Protein AF-0000000072967353 (afdb_homodimer)

Nearest PDB structures (foldseek):
  3w5k-assembly1_A  TM=1.724E-01  e=3.981E-04  Homo sapiens
  5lqw-assembly1_Q  TM=1.688E-01  e=2.355E-03  Saccharomyces cerevisiae
  8rch-assembly1_B  TM=1.423E-01  e=2.440E-03  Homo sapiens
  7ni6-assembly1_A  TM=1.022E-01  e=6.201E-02  Homo sapiens
  6hc2-assembly4_S  TM=1.732E-01  e=7.208E-01  Homo sapiens

Foldseek 3Di:
DPPVCVVVVVVVVVVVVLVCLVPVPCPVPVVVPPPPPPPPPVPVDPPPLVVVLVVQDDPADVSVVVSLVSCVVVVVLVVNLVQQLDLQVVRLVVSLVDLVNLLVVLVVVLVPVQCCLPPRQLSFFQSSSLSSLLSSLQNAQANVVVLVNCCQWFFDQSSVSSLLNHYPVSNLVCVVQDPDDDDLSSLLSNCVRPVVVSVVNCVVVLADPDQVNLLSCCVVPVVVSVVCCVPRLYAHAHDLVSLLVSCVVPVVVCLQVLQSCVRHHQLLSVVVNDDPVSVLSSVLNNADLDPVCNLVVLVVVCVRVPLCSLVSVQVSCCVRPVDGVLVPLVSDDPSNLLNDDQVVLVSSLVSVVVVPDDPVVSLLSHQLVRSVVVLVVVLVPDDDQVVNLVSLLSQLSSCLSPVPLPSVLVSLVVCLPPCLVPDLVSLLSNVVSNVVRDLCLPHDPSNVVSVVSSLVSSVVVPPNDPSSLVSLLSVQSSCVVVVNHDLVSLVVSCLVVLLPPPCPVPPPDLVVVVVNLVSCLVCLVVSDVDPVSSLQSLLVSVVVLLVNCVVPVPDHDDCVVRVVSVVSLVVLLVCQLVPVDDDPSLVSNLVVLLSLQLDLDDDPVNVVSVVSLLSGALVSADPNNLQSCCVRPVVVCLVSVVSSLNNPLADDPSSLVSQSVPVVSVSLVVSLVVLLVCVVVLRLRSLLSNLQRPQVVVSLVSCVVLQDPDLDQDPVDPVSVSSVVNNLSNLLSLLNHSDDCLVVLVSQCGHPNVVSNVSSNLSNSSSGRSNPCLVVLVVQCPDDLVSVLVSLQSCLPGHIPVSNLVVLVVCLVPPDDQVSLLSSLVSLVVSCLSRPDPSSVVSNLSSVVNHDPPCPVSLVVLLQLVSHIPVCSLVSLLSSLVVLVPDPVSLLSNLSSLQNDDLQSLQVYDPVSLLVLCLVAQLDLPRSNPCSSLVSLLSNLQRYPCNLVSLVSVLVSVLVLVVPQCPDPVSVVSSLVSVLSSLLVNLLVLLDPSHDLVSLVSSLVSCVVRDPCVRNVLSNLSSQLSNQLVVCVPPLLSSLVSLLVVQVVVCVPPNLVCLLVNLVSVLVNCCSNVVPVDADDPSLLVSLVSQVVVPVDPSSLVSSLNNDDLEQDPDPNSNVSVVVNLVSQCPPPDPVSVVSSVVSVVRRD/DPPVCVVVVVVVVVVVVLVCLVPVCCPVPVVVPPPPPPPPPVPPDPPPLVVVLVVQDDPADVSVVVSLVSCVVVVVLVVLLVQQLDLQVVRLVVSLVDLVNLLVVLVVVLVPVQCCLVPRQLSFFQSSNLSSLLSSLQNAAANVVVLVNCCQWFFDQSSVSSLLNHYPVSNLVCVVQDVDDDDLSSLQSNCVRPVPVSVVNCVVVLADPDQVNLLSCCVVPVVVSVVCCVPRLYAHAHDLVSLLVSCVVPVVVCLQVLQSCVRHHQLLSVVVNDDPVSVLSSVLNNADLDPVCNLVVLVVVCVRVPLCSLVSVQVSCCVRVVDGVLVPLVSDDPSNLLNDDQVVLVSSLVSVVVVPDDPVVSLLSHALVRSVVVLVVVLVPDDDQVVNLVSLLSQLSSCLSPVPLPSVLVSLVVCLPPCLVPDLVSLLSNVVSNVVRDLCLPHDPSNVVSVVSSLVSSVVVPPNDPSSLVSLLSVQSSCVVVVNHDLVSLVVSCLVVLLPPPCPVPPPDLVVVVVNLVSCLVCLCVSDVDPVSSLQSLLVSLVVLLVNCVVPVPDHDDCVVRVVSVVSLVVLLVCQLVPVDCDPSLVSNLVVLLSLQLDLDDDPVNVVSVVSLLSGALVSADPNNLQSCCVRPVVVCLVSVVSSLRNPLADDPSSLVSQSVPVVSVSLVVSLVVLLVCVVVLSLRSLLSNQQRPQVVVSLVSCVVLQDPDLDQDPVDPVSVSSVVNNLSNLLSLLNHSDDCLVVLVSQCGHPNVVSNVVSNLSNSSSGRSNPCLVVLVVQCPDDLVSVLVSLQSCLPGHIPVSNLVVLVVCLPPPDDQVSLLSSLVSLVVSCLSRPDPSSVVSNLSSVVSHDPVCPVSLVVLLQLVSHIPVCSLVSLLSSLVVLVPDPVSLLSNLSSLQNDDLQSLQVHDPVSLLVLCLVAQLDLPHSNPCSSLVSLLSNLQRYPCNLVSLVSVLVSVLVLCVPQCPDPVSVVSSLVSVLSSLLVNLLVLLDPSHDLVSLVSSLVSCVVRDPCVRNVLSNLSSQLSNQLVVCVPPLLSSLVSLVVVQVVVCVPPNLVCLLVNLVSVLVNCCSNVVPVDDDDPSLLVSLVSLVVVDVDPSSLVSSLSNDDLEQDPDPNSNVSVVVNLVSQCPPPDPVSVVSSVVSVVRRD

Radius of gyration: 48.06 Å; Cα contacts (8 Å, |Δi|>4): 2375; chains: 2; bounding box: 116×124×100 Å

Organism: Tribolium castaneum (NCBI:txid7070)

Sequence (2298 aa):
MPFFEEEQARLQRLVDVLDEIPSDPESIDEEEDDVDEDIEGTYSLPSDQSALITSITPKNHLEQLFKLEVLIRLQNIPHLIEVLKCEEELLPAKLLKNKWFCQKLASILDEDSSNFVNTILPFTSFVIRMRIIAKLALYGTKMDNVYDDIYKRYGFHIATKVLVGCSESKIRNVLQNGDVVLSPRDLKILYLKHPQVFQFYLKQNGSIDDDSVLSFVARRDKKTFLELMKIFNLRANIGKRLTRHLLNTYKDLIIAQAKTLSTCLRMKTVMKTLSQDDFKRYFFNCLPENFKRLRNVSYEMQQKIGEKYYKLLLEGMKEVYNKSLYDYPDYVSEDMTRFMDVEEREKWIELKKKSGTPEADLVKFMRPSLSIPWIKNKINVTSAVTSRDDLACLLLETCKINNDLDALAEVLEYFCNRHRNDNESVIRNFLFKLKNLYEVEKLEERHWKCINTLNNILDMKGHNSYFGYDYELKYVEFLFSSKKLTDKHVYKFLKLTKGVNYWENKLKSEPLKKIFLLKTIELMPELTDKKEEIHLLDLSTINWIFCWNKKHPNDQINFLNYPRLVESFHKAQNEALNKAKFNQRSTTLSHLYKTIICTKEKSQFREDTIKNYLLLDYHFYNETIDFWLLKHEPEIVHKNFDKWAAHIQRVDLQLINLLKKYSHFSFAERMVKRCVENVKNDRETLYTILAMLMPTQDFTQLIAPFYPPNNKIDEANDEERKKGYRALAICESLKYATGFVLPTIITYCKGDFLGRALESLYYQFYHTPENKLSVFINELSSRAVSVRKHAIFLTCQVATAEDTQNLIKKYLETERNISVQKHLFTAALKYFTKNPSEDFWECVTICMTNLDKNDNESFDLLIDVSKIPQKYKGRHVMLVWEMLKVSEDLAPKRTSLLSSIPSDVFKDFPMHFLTEIITNNFLQCNSKCKNSINDFVISTILHTSYTSDIINLIFDILTKVKTASFVTLGEEKNARQLVLRFVANFVSTMETDEGDYQILQLFSDRWHGLFGVGEAIQEHLKISFALFNLEAKKDLIKFSNAVAGLLNTLVPKYGIIVVNTFASELKNSLASFLRCYGDWNEDFYKFCLNLLENWKDLTIYLLVIKLLPSKEPSQDQTKALFKEIVDRLKQFPDESIQLLMNLYITNMEMPFFEEEQARLQRLVDVLDEIPSDPESIDEEEDDVDEDIEGTYSLPSDQSALITSITPKNHLEQLFKLEVLIRLQNIPHLIEVLKCEEELLPAKLLKNKWFCQKLASILDEDSSNFVNTILPFTSFVIRMRIIAKLALYGTKMDNVYDDIYKRYGFHIATKVLVGCSESKIRNVLQNGDVVLSPRDLKILYLKHPQVFQFYLKQNGSIDDDSVLSFVARRDKKTFLELMKIFNLRANIGKRLTRHLLNTYKDLIIAQAKTLSTCLRMKTVMKTLSQDDFKRYFFNCLPENFKRLRNVSYEMQQKIGEKYYKLLLEGMKEVYNKSLYDYPDYVSEDMTRFMDVEEREKWIELKKKSGTPEADLVKFMRPSLSIPWIKNKINVTSAVTSRDDLACLLLETCKINNDLDALAEVLEYFCNRHRNDNESVIRNFLFKLKNLYEVEKLEERHWKCINTLNNILDMKGHNSYFGYDYELKYVEFLFSSKKLTDKHVYKFLKLTKGVNYWENKLKSEPLKKIFLLKTIELMPELTDKKEEIHLLDLSTINWIFCWNKKHPNDQINFLNYPRLVESFHKAQNEALNKAKFNQRSTTLSHLYKTIICTKEKSQFREDTIKNYLLLDYHFYNETIDFWLLKHEPEIVHKNFDKWAAHIQRVDLQLINLLKKYSHFSFAERMVKRCVENVKNDRETLYTILAMLMPTQDFTQLIAPFYPPNNKIDEANDEERKKGYRALAICESLKYATGFVLPTIITYCKGDFLGRALESLYYQFYHTPENKLSVFINELSSRAVSVRKHAIFLTCQVATAEDTQNLIKKYLETERNISVQKHLFTAALKYFTKNPSEDFWECVTICMTNLDKNDNESFDLLIDVSKIPQKYKGRHVMLVWEMLKVSEDLAPKRTSLLSSIPSDVFKDFPMHFLTEIITNNFLQCNSKCKNSINDFVISTILHTSYTSDIINLIFDILTKVKTASFVTLGEEKNARQLVLRFVANFVSTMETDEGDYQILQLFSDRWHGLFGVGEAIQEHLKISFALFNLEAKKDLIKFSNAVAGLLNTLVPKYGIIVVNTFASELKNSLASFLRCYGDWNEDFYKFCLNLLENWKDLTIYLLVIKLLPSKEPSQDQTKALFKEIVDRLKQFPDESIQLLMNLYITNME

Secondary structure (DSSP, 8-state):
--HHHHHHHHHHHHHHHHHS-------TTTTTT-------------S-HHHHHHH----SHHHHHHHHHHHHHHT-HHHHHHHTT-SSTHHHHHHTT-HHHHHHHHHHHHH--HHIIIIIGGGSBHHHHHHHHHHHHHH-S-THHHHHHHHHHH-HHHHTTTGGGS-HHHHHHHHHHS-----HHHHHHHHHH-HHHHHHHHHHH-----HHHHHHHHHH-HHHHHHHHHHH-------HHHHHHHHHHSHHHHHHTHHHHTTTS-HHHHHHHS-HHHHHHHHHHHS-SSGGGHHHHHHHHHHHHGGGHHHHHHHHIIIII---GGG-GGG--HHHHTTS-HHHHHHHHHHHHHTT--HHHHGGGS-HHHHHHHHHHHHHT---HHHHHHHHHHHHHHHHHTT-HHHHHHHHHHHHHHTTTS-HHHHHHHHHHHHHHS-GGGS-HHHHHHHHHHHHHHHHTT---HHHHHHHHHHHHHHHHTT---HHHHHHHHHHTTT--TTTTT---HHHHHHHHHHHHHHHHHH-S-HHHHHHHHHHHHHHHHHHHHH-TTS---GGG-HHHHHHHHHHHHHHHH--S--HHHHHHHHHHHHHHS-SS--HHHHHHHHHHHHS-GGG--HHHHHHHHHH-HHHHHHTHHHHHTT--S--HHHHHHHHHTGGGTHHHHHHHHHHHHGGG--TTHHHHHHHHS-HHHHHHHHGGGS-SSSS--TT-HHHHHHHHHHHHHHHHGGG-SS--HHHHHHH-SGGGHHHHHHHHHHHHHHSBGGGHHHHHHHHHTS-HHHHHHHHHHHHHHS-HHHHHHHHHHHHHH---HHHHHHHHHHHHHHHHHS--HHHHHHHHHHHHT--TT-HHHHHHHH-GGGS-HHHHHHHHHHHHHHHTS-GGGHHHHHHHHHH--GGGGGG--HHHHHHHHHHHTT-TT-SSTTHHHHHHHHHHHHSS-HHHHHHHHHHHHHHHHHHHSSSHHHHHHHHHHHHHHHHHHHHHHTSTT--HHHHHHHHHHHHHHS-TTT-HHHHHHHHHHHHHHHHTT-HHHHHHHHHHHHHHHHHHH-TTHHHHHHHHHHHHHHHHTT-SSS--HHHHHHHHHHHHH--SHHHHHHHHHHS-SS--SSHHHHHHHHHHHHHHHH---HHHHHHHHHHHHT--/--HHHHHHHHHHHHHHHHH--------TTTTTT-------------S-HHHHHHH----SHHHHHHHHHHHHHHT-HHHHHHHTT-SSTHHHHHHTT-HHHHHHHHHHHHH--HHIIIIIGGGSBHHHHHHHHHHHHHH-S-THHHHHHHHHHH-HHHHTTTGGGS-HHHHHHHHHHS-----HHHHHHHHHH-HHHHHHHHHHH-----HHHHHHHHHH-HHHHHHHHHHH-------HHHHHHHHHHSHHHHHHTHHHHTTTS-HHHHHHHS-HHHHHHHHHHHS-SSGGGHHHHHHHHHHHHGGGHHHHHHHHIIIII---GGG-GGG--HHHHTTS-HHHHHHHHHHHHHTT--HHHHGGGS-HHHHHHHHHHHHHT---HHHHHHHHHHHHHHHHHTT-HHHHHHHHHHHHHHTTTS-HHHHHHHHHHHHHHS-GGGS-HHHHHHHHHHHHHHHHTT---HHHHHHHHHHHHHHHHTT---HHHHHHHHHHTTT--TTTTT---HHHHHHHHHHHHHHHHHH-S-HHHHHHHHHHHHHHHHHHHHH-TTS---GGG-HHHHHHHHHHHHHHHH--S--HHHHHHHHHHHHHHS-SS--HHHHHHHHHHHHS-GGG--HHHHHHHHHH-HHHHHHTHHHHHTT--S--HHHHHHHHHTGGGTHHHHHHHHHHHHGGG--TTHHHHHHHHS-HHHHHHHHGGGS-SSSS--TT-HHHHHHHHHHHHHHHHGGG-SS--HHHHHHH-SGGGHHHHHHHHHHHHHHSBGGGHHHHHHHHHTS-HHHHHHHHHHHHHHS-HHHHHHHHHHHHHH---HHHHHHHHHHHHHHHHHS--HHHHHHHHHHHHT--TT-HHHHHHHH-GGGS-HHHHHHHHHHHHHHHTS-GGGHHHHHHHHHH--GGGGGG--HHHHHHHHHHHTT-TT-TTTTHHHHHHHHHHHHSS-HHHHHHHHHHHHHHHHHHHSSSHHHHHHHHHHHHHHHHHHHHHHTSTT--HHHHHHHHHHHHHHS-TTT-HHHHHHHHHHHHHHHHTT-HHHHHHHHHHHHHHHHHHH-TTHHHHHHHHHHHHHHHHTT-SSS--HHHHHHHHHHHHH--SHHHHHHHHHHS-SS--SSHHHHHHHHHHHHHHHH---HHHHHHHHHHHHT--

pLDDT: mean 85.08, std 13.13, range [18.44, 96.81]

Solvent-accessible surface area (backbone atoms only — not comparable to full-atom values): 127166 Å² total; per-residue (Å²): 137,65,63,67,65,41,52,57,44,47,50,44,39,49,48,46,42,53,70,41,48,72,60,69,66,74,36,94,72,54,65,68,70,68,62,69,79,68,76,71,69,78,64,83,69,68,89,67,58,67,63,54,60,70,67,62,73,60,86,49,74,67,44,44,54,47,51,54,52,51,41,60,74,66,63,44,58,73,63,52,59,53,41,49,44,43,72,56,59,66,58,34,56,57,52,70,68,36,61,69,58,45,41,51,51,28,58,52,28,44,76,60,30,63,62,50,62,70,66,44,50,41,41,19,19,51,59,57,46,52,51,51,41,47,47,32,20,70,56,23,66,52,27,51,57,40,34,53,52,37,29,68,46,52,23,49,55,63,20,57,58,29,38,65,4,23,37,70,68,58,41,53,52,47,52,72,75,33,98,72,79,78,53,63,70,48,47,49,49,23,42,75,75,37,48,69,57,40,54,50,51,43,69,72,63,57,70,71,92,55,42,68,43,54,45,49,41,40,72,77,36,54,67,61,39,56,51,46,37,69,74,56,67,59,72,36,71,45,56,66,67,58,43,52,52,46,47,73,72,42,43,68,61,48,34,73,42,18,54,76,44,54,73,28,47,42,60,61,51,49,60,70,71,40,53,72,66,56,37,48,51,24,52,53,46,48,53,63,89,50,71,85,52,38,66,70,52,44,59,64,49,33,72,59,57,47,76,57,33,54,62,50,46,50,51,35,33,38,71,77,67,67,39,60,59,82,80,40,62,83,78,58,51,77,76,46,57,50,64,45,54,71,68,60,41,51,52,51,49,54,54,41,45,72,73,65,49,59,62,83,78,48,37,47,73,42,58,63,88,58,27,45,58,52,47,52,54,41,47,58,52,46,81,54,54,55,60,35,34,52,47,54,42,41,51,55,48,22,24,57,50,64,70,35,68,67,57,42,41,50,50,42,50,48,47,52,64,74,44,63,84,48,59,66,67,41,56,51,50,42,51,52,49,47,55,74,74,37,70,68,51,76,55,55,69,78,46,46,57,38,52,53,50,51,50,46,50,44,41,70,74,68,58,66,47,78,64,52,56,54,51,52,52,40,47,51,51,28,27,49,76,67,73,63,62,51,72,64,58,53,48,52,53,41,43,71,51,63,61,53,76,71,54,69,89,70,55,83,56,64,68,58,50,53,52,51,53,56,46,48,69,72,46,46,78,76,48,46,91,49,68,69,58,49,42,54,45,36,52,52,51,51,50,46,40,50,53,48,26,72,76,29,74,90,68,62,70,68,62,79,80,36,62,66,49,47,48,38,50,50,47,53,49,50,42,49,65,70,40,90,73,84,45,77,65,47,58,54,47,44,53,48,48,43,64,58,56,68,53,90,77,87,47,72,66,40,55,52,49,52,57,49,57,48,67,40,57,60,90,66,56,54,70,67,48,55,42,45,37,50,75,76,37,44,66,59,42,64,77,39,40,71,47,53,54,63,45,65,70,66,88,51,70,68,52,56,54,53,31,62,75,39,57,91,74,41,45,42,59,55,50,44,56,50,42,64,68,45,51,80,74,72,48,60,56,48,44,36,57,36,24,58,64,39,58,47,70,60,39,55,60,68,48,55,85,51,54,72,90,57,52,63,68,48,72,90,39,68,69,47,38,54,52,44,49,52,30,46,36,45,40,45,19,53,49,50,37,72,52,94,51,65,76,64,48,56,71,38,58,40,64,70,38,28,77,52,22,44,63,20,47,55,50,46,57,41,63,34,33,48,75,65,42,60,66,52,46,55,53,34,54,70,51,58,70,75,43,26,48,51,29,54,52,50,35,71,70,66,48,38,44,62,56,34,51,51,50,52,53,49,44,68,73,68,62,80,55,67,54,50,47,50,48,46,33,55,51,42,45,56,49,27,58,52,37,74,45,72,69,48,49,54,52,38,53,54,36,57,72,68,55,60,91,69,27,60,66,61,50,57,58,64,36,51,44,84,68,46,57,77,93,49,38,45,64,47,52,57,51,52,50,60,60,43,70,76,40,78,88,39,39,66,54,53,26,50,34,51,63,44,58,58,71,82,43,47,59,67,56,55,70,69,62,54,52,52,56,45,71,74,44,58,88,43,91,83,37,67,37,65,73,31,47,52,55,46,52,50,46,48,46,72,44,30,94,50,33,72,62,50,55,52,50,54,53,54,51,50,53,51,49,58,73,66,32,70,76,48,73,68,46,27,26,54,50,43,39,49,51,48,52,45,50,52,50,50,50,56,51,43,71,39,97,79,35,52,68,67,60,51,51,55,51,48,58,54,46,61,71,73,46,52,57,57,68,40,46,68,56,51,48,53,53,49,52,52,52,41,46,61,70,31,72,85,38,56,66,60,33,37,51,52,54,52,53,52,51,66,61,45,32,83,68,40,36,74,71,48,44,59,59,51,27,53,53,46,48,56,48,45,26,62,76,66,70,27,84,81,65,79,54,61,67,57,51,52,37,50,49,49,41,59,75,76,40,90,49,72,69,51,56,51,35,48,62,66,54,52,70,53,52,73,61,87,49,66,72,46,33,53,50,47,50,53,52,52,53,55,56,71,66,46,86,48,60,43,54,44,28,50,49,40,50,48,44,41,64,42,100,122,63,62,56,60,42,51,52,44,46,49,42,39,51,47,46,42,51,70,40,48,71,62,68,65,74,35,94,73,54,65,67,70,69,61,66,77,69,75,72,70,80,63,83,68,71,88,67,58,68,63,54,59,69,67,62,74,60,84,49,73,67,44,44,54,48,51,53,51,51,42,61,74,67,64,44,58,73,63,52,61,53,42,49,45,43,74,54,60,65,56,36,55,55,53,70,68,37,62,69,58,46,41,51,51,26,58,52,29,44,78,60,29,62,63,49,59,72,66,45,52,40,41,20,17,53,60,57,46,51,52,51,41,46,46,34,20,70,56,23,65,50,28,51,58,40,33,53,51,37,27,69,45,51,23,49,57,63,21,57,56,28,37,65,4,24,34,68,69,57,42,53,52,48,52,74,75,34,99,71,82,77,52,63,71,48,47,48,49,24,41,75,76,37,49,69,57,42,52,51,50,43,69,71,62,57,71,70,94,55,42,67,42,55,44,50,40,39,73,76,37,54,66,60,40,55,50,48,38,68,74,56,66,61,72,36,71,44,57,65,67,58,42,52,51,46,46,74,72,41,44,68,60,47,34,71,44,18,55,72,43,54,76,28,45,41,60,61,51,49,60,71,70,39,52,72,67,54,36,50,51,24,53,53,46,48,53,63,90,50,70,83,53,39,66,71,51,45,58,64,47,35,71,58,56,47,75,56,34,51,62,49,46,50,52,34,33,38,71,77,68,67,40,59,60,82,79,40,62,83,78,60,50,79,75,47,56,49,65,44,54,72,69,58,40,51,52,52,49,53,53,40,46,72,72,65,49,59,63,83,79,48,37,46,73,42,58,63,89,57,29,46,57,53,47,54,54,39,46,58,51,46,80,52,62,68,61,35,34,53,47,54,41,41,50,54,47,22,25,57,48,64,70,34,68,68,57,42,39,51,50,42,49,50,46,52,64,75,45,64,83,47,59,66,67,41,55,51,50,41,49,52,49,46,54,72,76,39,70,69,48,76,54,56,69,77,46,47,56,38,52,52,50,50,50,45,51,44,41,70,75,68,58,68,46,79,65,52,56,53,52,50,52,37,48,51,50,28,27,49,77,69,74,62,62,49,73,65,56,54,49,53,52,41,40,72,50,62,63,51,76,70,54,69,89,69,54,82,56,64,71,58,48,52,52,51,54,55,47,47,68,72,46,44,79,76,46,47,92,51,68,70,57,49,41,55,45,35,53,52,50,50,51,48,40,51,54,47,29,72,76,30,74,92,66,61,68,67,62,79,82,37,62,66,49,47,48,40,49,50,46,54,50,49,44,50,65,70,38,89,72,85,46,78,64,47,58,55,46,45,54,47,47,43,63,57,55,68,52,92,76,88,48,71,65,41,54,51,50,51,57,50,57,46,67,41,57,57,88,65,56,52,71,66,47,55,42,43,36,50,75,76,38,45,67,59,42,62,79,39,41,71,46,54,54,60,43,64,70,66,86,52,70,68,51,56,56,52,31,61,74,39,58,91,73,40,45,44,58,53,50,45,56,51,41,64,68,44,51,81,74,73,49,58,53,47,44,36,56,36,24,58,63,38,58,48,71,61,40,56,60,68,49,55,85,50,55,71,89,58,52,65,68,47,73,91,39,67,69,47,38,54,51,43,50,50,31,47,35,47,39,45,19,54,48,49,36,72,52,94,51,65,76,63,48,56,73,37,57,40,66,72,38,27,78,52,22,44,62,20,47,55,51,47,58,40,64,36,32,49,75,67,42,61,65,54,44,54,54,34,55,70,50,60,70,76,42,27,47,50,28,54,52,50,34,70,70,66,49,39,43,63,57,34,51,50,50,53,54,48,43,68,73,69,61,79,54,67,55,50,48,51,50,47,33,55,51,44,46,56,48,28,57,52,38,75,43,74,70,48,48,53,52,38,54,54,38,58,73,68,54,60,92,70,27,61,68,61,50,57,59,65,37,50,45,82,66,45,56,77,94,48,37,46,63,47,52,57,49,52,52,59,59,41,70,74,41,79,89,40,38,67,56,52,25,51,34,52,63,43,60,58,70,82,42,47,59,67,55,56,69,68,61,55,51,51,56,45,71,76,43,57,89,43,92,85,37,69,38,64,75,32,45,52,54,47,51,49,47,48,46,72,42,31,95,52,33,71,62,49,53,53,50,52,53,54,52,50,53,50,49,56,72,66,31,69,74,48,74,70,46,28,27,56,50,43,38,51,51,47,53,46,50,53,51,50,50,55,52,43,72,40,95,79,35,51,67,69,60,51,49,55,52,48,58,54,45,61,70,74,47,52,57,57,67,39,47,68,57,50,50,53,52,49,51,52,52,41,48,59,71,31,71,85,37,55,68,60,32,37,50,51,52,53,52,52,49,66,60,45,32,83,67,39,38,74,71,49,45,59,58,51,26,53,54,46,48,55,48,45,27,62,77,67,69,28,83,82,63,79,55,59,66,57,52,49,37,51,48,50,41,58,74,77,41,90,48,71,68,53,57,51,35,47,62,65,55,51,71,52,52,75,60,86,50,66,70,47,32,53,48,48,51,52,51,52,55,55,57,70,66,45,87,47,61,42,56,44,27,50,48,41,50,48,42,42,63,40,101

Structure (mmCIF, N/CA/C/O backbone):
data_AF-0000000072967353-model_v1
#
loop_
_entity.id
_entity.type
_entity.pdbx_description
1 polymer 'Uncharacterized protein'
#
loop_
_atom_site.group_PDB
_atom_site.id
_atom_site.type_symbol
_atom_site.label_atom_id
_atom_site.label_alt_id
_atom_site.label_comp_id
_atom_site.label_asym_id
_atom_site.label_entity_id
_atom_site.label_seq_id
_atom_site.pdbx_PDB_ins_code
_atom_site.Cartn_x
_atom_site.Cartn_y
_atom_site.Cartn_z
_atom_site.occupancy
_atom_site.B_iso_or_equiv
_atom_site.auth_seq_id
_atom_site.auth_comp_id
_atom_site.auth_asym_id
_atom_site.auth_atom_id
_atom_site.pdbx_PDB_model_num
ATOM 1 N N . MET A 1 1 ? 9.328 -17.266 3.512 1 18.89 1 MET A N 1
ATOM 2 C CA . MET A 1 1 ? 8.641 -18.469 3.967 1 18.89 1 MET A CA 1
ATOM 3 C C . MET A 1 1 ? 8.664 -19.547 2.891 1 18.89 1 MET A C 1
ATOM 5 O O . MET A 1 1 ? 7.957 -20.547 2.996 1 18.89 1 MET A O 1
ATOM 9 N N . PRO A 1 2 ? 9.375 -19.234 1.833 1 24.09 2 PRO A N 1
ATOM 10 C CA . PRO A 1 2 ? 9.383 -19.719 0.45 1 24.09 2 PRO A CA 1
ATOM 11 C C . PRO A 1 2 ? 10.133 -21.031 0.289 1 24.09 2 PRO A C 1
ATOM 13 O O . PRO A 1 2 ? 10.047 -21.672 -0.762 1 24.09 2 PRO A O 1
ATOM 16 N N . PHE A 1 3 ? 11.031 -21.391 1.341 1 23.91 3 PHE A N 1
ATOM 17 C CA . PHE A 1 3 ? 12.102 -22.266 0.867 1 23.91 3 PHE A CA 1
ATOM 18 C C . PHE A 1 3 ? 11.664 -23.719 0.883 1 23.91 3 PHE A C 1
ATOM 20 O O . PHE A 1 3 ? 12.234 -24.547 0.175 1 23.91 3 PHE A O 1
ATOM 27 N N . PHE A 1 4 ? 10.883 -24.094 1.943 1 28.72 4 PHE A N 1
ATOM 28 C CA . PHE A 1 4 ? 10.562 -25.516 2.059 1 28.72 4 PHE A CA 1
ATOM 29 C C . PHE A 1 4 ? 9.68 -25.969 0.901 1 28.72 4 PHE A C 1
ATOM 31 O O . PHE A 1 4 ? 9.719 -27.125 0.5 1 28.72 4 PHE A O 1
ATOM 38 N N . GLU A 1 5 ? 8.727 -25.156 0.507 1 31.55 5 GLU A N 1
ATOM 39 C CA . GLU A 1 5 ? 7.891 -25.391 -0.667 1 31.55 5 GLU A CA 1
ATOM 40 C C . GLU A 1 5 ? 8.734 -25.516 -1.931 1 31.55 5 GLU A C 1
ATOM 42 O O . GLU A 1 5 ? 8.344 -26.188 -2.883 1 31.55 5 GLU A O 1
ATOM 47 N N . GLU A 1 6 ? 9.992 -25.016 -1.782 1 31.45 6 GLU A N 1
ATOM 48 C CA . GLU A 1 6 ? 10.922 -25.047 -2.904 1 31.45 6 GLU A CA 1
ATOM 49 C C . GLU A 1 6 ? 11.578 -26.422 -3.023 1 31.45 6 GLU A C 1
ATOM 51 O O . GLU A 1 6 ? 11.758 -26.938 -4.129 1 31.45 6 GLU A O 1
ATOM 56 N N . GLU A 1 7 ? 11.859 -27.094 -1.844 1 33.06 7 GLU A N 1
ATOM 57 C CA . GLU A 1 7 ? 12.492 -28.406 -1.947 1 33.06 7 GLU A CA 1
ATOM 58 C C . GLU A 1 7 ? 11.492 -29.469 -2.428 1 33.06 7 GLU A C 1
ATOM 60 O O . GLU A 1 7 ? 11.812 -30.281 -3.291 1 33.06 7 GLU A O 1
ATOM 65 N N . GLN A 1 8 ? 10.312 -29.422 -1.855 1 37.72 8 GLN A N 1
ATOM 66 C CA . GLN A 1 8 ? 9.281 -30.328 -2.338 1 37.72 8 GLN A CA 1
ATOM 67 C C . GLN A 1 8 ? 8.836 -29.953 -3.748 1 37.72 8 GLN A C 1
ATOM 69 O O . GLN A 1 8 ? 8.594 -30.844 -4.578 1 37.72 8 GLN A O 1
ATOM 74 N N . ALA A 1 9 ? 8.898 -28.797 -4.09 1 40.75 9 ALA A N 1
ATOM 75 C CA . ALA A 1 9 ? 8.68 -28.281 -5.441 1 40.75 9 ALA A CA 1
ATOM 76 C C . ALA A 1 9 ? 9.867 -28.609 -6.344 1 40.75 9 ALA A C 1
ATOM 78 O O . ALA A 1 9 ? 9.688 -28.953 -7.516 1 40.75 9 ALA A O 1
ATOM 79 N N . ARG A 1 10 ? 11.016 -28.609 -5.777 1 40.5 10 ARG A N 1
ATOM 80 C CA . ARG A 1 10 ? 12.195 -29.078 -6.496 1 40.5 10 ARG A CA 1
ATOM 81 C C . ARG A 1 10 ? 12.133 -30.578 -6.758 1 40.5 10 ARG A C 1
ATOM 83 O O . ARG A 1 10 ? 12.406 -31.031 -7.867 1 40.5 10 ARG A O 1
ATOM 90 N N . LEU A 1 11 ? 11.75 -31.281 -5.723 1 42.78 11 LEU A N 1
ATOM 91 C CA . LEU A 1 11 ? 11.594 -32.719 -5.906 1 42.78 11 LEU A CA 1
ATOM 92 C C . LEU A 1 11 ? 10.391 -33.031 -6.785 1 42.78 11 LEU A C 1
ATOM 94 O O . LEU A 1 11 ? 10.461 -33.906 -7.648 1 42.78 11 LEU A O 1
ATOM 98 N N . GLN A 1 12 ? 9.336 -32.219 -6.582 1 42.34 12 GLN A N 1
ATOM 99 C CA . GLN A 1 12 ? 8.211 -32.375 -7.496 1 42.34 12 GLN A CA 1
ATOM 100 C C . GLN A 1 12 ? 8.586 -31.906 -8.906 1 42.34 12 GLN A C 1
ATOM 102 O O . GLN A 1 12 ? 8.172 -32.531 -9.891 1 42.34 12 GLN A O 1
ATOM 107 N N . ARG A 1 13 ? 9.43 -31.031 -8.992 1 41.25 13 ARG A N 1
ATOM 108 C CA . ARG A 1 13 ? 9.969 -30.641 -10.289 1 41.25 13 ARG A CA 1
ATOM 109 C C . ARG A 1 13 ? 10.891 -31.734 -10.844 1 41.25 13 ARG A C 1
ATOM 111 O O . ARG A 1 13 ? 10.938 -31.953 -12.055 1 41.25 13 ARG A O 1
ATOM 118 N N . LEU A 1 14 ? 11.516 -32.25 -9.898 1 36.34 14 LEU A N 1
ATOM 119 C CA . LEU A 1 14 ? 12.32 -33.375 -10.383 1 36.34 14 LEU A CA 1
ATOM 120 C C . LEU A 1 14 ? 11.43 -34.469 -10.922 1 36.34 14 LEU A C 1
ATOM 122 O O . LEU A 1 14 ? 11.734 -35.062 -11.961 1 36.34 14 LEU A O 1
ATOM 126 N N . VAL A 1 15 ? 10.391 -34.688 -10.102 1 38.28 15 VAL A N 1
ATOM 127 C CA . VAL A 1 15 ? 9.43 -35.688 -10.586 1 38.28 15 VAL A CA 1
ATOM 128 C C . VAL A 1 15 ? 8.672 -35.125 -11.789 1 38.28 15 VAL A C 1
ATOM 130 O O . VAL A 1 15 ? 8.453 -35.812 -12.773 1 38.28 15 VAL A O 1
ATOM 133 N N . ASP A 1 16 ? 8.281 -33.844 -11.648 1 37.56 16 ASP A N 1
ATOM 134 C CA . ASP A 1 16 ? 7.66 -33.25 -12.828 1 37.56 16 ASP A CA 1
ATOM 135 C C . ASP A 1 16 ? 8.641 -33.188 -14 1 37.56 16 ASP A C 1
ATOM 137 O O . ASP A 1 16 ? 8.234 -33.312 -15.156 1 37.56 16 ASP A O 1
ATOM 141 N N . VAL A 1 17 ? 9.859 -32.969 -13.703 1 32.31 17 VAL A N 1
ATOM 142 C CA . VAL A 1 17 ? 10.828 -33.125 -14.789 1 32.31 17 VAL A CA 1
ATOM 143 C C . VAL A 1 17 ? 10.766 -34.562 -15.32 1 32.31 17 VAL A C 1
ATOM 145 O O . VAL A 1 17 ? 10.945 -34.781 -16.516 1 32.31 17 VAL A O 1
ATOM 148 N N . LEU A 1 18 ? 10.578 -35.406 -14.391 1 31.73 18 LEU A N 1
ATOM 149 C CA . LEU A 1 18 ? 10.391 -36.75 -14.914 1 31.73 18 LEU A CA 1
ATOM 150 C C . LEU A 1 18 ? 9.094 -36.844 -15.719 1 31.73 18 LEU A C 1
ATOM 152 O O . LEU A 1 18 ? 8.953 -37.719 -16.578 1 31.73 18 LEU A O 1
ATOM 156 N N . ASP A 1 19 ? 8.133 -36.188 -15.141 1 34.06 19 ASP A N 1
ATOM 157 C CA . ASP A 1 19 ? 6.996 -36.156 -16.062 1 34.06 19 ASP A CA 1
ATOM 158 C C . ASP A 1 19 ? 7.379 -35.531 -17.391 1 34.06 19 ASP A C 1
ATOM 160 O O . ASP A 1 19 ? 6.629 -35.625 -18.375 1 34.06 19 ASP A O 1
ATOM 164 N N . GLU A 1 20 ? 8.281 -34.531 -17.297 1 30.39 20 GLU A N 1
ATOM 165 C CA . GLU A 1 20 ? 8.805 -34.125 -18.594 1 30.39 20 GLU A CA 1
ATOM 166 C C . GLU A 1 20 ? 9.805 -35.125 -19.141 1 30.39 20 GLU A C 1
ATOM 168 O O . GLU A 1 20 ? 11.008 -35.031 -18.891 1 30.39 20 GLU A O 1
ATOM 173 N N . ILE A 1 21 ? 9.812 -36.406 -18.719 1 28.98 21 ILE A N 1
ATOM 174 C CA . ILE A 1 21 ? 10.508 -37.156 -19.781 1 28.98 21 ILE A CA 1
ATOM 175 C C . ILE A 1 21 ? 10.539 -36.312 -21.047 1 28.98 21 ILE A C 1
ATOM 177 O O . ILE A 1 21 ? 9.484 -35.938 -21.578 1 28.98 21 ILE A O 1
ATOM 181 N N . PRO A 1 22 ? 11.648 -35.5 -21.094 1 29.22 22 PRO A N 1
ATOM 182 C CA . PRO A 1 22 ? 11.617 -34.719 -22.312 1 29.22 22 PRO A CA 1
ATOM 183 C C . PRO A 1 22 ? 10.758 -35.344 -23.406 1 29.22 22 PRO A C 1
ATOM 185 O O . PRO A 1 22 ? 10.992 -36.5 -23.797 1 29.22 22 PRO A O 1
ATOM 188 N N . SER A 1 23 ? 9.57 -35.281 -23.219 1 30.25 23 SER A N 1
ATOM 189 C CA . SER A 1 23 ? 8.953 -35.5 -24.516 1 30.25 23 SER A CA 1
ATOM 190 C C . SER A 1 23 ? 9.797 -34.906 -25.641 1 30.25 23 SER A C 1
ATOM 192 O O . SER A 1 23 ? 10.188 -33.75 -25.594 1 30.25 23 SER A O 1
ATOM 194 N N . ASP A 1 24 ? 10.906 -35.562 -26.062 1 27.38 24 ASP A N 1
ATOM 195 C CA . ASP A 1 24 ? 11.398 -35.125 -27.359 1 27.38 24 ASP A CA 1
ATOM 196 C C . ASP A 1 24 ? 10.359 -34.25 -28.062 1 27.38 24 ASP A C 1
ATOM 198 O O . ASP A 1 24 ? 9.25 -34.719 -28.359 1 27.38 24 ASP A O 1
ATOM 202 N N . PRO A 1 25 ? 10.219 -33.062 -27.703 1 31.7 25 PRO A N 1
ATOM 203 C CA . PRO A 1 25 ? 9.352 -32.219 -28.516 1 31.7 25 PRO A CA 1
ATOM 204 C C . PRO A 1 25 ? 9.281 -32.688 -29.969 1 31.7 25 PRO A C 1
ATOM 206 O O . PRO A 1 25 ? 8.938 -31.891 -30.859 1 31.7 25 PRO A O 1
ATOM 209 N N . GLU A 1 26 ? 10.023 -33.594 -30.484 1 32.47 26 GLU A N 1
ATOM 210 C CA . GLU A 1 26 ? 9.734 -33.812 -31.906 1 32.47 26 GLU A CA 1
ATOM 211 C C . GLU A 1 26 ? 8.227 -33.812 -32.156 1 32.47 26 GLU A C 1
ATOM 213 O O . GLU A 1 26 ? 7.527 -34.75 -31.781 1 32.47 26 GLU A O 1
ATOM 218 N N . SER A 1 27 ? 7.547 -32.719 -31.797 1 37.69 27 SER A N 1
ATOM 219 C CA . SER A 1 27 ? 6.188 -32.25 -32 1 37.69 27 SER A CA 1
ATOM 220 C C . SER A 1 27 ? 5.516 -32.969 -33.156 1 37.69 27 SER A C 1
ATOM 222 O O . SER A 1 27 ? 6.172 -33.344 -34.125 1 37.69 27 SER A O 1
ATOM 224 N N . ILE A 1 28 ? 4.293 -33.469 -32.906 1 42.78 28 ILE A N 1
ATOM 225 C CA . ILE A 1 28 ? 3.422 -33.906 -34 1 42.78 28 ILE A CA 1
ATOM 226 C C . ILE A 1 28 ? 3.646 -33.031 -35.219 1 42.78 28 ILE A C 1
ATOM 228 O O . ILE A 1 28 ? 3.441 -33.469 -36.375 1 42.78 28 ILE A O 1
ATOM 232 N N . ASP A 1 29 ? 4.102 -31.703 -35.094 1 38.16 29 ASP A N 1
ATOM 233 C CA . ASP A 1 29 ? 4.324 -30.781 -36.188 1 38.16 29 ASP A CA 1
ATOM 234 C C . ASP A 1 29 ? 5.648 -31.062 -36.906 1 38.16 29 ASP A C 1
ATOM 236 O O . ASP A 1 29 ? 5.75 -30.938 -38.125 1 38.16 29 ASP A O 1
ATOM 240 N N . GLU A 1 30 ? 6.918 -31.156 -36.25 1 37.12 30 GLU A N 1
ATOM 241 C CA . GLU A 1 30 ? 8.203 -31.234 -36.938 1 37.12 30 GLU A CA 1
ATOM 242 C C . GLU A 1 30 ? 8.43 -32.625 -37.531 1 37.12 30 GLU A C 1
ATOM 244 O O . GLU A 1 30 ? 9.469 -32.875 -38.125 1 37.12 30 GLU A O 1
ATOM 249 N N . GLU A 1 31 ? 7.871 -33.625 -37.125 1 34.56 31 GLU A N 1
ATOM 250 C CA . GLU A 1 31 ? 8.125 -34.875 -37.812 1 34.56 31 GLU A CA 1
ATOM 251 C C . GLU A 1 31 ? 7.973 -34.719 -39.344 1 34.56 31 GLU A C 1
ATOM 253 O O . GLU A 1 31 ? 8.32 -35.625 -40.094 1 34.56 31 GLU A O 1
ATOM 258 N N . GLU A 1 32 ? 7.262 -33.719 -39.781 1 31.95 32 GLU A N 1
ATOM 259 C CA . GLU A 1 32 ? 7.191 -33.719 -41.25 1 31.95 32 GLU A CA 1
ATOM 260 C C . GLU A 1 32 ? 8.547 -33.406 -41.875 1 31.95 32 GLU A C 1
ATOM 262 O O . GLU A 1 32 ? 8.898 -33.938 -42.906 1 31.95 32 GLU A O 1
ATOM 267 N N . ASP A 1 33 ? 9.25 -32.344 -41.406 1 32.56 33 ASP A N 1
ATOM 268 C CA . ASP A 1 33 ? 10.328 -31.844 -42.25 1 32.56 33 ASP A CA 1
ATOM 269 C C . ASP A 1 33 ? 11.609 -32.656 -42.031 1 32.56 33 ASP A C 1
ATOM 271 O O . ASP A 1 33 ? 12.586 -32.469 -42.781 1 32.56 33 ASP A O 1
ATOM 275 N N . ASP A 1 34 ? 11.977 -33.031 -40.938 1 32.16 34 ASP A N 1
ATOM 276 C CA . ASP A 1 34 ? 13.305 -33.625 -40.906 1 32.16 34 ASP A CA 1
ATOM 277 C C . ASP A 1 34 ? 13.32 -35 -41.594 1 32.16 34 ASP A C 1
ATOM 279 O O . ASP A 1 34 ? 13.008 -36 -40.969 1 32.16 34 ASP A O 1
ATOM 283 N N . VAL A 1 35 ? 12.945 -35 -42.812 1 29.52 35 VAL A N 1
ATOM 284 C CA . VAL A 1 35 ? 13.344 -36.062 -43.719 1 29.52 35 VAL A CA 1
ATOM 285 C C . VAL A 1 35 ? 14.797 -36.469 -43.438 1 29.52 35 VAL A C 1
ATOM 287 O O . VAL A 1 35 ? 15.711 -35.656 -43.625 1 29.52 35 VAL A O 1
ATOM 290 N N . ASP A 1 36 ? 15.094 -37.094 -42.438 1 30.3 36 ASP A N 1
ATOM 291 C CA . ASP A 1 36 ? 16.375 -37.781 -42.469 1 30.3 36 ASP A CA 1
ATOM 292 C C . ASP A 1 36 ? 16.828 -38.094 -43.906 1 30.3 36 ASP A C 1
ATOM 294 O O . ASP A 1 36 ? 16.047 -38.625 -44.688 1 30.3 36 ASP A O 1
ATOM 298 N N . GLU A 1 37 ? 17.641 -37.25 -44.469 1 28.89 37 GLU A N 1
ATOM 299 C CA . GLU A 1 37 ? 18.391 -37.656 -45.656 1 28.89 37 GLU A CA 1
ATOM 300 C C . GLU A 1 37 ? 18.781 -39.125 -45.562 1 28.89 37 GLU A C 1
ATOM 302 O O . GLU A 1 37 ? 19.594 -39.531 -44.719 1 28.89 37 GLU A O 1
ATOM 307 N N . ASP A 1 38 ? 17.875 -40 -45.719 1 30.14 38 ASP A N 1
ATOM 308 C CA . ASP A 1 38 ? 18.156 -41.406 -46.062 1 30.14 38 ASP A CA 1
ATOM 309 C C . ASP A 1 38 ? 19.375 -41.5 -46.969 1 30.14 38 ASP A C 1
ATOM 311 O O . ASP A 1 38 ? 19.375 -41.031 -48.094 1 30.14 38 ASP A O 1
ATOM 315 N N . ILE A 1 39 ? 20.531 -41.25 -46.5 1 30.84 39 ILE A N 1
ATOM 316 C CA . ILE A 1 39 ? 21.672 -41.719 -47.281 1 30.84 39 ILE A CA 1
ATOM 317 C C . ILE A 1 39 ? 21.391 -43.125 -47.844 1 30.84 39 ILE A C 1
ATOM 319 O O . ILE A 1 39 ? 21.344 -44.094 -47.062 1 30.84 39 ILE A O 1
ATOM 323 N N . GLU A 1 40 ? 20.547 -43.219 -48.844 1 30.45 40 GLU A N 1
ATOM 324 C CA . GLU A 1 40 ? 20.312 -44.406 -49.688 1 30.45 40 GLU A CA 1
ATOM 325 C C . GLU A 1 40 ? 21.641 -45.031 -50.156 1 30.45 40 GLU A C 1
ATOM 327 O O . GLU A 1 40 ? 22.062 -44.812 -51.281 1 30.45 40 GLU A O 1
ATOM 332 N N . GLY A 1 41 ? 22.797 -44.656 -49.594 1 31.2 41 GLY A N 1
ATOM 333 C CA . GLY A 1 41 ? 23.828 -45.438 -50.281 1 31.2 41 GLY A CA 1
ATOM 334 C C . GLY A 1 41 ? 23.578 -46.938 -50.188 1 31.2 41 GLY A C 1
ATOM 335 O O . GLY A 1 41 ? 23.219 -47.438 -49.156 1 31.2 41 GLY A O 1
ATOM 336 N N . THR A 1 42 ? 22.984 -47.469 -51.219 1 33.88 42 THR A N 1
ATOM 337 C CA . THR A 1 42 ? 22.781 -48.906 -51.531 1 33.88 42 THR A CA 1
ATOM 338 C C . THR A 1 42 ? 24.047 -49.688 -51.219 1 33.88 42 THR A C 1
ATOM 340 O O . THR A 1 42 ? 25.031 -49.656 -51.969 1 33.88 42 THR A O 1
ATOM 343 N N . TYR A 1 43 ? 24.562 -49.562 -50.094 1 36.97 43 TYR A N 1
ATOM 344 C CA . TYR A 1 43 ? 25.672 -50.469 -49.906 1 36.97 43 TYR A CA 1
ATOM 345 C C . TYR A 1 43 ? 25.188 -51.938 -49.969 1 36.97 43 TYR A C 1
ATOM 347 O O . TYR A 1 43 ? 24.078 -52.25 -49.5 1 36.97 43 TYR A O 1
ATOM 355 N N . SER A 1 44 ? 25.578 -52.594 -51 1 40.31 44 SER A N 1
ATOM 356 C CA . SER A 1 44 ? 25.359 -54.031 -51.156 1 40.31 44 SER A CA 1
ATOM 357 C C . SER A 1 44 ? 25.656 -54.75 -49.844 1 40.31 44 SER A C 1
ATOM 359 O O . SER A 1 44 ? 26.766 -54.688 -49.312 1 40.31 44 SER A O 1
ATOM 361 N N . LEU A 1 45 ? 24.703 -54.906 -49 1 48.97 45 LEU A N 1
ATOM 362 C CA . LEU A 1 45 ? 24.797 -55.625 -47.719 1 48.97 45 LEU A CA 1
ATOM 363 C C . LEU A 1 45 ? 25.234 -57.062 -47.969 1 48.97 45 LEU A C 1
ATOM 365 O O . LEU A 1 45 ? 24.828 -57.688 -48.938 1 48.97 45 LEU A O 1
ATOM 369 N N . PRO A 1 46 ? 26.312 -57.5 -47.531 1 51.75 46 PRO A N 1
ATOM 370 C CA . PRO A 1 46 ? 26.734 -58.875 -47.781 1 51.75 46 PRO A CA 1
ATOM 371 C C . PRO A 1 46 ? 25.641 -59.875 -47.406 1 51.75 46 PRO A C 1
ATOM 373 O O . PRO A 1 46 ? 24.75 -59.562 -46.625 1 51.75 46 PRO A O 1
ATOM 376 N N . SER A 1 47 ? 25.359 -60.906 -48.156 1 54.88 47 SER A N 1
ATOM 377 C CA . SER A 1 47 ? 24.391 -62 -48.125 1 54.88 47 SER A CA 1
ATOM 378 C C . SER A 1 47 ? 24.234 -62.562 -46.719 1 54.88 47 SER A C 1
ATOM 380 O O . SER A 1 47 ? 23.125 -62.906 -46.312 1 54.88 47 SER A O 1
ATOM 382 N N . ASP A 1 48 ? 25.234 -62.781 -45.875 1 62.12 48 ASP A N 1
ATOM 383 C CA . ASP A 1 48 ? 25.078 -63.438 -44.594 1 62.12 48 ASP A CA 1
ATOM 384 C C . ASP A 1 48 ? 24.922 -62.406 -43.469 1 62.12 48 ASP A C 1
ATOM 386 O O . ASP A 1 48 ? 25.922 -62 -42.844 1 62.12 48 ASP A O 1
ATOM 390 N N . GLN A 1 49 ? 23.797 -61.75 -43.188 1 69.38 49 GLN A N 1
ATOM 391 C CA . GLN A 1 49 ? 23.469 -60.656 -42.281 1 69.38 49 GLN A CA 1
ATOM 392 C C . GLN A 1 49 ? 23.703 -61.062 -40.812 1 69.38 49 GLN A C 1
ATOM 394 O O . GLN A 1 49 ? 24.188 -60.281 -40 1 69.38 49 GLN A O 1
ATOM 399 N N . SER A 1 50 ? 23.469 -62.219 -40.438 1 71.88 50 SER A N 1
ATOM 400 C CA . SER A 1 50 ? 23.594 -62.688 -39.094 1 71.88 50 SER A CA 1
ATOM 401 C C . SER A 1 50 ? 25.062 -62.75 -38.656 1 71.88 50 SER A C 1
ATOM 403 O O . SER A 1 50 ? 25.391 -62.375 -37.531 1 71.88 50 SER A O 1
ATOM 405 N N . ALA A 1 51 ? 25.859 -63.156 -39.531 1 71.88 51 ALA A N 1
ATOM 406 C CA . ALA A 1 51 ? 27.297 -63.219 -39.219 1 71.88 51 ALA A CA 1
ATOM 407 C C . ALA A 1 51 ? 27.875 -61.844 -39 1 71.88 51 ALA A C 1
ATOM 409 O O . ALA A 1 51 ? 28.734 -61.625 -38.125 1 71.88 51 ALA A O 1
ATOM 410 N N . LEU A 1 52 ? 27.344 -60.812 -39.656 1 75 52 LEU A N 1
ATOM 411 C CA . LEU A 1 52 ? 27.812 -59.438 -39.531 1 75 52 LEU A CA 1
ATOM 412 C C . LEU A 1 52 ? 27.453 -58.844 -38.156 1 75 52 LEU A C 1
ATOM 414 O O . LEU A 1 52 ? 28.281 -58.219 -37.531 1 75 52 LEU A O 1
ATOM 418 N N . ILE A 1 53 ? 26.297 -59.062 -37.781 1 78.75 53 ILE A N 1
ATOM 419 C CA . ILE A 1 53 ? 25.828 -58.5 -36.5 1 78.75 53 ILE A CA 1
ATOM 420 C C . ILE A 1 53 ? 26.609 -59.125 -35.344 1 78.75 53 ILE A C 1
ATOM 422 O O . ILE A 1 53 ? 26.984 -58.406 -34.406 1 78.75 53 ILE A O 1
ATOM 426 N N . THR A 1 54 ? 26.859 -60.406 -35.406 1 77.62 54 THR A N 1
ATOM 427 C CA . THR A 1 54 ? 27.562 -61.094 -34.344 1 77.62 54 THR A CA 1
ATOM 428 C C . THR A 1 54 ? 29.031 -60.688 -34.281 1 77.62 54 THR A C 1
ATOM 430 O O . THR A 1 54 ? 29.656 -60.719 -33.25 1 77.62 54 THR A O 1
ATOM 433 N N . SER A 1 55 ? 29.562 -60.25 -35.344 1 76.94 55 SER A N 1
ATOM 434 C CA . SER A 1 55 ? 30.969 -59.906 -35.438 1 76.94 55 SER A CA 1
ATOM 435 C C . SER A 1 55 ? 31.25 -58.531 -34.812 1 76.94 55 SER A C 1
ATOM 437 O O . SER A 1 55 ? 32.406 -58.219 -34.469 1 76.94 55 SER A O 1
ATOM 439 N N . ILE A 1 56 ? 30.156 -57.688 -34.688 1 79.69 56 ILE A N 1
ATOM 440 C CA . ILE A 1 56 ? 30.375 -56.344 -34.156 1 79.69 56 ILE A CA 1
ATOM 441 C C . ILE A 1 56 ? 30.297 -56.375 -32.656 1 79.69 56 ILE A C 1
ATOM 443 O O . ILE A 1 56 ? 29.203 -56.469 -32.062 1 79.69 56 ILE A O 1
ATOM 447 N N . THR A 1 57 ? 31.375 -56.438 -32 1 79.88 57 THR A N 1
ATOM 448 C CA . THR A 1 57 ? 31.422 -56.375 -30.547 1 79.88 57 THR A CA 1
ATOM 449 C C . THR A 1 57 ? 31.906 -55 -30.078 1 79.88 57 THR A C 1
ATOM 451 O O . THR A 1 57 ? 33.125 -54.75 -30.016 1 79.88 57 THR A O 1
ATOM 454 N N . PRO A 1 58 ? 30.891 -54.188 -29.672 1 77.25 58 PRO A N 1
ATOM 455 C CA . PRO A 1 58 ? 31.25 -52.812 -29.344 1 77.25 58 PRO A CA 1
ATOM 456 C C . PRO A 1 58 ? 32.125 -52.688 -28.094 1 77.25 58 PRO A C 1
ATOM 458 O O . PRO A 1 58 ? 31.828 -53.344 -27.078 1 77.25 58 PRO A O 1
ATOM 461 N N . LYS A 1 59 ? 33.156 -51.969 -28.078 1 66.75 59 LYS A N 1
ATOM 462 C CA . LYS A 1 59 ? 34.062 -51.781 -26.953 1 66.75 59 LYS A CA 1
ATOM 463 C C . LYS A 1 59 ? 33.875 -50.406 -26.328 1 66.75 59 LYS A C 1
ATOM 465 O O . LYS A 1 59 ? 34.281 -50.156 -25.188 1 66.75 59 LYS A O 1
ATOM 470 N N . ASN A 1 60 ? 33.438 -49.531 -27.172 1 70.62 60 ASN A N 1
ATOM 471 C CA . ASN A 1 60 ? 33.219 -48.156 -26.688 1 70.62 60 ASN A CA 1
ATOM 472 C C . ASN A 1 60 ? 31.859 -47.625 -27.078 1 70.62 60 ASN A C 1
ATOM 474 O O . ASN A 1 60 ? 31.094 -48.312 -27.75 1 70.62 60 ASN A O 1
ATOM 478 N N . HIS A 1 61 ? 31.562 -46.5 -26.656 1 72.19 61 HIS A N 1
ATOM 479 C CA . HIS A 1 61 ? 30.25 -45.875 -26.844 1 72.19 61 HIS A CA 1
ATOM 480 C C . HIS A 1 61 ? 29.938 -45.656 -28.328 1 72.19 61 HIS A C 1
ATOM 482 O O . HIS A 1 61 ? 28.828 -45.938 -28.766 1 72.19 61 HIS A O 1
ATOM 488 N N . LEU A 1 62 ? 30.828 -45.25 -29.125 1 75.06 62 LEU A N 1
ATOM 489 C CA . LEU A 1 62 ? 30.609 -44.969 -30.531 1 75.06 62 LEU A CA 1
ATOM 490 C C . LEU A 1 62 ? 30.344 -46.281 -31.312 1 75.06 62 LEU A C 1
ATOM 492 O O . LEU A 1 62 ? 29.531 -46.281 -32.219 1 75.06 62 LEU A O 1
ATOM 496 N N . GLU A 1 63 ? 31.047 -47.281 -30.891 1 76.94 63 GLU A N 1
ATOM 497 C CA . GLU A 1 63 ? 30.844 -48.562 -31.547 1 76.94 63 GLU A CA 1
ATOM 498 C C . GLU A 1 63 ? 29.453 -49.125 -31.234 1 76.94 63 GLU A C 1
ATOM 500 O O . GLU A 1 63 ? 28.844 -49.781 -32.094 1 76.94 63 GLU A O 1
ATOM 505 N N . GLN A 1 64 ? 29.031 -48.812 -30.109 1 80.5 64 GLN A N 1
ATOM 506 C CA . GLN A 1 64 ? 27.688 -49.25 -29.734 1 80.5 64 GLN A CA 1
ATOM 507 C C . GLN A 1 64 ? 26.641 -48.531 -30.594 1 80.5 64 GLN A C 1
ATOM 509 O O . GLN A 1 64 ? 25.672 -49.156 -31.047 1 80.5 64 GLN A O 1
ATOM 514 N N . LEU A 1 65 ? 26.766 -47.312 -30.781 1 82 65 LEU A N 1
ATOM 515 C CA . LEU A 1 65 ? 25.859 -46.531 -31.625 1 82 65 LEU A CA 1
ATOM 516 C C . LEU A 1 65 ? 25.906 -47.031 -33.062 1 82 65 LEU A C 1
ATOM 518 O O . LEU A 1 65 ? 24.859 -47.062 -33.75 1 82 65 LEU A O 1
ATOM 522 N N . PHE A 1 66 ? 27.141 -47.312 -33.406 1 82.88 66 PHE A N 1
ATOM 523 C CA . PHE A 1 66 ? 27.297 -47.844 -34.781 1 82.88 66 PHE A CA 1
ATOM 524 C C . PHE A 1 66 ? 26.562 -49.156 -34.938 1 82.88 66 PHE A C 1
ATOM 526 O O . PHE A 1 66 ? 25.875 -49.375 -35.938 1 82.88 66 PHE A O 1
ATOM 533 N N . LYS A 1 67 ? 26.656 -49.969 -34.062 1 85.31 67 LYS A N 1
ATOM 534 C CA . LYS A 1 67 ? 25.938 -51.25 -34.094 1 85.31 67 LYS A CA 1
ATOM 535 C C . LYS A 1 67 ? 24.438 -51.031 -34.188 1 85.31 67 LYS A C 1
ATOM 537 O O . LYS A 1 67 ? 23.75 -51.719 -34.938 1 85.31 67 LYS A O 1
ATOM 542 N N . LEU A 1 68 ? 23.875 -50.156 -33.406 1 89 68 LEU A N 1
ATOM 543 C CA . LEU A 1 68 ? 22.453 -49.844 -33.406 1 89 68 LEU A CA 1
ATOM 544 C C . LEU A 1 68 ? 22.016 -49.344 -34.781 1 89 68 LEU A C 1
ATOM 546 O O . LEU A 1 68 ? 20.984 -49.781 -35.312 1 89 68 LEU A O 1
ATOM 550 N N . GLU A 1 69 ? 22.844 -48.562 -35.406 1 87.5 69 GLU A N 1
ATOM 551 C CA . GLU A 1 69 ? 22.5 -48.031 -36.719 1 87.5 69 GLU A CA 1
ATOM 552 C C . GLU A 1 69 ? 22.469 -49.125 -37.781 1 87.5 69 GLU A C 1
ATOM 554 O O . GLU A 1 69 ? 21.625 -49.094 -38.688 1 87.5 69 GLU A O 1
ATOM 559 N N . VAL A 1 70 ? 23.359 -49.969 -37.625 1 85.69 70 VAL A N 1
ATOM 560 C CA . VAL A 1 70 ? 23.406 -51.094 -38.531 1 85.69 70 VAL A CA 1
ATOM 561 C C . VAL A 1 70 ? 22.156 -51.969 -38.375 1 85.69 70 VAL A C 1
ATOM 563 O O . VAL A 1 70 ? 21.547 -52.375 -39.344 1 85.69 70 VAL A O 1
ATOM 566 N N . LEU A 1 71 ? 21.719 -52.219 -37.188 1 90 71 LEU A N 1
ATOM 567 C CA . LEU A 1 71 ? 20.531 -53.031 -36.906 1 90 71 LEU A CA 1
ATOM 568 C C . LEU A 1 71 ? 19.281 -52.344 -37.5 1 90 71 LEU A C 1
ATOM 570 O O . LEU A 1 71 ? 18.406 -53.031 -38.031 1 90 71 LEU A O 1
ATOM 574 N N . ILE A 1 72 ? 19.141 -51.062 -37.406 1 90.19 72 ILE A N 1
ATOM 575 C CA . ILE A 1 72 ? 18 -50.312 -37.906 1 90.19 72 ILE A CA 1
ATOM 576 C C . ILE A 1 72 ? 17.953 -50.406 -39.406 1 90.19 72 ILE A C 1
ATOM 578 O O . ILE A 1 72 ? 16.906 -50.656 -40 1 90.19 72 ILE A O 1
ATOM 582 N N . ARG A 1 73 ? 19.109 -50.312 -40 1 83.44 73 ARG A N 1
ATOM 583 C CA . ARG A 1 73 ? 19.188 -50.312 -41.469 1 83.44 73 ARG A CA 1
ATOM 584 C C . ARG A 1 73 ? 18.859 -51.719 -42.031 1 83.44 73 ARG A C 1
ATOM 586 O O . ARG A 1 73 ? 18.281 -51.812 -43.094 1 83.44 73 ARG A O 1
ATOM 593 N N . LEU A 1 74 ? 19.266 -52.719 -41.25 1 87 74 LEU A N 1
ATOM 594 C CA . LEU A 1 74 ? 19 -54.094 -41.688 1 87 74 LEU A CA 1
ATOM 595 C C . LEU A 1 74 ? 17.578 -54.5 -41.312 1 87 74 LEU A C 1
ATOM 597 O O . LEU A 1 74 ? 17.094 -55.562 -41.75 1 87 74 LEU A O 1
ATOM 601 N N . GLN A 1 75 ? 16.844 -53.688 -40.594 1 89.19 75 GLN A N 1
ATOM 602 C CA . GLN A 1 75 ? 15.469 -53.906 -40.156 1 89.19 75 GLN A CA 1
ATOM 603 C C . GLN A 1 75 ? 15.312 -55.219 -39.438 1 89.19 75 GLN A C 1
ATOM 605 O O . GLN A 1 75 ? 14.391 -56 -39.719 1 89.19 75 GLN A O 1
ATOM 610 N N . ASN A 1 76 ? 16.328 -55.594 -38.656 1 89.25 76 ASN A N 1
ATOM 611 C CA . ASN A 1 76 ? 16.281 -56.812 -37.875 1 89.25 76 ASN A CA 1
ATOM 612 C C . ASN A 1 76 ? 15.461 -56.594 -36.594 1 89.25 76 ASN A C 1
ATOM 614 O O . ASN A 1 76 ? 16.016 -56.312 -35.531 1 89.25 76 ASN A O 1
ATOM 618 N N . ILE A 1 77 ? 14.266 -56.938 -36.594 1 89.62 77 ILE A N 1
ATOM 619 C CA . ILE A 1 77 ? 13.273 -56.562 -35.594 1 89.62 77 ILE A CA 1
ATOM 620 C C . ILE A 1 77 ? 13.57 -57.312 -34.281 1 89.62 77 ILE A C 1
ATOM 622 O O . ILE A 1 77 ? 13.594 -56.688 -33.219 1 89.62 77 ILE A O 1
ATOM 626 N N . PRO A 1 78 ? 13.867 -58.594 -34.281 1 88.19 78 PRO A N 1
ATOM 627 C CA . PRO A 1 78 ? 14.102 -59.312 -33 1 88.19 78 PRO A CA 1
ATOM 628 C C . PRO A 1 78 ? 15.266 -58.719 -32.219 1 88.19 78 PRO A C 1
ATOM 630 O O . PRO A 1 78 ? 15.172 -58.562 -31 1 88.19 78 PRO A O 1
ATOM 633 N N . HIS A 1 79 ? 16.297 -58.344 -32.969 1 89 79 HIS A N 1
ATOM 634 C CA . HIS A 1 79 ? 17.453 -57.781 -32.281 1 89 79 HIS A CA 1
ATOM 635 C C . HIS A 1 79 ? 17.172 -56.344 -31.797 1 89 79 HIS A C 1
ATOM 637 O O . HIS A 1 79 ? 17.703 -55.938 -30.781 1 89 79 HIS A O 1
ATOM 643 N N . LEU A 1 80 ? 16.344 -55.719 -32.562 1 93.38 80 LEU A N 1
ATOM 644 C CA . LEU A 1 80 ? 16 -54.375 -32.156 1 93.38 80 LEU A CA 1
ATOM 645 C C . LEU A 1 80 ? 15.133 -54.375 -30.891 1 93.38 80 LEU A C 1
ATOM 647 O O . LEU A 1 80 ? 15.273 -53.5 -30.047 1 93.38 80 LEU A O 1
ATOM 651 N N . ILE A 1 81 ? 14.258 -55.25 -30.766 1 93.25 81 ILE A N 1
ATOM 652 C CA . ILE A 1 81 ? 13.438 -55.406 -29.578 1 93.25 81 ILE A CA 1
ATOM 653 C C . ILE A 1 81 ? 14.328 -55.719 -28.375 1 93.25 81 ILE A C 1
ATOM 655 O O . ILE A 1 81 ? 14.078 -55.25 -27.266 1 93.25 81 ILE A O 1
ATOM 659 N N . GLU A 1 82 ? 15.453 -56.375 -28.594 1 90.25 82 GLU A N 1
ATOM 660 C CA . GLU A 1 82 ? 16.406 -56.719 -27.531 1 90.25 82 GLU A CA 1
ATOM 661 C C . GLU A 1 82 ? 17.141 -55.469 -27.062 1 90.25 82 GLU A C 1
ATOM 663 O O . GLU A 1 82 ? 17.5 -55.344 -25.891 1 90.25 82 GLU A O 1
ATOM 668 N N . VAL A 1 83 ? 17.281 -54.562 -27.969 1 92 83 VAL A N 1
ATOM 669 C CA . VAL A 1 83 ? 17.953 -53.281 -27.641 1 92 83 VAL A CA 1
ATOM 670 C C . VAL A 1 83 ? 17.109 -52.5 -26.625 1 92 83 VAL A C 1
ATOM 672 O O . VAL A 1 83 ? 17.656 -51.75 -25.812 1 92 83 VAL A O 1
ATOM 675 N N . LEU A 1 84 ? 15.875 -52.688 -26.594 1 92.75 84 LEU A N 1
ATOM 676 C CA . LEU A 1 84 ? 15 -52 -25.656 1 92.75 84 LEU A CA 1
ATOM 677 C C . LEU A 1 84 ? 15.266 -52.469 -24.219 1 92.75 84 LEU A C 1
ATOM 679 O O . LEU A 1 84 ? 14.961 -51.75 -23.281 1 92.75 84 LEU A O 1
ATOM 683 N N . LYS A 1 85 ? 15.859 -53.594 -24.031 1 90.06 85 LYS A N 1
ATOM 684 C CA . LYS A 1 85 ? 16.141 -54.156 -22.719 1 90.06 85 LYS A CA 1
ATOM 685 C C . LYS A 1 85 ? 17.5 -53.656 -22.203 1 90.06 85 LYS A C 1
ATOM 687 O O . LYS A 1 85 ? 17.875 -53.969 -21.062 1 90.06 85 LYS A O 1
ATOM 692 N N . CYS A 1 86 ? 18.172 -52.844 -22.969 1 85.69 86 CYS A N 1
ATOM 693 C CA . CYS A 1 86 ? 19.5 -52.375 -22.594 1 85.69 86 CYS A CA 1
ATOM 694 C C . CYS A 1 86 ? 19.453 -51.469 -21.375 1 85.69 86 CYS A C 1
ATOM 696 O O . CYS A 1 86 ? 18.547 -50.656 -21.25 1 85.69 86 CYS A O 1
ATOM 698 N N . GLU A 1 87 ? 20.406 -51.625 -20.562 1 78.88 87 GLU A N 1
ATOM 699 C CA . GLU A 1 87 ? 20.438 -50.875 -19.312 1 78.88 87 GLU A CA 1
ATOM 700 C C . GLU A 1 87 ? 20.922 -49.469 -19.547 1 78.88 87 GLU A C 1
ATOM 702 O O . GLU A 1 87 ? 20.672 -48.562 -18.734 1 78.88 87 GLU A O 1
ATOM 707 N N . GLU A 1 88 ? 21.734 -49.312 -20.594 1 76.5 88 GLU A N 1
ATOM 708 C CA . GLU A 1 88 ? 22.094 -47.938 -20.984 1 76.5 88 GLU A CA 1
ATOM 709 C C . GLU A 1 88 ? 20.969 -47.25 -21.734 1 76.5 88 GLU A C 1
ATOM 711 O O . GLU A 1 88 ? 20.812 -47.438 -22.938 1 76.5 88 GLU A O 1
ATOM 716 N N . GLU A 1 89 ? 20.328 -46.375 -21.141 1 81.75 89 GLU A N 1
ATOM 717 C CA . GLU A 1 89 ? 19.078 -45.781 -21.609 1 81.75 89 GLU A CA 1
ATOM 718 C C . GLU A 1 89 ? 19.281 -45 -22.906 1 81.75 89 GLU A C 1
ATOM 720 O O . GLU A 1 89 ? 18.328 -44.781 -23.656 1 81.75 89 GLU A O 1
ATOM 725 N N . LEU A 1 90 ? 20.438 -44.688 -23.188 1 78.31 90 LEU A N 1
ATOM 726 C CA . LEU A 1 90 ? 20.688 -43.875 -24.359 1 78.31 90 LEU A CA 1
ATOM 727 C C . LEU A 1 90 ? 20.359 -44.625 -25.641 1 78.31 90 LEU A C 1
ATOM 729 O O . LEU A 1 90 ? 19.859 -44.062 -26.609 1 78.31 90 LEU A O 1
ATOM 733 N N . LEU A 1 91 ? 20.609 -45.906 -25.656 1 86.56 91 LEU A N 1
ATOM 734 C CA . LEU A 1 91 ? 20.406 -46.719 -26.844 1 86.56 91 LEU A CA 1
ATOM 735 C C . LEU A 1 91 ? 18.922 -46.906 -27.125 1 86.56 91 LEU A C 1
ATOM 737 O O . LEU A 1 91 ? 18.453 -46.594 -28.219 1 86.56 91 LEU A O 1
ATOM 741 N N . PRO A 1 92 ? 18.172 -47.312 -26.125 1 91.12 92 PRO A N 1
ATOM 742 C CA . PRO A 1 92 ? 16.734 -47.375 -26.375 1 91.12 92 PRO A CA 1
ATOM 743 C C . PRO A 1 92 ? 16.125 -46.031 -26.75 1 91.12 92 PRO A C 1
ATOM 745 O O . PRO A 1 92 ? 15.227 -45.969 -27.594 1 91.12 92 PRO A O 1
ATOM 748 N N . ALA A 1 93 ? 16.594 -45.031 -26.125 1 87.88 93 ALA A N 1
ATOM 749 C CA . ALA A 1 93 ? 16.078 -43.688 -26.406 1 87.88 93 ALA A CA 1
ATOM 750 C C . ALA A 1 93 ? 16.312 -43.312 -27.859 1 87.88 93 ALA A C 1
ATOM 752 O O . ALA A 1 93 ? 15.445 -42.719 -28.5 1 87.88 93 ALA A O 1
ATOM 753 N N . LYS A 1 94 ? 17.453 -43.594 -28.344 1 86.19 94 LYS A N 1
ATOM 754 C CA . LYS A 1 94 ? 17.766 -43.312 -29.75 1 86.19 94 LYS A CA 1
ATOM 755 C C . LYS A 1 94 ? 16.938 -44.188 -30.688 1 86.19 94 LYS A C 1
ATOM 757 O O . LYS A 1 94 ? 16.469 -43.719 -31.734 1 86.19 94 LYS A O 1
ATOM 762 N N . LEU A 1 95 ? 16.766 -45.375 -30.328 1 92.25 95 LEU A N 1
ATOM 763 C CA . LEU A 1 95 ? 15.961 -46.281 -31.125 1 92.25 95 LEU A CA 1
ATOM 764 C C . LEU A 1 95 ? 14.516 -45.812 -31.234 1 92.25 95 LEU A C 1
ATOM 766 O O . LEU A 1 95 ? 13.914 -45.844 -32.312 1 92.25 95 LEU A O 1
ATOM 770 N N . LEU A 1 96 ? 13.953 -45.281 -30.25 1 92.69 96 LEU A N 1
ATOM 771 C CA . LEU A 1 96 ? 12.555 -44.875 -30.188 1 92.69 96 LEU A CA 1
ATOM 772 C C . LEU A 1 96 ? 12.344 -43.594 -30.969 1 92.69 96 LEU A C 1
ATOM 774 O O . LEU A 1 96 ? 11.203 -43.156 -31.188 1 92.69 96 LEU A O 1
ATOM 778 N N . LYS A 1 97 ? 13.375 -43.031 -31.359 1 87.56 97 LYS A N 1
ATOM 779 C CA . LYS A 1 97 ? 13.25 -41.844 -32.219 1 87.56 97 LYS A CA 1
ATOM 780 C C . LYS A 1 97 ? 13.047 -42.25 -33.688 1 87.56 97 LYS A C 1
ATOM 782 O O . LYS A 1 97 ? 12.625 -41.438 -34.5 1 87.56 97 LYS A O 1
ATOM 787 N N . ASN A 1 98 ? 13.281 -43.531 -33.938 1 88.38 98 ASN A N 1
ATOM 788 C CA . ASN A 1 98 ? 13.117 -44.062 -35.281 1 88.38 98 ASN A CA 1
ATOM 789 C C . ASN A 1 98 ? 11.656 -44.375 -35.594 1 88.38 98 ASN A C 1
ATOM 791 O O . ASN A 1 98 ? 11.086 -45.312 -35 1 88.38 98 ASN A O 1
ATOM 795 N N . LYS A 1 99 ? 11.062 -43.781 -36.562 1 89.25 99 LYS A N 1
ATOM 796 C CA . LYS A 1 99 ? 9.648 -43.906 -36.906 1 89.25 99 LYS A CA 1
ATOM 797 C C . LYS A 1 99 ? 9.305 -45.281 -37.438 1 89.25 99 LYS A C 1
ATOM 799 O O . LYS A 1 99 ? 8.281 -45.875 -37.062 1 89.25 99 LYS A O 1
ATOM 804 N N . TRP A 1 100 ? 10.156 -45.688 -38.344 1 91.31 100 TRP A N 1
ATOM 805 C CA . TRP A 1 100 ? 9.898 -47 -38.938 1 91.31 100 TRP A CA 1
ATOM 806 C C . TRP A 1 100 ? 9.773 -48.062 -37.875 1 91.31 100 TRP A C 1
ATOM 808 O O . TRP A 1 100 ? 8.836 -48.875 -37.875 1 91.31 100 TRP A O 1
ATOM 818 N N . PHE A 1 101 ? 10.625 -48.125 -37.031 1 93.94 101 PHE A N 1
ATOM 819 C CA . PHE A 1 101 ? 10.625 -49.156 -35.969 1 93.94 101 PHE A CA 1
ATOM 820 C C . PHE A 1 101 ? 9.367 -49.031 -35.125 1 93.94 101 PHE A C 1
ATOM 822 O O . PHE A 1 101 ? 8.734 -50.062 -34.812 1 93.94 101 PHE A O 1
ATOM 829 N N . CYS A 1 102 ? 9.031 -47.844 -34.719 1 94.12 102 CYS A N 1
ATOM 830 C CA . CYS A 1 102 ? 7.867 -47.625 -33.875 1 94.12 102 CYS A CA 1
ATOM 831 C C . CYS A 1 102 ? 6.59 -48.062 -34.562 1 94.12 102 CYS A C 1
ATOM 833 O O . CYS A 1 102 ? 5.715 -48.656 -33.938 1 94.12 102 CYS A O 1
ATOM 835 N N . GLN A 1 103 ? 6.449 -47.812 -35.844 1 92.56 103 GLN A N 1
ATOM 836 C CA . GLN A 1 103 ? 5.289 -48.25 -36.625 1 92.56 103 GLN A CA 1
ATOM 837 C C . GLN A 1 103 ? 5.211 -49.781 -36.719 1 92.56 103 GLN A C 1
ATOM 839 O O . GLN A 1 103 ? 4.133 -50.344 -36.594 1 92.56 103 GLN A O 1
ATOM 844 N N . LYS A 1 104 ? 6.371 -50.312 -37 1 92.31 104 LYS A N 1
ATOM 845 C CA . LYS A 1 104 ? 6.422 -51.75 -37.094 1 92.31 104 LYS A CA 1
ATOM 846 C C . LYS A 1 104 ? 6.109 -52.406 -35.75 1 92.31 104 LYS A C 1
ATOM 848 O O . LYS A 1 104 ? 5.418 -53.438 -35.719 1 92.31 104 LYS A O 1
ATOM 853 N N . LEU A 1 105 ? 6.668 -51.906 -34.719 1 93.62 105 LEU A N 1
ATOM 854 C CA . LEU A 1 105 ? 6.398 -52.406 -33.375 1 93.62 105 LEU A CA 1
ATOM 855 C C . LEU A 1 105 ? 4.91 -52.344 -33.062 1 93.62 105 LEU A C 1
ATOM 857 O O . LEU A 1 105 ? 4.34 -53.281 -32.531 1 93.62 105 LEU A O 1
ATOM 861 N N . ALA A 1 106 ? 4.289 -51.281 -33.344 1 94 106 ALA A N 1
ATOM 862 C CA . ALA A 1 106 ? 2.859 -51.094 -33.094 1 94 106 ALA A CA 1
ATOM 863 C C . ALA A 1 106 ? 2.043 -52.125 -33.844 1 94 106 ALA A C 1
ATOM 865 O O . ALA A 1 106 ? 1.077 -52.688 -33.312 1 94 106 ALA A O 1
ATOM 866 N N . SER A 1 107 ? 2.434 -52.375 -35.125 1 91.12 107 SER A N 1
ATOM 867 C CA . SER A 1 107 ? 1.727 -53.375 -35.938 1 91.12 107 SER A CA 1
ATOM 868 C C . SER A 1 107 ? 1.851 -54.781 -35.375 1 91.12 107 SER A C 1
ATOM 870 O O . SER A 1 107 ? 0.884 -55.531 -35.375 1 91.12 107 SER A O 1
ATOM 872 N N . ILE A 1 108 ? 2.977 -55.031 -34.906 1 92.12 108 ILE A N 1
ATOM 873 C CA . ILE A 1 108 ? 3.227 -56.344 -34.312 1 92.12 108 ILE A CA 1
ATOM 874 C C . ILE A 1 108 ? 2.41 -56.5 -33.062 1 92.12 108 ILE A C 1
ATOM 876 O O . ILE A 1 108 ? 1.833 -57.562 -32.812 1 92.12 108 ILE A O 1
ATOM 880 N N . LEU A 1 109 ? 2.32 -55.5 -32.281 1 92.88 109 LEU A N 1
ATOM 881 C CA . LEU A 1 109 ? 1.683 -55.562 -30.984 1 92.88 109 LEU A CA 1
ATOM 882 C C . LEU A 1 109 ? 0.165 -55.5 -31.109 1 92.88 109 LEU A C 1
ATOM 884 O O . LEU A 1 109 ? -0.558 -55.875 -30.203 1 92.88 109 LEU A O 1
ATOM 888 N N . ASP A 1 110 ? -0.284 -55 -32.188 1 87.25 110 ASP A N 1
ATOM 889 C CA . ASP A 1 110 ? -1.717 -55 -32.469 1 87.25 110 ASP A CA 1
ATOM 890 C C . ASP A 1 110 ? -2.26 -56.406 -32.531 1 87.25 110 ASP A C 1
ATOM 892 O O . ASP A 1 110 ? -3.41 -56.656 -32.156 1 87.25 110 ASP A O 1
ATOM 896 N N . GLU A 1 111 ? -1.402 -57.375 -33.062 1 85.69 111 GLU A N 1
ATOM 897 C CA . GLU A 1 111 ? -1.795 -58.781 -33.188 1 85.69 111 GLU A CA 1
ATOM 898 C C . GLU A 1 111 ? -1.679 -59.5 -31.844 1 85.69 111 GLU A C 1
ATOM 900 O O . GLU A 1 111 ? -2.607 -60.188 -31.422 1 85.69 111 GLU A O 1
ATOM 905 N N . ASP A 1 112 ? -0.528 -59.406 -31.234 1 87.31 112 ASP A N 1
ATOM 906 C CA . ASP A 1 112 ? -0.323 -60.031 -29.938 1 87.31 112 ASP A CA 1
ATOM 907 C C . ASP A 1 112 ? 0.619 -59.188 -29.062 1 87.31 112 ASP A C 1
ATOM 909 O O . ASP A 1 112 ? 1.808 -59.094 -29.359 1 87.31 112 ASP A O 1
ATOM 913 N N . SER A 1 113 ? 0.075 -58.625 -27.969 1 93.12 113 SER A N 1
ATOM 914 C CA . SER A 1 113 ? 0.86 -57.719 -27.141 1 93.12 113 SER A CA 1
ATOM 915 C C . SER A 1 113 ? 1.24 -58.375 -25.828 1 93.12 113 SER A C 1
ATOM 917 O O . SER A 1 113 ? 2.068 -57.844 -25.078 1 93.12 113 SER A O 1
ATOM 919 N N . SER A 1 114 ? 0.765 -59.469 -25.406 1 92.88 114 SER A N 1
ATOM 920 C CA . SER A 1 114 ? 0.902 -60.094 -24.094 1 92.88 114 SER A CA 1
ATOM 921 C C . SER A 1 114 ? 2.361 -60.406 -23.781 1 92.88 114 SER A C 1
ATOM 923 O O . SER A 1 114 ? 2.842 -60.125 -22.688 1 92.88 114 SER A O 1
ATOM 925 N N . ASN A 1 115 ? 2.988 -60.938 -24.812 1 91.81 115 ASN A N 1
ATOM 926 C CA . ASN A 1 115 ? 4.387 -61.312 -24.609 1 91.81 115 ASN A CA 1
ATOM 927 C C . ASN A 1 115 ? 5.266 -60.094 -24.422 1 91.81 115 ASN A C 1
ATOM 929 O O . ASN A 1 115 ? 6.176 -60.062 -23.594 1 91.81 115 ASN A O 1
ATOM 933 N N . PHE A 1 116 ? 5.004 -59.062 -25.172 1 94.56 116 PHE A N 1
ATOM 934 C CA . PHE A 1 116 ? 5.789 -57.844 -25.109 1 94.56 116 PHE A CA 1
ATOM 935 C C . PHE A 1 116 ? 5.609 -57.156 -23.75 1 94.56 116 PHE A C 1
ATOM 937 O O . PHE A 1 116 ? 6.59 -56.781 -23.109 1 94.56 116 PHE A O 1
ATOM 944 N N . VAL A 1 117 ? 4.43 -57.062 -23.266 1 95.94 117 VAL A N 1
ATOM 945 C CA . VAL A 1 117 ? 4.117 -56.375 -22.016 1 95.94 117 VAL A CA 1
ATOM 946 C C . VAL A 1 117 ? 4.641 -57.156 -20.828 1 95.94 117 VAL A C 1
ATOM 948 O O . VAL A 1 117 ? 5.141 -56.562 -19.859 1 95.94 117 VAL A O 1
ATOM 951 N N . ASN A 1 118 ? 4.66 -58.438 -20.844 1 93.38 118 ASN A N 1
ATOM 952 C CA . ASN A 1 118 ? 4.98 -59.25 -19.672 1 93.38 118 ASN A CA 1
ATOM 953 C C . ASN A 1 118 ? 6.434 -59.719 -19.688 1 93.38 118 ASN A C 1
ATOM 955 O O . ASN A 1 118 ? 6.984 -60.062 -18.656 1 93.38 118 ASN A O 1
ATOM 959 N N . THR A 1 119 ? 7.102 -59.625 -20.922 1 92.44 119 THR A N 1
ATOM 960 C CA . THR A 1 119 ? 8.445 -60.188 -20.969 1 92.44 119 THR A CA 1
ATOM 961 C C . THR A 1 119 ? 9.461 -59.125 -21.375 1 92.44 119 THR A C 1
ATOM 963 O O . THR A 1 119 ? 10.664 -59.281 -21.125 1 92.44 119 THR A O 1
ATOM 966 N N . ILE A 1 120 ? 9.062 -58.094 -22 1 94 120 ILE A N 1
ATOM 967 C CA . ILE A 1 120 ? 10.016 -57.125 -22.484 1 94 120 ILE A CA 1
ATOM 968 C C . ILE A 1 120 ? 9.961 -55.875 -21.609 1 94 120 ILE A C 1
ATOM 970 O O . ILE A 1 120 ? 10.984 -55.406 -21.094 1 94 120 ILE A O 1
ATOM 974 N N . LEU A 1 121 ? 8.812 -55.344 -21.312 1 94.38 121 LEU A N 1
ATOM 975 C CA . LEU A 1 121 ? 8.656 -54.062 -20.609 1 94.38 121 LEU A CA 1
ATOM 976 C C . LEU A 1 121 ? 9.266 -54.156 -19.219 1 94.38 121 LEU A C 1
ATOM 978 O O . LEU A 1 121 ? 9.812 -53.156 -18.719 1 94.38 121 LEU A O 1
ATOM 982 N N . PRO A 1 122 ? 9.172 -55.281 -18.547 1 94.38 122 PRO A N 1
ATOM 983 C CA . PRO A 1 122 ? 9.766 -55.375 -17.219 1 94.38 122 PRO A CA 1
ATOM 984 C C . PRO A 1 122 ? 11.273 -55.125 -17.219 1 94.38 122 PRO A C 1
ATOM 986 O O . PRO A 1 122 ? 11.867 -54.812 -16.188 1 94.38 122 PRO A O 1
ATOM 989 N N . PHE A 1 123 ? 11.906 -55.25 -18.391 1 94 123 PHE A N 1
ATOM 990 C CA . PHE A 1 123 ? 13.352 -55.062 -18.5 1 94 123 PHE A CA 1
ATOM 991 C C . PHE A 1 123 ? 13.688 -53.625 -18.891 1 94 123 PHE A C 1
ATOM 993 O O . PHE A 1 123 ? 14.844 -53.281 -19.156 1 94 123 PHE A O 1
ATOM 1000 N N . THR A 1 124 ? 12.695 -52.781 -18.875 1 93.44 124 THR A N 1
ATOM 1001 C CA . THR A 1 124 ? 12.914 -51.375 -19.172 1 93.44 124 THR A CA 1
ATOM 1002 C C . THR A 1 124 ? 12.711 -50.531 -17.938 1 93.44 124 THR A C 1
ATOM 1004 O O . THR A 1 124 ? 12.023 -50.938 -17 1 93.44 124 THR A O 1
ATOM 1007 N N . SER A 1 125 ? 13.359 -49.375 -17.875 1 92.06 125 SER A N 1
ATOM 1008 C CA . SER A 1 125 ? 13.133 -48.406 -16.797 1 92.06 125 SER A CA 1
ATOM 1009 C C . SER A 1 125 ? 11.789 -47.688 -16.953 1 92.06 125 SER A C 1
ATOM 1011 O O . SER A 1 125 ? 11.148 -47.812 -18.016 1 92.06 125 SER A O 1
ATOM 1013 N N . PHE A 1 126 ? 11.312 -47.062 -15.945 1 92 126 PHE A N 1
ATOM 1014 C CA . PHE A 1 126 ? 10.047 -46.344 -16 1 92 126 PHE A CA 1
ATOM 1015 C C . PHE A 1 126 ? 10.062 -45.281 -17.094 1 92 126 PHE A C 1
ATOM 1017 O O . PHE A 1 126 ? 9.086 -45.125 -17.828 1 92 126 PHE A O 1
ATOM 1024 N N . VAL A 1 127 ? 11.164 -44.562 -17.266 1 89.62 127 VAL A N 1
ATOM 1025 C CA . VAL A 1 127 ? 11.297 -43.469 -18.25 1 89.62 127 VAL A CA 1
ATOM 1026 C C . VAL A 1 127 ? 11.195 -44.062 -19.656 1 89.62 127 VAL A C 1
ATOM 1028 O O . VAL A 1 127 ? 10.461 -43.531 -20.5 1 89.62 127 VAL A O 1
ATOM 1031 N N . ILE A 1 128 ? 11.883 -45.125 -19.938 1 92.25 128 ILE A N 1
ATOM 1032 C CA . ILE A 1 128 ? 11.867 -45.719 -21.25 1 92.25 128 ILE A CA 1
ATOM 1033 C C . ILE A 1 128 ? 10.5 -46.344 -21.531 1 92.25 128 ILE A C 1
ATOM 1035 O O . ILE A 1 128 ? 9.984 -46.281 -22.641 1 92.25 128 ILE A O 1
ATOM 1039 N N . ARG A 1 129 ? 9.891 -46.938 -20.531 1 93.12 129 ARG A N 1
ATOM 1040 C CA . ARG A 1 129 ? 8.562 -47.531 -20.672 1 93.12 129 ARG A CA 1
ATOM 1041 C C . ARG A 1 129 ? 7.539 -46.469 -21.078 1 93.12 129 ARG A C 1
ATOM 1043 O O . ARG A 1 129 ? 6.746 -46.688 -22 1 93.12 129 ARG A O 1
ATOM 1050 N N . MET A 1 130 ? 7.617 -45.438 -20.453 1 92.19 130 MET A N 1
ATOM 1051 C CA . MET A 1 130 ? 6.68 -44.344 -20.766 1 92.19 130 MET A CA 1
ATOM 1052 C C . MET A 1 130 ? 6.906 -43.812 -22.172 1 92.19 130 MET A C 1
ATOM 1054 O O . MET A 1 130 ? 5.953 -43.469 -22.875 1 92.19 130 MET A O 1
ATOM 1058 N N . ARG A 1 131 ? 8.133 -43.781 -22.641 1 91.25 131 ARG A N 1
ATOM 1059 C CA . ARG A 1 131 ? 8.43 -43.375 -24.016 1 91.25 131 ARG A CA 1
ATOM 1060 C C . ARG A 1 131 ? 7.859 -44.344 -25.031 1 91.25 131 ARG A C 1
ATOM 1062 O O . ARG A 1 131 ? 7.328 -43.938 -26.062 1 91.25 131 ARG A O 1
ATOM 1069 N N . ILE A 1 132 ? 8 -45.594 -24.703 1 93.56 132 ILE A N 1
ATOM 1070 C CA . ILE A 1 132 ? 7.465 -46.625 -25.578 1 93.56 132 ILE A CA 1
ATOM 1071 C C . ILE A 1 132 ? 5.953 -46.5 -25.688 1 93.56 132 ILE A C 1
ATOM 1073 O O . ILE A 1 132 ? 5.406 -46.469 -26.797 1 93.56 132 ILE A O 1
ATOM 1077 N N . ILE A 1 133 ? 5.297 -46.344 -24.594 1 93.38 133 ILE A N 1
ATOM 1078 C CA . ILE A 1 133 ? 3.844 -46.25 -24.547 1 93.38 133 ILE A CA 1
ATOM 1079 C C . ILE A 1 133 ? 3.383 -45 -25.312 1 93.38 133 ILE A C 1
ATOM 1081 O O . ILE A 1 133 ? 2.412 -45.062 -26.062 1 93.38 133 ILE A O 1
ATOM 1085 N N . ALA A 1 134 ? 4.055 -43.969 -25.125 1 90.81 134 ALA A N 1
ATOM 1086 C CA . ALA A 1 134 ? 3.719 -42.75 -25.812 1 90.81 134 ALA A CA 1
ATOM 1087 C C . ALA A 1 134 ? 3.836 -42.906 -27.328 1 90.81 134 ALA A C 1
ATOM 1089 O O . ALA A 1 134 ? 3.002 -42.406 -28.078 1 90.81 134 ALA A O 1
ATOM 1090 N N . LYS A 1 135 ? 4.906 -43.594 -27.797 1 92.56 135 LYS A N 1
ATOM 1091 C CA . LYS A 1 135 ? 5.117 -43.812 -29.219 1 92.56 135 LYS A CA 1
ATOM 1092 C C . LYS A 1 135 ? 4.074 -44.781 -29.797 1 92.56 135 LYS A C 1
ATOM 1094 O O . LYS A 1 135 ? 3.643 -44.625 -30.938 1 92.56 135 LYS A O 1
ATOM 1099 N N . LEU A 1 136 ? 3.668 -45.688 -29.031 1 93.5 136 LEU A N 1
ATOM 1100 C CA . LEU A 1 136 ? 2.615 -46.594 -29.453 1 93.5 136 LEU A CA 1
ATOM 1101 C C . LEU A 1 136 ? 1.29 -45.844 -29.625 1 93.5 136 LEU A C 1
ATOM 1103 O O . LEU A 1 136 ? 0.525 -46.156 -30.547 1 93.5 136 LEU A O 1
ATOM 1107 N N . ALA A 1 137 ? 1.007 -44.969 -28.703 1 92.5 137 ALA A N 1
ATOM 1108 C CA . ALA A 1 137 ? -0.202 -44.156 -28.797 1 92.5 137 ALA A CA 1
ATOM 1109 C C . ALA A 1 137 ? -0.205 -43.312 -30.078 1 92.5 137 ALA A C 1
ATOM 1111 O O . ALA A 1 137 ? -1.25 -43.125 -30.703 1 92.5 137 ALA A O 1
ATOM 1112 N N . LEU A 1 138 ? 0.925 -42.875 -30.406 1 90.56 138 LEU A N 1
ATOM 1113 C CA . LEU A 1 138 ? 1.062 -42 -31.562 1 90.56 138 LEU A CA 1
ATOM 1114 C C . LEU A 1 138 ? 0.929 -42.781 -32.844 1 90.56 138 LEU A C 1
ATOM 1116 O O . LEU A 1 138 ? 0.239 -42.344 -33.781 1 90.56 138 LEU A O 1
ATOM 1120 N N . TYR A 1 139 ? 1.539 -44 -33 1 90.44 139 TYR A N 1
ATOM 1121 C CA . TYR A 1 139 ? 1.666 -44.688 -34.281 1 90.44 139 TYR A CA 1
ATOM 1122 C C . TYR A 1 139 ? 0.717 -45.875 -34.344 1 90.44 139 TYR A C 1
ATOM 1124 O O . TYR A 1 139 ? 0.475 -46.438 -35.438 1 90.44 139 TYR A O 1
ATOM 1132 N N . GLY A 1 140 ? 0.155 -46.281 -33.219 1 89 140 GLY A N 1
ATOM 1133 C CA . GLY A 1 140 ? -0.761 -47.406 -33.219 1 89 140 GLY A CA 1
ATOM 1134 C C . GLY A 1 140 ? -2.156 -47.031 -33.688 1 89 140 GLY A C 1
ATOM 1135 O O . GLY A 1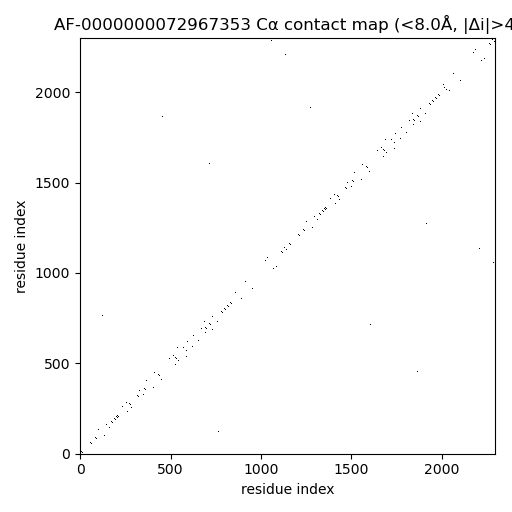 140 ? -2.568 -45.875 -33.594 1 89 140 GLY A O 1
ATOM 1136 N N . THR A 1 141 ? -2.936 -48 -34.344 1 84.19 141 THR A N 1
ATOM 1137 C CA . THR A 1 141 ? -4.285 -47.75 -34.844 1 84.19 141 THR A CA 1
ATOM 1138 C C . THR A 1 141 ? -5.305 -48.594 -34.062 1 84.19 141 THR A C 1
ATOM 1140 O O . THR A 1 141 ? -6.48 -48.25 -34 1 84.19 141 THR A O 1
ATOM 1143 N N . LYS A 1 142 ? -5.012 -49.812 -33.719 1 89.75 142 LYS A N 1
ATOM 1144 C CA . LYS A 1 142 ? -5.891 -50.719 -32.969 1 89.75 142 LYS A CA 1
ATOM 1145 C C . LYS A 1 142 ? -5.16 -51.344 -31.797 1 89.75 142 LYS A C 1
ATOM 1147 O O . LYS A 1 142 ? -5.027 -52.562 -31.719 1 89.75 142 LYS A O 1
ATOM 1152 N N . MET A 1 143 ? -4.895 -50.438 -30.844 1 94.69 143 MET A N 1
ATOM 1153 C CA . MET A 1 143 ? -4.059 -50.875 -29.719 1 94.69 143 MET A CA 1
ATOM 1154 C C . MET A 1 143 ? -4.914 -51.375 -28.562 1 94.69 143 MET A C 1
ATOM 1156 O O . MET A 1 143 ? -4.555 -51.188 -27.391 1 94.69 143 MET A O 1
ATOM 1160 N N . ASP A 1 144 ? -6.066 -51.906 -28.812 1 95.19 144 ASP A N 1
ATOM 1161 C CA . ASP A 1 144 ? -7.016 -52.344 -27.781 1 95.19 144 ASP A CA 1
ATOM 1162 C C . ASP A 1 144 ? -6.406 -53.406 -26.875 1 95.19 144 ASP A C 1
ATOM 1164 O O . ASP A 1 144 ? -6.531 -53.312 -25.656 1 95.19 144 ASP A O 1
ATOM 1168 N N . ASN A 1 145 ? -5.715 -54.375 -27.516 1 93.81 145 ASN A N 1
ATOM 1169 C CA . ASN A 1 145 ? -5.102 -55.438 -26.734 1 93.81 145 ASN A CA 1
ATOM 1170 C C . ASN A 1 145 ? -3.959 -54.906 -25.859 1 93.81 145 ASN A C 1
ATOM 1172 O O . ASN A 1 145 ? -3.783 -55.344 -24.734 1 93.81 145 ASN A O 1
ATOM 1176 N N . VAL A 1 146 ? -3.242 -54 -26.438 1 96 146 VAL A N 1
ATOM 1177 C CA . VAL A 1 146 ? -2.133 -53.406 -25.688 1 96 146 VAL A CA 1
ATOM 1178 C C . VAL A 1 146 ? -2.668 -52.656 -24.469 1 96 146 VAL A C 1
ATOM 1180 O O . VAL A 1 146 ? -2.1 -52.75 -23.375 1 96 146 VAL A O 1
ATOM 1183 N N . TYR A 1 147 ? -3.793 -51.875 -24.672 1 95.75 147 TYR A N 1
ATOM 1184 C CA . TYR A 1 147 ? -4.441 -51.188 -23.578 1 95.75 147 TYR A CA 1
ATOM 1185 C C . TYR A 1 147 ? -4.828 -52.156 -22.469 1 95.75 147 TYR A C 1
ATOM 1187 O O . TYR A 1 147 ? -4.535 -51.906 -21.297 1 95.75 147 TYR A O 1
ATOM 1195 N N . ASP A 1 148 ? -5.406 -53.188 -22.797 1 95.62 148 ASP A N 1
ATOM 1196 C CA . ASP A 1 148 ? -5.906 -54.156 -21.812 1 95.62 148 ASP A CA 1
ATOM 1197 C C . ASP A 1 148 ? -4.754 -54.812 -21.047 1 95.62 148 ASP A C 1
ATOM 1199 O O . ASP A 1 148 ? -4.844 -55.031 -19.844 1 95.62 148 ASP A O 1
ATOM 1203 N N . ASP A 1 149 ? -3.689 -55.156 -21.734 1 96 149 ASP A N 1
ATOM 1204 C CA . ASP A 1 149 ? -2.539 -55.781 -21.094 1 96 149 ASP A CA 1
ATOM 1205 C C . ASP A 1 149 ? -1.82 -54.812 -20.172 1 96 149 ASP A C 1
ATOM 1207 O O . ASP A 1 149 ? -1.38 -55.188 -19.078 1 96 149 ASP A O 1
ATOM 1211 N N . ILE A 1 150 ? -1.72 -53.594 -20.625 1 95.75 150 ILE A N 1
ATOM 1212 C CA . ILE A 1 150 ? -1.083 -52.562 -19.797 1 95.75 150 ILE A CA 1
ATOM 1213 C C . ILE A 1 150 ? -1.956 -52.281 -18.578 1 95.75 150 ILE A C 1
ATOM 1215 O O . ILE A 1 150 ? -1.446 -52.094 -17.469 1 95.75 150 ILE A O 1
ATOM 1219 N N . TYR A 1 151 ? -3.238 -52.125 -18.844 1 94.56 151 TYR A N 1
ATOM 1220 C CA . TYR A 1 151 ? -4.184 -51.938 -17.75 1 94.56 151 TYR A CA 1
ATOM 1221 C C . TYR A 1 151 ? -4.043 -53 -16.688 1 94.56 151 TYR A C 1
ATOM 1223 O O . TYR A 1 151 ? -4.008 -52.719 -15.492 1 94.56 151 TYR A O 1
ATOM 1231 N N . LYS A 1 152 ? -3.916 -54.188 -17.078 1 93.88 152 LYS A N 1
ATOM 1232 C CA . LYS A 1 152 ? -3.822 -55.344 -16.156 1 93.88 152 LYS A CA 1
ATOM 1233 C C . LYS A 1 152 ? -2.516 -55.281 -15.367 1 93.88 152 LYS A C 1
ATOM 1235 O O . LYS A 1 152 ? -2.504 -55.531 -14.164 1 93.88 152 LYS A O 1
ATOM 1240 N N . ARG A 1 153 ? -1.463 -54.906 -15.938 1 95.06 153 ARG A N 1
ATOM 1241 C CA . ARG A 1 153 ? -0.158 -54.969 -15.289 1 95.06 153 ARG A CA 1
ATOM 1242 C C . ARG A 1 153 ? 0.14 -53.719 -14.5 1 95.06 153 ARG A C 1
ATOM 1244 O O . ARG A 1 153 ? 0.639 -53.781 -13.375 1 95.06 153 ARG A O 1
ATOM 1251 N N . TYR A 1 154 ? -0.143 -52.562 -15.18 1 94.81 154 TYR A N 1
ATOM 1252 C CA . TYR A 1 154 ? 0.354 -51.312 -14.594 1 94.81 154 TYR A CA 1
ATOM 1253 C C . TYR A 1 154 ? -0.796 -50.438 -14.109 1 94.81 154 TYR A C 1
ATOM 1255 O O . TYR A 1 154 ? -0.573 -49.375 -13.492 1 94.81 154 TYR A O 1
ATOM 1263 N N . GLY A 1 155 ? -2.004 -50.719 -14.383 1 92.12 155 GLY A N 1
ATOM 1264 C CA . GLY A 1 155 ? -3.146 -49.969 -13.852 1 92.12 155 GLY A CA 1
ATOM 1265 C C . GLY A 1 155 ? -3.766 -49.031 -14.859 1 92.12 155 GLY A C 1
ATOM 1266 O O . GLY A 1 155 ? -3.281 -48.906 -15.984 1 92.12 155 GLY A O 1
ATOM 1267 N N . PHE A 1 156 ? -4.73 -48.312 -14.461 1 91.06 156 PHE A N 1
ATOM 1268 C CA . PHE A 1 156 ? -5.586 -47.469 -15.305 1 91.06 156 PHE A CA 1
ATOM 1269 C C . PHE A 1 156 ? -4.848 -46.219 -15.773 1 91.06 156 PHE A C 1
ATOM 1271 O O . PHE A 1 156 ? -4.895 -45.875 -16.953 1 91.06 156 PHE A O 1
ATOM 1278 N N . HIS A 1 157 ? -4.152 -45.625 -14.922 1 90.81 157 HIS A N 1
ATOM 1279 C CA . HIS A 1 157 ? -3.51 -44.344 -15.203 1 90.81 157 HIS A CA 1
ATOM 1280 C C . HIS A 1 157 ? -2.504 -44.469 -16.344 1 90.81 157 HIS A C 1
ATOM 1282 O O . HIS A 1 157 ? -2.506 -43.656 -17.266 1 90.81 157 HIS A O 1
ATOM 1288 N N . ILE A 1 158 ? -1.696 -45.438 -16.297 1 92.75 158 ILE A N 1
ATOM 1289 C CA . ILE A 1 158 ? -0.681 -45.656 -17.328 1 92.75 158 ILE A CA 1
ATOM 1290 C C . ILE A 1 158 ? -1.344 -46.125 -18.625 1 92.75 158 ILE A C 1
ATOM 1292 O O . ILE A 1 158 ? -0.934 -45.719 -19.719 1 92.75 158 ILE A O 1
ATOM 1296 N N . ALA A 1 159 ? -2.338 -46.938 -18.531 1 94 159 ALA A N 1
ATOM 1297 C CA . ALA A 1 159 ? -3.045 -47.438 -19.703 1 94 159 ALA A CA 1
ATOM 1298 C C . ALA A 1 159 ? -3.697 -46.312 -20.484 1 94 159 ALA A C 1
ATOM 1300 O O . ALA A 1 159 ? -3.787 -46.375 -21.719 1 94 159 ALA A O 1
ATOM 1301 N N . THR A 1 160 ? -4.172 -45.344 -19.797 1 91.62 160 THR A N 1
ATOM 1302 C CA . THR A 1 160 ? -4.848 -44.219 -20.453 1 91.62 160 THR A CA 1
ATOM 1303 C C . THR A 1 160 ? -3.891 -43.5 -21.391 1 91.62 160 THR A C 1
ATOM 1305 O O . THR A 1 160 ? -4.324 -42.812 -22.328 1 91.62 160 THR A O 1
ATOM 1308 N N . LYS A 1 161 ? -2.59 -43.688 -21.188 1 91.69 161 LYS A N 1
ATOM 1309 C CA . LYS A 1 161 ? -1.607 -43 -22.031 1 91.69 161 LYS A CA 1
ATOM 1310 C C . LYS A 1 161 ? -1.562 -43.625 -23.438 1 91.69 161 LYS A C 1
ATOM 1312 O O . LYS A 1 161 ? -1.088 -43 -24.375 1 91.69 161 LYS A O 1
ATOM 1317 N N . VAL A 1 162 ? -2.045 -44.875 -23.609 1 94.38 162 VAL A N 1
ATOM 1318 C CA . VAL A 1 162 ? -2.074 -45.5 -24.906 1 94.38 162 VAL A CA 1
ATOM 1319 C C . VAL A 1 162 ? -3.49 -45.469 -25.484 1 94.38 162 VAL A C 1
ATOM 1321 O O . VAL A 1 162 ? -3.713 -45.844 -26.641 1 94.38 162 VAL A O 1
ATOM 1324 N N . LEU A 1 163 ? -4.418 -44.906 -24.828 1 94.12 163 LEU A N 1
ATOM 1325 C CA . LEU A 1 163 ? -5.844 -44.938 -25.125 1 94.12 163 LEU A CA 1
ATOM 1326 C C . LEU A 1 163 ? -6.129 -44.344 -26.5 1 94.12 163 LEU A C 1
ATOM 1328 O O . LEU A 1 163 ? -6.918 -44.906 -27.281 1 94.12 163 LEU A O 1
ATOM 1332 N N . VAL A 1 164 ? -5.48 -43.281 -26.812 1 93.44 164 VAL A N 1
ATOM 1333 C CA . VAL A 1 164 ? -5.777 -42.531 -28.047 1 93.44 164 VAL A CA 1
ATOM 1334 C C . VAL A 1 164 ? -5.316 -43.344 -29.25 1 93.44 164 VAL A C 1
ATOM 1336 O O . VAL A 1 164 ? -5.711 -43.062 -30.391 1 93.44 164 VAL A O 1
ATOM 1339 N N . GLY A 1 165 ? -4.43 -44.375 -29.062 1 93.31 165 GLY A N 1
ATOM 1340 C CA . GLY A 1 165 ? -4.004 -45.281 -30.125 1 93.31 165 GLY A CA 1
ATOM 1341 C C . GLY A 1 165 ? -4.938 -46.469 -30.328 1 93.31 165 GLY A C 1
ATOM 1342 O O . GLY A 1 165 ? -4.742 -47.25 -31.234 1 93.31 165 GLY A O 1
ATOM 1343 N N . CYS A 1 166 ? -6.031 -46.562 -29.516 1 95.44 166 CYS A N 1
ATOM 1344 C CA . CYS A 1 166 ? -6.973 -47.656 -29.562 1 95.44 166 CYS A CA 1
ATOM 1345 C C . CYS A 1 166 ? -8.094 -47.375 -30.562 1 95.44 166 CYS A C 1
ATOM 1347 O O . CYS A 1 166 ? -8.109 -46.344 -31.219 1 95.44 166 CYS A O 1
ATOM 1349 N N . SER A 1 167 ? -9 -48.406 -30.688 1 93.44 167 SER A N 1
ATOM 1350 C CA . SER A 1 167 ? -10.148 -48.281 -31.562 1 93.44 167 SER A CA 1
ATOM 1351 C C . SER A 1 167 ? -11.156 -47.281 -31.016 1 93.44 167 SER A C 1
ATOM 1353 O O . SER A 1 167 ? -11.195 -47.031 -29.812 1 93.44 167 SER A O 1
ATOM 1355 N N . GLU A 1 168 ? -11.953 -46.75 -31.844 1 93.62 168 GLU A N 1
ATOM 1356 C CA . GLU A 1 168 ? -12.938 -45.75 -31.453 1 93.62 168 GLU A CA 1
ATOM 1357 C C . GLU A 1 168 ? -13.883 -46.281 -30.375 1 93.62 168 GLU A C 1
ATOM 1359 O O . GLU A 1 168 ? -14.219 -45.562 -29.438 1 93.62 168 GLU A O 1
ATOM 1364 N N . SER A 1 169 ? -14.281 -47.438 -30.562 1 92.5 169 SER A N 1
ATOM 1365 C CA . SER A 1 169 ? -15.227 -48.031 -29.641 1 92.5 169 SER A CA 1
ATOM 1366 C C . SER A 1 169 ? -14.625 -48.156 -28.25 1 92.5 169 SER A C 1
ATOM 1368 O O . SER A 1 169 ? -15.281 -47.875 -27.234 1 92.5 169 SER A O 1
ATOM 1370 N N . LYS A 1 170 ? -13.461 -48.531 -28.188 1 93.62 170 LYS A N 1
ATOM 1371 C CA . LYS A 1 170 ? -12.773 -48.688 -26.906 1 93.62 170 LYS A CA 1
ATOM 1372 C C . LYS A 1 170 ? -12.586 -47.344 -26.219 1 93.62 170 LYS A C 1
ATOM 1374 O O . LYS A 1 170 ? -12.789 -47.219 -25.016 1 93.62 170 LYS A O 1
ATOM 1379 N N . ILE A 1 171 ? -12.188 -46.344 -26.969 1 94.81 171 ILE A N 1
ATOM 1380 C CA . ILE A 1 171 ? -11.953 -45.031 -26.422 1 94.81 171 ILE A CA 1
ATOM 1381 C C . ILE A 1 171 ? -13.25 -44.469 -25.828 1 94.81 171 ILE A C 1
ATOM 1383 O O . ILE A 1 171 ? -13.258 -43.969 -24.703 1 94.81 171 ILE A O 1
ATOM 1387 N N . ARG A 1 172 ? -14.336 -44.531 -26.547 1 91.94 172 ARG A N 1
ATOM 1388 C CA . ARG A 1 172 ? -15.633 -44.031 -26.094 1 91.94 172 ARG A CA 1
ATOM 1389 C C . ARG A 1 172 ? -16.062 -44.75 -24.812 1 91.94 172 ARG A C 1
ATOM 1391 O O . ARG A 1 172 ? -16.594 -44.125 -23.891 1 91.94 172 ARG A O 1
ATOM 1398 N N . ASN A 1 173 ? -15.828 -45.969 -24.812 1 91.06 173 ASN A N 1
ATOM 1399 C CA . ASN A 1 173 ? -16.219 -46.781 -23.641 1 91.06 173 ASN A CA 1
ATOM 1400 C C . ASN A 1 173 ? -15.453 -46.344 -22.391 1 91.06 173 ASN A C 1
ATOM 1402 O O . ASN A 1 173 ? -16.047 -46.188 -21.312 1 91.06 173 ASN A O 1
ATOM 1406 N N . VAL A 1 174 ? -14.227 -46.125 -22.547 1 91.19 174 VAL A N 1
ATOM 1407 C CA . VAL A 1 174 ? -13.383 -45.75 -21.406 1 91.19 174 VAL A CA 1
ATOM 1408 C C . VAL A 1 174 ? -13.719 -44.344 -20.953 1 91.19 174 VAL A C 1
ATOM 1410 O O . VAL A 1 174 ? -13.75 -44.062 -19.75 1 91.19 174 VAL A O 1
ATOM 1413 N N . LEU A 1 175 ? -13.922 -43.469 -21.906 1 89.31 175 LEU A N 1
ATOM 1414 C CA . LEU A 1 175 ? -14.227 -42.094 -21.578 1 89.31 175 LEU A CA 1
ATOM 1415 C C . LEU A 1 175 ? -15.578 -42 -20.875 1 89.31 175 LEU A C 1
ATOM 1417 O O . LEU A 1 175 ? -15.75 -41.156 -19.984 1 89.31 175 LEU A O 1
ATOM 1421 N N . GLN A 1 176 ? -16.484 -42.719 -21.219 1 84.75 176 GLN A N 1
ATOM 1422 C CA . GLN A 1 176 ? -17.828 -42.688 -20.641 1 84.75 176 GLN A CA 1
ATOM 1423 C C . GLN A 1 176 ? -17.828 -43.25 -19.219 1 84.75 176 GLN A C 1
ATOM 1425 O O . GLN A 1 176 ? -18.531 -42.719 -18.359 1 84.75 176 GLN A O 1
ATOM 1430 N N . ASN A 1 177 ? -17.062 -44.25 -19.016 1 77.12 177 ASN A N 1
ATOM 1431 C CA . ASN A 1 177 ? -17.109 -44.938 -17.75 1 77.12 177 ASN A CA 1
ATOM 1432 C C . ASN A 1 177 ? -16.031 -44.469 -16.781 1 77.12 177 ASN A C 1
ATOM 1434 O O . ASN A 1 177 ? -16.109 -44.688 -15.578 1 77.12 177 ASN A O 1
ATOM 1438 N N . GLY A 1 178 ? -15.18 -43.844 -17.484 1 74.12 178 GLY A N 1
ATOM 1439 C CA . GLY A 1 178 ? -14.055 -43.438 -16.656 1 74.12 178 GLY A CA 1
ATOM 1440 C C . GLY A 1 178 ? -13.883 -41.938 -16.547 1 74.12 178 GLY A C 1
ATOM 1441 O O . GLY A 1 178 ? -14.352 -41.188 -17.406 1 74.12 178 GLY A O 1
ATOM 1442 N N . ASP A 1 179 ? -13.688 -41.344 -15.391 1 74.31 179 ASP A N 1
ATOM 1443 C CA . ASP A 1 179 ? -13.352 -39.938 -15.211 1 74.31 179 ASP A CA 1
ATOM 1444 C C . ASP A 1 179 ? -11.945 -39.625 -15.719 1 74.31 179 ASP A C 1
ATOM 1446 O O . ASP A 1 179 ? -11.023 -39.438 -14.922 1 74.31 179 ASP A O 1
ATOM 1450 N N . VAL A 1 180 ? -11.828 -39.656 -17.172 1 82.56 180 VAL A N 1
ATOM 1451 C CA . VAL A 1 180 ? -10.5 -39.531 -17.75 1 82.56 180 VAL A CA 1
ATOM 1452 C C . VAL A 1 180 ? -10.312 -38.094 -18.266 1 82.56 180 VAL A C 1
ATOM 1454 O O . VAL A 1 180 ? -11.172 -37.562 -18.969 1 82.56 180 VAL A O 1
ATOM 1457 N N . VAL A 1 181 ? -9.305 -37.531 -17.906 1 81.75 181 VAL A N 1
ATOM 1458 C CA . VAL A 1 181 ? -8.898 -36.25 -18.469 1 81.75 181 VAL A CA 1
ATOM 1459 C C . VAL A 1 181 ? -7.676 -36.438 -19.359 1 81.75 181 VAL A C 1
ATOM 1461 O O . VAL A 1 181 ? -6.613 -36.844 -18.891 1 81.75 181 VAL A O 1
ATOM 1464 N N . LEU A 1 182 ? -7.84 -36.125 -20.609 1 87.75 182 LEU A N 1
ATOM 1465 C CA . LEU A 1 182 ? -6.762 -36.344 -21.562 1 87.75 182 LEU A CA 1
ATOM 1466 C C . LEU A 1 182 ? -5.805 -35.156 -21.578 1 87.75 182 LEU A C 1
ATOM 1468 O O . LEU A 1 182 ? -6.223 -34 -21.359 1 87.75 182 LEU A O 1
ATOM 1472 N N . SER A 1 183 ? -4.535 -35.469 -21.703 1 86.44 183 SER A N 1
ATOM 1473 C CA . SER A 1 183 ? -3.537 -34.406 -21.828 1 86.44 183 SER A CA 1
ATOM 1474 C C . SER A 1 183 ? -3.666 -33.656 -23.172 1 86.44 183 SER A C 1
ATOM 1476 O O . SER A 1 183 ? -4.277 -34.188 -24.109 1 86.44 183 SER A O 1
ATOM 1478 N N . PRO A 1 184 ? -3.07 -32.5 -23.422 1 86.25 184 PRO A N 1
ATOM 1479 C CA . PRO A 1 184 ? -3.121 -31.766 -24.688 1 86.25 184 PRO A CA 1
ATOM 1480 C C . PRO A 1 184 ? -2.506 -32.562 -25.844 1 86.25 184 PRO A C 1
ATOM 1482 O O . PRO A 1 184 ? -3.014 -32.5 -26.969 1 86.25 184 PRO A O 1
ATOM 1485 N N . ARG A 1 185 ? -1.39 -33.281 -25.547 1 86.62 185 ARG A N 1
ATOM 1486 C CA . ARG A 1 185 ? -0.79 -34.125 -26.578 1 86.62 185 ARG A CA 1
ATOM 1487 C C . ARG A 1 185 ? -1.765 -35.219 -27.031 1 86.62 185 ARG A C 1
ATOM 1489 O O . ARG A 1 185 ? -1.923 -35.438 -28.234 1 86.62 185 ARG A O 1
ATOM 1496 N N . ASP A 1 186 ? -2.422 -35.719 -26.109 1 90 186 ASP A N 1
ATOM 1497 C CA . ASP A 1 186 ? -3.361 -36.781 -26.406 1 90 186 ASP A CA 1
ATOM 1498 C C . ASP A 1 186 ? -4.582 -36.25 -27.156 1 90 186 ASP A C 1
ATOM 1500 O O . ASP A 1 186 ? -5.117 -36.938 -28.047 1 90 186 ASP A O 1
ATOM 1504 N N . LEU A 1 187 ? -4.922 -35.156 -26.828 1 91 187 LEU A N 1
ATOM 1505 C CA . LEU A 1 187 ? -6.062 -34.531 -27.516 1 91 187 LEU A CA 1
ATOM 1506 C C . LEU A 1 187 ? -5.73 -34.25 -28.984 1 91 187 LEU A C 1
ATOM 1508 O O . LEU A 1 187 ? -6.578 -34.438 -29.859 1 91 187 LEU A O 1
ATOM 1512 N N . LYS A 1 188 ? -4.527 -33.781 -29.219 1 89.62 188 LYS A N 1
ATOM 1513 C CA . LYS A 1 188 ? -4.105 -33.531 -30.594 1 89.62 188 LYS A CA 1
ATOM 1514 C C . LYS A 1 188 ? -4.117 -34.812 -31.422 1 89.62 188 LYS A C 1
ATOM 1516 O O . LYS A 1 188 ? -4.578 -34.844 -32.562 1 89.62 188 LYS A O 1
ATOM 1521 N N . ILE A 1 189 ? -3.631 -35.875 -30.75 1 91.75 189 ILE A N 1
ATOM 1522 C CA . ILE A 1 189 ? -3.611 -37.188 -31.406 1 91.75 189 ILE A CA 1
ATOM 1523 C C . ILE A 1 189 ? -5.039 -37.656 -31.625 1 91.75 189 ILE A C 1
ATOM 1525 O O . ILE A 1 189 ? -5.363 -38.188 -32.688 1 91.75 189 ILE A O 1
ATOM 1529 N N . LEU A 1 190 ? -5.832 -37.5 -30.672 1 92.38 190 LEU A N 1
ATOM 1530 C CA . LEU A 1 190 ? -7.23 -37.906 -30.781 1 92.38 190 LEU A CA 1
ATOM 1531 C C . LEU A 1 190 ? -7.918 -37.188 -31.938 1 92.38 190 LEU A C 1
ATOM 1533 O O . LEU A 1 190 ? -8.688 -37.781 -32.688 1 92.38 190 LEU A O 1
ATOM 1537 N N . TYR A 1 191 ? -7.723 -35.969 -32.094 1 91.5 191 TYR A N 1
ATOM 1538 C CA . TYR A 1 191 ? -8.312 -35.219 -33.188 1 91.5 191 TYR A CA 1
ATOM 1539 C C . TYR A 1 191 ? -7.836 -35.719 -34.531 1 91.5 191 TYR A C 1
ATOM 1541 O O . TYR A 1 191 ? -8.617 -35.812 -35.5 1 91.5 191 TYR A O 1
ATOM 1549 N N . LEU A 1 192 ? -6.535 -36.031 -34.656 1 89.19 192 LEU A N 1
ATOM 1550 C CA . LEU A 1 192 ? -5.945 -36.469 -35.906 1 89.19 192 LEU A CA 1
ATOM 1551 C C . LEU A 1 192 ? -6.5 -37.844 -36.312 1 89.19 192 LEU A C 1
ATOM 1553 O O . LEU A 1 192 ? -6.812 -38.062 -37.5 1 89.19 192 LEU A O 1
ATOM 1557 N N . LYS A 1 193 ? -6.742 -38.688 -35.344 1 91 193 LYS A N 1
ATOM 1558 C CA . LYS A 1 193 ? -7.113 -40.062 -35.656 1 91 193 LYS A CA 1
ATOM 1559 C C . LYS A 1 193 ? -8.633 -40.25 -35.625 1 91 193 LYS A C 1
ATOM 1561 O O . LYS A 1 193 ? -9.188 -40.938 -36.469 1 91 193 LYS A O 1
ATOM 1566 N N . HIS A 1 194 ? -9.25 -39.625 -34.5 1 92.38 194 HIS A N 1
ATOM 1567 C CA . HIS A 1 194 ? -10.688 -39.812 -34.344 1 92.38 194 HIS A CA 1
ATOM 1568 C C . HIS A 1 194 ? -11.375 -38.5 -34.031 1 92.38 194 HIS A C 1
ATOM 1570 O O . HIS A 1 194 ? -11.812 -38.25 -32.906 1 92.38 194 HIS A O 1
ATOM 1576 N N . PRO A 1 195 ? -11.656 -37.75 -35 1 89.88 195 PRO A N 1
ATOM 1577 C CA . PRO A 1 195 ? -12.242 -36.438 -34.781 1 89.88 195 PRO A CA 1
ATOM 1578 C C . PRO A 1 195 ? -13.625 -36.5 -34.125 1 89.88 195 PRO A C 1
ATOM 1580 O O . PRO A 1 195 ? -14 -35.594 -33.375 1 89.88 195 PRO A O 1
ATOM 1583 N N . GLN A 1 196 ? -14.375 -37.5 -34.469 1 89 196 GLN A N 1
ATOM 1584 C CA . GLN A 1 196 ? -15.719 -37.594 -33.906 1 89 196 GLN A CA 1
ATOM 1585 C C . GLN A 1 196 ? -15.656 -37.844 -32.375 1 89 196 GLN A C 1
ATOM 1587 O O . GLN A 1 196 ? -16.5 -37.344 -31.641 1 89 196 GLN A O 1
ATOM 1592 N N . VAL A 1 197 ? -14.68 -38.625 -32.062 1 91.44 197 VAL A N 1
ATOM 1593 C CA . VAL A 1 197 ? -14.523 -38.906 -30.641 1 91.44 197 VAL A CA 1
ATOM 1594 C C . VAL A 1 197 ? -14.039 -37.656 -29.922 1 91.44 197 VAL A C 1
ATOM 1596 O O . VAL A 1 197 ? -14.375 -37.438 -28.75 1 91.44 197 VAL A O 1
ATOM 1599 N N . PHE A 1 198 ? -13.289 -36.906 -30.625 1 90.94 198 PHE A N 1
ATOM 1600 C CA . PHE A 1 198 ? -12.844 -35.625 -30.078 1 90.94 198 PHE A CA 1
ATOM 1601 C C . PHE A 1 198 ? -14.031 -34.75 -29.719 1 90.94 198 PHE A C 1
ATOM 1603 O O . PHE A 1 198 ? -14.055 -34.156 -28.641 1 90.94 198 PHE A O 1
ATOM 1610 N N . GLN A 1 199 ? -15 -34.656 -30.5 1 88.38 199 GLN A N 1
ATOM 1611 C CA . GLN A 1 199 ? -16.203 -33.875 -30.234 1 88.38 199 GLN A CA 1
ATOM 1612 C C . GLN A 1 199 ? -16.984 -34.469 -29.062 1 88.38 199 GLN A C 1
ATOM 1614 O O . GLN A 1 199 ? -17.562 -33.719 -28.25 1 88.38 199 GLN A O 1
ATOM 1619 N N . PHE A 1 200 ? -16.938 -35.781 -29.094 1 88.5 200 PHE A N 1
ATOM 1620 C CA . PHE A 1 200 ? -17.578 -36.469 -27.984 1 88.5 200 PHE A CA 1
ATOM 1621 C C . PHE A 1 200 ? -16.922 -36.094 -26.656 1 88.5 200 PHE A C 1
ATOM 1623 O O . PHE A 1 200 ? -17.609 -35.844 -25.656 1 88.5 200 PHE A O 1
ATOM 1630 N N . TYR A 1 201 ? -15.656 -36.125 -26.656 1 89.44 201 TYR A N 1
ATOM 1631 C CA . TYR A 1 201 ? -14.891 -35.75 -25.484 1 89.44 201 TYR A CA 1
ATOM 1632 C C . TYR A 1 201 ? -15.234 -34.344 -25.031 1 89.44 201 TYR A C 1
ATOM 1634 O O . TYR A 1 201 ? -15.375 -34.062 -23.828 1 89.44 201 TYR A O 1
ATOM 1642 N N . LEU A 1 202 ? -15.375 -33.406 -25.906 1 87.19 202 LEU A N 1
ATOM 1643 C CA . LEU A 1 202 ? -15.68 -32.031 -25.594 1 87.19 202 LEU A CA 1
ATOM 1644 C C . LEU A 1 202 ? -17.078 -31.891 -25 1 87.19 202 LEU A C 1
ATOM 1646 O O . LEU A 1 202 ? -17.312 -31.047 -24.141 1 87.19 202 LEU A O 1
ATOM 1650 N N . LYS A 1 203 ? -17.953 -32.625 -25.469 1 85.19 203 LYS A N 1
ATOM 1651 C CA . LYS A 1 203 ? -19.312 -32.594 -24.969 1 85.19 203 LYS A CA 1
ATOM 1652 C C . LYS A 1 203 ? -19.375 -33.062 -23.516 1 85.19 203 LYS A C 1
ATOM 1654 O O . LYS A 1 203 ? -20.172 -32.562 -22.719 1 85.19 203 LYS A O 1
ATOM 1659 N N . GLN A 1 204 ? -18.516 -34 -23.281 1 80.88 204 GLN A N 1
ATOM 1660 C CA . GLN A 1 204 ? -18.5 -34.594 -21.953 1 80.88 204 GLN A CA 1
ATOM 1661 C C . GLN A 1 204 ? -17.812 -33.688 -20.953 1 80.88 204 GLN A C 1
ATOM 1663 O O . GLN A 1 204 ? -18.266 -33.531 -19.812 1 80.88 204 GLN A O 1
ATOM 1668 N N . ASN A 1 205 ? -16.734 -33.188 -21.359 1 76.94 205 ASN A N 1
ATOM 1669 C CA . ASN A 1 205 ? -15.922 -32.406 -20.438 1 76.94 205 ASN A CA 1
ATOM 1670 C C . ASN A 1 205 ? -16.266 -30.938 -20.484 1 76.94 205 ASN A C 1
ATOM 1672 O O . ASN A 1 205 ? -15.969 -30.188 -19.562 1 76.94 205 ASN A O 1
ATOM 1676 N N . GLY A 1 206 ? -16.969 -30.438 -21.484 1 68.56 206 GLY A N 1
ATOM 1677 C CA . GLY A 1 206 ? -17.469 -29.078 -21.625 1 68.56 206 GLY A CA 1
ATOM 1678 C C . GLY A 1 206 ? -16.406 -28.094 -22.047 1 68.56 206 GLY A C 1
ATOM 1679 O O . GLY A 1 206 ? -16.719 -27.031 -22.578 1 68.56 206 GLY A O 1
ATOM 1680 N N . SER A 1 207 ? -15.078 -28.141 -21.453 1 71.38 207 SER A N 1
ATOM 1681 C CA . SER A 1 207 ? -14.102 -27.109 -21.781 1 71.38 207 SER A CA 1
ATOM 1682 C C . SER A 1 207 ? -12.719 -27.703 -22.016 1 71.38 207 SER A C 1
ATOM 1684 O O . SER A 1 207 ? -12.445 -28.844 -21.609 1 71.38 207 SER A O 1
ATOM 1686 N N . ILE A 1 208 ? -11.938 -27 -23.047 1 74.94 208 ILE A N 1
ATOM 1687 C CA . ILE A 1 208 ? -10.523 -27.297 -23.219 1 74.94 208 ILE A CA 1
ATOM 1688 C C . ILE A 1 208 ? -9.68 -26.141 -22.672 1 74.94 208 ILE A C 1
ATOM 1690 O O . ILE A 1 208 ? -9.805 -25 -23.125 1 74.94 208 ILE A O 1
ATOM 1694 N N . ASP A 1 209 ? -8.961 -26.312 -21.609 1 64.31 209 ASP A N 1
ATOM 1695 C CA . ASP A 1 209 ? -8.234 -25.234 -20.953 1 64.31 209 ASP A CA 1
ATOM 1696 C C . ASP A 1 209 ? -6.941 -24.906 -21.703 1 64.31 209 ASP A C 1
ATOM 1698 O O . ASP A 1 209 ? -6.301 -23.891 -21.453 1 64.31 209 ASP A O 1
ATOM 1702 N N . ASP A 1 210 ? -6.465 -25.734 -22.688 1 71.5 210 ASP A N 1
ATOM 1703 C CA . ASP A 1 210 ? -5.164 -25.516 -23.312 1 71.5 210 ASP A CA 1
ATOM 1704 C C . ASP A 1 210 ? -5.312 -24.938 -24.719 1 71.5 210 ASP A C 1
ATOM 1706 O O . ASP A 1 210 ? -5.844 -25.594 -25.609 1 71.5 210 ASP A O 1
ATOM 1710 N N . ASP A 1 211 ? -4.777 -23.828 -24.953 1 78.12 211 ASP A N 1
ATOM 1711 C CA . ASP A 1 211 ? -4.855 -23.062 -26.203 1 78.12 211 ASP A CA 1
ATOM 1712 C C . ASP A 1 211 ? -4.133 -23.781 -27.344 1 78.12 211 ASP A C 1
ATOM 1714 O O . ASP A 1 211 ? -4.469 -23.609 -28.516 1 78.12 211 ASP A O 1
ATOM 1718 N N . SER A 1 212 ? -3.148 -24.656 -27 1 83.75 212 SER A N 1
ATOM 1719 C CA . SER A 1 212 ? -2.348 -25.312 -28.031 1 83.75 212 SER A CA 1
ATOM 1720 C C . SER A 1 212 ? -3.182 -26.297 -28.828 1 83.75 212 SER A C 1
ATOM 1722 O O . SER A 1 212 ? -2.93 -26.516 -30.016 1 83.75 212 SER A O 1
ATOM 1724 N N . VAL A 1 213 ? -4.195 -26.859 -28.234 1 88.56 213 VAL A N 1
ATOM 1725 C CA . VAL A 1 213 ? -5.031 -27.844 -28.906 1 88.56 213 VAL A CA 1
ATOM 1726 C C . VAL A 1 213 ? -5.93 -27.141 -29.938 1 88.56 213 VAL A C 1
ATOM 1728 O O . VAL A 1 213 ? -6.016 -27.578 -31.078 1 88.56 213 VAL A O 1
ATOM 1731 N N . LEU A 1 214 ? -6.508 -26.062 -29.531 1 87.81 214 LEU A N 1
ATOM 1732 C CA . LEU A 1 214 ? -7.418 -25.359 -30.422 1 87.81 214 LEU A CA 1
ATOM 1733 C C . LEU A 1 214 ? -6.652 -24.688 -31.547 1 87.81 214 LEU A C 1
ATOM 1735 O O . LEU A 1 214 ? -7.141 -24.609 -32.688 1 87.81 214 LEU A O 1
ATOM 1739 N N . SER A 1 215 ? -5.516 -24.188 -31.266 1 86.44 215 SER A N 1
ATOM 1740 C CA . SER A 1 215 ? -4.672 -23.641 -32.312 1 86.44 215 SER A CA 1
ATOM 1741 C C . SER A 1 215 ? -4.293 -24.703 -33.344 1 86.44 215 SER A C 1
ATOM 1743 O O . SER A 1 215 ? -4.234 -24.422 -34.531 1 86.44 215 SER A O 1
ATOM 1745 N N . PHE A 1 216 ? -4.023 -25.906 -32.844 1 87.88 216 PHE A N 1
ATOM 1746 C CA . PHE A 1 216 ? -3.707 -27.031 -33.688 1 87.88 216 PHE A CA 1
ATOM 1747 C C . PHE A 1 216 ? -4.895 -27.375 -34.594 1 87.88 216 PHE A C 1
ATOM 1749 O O . PHE A 1 216 ? -4.738 -27.578 -35.781 1 87.88 216 PHE A O 1
ATOM 1756 N N . VAL A 1 217 ? -6 -27.391 -34.062 1 89.12 217 VAL A N 1
ATOM 1757 C CA . VAL A 1 217 ? -7.207 -27.688 -34.844 1 89.12 217 VAL A CA 1
ATOM 1758 C C . VAL A 1 217 ? -7.445 -26.578 -35.875 1 89.12 217 VAL A C 1
ATOM 1760 O O . VAL A 1 217 ? -7.785 -26.875 -37.031 1 89.12 217 VAL A O 1
ATOM 1763 N N . ALA A 1 218 ? -7.309 -25.422 -35.469 1 88.88 218 ALA A N 1
ATOM 1764 C CA . ALA A 1 218 ? -7.504 -24.281 -36.375 1 88.88 218 ALA A CA 1
ATOM 1765 C C . ALA A 1 218 ? -6.535 -24.344 -37.562 1 88.88 218 ALA A C 1
ATOM 1767 O O . ALA A 1 218 ? -6.879 -23.938 -38.656 1 88.88 218 ALA A O 1
ATOM 1768 N N . ARG A 1 219 ? -5.359 -24.812 -37.469 1 86.81 219 ARG A N 1
ATOM 1769 C CA . ARG A 1 219 ? -4.352 -24.906 -38.5 1 86.81 219 ARG A CA 1
ATOM 1770 C C . ARG A 1 219 ? -4.684 -26.016 -39.5 1 86.81 219 ARG A C 1
ATOM 1772 O O . ARG A 1 219 ? -4.453 -25.875 -40.688 1 86.81 219 ARG A O 1
ATOM 1779 N N . ARG A 1 220 ? -5.156 -27.016 -38.906 1 88.12 220 ARG A N 1
ATOM 1780 C CA . ARG A 1 220 ? -5.418 -28.203 -39.75 1 88.12 220 ARG A CA 1
ATOM 1781 C C . ARG A 1 220 ? -6.758 -28.078 -40.469 1 88.12 220 ARG A C 1
ATOM 1783 O O . ARG A 1 220 ? -6.867 -28.406 -41.625 1 88.12 220 ARG A O 1
ATOM 1790 N N . ASP A 1 221 ? -7.801 -27.625 -39.625 1 89.38 221 ASP A N 1
ATOM 1791 C CA . ASP A 1 221 ? -9.141 -27.516 -40.188 1 89.38 221 ASP A CA 1
ATOM 1792 C C . ASP A 1 221 ? -9.867 -26.281 -39.656 1 89.38 221 ASP A C 1
ATOM 1794 O O . ASP A 1 221 ? -10.516 -26.328 -38.594 1 89.38 221 ASP A O 1
ATOM 1798 N N . LYS A 1 222 ? -9.945 -25.328 -40.5 1 89.19 222 LYS A N 1
ATOM 1799 C CA . LYS A 1 222 ? -10.5 -24.047 -40.094 1 89.19 222 LYS A CA 1
ATOM 1800 C C . LYS A 1 222 ? -12.016 -24.109 -39.906 1 89.19 222 LYS A C 1
ATOM 1802 O O . LYS A 1 222 ? -12.578 -23.484 -39.031 1 89.19 222 LYS A O 1
ATOM 1807 N N . LYS A 1 223 ? -12.625 -24.859 -40.75 1 87.5 223 LYS A N 1
ATOM 1808 C CA . LYS A 1 223 ? -14.078 -24.969 -40.719 1 87.5 223 LYS A CA 1
ATOM 1809 C C . LYS A 1 223 ? -14.539 -25.625 -39.438 1 87.5 223 LYS A C 1
ATOM 1811 O O . LYS A 1 223 ? -15.461 -25.141 -38.781 1 87.5 223 LYS A O 1
ATOM 1816 N N . THR A 1 224 ? -13.867 -26.734 -39.094 1 87.94 224 THR A N 1
ATOM 1817 C CA . THR A 1 224 ? -14.227 -27.453 -37.875 1 87.94 224 THR A CA 1
ATOM 1818 C C . THR A 1 224 ? -13.969 -26.578 -36.656 1 87.94 224 THR A C 1
ATOM 1820 O O . THR A 1 224 ? -14.734 -26.609 -35.688 1 87.94 224 THR A O 1
ATOM 1823 N N . PHE A 1 225 ? -12.945 -25.844 -36.625 1 87.88 225 PHE A N 1
ATOM 1824 C CA . PHE A 1 225 ? -12.594 -24.938 -35.531 1 87.88 225 PHE A CA 1
ATOM 1825 C C . PHE A 1 225 ? -13.727 -23.953 -35.25 1 87.88 225 PHE A C 1
ATOM 1827 O O . PHE A 1 225 ? -14.125 -23.75 -34.094 1 87.88 225 PHE A O 1
ATOM 1834 N N . LEU A 1 226 ? -14.242 -23.297 -36.344 1 88.81 226 LEU A N 1
ATOM 1835 C CA . LEU A 1 226 ? -15.297 -22.297 -36.219 1 88.81 226 LEU A CA 1
ATOM 1836 C C . LEU A 1 226 ? -16.578 -22.938 -35.688 1 88.81 226 LEU A C 1
ATOM 1838 O O . LEU A 1 226 ? -17.312 -22.328 -34.906 1 88.81 226 LEU A O 1
ATOM 1842 N N . GLU A 1 227 ? -16.828 -24.094 -36.125 1 87.56 227 GLU A N 1
ATOM 1843 C CA . GLU A 1 227 ? -18.016 -24.812 -35.656 1 87.56 227 GLU A CA 1
ATOM 1844 C C . GLU A 1 227 ? -17.922 -25.156 -34.156 1 87.56 227 GLU A C 1
ATOM 1846 O O . GLU A 1 227 ? -18.906 -25.031 -33.438 1 87.56 227 GLU A O 1
ATOM 1851 N N . LEU A 1 228 ? -16.797 -25.625 -33.844 1 86.88 228 LEU A N 1
ATOM 1852 C CA . LEU A 1 228 ? -16.578 -25.969 -32.438 1 86.88 228 LEU A CA 1
ATOM 1853 C C . LEU A 1 228 ? -16.734 -24.734 -31.562 1 86.88 228 LEU A C 1
ATOM 1855 O O . LEU A 1 228 ? -17.297 -24.812 -30.469 1 86.88 228 LEU A O 1
ATOM 1859 N N . MET A 1 229 ? -16.188 -23.656 -32.031 1 85.81 229 MET A N 1
ATOM 1860 C CA . MET A 1 229 ? -16.281 -22.422 -31.266 1 85.81 229 MET A CA 1
ATOM 1861 C C . MET A 1 229 ? -17.75 -22 -31.078 1 85.81 229 MET A C 1
ATOM 1863 O O . MET A 1 229 ? -18.109 -21.5 -30.016 1 85.81 229 MET A O 1
ATOM 1867 N N . LYS A 1 230 ? -18.469 -22.172 -32.031 1 81.94 230 LYS A N 1
ATOM 1868 C CA . LYS A 1 230 ? -19.875 -21.812 -32 1 81.94 230 LYS A CA 1
ATOM 1869 C C . LYS A 1 230 ? -20.656 -22.703 -31.031 1 81.94 230 LYS A C 1
ATOM 1871 O O . LYS A 1 230 ? -21.484 -22.203 -30.25 1 81.94 230 LYS A O 1
ATOM 1876 N N . ILE A 1 231 ? -20.328 -23.969 -31.062 1 80.94 231 ILE A N 1
ATOM 1877 C CA . ILE A 1 231 ? -21.109 -24.953 -30.312 1 80.94 231 ILE A CA 1
ATOM 1878 C C . ILE A 1 231 ? -20.719 -24.891 -28.844 1 80.94 231 ILE A C 1
ATOM 1880 O O . ILE A 1 231 ? -21.578 -24.922 -27.953 1 80.94 231 ILE A O 1
ATOM 1884 N N . PHE A 1 232 ? -19.453 -24.812 -28.578 1 81.38 232 PHE A N 1
ATOM 1885 C CA . PHE A 1 232 ? -19.016 -25.016 -27.203 1 81.38 232 PHE A CA 1
ATOM 1886 C C . PHE A 1 232 ? -18.531 -23.703 -26.594 1 81.38 232 PHE A C 1
ATOM 1888 O O . PHE A 1 232 ? -18.188 -23.656 -25.406 1 81.38 232 PHE A O 1
ATOM 1895 N N . ASN A 1 233 ? -18.594 -22.562 -27.266 1 77.69 233 ASN A N 1
ATOM 1896 C CA . ASN A 1 233 ? -18.141 -21.266 -26.781 1 77.69 233 ASN A CA 1
ATOM 1897 C C . ASN A 1 233 ? -16.781 -21.344 -26.125 1 77.69 233 ASN A C 1
ATOM 1899 O O . ASN A 1 233 ? -16.609 -20.922 -24.969 1 77.69 233 ASN A O 1
ATOM 1903 N N . LEU A 1 234 ? -15.797 -21.875 -26.828 1 79.62 234 LEU A N 1
ATOM 1904 C CA . LEU A 1 234 ? -14.445 -22.109 -26.312 1 79.62 234 LEU A CA 1
ATOM 1905 C C . LEU A 1 234 ? -13.625 -20.828 -26.328 1 79.62 234 LEU A C 1
ATOM 1907 O O . LEU A 1 234 ? -13.984 -19.859 -26.984 1 79.62 234 LEU A O 1
ATOM 1911 N N . ARG A 1 235 ? -12.57 -20.812 -25.562 1 71.81 235 ARG A N 1
ATOM 1912 C CA . ARG A 1 235 ? -11.633 -19.703 -25.531 1 71.81 235 ARG A CA 1
ATOM 1913 C C . ARG A 1 235 ? -10.273 -20.109 -26.094 1 71.81 235 ARG A C 1
ATOM 1915 O O . ARG A 1 235 ? -9.68 -21.094 -25.641 1 71.81 235 ARG A O 1
ATOM 1922 N N . ALA A 1 236 ? -9.922 -19.391 -27.156 1 80.56 236 ALA A N 1
ATOM 1923 C CA . ALA A 1 236 ? -8.633 -19.719 -27.766 1 80.56 236 ALA A CA 1
ATOM 1924 C C . ALA A 1 236 ? -7.863 -18.453 -28.125 1 80.56 236 ALA A C 1
ATOM 1926 O O . ALA A 1 236 ? -8.461 -17.422 -28.422 1 80.56 236 ALA A O 1
ATOM 1927 N N . ASN A 1 237 ? -6.66 -18.5 -28.031 1 80.06 237 ASN A N 1
ATOM 1928 C CA . ASN A 1 237 ? -5.797 -17.422 -28.516 1 80.06 237 ASN A CA 1
ATOM 1929 C C . ASN A 1 237 ? -5.066 -17.812 -29.797 1 80.06 237 ASN A C 1
ATOM 1931 O O . ASN A 1 237 ? -4.039 -18.5 -29.734 1 80.06 237 ASN A O 1
ATOM 1935 N N . ILE A 1 238 ? -5.652 -17.312 -30.844 1 85.5 238 ILE A N 1
ATOM 1936 C CA . ILE A 1 238 ? -5.074 -17.672 -32.125 1 85.5 238 ILE A CA 1
ATOM 1937 C C . ILE A 1 238 ? -4.059 -16.609 -32.562 1 85.5 238 ILE A C 1
ATOM 1939 O O . ILE A 1 238 ? -4.242 -15.422 -32.281 1 85.5 238 ILE A O 1
ATOM 1943 N N . GLY A 1 239 ? -2.857 -16.953 -33.094 1 84.19 239 GLY A N 1
ATOM 1944 C CA . GLY A 1 239 ? -1.787 -16.062 -33.5 1 84.19 239 GLY A CA 1
ATOM 1945 C C . GLY A 1 239 ? -2.166 -15.172 -34.656 1 84.19 239 GLY A C 1
ATOM 1946 O O . GLY A 1 239 ? -3.26 -15.297 -35.219 1 84.19 239 GLY A O 1
ATOM 1947 N N . LYS A 1 240 ? -1.351 -14.18 -35.281 1 85.25 240 LYS A N 1
ATOM 1948 C CA . LYS A 1 240 ? -1.562 -13.188 -36.344 1 85.25 240 LYS A CA 1
ATOM 1949 C C . LYS A 1 240 ? -1.78 -13.859 -37.688 1 85.25 240 LYS A C 1
ATOM 1951 O O . LYS A 1 240 ? -2.686 -13.477 -38.438 1 85.25 240 LYS A O 1
ATOM 1956 N N . ARG A 1 241 ? -1.013 -14.992 -37.938 1 87.75 241 ARG A N 1
ATOM 1957 C CA . ARG A 1 241 ? -1.065 -15.641 -39.25 1 87.75 241 ARG A CA 1
ATOM 1958 C C . ARG A 1 241 ? -2.365 -16.422 -39.406 1 87.75 241 ARG A C 1
ATOM 1960 O O . ARG A 1 241 ? -3.008 -16.344 -40.469 1 87.75 241 ARG A O 1
ATOM 1967 N N . LEU A 1 242 ? -2.691 -17.062 -38.438 1 88.06 242 LEU A N 1
ATOM 1968 C CA . LEU A 1 242 ? -3.914 -17.859 -38.5 1 88.06 242 LEU A CA 1
ATOM 1969 C C . LEU A 1 242 ? -5.145 -16.953 -38.562 1 88.06 242 LEU A C 1
ATOM 1971 O O . LEU A 1 242 ? -6.113 -17.266 -39.25 1 88.06 242 LEU A O 1
ATOM 1975 N N . THR A 1 243 ? -5.137 -15.922 -37.844 1 91.25 243 THR A N 1
ATOM 1976 C CA . THR A 1 243 ? -6.23 -14.961 -37.906 1 91.25 243 THR A CA 1
ATOM 1977 C C . THR A 1 243 ? -6.41 -14.453 -39.344 1 91.25 243 THR A C 1
ATOM 1979 O O . THR A 1 243 ? -7.531 -14.383 -39.844 1 91.25 243 THR A O 1
ATOM 1982 N N . ARG A 1 244 ? -5.32 -14.086 -40.094 1 90.88 244 ARG A N 1
ATOM 1983 C CA . ARG A 1 244 ? -5.363 -13.586 -41.469 1 90.88 244 ARG A CA 1
ATOM 1984 C C . ARG A 1 244 ? -5.941 -14.633 -42.406 1 90.88 244 ARG A C 1
ATOM 1986 O O . ARG A 1 244 ? -6.773 -14.305 -43.25 1 90.88 244 ARG A O 1
ATOM 1993 N N . HIS A 1 245 ? -5.559 -15.859 -42.094 1 91 245 HIS A N 1
ATOM 1994 C CA . HIS A 1 245 ? -6.027 -16.938 -42.969 1 91 245 HIS A CA 1
ATOM 1995 C C . HIS A 1 245 ? -7.52 -17.188 -42.75 1 91 245 HIS A C 1
ATOM 1997 O O . HIS A 1 245 ? -8.242 -17.453 -43.719 1 91 245 HIS A O 1
ATOM 2003 N N . LEU A 1 246 ? -7.922 -17.156 -41.625 1 91.56 246 LEU A N 1
ATOM 2004 C CA . LEU A 1 246 ? -9.336 -17.375 -41.344 1 91.56 246 LEU A CA 1
ATOM 2005 C C . LEU A 1 246 ? -10.195 -16.266 -41.938 1 91.56 246 LEU A C 1
ATOM 2007 O O . LEU A 1 246 ? -11.266 -16.547 -42.469 1 91.56 246 LEU A O 1
ATOM 2011 N N . LEU A 1 247 ? -9.742 -15.094 -41.812 1 92.38 247 LEU A N 1
ATOM 2012 C CA . LEU A 1 247 ? -10.492 -13.953 -42.344 1 92.38 247 LEU A CA 1
ATOM 2013 C C . LEU A 1 247 ? -10.578 -14 -43.875 1 92.38 247 LEU A C 1
ATOM 2015 O O . LEU A 1 247 ? -11.594 -13.617 -44.438 1 92.38 247 LEU A O 1
ATOM 2019 N N . ASN A 1 248 ? -9.547 -14.406 -44.5 1 90.31 248 ASN A N 1
ATOM 2020 C CA . ASN A 1 248 ? -9.523 -14.477 -45.938 1 90.31 248 ASN A CA 1
ATOM 2021 C C . ASN A 1 248 ? -10.469 -15.562 -46.469 1 90.31 248 ASN A C 1
ATOM 2023 O O . ASN A 1 248 ? -11.086 -15.406 -47.5 1 90.31 248 ASN A O 1
ATOM 2027 N N . THR A 1 249 ? -10.656 -16.594 -45.688 1 90.62 249 THR A N 1
ATOM 2028 C CA . THR A 1 249 ? -11.438 -17.734 -46.156 1 90.62 249 THR A CA 1
ATOM 2029 C C . THR A 1 249 ? -12.883 -17.625 -45.688 1 90.62 249 THR A C 1
ATOM 2031 O O . THR A 1 249 ? -13.805 -18 -46.406 1 90.62 249 THR A O 1
ATOM 2034 N N . TYR A 1 250 ? -13.102 -17.203 -44.531 1 92.12 250 TYR A N 1
ATOM 2035 C CA . TYR A 1 250 ? -14.438 -17.203 -43.938 1 92.12 250 TYR A CA 1
ATOM 2036 C C . TYR A 1 250 ? -14.828 -15.82 -43.438 1 92.12 250 TYR A C 1
ATOM 2038 O O . TYR A 1 250 ? -15.312 -15.672 -42.312 1 92.12 250 TYR A O 1
ATOM 2046 N N . LYS A 1 251 ? -14.758 -14.844 -44.25 1 90.69 251 LYS A N 1
ATOM 2047 C CA . LYS A 1 251 ? -14.969 -13.445 -43.875 1 90.69 251 LYS A CA 1
ATOM 2048 C C . LYS A 1 251 ? -16.391 -13.211 -43.406 1 90.69 251 LYS A C 1
ATOM 2050 O O . LYS A 1 251 ? -16.609 -12.695 -42.312 1 90.69 251 LYS A O 1
ATOM 2055 N N . ASP A 1 252 ? -17.297 -13.609 -44.062 1 90.38 252 ASP A N 1
ATOM 2056 C CA . ASP A 1 252 ? -18.703 -13.289 -43.812 1 90.38 252 ASP A CA 1
ATOM 2057 C C . ASP A 1 252 ? -19.188 -13.977 -42.531 1 90.38 252 ASP A C 1
ATOM 2059 O O . ASP A 1 252 ? -19.953 -13.398 -41.75 1 90.38 252 ASP A O 1
ATOM 2063 N N . LEU A 1 253 ? -18.75 -15.148 -42.406 1 90.25 253 LEU A N 1
ATOM 2064 C CA . LEU A 1 253 ? -19.156 -15.891 -41.219 1 90.25 253 LEU A CA 1
ATOM 2065 C C . LEU A 1 253 ? -18.578 -15.258 -39.969 1 90.25 253 LEU A C 1
ATOM 2067 O O . LEU A 1 253 ? -19.266 -15.156 -38.938 1 90.25 253 LEU A O 1
ATOM 2071 N N . ILE A 1 254 ? -17.344 -14.867 -40.031 1 90.5 254 ILE A N 1
ATOM 2072 C CA . ILE A 1 254 ? -16.656 -14.281 -38.906 1 90.5 254 ILE A CA 1
ATOM 2073 C C . ILE A 1 254 ? -17.312 -12.945 -38.531 1 90.5 254 ILE A C 1
ATOM 2075 O O . ILE A 1 254 ? -17.469 -12.641 -37.344 1 90.5 254 ILE A O 1
ATOM 2079 N N . ILE A 1 255 ? -17.641 -12.203 -39.469 1 92.62 255 ILE A N 1
ATOM 2080 C CA . ILE A 1 255 ? -18.297 -10.914 -39.25 1 92.62 255 ILE A CA 1
ATOM 2081 C C . ILE A 1 255 ? -19.656 -11.133 -38.562 1 92.62 255 ILE A C 1
ATOM 2083 O O . ILE A 1 255 ? -20.031 -10.398 -37.656 1 92.62 255 ILE A O 1
ATOM 2087 N N . ALA A 1 256 ? -20.281 -12.133 -39.031 1 89.38 256 ALA A N 1
ATOM 2088 C CA . ALA A 1 256 ? -21.609 -12.43 -38.5 1 89.38 256 ALA A CA 1
ATOM 2089 C C . ALA A 1 256 ? -21.516 -12.898 -37.031 1 89.38 256 ALA A C 1
ATOM 2091 O O . ALA A 1 256 ? -22.438 -12.656 -36.25 1 89.38 256 ALA A O 1
ATOM 2092 N N . GLN A 1 257 ? -20.516 -13.578 -36.75 1 89.06 257 GLN A N 1
ATOM 2093 C CA . GLN A 1 257 ? -20.359 -14.117 -35.406 1 89.06 257 GLN A CA 1
ATOM 2094 C C . GLN A 1 257 ? -19.25 -13.391 -34.625 1 89.06 257 GLN A C 1
ATOM 2096 O O . GLN A 1 257 ? -18.453 -14.023 -33.938 1 89.06 257 GLN A O 1
ATOM 2101 N N . ALA A 1 258 ? -19.203 -12.219 -34.781 1 87.62 258 ALA A N 1
ATOM 2102 C CA . ALA A 1 258 ? -18.094 -11.414 -34.281 1 87.62 258 ALA A CA 1
ATOM 2103 C C . ALA A 1 258 ? -18.031 -11.445 -32.75 1 87.62 258 ALA A C 1
ATOM 2105 O O . ALA A 1 258 ? -16.953 -11.508 -32.156 1 87.62 258 ALA A O 1
ATOM 2106 N N . LYS A 1 259 ? -19.047 -11.477 -32.094 1 82.94 259 LYS A N 1
ATOM 2107 C CA . LYS A 1 259 ? -19.109 -11.43 -30.625 1 82.94 259 LYS A CA 1
ATOM 2108 C C . LYS A 1 259 ? -18.422 -12.641 -30 1 82.94 259 LYS A C 1
ATOM 2110 O O . LYS A 1 259 ? -17.656 -12.5 -29.047 1 82.94 259 LYS A O 1
ATOM 2115 N N . THR A 1 260 ? -18.641 -13.781 -30.5 1 82.56 260 THR A N 1
ATOM 2116 C CA . THR A 1 260 ? -18.094 -15.031 -29.984 1 82.56 260 THR A CA 1
ATOM 2117 C C . THR A 1 260 ? -16.609 -15.172 -30.344 1 82.56 260 THR A C 1
ATOM 2119 O O . THR A 1 260 ? -15.812 -15.656 -29.531 1 82.56 260 THR A O 1
ATOM 2122 N N . LEU A 1 261 ? -16.297 -14.609 -31.5 1 86.62 261 LEU A N 1
ATOM 2123 C CA . LEU A 1 261 ? -14.969 -14.883 -32.031 1 86.62 261 LEU A CA 1
ATOM 2124 C C . LEU A 1 261 ? -13.992 -13.773 -31.672 1 86.62 261 LEU A C 1
ATOM 2126 O O . LEU A 1 261 ? -12.781 -13.93 -31.828 1 86.62 261 LEU A O 1
ATOM 2130 N N . SER A 1 262 ? -14.586 -12.742 -31.141 1 82.62 262 SER A N 1
ATOM 2131 C CA . SER A 1 262 ? -13.742 -11.594 -30.797 1 82.62 262 SER A CA 1
ATOM 2132 C C . SER A 1 262 ? -12.734 -11.953 -29.719 1 82.62 262 SER A C 1
ATOM 2134 O O . SER A 1 262 ? -11.656 -11.352 -29.641 1 82.62 262 SER A O 1
ATOM 2136 N N . THR A 1 263 ? -13.016 -12.961 -28.938 1 75.75 263 THR A N 1
ATOM 2137 C CA . THR A 1 263 ? -12.156 -13.352 -27.828 1 75.75 263 THR A CA 1
ATOM 2138 C C . THR A 1 263 ? -10.984 -14.188 -28.312 1 75.75 263 THR A C 1
ATOM 2140 O O . THR A 1 263 ? -9.961 -14.312 -27.641 1 75.75 263 THR A O 1
ATOM 2143 N N . CYS A 1 264 ? -11.094 -14.719 -29.516 1 84.94 264 CYS A N 1
ATOM 2144 C CA . CYS A 1 264 ? -10.078 -15.633 -30.031 1 84.94 264 CYS A CA 1
ATOM 2145 C C . CYS A 1 264 ? -9.188 -14.938 -31.062 1 84.94 264 CYS A C 1
ATOM 2147 O O . CYS A 1 264 ? -8.031 -15.32 -31.25 1 84.94 264 CYS A O 1
ATOM 2149 N N . LEU A 1 265 ? -9.711 -13.875 -31.75 1 87.25 265 LEU A N 1
ATOM 2150 C CA . LEU A 1 265 ? -9 -13.266 -32.875 1 87.25 265 LEU A CA 1
ATOM 2151 C C . LEU A 1 265 ? -8.156 -12.086 -32.406 1 87.25 265 LEU A C 1
ATOM 2153 O O . LEU A 1 265 ? -8.484 -11.43 -31.406 1 87.25 265 LEU A O 1
ATOM 2157 N N . ARG A 1 266 ? -7.086 -11.961 -33.094 1 87.06 266 ARG A N 1
ATOM 2158 C CA . ARG A 1 266 ? -6.266 -10.789 -32.812 1 87.06 266 ARG A CA 1
ATOM 2159 C C . ARG A 1 266 ? -6.844 -9.547 -33.469 1 87.06 266 ARG A C 1
ATOM 2161 O O . ARG A 1 266 ? -6.695 -9.359 -34.688 1 87.06 266 ARG A O 1
ATOM 2168 N N . MET A 1 267 ? -7.129 -8.672 -32.719 1 85.75 267 MET A N 1
ATOM 2169 C CA . MET A 1 267 ? -7.898 -7.516 -33.156 1 85.75 267 MET A CA 1
ATOM 2170 C C . MET A 1 267 ? -7.086 -6.664 -34.125 1 85.75 267 MET A C 1
ATOM 2172 O O . MET A 1 267 ? -7.617 -6.172 -35.125 1 85.75 267 MET A O 1
ATOM 2176 N N . LYS A 1 268 ? -5.875 -6.418 -33.875 1 84.69 268 LYS A N 1
ATOM 2177 C CA . LYS A 1 268 ? -5.035 -5.605 -34.75 1 84.69 268 LYS A CA 1
ATOM 2178 C C . LYS A 1 268 ? -4.957 -6.215 -36.156 1 84.69 268 LYS A C 1
ATOM 2180 O O . LYS A 1 268 ? -4.957 -5.492 -37.156 1 84.69 268 LYS A O 1
ATOM 2185 N N . THR A 1 269 ? -4.91 -7.492 -36.219 1 88.19 269 THR A N 1
ATOM 2186 C CA . THR A 1 269 ? -4.875 -8.195 -37.5 1 88.19 269 THR A CA 1
ATOM 2187 C C . THR A 1 269 ? -6.234 -8.133 -38.188 1 88.19 269 THR A C 1
ATOM 2189 O O . THR A 1 269 ? -6.309 -8.016 -39.406 1 88.19 269 THR A O 1
ATOM 2192 N N . VAL A 1 270 ? -7.219 -8.188 -37.5 1 90.62 270 VAL A N 1
ATOM 2193 C CA . VAL A 1 270 ? -8.562 -8.078 -38.062 1 90.62 270 VAL A CA 1
ATOM 2194 C C . VAL A 1 270 ? -8.734 -6.707 -38.719 1 90.62 270 VAL A C 1
ATOM 2196 O O . VAL A 1 270 ? -9.211 -6.605 -39.844 1 90.62 270 VAL A O 1
ATOM 2199 N N . MET A 1 271 ? -8.344 -5.723 -38.125 1 88.06 271 MET A N 1
ATOM 2200 C CA . MET A 1 271 ? -8.469 -4.352 -38.594 1 88.06 271 MET A CA 1
ATOM 2201 C C . MET A 1 271 ? -7.66 -4.156 -39.875 1 88.06 271 MET A C 1
ATOM 2203 O O . MET A 1 271 ? -8.109 -3.469 -40.781 1 88.06 271 MET A O 1
ATOM 2207 N N . LYS A 1 272 ? -6.523 -4.672 -39.875 1 87.31 272 LYS A N 1
ATOM 2208 C CA . LYS A 1 272 ? -5.645 -4.508 -41.031 1 87.31 272 LYS A CA 1
ATOM 2209 C C . LYS A 1 272 ? -6.148 -5.316 -42.25 1 87.31 272 LYS A C 1
ATOM 2211 O O . LYS A 1 272 ? -5.996 -4.895 -43.375 1 87.31 272 LYS A O 1
ATOM 2216 N N . THR A 1 273 ? -6.746 -6.5 -42.062 1 90.69 273 THR A N 1
ATOM 2217 C CA . THR A 1 273 ? -7.102 -7.438 -43.125 1 90.69 273 THR A CA 1
ATOM 2218 C C . THR A 1 273 ? -8.477 -7.109 -43.688 1 90.69 273 THR A C 1
ATOM 2220 O O . THR A 1 273 ? -8.68 -7.195 -44.906 1 90.69 273 THR A O 1
ATOM 2223 N N . LEU A 1 274 ? -9.312 -6.727 -42.938 1 91.88 274 LEU A N 1
ATOM 2224 C CA . LEU A 1 274 ? -10.656 -6.438 -43.406 1 91.88 274 LEU A CA 1
ATOM 2225 C C . LEU A 1 274 ? -10.727 -5.051 -44.031 1 91.88 274 LEU A C 1
ATOM 2227 O O . LEU A 1 274 ? -9.961 -4.156 -43.688 1 91.88 274 LEU A O 1
ATOM 2231 N N . SER A 1 275 ? -11.68 -4.969 -45.031 1 88.81 275 SER A N 1
ATOM 2232 C CA . SER A 1 275 ? -11.953 -3.645 -45.594 1 88.81 275 SER A CA 1
ATOM 2233 C C . SER A 1 275 ? -12.609 -2.738 -44.531 1 88.81 275 SER A C 1
ATOM 2235 O O . SER A 1 275 ? -13.156 -3.219 -43.562 1 88.81 275 SER A O 1
ATOM 2237 N N . GLN A 1 276 ? -12.664 -1.543 -44.75 1 89.12 276 GLN A N 1
ATOM 2238 C CA . GLN A 1 276 ? -13.227 -0.579 -43.812 1 89.12 276 GLN A CA 1
ATOM 2239 C C . GLN A 1 276 ? -14.703 -0.868 -43.531 1 89.12 276 GLN A C 1
ATOM 2241 O O . GLN A 1 276 ? -15.156 -0.814 -42.406 1 89.12 276 GLN A O 1
ATOM 2246 N N . ASP A 1 277 ? -15.305 -1.218 -44.562 1 89.25 277 ASP A N 1
ATOM 2247 C CA . ASP A 1 277 ? -16.734 -1.477 -44.438 1 89.25 277 ASP A CA 1
ATOM 2248 C C . ASP A 1 277 ? -16.984 -2.787 -43.688 1 89.25 277 ASP A C 1
ATOM 2250 O O . ASP A 1 277 ? -17.906 -2.877 -42.875 1 89.25 277 ASP A O 1
ATOM 2254 N N . ASP A 1 278 ? -16.141 -3.729 -44.062 1 92 278 ASP A N 1
ATOM 2255 C CA . ASP A 1 278 ? -16.281 -5.027 -43.406 1 92 278 ASP A CA 1
ATOM 2256 C C . ASP A 1 278 ? -15.93 -4.934 -41.906 1 92 278 ASP A C 1
ATOM 2258 O O . ASP A 1 278 ? -16.562 -5.586 -41.094 1 92 278 ASP A O 1
ATOM 2262 N N . PHE A 1 279 ? -14.984 -4.168 -41.719 1 92.06 279 PHE A N 1
ATOM 2263 C CA . PHE A 1 279 ? -14.562 -4.02 -40.312 1 92.06 279 PHE A CA 1
ATOM 2264 C C . PHE A 1 279 ? -15.625 -3.287 -39.5 1 92.06 279 PHE A C 1
ATOM 2266 O O . PHE A 1 279 ? -15.859 -3.611 -38.344 1 92.06 279 PHE A O 1
ATOM 2273 N N . LYS A 1 280 ? -16.156 -2.287 -40.125 1 90.56 280 LYS A N 1
ATOM 2274 C CA . LYS A 1 280 ? -17.25 -1.572 -39.469 1 90.56 280 LYS A CA 1
ATOM 2275 C C . LYS A 1 280 ? -18.359 -2.531 -39.062 1 90.56 280 LYS A C 1
ATOM 2277 O O . LYS A 1 280 ? -18.859 -2.461 -37.938 1 90.56 280 LYS A O 1
ATOM 2282 N N . ARG A 1 281 ? -18.766 -3.336 -39.938 1 90.44 281 ARG A N 1
ATOM 2283 C CA . ARG A 1 281 ? -19.812 -4.32 -39.656 1 90.44 281 ARG A CA 1
ATOM 2284 C C . ARG A 1 281 ? -19.391 -5.27 -38.531 1 90.44 281 ARG A C 1
ATOM 2286 O O . ARG A 1 281 ? -20.188 -5.609 -37.656 1 90.44 281 ARG A O 1
ATOM 2293 N N . TYR A 1 282 ? -18.109 -5.672 -38.688 1 91.25 282 TYR A N 1
ATOM 2294 C CA . TYR A 1 282 ? -17.547 -6.539 -37.656 1 91.25 282 TYR A CA 1
ATOM 2295 C C . TYR A 1 282 ? -17.625 -5.875 -36.281 1 91.25 282 TYR A C 1
ATOM 2297 O O . TYR A 1 282 ? -18.078 -6.488 -35.312 1 91.25 282 TYR A O 1
ATOM 2305 N N . PHE A 1 283 ? -17.219 -4.645 -36.25 1 90.5 283 PHE A N 1
ATOM 2306 C CA . PHE A 1 283 ? -17.203 -3.883 -35 1 90.5 283 PHE A CA 1
ATOM 2307 C C . PHE A 1 283 ? -18.609 -3.744 -34.438 1 90.5 283 PHE A C 1
ATOM 2309 O O . PHE A 1 283 ? -18.828 -3.902 -33.25 1 90.5 283 PHE A O 1
ATOM 2316 N N . PHE A 1 284 ? -19.5 -3.451 -35.219 1 90.81 284 PHE A N 1
ATOM 2317 C CA . PHE A 1 284 ? -20.891 -3.256 -34.781 1 90.81 284 PHE A CA 1
ATOM 2318 C C . PHE A 1 284 ? -21.453 -4.535 -34.188 1 90.81 284 PHE A C 1
ATOM 2320 O O . PHE A 1 284 ? -22.203 -4.488 -33.219 1 90.81 284 PHE A O 1
ATOM 2327 N N . ASN A 1 285 ? -21.047 -5.617 -34.719 1 88.94 285 ASN A N 1
ATOM 2328 C CA . ASN A 1 285 ? -21.547 -6.902 -34.25 1 88.94 285 ASN A CA 1
ATOM 2329 C C . ASN A 1 285 ? -20.891 -7.316 -32.938 1 88.94 285 ASN A C 1
ATOM 2331 O O . ASN A 1 285 ? -21.406 -8.172 -32.219 1 88.94 285 ASN A O 1
ATOM 2335 N N . CYS A 1 286 ? -19.797 -6.719 -32.594 1 87.81 286 CYS A N 1
ATOM 2336 C CA . CYS A 1 286 ? -19.094 -7.008 -31.344 1 87.81 286 CYS A CA 1
ATOM 2337 C C . CYS A 1 286 ? -19.703 -6.246 -30.172 1 87.81 286 CYS A C 1
ATOM 2339 O O . CYS A 1 286 ? -19.484 -6.598 -29.016 1 87.81 286 CYS A O 1
ATOM 2341 N N . LEU A 1 287 ? -20.422 -5.168 -30.453 1 87.75 287 LEU A N 1
ATOM 2342 C CA . LEU A 1 287 ? -20.984 -4.32 -29.406 1 87.75 287 LEU A CA 1
ATOM 2343 C C . LEU A 1 287 ? -22.047 -5.066 -28.609 1 87.75 287 LEU A C 1
ATOM 2345 O O . LEU A 1 287 ? -22.797 -5.875 -29.172 1 87.75 287 LEU A O 1
ATOM 2349 N N . PRO A 1 288 ? -22.078 -4.781 -27.281 1 83.38 288 PRO A N 1
ATOM 2350 C CA . PRO A 1 288 ? -23.078 -5.469 -26.453 1 83.38 288 PRO A CA 1
ATOM 2351 C C . PRO A 1 288 ? -24.516 -5.078 -26.812 1 83.38 288 PRO A C 1
ATOM 2353 O O . PRO A 1 288 ? -24.75 -3.994 -27.344 1 83.38 288 PRO A O 1
ATOM 2356 N N . GLU A 1 289 ? -25.297 -5.91 -26.438 1 77.75 289 GLU A N 1
ATOM 2357 C CA . GLU A 1 289 ? -26.719 -5.641 -26.688 1 77.75 289 GLU A CA 1
ATOM 2358 C C . GLU A 1 289 ? -27.25 -4.59 -25.719 1 77.75 289 GLU A C 1
ATOM 2360 O O . GLU A 1 289 ? -28.094 -3.768 -26.094 1 77.75 289 GLU A O 1
ATOM 2365 N N . ASN A 1 290 ? -26.703 -4.605 -24.516 1 73.06 290 ASN A N 1
ATOM 2366 C CA . ASN A 1 290 ? -27.094 -3.633 -23.5 1 73.06 290 ASN A CA 1
ATOM 2367 C C . ASN A 1 290 ? -26.156 -2.428 -23.484 1 73.06 290 ASN A C 1
ATOM 2369 O O . ASN A 1 290 ? -24.953 -2.574 -23.281 1 73.06 290 ASN A O 1
ATOM 2373 N N . PHE A 1 291 ? -26.766 -1.266 -23.703 1 79.06 291 PHE A N 1
ATOM 2374 C CA . PHE A 1 291 ? -26.016 -0.022 -23.828 1 79.06 291 PHE A CA 1
ATOM 2375 C C . PHE A 1 291 ? -25.203 0.235 -22.562 1 79.06 291 PHE A C 1
ATOM 2377 O O . PHE A 1 291 ? -24.078 0.755 -22.641 1 79.06 291 PHE A O 1
ATOM 2384 N N . LYS A 1 292 ? -25.688 -0.056 -21.328 1 69.5 292 LYS A N 1
ATOM 2385 C CA . LYS A 1 292 ? -25 0.224 -20.062 1 69.5 292 LYS A CA 1
ATOM 2386 C C . LYS A 1 292 ? -23.672 -0.534 -19.984 1 69.5 292 LYS A C 1
ATOM 2388 O O . LYS A 1 292 ? -22.766 -0.141 -19.25 1 69.5 292 LYS A O 1
ATOM 2393 N N . ARG A 1 293 ? -23.625 -1.692 -20.797 1 75.06 293 ARG A N 1
ATOM 2394 C CA . ARG A 1 293 ? -22.422 -2.518 -20.734 1 75.06 293 ARG A CA 1
ATOM 2395 C C . ARG A 1 293 ? -21.344 -1.976 -21.672 1 75.06 293 ARG A C 1
ATOM 2397 O O . ARG A 1 293 ? -20.203 -2.445 -21.641 1 75.06 293 ARG A O 1
ATOM 2404 N N . LEU A 1 294 ? -21.797 -1.021 -22.469 1 81.31 294 LEU A N 1
ATOM 2405 C CA . LEU A 1 294 ? -20.859 -0.461 -23.438 1 81.31 294 LEU A CA 1
ATOM 2406 C C . LEU A 1 294 ? -19.672 0.179 -22.734 1 81.31 294 LEU A C 1
ATOM 2408 O O . LEU A 1 294 ? -18.547 0.1 -23.219 1 81.31 294 LEU A O 1
ATOM 2412 N N . ARG A 1 295 ? -19.875 0.708 -21.609 1 71.75 295 ARG A N 1
ATOM 2413 C CA . ARG A 1 295 ? -18.812 1.419 -20.891 1 71.75 295 ARG A CA 1
ATOM 2414 C C . ARG A 1 295 ? -17.703 0.469 -20.484 1 71.75 295 ARG A C 1
ATOM 2416 O O . ARG A 1 295 ? -16.516 0.83 -20.531 1 71.75 295 ARG A O 1
ATOM 2423 N N . ASN A 1 296 ? -18.109 -0.725 -20.109 1 64.56 296 ASN A N 1
ATOM 2424 C CA . ASN A 1 296 ? -17.125 -1.705 -19.656 1 64.56 296 ASN A CA 1
ATOM 2425 C C . ASN A 1 296 ? -16.281 -2.24 -20.812 1 64.56 296 ASN A C 1
ATOM 2427 O O . ASN A 1 296 ? -15.086 -2.482 -20.641 1 64.56 296 ASN A O 1
ATOM 2431 N N . VAL A 1 297 ? -16.859 -2.371 -21.922 1 69.06 297 VAL A N 1
ATOM 2432 C CA . VAL A 1 297 ? -16.203 -2.971 -23.078 1 69.06 297 VAL A CA 1
ATOM 2433 C C . VAL A 1 297 ? -15.422 -1.906 -23.844 1 69.06 297 VAL A C 1
ATOM 2435 O O . VAL A 1 297 ? -14.445 -2.219 -24.531 1 69.06 297 VAL A O 1
ATOM 2438 N N . SER A 1 298 ? -15.828 -0.745 -23.641 1 70.38 298 SER A N 1
ATOM 2439 C CA . SER A 1 298 ? -15.305 0.371 -24.422 1 70.38 298 SER A CA 1
ATOM 2440 C C . SER A 1 298 ? -13.812 0.569 -24.188 1 70.38 298 SER A C 1
ATOM 2442 O O . SER A 1 298 ? -13.047 0.806 -25.125 1 70.38 298 SER A O 1
ATOM 2444 N N . TYR A 1 299 ? -13.438 0.335 -22.969 1 67.38 299 TYR A N 1
ATOM 2445 C CA . TYR A 1 299 ? -12.039 0.621 -22.672 1 67.38 299 TYR A CA 1
ATOM 2446 C C . TYR A 1 299 ? -11.109 -0.358 -23.391 1 67.38 299 TYR A C 1
ATOM 2448 O O . TYR A 1 299 ? -10.133 0.05 -24.016 1 67.38 299 TYR A O 1
ATOM 2456 N N . GLU A 1 300 ? -11.383 -1.687 -23.375 1 69.06 300 GLU A N 1
ATOM 2457 C CA . GLU A 1 300 ? -10.562 -2.709 -24.016 1 69.06 300 GLU A CA 1
ATOM 2458 C C . GLU A 1 300 ? -10.547 -2.535 -25.531 1 69.06 300 GLU A C 1
ATOM 2460 O O . GLU A 1 300 ? -9.5 -2.67 -26.172 1 69.06 300 GLU A O 1
ATOM 2465 N N . MET A 1 301 ? -11.594 -2.145 -26.109 1 79.56 301 MET A N 1
ATOM 2466 C CA . MET A 1 301 ? -11.703 -1.98 -27.547 1 79.56 301 MET A CA 1
ATOM 2467 C C . MET A 1 301 ? -10.922 -0.759 -28.016 1 79.56 301 MET A C 1
ATOM 2469 O O . MET A 1 301 ? -10.297 -0.79 -29.078 1 79.56 301 MET A O 1
ATOM 2473 N N . GLN A 1 302 ? -10.969 0.165 -27.234 1 77.75 302 GLN A N 1
ATOM 2474 C CA . GLN A 1 302 ? -10.258 1.392 -27.578 1 77.75 302 GLN A CA 1
ATOM 2475 C C . GLN A 1 302 ? -8.75 1.15 -27.656 1 77.75 302 GLN A C 1
ATOM 2477 O O . GLN A 1 302 ? -8.086 1.644 -28.562 1 77.75 302 GLN A O 1
ATOM 2482 N N . GLN A 1 303 ? -8.273 0.503 -26.719 1 74.75 303 GLN A N 1
ATOM 2483 C CA . GLN A 1 303 ? -6.84 0.222 -26.688 1 74.75 303 GLN A CA 1
ATOM 2484 C C . GLN A 1 303 ? -6.418 -0.596 -27.906 1 74.75 303 GLN A C 1
ATOM 2486 O O . GLN A 1 303 ? -5.336 -0.387 -28.453 1 74.75 303 GLN A O 1
ATOM 2491 N N . LYS A 1 304 ? -7.273 -1.43 -28.359 1 74.5 304 LYS A N 1
ATOM 2492 C CA . LYS A 1 304 ? -6.949 -2.352 -29.453 1 74.5 304 LYS A CA 1
ATOM 2493 C C . LYS A 1 304 ? -7.105 -1.678 -30.812 1 74.5 304 LYS A C 1
ATOM 2495 O O . LYS A 1 304 ? -6.301 -1.905 -31.719 1 74.5 304 LYS A O 1
ATOM 2500 N N . ILE A 1 305 ? -8.117 -0.826 -30.938 1 80 305 ILE A N 1
ATOM 2501 C CA . ILE A 1 305 ? -8.469 -0.242 -32.219 1 80 305 ILE A CA 1
ATOM 2502 C C . ILE A 1 305 ? -7.738 1.088 -32.406 1 80 305 ILE A C 1
ATOM 2504 O O . ILE A 1 305 ? -7.379 1.46 -33.531 1 80 305 ILE A O 1
ATOM 2508 N N . GLY A 1 306 ? -7.414 1.794 -31.25 1 75.44 306 GLY A N 1
ATOM 2509 C CA . GLY A 1 306 ? -6.637 3.02 -31.312 1 75.44 306 GLY A CA 1
ATOM 2510 C C . GLY A 1 306 ? -7.43 4.211 -31.812 1 75.44 306 GLY A C 1
ATOM 2511 O O . GLY A 1 306 ? -8.523 4.484 -31.312 1 75.44 306 GLY A O 1
ATOM 2512 N N . GLU A 1 307 ? -6.977 4.93 -32.969 1 78.44 307 GLU A N 1
ATOM 2513 C CA . GLU A 1 307 ? -7.469 6.219 -33.438 1 78.44 307 GLU A CA 1
ATOM 2514 C C . GLU A 1 307 ? -8.836 6.082 -34.125 1 78.44 307 GLU A C 1
ATOM 2516 O O . GLU A 1 307 ? -9.617 7.035 -34.156 1 78.44 307 GLU A O 1
ATOM 2521 N N . LYS A 1 308 ? -9.156 4.93 -34.594 1 81.5 308 LYS A N 1
ATOM 2522 C CA . LYS A 1 308 ? -10.383 4.762 -35.375 1 81.5 308 LYS A CA 1
ATOM 2523 C C . LYS A 1 308 ? -11.578 4.473 -34.469 1 81.5 308 LYS A C 1
ATOM 2525 O O . LYS A 1 308 ? -12.727 4.512 -34.906 1 81.5 308 LYS A O 1
ATOM 2530 N N . TYR A 1 309 ? -11.203 4.23 -33.344 1 86.81 309 TYR A N 1
ATOM 2531 C CA . TYR A 1 309 ? -12.242 3.77 -32.406 1 86.81 309 TYR A CA 1
ATOM 2532 C C . TYR A 1 309 ? -13.328 4.824 -32.25 1 86.81 309 TYR A C 1
ATOM 2534 O O . TYR A 1 309 ? -14.516 4.504 -32.25 1 86.81 309 TYR A O 1
ATOM 2542 N N . TYR A 1 310 ? -12.938 6.156 -32.125 1 87.06 310 TYR A N 1
ATOM 2543 C CA . TYR A 1 310 ? -13.914 7.215 -31.875 1 87.06 310 TYR A CA 1
ATOM 2544 C C . TYR A 1 310 ? -14.961 7.262 -33 1 87.06 310 TYR A C 1
ATOM 2546 O O . TYR A 1 310 ? -16.156 7.262 -32.719 1 87.06 310 TYR A O 1
ATOM 2554 N N . LYS A 1 311 ? -14.523 7.273 -34.156 1 86.38 311 LYS A N 1
ATOM 2555 C CA . LYS A 1 311 ? -15.445 7.352 -35.281 1 86.38 311 LYS A CA 1
ATOM 2556 C C . LYS A 1 311 ? -16.344 6.121 -35.344 1 86.38 311 LYS A C 1
ATOM 2558 O O . LYS A 1 311 ? -17.516 6.223 -35.656 1 86.38 311 LYS A O 1
ATOM 2563 N N . LEU A 1 312 ? -15.773 4.98 -35.031 1 89 312 LEU A N 1
ATOM 2564 C CA . LEU A 1 312 ? -16.531 3.734 -35.062 1 89 312 LEU A CA 1
ATOM 2565 C C . LEU A 1 312 ? -17.578 3.723 -33.938 1 89 312 LEU A C 1
ATOM 2567 O O . LEU A 1 312 ? -18.703 3.256 -34.156 1 89 312 LEU A O 1
ATOM 2571 N N . LEU A 1 313 ? -17.203 4.246 -32.906 1 88.62 313 LEU A N 1
ATOM 2572 C CA . LEU A 1 313 ? -18.141 4.305 -31.797 1 88.62 313 LEU A CA 1
ATOM 2573 C C . LEU A 1 313 ? -19.297 5.258 -32.094 1 88.62 313 LEU A C 1
ATOM 2575 O O . LEU A 1 313 ? -20.453 4.961 -31.781 1 88.62 313 LEU A O 1
ATOM 2579 N N . LEU A 1 314 ? -18.969 6.449 -32.594 1 88.5 314 LEU A N 1
ATOM 2580 C CA . LEU A 1 314 ? -19.984 7.426 -32.969 1 88.5 314 LEU A CA 1
ATOM 2581 C C . LEU A 1 314 ? -21.016 6.812 -33.906 1 88.5 314 LEU A C 1
ATOM 2583 O O . LEU A 1 314 ? -22.219 6.91 -33.688 1 88.5 314 LEU A O 1
ATOM 2587 N N . GLU A 1 315 ? -20.516 6.141 -34.844 1 89.19 315 GLU A N 1
ATOM 2588 C CA . GLU A 1 315 ? -21.391 5.516 -35.844 1 89.19 315 GLU A CA 1
ATOM 2589 C C . GLU A 1 315 ? -22.125 4.316 -35.25 1 89.19 315 GLU A C 1
ATOM 2591 O O . GLU A 1 315 ? -23.297 4.102 -35.531 1 89.19 315 GLU A O 1
ATOM 2596 N N . GLY A 1 316 ? -21.406 3.525 -34.469 1 89.38 316 GLY A N 1
ATOM 2597 C CA . GLY A 1 316 ? -21.984 2.344 -33.844 1 89.38 316 GLY A CA 1
ATOM 2598 C C . GLY A 1 316 ? -23.109 2.668 -32.875 1 89.38 316 GLY A C 1
ATOM 2599 O O . GLY A 1 316 ? -24.125 1.977 -32.844 1 89.38 316 GLY A O 1
ATOM 2600 N N . MET A 1 317 ? -22.953 3.715 -32.188 1 89.06 317 MET A N 1
ATOM 2601 C CA . MET A 1 317 ? -24 4.117 -31.25 1 89.06 317 MET A CA 1
ATOM 2602 C C . MET A 1 317 ? -25.25 4.543 -31.984 1 89.06 317 MET A C 1
ATOM 2604 O O . MET A 1 317 ? -26.375 4.238 -31.547 1 89.06 317 MET A O 1
ATOM 2608 N N . LYS A 1 318 ? -25.062 5.238 -32.969 1 89.06 318 LYS A N 1
ATOM 2609 C CA . LYS A 1 318 ? -26.203 5.684 -33.75 1 89.06 318 LYS A CA 1
ATOM 2610 C C . LYS A 1 318 ? -26.891 4.504 -34.438 1 89.06 318 LYS A C 1
ATOM 2612 O O . LYS A 1 318 ? -28.125 4.387 -34.375 1 89.06 318 LYS A O 1
ATOM 2617 N N . GLU A 1 319 ? -26.047 3.617 -35 1 90.06 319 GLU A N 1
ATOM 2618 C CA . GLU A 1 319 ? -26.578 2.533 -35.812 1 90.06 319 GLU A CA 1
ATOM 2619 C C . GLU A 1 319 ? -27.156 1.417 -34.969 1 90.06 319 GLU A C 1
ATOM 2621 O O . GLU A 1 319 ? -28.219 0.861 -35.25 1 90.06 319 GLU A O 1
ATOM 2626 N N . VAL A 1 320 ? -26.5 1.016 -33.938 1 88.75 320 VAL A N 1
ATOM 2627 C CA . VAL A 1 320 ? -26.875 -0.153 -33.156 1 88.75 320 VAL A CA 1
ATOM 2628 C C . VAL A 1 320 ? -27.859 0.257 -32.062 1 88.75 320 VAL A C 1
ATOM 2630 O O . VAL A 1 320 ? -28.828 -0.461 -31.781 1 88.75 320 VAL A O 1
ATOM 2633 N N . TYR A 1 321 ? -27.609 1.474 -31.484 1 86.94 321 TYR A N 1
ATOM 2634 C CA . TYR A 1 321 ? -28.422 1.84 -30.328 1 86.94 321 TYR A CA 1
ATOM 2635 C C . TYR A 1 321 ? -29.344 3.01 -30.641 1 86.94 321 TYR A C 1
ATOM 2637 O O . TYR A 1 321 ? -30.234 3.332 -29.859 1 86.94 321 TYR A O 1
ATOM 2645 N N . ASN A 1 322 ? -29.203 3.695 -31.672 1 84.12 322 ASN A N 1
ATOM 2646 C CA . ASN A 1 322 ? -29.938 4.902 -32.031 1 84.12 322 ASN A CA 1
ATOM 2647 C C . ASN A 1 322 ? -29.75 6.012 -31 1 84.12 322 ASN A C 1
ATOM 2649 O O . ASN A 1 322 ? -30.719 6.625 -30.562 1 84.12 322 ASN A O 1
ATOM 2653 N N . LYS A 1 323 ? -28.672 6.113 -30.5 1 86 323 LYS A N 1
ATOM 2654 C CA . LYS A 1 323 ? -28.312 7.137 -29.531 1 86 323 LYS A CA 1
ATOM 2655 C C . LYS A 1 323 ? -27.125 7.977 -30.016 1 86 323 LYS A C 1
ATOM 2657 O O . LYS A 1 323 ? -26.359 7.531 -30.859 1 86 323 LYS A O 1
ATOM 2662 N N . SER A 1 324 ? -27.156 9.188 -29.469 1 86.31 324 SER A N 1
ATOM 2663 C CA . SER A 1 324 ? -26.031 10.07 -29.797 1 86.31 324 SER A CA 1
ATOM 2664 C C . SER A 1 324 ? -24.969 10.062 -28.703 1 86.31 324 SER A C 1
ATOM 2666 O O . SER A 1 324 ? -25.312 10.047 -27.516 1 86.31 324 SER A O 1
ATOM 2668 N N . LEU A 1 325 ? -23.812 9.984 -29.172 1 84.56 325 LEU A N 1
ATOM 2669 C CA . LEU A 1 325 ? -22.703 10.008 -28.219 1 84.56 325 LEU A CA 1
ATOM 2670 C C . LEU A 1 325 ? -22.719 11.289 -27.391 1 84.56 325 LEU A C 1
ATOM 2672 O O . LEU A 1 325 ? -22.266 11.297 -26.234 1 84.56 325 LEU A O 1
ATOM 2676 N N . TYR A 1 326 ? -23.344 12.383 -27.875 1 82.75 326 TYR A N 1
ATOM 2677 C CA . TYR A 1 326 ? -23.344 13.688 -27.25 1 82.75 326 TYR A CA 1
ATOM 2678 C C . TYR A 1 326 ? -24.328 13.734 -26.078 1 82.75 326 TYR A C 1
ATOM 2680 O O . TYR A 1 326 ? -24.234 14.602 -25.203 1 82.75 326 TYR A O 1
ATOM 2688 N N . ASP A 1 327 ? -25.125 12.734 -26.078 1 82.5 327 ASP A N 1
ATOM 2689 C CA . ASP A 1 327 ? -26.062 12.633 -24.953 1 82.5 327 ASP A CA 1
ATOM 2690 C C . ASP A 1 327 ? -25.391 11.961 -23.75 1 82.5 327 ASP A C 1
ATOM 2692 O O . ASP A 1 327 ? -25.906 12.039 -22.641 1 82.5 327 ASP A O 1
ATOM 2696 N N . TYR A 1 328 ? -24.328 11.43 -24.125 1 84.75 328 TYR A N 1
ATOM 2697 C CA . TYR A 1 328 ? -23.609 10.711 -23.078 1 84.75 328 TYR A CA 1
ATOM 2698 C C . TYR A 1 328 ? -22.141 11.117 -23.047 1 84.75 328 TYR A C 1
ATOM 2700 O O . TYR A 1 328 ? -21.25 10.297 -23.297 1 84.75 328 TYR A O 1
ATOM 2708 N N . PRO A 1 329 ? -21.859 12.266 -22.562 1 83.25 329 PRO A N 1
ATOM 2709 C CA . PRO A 1 329 ? -20.5 12.797 -22.656 1 83.25 329 PRO A CA 1
ATOM 2710 C C . PRO A 1 329 ? -19.5 12 -21.828 1 83.25 329 PRO A C 1
ATOM 2712 O O . PRO A 1 329 ? -18.297 12.008 -22.125 1 83.25 329 PRO A O 1
ATOM 2715 N N . ASP A 1 330 ? -19.906 11.289 -20.906 1 81.19 330 ASP A N 1
ATOM 2716 C CA . ASP A 1 330 ? -19.016 10.555 -20 1 81.19 330 ASP A CA 1
ATOM 2717 C C . ASP A 1 330 ? -18.453 9.312 -20.703 1 81.19 330 ASP A C 1
ATOM 2719 O O . ASP A 1 330 ? -17.484 8.719 -20.219 1 81.19 330 ASP A O 1
ATOM 2723 N N . TYR A 1 331 ? -19.031 8.93 -21.828 1 81.81 331 TYR A N 1
ATOM 2724 C CA . TYR A 1 331 ? -18.547 7.773 -22.578 1 81.81 331 TYR A CA 1
ATOM 2725 C C . TYR A 1 331 ? -17.297 8.125 -23.391 1 81.81 331 TYR A C 1
ATOM 2727 O O . TYR A 1 331 ? -16.625 7.234 -23.906 1 81.81 331 TYR A O 1
ATOM 2735 N N . VAL A 1 332 ? -17.016 9.43 -23.438 1 83.69 332 VAL A N 1
ATOM 2736 C CA . VAL A 1 332 ? -15.828 9.875 -24.156 1 83.69 332 VAL A CA 1
ATOM 2737 C C . VAL A 1 332 ? -14.641 9.938 -23.188 1 83.69 332 VAL A C 1
ATOM 2739 O O . VAL A 1 332 ? -14.648 10.711 -22.234 1 83.69 332 VAL A O 1
ATOM 2742 N N . SER A 1 333 ? -13.742 9.055 -23.5 1 77.44 333 SER A N 1
ATOM 2743 C CA . SER A 1 333 ? -12.539 9.078 -22.672 1 77.44 333 SER A CA 1
ATOM 2744 C C . SER A 1 333 ? -11.617 10.227 -23.078 1 77.44 333 SER A C 1
ATOM 2746 O O . SER A 1 333 ? -11.727 10.758 -24.188 1 77.44 333 SER A O 1
ATOM 2748 N N . GLU A 1 334 ? -10.578 10.586 -22.312 1 77.94 334 GLU A N 1
ATOM 2749 C CA . GLU A 1 334 ? -9.609 11.641 -22.594 1 77.94 334 GLU A CA 1
ATOM 2750 C C . GLU A 1 334 ? -8.781 11.312 -23.844 1 77.94 334 GLU A C 1
ATOM 2752 O O . GLU A 1 334 ? -8.484 12.195 -24.641 1 77.94 334 GLU A O 1
ATOM 2757 N N . ASP A 1 335 ? -8.539 10.047 -23.984 1 77.62 335 ASP A N 1
ATOM 2758 C CA . ASP A 1 335 ? -7.738 9.633 -25.141 1 77.62 335 ASP A CA 1
ATOM 2759 C C . ASP A 1 335 ? -8.516 9.797 -26.438 1 77.62 335 ASP A C 1
ATOM 2761 O O . ASP A 1 335 ? -7.941 10.125 -27.484 1 77.62 335 ASP A O 1
ATOM 2765 N N . MET A 1 336 ? -9.805 9.664 -26.391 1 83.75 336 MET A N 1
ATOM 2766 C CA . MET A 1 336 ? -10.648 9.773 -27.578 1 83.75 336 MET A CA 1
ATOM 2767 C C . MET A 1 336 ? -10.727 11.219 -28.062 1 83.75 336 MET A C 1
ATOM 2769 O O . MET A 1 336 ? -10.914 11.477 -29.25 1 83.75 336 MET A O 1
ATOM 2773 N N . THR A 1 337 ? -10.531 12.094 -27.156 1 83.69 337 THR A N 1
ATOM 2774 C CA . THR A 1 337 ? -10.664 13.508 -27.5 1 83.69 337 THR A CA 1
ATOM 2775 C C . THR A 1 337 ? -9.562 13.945 -28.453 1 83.69 337 THR A C 1
ATOM 2777 O O . THR A 1 337 ? -9.742 14.891 -29.234 1 83.69 337 THR A O 1
ATOM 2780 N N . ARG A 1 338 ? -8.539 13.289 -28.531 1 77.94 338 ARG A N 1
ATOM 2781 C CA . ARG A 1 338 ? -7.414 13.586 -29.406 1 77.94 338 ARG A CA 1
ATOM 2782 C C . ARG A 1 338 ? -7.789 13.344 -30.875 1 77.94 338 ARG A C 1
ATOM 2784 O O . ARG A 1 338 ? -7.195 13.93 -31.781 1 77.94 338 ARG A O 1
ATOM 2791 N N . PHE A 1 339 ? -8.742 12.453 -31.016 1 82 339 PHE A N 1
ATOM 2792 C CA . PHE A 1 339 ? -9.078 12.055 -32.375 1 82 339 PHE A CA 1
ATOM 2793 C C . PHE A 1 339 ? -10.352 12.742 -32.844 1 82 339 PHE A C 1
ATOM 2795 O O . PHE A 1 339 ? -10.773 12.57 -34 1 82 339 PHE A O 1
ATOM 2802 N N . MET A 1 340 ? -10.836 13.57 -31.984 1 84.94 340 MET A N 1
ATOM 2803 C CA . MET A 1 340 ? -12.016 14.352 -32.344 1 84.94 340 MET A CA 1
ATOM 2804 C C . MET A 1 340 ? -11.625 15.594 -33.156 1 84.94 340 MET A C 1
ATOM 2806 O O . MET A 1 340 ? -10.547 16.156 -32.938 1 84.94 340 MET A O 1
ATOM 2810 N N . ASP A 1 341 ? -12.57 15.945 -34.094 1 82.69 341 ASP A N 1
ATOM 2811 C CA . ASP A 1 341 ? -12.367 17.234 -34.75 1 82.69 341 ASP A CA 1
ATOM 2812 C C . ASP A 1 341 ? -12.57 18.391 -33.781 1 82.69 341 ASP A C 1
ATOM 2814 O O . ASP A 1 341 ? -13.273 18.234 -32.781 1 82.69 341 ASP A O 1
ATOM 2818 N N . VAL A 1 342 ? -11.969 19.516 -34.062 1 84.88 342 VAL A N 1
ATOM 2819 C CA . VAL A 1 342 ? -11.938 20.656 -33.156 1 84.88 342 VAL A CA 1
ATOM 2820 C C . VAL A 1 342 ? -13.367 21.094 -32.844 1 84.88 342 VAL A C 1
ATOM 2822 O O . VAL A 1 342 ? -13.688 21.406 -31.688 1 84.88 342 VAL A O 1
ATOM 2825 N N . GLU A 1 343 ? -14.234 21.047 -33.812 1 84.19 343 GLU A N 1
ATOM 2826 C CA . GLU A 1 343 ? -15.609 21.5 -33.625 1 84.19 343 GLU A CA 1
ATOM 2827 C C . GLU A 1 343 ? -16.391 20.547 -32.75 1 84.19 343 GLU A C 1
ATOM 2829 O O . GLU A 1 343 ? -17.172 20.969 -31.891 1 84.19 343 GLU A O 1
ATOM 2834 N N . GLU A 1 344 ? -16.203 19.281 -33 1 86.62 344 GLU A N 1
ATOM 2835 C CA . GLU A 1 344 ? -16.859 18.266 -32.188 1 86.62 344 GLU A CA 1
ATOM 2836 C C . GLU A 1 344 ? -16.391 18.312 -30.75 1 86.62 344 GLU A C 1
ATOM 2838 O O . GLU A 1 344 ? -17.188 18.125 -29.828 1 86.62 344 GLU A O 1
ATOM 2843 N N . ARG A 1 345 ? -15.172 18.531 -30.594 1 89.06 345 ARG A N 1
ATOM 2844 C CA . ARG A 1 345 ? -14.594 18.609 -29.25 1 89.06 345 ARG A CA 1
ATOM 2845 C C . ARG A 1 345 ? -15.156 19.812 -28.484 1 89.06 345 ARG A C 1
ATOM 2847 O O . ARG A 1 345 ? -15.414 19.719 -27.281 1 89.06 345 ARG A O 1
ATOM 2854 N N . GLU A 1 346 ? -15.305 20.922 -29.141 1 88.62 346 GLU A N 1
ATOM 2855 C CA . GLU A 1 346 ? -15.852 22.109 -28.5 1 88.62 346 GLU A CA 1
ATOM 2856 C C . GLU A 1 346 ? -17.281 21.875 -28.031 1 88.62 346 GLU A C 1
ATOM 2858 O O . GLU A 1 346 ? -17.672 22.344 -26.969 1 88.62 346 GLU A O 1
ATOM 2863 N N . LYS A 1 347 ? -18 21.141 -28.859 1 87.25 347 LYS A N 1
ATOM 2864 C CA . LYS A 1 347 ? -19.359 20.766 -28.453 1 87.25 347 LYS A CA 1
ATOM 2865 C C . LYS A 1 347 ? -19.344 19.891 -27.203 1 87.25 347 LYS A C 1
ATOM 2867 O O . LYS A 1 347 ? -20.156 20.062 -26.297 1 87.25 347 LYS A O 1
ATOM 2872 N N . TRP A 1 348 ? -18.484 19.016 -27.297 1 88.81 348 TRP A N 1
ATOM 2873 C CA . TRP A 1 348 ? -18.312 18.109 -26.156 1 88.81 348 TRP A CA 1
ATOM 2874 C C . TRP A 1 348 ? -17.938 18.891 -24.906 1 88.81 348 TRP A C 1
ATOM 2876 O O . TRP A 1 348 ? -18.453 18.625 -23.828 1 88.81 348 TRP A O 1
ATOM 2886 N N . ILE A 1 349 ? -17.109 19.891 -24.953 1 89.88 349 ILE A N 1
ATOM 2887 C CA . ILE A 1 349 ? -16.672 20.719 -23.844 1 89.88 349 ILE A CA 1
ATOM 2888 C C . ILE A 1 349 ? -17.859 21.484 -23.266 1 89.88 349 ILE A C 1
ATOM 2890 O O . ILE A 1 349 ? -18.016 21.578 -22.047 1 89.88 349 ILE A O 1
ATOM 2894 N N . GLU A 1 350 ? -18.641 21.969 -24.078 1 88 350 GLU A N 1
ATOM 2895 C CA . GLU A 1 350 ? -19.812 22.719 -23.641 1 88 350 GLU A CA 1
ATOM 2896 C C . GLU A 1 350 ? -20.766 21.828 -22.844 1 88 350 GLU A C 1
ATOM 2898 O O . GLU A 1 350 ? -21.328 22.266 -21.828 1 88 350 GLU A O 1
ATOM 2903 N N . LEU A 1 351 ? -20.906 20.672 -23.312 1 87.19 351 LEU A N 1
ATOM 2904 C CA . LEU A 1 351 ? -21.781 19.734 -22.625 1 87.19 351 LEU A CA 1
ATOM 2905 C C . LEU A 1 351 ? -21.219 19.359 -21.25 1 87.19 351 LEU A C 1
ATOM 2907 O O . LEU A 1 351 ? -21.969 19.25 -20.281 1 87.19 351 LEU A O 1
ATOM 2911 N N . LYS A 1 352 ? -20 19.172 -21.203 1 86.5 352 LYS A N 1
ATOM 2912 C CA . LYS A 1 352 ? -19.344 18.828 -19.953 1 86.5 352 LYS A CA 1
ATOM 2913 C C . LYS A 1 352 ? -19.422 19.984 -18.953 1 86.5 352 LYS A C 1
ATOM 2915 O O . LYS A 1 352 ? -19.562 19.766 -17.75 1 86.5 352 LYS A O 1
ATOM 2920 N N . LYS A 1 353 ? -19.234 21.172 -19.438 1 81.44 353 LYS A N 1
ATOM 2921 C CA . LYS A 1 353 ? -19.375 22.359 -18.578 1 81.44 353 LYS A CA 1
ATOM 2922 C C . LYS A 1 353 ? -20.766 22.438 -17.969 1 81.44 353 LYS A C 1
ATOM 2924 O O . LYS A 1 353 ? -20.906 22.734 -16.781 1 81.44 353 LYS A O 1
ATOM 2929 N N . LYS A 1 354 ? -21.641 22.047 -18.719 1 77.31 354 LYS A N 1
ATOM 2930 C CA . LYS A 1 354 ? -23.031 22.078 -18.266 1 77.31 354 LYS A CA 1
ATOM 2931 C C . LYS A 1 354 ? -23.297 21 -17.203 1 77.31 354 LYS A C 1
ATOM 2933 O O . LYS A 1 354 ? -24.141 21.188 -16.328 1 77.31 354 LYS A O 1
ATOM 2938 N N . SER A 1 355 ? -22.5 19.953 -17.406 1 75.06 355 SER A N 1
ATOM 2939 C CA . SER A 1 355 ? -22.656 18.859 -16.453 1 75.06 355 SER A CA 1
ATOM 2940 C C . SER A 1 355 ? -21.875 19.141 -15.164 1 75.06 355 SER A C 1
ATOM 2942 O O . SER A 1 355 ? -21.938 18.344 -14.211 1 75.06 355 SER A O 1
ATOM 2944 N N . GLY A 1 356 ? -21.141 20.281 -15.062 1 72.38 356 GLY A N 1
ATOM 2945 C CA . GLY A 1 356 ? -20.547 20.672 -13.797 1 72.38 356 GLY A CA 1
ATOM 2946 C C . GLY A 1 356 ? -19.031 20.484 -13.766 1 72.38 356 GLY A C 1
ATOM 2947 O O . GLY A 1 356 ? -18.406 20.672 -12.719 1 72.38 356 GLY A O 1
ATOM 2948 N N . THR A 1 357 ? -18.484 20.047 -14.914 1 77.81 357 THR A N 1
ATOM 2949 C CA . THR A 1 357 ? -17.031 19.891 -14.922 1 77.81 357 THR A CA 1
ATOM 2950 C C . THR A 1 357 ? -16.344 21.25 -14.953 1 77.81 357 THR A C 1
ATOM 2952 O O . THR A 1 357 ? -16.672 22.109 -15.773 1 77.81 357 THR A O 1
ATOM 2955 N N . PRO A 1 358 ? -15.461 21.5 -14.031 1 77.19 358 PRO A N 1
ATOM 2956 C CA . PRO A 1 358 ? -14.766 22.797 -14.008 1 77.19 358 PRO A CA 1
ATOM 2957 C C . PRO A 1 358 ? -13.992 23.062 -15.297 1 77.19 358 PRO A C 1
ATOM 2959 O O . PRO A 1 358 ? -13.422 22.141 -15.883 1 77.19 358 PRO A O 1
ATOM 2962 N N . GLU A 1 359 ? -13.953 24.25 -15.68 1 78.5 359 GLU A N 1
ATOM 2963 C CA . GLU A 1 359 ? -13.273 24.688 -16.891 1 78.5 359 GLU A CA 1
ATOM 2964 C C . GLU A 1 359 ? -11.789 24.328 -16.844 1 78.5 359 GLU A C 1
ATOM 2966 O O . GLU A 1 359 ? -11.188 24 -17.875 1 78.5 359 GLU A O 1
ATOM 2971 N N . ALA A 1 360 ? -11.234 24.359 -15.742 1 78.38 360 ALA A N 1
ATOM 2972 C CA . ALA A 1 360 ? -9.805 24.125 -15.555 1 78.38 360 ALA A CA 1
ATOM 2973 C C . ALA A 1 360 ? -9.422 22.719 -15.992 1 78.38 360 ALA A C 1
ATOM 2975 O O . ALA A 1 360 ? -8.305 22.484 -16.469 1 78.38 360 ALA A O 1
ATOM 2976 N N . ASP A 1 361 ? -10.406 21.844 -15.914 1 81.44 361 ASP A N 1
ATOM 2977 C CA . ASP A 1 361 ? -10.133 20.453 -16.266 1 81.44 361 ASP A CA 1
ATOM 2978 C C . ASP A 1 361 ? -10.312 20.234 -17.766 1 81.44 361 ASP A C 1
ATOM 2980 O O . ASP A 1 361 ? -9.836 19.219 -18.312 1 81.44 361 ASP A O 1
ATOM 2984 N N . LEU A 1 362 ? -10.984 21.188 -18.422 1 89.06 362 LEU A N 1
ATOM 2985 C CA . LEU A 1 362 ? -11.352 21 -19.828 1 89.06 362 LEU A CA 1
ATOM 2986 C C . LEU A 1 362 ? -10.484 21.859 -20.734 1 89.06 362 LEU A C 1
ATOM 2988 O O . LEU A 1 362 ? -10.516 21.703 -21.953 1 89.06 362 LEU A O 1
ATOM 2992 N N . VAL A 1 363 ? -9.648 22.703 -20.188 1 90.69 363 VAL A N 1
ATOM 2993 C CA . VAL A 1 363 ? -8.906 23.734 -20.906 1 90.69 363 VAL A CA 1
ATOM 2994 C C . VAL A 1 363 ? -7.949 23.078 -21.906 1 90.69 363 VAL A C 1
ATOM 2996 O O . VAL A 1 363 ? -7.766 23.578 -23.016 1 90.69 363 VAL A O 1
ATOM 2999 N N . LYS A 1 364 ? -7.371 21.984 -21.562 1 90.06 364 LYS A N 1
ATOM 3000 C CA . LYS A 1 364 ? -6.375 21.344 -22.422 1 90.06 364 LYS A CA 1
ATOM 3001 C C . LYS A 1 364 ? -7.012 20.859 -23.719 1 90.06 364 LYS A C 1
ATOM 3003 O O . LYS A 1 364 ? -6.32 20.672 -24.734 1 90.06 364 LYS A O 1
ATOM 3008 N N . PHE A 1 365 ? -8.328 20.672 -23.719 1 90.5 365 PHE A N 1
ATOM 3009 C CA . PHE A 1 365 ? -9.016 20.125 -24.875 1 90.5 365 PHE A CA 1
ATOM 3010 C C . PHE A 1 365 ? -9.508 21.234 -25.781 1 90.5 365 PHE A C 1
ATOM 3012 O O . PHE A 1 365 ? -9.938 20.969 -26.922 1 90.5 365 PHE A O 1
ATOM 3019 N N . MET A 1 366 ? -9.422 22.469 -25.359 1 90.19 366 MET A N 1
ATOM 3020 C CA . MET A 1 366 ? -9.867 23.625 -26.156 1 90.19 366 MET A CA 1
ATOM 3021 C C . MET A 1 366 ? -8.867 23.938 -27.266 1 90.19 366 MET A C 1
ATOM 3023 O O . MET A 1 366 ? -7.766 23.391 -27.281 1 90.19 366 MET A O 1
ATOM 3027 N N . ARG A 1 367 ? -9.32 24.859 -28.188 1 88.38 367 ARG A N 1
ATOM 3028 C CA . ARG A 1 367 ? -8.422 25.297 -29.25 1 88.38 367 ARG A CA 1
ATOM 3029 C C . ARG A 1 367 ? -7.254 26.094 -28.688 1 88.38 367 ARG A C 1
ATOM 3031 O O . ARG A 1 367 ? -7.426 26.875 -27.734 1 88.38 367 ARG A O 1
ATOM 3038 N N . PRO A 1 368 ? -5.992 25.906 -29.266 1 92.56 368 PRO A N 1
ATOM 3039 C CA . PRO A 1 368 ? -4.801 26.578 -28.719 1 92.56 368 PRO A CA 1
ATOM 3040 C C . PRO A 1 368 ? -4.965 28.094 -28.609 1 92.56 368 PRO A C 1
ATOM 3042 O O . PRO A 1 368 ? -4.457 28.703 -27.672 1 92.56 368 PRO A O 1
ATOM 3045 N N . SER A 1 369 ? -5.742 28.688 -29.547 1 92 369 SER A N 1
ATOM 3046 C CA . SER A 1 369 ? -5.914 30.141 -29.562 1 92 369 SER A CA 1
ATOM 3047 C C . SER A 1 369 ? -6.652 30.625 -28.312 1 92 369 SER A C 1
ATOM 3049 O O . SER A 1 369 ? -6.523 31.781 -27.906 1 92 369 SER A O 1
ATOM 3051 N N . LEU A 1 370 ? -7.414 29.719 -27.703 1 91.88 370 LEU A N 1
ATOM 3052 C CA . LEU A 1 370 ? -8.172 30.078 -26.516 1 91.88 370 LEU A CA 1
ATOM 3053 C C . LEU A 1 370 ? -7.492 29.531 -25.266 1 91.88 370 LEU A C 1
ATOM 3055 O O . LEU A 1 370 ? -7.387 30.234 -24.25 1 91.88 370 LEU A O 1
ATOM 3059 N N . SER A 1 371 ? -7.027 28.281 -25.344 1 92.69 371 SER A N 1
ATOM 3060 C CA . SER A 1 371 ? -6.492 27.562 -24.203 1 92.69 371 SER A CA 1
ATOM 3061 C C . SER A 1 371 ? -5.164 28.172 -23.75 1 92.69 371 SER A C 1
ATOM 3063 O O . SER A 1 371 ? -4.965 28.406 -22.547 1 92.69 371 SER A O 1
ATOM 3065 N N . ILE A 1 372 ? -4.234 28.5 -24.625 1 95.38 372 ILE A N 1
ATOM 3066 C CA . ILE A 1 372 ? -2.873 28.906 -24.297 1 95.38 372 ILE A CA 1
ATOM 3067 C C . ILE A 1 372 ? -2.898 30.25 -23.578 1 95.38 372 ILE A C 1
ATOM 3069 O O . ILE A 1 372 ? -2.283 30.422 -22.531 1 95.38 372 ILE A O 1
ATOM 3073 N N . PRO A 1 373 ? -3.676 31.219 -24.125 1 93.38 373 PRO A N 1
ATOM 3074 C CA . PRO A 1 373 ? -3.736 32.5 -23.406 1 93.38 373 PRO A CA 1
ATOM 3075 C C . PRO A 1 373 ? -4.336 32.344 -22 1 93.38 373 PRO A C 1
ATOM 3077 O O . PRO A 1 373 ? -3.887 33 -21.062 1 93.38 373 PRO A O 1
ATOM 3080 N N . TRP A 1 374 ? -5.301 31.531 -21.922 1 90.75 374 TRP A N 1
ATOM 3081 C CA . TRP A 1 374 ? -5.922 31.297 -20.625 1 90.75 374 TRP A CA 1
ATOM 3082 C C . TRP A 1 374 ? -4.91 30.734 -19.625 1 90.75 374 TRP A C 1
ATOM 3084 O O . TRP A 1 374 ? -4.828 31.188 -18.484 1 90.75 374 TRP A O 1
ATOM 3094 N N . ILE A 1 375 ? -4.156 29.781 -20.078 1 93.06 375 ILE A N 1
ATOM 3095 C CA . ILE A 1 375 ? -3.178 29.125 -19.219 1 93.06 375 ILE A CA 1
ATOM 3096 C C . ILE A 1 375 ? -2.074 30.109 -18.844 1 93.06 375 ILE A C 1
ATOM 3098 O O . ILE A 1 375 ? -1.649 30.172 -17.688 1 93.06 375 ILE A O 1
ATOM 3102 N N . LYS A 1 376 ? -1.612 30.875 -19.812 1 92.38 376 LYS A N 1
ATOM 3103 C CA . LYS A 1 376 ? -0.58 31.875 -19.562 1 92.38 376 LYS A CA 1
ATOM 3104 C C . LYS A 1 376 ? -1.035 32.875 -18.5 1 92.38 376 LYS A C 1
ATOM 3106 O O . LYS A 1 376 ? -0.258 33.281 -17.625 1 92.38 376 LYS A O 1
ATOM 3111 N N . ASN A 1 377 ? -2.281 33.219 -18.578 1 88.94 377 ASN A N 1
ATOM 3112 C CA . ASN A 1 377 ? -2.828 34.156 -17.609 1 88.94 377 ASN A CA 1
ATOM 3113 C C . ASN A 1 377 ? -2.863 33.562 -16.203 1 88.94 377 ASN A C 1
ATOM 3115 O O . ASN A 1 377 ? -2.578 34.25 -15.219 1 88.94 377 ASN A O 1
ATOM 3119 N N . LYS A 1 378 ? -3.178 32.375 -16.141 1 89 378 LYS A N 1
ATOM 3120 C CA . LYS A 1 378 ? -3.201 31.703 -14.844 1 89 378 LYS A CA 1
ATOM 3121 C C . LYS A 1 378 ? -1.794 31.578 -14.266 1 89 378 LYS A C 1
ATOM 3123 O O . LYS A 1 378 ? -1.602 31.688 -13.055 1 89 378 LYS A O 1
ATOM 3128 N N . ILE A 1 379 ? -0.804 31.297 -15.133 1 90.69 379 ILE A N 1
ATOM 3129 C CA . ILE A 1 379 ? 0.584 31.172 -14.703 1 90.69 379 ILE A CA 1
ATOM 3130 C C . ILE A 1 379 ? 1.06 32.5 -14.094 1 90.69 379 ILE A C 1
ATOM 3132 O O . ILE A 1 379 ? 1.778 32.5 -13.094 1 90.69 379 ILE A O 1
ATOM 3136 N N . ASN A 1 380 ? 0.613 33.562 -14.602 1 87.19 380 ASN A N 1
ATOM 3137 C CA . ASN A 1 380 ? 1.062 34.875 -14.195 1 87.19 380 ASN A CA 1
ATOM 3138 C C . ASN A 1 380 ? 0.623 35.188 -12.766 1 87.19 380 ASN A C 1
ATOM 3140 O O . ASN A 1 380 ? 1.246 36.031 -12.094 1 87.19 380 ASN A O 1
ATOM 3144 N N . VAL A 1 381 ? -0.44 34.562 -12.352 1 88.06 381 VAL A N 1
ATOM 3145 C CA . VAL A 1 381 ? -0.966 34.906 -11.031 1 88.06 381 VAL A CA 1
ATOM 3146 C C . VAL A 1 381 ? -0.7 33.75 -10.062 1 88.06 381 VAL A C 1
ATOM 3148 O O . VAL A 1 381 ? -1.172 33.781 -8.922 1 88.06 381 VAL A O 1
ATOM 3151 N N . THR A 1 382 ? 0.025 32.75 -10.531 1 87.88 382 THR A N 1
ATOM 3152 C CA . THR A 1 382 ? 0.31 31.594 -9.688 1 87.88 382 THR A CA 1
ATOM 3153 C C . THR A 1 382 ? 1.693 31.719 -9.047 1 87.88 382 THR A C 1
ATOM 3155 O O . THR A 1 382 ? 2.695 31.844 -9.758 1 87.88 382 THR A O 1
ATOM 3158 N N . SER A 1 383 ? 1.702 31.688 -7.754 1 84.44 383 SER A N 1
ATOM 3159 C CA . SER A 1 383 ? 2.975 31.812 -7.055 1 84.44 383 SER A CA 1
ATOM 3160 C C . SER A 1 383 ? 3.539 30.453 -6.676 1 84.44 383 SER A C 1
ATOM 3162 O O . SER A 1 383 ? 4.758 30.266 -6.621 1 84.44 383 SER A O 1
ATOM 3164 N N . ALA A 1 384 ? 2.639 29.484 -6.445 1 83.56 384 ALA A N 1
ATOM 3165 C CA . ALA A 1 384 ? 3.072 28.141 -6.043 1 83.56 384 ALA A CA 1
ATOM 3166 C C . ALA A 1 384 ? 3.82 27.438 -7.176 1 83.56 384 ALA A C 1
ATOM 3168 O O . ALA A 1 384 ? 3.344 27.406 -8.312 1 83.56 384 ALA A O 1
ATOM 3169 N N . VAL A 1 385 ? 4.938 26.859 -6.926 1 87 385 VAL A N 1
ATOM 3170 C CA . VAL A 1 385 ? 5.816 26.25 -7.918 1 87 385 VAL A CA 1
ATOM 3171 C C . VAL A 1 385 ? 5.133 25.047 -8.539 1 87 385 VAL A C 1
ATOM 3173 O O . VAL A 1 385 ? 5.164 24.859 -9.758 1 87 385 VAL A O 1
ATOM 3176 N N . THR A 1 386 ? 4.477 24.203 -7.711 1 85.25 386 THR A N 1
ATOM 3177 C CA . THR A 1 386 ? 3.848 22.984 -8.188 1 85.25 386 THR A CA 1
ATOM 3178 C C . THR A 1 386 ? 2.699 23.297 -9.141 1 85.25 386 THR A C 1
ATOM 3180 O O . THR A 1 386 ? 2.533 22.625 -10.164 1 85.25 386 THR A O 1
ATOM 3183 N N . SER A 1 387 ? 1.968 24.297 -8.727 1 87.94 387 SER A N 1
ATOM 3184 C CA . SER A 1 387 ? 0.851 24.688 -9.578 1 87.94 387 SER A CA 1
ATOM 3185 C C . SER A 1 387 ? 1.343 25.25 -10.906 1 87.94 387 SER A C 1
ATOM 3187 O O . SER A 1 387 ? 0.733 25.016 -11.953 1 87.94 387 SER A O 1
ATOM 3189 N N . ARG A 1 388 ? 2.393 26 -10.844 1 89.5 388 ARG A N 1
ATOM 3190 C CA . ARG A 1 388 ? 2.971 26.531 -12.07 1 89.5 388 ARG A CA 1
ATOM 3191 C C . ARG A 1 388 ? 3.504 25.422 -12.961 1 89.5 388 ARG A C 1
ATOM 3193 O O . ARG A 1 388 ? 3.371 25.484 -14.188 1 89.5 388 ARG A O 1
ATOM 3200 N N . ASP A 1 389 ? 4.105 24.453 -12.297 1 92.31 389 ASP A N 1
ATOM 3201 C CA . ASP A 1 389 ? 4.594 23.281 -13.016 1 92.31 389 ASP A CA 1
ATOM 3202 C C . ASP A 1 389 ? 3.461 22.578 -13.758 1 92.31 389 ASP A C 1
ATOM 3204 O O . ASP A 1 389 ? 3.59 22.25 -14.938 1 92.31 389 ASP A O 1
ATOM 3208 N N . ASP A 1 390 ? 2.373 22.422 -13.086 1 91.88 390 ASP A N 1
ATOM 3209 C CA . ASP A 1 390 ? 1.215 21.766 -13.68 1 91.88 390 ASP A CA 1
ATOM 3210 C C . ASP A 1 390 ? 0.664 22.562 -14.852 1 91.88 390 ASP A C 1
ATOM 3212 O O . ASP A 1 390 ? 0.29 22 -15.883 1 91.88 390 ASP A O 1
ATOM 3216 N N . LEU A 1 391 ? 0.636 23.828 -14.695 1 94.06 391 LEU A N 1
ATOM 3217 C CA . LEU A 1 391 ? 0.106 24.719 -15.727 1 94.06 391 LEU A CA 1
ATOM 3218 C C . LEU A 1 391 ? 1.029 24.75 -16.938 1 94.06 391 LEU A C 1
ATOM 3220 O O . LEU A 1 391 ? 0.562 24.75 -18.078 1 94.06 391 LEU A O 1
ATOM 3224 N N . ALA A 1 392 ? 2.328 24.812 -16.656 1 95 392 ALA A N 1
ATOM 3225 C CA . ALA A 1 392 ? 3.289 24.766 -17.766 1 95 392 ALA A CA 1
ATOM 3226 C C . ALA A 1 392 ? 3.156 23.484 -18.562 1 95 392 ALA A C 1
ATOM 3228 O O . ALA A 1 392 ? 3.191 23.516 -19.797 1 95 392 ALA A O 1
ATOM 3229 N N . CYS A 1 393 ? 3.033 22.453 -17.891 1 93.44 393 CYS A N 1
ATOM 3230 C CA . CYS A 1 393 ? 2.871 21.172 -18.562 1 93.44 393 CYS A CA 1
ATOM 3231 C C . CYS A 1 393 ? 1.555 21.109 -19.328 1 93.44 393 CYS A C 1
ATOM 3233 O O . CYS A 1 393 ? 1.469 20.469 -20.375 1 93.44 393 CYS A O 1
ATOM 3235 N N . LEU A 1 394 ? 0.59 21.75 -18.781 1 94.38 394 LEU A N 1
ATOM 3236 C CA . LEU A 1 394 ? -0.71 21.828 -19.438 1 94.38 394 LEU A CA 1
ATOM 3237 C C . LEU A 1 394 ? -0.594 22.5 -20.797 1 94.38 394 LEU A C 1
ATOM 3239 O O . LEU A 1 394 ? -1.326 22.172 -21.734 1 94.38 394 LEU A O 1
ATOM 3243 N N . LEU A 1 395 ? 0.27 23.438 -20.984 1 96.31 395 LEU A N 1
ATOM 3244 C CA . LEU A 1 395 ? 0.528 24.094 -22.266 1 96.31 395 LEU A CA 1
ATOM 3245 C C . LEU A 1 395 ? 0.981 23.078 -23.312 1 96.31 395 LEU A C 1
ATOM 3247 O O . LEU A 1 395 ? 0.493 23.094 -24.453 1 96.31 395 LEU A O 1
ATOM 3251 N N . LEU A 1 396 ? 1.909 22.266 -22.875 1 95.5 396 LEU A N 1
ATOM 3252 C CA . LEU A 1 396 ? 2.422 21.234 -23.781 1 95.5 396 LEU A CA 1
ATOM 3253 C C . LEU A 1 396 ? 1.321 20.25 -24.172 1 95.5 396 LEU A C 1
ATOM 3255 O O . LEU A 1 396 ? 1.207 19.875 -25.344 1 95.5 396 LEU A O 1
ATOM 3259 N N . GLU A 1 397 ? 0.583 19.875 -23.266 1 92.06 397 GLU A N 1
ATOM 3260 C CA . GLU A 1 397 ? -0.506 18.938 -23.5 1 92.06 397 GLU A CA 1
ATOM 3261 C C . GLU A 1 397 ? -1.521 19.516 -24.484 1 92.06 397 GLU A C 1
ATOM 3263 O O . GLU A 1 397 ? -2.035 18.797 -25.344 1 92.06 397 GLU A O 1
ATOM 3268 N N . THR A 1 398 ? -1.808 20.734 -24.312 1 93.94 398 THR A N 1
ATOM 3269 C CA . THR A 1 398 ? -2.721 21.406 -25.219 1 93.94 398 THR A CA 1
ATOM 3270 C C . THR A 1 398 ? -2.217 21.328 -26.656 1 93.94 398 THR A C 1
ATOM 3272 O O . THR A 1 398 ? -2.99 21.062 -27.578 1 93.94 398 THR A O 1
ATOM 3275 N N . CYS A 1 399 ? -0.962 21.578 -26.797 1 94.5 399 CYS A N 1
ATOM 3276 C CA . CYS A 1 399 ? -0.38 21.531 -28.125 1 94.5 399 CYS A CA 1
ATOM 3277 C C . CYS A 1 399 ? -0.439 20.125 -28.703 1 94.5 399 CYS A C 1
ATOM 3279 O O . CYS A 1 399 ? -0.724 19.938 -29.891 1 94.5 399 CYS A O 1
ATOM 3281 N N . LYS A 1 400 ? -0.192 19.156 -27.938 1 91.5 400 LYS A N 1
ATOM 3282 C CA . LYS A 1 400 ? -0.162 17.766 -28.391 1 91.5 400 LYS A CA 1
ATOM 3283 C C . LYS A 1 400 ? -1.557 17.281 -28.781 1 91.5 400 LYS A C 1
ATOM 3285 O O . LYS A 1 400 ? -1.733 16.672 -29.828 1 91.5 400 LYS A O 1
ATOM 3290 N N . ILE A 1 401 ? -2.529 17.547 -27.891 1 88.5 401 ILE A N 1
ATOM 3291 C CA . ILE A 1 401 ? -3.904 17.125 -28.125 1 88.5 401 ILE A CA 1
ATOM 3292 C C . ILE A 1 401 ? -4.406 17.719 -29.438 1 88.5 401 ILE A C 1
ATOM 3294 O O . ILE A 1 401 ? -5.137 17.062 -30.188 1 88.5 401 ILE A O 1
ATOM 3298 N N . ASN A 1 402 ? -3.965 18.938 -29.781 1 89.62 402 ASN A N 1
ATOM 3299 C CA . ASN A 1 402 ? -4.391 19.609 -31 1 89.62 402 ASN A CA 1
ATOM 3300 C C . ASN A 1 402 ? -3.416 19.375 -32.156 1 89.62 402 ASN A C 1
ATOM 3302 O O . ASN A 1 402 ? -3.619 19.875 -33.25 1 89.62 402 ASN A O 1
ATOM 3306 N N . ASN A 1 403 ? -2.311 18.641 -32 1 88.19 403 ASN A N 1
ATOM 3307 C CA . ASN A 1 403 ? -1.266 18.344 -32.969 1 88.19 403 ASN A CA 1
ATOM 3308 C C . ASN A 1 403 ? -0.799 19.609 -33.688 1 88.19 403 ASN A C 1
ATOM 3310 O O . ASN A 1 403 ? -0.765 19.656 -34.938 1 88.19 403 ASN A O 1
ATOM 3314 N N . ASP A 1 404 ? -0.566 20.641 -32.969 1 91.88 404 ASP A N 1
ATOM 3315 C CA . ASP A 1 404 ? -0.165 21.938 -33.5 1 91.88 404 ASP A CA 1
ATOM 3316 C C . ASP A 1 404 ? 1.3 22.234 -33.156 1 91.88 404 ASP A C 1
ATOM 3318 O O . ASP A 1 404 ? 1.619 22.719 -32.094 1 91.88 404 ASP A O 1
ATOM 3322 N N . LEU A 1 405 ? 2.205 22.109 -34.156 1 93.44 405 LEU A N 1
ATOM 3323 C CA . LEU A 1 405 ? 3.641 22.281 -33.938 1 93.44 405 LEU A CA 1
ATOM 3324 C C . LEU A 1 405 ? 4.02 23.75 -33.875 1 93.44 405 LEU A C 1
ATOM 3326 O O . LEU A 1 405 ? 5.031 24.125 -33.281 1 93.44 405 LEU A O 1
ATOM 3330 N N . ASP A 1 406 ? 3.227 24.547 -34.562 1 94.38 406 ASP A N 1
ATOM 3331 C CA . ASP A 1 406 ? 3.482 25.969 -34.5 1 94.38 406 ASP A CA 1
ATOM 3332 C C . ASP A 1 406 ? 3.188 26.547 -33.125 1 94.38 406 ASP A C 1
ATOM 3334 O O . ASP A 1 406 ? 3.939 27.375 -32.594 1 94.38 406 ASP A O 1
ATOM 3338 N N . ALA A 1 407 ? 2.09 26.047 -32.594 1 95.62 407 ALA A N 1
ATOM 3339 C CA . ALA A 1 407 ? 1.763 26.453 -31.219 1 95.62 407 ALA A CA 1
ATOM 3340 C C . ALA A 1 407 ? 2.822 25.984 -30.234 1 95.62 407 ALA A C 1
ATOM 3342 O O . ALA A 1 407 ? 3.145 26.672 -29.281 1 95.62 407 ALA A O 1
ATOM 3343 N N . LEU A 1 408 ? 3.357 24.812 -30.5 1 96.25 408 LEU A N 1
ATOM 3344 C CA . LEU A 1 408 ? 4.414 24.266 -29.656 1 96.25 408 LEU A CA 1
ATOM 3345 C C . LEU A 1 408 ? 5.637 25.188 -29.672 1 96.25 408 LEU A C 1
ATOM 3347 O O . LEU A 1 408 ? 6.246 25.438 -28.625 1 96.25 408 LEU A O 1
ATOM 3351 N N . ALA A 1 409 ? 6 25.672 -30.859 1 96.62 409 ALA A N 1
ATOM 3352 C CA . ALA A 1 409 ? 7.148 26.562 -31 1 96.62 409 ALA A CA 1
ATOM 3353 C C . ALA A 1 409 ? 6.938 27.844 -30.188 1 96.62 409 ALA A C 1
ATOM 3355 O O . ALA A 1 409 ? 7.863 28.328 -29.531 1 96.62 409 ALA A O 1
ATOM 3356 N N . GLU A 1 410 ? 5.727 28.297 -30.266 1 96.12 410 GLU A N 1
ATOM 3357 C CA . GLU A 1 410 ? 5.406 29.516 -29.531 1 96.12 410 GLU A CA 1
ATOM 3358 C C . GLU A 1 410 ? 5.453 29.281 -28.016 1 96.12 410 GLU A C 1
ATOM 3360 O O . GLU A 1 410 ? 5.934 30.141 -27.266 1 96.12 410 GLU A O 1
ATOM 3365 N N . VAL A 1 411 ? 4.906 28.188 -27.594 1 96.75 411 VAL A N 1
ATOM 3366 C CA . VAL A 1 411 ? 4.887 27.828 -26.172 1 96.75 411 VAL A CA 1
ATOM 3367 C C . VAL A 1 411 ? 6.32 27.672 -25.672 1 96.75 411 VAL A C 1
ATOM 3369 O O . VAL A 1 411 ? 6.648 28.109 -24.562 1 96.75 411 VAL A O 1
ATOM 3372 N N . LEU A 1 412 ? 7.168 27.031 -26.484 1 96.69 412 LEU A N 1
ATOM 3373 C CA . LEU A 1 412 ? 8.562 26.859 -26.109 1 96.69 412 LEU A CA 1
ATOM 3374 C C . LEU A 1 412 ? 9.266 28.203 -25.969 1 96.69 412 LEU A C 1
ATOM 3376 O O . LEU A 1 412 ? 10.039 28.422 -25.031 1 96.69 412 LEU A O 1
ATOM 3380 N N . GLU A 1 413 ? 9.055 29.047 -26.875 1 95.81 413 GLU A N 1
ATOM 3381 C CA . GLU A 1 413 ? 9.625 30.391 -26.812 1 95.81 413 GLU A CA 1
ATOM 3382 C C . GLU A 1 413 ? 9.156 31.141 -25.578 1 95.81 413 GLU A C 1
ATOM 3384 O O . GLU A 1 413 ? 9.961 31.766 -24.891 1 95.81 413 GLU A O 1
ATOM 3389 N N . TYR A 1 414 ? 7.879 31.094 -25.406 1 94.5 414 TYR A N 1
ATOM 3390 C CA . TYR A 1 414 ? 7.316 31.703 -24.219 1 94.5 414 TYR A CA 1
ATOM 3391 C C . TYR A 1 414 ? 7.988 31.172 -22.953 1 94.5 414 TYR A C 1
ATOM 3393 O O . TYR A 1 414 ? 8.398 31.938 -22.094 1 94.5 414 TYR A O 1
ATOM 3401 N N . PHE A 1 415 ? 8.039 29.828 -22.812 1 95.5 415 PHE A N 1
ATOM 3402 C CA . PHE A 1 415 ? 8.578 29.188 -21.625 1 95.5 415 PHE A CA 1
ATOM 3403 C C . PHE A 1 415 ? 10.039 29.562 -21.422 1 95.5 415 PHE A C 1
ATOM 3405 O O . PHE A 1 415 ? 10.461 29.828 -20.297 1 95.5 415 PHE A O 1
ATOM 3412 N N . CYS A 1 416 ? 10.812 29.625 -22.438 1 93.12 416 CYS A N 1
ATOM 3413 C CA . CYS A 1 416 ? 12.234 29.969 -22.375 1 93.12 416 CYS A CA 1
ATOM 3414 C C . CYS A 1 416 ? 12.43 31.375 -21.828 1 93.12 416 CYS A C 1
ATOM 3416 O O . CYS A 1 416 ? 13.391 31.641 -21.109 1 93.12 416 CYS A O 1
ATOM 3418 N N . ASN A 1 417 ? 11.531 32.188 -22.141 1 89.31 417 ASN A N 1
ATOM 3419 C CA . ASN A 1 417 ? 11.688 33.562 -21.734 1 89.31 417 ASN A CA 1
ATOM 3420 C C . ASN A 1 417 ? 11.109 33.812 -20.344 1 89.31 417 ASN A C 1
ATOM 3422 O O . ASN A 1 417 ? 11.773 34.406 -19.484 1 89.31 417 ASN A O 1
ATOM 3426 N N . ARG A 1 418 ? 9.961 33.344 -20.156 1 90.12 418 ARG A N 1
ATOM 3427 C CA . ARG A 1 418 ? 9.242 33.625 -18.922 1 90.12 418 ARG A CA 1
ATOM 3428 C C . ARG A 1 418 ? 9.773 32.812 -17.75 1 90.12 418 ARG A C 1
ATOM 3430 O O . ARG A 1 418 ? 9.797 33.281 -16.609 1 90.12 418 ARG A O 1
ATOM 3437 N N . HIS A 1 419 ? 10.242 31.656 -17.969 1 90.19 419 HIS A N 1
ATOM 3438 C CA . HIS A 1 419 ? 10.562 30.734 -16.891 1 90.19 419 HIS A CA 1
ATOM 3439 C C . HIS A 1 419 ? 12.062 30.469 -16.828 1 90.19 419 HIS A C 1
ATOM 3441 O O . HIS A 1 419 ? 12.5 29.5 -16.203 1 90.19 419 HIS A O 1
ATOM 3447 N N . ARG A 1 420 ? 12.828 31.266 -17.453 1 87.06 420 ARG A N 1
ATOM 3448 C CA . ARG A 1 420 ? 14.281 31.141 -17.484 1 87.06 420 ARG A CA 1
ATOM 3449 C C . ARG A 1 420 ? 14.859 31.062 -16.078 1 87.06 420 ARG A C 1
ATOM 3451 O O . ARG A 1 420 ? 15.758 30.266 -15.812 1 87.06 420 ARG A O 1
ATOM 3458 N N . ASN A 1 421 ? 14.32 31.859 -15.18 1 84.62 421 ASN A N 1
ATOM 3459 C CA . ASN A 1 421 ? 14.836 31.953 -13.82 1 84.62 421 ASN A CA 1
ATOM 3460 C C . ASN A 1 421 ? 13.891 31.297 -12.812 1 84.62 421 ASN A C 1
ATOM 3462 O O . ASN A 1 421 ? 13.922 31.625 -11.625 1 84.62 421 ASN A O 1
ATOM 3466 N N . ASP A 1 422 ? 13.016 30.484 -13.367 1 87.62 422 ASP A N 1
ATOM 3467 C CA . ASP A 1 422 ? 12.094 29.75 -12.5 1 87.62 422 ASP A CA 1
ATOM 3468 C C . ASP A 1 422 ? 12.812 28.609 -11.766 1 87.62 422 ASP A C 1
ATOM 3470 O O . ASP A 1 422 ? 14.008 28.391 -11.969 1 87.62 422 ASP A O 1
ATOM 3474 N N . ASN A 1 423 ? 12.094 28.031 -10.969 1 85.25 423 ASN A N 1
ATOM 3475 C CA . ASN A 1 423 ? 12.633 26.891 -10.227 1 85.25 423 ASN A CA 1
ATOM 3476 C C . ASN A 1 423 ? 13.086 25.766 -11.164 1 85.25 423 ASN A C 1
ATOM 3478 O O . ASN A 1 423 ? 12.422 25.5 -12.172 1 85.25 423 ASN A O 1
ATOM 3482 N N . GLU A 1 424 ? 14.141 25.141 -10.828 1 83.88 424 GLU A N 1
ATOM 3483 C CA . GLU A 1 424 ? 14.734 24.109 -11.672 1 83.88 424 GLU A CA 1
ATOM 3484 C C . GLU A 1 424 ? 13.758 22.953 -11.914 1 83.88 424 GLU A C 1
ATOM 3486 O O . GLU A 1 424 ? 13.742 22.375 -12.992 1 83.88 424 GLU A O 1
ATOM 3491 N N . SER A 1 425 ? 12.953 22.719 -10.945 1 85 425 SER A N 1
ATOM 3492 C CA . SER A 1 425 ? 12.016 21.609 -11.055 1 85 425 SER A CA 1
ATOM 3493 C C . SER A 1 425 ? 10.969 21.859 -12.133 1 85 425 SER A C 1
ATOM 3495 O O . SER A 1 425 ? 10.539 20.938 -12.828 1 85 425 SER A O 1
ATOM 3497 N N . VAL A 1 426 ? 10.609 23.109 -12.336 1 91.75 426 VAL A N 1
ATOM 3498 C CA . VAL A 1 426 ? 9.609 23.469 -13.336 1 91.75 426 VAL A CA 1
ATOM 3499 C C . VAL A 1 426 ? 10.18 23.25 -14.734 1 91.75 426 VAL A C 1
ATOM 3501 O O . VAL A 1 426 ? 9.508 22.688 -15.609 1 91.75 426 VAL A O 1
ATOM 3504 N N . ILE A 1 427 ? 11.414 23.641 -14.914 1 90.69 427 ILE A N 1
ATOM 3505 C CA . ILE A 1 427 ? 12.07 23.5 -16.203 1 90.69 427 ILE A CA 1
ATOM 3506 C C . ILE A 1 427 ? 12.289 22.016 -16.516 1 90.69 427 ILE A C 1
ATOM 3508 O O . ILE A 1 427 ? 12.016 21.562 -17.625 1 90.69 427 ILE A O 1
ATOM 3512 N N . ARG A 1 428 ? 12.758 21.344 -15.547 1 88.12 428 ARG A N 1
ATOM 3513 C CA . ARG A 1 428 ? 13.023 19.906 -15.711 1 88.12 428 ARG A CA 1
ATOM 3514 C C . ARG A 1 428 ? 11.742 19.156 -16.047 1 88.12 428 ARG A C 1
ATOM 3516 O O . ARG A 1 428 ? 11.719 18.328 -16.953 1 88.12 428 ARG A O 1
ATOM 3523 N N . ASN A 1 429 ? 10.68 19.422 -15.328 1 89.69 429 ASN A N 1
ATOM 3524 C CA . ASN A 1 429 ? 9.414 18.734 -15.555 1 89.69 429 ASN A CA 1
ATOM 3525 C C . ASN A 1 429 ? 8.82 19.094 -16.906 1 89.69 429 ASN A C 1
ATOM 3527 O O . ASN A 1 429 ? 8.188 18.266 -17.562 1 89.69 429 ASN A O 1
ATOM 3531 N N . PHE A 1 430 ? 8.984 20.312 -17.312 1 93.25 430 PHE A N 1
ATOM 3532 C CA . PHE A 1 430 ? 8.531 20.766 -18.625 1 93.25 430 PHE A CA 1
ATOM 3533 C C . PHE A 1 430 ? 9.219 20 -19.75 1 93.25 430 PHE A C 1
ATOM 3535 O O . PHE A 1 430 ? 8.562 19.516 -20.672 1 93.25 430 PHE A O 1
ATOM 3542 N N . LEU A 1 431 ? 10.523 19.781 -19.562 1 91.88 431 LEU A N 1
ATOM 3543 C CA . LEU A 1 431 ? 11.289 19.062 -20.578 1 91.88 431 LEU A CA 1
ATOM 3544 C C . LEU A 1 431 ? 10.961 17.562 -20.547 1 91.88 431 LEU A C 1
ATOM 3546 O O . LEU A 1 431 ? 10.898 16.922 -21.594 1 91.88 431 LEU A O 1
ATOM 3550 N N . PHE A 1 432 ? 10.836 17.125 -19.406 1 90.81 432 PHE A N 1
ATOM 3551 C CA . PHE A 1 432 ? 10.453 15.734 -19.25 1 90.81 432 PHE A CA 1
ATOM 3552 C C . PHE A 1 432 ? 9.102 15.469 -19.906 1 90.81 432 PHE A C 1
ATOM 3554 O O . PHE A 1 432 ? 8.945 14.484 -20.641 1 90.81 432 PHE A O 1
ATOM 3561 N N . LYS A 1 433 ? 8.141 16.328 -19.719 1 93.44 433 LYS A N 1
ATOM 3562 C CA . LYS A 1 433 ? 6.824 16.203 -20.328 1 93.44 433 LYS A CA 1
ATOM 3563 C C . LYS A 1 433 ? 6.914 16.312 -21.844 1 93.44 433 LYS A C 1
ATOM 3565 O O . LYS A 1 433 ? 6.219 15.594 -22.562 1 93.44 433 LYS A O 1
ATOM 3570 N N . LEU A 1 434 ? 7.695 17.156 -22.281 1 94.75 434 LEU A N 1
ATOM 3571 C CA . LEU A 1 434 ? 7.895 17.328 -23.719 1 94.75 434 LEU A CA 1
ATOM 3572 C C . LEU A 1 434 ? 8.383 16.031 -24.359 1 94.75 434 LEU A C 1
ATOM 3574 O O . LEU A 1 434 ? 7.855 15.609 -25.375 1 94.75 434 LEU A O 1
ATOM 3578 N N . LYS A 1 435 ? 9.312 15.43 -23.766 1 90.88 435 LYS A N 1
ATOM 3579 C CA . LYS A 1 435 ? 9.898 14.195 -24.281 1 90.88 435 LYS A CA 1
ATOM 3580 C C . LYS A 1 435 ? 8.875 13.062 -24.297 1 90.88 435 LYS A C 1
ATOM 3582 O O . LYS A 1 435 ? 8.875 12.219 -25.188 1 90.88 435 LYS A O 1
ATOM 3587 N N . ASN A 1 436 ? 8.062 13.094 -23.344 1 89.06 436 ASN A N 1
ATOM 3588 C CA . ASN A 1 436 ? 7.059 12.047 -23.234 1 89.06 436 ASN A CA 1
ATOM 3589 C C . ASN A 1 436 ? 5.938 12.219 -24.25 1 89.06 436 ASN A C 1
ATOM 3591 O O . ASN A 1 436 ? 5.328 11.242 -24.688 1 89.06 436 ASN A O 1
ATOM 3595 N N . LEU A 1 437 ? 5.699 13.406 -24.562 1 90.94 437 LEU A N 1
ATOM 3596 C CA . LEU A 1 437 ? 4.578 13.695 -25.438 1 90.94 437 LEU A CA 1
ATOM 3597 C C . LEU A 1 437 ? 5.008 13.641 -26.906 1 90.94 437 LEU A C 1
ATOM 3599 O O . LEU A 1 437 ? 4.195 13.344 -27.781 1 90.94 437 LEU A O 1
ATOM 3603 N N . TYR A 1 438 ? 6.27 14.039 -27.125 1 92.06 438 TYR A N 1
ATOM 3604 C CA . TYR A 1 438 ? 6.723 14.18 -28.5 1 92.06 438 TYR A CA 1
ATOM 3605 C C . TYR A 1 438 ? 7.977 13.352 -28.75 1 92.06 438 TYR A C 1
ATOM 3607 O O . TYR A 1 438 ? 8.773 13.133 -27.828 1 92.06 438 TYR A O 1
ATOM 3615 N N . GLU A 1 439 ? 8.109 12.859 -29.953 1 90.88 439 GLU A N 1
ATOM 3616 C CA . GLU A 1 439 ? 9.422 12.43 -30.422 1 90.88 439 GLU A CA 1
ATOM 3617 C C . GLU A 1 439 ? 10.289 13.625 -30.797 1 90.88 439 GLU A C 1
ATOM 3619 O O . GLU A 1 439 ? 10.281 14.07 -31.953 1 90.88 439 GLU A O 1
ATOM 3624 N N . VAL A 1 440 ? 11.047 14.039 -30.047 1 90.94 440 VAL A N 1
ATOM 3625 C CA . VAL A 1 440 ? 11.719 15.336 -30.094 1 90.94 440 VAL A CA 1
ATOM 3626 C C . VAL A 1 440 ? 12.695 15.367 -31.281 1 90.94 440 VAL A C 1
ATOM 3628 O O . VAL A 1 440 ? 13.039 16.438 -31.781 1 90.94 440 VAL A O 1
ATOM 3631 N N . GLU A 1 441 ? 13.172 14.188 -31.734 1 88.31 441 GLU A N 1
ATOM 3632 C CA . GLU A 1 441 ? 14.109 14.133 -32.844 1 88.31 441 GLU A CA 1
ATOM 3633 C C . GLU A 1 441 ? 13.422 14.539 -34.156 1 88.31 441 GLU A C 1
ATOM 3635 O O . GLU A 1 441 ? 14.094 14.906 -35.125 1 88.31 441 GLU A O 1
ATOM 3640 N N . LYS A 1 442 ? 12.109 14.484 -34.125 1 89.94 442 LYS A N 1
ATOM 3641 C CA . LYS A 1 442 ? 11.359 14.797 -35.344 1 89.94 442 LYS A CA 1
ATOM 3642 C C . LYS A 1 442 ? 10.906 16.25 -35.375 1 89.94 442 LYS A C 1
ATOM 3644 O O . LYS A 1 442 ? 10.305 16.719 -36.344 1 89.94 442 LYS A O 1
ATOM 3649 N N . LEU A 1 443 ? 11.273 16.969 -34.406 1 93.88 443 LEU A N 1
ATOM 3650 C CA . LEU A 1 443 ? 10.906 18.391 -34.344 1 93.88 443 LEU A CA 1
ATOM 3651 C C . LEU A 1 443 ? 11.789 19.234 -35.25 1 93.88 443 LEU A C 1
ATOM 3653 O O . LEU A 1 443 ? 12.719 18.719 -35.875 1 93.88 443 LEU A O 1
ATOM 3657 N N . GLU A 1 444 ? 11.406 20.469 -35.375 1 93 444 GLU A N 1
ATOM 3658 C CA . GLU A 1 444 ? 12.102 21.375 -36.281 1 93 444 GLU A CA 1
ATOM 3659 C C . GLU A 1 444 ? 13.172 22.188 -35.562 1 93 444 GLU A C 1
ATOM 3661 O O . GLU A 1 444 ? 13.273 22.141 -34.344 1 93 444 GLU A O 1
ATOM 3666 N N . GLU A 1 445 ? 13.984 22.906 -36.312 1 93.5 445 GLU A N 1
ATOM 3667 C CA . GLU A 1 445 ? 15.102 23.688 -35.812 1 93.5 445 GLU A CA 1
ATOM 3668 C C . GLU A 1 445 ? 14.617 24.766 -34.844 1 93.5 445 GLU A C 1
ATOM 3670 O O . GLU A 1 445 ? 15.305 25.109 -33.875 1 93.5 445 GLU A O 1
ATOM 3675 N N . ARG A 1 446 ? 13.531 25.406 -35.219 1 92.12 446 ARG A N 1
ATOM 3676 C CA . ARG A 1 446 ? 12.961 26.453 -34.375 1 92.12 446 ARG A CA 1
ATOM 3677 C C . ARG A 1 446 ? 12.656 25.938 -33 1 92.12 446 ARG A C 1
ATOM 3679 O O . ARG A 1 446 ? 12.828 26.656 -32 1 92.12 446 ARG A O 1
ATOM 3686 N N . HIS A 1 447 ? 12.211 24.641 -32.812 1 96.06 447 HIS A N 1
ATOM 3687 C CA . HIS A 1 447 ? 11.938 24 -31.547 1 96.06 447 HIS A CA 1
ATOM 3688 C C . HIS A 1 447 ? 13.227 23.719 -30.781 1 96.06 447 HIS A C 1
ATOM 3690 O O . HIS A 1 447 ? 13.312 24 -29.578 1 96.06 447 HIS A O 1
ATOM 3696 N N . TRP A 1 448 ? 14.234 23.266 -31.422 1 94.06 448 TRP A N 1
ATOM 3697 C CA . TRP A 1 448 ? 15.477 22.844 -30.797 1 94.06 448 TRP A CA 1
ATOM 3698 C C . TRP A 1 448 ? 16.266 24.031 -30.266 1 94.06 448 TRP A C 1
ATOM 3700 O O . TRP A 1 448 ? 16.969 23.922 -29.266 1 94.06 448 TRP A O 1
ATOM 3710 N N . LYS A 1 449 ? 16.156 25.125 -30.875 1 92.88 449 LYS A N 1
ATOM 3711 C CA . LYS A 1 449 ? 16.797 26.328 -30.344 1 92.88 449 LYS A CA 1
ATOM 3712 C C . LYS A 1 449 ? 16.375 26.594 -28.906 1 92.88 449 LYS A C 1
ATOM 3714 O O . LYS A 1 449 ? 17.203 26.844 -28.031 1 92.88 449 LYS A O 1
ATOM 3719 N N . CYS A 1 450 ? 15.125 26.5 -28.672 1 94.5 450 CYS A N 1
ATOM 3720 C CA . CYS A 1 450 ? 14.578 26.734 -27.344 1 94.5 450 CYS A CA 1
ATOM 3721 C C . CYS A 1 450 ? 14.938 25.594 -26.406 1 94.5 450 CYS A C 1
ATOM 3723 O O . CYS A 1 450 ? 15.297 25.812 -25.25 1 94.5 450 CYS A O 1
ATOM 3725 N N . ILE A 1 451 ? 14.844 24.375 -26.844 1 93.5 451 ILE A N 1
ATOM 3726 C CA . ILE A 1 451 ? 15.141 23.203 -26.031 1 93.5 451 ILE A CA 1
ATOM 3727 C C . ILE A 1 451 ? 16.594 23.234 -25.562 1 93.5 451 ILE A C 1
ATOM 3729 O O . ILE A 1 451 ? 16.875 22.984 -24.391 1 93.5 451 ILE A O 1
ATOM 3733 N N . ASN A 1 452 ? 17.469 23.562 -26.438 1 90.69 452 ASN A N 1
ATOM 3734 C CA . ASN A 1 452 ? 18.875 23.656 -26.094 1 90.69 452 ASN A CA 1
ATOM 3735 C C . ASN A 1 452 ? 19.125 24.75 -25.047 1 90.69 452 ASN A C 1
ATOM 3737 O O . ASN A 1 452 ? 19.969 24.578 -24.156 1 90.69 452 ASN A O 1
ATOM 3741 N N . THR A 1 453 ? 18.453 25.828 -25.234 1 89.75 453 THR A N 1
ATOM 3742 C CA . THR A 1 453 ? 18.562 26.906 -24.266 1 89.75 453 THR A CA 1
ATOM 3743 C C . THR A 1 453 ? 18.156 26.422 -22.875 1 89.75 453 THR A C 1
ATOM 3745 O O . THR A 1 453 ? 18.859 26.672 -21.891 1 89.75 453 THR A O 1
ATOM 3748 N N . LEU A 1 454 ? 17.078 25.812 -22.797 1 90.25 454 LEU A N 1
ATOM 3749 C CA . LEU A 1 454 ? 16.562 25.328 -21.531 1 90.25 454 LEU A CA 1
ATOM 3750 C C . LEU A 1 454 ? 17.516 24.297 -20.922 1 90.25 454 LEU A C 1
ATOM 3752 O O . LEU A 1 454 ? 17.734 24.281 -19.703 1 90.25 454 LEU A O 1
ATOM 3756 N N . ASN A 1 455 ? 18 23.484 -21.719 1 88.19 455 ASN A N 1
ATOM 3757 C CA . ASN A 1 455 ? 18.969 22.484 -21.25 1 88.19 455 ASN A CA 1
ATOM 3758 C C . ASN A 1 455 ? 20.219 23.141 -20.672 1 88.19 455 ASN A C 1
ATOM 3760 O O . ASN A 1 455 ? 20.766 22.672 -19.672 1 88.19 455 ASN A O 1
ATOM 3764 N N . ASN A 1 456 ? 20.656 24.062 -21.281 1 83.69 456 ASN A N 1
ATOM 3765 C CA . ASN A 1 456 ? 21.828 24.797 -20.812 1 83.69 456 ASN A CA 1
ATOM 3766 C C . ASN A 1 456 ? 21.562 25.484 -19.469 1 83.69 456 ASN A C 1
ATOM 3768 O O . ASN A 1 456 ? 22.438 25.562 -18.625 1 83.69 456 ASN A O 1
ATOM 3772 N N . ILE A 1 457 ? 20.406 26.016 -19.438 1 84.31 457 ILE A N 1
ATOM 3773 C CA . ILE A 1 457 ? 20.031 26.688 -18.188 1 84.31 457 ILE A CA 1
ATOM 3774 C C . ILE A 1 457 ? 20.031 25.672 -17.047 1 84.31 457 ILE A C 1
ATOM 3776 O O . ILE A 1 457 ? 20.484 25.984 -15.938 1 84.31 457 ILE A O 1
ATOM 3780 N N . LEU A 1 458 ? 19.516 24.562 -17.281 1 81.31 458 LEU A N 1
ATOM 3781 C CA . LEU A 1 458 ? 19.5 23.5 -16.266 1 81.31 458 LEU A CA 1
ATOM 3782 C C . LEU A 1 458 ? 20.906 23.125 -15.852 1 81.31 458 LEU A C 1
ATOM 3784 O O . LEU A 1 458 ? 21.156 22.859 -14.672 1 81.31 458 LEU A O 1
ATOM 3788 N N . ASP A 1 459 ? 21.781 23.078 -16.703 1 76.69 459 ASP A N 1
ATOM 3789 C CA . ASP A 1 459 ? 23.172 22.75 -16.422 1 76.69 459 ASP A CA 1
ATOM 3790 C C . ASP A 1 459 ? 23.812 23.828 -15.547 1 76.69 459 ASP A C 1
ATOM 3792 O O . ASP A 1 459 ? 24.594 23.516 -14.648 1 76.69 459 ASP A O 1
ATOM 3796 N N . MET A 1 460 ? 23.469 25.016 -15.812 1 73.75 460 MET A N 1
ATOM 3797 C CA . MET A 1 460 ? 24 26.156 -15.055 1 73.75 460 MET A CA 1
ATOM 3798 C C . MET A 1 460 ? 23.547 26.109 -13.609 1 73.75 460 MET A C 1
ATOM 3800 O O . MET A 1 460 ? 24.234 26.594 -12.711 1 73.75 460 MET A O 1
ATOM 3804 N N . LYS A 1 461 ? 22.422 25.688 -13.414 1 72.81 461 LYS A N 1
ATOM 3805 C CA . LYS A 1 461 ? 21.859 25.656 -12.07 1 72.81 461 LYS A CA 1
ATOM 3806 C C . LYS A 1 461 ? 22.359 24.422 -11.305 1 72.81 461 LYS A C 1
ATOM 3808 O O . LYS A 1 461 ? 22.016 24.234 -10.141 1 72.81 461 LYS A O 1
ATOM 3813 N N . GLY A 1 462 ? 23.453 23.656 -11.797 1 61.69 462 GLY A N 1
ATOM 3814 C CA . GLY A 1 462 ? 24.203 22.594 -11.141 1 61.69 462 GLY A CA 1
ATOM 3815 C C . GLY A 1 462 ? 23.531 21.25 -11.227 1 61.69 462 GLY A C 1
ATOM 3816 O O . GLY A 1 462 ? 23.891 20.312 -10.508 1 61.69 462 GLY A O 1
ATOM 3817 N N . HIS A 1 463 ? 22.516 21.062 -11.812 1 55.5 463 HIS A N 1
ATOM 3818 C CA . HIS A 1 463 ? 21.812 19.797 -11.758 1 55.5 463 HIS A CA 1
ATOM 3819 C C . HIS A 1 463 ? 21.859 19.078 -13.102 1 55.5 463 HIS A C 1
ATOM 3821 O O . HIS A 1 463 ? 20.844 18.578 -13.586 1 55.5 463 HIS A O 1
ATOM 3827 N N . ASN A 1 464 ? 23.078 19.172 -13.734 1 56.06 464 ASN A N 1
ATOM 3828 C CA . ASN A 1 464 ? 23.062 18.453 -15 1 56.06 464 ASN A CA 1
ATOM 3829 C C . ASN A 1 464 ? 22.922 16.953 -14.789 1 56.06 464 ASN A C 1
ATOM 3831 O O . ASN A 1 464 ? 23.859 16.297 -14.352 1 56.06 464 ASN A O 1
ATOM 3835 N N . SER A 1 465 ? 21.703 16.453 -14.453 1 59.53 465 SER A N 1
ATOM 3836 C CA . SER A 1 465 ? 21.266 15.102 -14.18 1 59.53 465 SER A CA 1
ATOM 3837 C C . SER A 1 465 ? 21.188 14.266 -15.453 1 59.53 465 SER A C 1
ATOM 3839 O O . SER A 1 465 ? 21.484 14.766 -16.547 1 59.53 465 SER A O 1
ATOM 3841 N N . TYR A 1 466 ? 20.984 13.094 -15.391 1 60.66 466 TYR A N 1
ATOM 3842 C CA . TYR A 1 466 ? 20.703 12.07 -16.391 1 60.66 466 TYR A CA 1
ATOM 3843 C C . TYR A 1 466 ? 19.766 12.602 -17.469 1 60.66 466 TYR A C 1
ATOM 3845 O O . TYR A 1 466 ? 19.906 12.258 -18.641 1 60.66 466 TYR A O 1
ATOM 3853 N N . PHE A 1 467 ? 19.141 13.695 -17.234 1 68.06 467 PHE A N 1
ATOM 3854 C CA . PHE A 1 467 ? 18.156 14.258 -18.141 1 68.06 467 PHE A CA 1
ATOM 3855 C C . PHE A 1 467 ? 18.828 15.109 -19.219 1 68.06 467 PHE A C 1
ATOM 3857 O O . PHE A 1 467 ? 18.422 15.086 -20.375 1 68.06 467 PHE A O 1
ATOM 3864 N N . GLY A 1 468 ? 19.922 15.688 -18.906 1 75.75 468 GLY A N 1
ATOM 3865 C CA . GLY A 1 468 ? 20.656 16.516 -19.844 1 75.75 468 GLY A CA 1
ATOM 3866 C C . GLY A 1 468 ? 21.359 15.703 -20.922 1 75.75 468 GLY A C 1
ATOM 3867 O O . GLY A 1 468 ? 21.359 16.078 -22.094 1 75.75 468 GLY A O 1
ATOM 3868 N N . TYR A 1 469 ? 21.656 14.484 -20.609 1 76.88 469 TYR A N 1
ATOM 3869 C CA . TYR A 1 469 ? 22.344 13.609 -21.547 1 76.88 469 TYR A CA 1
ATOM 3870 C C . TYR A 1 469 ? 21.375 13.102 -22.625 1 76.88 469 TYR A C 1
ATOM 3872 O O . TYR A 1 469 ? 21.75 12.992 -23.797 1 76.88 469 TYR A O 1
ATOM 3880 N N . ASP A 1 470 ? 20.266 12.859 -22.203 1 82 470 ASP A N 1
ATOM 3881 C CA . ASP A 1 470 ? 19.281 12.328 -23.125 1 82 470 ASP A CA 1
ATOM 3882 C C . ASP A 1 470 ? 18.922 13.352 -24.188 1 82 470 ASP A C 1
ATOM 3884 O O . ASP A 1 470 ? 18.781 13.008 -25.359 1 82 470 ASP A O 1
ATOM 3888 N N . TYR A 1 471 ? 18.797 14.555 -23.844 1 88.56 471 TYR A N 1
ATOM 3889 C CA . TYR A 1 471 ? 18.438 15.594 -24.797 1 88.56 471 TYR A CA 1
ATOM 3890 C C . TYR A 1 471 ? 19.609 15.883 -25.734 1 88.56 471 TYR A C 1
ATOM 3892 O O . TYR A 1 471 ? 19.391 16.188 -26.922 1 88.56 471 TYR A O 1
ATOM 3900 N N . GLU A 1 472 ? 20.719 15.82 -25.203 1 87.25 472 GLU A N 1
ATOM 3901 C CA . GLU A 1 472 ? 21.875 16.016 -26.078 1 87.25 472 GLU A CA 1
ATOM 3902 C C . GLU A 1 472 ? 21.938 14.922 -27.156 1 87.25 472 GLU A C 1
ATOM 3904 O O . GLU A 1 472 ? 22.25 15.203 -28.312 1 87.25 472 GLU A O 1
ATOM 3909 N N . LEU A 1 473 ? 21.734 13.758 -26.734 1 88.12 473 LEU A N 1
ATOM 3910 C CA . LEU A 1 473 ? 21.719 12.648 -27.688 1 88.12 473 LEU A CA 1
ATOM 3911 C C . LEU A 1 473 ? 20.641 12.852 -28.75 1 88.12 473 LEU A C 1
ATOM 3913 O O . LEU A 1 473 ? 20.891 12.664 -29.938 1 88.12 473 LEU A O 1
ATOM 3917 N N . LYS A 1 474 ? 19.469 13.211 -28.344 1 90.31 474 LYS A N 1
ATOM 3918 C CA . LYS A 1 474 ? 18.359 13.422 -29.266 1 90.31 474 LYS A CA 1
ATOM 3919 C C . LYS A 1 474 ? 18.656 14.594 -30.203 1 90.31 474 LYS A C 1
ATOM 3921 O O . LYS A 1 474 ? 18.234 14.586 -31.359 1 90.31 474 LYS A O 1
ATOM 3926 N N . TYR A 1 475 ? 19.328 15.508 -29.766 1 91.62 475 TYR A N 1
ATOM 3927 C CA . TYR A 1 475 ? 19.719 16.625 -30.625 1 91.62 475 TYR A CA 1
ATOM 3928 C C . TYR A 1 475 ? 20.688 16.172 -31.719 1 91.62 475 TYR A C 1
ATOM 3930 O O . TYR A 1 475 ? 20.562 16.594 -32.875 1 91.62 475 TYR A O 1
ATOM 3938 N N . VAL A 1 476 ? 21.594 15.375 -31.328 1 90.81 476 VAL A N 1
ATOM 3939 C CA . VAL A 1 476 ? 22.516 14.828 -32.312 1 90.81 476 VAL A CA 1
ATOM 3940 C C . VAL A 1 476 ? 21.734 14.039 -33.375 1 90.81 476 VAL A C 1
ATOM 3942 O O . VAL A 1 476 ? 22.047 14.117 -34.562 1 90.81 476 VAL A O 1
ATOM 3945 N N . GLU A 1 477 ? 20.812 13.32 -32.969 1 90.38 477 GLU A N 1
ATOM 3946 C CA . GLU A 1 477 ? 19.969 12.578 -33.875 1 90.38 477 GLU A CA 1
ATOM 3947 C C . GLU A 1 477 ? 19.234 13.516 -34.844 1 90.38 477 GLU A C 1
ATOM 3949 O O . GLU A 1 477 ? 19.109 13.227 -36.031 1 90.38 477 GLU A O 1
ATOM 3954 N N . PHE A 1 478 ? 18.734 14.555 -34.312 1 92.88 478 PHE A N 1
ATOM 3955 C CA . PHE A 1 478 ? 18.078 15.578 -35.125 1 92.88 478 PHE A CA 1
ATOM 3956 C C . PHE A 1 478 ? 19.031 16.156 -36.156 1 92.88 478 PHE A C 1
ATOM 3958 O O . PHE A 1 478 ? 18.672 16.266 -37.344 1 92.88 478 PHE A O 1
ATOM 3965 N N . LEU A 1 479 ? 20.188 16.453 -35.719 1 94 479 LEU A N 1
ATOM 3966 C CA . LEU A 1 479 ? 21.156 17.031 -36.625 1 94 479 LEU A CA 1
ATOM 3967 C C . LEU A 1 479 ? 21.547 16.031 -37.719 1 94 479 LEU A C 1
ATOM 3969 O O . LEU A 1 479 ? 21.766 16.406 -38.875 1 94 479 LEU A O 1
ATOM 3973 N N . PHE A 1 480 ? 21.641 14.82 -37.406 1 92.56 480 PHE A N 1
ATOM 3974 C CA . PHE A 1 480 ? 21.969 13.766 -38.344 1 92.56 480 PHE A CA 1
ATOM 3975 C C . PHE A 1 480 ? 20.875 13.625 -39.406 1 92.56 480 PHE A C 1
ATOM 3977 O O . PHE A 1 480 ? 21.156 13.562 -40.594 1 92.56 480 PHE A O 1
ATOM 3984 N N . SER A 1 481 ? 19.641 13.547 -38.906 1 89.88 481 SER A N 1
ATOM 3985 C CA . SER A 1 481 ? 18.516 13.414 -39.812 1 89.88 481 SER A CA 1
ATOM 3986 C C . SER A 1 481 ? 18.391 14.625 -40.75 1 89.88 481 SER A C 1
ATOM 3988 O O . SER A 1 481 ? 17.938 14.5 -41.875 1 89.88 481 SER A O 1
ATOM 3990 N N . SER A 1 482 ? 18.812 15.781 -40.25 1 92.31 482 SER A N 1
ATOM 3991 C CA . SER A 1 482 ? 18.734 17.016 -41.031 1 92.31 482 SER A CA 1
ATOM 3992 C C . SER A 1 482 ? 20.031 17.25 -41.812 1 92.31 482 SER A C 1
ATOM 3994 O O . SER A 1 482 ? 20.203 18.297 -42.438 1 92.31 482 SER A O 1
ATOM 3996 N N . LYS A 1 483 ? 21.062 16.359 -41.781 1 89.19 483 LYS A N 1
ATOM 3997 C CA . LYS A 1 483 ? 22.328 16.391 -42.5 1 89.19 483 LYS A CA 1
ATOM 3998 C C . LYS A 1 483 ? 23.172 17.594 -42.062 1 89.19 483 LYS A C 1
ATOM 4000 O O . LYS A 1 483 ? 23.828 18.219 -42.875 1 89.19 483 LYS A O 1
ATOM 4005 N N . LYS A 1 484 ? 23.109 17.938 -40.844 1 92.06 484 LYS A N 1
ATOM 4006 C CA . LYS A 1 484 ? 23.859 19.078 -40.312 1 92.06 484 LYS A CA 1
ATOM 4007 C C . LYS A 1 484 ? 24.828 18.641 -39.219 1 92.06 484 LYS A C 1
ATOM 4009 O O . LYS A 1 484 ? 25.406 19.484 -38.531 1 92.06 484 LYS A O 1
ATOM 4014 N N . LEU A 1 485 ? 24.906 17.375 -39.031 1 92.38 485 LEU A N 1
ATOM 4015 C CA . LEU A 1 485 ? 25.75 16.859 -37.969 1 92.38 485 LEU A CA 1
ATOM 4016 C C . LEU A 1 485 ? 27.234 17.156 -38.25 1 92.38 485 LEU A C 1
ATOM 4018 O O . LEU A 1 485 ? 27.703 16.891 -39.344 1 92.38 485 LEU A O 1
ATOM 4022 N N . THR A 1 486 ? 27.922 17.797 -37.25 1 90.25 486 THR A N 1
ATOM 4023 C CA . THR A 1 486 ? 29.344 18.062 -37.375 1 90.25 486 THR A CA 1
ATOM 4024 C C . THR A 1 486 ? 30.141 17.297 -36.344 1 90.25 486 THR A C 1
ATOM 4026 O O . THR A 1 486 ? 29.562 16.781 -35.375 1 90.25 486 THR A O 1
ATOM 4029 N N . ASP A 1 487 ? 31.484 17.234 -36.469 1 86.88 487 ASP A N 1
ATOM 4030 C CA . ASP A 1 487 ? 32.375 16.516 -35.531 1 86.88 487 ASP A CA 1
ATOM 4031 C C . ASP A 1 487 ? 32.375 17.172 -34.156 1 86.88 487 ASP A C 1
ATOM 4033 O O . ASP A 1 487 ? 32.531 16.484 -33.156 1 86.88 487 ASP A O 1
ATOM 4037 N N . LYS A 1 488 ? 32.031 18.375 -34.25 1 86.19 488 LYS A N 1
ATOM 4038 C CA . LYS A 1 488 ? 32.031 19.109 -33 1 86.19 488 LYS A CA 1
ATOM 4039 C C . LYS A 1 488 ? 30.891 18.656 -32.094 1 86.19 488 LYS A C 1
ATOM 4041 O O . LYS A 1 488 ? 31.047 18.578 -30.875 1 86.19 488 LYS A O 1
ATOM 4046 N N . HIS A 1 489 ? 29.828 18.422 -32.75 1 88.56 489 HIS A N 1
ATOM 4047 C CA . HIS A 1 489 ? 28.641 17.984 -32 1 88.56 489 HIS A CA 1
ATOM 4048 C C . HIS A 1 489 ? 28.859 16.594 -31.391 1 88.56 489 HIS A C 1
ATOM 4050 O O . HIS A 1 489 ? 28.469 16.344 -30.25 1 88.56 489 HIS A O 1
ATOM 4056 N N . VAL A 1 490 ? 29.438 15.836 -32.125 1 87 490 VAL A N 1
ATOM 4057 C CA . VAL A 1 490 ? 29.703 14.477 -31.672 1 87 490 VAL A CA 1
ATOM 4058 C C . VAL A 1 490 ? 30.688 14.508 -30.5 1 87 490 VAL A C 1
ATOM 4060 O O . VAL A 1 490 ? 30.516 13.797 -29.516 1 87 490 VAL A O 1
ATOM 4063 N N . TYR A 1 491 ? 31.625 15.32 -30.625 1 86.06 491 TYR A N 1
ATOM 4064 C CA . TYR A 1 491 ? 32.625 15.461 -29.578 1 86.06 491 TYR A CA 1
ATOM 4065 C C . TYR A 1 491 ? 32 15.945 -28.281 1 86.06 491 TYR A C 1
ATOM 4067 O O . TYR A 1 491 ? 32.312 15.422 -27.203 1 86.06 491 TYR A O 1
ATOM 4075 N N . LYS A 1 492 ? 31.188 16.891 -28.453 1 81.81 492 LYS A N 1
ATOM 4076 C CA . LYS A 1 492 ? 30.547 17.453 -27.266 1 81.81 492 LYS A CA 1
ATOM 4077 C C . LYS A 1 492 ? 29.75 16.391 -26.531 1 81.81 492 LYS A C 1
ATOM 4079 O O . LYS A 1 492 ? 29.797 16.297 -25.297 1 81.81 492 LYS A O 1
ATOM 4084 N N . PHE A 1 493 ? 29 15.609 -27.125 1 82.5 493 PHE A N 1
ATOM 4085 C CA . PHE A 1 493 ? 28.188 14.57 -26.516 1 82.5 493 PHE A CA 1
ATOM 4086 C C . PHE A 1 493 ? 29.047 13.523 -25.828 1 82.5 493 PHE A C 1
ATOM 4088 O O . PHE A 1 493 ? 28.766 13.102 -24.703 1 82.5 493 PHE A O 1
ATOM 4095 N N . LEU A 1 494 ? 30.078 13.102 -26.5 1 81.12 494 LEU A N 1
ATOM 4096 C CA . LEU A 1 494 ? 30.938 12.055 -25.969 1 81.12 494 LEU A CA 1
ATOM 4097 C C . LEU A 1 494 ? 31.672 12.539 -24.719 1 81.12 494 LEU A C 1
ATOM 4099 O O . LEU A 1 494 ? 31.891 11.766 -23.781 1 81.12 494 LEU A O 1
ATOM 4103 N N . LYS A 1 495 ? 32 13.75 -24.719 1 77.88 495 LYS A N 1
ATOM 4104 C CA . LYS A 1 495 ? 32.688 14.328 -23.562 1 77.88 495 LYS A CA 1
ATOM 4105 C C . LYS A 1 495 ? 31.734 14.383 -22.359 1 77.88 495 LYS A C 1
ATOM 4107 O O . LYS A 1 495 ? 32.156 14.164 -21.219 1 77.88 495 LYS A O 1
ATOM 4112 N N . LEU A 1 496 ? 30.547 14.734 -22.672 1 76.25 496 LEU A N 1
ATOM 4113 C CA . LEU A 1 496 ? 29.547 14.828 -21.625 1 76.25 496 LEU A CA 1
ATOM 4114 C C . LEU A 1 496 ? 29.312 13.469 -20.969 1 76.25 496 LEU A C 1
ATOM 4116 O O . LEU A 1 496 ? 29.109 13.391 -19.75 1 76.25 496 LEU A O 1
ATOM 4120 N N . THR A 1 497 ? 29.203 12.391 -21.688 1 71 497 THR A N 1
ATOM 4121 C CA . THR A 1 497 ? 28.891 11.055 -21.172 1 71 497 THR A CA 1
ATOM 4122 C C . THR A 1 497 ? 30.156 10.359 -20.688 1 71 497 THR A C 1
ATOM 4124 O O . THR A 1 497 ? 30.094 9.258 -20.141 1 71 497 THR A O 1
ATOM 4127 N N . LYS A 1 498 ? 31.203 11.07 -20.578 1 62.91 498 LYS A N 1
ATOM 4128 C CA . LYS A 1 498 ? 32.5 10.555 -20.188 1 62.91 498 LYS A CA 1
ATOM 4129 C C . LYS A 1 498 ? 32.812 9.234 -20.891 1 62.91 498 LYS A C 1
ATOM 4131 O O . LYS A 1 498 ? 33.312 8.297 -20.281 1 62.91 498 LYS A O 1
ATOM 4136 N N . GLY A 1 499 ? 32.312 9.031 -22.141 1 57.91 499 GLY A N 1
ATOM 4137 C CA . GLY A 1 499 ? 32.625 7.879 -22.984 1 57.91 499 GLY A CA 1
ATOM 4138 C C . GLY A 1 499 ? 31.766 6.676 -22.688 1 57.91 499 GLY A C 1
ATOM 4139 O O . GLY A 1 499 ? 31.906 5.633 -23.328 1 57.91 499 GLY A O 1
ATOM 4140 N N . VAL A 1 500 ? 30.969 6.82 -21.516 1 55.53 500 VAL A N 1
ATOM 4141 C CA . VAL A 1 500 ? 30.141 5.668 -21.219 1 55.53 500 VAL A CA 1
ATOM 4142 C C . VAL A 1 500 ? 29.062 5.5 -22.297 1 55.53 500 VAL A C 1
ATOM 4144 O O . VAL A 1 500 ? 28.438 6.477 -22.703 1 55.53 500 VAL A O 1
ATOM 4147 N N . ASN A 1 501 ? 29.141 4.395 -22.891 1 60.34 501 ASN A N 1
ATOM 4148 C CA . ASN A 1 501 ? 28.312 4.094 -24.062 1 60.34 501 ASN A CA 1
ATOM 4149 C C . ASN A 1 501 ? 26.828 4.121 -23.719 1 60.34 501 ASN A C 1
ATOM 4151 O O . ASN A 1 501 ? 26.141 3.107 -23.859 1 60.34 501 ASN A O 1
ATOM 4155 N N . TYR A 1 502 ? 26.359 5.23 -23.328 1 63.16 502 TYR A N 1
ATOM 4156 C CA . TYR A 1 502 ? 24.969 5.523 -23 1 63.16 502 TYR A CA 1
ATOM 4157 C C . TYR A 1 502 ? 24.078 5.461 -24.234 1 63.16 502 TYR A C 1
ATOM 4159 O O . TYR A 1 502 ? 22.891 5.156 -24.141 1 63.16 502 TYR A O 1
ATOM 4167 N N . TRP A 1 503 ? 24.594 5.477 -25.469 1 67.12 503 TRP A N 1
ATOM 4168 C CA . TRP A 1 503 ? 23.828 5.715 -26.688 1 67.12 503 TRP A CA 1
ATOM 4169 C C . TRP A 1 503 ? 23.438 4.402 -27.359 1 67.12 503 TRP A C 1
ATOM 4171 O O . TRP A 1 503 ? 22.516 4.367 -28.172 1 67.12 503 TRP A O 1
ATOM 4181 N N . GLU A 1 504 ? 23.953 3.303 -26.969 1 65.19 504 GLU A N 1
ATOM 4182 C CA . GLU A 1 504 ? 23.766 2.057 -27.719 1 65.19 504 GLU A CA 1
ATOM 4183 C C . GLU A 1 504 ? 22.312 1.593 -27.656 1 65.19 504 GLU A C 1
ATOM 4185 O O . GLU A 1 504 ? 21.75 1.21 -28.688 1 65.19 504 GLU A O 1
ATOM 4190 N N . ASN A 1 505 ? 21.766 1.669 -26.422 1 65.25 505 ASN A N 1
ATOM 4191 C CA . ASN A 1 505 ? 20.422 1.138 -26.266 1 65.25 505 ASN A CA 1
ATOM 4192 C C . ASN A 1 505 ? 19.359 2.193 -26.594 1 65.25 505 ASN A C 1
ATOM 4194 O O . ASN A 1 505 ? 18.188 1.865 -26.781 1 65.25 505 ASN A O 1
ATOM 4198 N N . LYS A 1 506 ? 19.844 3.432 -26.953 1 73.81 506 LYS A N 1
ATOM 4199 C CA . LYS A 1 506 ? 18.844 4.5 -27.062 1 73.81 506 LYS A CA 1
ATOM 4200 C C . LYS A 1 506 ? 18.75 5.023 -28.484 1 73.81 506 LYS A C 1
ATOM 4202 O O . LYS A 1 506 ? 17.703 5.504 -28.922 1 73.81 506 LYS A O 1
ATOM 4207 N N . LEU A 1 507 ? 19.922 4.773 -29.141 1 81.69 507 LEU A N 1
ATOM 4208 C CA . LEU A 1 507 ? 19.922 5.277 -30.516 1 81.69 507 LEU A CA 1
ATOM 4209 C C . LEU A 1 507 ? 19.25 4.289 -31.453 1 81.69 507 LEU A C 1
ATOM 4211 O O . LEU A 1 507 ? 19.547 3.094 -31.438 1 81.69 507 LEU A O 1
ATOM 4215 N N . LYS A 1 508 ? 18.297 4.699 -32.281 1 72.75 508 LYS A N 1
ATOM 4216 C CA . LYS A 1 508 ? 17.594 3.846 -33.219 1 72.75 508 LYS A CA 1
ATOM 4217 C C . LYS A 1 508 ? 18.312 3.793 -34.562 1 72.75 508 LYS A C 1
ATOM 4219 O O . LYS A 1 508 ? 18.266 2.775 -35.25 1 72.75 508 LYS A O 1
ATOM 4224 N N . SER A 1 509 ? 19.016 4.949 -34.938 1 84.06 509 SER A N 1
ATOM 4225 C CA . SER A 1 509 ? 19.656 5.035 -36.25 1 84.06 509 SER A CA 1
ATOM 4226 C C . SER A 1 509 ? 20.969 4.266 -36.312 1 84.06 509 SER A C 1
ATOM 4228 O O . SER A 1 509 ? 21.906 4.609 -35.594 1 84.06 509 SER A O 1
ATOM 4230 N N . GLU A 1 510 ? 21.094 3.266 -37.219 1 86.62 510 GLU A N 1
ATOM 4231 C CA . GLU A 1 510 ? 22.266 2.408 -37.281 1 86.62 510 GLU A CA 1
ATOM 4232 C C . GLU A 1 510 ? 23.469 3.174 -37.844 1 86.62 510 GLU A C 1
ATOM 4234 O O . GLU A 1 510 ? 24.578 3.061 -37.344 1 86.62 510 GLU A O 1
ATOM 4239 N N . PRO A 1 511 ? 23.203 4.051 -38.844 1 87.06 511 PRO A N 1
ATOM 4240 C CA . PRO A 1 511 ? 24.359 4.797 -39.344 1 87.06 511 PRO A CA 1
ATOM 4241 C C . PRO A 1 511 ? 24.969 5.715 -38.312 1 87.06 511 PRO A C 1
ATOM 4243 O O . PRO A 1 511 ? 26.188 5.859 -38.25 1 87.06 511 PRO A O 1
ATOM 4246 N N . LEU A 1 512 ? 24.125 6.25 -37.594 1 88.38 512 LEU A N 1
ATOM 4247 C CA . LEU A 1 512 ? 24.625 7.145 -36.562 1 88.38 512 LEU A CA 1
ATOM 4248 C C . LEU A 1 512 ? 25.391 6.367 -35.5 1 88.38 512 LEU A C 1
ATOM 4250 O O . LEU A 1 512 ? 26.391 6.855 -34.969 1 88.38 512 LEU A O 1
ATOM 4254 N N . LYS A 1 513 ? 25 5.23 -35.156 1 88.12 513 LYS A N 1
ATOM 4255 C CA . LYS A 1 513 ? 25.734 4.383 -34.188 1 88.12 513 LYS A CA 1
ATOM 4256 C C . LYS A 1 513 ? 27.156 4.117 -34.688 1 88.12 513 LYS A C 1
ATOM 4258 O O . LYS A 1 513 ? 28.094 4.133 -33.875 1 88.12 513 LYS A O 1
ATOM 4263 N N . LYS A 1 514 ? 27.25 3.785 -35.938 1 88.81 514 LYS A N 1
ATOM 4264 C CA . LYS A 1 514 ? 28.578 3.523 -36.5 1 88.81 514 LYS A CA 1
ATOM 4265 C C . LYS A 1 514 ? 29.484 4.746 -36.344 1 88.81 514 LYS A C 1
ATOM 4267 O O . LYS A 1 514 ? 30.656 4.617 -36 1 88.81 514 LYS A O 1
ATOM 4272 N N . ILE A 1 515 ? 28.938 5.922 -36.656 1 88.06 515 ILE A N 1
ATOM 4273 C CA . ILE A 1 515 ? 29.703 7.16 -36.531 1 88.06 515 ILE A CA 1
ATOM 4274 C C . ILE A 1 515 ? 30.188 7.344 -35.094 1 88.06 515 ILE A C 1
ATOM 4276 O O . ILE A 1 515 ? 31.344 7.699 -34.875 1 88.06 515 ILE A O 1
ATOM 4280 N N . PHE A 1 516 ? 29.312 7.098 -34.125 1 88.38 516 PHE A N 1
ATOM 4281 C CA . PHE A 1 516 ? 29.672 7.25 -32.719 1 88.38 516 PHE A CA 1
ATOM 4282 C C . PHE A 1 516 ? 30.781 6.273 -32.344 1 88.38 516 PHE A C 1
ATOM 4284 O O . PHE A 1 516 ? 31.703 6.629 -31.609 1 88.38 516 PHE A O 1
ATOM 4291 N N . LEU A 1 517 ? 30.656 5.125 -32.781 1 87.75 517 LEU A N 1
ATOM 4292 C CA . LEU A 1 517 ? 31.656 4.109 -32.469 1 87.75 517 LEU A CA 1
ATOM 4293 C C . LEU A 1 517 ? 33.031 4.516 -33 1 87.75 517 LEU A C 1
ATOM 4295 O O . LEU A 1 517 ? 34.031 4.492 -32.281 1 87.75 517 LEU A O 1
ATOM 4299 N N . LEU A 1 518 ? 33.094 4.898 -34.281 1 89.25 518 LEU A N 1
ATOM 4300 C CA . LEU A 1 518 ? 34.344 5.273 -34.938 1 89.25 518 LEU A CA 1
ATOM 4301 C C . LEU A 1 518 ? 34.906 6.535 -34.281 1 89.25 518 LEU A C 1
ATOM 4303 O O . LEU A 1 518 ? 36.125 6.629 -34.062 1 89.25 518 LEU A O 1
ATOM 4307 N N . LYS A 1 519 ? 34.094 7.445 -33.969 1 87.69 519 LYS A N 1
ATOM 4308 C CA . LYS A 1 519 ? 34.562 8.695 -33.375 1 87.69 519 LYS A CA 1
ATOM 4309 C C . LYS A 1 519 ? 35.031 8.492 -31.938 1 87.69 519 LYS A C 1
ATOM 4311 O O . LYS A 1 519 ? 35.938 9.18 -31.469 1 87.69 519 LYS A O 1
ATOM 4316 N N . THR A 1 520 ? 34.375 7.621 -31.219 1 86.31 520 THR A N 1
ATOM 4317 C CA . THR A 1 520 ? 34.844 7.289 -29.875 1 86.31 520 THR A CA 1
ATOM 4318 C C . THR A 1 520 ? 36.281 6.773 -29.906 1 86.31 520 THR A C 1
ATOM 4320 O O . THR A 1 520 ? 37.094 7.109 -29.047 1 86.31 520 THR A O 1
ATOM 4323 N N . ILE A 1 521 ? 36.562 5.93 -30.875 1 87.19 521 ILE A N 1
ATOM 4324 C CA . ILE A 1 521 ? 37.906 5.383 -31.016 1 87.19 521 ILE A CA 1
ATOM 4325 C C . ILE A 1 521 ? 38.875 6.516 -31.266 1 87.19 521 ILE A C 1
ATOM 4327 O O . ILE A 1 521 ? 39.938 6.566 -30.641 1 87.19 521 ILE A O 1
ATOM 4331 N N . GLU A 1 522 ? 38.5 7.422 -32.062 1 86.56 522 GLU A N 1
ATOM 4332 C CA . GLU A 1 522 ? 39.375 8.508 -32.5 1 86.56 522 GLU A CA 1
ATOM 4333 C C . GLU A 1 522 ? 39.594 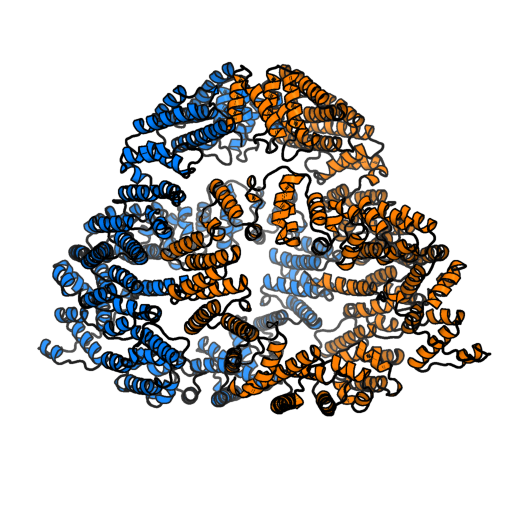9.516 -31.375 1 86.56 522 GLU A C 1
ATOM 4335 O O . GLU A 1 522 ? 40.719 9.969 -31.156 1 86.56 522 GLU A O 1
ATOM 4340 N N . LEU A 1 523 ? 38.625 9.898 -30.578 1 83.5 523 LEU A N 1
ATOM 4341 C CA . LEU A 1 523 ? 38.656 11.047 -29.688 1 83.5 523 LEU A CA 1
ATOM 4342 C C . LEU A 1 523 ? 38.906 10.602 -28.25 1 83.5 523 LEU A C 1
ATOM 4344 O O . LEU A 1 523 ? 39.031 11.438 -27.344 1 83.5 523 LEU A O 1
ATOM 4348 N N . MET A 1 524 ? 39.031 9.359 -27.828 1 79.75 524 MET A N 1
ATOM 4349 C CA . MET A 1 524 ? 39.062 8.828 -26.484 1 79.75 524 MET A CA 1
ATOM 4350 C C . MET A 1 524 ? 40.156 9.508 -25.656 1 79.75 524 MET A C 1
ATOM 4352 O O . MET A 1 524 ? 39.906 9.906 -24.516 1 79.75 524 MET A O 1
ATOM 4356 N N . PRO A 1 525 ? 41.344 9.758 -26.172 1 74.88 525 PRO A N 1
ATOM 4357 C CA . PRO A 1 525 ? 42.375 10.367 -25.359 1 74.88 525 PRO A CA 1
ATOM 4358 C C . PRO A 1 525 ? 42.031 11.789 -24.906 1 74.88 525 PRO A C 1
ATOM 4360 O O . PRO A 1 525 ? 42.594 12.281 -23.922 1 74.88 525 PRO A O 1
ATOM 4363 N N . GLU A 1 526 ? 41.062 12.367 -25.625 1 77 526 GLU A N 1
ATOM 4364 C CA . GLU A 1 526 ? 40.688 13.742 -25.312 1 77 526 GLU A CA 1
ATOM 4365 C C . GLU A 1 526 ? 39.531 13.781 -24.344 1 77 526 GLU A C 1
ATOM 4367 O O . GLU A 1 526 ? 39.281 14.805 -23.688 1 77 526 GLU A O 1
ATOM 4372 N N . LEU A 1 527 ? 38.812 12.711 -24.234 1 76.06 527 LEU A N 1
ATOM 4373 C CA . LEU A 1 527 ? 37.562 12.688 -23.453 1 76.06 527 LEU A CA 1
ATOM 4374 C C . LEU A 1 527 ? 37.875 12.602 -21.953 1 76.06 527 LEU A C 1
ATOM 4376 O O . LEU A 1 527 ? 37.094 13.078 -21.125 1 76.06 527 LEU A O 1
ATOM 4380 N N . THR A 1 528 ? 38.875 11.891 -21.578 1 69.44 528 THR A N 1
ATOM 4381 C CA . THR A 1 528 ? 39.25 11.805 -20.172 1 69.44 528 THR A CA 1
ATOM 4382 C C . THR A 1 528 ? 40.75 11.867 -20 1 69.44 528 THR A C 1
ATOM 4384 O O . THR A 1 528 ? 41.5 11.406 -20.875 1 69.44 528 THR A O 1
ATOM 4387 N N . ASP A 1 529 ? 41.094 12.586 -18.906 1 64.69 529 ASP A N 1
ATOM 4388 C CA . ASP A 1 529 ? 42.5 12.727 -18.641 1 64.69 529 ASP A CA 1
ATOM 4389 C C . ASP A 1 529 ? 43.031 11.57 -17.781 1 64.69 529 ASP A C 1
ATOM 4391 O O . ASP A 1 529 ? 44.25 11.43 -17.578 1 64.69 529 ASP A O 1
ATOM 4395 N N . LYS A 1 530 ? 42.156 10.719 -17.344 1 60.91 530 LYS A N 1
ATOM 4396 C CA . LYS A 1 530 ? 42.562 9.617 -16.469 1 60.91 530 LYS A CA 1
ATOM 4397 C C . LYS A 1 530 ? 42.906 8.375 -17.281 1 60.91 530 LYS A C 1
ATOM 4399 O O . LYS A 1 530 ? 42.031 7.801 -17.938 1 60.91 530 LYS A O 1
ATOM 4404 N N . LYS A 1 531 ? 44.031 7.875 -17.219 1 65.75 531 LYS A N 1
ATOM 4405 C CA . LYS A 1 531 ? 44.562 6.758 -18 1 65.75 531 LYS A CA 1
ATOM 4406 C C . LYS A 1 531 ? 43.781 5.477 -17.719 1 65.75 531 LYS A C 1
ATOM 4408 O O . LYS A 1 531 ? 43.469 4.707 -18.625 1 65.75 531 LYS A O 1
ATOM 4413 N N . GLU A 1 532 ? 43.438 5.246 -16.562 1 66 532 GLU A N 1
ATOM 4414 C CA . GLU A 1 532 ? 42.75 4.016 -16.188 1 66 532 GLU A CA 1
ATOM 4415 C C . GLU A 1 532 ? 41.312 3.979 -16.75 1 66 532 GLU A C 1
ATOM 4417 O O . GLU A 1 532 ? 40.844 2.922 -17.172 1 66 532 GLU A O 1
ATOM 4422 N N . GLU A 1 533 ? 40.75 5.098 -16.844 1 74.19 533 GLU A N 1
ATOM 4423 C CA . GLU A 1 533 ? 39.406 5.176 -17.391 1 74.19 533 GLU A CA 1
ATOM 4424 C C . GLU A 1 533 ? 39.406 4.941 -18.906 1 74.19 533 GLU A C 1
ATOM 4426 O O . GLU A 1 533 ? 38.5 4.344 -19.438 1 74.19 533 GLU A O 1
ATOM 4431 N N . ILE A 1 534 ? 40.5 5.281 -19.453 1 78.88 534 ILE A N 1
ATOM 4432 C CA . ILE A 1 534 ? 40.625 5.098 -20.891 1 78.88 534 ILE A CA 1
ATOM 4433 C C . ILE A 1 534 ? 40.656 3.609 -21.234 1 78.88 534 ILE A C 1
ATOM 4435 O O . ILE A 1 534 ? 40 3.168 -22.172 1 78.88 534 ILE A O 1
ATOM 4439 N N . HIS A 1 535 ? 41.344 2.875 -20.406 1 79.38 535 HIS A N 1
ATOM 4440 C CA . HIS A 1 535 ? 41.469 1.443 -20.656 1 79.38 535 HIS A CA 1
ATOM 4441 C C . HIS A 1 535 ? 40.125 0.748 -20.531 1 79.38 535 HIS A C 1
ATOM 4443 O O . HIS A 1 535 ? 39.781 -0.13 -21.328 1 79.38 535 HIS A O 1
ATOM 4449 N N . LEU A 1 536 ? 39.5 1.113 -19.562 1 80.25 536 LEU A N 1
ATOM 4450 C CA . LEU A 1 536 ? 38.188 0.514 -19.344 1 80.25 536 LEU A CA 1
ATOM 4451 C C . LEU A 1 536 ? 37.25 0.865 -20.484 1 80.25 536 LEU A C 1
ATOM 4453 O O . LEU A 1 536 ? 36.469 0.016 -20.953 1 80.25 536 LEU A O 1
ATOM 4457 N N . LEU A 1 537 ? 37.281 2.072 -20.938 1 82.62 537 LEU A N 1
ATOM 4458 C CA . LEU A 1 537 ? 36.438 2.521 -22.031 1 82.62 537 LEU A CA 1
ATOM 4459 C C . LEU A 1 537 ? 36.812 1.837 -23.328 1 82.62 537 LEU A C 1
ATOM 4461 O O . LEU A 1 537 ? 35.969 1.522 -24.156 1 82.62 537 LEU A O 1
ATOM 4465 N N . ASP A 1 538 ? 38.031 1.567 -23.5 1 86.69 538 ASP A N 1
ATOM 4466 C CA . ASP A 1 538 ? 38.5 0.87 -24.688 1 86.69 538 ASP A CA 1
ATOM 4467 C C . ASP A 1 538 ? 37.938 -0.556 -24.734 1 86.69 538 ASP A C 1
ATOM 4469 O O . ASP A 1 538 ? 37.531 -1.021 -25.797 1 86.69 538 ASP A O 1
ATOM 4473 N N . LEU A 1 539 ? 37.969 -1.192 -23.656 1 86.81 539 LEU A N 1
ATOM 4474 C CA . LEU A 1 539 ? 37.469 -2.555 -23.609 1 86.81 539 LEU A CA 1
ATOM 4475 C C . LEU A 1 539 ? 35.969 -2.58 -23.922 1 86.81 539 LEU A C 1
ATOM 4477 O O . LEU A 1 539 ? 35.5 -3.459 -24.641 1 86.81 539 LEU A O 1
ATOM 4481 N N . SER A 1 540 ? 35.312 -1.625 -23.406 1 85.19 540 SER A N 1
ATOM 4482 C CA . SER A 1 540 ? 33.875 -1.514 -23.688 1 85.19 540 SER A CA 1
ATOM 4483 C C . SER A 1 540 ? 33.625 -1.223 -25.172 1 85.19 540 SER A C 1
ATOM 4485 O O . SER A 1 540 ? 32.688 -1.741 -25.75 1 85.19 540 SER A O 1
ATOM 4487 N N . THR A 1 541 ? 34.438 -0.391 -25.719 1 87.19 541 THR A N 1
ATOM 4488 C CA . THR A 1 541 ? 34.312 -0.054 -27.141 1 87.19 541 THR A CA 1
ATOM 4489 C C . THR A 1 541 ? 34.531 -1.291 -28 1 87.19 541 THR A C 1
ATOM 4491 O O . THR A 1 541 ? 33.844 -1.488 -28.984 1 87.19 541 THR A O 1
ATOM 4494 N N . ILE A 1 542 ? 35.469 -2.129 -27.609 1 89.12 542 ILE A N 1
ATOM 4495 C CA . ILE A 1 542 ? 35.688 -3.367 -28.344 1 89.12 542 ILE A CA 1
ATOM 4496 C C . ILE A 1 542 ? 34.438 -4.23 -28.312 1 89.12 542 ILE A C 1
ATOM 4498 O O . ILE A 1 542 ? 34.031 -4.801 -29.328 1 89.12 542 ILE A O 1
ATOM 4502 N N . ASN A 1 543 ? 33.938 -4.332 -27.203 1 87.25 543 ASN A N 1
ATOM 4503 C CA . ASN A 1 543 ? 32.688 -5.094 -27.062 1 87.25 543 ASN A CA 1
ATOM 4504 C C . ASN A 1 543 ? 31.594 -4.543 -27.969 1 87.25 543 ASN A C 1
ATOM 4506 O O . ASN A 1 543 ? 30.859 -5.309 -28.594 1 87.25 543 ASN A O 1
ATOM 4510 N N . TRP A 1 544 ? 31.531 -3.369 -28.109 1 86.31 544 TRP A N 1
ATOM 4511 C CA . TRP A 1 544 ? 30.5 -2.752 -28.953 1 86.31 544 TRP A CA 1
ATOM 4512 C C . TRP A 1 544 ? 30.812 -2.977 -30.422 1 86.31 544 TRP A C 1
ATOM 4514 O O . TRP A 1 544 ? 29.906 -3.113 -31.25 1 86.31 544 TRP A O 1
ATOM 4524 N N . ILE A 1 545 ? 31.969 -2.965 -30.734 1 88.88 545 ILE A N 1
ATOM 4525 C CA . ILE A 1 545 ? 32.344 -3.283 -32.094 1 88.88 545 ILE A CA 1
ATOM 4526 C C . ILE A 1 545 ? 31.875 -4.684 -32.469 1 88.88 545 ILE A C 1
ATOM 4528 O O . ILE A 1 545 ? 31.297 -4.891 -33.531 1 88.88 545 ILE A O 1
ATOM 4532 N N . PHE A 1 546 ? 32.031 -5.551 -31.562 1 88.31 546 PHE A N 1
ATOM 4533 C CA . PHE A 1 546 ? 31.578 -6.914 -31.812 1 88.31 546 PHE A CA 1
ATOM 4534 C C . PHE A 1 546 ? 30.062 -6.973 -31.953 1 88.31 546 PHE A C 1
ATOM 4536 O O . PHE A 1 546 ? 29.531 -7.695 -32.812 1 88.31 546 PHE A O 1
ATOM 4543 N N . CYS A 1 547 ? 29.438 -6.281 -31.188 1 85.38 547 CYS A N 1
ATOM 4544 C CA . CYS A 1 547 ? 27.984 -6.227 -31.297 1 85.38 547 CYS A CA 1
ATOM 4545 C C . CYS A 1 547 ? 27.562 -5.645 -32.625 1 85.38 547 CYS A C 1
ATOM 4547 O O . CYS A 1 547 ? 26.625 -6.145 -33.281 1 85.38 547 CYS A O 1
ATOM 4549 N N . TRP A 1 548 ? 28.219 -4.605 -33.062 1 88.19 548 TRP A N 1
ATOM 4550 C CA . TRP A 1 548 ? 27.969 -3.992 -34.344 1 88.19 548 TRP A CA 1
ATOM 4551 C C . TRP A 1 548 ? 28.203 -4.988 -35.469 1 88.19 548 TRP A C 1
ATOM 4553 O O . TRP A 1 548 ? 27.391 -5.125 -36.375 1 88.19 548 TRP A O 1
ATOM 4563 N N . ASN A 1 549 ? 29.234 -5.703 -35.312 1 87.94 549 ASN A N 1
ATOM 4564 C CA . ASN A 1 549 ? 29.625 -6.641 -36.375 1 87.94 549 ASN A CA 1
ATOM 4565 C C . ASN A 1 549 ? 28.625 -7.793 -36.5 1 87.94 549 ASN A C 1
ATOM 4567 O O . ASN A 1 549 ? 28.359 -8.289 -37.594 1 87.94 549 ASN A O 1
ATOM 4571 N N . LYS A 1 550 ? 28.125 -8.211 -35.406 1 85.44 550 LYS A N 1
ATOM 4572 C CA . LYS A 1 550 ? 27.125 -9.281 -35.406 1 85.44 550 LYS A CA 1
ATOM 4573 C C . LYS A 1 550 ? 25.844 -8.836 -36.094 1 85.44 550 LYS A C 1
ATOM 4575 O O . LYS A 1 550 ? 25.219 -9.602 -36.844 1 85.44 550 LYS A O 1
ATOM 4580 N N . LYS A 1 551 ? 25.531 -7.621 -35.969 1 84.62 551 LYS A N 1
ATOM 4581 C CA . LYS A 1 551 ? 24.297 -7.074 -36.531 1 84.62 551 LYS A CA 1
ATOM 4582 C C . LYS A 1 551 ? 24.484 -6.66 -38 1 84.62 551 LYS A C 1
ATOM 4584 O O . LYS A 1 551 ? 23.531 -6.68 -38.781 1 84.62 551 LYS A O 1
ATOM 4589 N N . HIS A 1 552 ? 25.781 -6.242 -38.344 1 90.88 552 HIS A N 1
ATOM 4590 C CA . HIS A 1 552 ? 26.094 -5.738 -39.656 1 90.88 552 HIS A CA 1
ATOM 4591 C C . HIS A 1 552 ? 27.219 -6.543 -40.312 1 90.88 552 HIS A C 1
ATOM 4593 O O . HIS A 1 552 ? 28.312 -6.031 -40.5 1 90.88 552 HIS A O 1
ATOM 4599 N N . PRO A 1 553 ? 26.938 -7.715 -40.812 1 87.81 553 PRO A N 1
ATOM 4600 C CA . PRO A 1 553 ? 27.984 -8.586 -41.344 1 87.81 553 PRO A CA 1
ATOM 4601 C C . PRO A 1 553 ? 28.641 -8.008 -42.594 1 87.81 553 PRO A C 1
ATOM 4603 O O . PRO A 1 553 ? 29.797 -8.32 -42.875 1 87.81 553 PRO A O 1
ATOM 4606 N N . ASN A 1 554 ? 27.891 -7.199 -43.344 1 87.75 554 ASN A N 1
ATOM 4607 C CA . ASN A 1 554 ? 28.438 -6.664 -44.594 1 87.75 554 ASN A CA 1
ATOM 4608 C C . ASN A 1 554 ? 29.25 -5.395 -44.344 1 87.75 554 ASN A C 1
ATOM 4610 O O . ASN A 1 554 ? 29.938 -4.906 -45.25 1 87.75 554 ASN A O 1
ATOM 4614 N N . ASP A 1 555 ? 29.172 -4.766 -43.188 1 89.94 555 ASP A N 1
ATOM 4615 C CA . ASP A 1 555 ? 29.891 -3.545 -42.812 1 89.94 555 ASP A CA 1
ATOM 4616 C C . ASP A 1 555 ? 30.609 -3.701 -41.5 1 89.94 555 ASP A C 1
ATOM 4618 O O . ASP A 1 555 ? 30.297 -3.018 -40.531 1 89.94 555 ASP A O 1
ATOM 4622 N N . GLN A 1 556 ? 31.625 -4.566 -41.5 1 90.81 556 GLN A N 1
ATOM 4623 C CA . GLN A 1 556 ? 32.281 -4.93 -40.25 1 90.81 556 GLN A CA 1
ATOM 4624 C C . GLN A 1 556 ? 33.406 -3.957 -39.938 1 90.81 556 GLN A C 1
ATOM 4626 O O . GLN A 1 556 ? 34.031 -3.398 -40.812 1 90.81 556 GLN A O 1
ATOM 4631 N N . ILE A 1 557 ? 33.594 -3.684 -38.688 1 91.44 557 ILE A N 1
ATOM 4632 C CA . ILE A 1 557 ? 34.719 -2.914 -38.156 1 91.44 557 ILE A CA 1
ATOM 4633 C C . ILE A 1 557 ? 35.719 -3.85 -37.469 1 91.44 557 ILE A C 1
ATOM 4635 O O . ILE A 1 557 ? 35.344 -4.57 -36.531 1 91.44 557 ILE A O 1
ATOM 4639 N N . ASN A 1 558 ? 36.938 -3.939 -37.969 1 89.88 558 ASN A N 1
ATOM 4640 C CA . ASN A 1 558 ? 37.969 -4.773 -37.344 1 89.88 558 ASN A CA 1
ATOM 4641 C C . ASN A 1 558 ? 38.75 -4.004 -36.281 1 89.88 558 ASN A C 1
ATOM 4643 O O . ASN A 1 558 ? 39.531 -3.109 -36.625 1 89.88 558 ASN A O 1
ATOM 4647 N N . PHE A 1 559 ? 38.625 -4.328 -35.156 1 91.44 559 PHE A N 1
ATOM 4648 C CA . PHE A 1 559 ? 39.219 -3.551 -34.062 1 91.44 559 PHE A CA 1
ATOM 4649 C C . PHE A 1 559 ? 40.75 -3.695 -34.094 1 91.44 559 PHE A C 1
ATOM 4651 O O . PHE A 1 559 ? 41.438 -2.871 -33.5 1 91.44 559 PHE A O 1
ATOM 4658 N N . LEU A 1 560 ? 41.312 -4.73 -34.719 1 89.88 560 LEU A N 1
ATOM 4659 C CA . LEU A 1 560 ? 42.75 -4.949 -34.812 1 89.88 560 LEU A CA 1
ATOM 4660 C C . LEU A 1 560 ? 43.438 -3.812 -35.562 1 89.88 560 LEU A C 1
ATOM 4662 O O . LEU A 1 560 ? 44.625 -3.609 -35.438 1 89.88 560 LEU A O 1
ATOM 4666 N N . ASN A 1 561 ? 42.656 -3.076 -36.406 1 90.62 561 ASN A N 1
ATOM 4667 C CA . ASN A 1 561 ? 43.188 -1.966 -37.156 1 90.62 561 ASN A CA 1
ATOM 4668 C C . ASN A 1 561 ? 43.438 -0.746 -36.281 1 90.62 561 ASN A C 1
ATOM 4670 O O . ASN A 1 561 ? 44.031 0.237 -36.75 1 90.62 561 ASN A O 1
ATOM 4674 N N . TYR A 1 562 ? 43.062 -0.843 -35.062 1 92.75 562 TYR A N 1
ATOM 4675 C CA . TYR A 1 562 ? 43.25 0.269 -34.156 1 92.75 562 TYR A CA 1
ATOM 4676 C C . TYR A 1 562 ? 44.188 -0.109 -33.031 1 92.75 562 TYR A C 1
ATOM 4678 O O . TYR A 1 562 ? 43.781 -0.701 -32.031 1 92.75 562 TYR A O 1
ATOM 4686 N N . PRO A 1 563 ? 45.375 0.236 -33.031 1 90.81 563 PRO A N 1
ATOM 4687 C CA . PRO A 1 563 ? 46.438 -0.219 -32.125 1 90.81 563 PRO A CA 1
ATOM 4688 C C . PRO A 1 563 ? 46.125 0.073 -30.672 1 90.81 563 PRO A C 1
ATOM 4690 O O . PRO A 1 563 ? 46.438 -0.732 -29.781 1 90.81 563 PRO A O 1
ATOM 4693 N N . ARG A 1 564 ? 45.469 1.163 -30.5 1 90.19 564 ARG A N 1
ATOM 4694 C CA . ARG A 1 564 ? 45.156 1.499 -29.109 1 90.19 564 ARG A CA 1
ATOM 4695 C C . ARG A 1 564 ? 44.219 0.462 -28.5 1 90.19 564 ARG A C 1
ATOM 4697 O O . ARG A 1 564 ? 44.406 0.076 -27.344 1 90.19 564 ARG A O 1
ATOM 4704 N N . LEU A 1 565 ? 43.219 0.139 -29.094 1 91.56 565 LEU A N 1
ATOM 4705 C CA . LEU A 1 565 ? 42.281 -0.86 -28.609 1 91.56 565 LEU A CA 1
ATOM 4706 C C . LEU A 1 565 ? 42.969 -2.193 -28.359 1 91.56 565 LEU A C 1
ATOM 4708 O O . LEU A 1 565 ? 42.719 -2.859 -27.359 1 91.56 565 LEU A O 1
ATOM 4712 N N . VAL A 1 566 ? 43.906 -2.559 -29.25 1 92 566 VAL A N 1
ATOM 4713 C CA . VAL A 1 566 ? 44.656 -3.811 -29.125 1 92 566 VAL A CA 1
ATOM 4714 C C . VAL A 1 566 ? 45.562 -3.756 -27.891 1 92 566 VAL A C 1
ATOM 4716 O O . VAL A 1 566 ? 45.656 -4.73 -27.141 1 92 566 VAL A O 1
ATOM 4719 N N . GLU A 1 567 ? 46.094 -2.621 -27.734 1 90.38 567 GLU A N 1
ATOM 4720 C CA . GLU A 1 567 ? 46.969 -2.447 -26.578 1 90.38 567 GLU A CA 1
ATOM 4721 C C . GLU A 1 567 ? 46.188 -2.562 -25.266 1 90.38 567 GLU A C 1
ATOM 4723 O O . GLU A 1 567 ? 46.625 -3.195 -24.312 1 90.38 567 GLU A O 1
ATOM 4728 N N . SER A 1 568 ? 45.094 -1.857 -25.266 1 89.06 568 SER A N 1
ATOM 4729 C CA . SER A 1 568 ? 44.25 -1.931 -24.062 1 89.06 568 SER A CA 1
ATOM 4730 C C . SER A 1 568 ? 43.812 -3.363 -23.781 1 89.06 568 SER A C 1
ATOM 4732 O O . SER A 1 568 ? 43.719 -3.773 -22.625 1 89.06 568 SER A O 1
ATOM 4734 N N . PHE A 1 569 ? 43.5 -4.105 -24.812 1 91.25 569 PHE A N 1
ATOM 4735 C CA . PHE A 1 569 ? 43.125 -5.504 -24.672 1 91.25 569 PHE A CA 1
ATOM 4736 C C . PHE A 1 569 ? 44.25 -6.332 -24.094 1 91.25 569 PHE A C 1
ATOM 4738 O O . PHE A 1 569 ? 44.062 -7.105 -23.156 1 91.25 569 PHE A O 1
ATOM 4745 N N . HIS A 1 570 ? 45.438 -6.109 -24.578 1 89.06 570 HIS A N 1
ATOM 4746 C CA . HIS A 1 570 ? 46.594 -6.852 -24.109 1 89.06 570 HIS A CA 1
ATOM 4747 C C . HIS A 1 570 ? 46.938 -6.48 -22.672 1 89.06 570 HIS A C 1
ATOM 4749 O O . HIS A 1 570 ? 47.344 -7.34 -21.875 1 89.06 570 HIS A O 1
ATOM 4755 N N . LYS A 1 571 ? 46.688 -5.312 -22.438 1 86.94 571 LYS A N 1
ATOM 4756 C CA . LYS A 1 571 ? 46.969 -4.883 -21.062 1 86.94 571 LYS A CA 1
ATOM 4757 C C . LYS A 1 571 ? 46 -5.551 -20.094 1 86.94 571 LYS A C 1
ATOM 4759 O O . LYS A 1 571 ? 46.406 -5.98 -19.016 1 86.94 571 LYS A O 1
ATOM 4764 N N . ALA A 1 572 ? 44.781 -5.484 -20.422 1 86.12 572 ALA A N 1
ATOM 4765 C CA . ALA A 1 572 ? 43.812 -6.16 -19.578 1 86.12 572 ALA A CA 1
ATOM 4766 C C . ALA A 1 572 ? 44.156 -7.637 -19.422 1 86.12 572 ALA A C 1
ATOM 4768 O O . ALA A 1 572 ? 43.969 -8.203 -18.344 1 86.12 572 ALA A O 1
ATOM 4769 N N . GLN A 1 573 ? 44.594 -8.25 -20.453 1 86.56 573 GLN A N 1
ATOM 4770 C CA . GLN A 1 573 ? 45 -9.648 -20.422 1 86.56 573 GLN A CA 1
ATOM 4771 C C . GLN A 1 573 ? 46.156 -9.867 -19.469 1 86.56 573 GLN A C 1
ATOM 4773 O O . GLN A 1 573 ? 46.156 -10.797 -18.656 1 86.56 573 GLN A O 1
ATOM 4778 N N . ASN A 1 574 ? 47.062 -9.023 -19.578 1 83.94 574 ASN A N 1
ATOM 4779 C CA . ASN A 1 574 ? 48.25 -9.141 -18.734 1 83.94 574 ASN A CA 1
ATOM 4780 C C . ASN A 1 574 ? 47.906 -8.914 -17.266 1 83.94 574 ASN A C 1
ATOM 4782 O O . ASN A 1 574 ? 48.469 -9.578 -16.391 1 83.94 574 ASN A O 1
ATOM 4786 N N . GLU A 1 575 ? 47.094 -8 -17.188 1 79.44 575 GLU A N 1
ATOM 4787 C CA . GLU A 1 575 ? 46.656 -7.758 -15.812 1 79.44 575 GLU A CA 1
ATOM 4788 C C . GLU A 1 575 ? 45.938 -8.977 -15.234 1 79.44 575 GLU A C 1
ATOM 4790 O O . GLU A 1 575 ? 46.125 -9.312 -14.062 1 79.44 575 GLU A O 1
ATOM 4795 N N . ALA A 1 576 ? 45.125 -9.539 -16.016 1 78.56 576 ALA A N 1
ATOM 4796 C CA . ALA A 1 576 ? 44.375 -10.727 -15.594 1 78.56 576 ALA A CA 1
ATOM 4797 C C . ALA A 1 576 ? 45.344 -11.883 -15.289 1 78.56 576 ALA A C 1
ATOM 4799 O O . ALA A 1 576 ? 45.125 -12.664 -14.367 1 78.56 576 ALA A O 1
ATOM 4800 N N . LEU A 1 577 ? 46.344 -11.969 -16.047 1 79.62 577 LEU A N 1
ATOM 4801 C CA . LEU A 1 577 ? 47.344 -13.031 -15.859 1 79.62 577 LEU A CA 1
ATOM 4802 C C . LEU A 1 577 ? 48.156 -12.805 -14.586 1 79.62 577 LEU A C 1
ATOM 4804 O O . LEU A 1 577 ? 48.531 -13.758 -13.906 1 79.62 577 LEU A O 1
ATOM 4808 N N . ASN A 1 578 ? 48.344 -11.562 -14.359 1 66.75 578 ASN A N 1
ATOM 4809 C CA . ASN A 1 578 ? 49.188 -11.258 -13.203 1 66.75 578 ASN A CA 1
ATOM 4810 C C . ASN A 1 578 ? 48.344 -11.078 -11.938 1 66.75 578 ASN A C 1
ATOM 4812 O O . ASN A 1 578 ? 48.875 -11.195 -10.828 1 66.75 578 ASN A O 1
ATOM 4816 N N . LYS A 1 579 ? 47.219 -10.461 -12.219 1 57.75 579 LYS A N 1
ATOM 4817 C CA . LYS A 1 579 ? 46.438 -10.062 -11.047 1 57.75 579 LYS A CA 1
ATOM 4818 C C . LYS A 1 579 ? 45.312 -11.07 -10.758 1 57.75 579 LYS A C 1
ATOM 4820 O O . LYS A 1 579 ? 44.656 -11.555 -11.68 1 57.75 579 LYS A O 1
ATOM 4825 N N . ALA A 1 580 ? 45.312 -11.664 -9.672 1 50.62 580 ALA A N 1
ATOM 4826 C CA . ALA A 1 580 ? 44.344 -12.656 -9.203 1 50.62 580 ALA A CA 1
ATOM 4827 C C . ALA A 1 580 ? 42.938 -12.055 -9.109 1 50.62 580 ALA A C 1
ATOM 4829 O O . ALA A 1 580 ? 42 -12.719 -8.656 1 50.62 580 ALA A O 1
ATOM 4830 N N . LYS A 1 581 ? 42.656 -10.531 -8.914 1 48.69 581 LYS A N 1
ATOM 4831 C CA . LYS A 1 581 ? 41.344 -10.148 -8.383 1 48.69 581 LYS A CA 1
ATOM 4832 C C . LYS A 1 581 ? 40.375 -9.781 -9.508 1 48.69 581 LYS A C 1
ATOM 4834 O O . LYS A 1 581 ? 40.781 -9.125 -10.469 1 48.69 581 LYS A O 1
ATOM 4839 N N . PHE A 1 582 ? 39.219 -10.25 -9.477 1 50.94 582 PHE A N 1
ATOM 4840 C CA . PHE A 1 582 ? 38.094 -9.984 -10.344 1 50.94 582 PHE A CA 1
ATOM 4841 C C . PHE A 1 582 ? 37.625 -8.531 -10.195 1 50.94 582 PHE A C 1
ATOM 4843 O O . PHE A 1 582 ? 37.375 -8.062 -9.086 1 50.94 582 PHE A O 1
ATOM 4850 N N . ASN A 1 583 ? 38.125 -7.566 -10.945 1 57.94 583 ASN A N 1
ATOM 4851 C CA . ASN A 1 583 ? 37.625 -6.195 -11.008 1 57.94 583 ASN A CA 1
ATOM 4852 C C . ASN A 1 583 ? 36.688 -5.992 -12.203 1 57.94 583 ASN A C 1
ATOM 4854 O O . ASN A 1 583 ? 36.438 -6.922 -12.977 1 57.94 583 ASN A O 1
ATOM 4858 N N . GLN A 1 584 ? 36.062 -4.906 -12.328 1 61.53 584 GLN A N 1
ATOM 4859 C CA . GLN A 1 584 ? 35.156 -4.586 -13.43 1 61.53 584 GLN A CA 1
ATOM 4860 C C . GLN A 1 584 ? 35.781 -4.887 -14.781 1 61.53 584 GLN A C 1
ATOM 4862 O O . GLN A 1 584 ? 35.125 -5.359 -15.703 1 61.53 584 GLN A O 1
ATOM 4867 N N . ARG A 1 585 ? 37.062 -4.875 -14.906 1 62.19 585 ARG A N 1
ATOM 4868 C CA . ARG A 1 585 ? 37.781 -5.125 -16.141 1 62.19 585 ARG A CA 1
ATOM 4869 C C . ARG A 1 585 ? 37.844 -6.613 -16.453 1 62.19 585 ARG A C 1
ATOM 4871 O O . ARG A 1 585 ? 37.75 -7.012 -17.625 1 62.19 585 ARG A O 1
ATOM 4878 N N . SER A 1 586 ? 37.812 -7.234 -15.352 1 67.25 586 SER A N 1
ATOM 4879 C CA . SER A 1 586 ? 37.875 -8.688 -15.523 1 67.25 586 SER A CA 1
ATOM 4880 C C . SER A 1 586 ? 36.562 -9.242 -16.062 1 67.25 586 SER A C 1
ATOM 4882 O O . SER A 1 586 ? 36.562 -10.156 -16.891 1 67.25 586 SER A O 1
ATOM 4884 N N . THR A 1 587 ? 35.562 -8.633 -15.648 1 71.19 587 THR A N 1
ATOM 4885 C CA . THR A 1 587 ? 34.25 -9.078 -16.141 1 71.19 587 THR A CA 1
ATOM 4886 C C . THR A 1 587 ? 34.094 -8.766 -17.625 1 71.19 587 THR A C 1
ATOM 4888 O O . THR A 1 587 ? 33.625 -9.602 -18.391 1 71.19 587 THR A O 1
ATOM 4891 N N . THR A 1 588 ? 34.531 -7.582 -18.031 1 78.75 588 THR A N 1
ATOM 4892 C CA . THR A 1 588 ? 34.438 -7.195 -19.438 1 78.75 588 THR A CA 1
ATOM 4893 C C . THR A 1 588 ? 35.344 -8.055 -20.297 1 78.75 588 THR A C 1
ATOM 4895 O O . THR A 1 588 ? 35 -8.445 -21.406 1 78.75 588 THR A O 1
ATOM 4898 N N . LEU A 1 589 ? 36.406 -8.383 -19.766 1 81.81 589 LEU A N 1
ATOM 4899 C CA . LEU A 1 589 ? 37.375 -9.195 -20.484 1 81.81 589 LEU A CA 1
ATOM 4900 C C . LEU A 1 589 ? 36.812 -10.602 -20.734 1 81.81 589 LEU A C 1
ATOM 4902 O O . LEU A 1 589 ? 37.031 -11.172 -21.812 1 81.81 589 LEU A O 1
ATOM 4906 N N . SER A 1 590 ? 36.156 -11.141 -19.828 1 80.81 590 SER A N 1
ATOM 4907 C CA . SER A 1 590 ? 35.594 -12.469 -19.969 1 80.81 590 SER A CA 1
ATOM 4908 C C . SER A 1 590 ? 34.594 -12.523 -21.109 1 80.81 590 SER A C 1
ATOM 4910 O O . SER A 1 590 ? 34.562 -13.492 -21.875 1 80.81 590 SER A O 1
ATOM 4912 N N . HIS A 1 591 ? 33.875 -11.508 -21.234 1 83.19 591 HIS A N 1
ATOM 4913 C CA . HIS A 1 591 ? 32.906 -11.445 -22.344 1 83.19 591 HIS A CA 1
ATOM 4914 C C . HIS A 1 591 ? 33.625 -11.336 -23.688 1 83.19 591 HIS A C 1
ATOM 4916 O O . HIS A 1 591 ? 33.188 -11.922 -24.672 1 83.19 591 HIS A O 1
ATOM 4922 N N . LEU A 1 592 ? 34.625 -10.555 -23.703 1 87.62 592 LEU A N 1
ATOM 4923 C CA . LEU A 1 592 ? 35.375 -10.391 -24.938 1 87.62 592 LEU A CA 1
ATOM 4924 C C . LEU A 1 592 ? 36.031 -11.711 -25.344 1 87.62 592 LEU A C 1
ATOM 4926 O O . LEU A 1 592 ? 36.062 -12.062 -26.531 1 87.62 592 LEU A O 1
ATOM 4930 N N . TYR A 1 593 ? 36.469 -12.445 -24.375 1 88.25 593 TYR A N 1
ATOM 4931 C CA . TYR A 1 593 ? 37.031 -13.75 -24.672 1 88.25 593 TYR A CA 1
ATOM 4932 C C . TYR A 1 593 ? 36.031 -14.656 -25.344 1 88.25 593 TYR A C 1
ATOM 4934 O O . TYR A 1 593 ? 36.344 -15.328 -26.328 1 88.25 593 TYR A O 1
ATOM 4942 N N . LYS A 1 594 ? 34.875 -14.703 -24.828 1 87.56 594 LYS A N 1
ATOM 4943 C CA . LYS A 1 594 ? 33.812 -15.539 -25.375 1 87.56 594 LYS A CA 1
ATOM 4944 C C . LYS A 1 594 ? 33.562 -15.195 -26.844 1 87.56 594 LYS A C 1
ATOM 4946 O O . LYS A 1 594 ? 33.469 -16.078 -27.688 1 87.56 594 LYS A O 1
ATOM 4951 N N . THR A 1 595 ? 33.5 -13.945 -27.125 1 87 595 THR A N 1
ATOM 4952 C CA . THR A 1 595 ? 33.156 -13.492 -28.469 1 87 595 THR A CA 1
ATOM 4953 C C . THR A 1 595 ? 34.312 -13.789 -29.438 1 87 595 THR A C 1
ATOM 4955 O O . THR A 1 595 ? 34.062 -14.18 -30.578 1 87 595 THR A O 1
ATOM 4958 N N . ILE A 1 596 ? 35.5 -13.648 -29.016 1 90 596 ILE A N 1
ATOM 4959 C CA . ILE A 1 596 ? 36.688 -13.805 -29.875 1 90 596 ILE A CA 1
ATOM 4960 C C . ILE A 1 596 ? 36.969 -15.289 -30.078 1 90 596 ILE A C 1
ATOM 4962 O O . ILE A 1 596 ? 37.281 -15.711 -31.203 1 90 596 ILE A O 1
ATOM 4966 N N . ILE A 1 597 ? 36.719 -16.094 -29.109 1 90.25 597 ILE A N 1
ATOM 4967 C CA . ILE A 1 597 ? 37.125 -17.5 -29.156 1 90.25 597 ILE A CA 1
ATOM 4968 C C . ILE A 1 597 ? 36.031 -18.328 -29.812 1 90.25 597 ILE A C 1
ATOM 4970 O O . ILE A 1 597 ? 36.312 -19.172 -30.672 1 90.25 597 ILE A O 1
ATOM 4974 N N . CYS A 1 598 ? 34.781 -18.109 -29.516 1 88.94 598 CYS A N 1
ATOM 4975 C CA . CYS A 1 598 ? 33.688 -18.953 -29.984 1 88.94 598 CYS A CA 1
ATOM 4976 C C . CYS A 1 598 ? 33.25 -18.562 -31.391 1 88.94 598 CYS A C 1
ATOM 4978 O O . CYS A 1 598 ? 32.094 -18.141 -31.594 1 88.94 598 CYS A O 1
ATOM 4980 N N . THR A 1 599 ? 34.156 -18.531 -32.25 1 85.44 599 THR A N 1
ATOM 4981 C CA . THR A 1 599 ? 33.906 -18.281 -33.688 1 85.44 599 THR A CA 1
ATOM 4982 C C . THR A 1 599 ? 34.594 -19.344 -34.531 1 85.44 599 THR A C 1
ATOM 4984 O O . THR A 1 599 ? 35.562 -19.969 -34.094 1 85.44 599 THR A O 1
ATOM 4987 N N . LYS A 1 600 ? 34.156 -19.781 -35.781 1 80.44 600 LYS A N 1
ATOM 4988 C CA . LYS A 1 600 ? 34.719 -20.797 -36.656 1 80.44 600 LYS A CA 1
ATOM 4989 C C . LYS A 1 600 ? 35.844 -20.234 -37.5 1 80.44 600 LYS A C 1
ATOM 4991 O O . LYS A 1 600 ? 36.656 -21 -38.062 1 80.44 600 LYS A O 1
ATOM 4996 N N . GLU A 1 601 ? 35.906 -18.906 -37.562 1 80.12 601 GLU A N 1
ATOM 4997 C CA . GLU A 1 601 ? 36.969 -18.266 -38.375 1 80.12 601 GLU A CA 1
ATOM 4998 C C . GLU A 1 601 ? 38.312 -18.312 -37.656 1 80.12 601 GLU A C 1
ATOM 5000 O O . GLU A 1 601 ? 38.406 -17.922 -36.5 1 80.12 601 GLU A O 1
ATOM 5005 N N . LYS A 1 602 ? 39.312 -19 -38.312 1 82.75 602 LYS A N 1
ATOM 5006 C CA . LYS A 1 602 ? 40.656 -19.141 -37.719 1 82.75 602 LYS A CA 1
ATOM 5007 C C . LYS A 1 602 ? 41.5 -17.906 -38 1 82.75 602 LYS A C 1
ATOM 5009 O O . LYS A 1 602 ? 41.5 -17.375 -39.125 1 82.75 602 LYS A O 1
ATOM 5014 N N . SER A 1 603 ? 42.062 -17.219 -36.938 1 87.62 603 SER A N 1
ATOM 5015 C CA . SER A 1 603 ? 43.031 -16.109 -37.031 1 87.62 603 SER A CA 1
ATOM 5016 C C . SER A 1 603 ? 44.125 -16.234 -36 1 87.62 603 SER A C 1
ATOM 5018 O O . SER A 1 603 ? 43.969 -16.922 -35 1 87.62 603 SER A O 1
ATOM 5020 N N . GLN A 1 604 ? 45.25 -15.656 -36.312 1 89.31 604 GLN A N 1
ATOM 5021 C CA . GLN A 1 604 ? 46.375 -15.688 -35.406 1 89.31 604 GLN A CA 1
ATOM 5022 C C . GLN A 1 604 ? 46 -15.023 -34.062 1 89.31 604 GLN A C 1
ATOM 5024 O O . GLN A 1 604 ? 46.438 -15.484 -33 1 89.31 604 GLN A O 1
ATOM 5029 N N . PHE A 1 605 ? 45.25 -14.055 -34.25 1 90.56 605 PHE A N 1
ATOM 5030 C CA . PHE A 1 605 ? 44.844 -13.336 -33.062 1 90.56 605 PHE A CA 1
ATOM 5031 C C . PHE A 1 605 ? 44 -14.227 -32.156 1 90.56 605 PHE A C 1
ATOM 5033 O O . PHE A 1 605 ? 44.156 -14.219 -30.938 1 90.56 605 PHE A O 1
ATOM 5040 N N . ARG A 1 606 ? 43.062 -14.906 -32.688 1 91.56 606 ARG A N 1
ATOM 5041 C CA . ARG A 1 606 ? 42.219 -15.836 -31.938 1 91.56 606 ARG A CA 1
ATOM 5042 C C . ARG A 1 606 ? 43.031 -16.906 -31.25 1 91.56 606 ARG A C 1
ATOM 5044 O O . ARG A 1 606 ? 42.812 -17.219 -30.078 1 91.56 606 ARG A O 1
ATOM 5051 N N . GLU A 1 607 ? 44.094 -17.453 -31.953 1 91.19 607 GLU A N 1
ATOM 5052 C CA . GLU A 1 607 ? 44.938 -18.516 -31.406 1 91.19 607 GLU A CA 1
ATOM 5053 C C . GLU A 1 607 ? 45.75 -18.016 -30.203 1 91.19 607 GLU A C 1
ATOM 5055 O O . GLU A 1 607 ? 45.875 -18.719 -29.203 1 91.19 607 GLU A O 1
ATOM 5060 N N . ASP A 1 608 ? 46.125 -16.766 -30.375 1 90.69 608 ASP A N 1
ATOM 5061 C CA . ASP A 1 608 ? 46.875 -16.188 -29.266 1 90.69 608 ASP A CA 1
ATOM 5062 C C . ASP A 1 608 ? 45.969 -15.945 -28.062 1 90.69 608 ASP A C 1
ATOM 5064 O O . ASP A 1 608 ? 46.375 -16.109 -26.906 1 90.69 608 ASP A O 1
ATOM 5068 N N . THR A 1 609 ? 44.844 -15.492 -28.391 1 90.5 609 THR A N 1
ATOM 5069 C CA . THR A 1 609 ? 43.875 -15.234 -27.328 1 90.5 609 THR A CA 1
ATOM 5070 C C . THR A 1 609 ? 43.531 -16.531 -26.609 1 90.5 609 THR A C 1
ATOM 5072 O O . THR A 1 609 ? 43.344 -16.547 -25.391 1 90.5 609 THR A O 1
ATOM 5075 N N . ILE A 1 610 ? 43.344 -17.656 -27.312 1 90.5 610 ILE A N 1
ATOM 5076 C CA . ILE A 1 610 ? 43.031 -18.953 -26.719 1 90.5 610 ILE A CA 1
ATOM 5077 C C . ILE A 1 610 ? 44.188 -19.391 -25.797 1 90.5 610 ILE A C 1
ATOM 5079 O O . ILE A 1 610 ? 43.938 -19.859 -24.688 1 90.5 610 ILE A O 1
ATOM 5083 N N . LYS A 1 611 ? 45.438 -19.156 -26.234 1 88.31 611 LYS A N 1
ATOM 5084 C CA . LYS A 1 611 ? 46.594 -19.516 -25.422 1 88.31 611 LYS A CA 1
ATOM 5085 C C . LYS A 1 611 ? 46.594 -18.75 -24.094 1 88.31 611 LYS A C 1
ATOM 5087 O O . LYS A 1 611 ? 46.875 -19.344 -23.047 1 88.31 611 LYS A O 1
ATOM 5092 N N . ASN A 1 612 ? 46.219 -17.578 -24.281 1 87.88 612 ASN A N 1
ATOM 5093 C CA . ASN A 1 612 ? 46.188 -16.766 -23.078 1 87.88 612 ASN A CA 1
ATOM 5094 C C . ASN A 1 612 ? 45.062 -17.156 -22.141 1 87.88 612 ASN A C 1
ATOM 5096 O O . ASN A 1 612 ? 45.188 -17.141 -20.922 1 87.88 612 ASN A O 1
ATOM 5100 N N . TYR A 1 613 ? 43.906 -17.391 -22.703 1 88.69 613 TYR A N 1
ATOM 5101 C CA . TYR A 1 613 ? 42.75 -17.812 -21.922 1 88.69 613 TYR A CA 1
ATOM 5102 C C . TYR A 1 613 ? 43.094 -19.062 -21.109 1 88.69 613 TYR A C 1
ATOM 5104 O O . TYR A 1 613 ? 42.719 -19.156 -19.938 1 88.69 613 TYR A O 1
ATOM 5112 N N . LEU A 1 614 ? 43.781 -19.969 -21.641 1 88.06 614 LEU A N 1
ATOM 5113 C CA . LEU A 1 614 ? 44.094 -21.234 -21 1 88.06 614 LEU A CA 1
ATOM 5114 C C . LEU A 1 614 ? 45.094 -21.047 -19.859 1 88.06 614 LEU A C 1
ATOM 5116 O O . LEU A 1 614 ? 45.219 -21.906 -18.984 1 88.06 614 LEU A O 1
ATOM 5120 N N . LEU A 1 615 ? 45.719 -19.828 -19.766 1 84.88 615 LEU A N 1
ATOM 5121 C CA . LEU A 1 615 ? 46.719 -19.547 -18.719 1 84.88 615 LEU A CA 1
ATOM 5122 C C . LEU A 1 615 ? 46.062 -18.828 -17.547 1 84.88 615 LEU A C 1
ATOM 5124 O O . LEU A 1 615 ? 46.656 -18.688 -16.484 1 84.88 615 LEU A O 1
ATOM 5128 N N . LEU A 1 616 ? 44.906 -18.422 -17.812 1 81.12 616 LEU A N 1
ATOM 5129 C CA . LEU A 1 616 ? 44.25 -17.641 -16.781 1 81.12 616 LEU A CA 1
ATOM 5130 C C . LEU A 1 616 ? 43.812 -18.531 -15.617 1 81.12 616 LEU A C 1
ATOM 5132 O O . LEU A 1 616 ? 43.594 -19.719 -15.797 1 81.12 616 LEU A O 1
ATOM 5136 N N . ASP A 1 617 ? 43.656 -17.828 -14.477 1 67.38 617 ASP A N 1
ATOM 5137 C CA . ASP A 1 617 ? 43.219 -18.531 -13.273 1 67.38 617 ASP A CA 1
ATOM 5138 C C . ASP A 1 617 ? 41.719 -18.844 -13.336 1 67.38 617 ASP A C 1
ATOM 5140 O O . ASP A 1 617 ? 41 -18.281 -14.172 1 67.38 617 ASP A O 1
ATOM 5144 N N . TYR A 1 618 ? 41.375 -19.656 -12.484 1 62.47 618 TYR A N 1
ATOM 5145 C CA . TYR A 1 618 ? 40.031 -20.266 -12.516 1 62.47 618 TYR A CA 1
ATOM 5146 C C . TYR A 1 618 ? 38.938 -19.203 -12.391 1 62.47 618 TYR A C 1
ATOM 5148 O O . TYR A 1 618 ? 37.812 -19.406 -12.844 1 62.47 618 TYR A O 1
ATOM 5156 N N . HIS A 1 619 ? 39.25 -17.984 -11.883 1 62.25 619 HIS A N 1
ATOM 5157 C CA . HIS A 1 619 ? 38.219 -16.969 -11.625 1 62.25 619 HIS A CA 1
ATOM 5158 C C . HIS A 1 619 ? 37.688 -16.375 -12.93 1 62.25 619 HIS A C 1
ATOM 5160 O O . HIS A 1 619 ? 36.562 -15.859 -12.961 1 62.25 619 HIS A O 1
ATOM 5166 N N . PHE A 1 620 ? 38.438 -16.594 -14.008 1 65 620 PHE A N 1
ATOM 5167 C CA . PHE A 1 620 ? 38.062 -15.992 -15.281 1 65 620 PHE A CA 1
ATOM 5168 C C . PHE A 1 620 ? 37.469 -17.031 -16.219 1 65 620 PHE A C 1
ATOM 5170 O O . PHE A 1 620 ? 37.188 -16.734 -17.391 1 65 620 PHE A O 1
ATOM 5177 N N . TYR A 1 621 ? 37.188 -18.094 -15.633 1 68.56 621 TYR A N 1
ATOM 5178 C CA . TYR A 1 621 ? 36.75 -19.219 -16.453 1 68.56 621 TYR A CA 1
ATOM 5179 C C . TYR A 1 621 ? 35.281 -19.062 -16.875 1 68.56 621 TYR A C 1
ATOM 5181 O O . TYR A 1 621 ? 34.469 -18.547 -16.109 1 68.56 621 TYR A O 1
ATOM 5189 N N . ASN A 1 622 ? 35.062 -19.375 -18.219 1 77.06 622 ASN A N 1
ATOM 5190 C CA . ASN A 1 622 ? 33.719 -19.328 -18.812 1 77.06 622 ASN A CA 1
ATOM 5191 C C . ASN A 1 622 ? 33.344 -20.688 -19.406 1 77.06 622 ASN A C 1
ATOM 5193 O O . ASN A 1 622 ? 33.969 -21.156 -20.344 1 77.06 622 ASN A O 1
ATOM 5197 N N . GLU A 1 623 ? 32.406 -21.328 -19 1 80.5 623 GLU A N 1
ATOM 5198 C CA . GLU A 1 623 ? 31.953 -22.672 -19.375 1 80.5 623 GLU A CA 1
ATOM 5199 C C . GLU A 1 623 ? 31.625 -22.719 -20.875 1 80.5 623 GLU A C 1
ATOM 5201 O O . GLU A 1 623 ? 31.875 -23.734 -21.531 1 80.5 623 GLU A O 1
ATOM 5206 N N . THR A 1 624 ? 31.125 -21.656 -21.406 1 84.56 624 THR A N 1
ATOM 5207 C CA . THR A 1 624 ? 30.75 -21.625 -22.812 1 84.56 624 THR A CA 1
ATOM 5208 C C . THR A 1 624 ? 32 -21.734 -23.703 1 84.56 624 THR A C 1
ATOM 5210 O O . THR A 1 624 ? 31.969 -22.406 -24.734 1 84.56 624 THR A O 1
ATOM 5213 N N . ILE A 1 625 ? 33.031 -21.109 -23.281 1 86.88 625 ILE A N 1
ATOM 5214 C CA . ILE A 1 625 ? 34.25 -21.141 -24.062 1 86.88 625 ILE A CA 1
ATOM 5215 C C . ILE A 1 625 ? 34.844 -22.547 -24.031 1 86.88 625 ILE A C 1
ATOM 5217 O O . ILE A 1 625 ? 35.219 -23.094 -25.078 1 86.88 625 ILE A O 1
ATOM 5221 N N . ASP A 1 626 ? 34.75 -23.141 -22.938 1 86.75 626 ASP A N 1
ATOM 5222 C CA . ASP A 1 626 ? 35.312 -24.469 -22.797 1 86.75 626 ASP A CA 1
ATOM 5223 C C . ASP A 1 626 ? 34.5 -25.5 -23.578 1 86.75 626 ASP A C 1
ATOM 5225 O O . ASP A 1 626 ? 35.062 -26.391 -24.219 1 86.75 626 ASP A O 1
ATOM 5229 N N . PHE A 1 627 ? 33.281 -25.391 -23.484 1 87.88 627 PHE A N 1
ATOM 5230 C CA . PHE A 1 627 ? 32.406 -26.266 -24.266 1 87.88 627 PHE A CA 1
ATOM 5231 C C . PHE A 1 627 ? 32.656 -26.094 -25.75 1 87.88 627 PHE A C 1
ATOM 5233 O O . PHE A 1 627 ? 32.781 -27.078 -26.484 1 87.88 627 PHE A O 1
ATOM 5240 N N . TRP A 1 628 ? 32.75 -24.844 -26.188 1 88.5 628 TRP A N 1
ATOM 5241 C CA . TRP A 1 628 ? 32.969 -24.531 -27.609 1 88.5 628 TRP A CA 1
ATOM 5242 C C . TRP A 1 628 ? 34.312 -25.094 -28.078 1 88.5 628 TRP A C 1
ATOM 5244 O O . TRP A 1 628 ? 34.406 -25.672 -29.156 1 88.5 628 TRP A O 1
ATOM 5254 N N . LEU A 1 629 ? 35.281 -24.984 -27.328 1 89 629 LEU A N 1
ATOM 5255 C CA . LEU A 1 629 ? 36.594 -25.469 -27.688 1 89 629 LEU A CA 1
ATOM 5256 C C . LEU A 1 629 ? 36.594 -26.984 -27.797 1 89 629 LEU A C 1
ATOM 5258 O O . LEU A 1 629 ? 37.188 -27.547 -28.734 1 89 629 LEU A O 1
ATOM 5262 N N . LEU A 1 630 ? 35.938 -27.688 -27.031 1 89.31 630 LEU A N 1
ATOM 5263 C CA . LEU A 1 630 ? 35.875 -29.141 -27.047 1 89.31 630 LEU A CA 1
ATOM 5264 C C . LEU A 1 630 ? 35.094 -29.641 -28.25 1 89.31 630 LEU A C 1
ATOM 5266 O O . LEU A 1 630 ? 35.469 -30.625 -28.891 1 89.31 630 LEU A O 1
ATOM 5270 N N . LYS A 1 631 ? 34.062 -28.984 -28.469 1 87.62 631 LYS A N 1
ATOM 5271 C CA . LYS A 1 631 ? 33.156 -29.422 -29.547 1 87.62 631 LYS A CA 1
ATOM 5272 C C . LYS A 1 631 ? 33.781 -29.141 -30.922 1 87.62 631 LYS A C 1
ATOM 5274 O O . LYS A 1 631 ? 33.688 -29.984 -31.812 1 87.62 631 LYS A O 1
ATOM 5279 N N . HIS A 1 632 ? 34.438 -27.922 -31.109 1 88.25 632 HIS A N 1
ATOM 5280 C CA . HIS A 1 632 ? 34.844 -27.469 -32.438 1 88.25 632 HIS A CA 1
ATOM 5281 C C . HIS A 1 632 ? 36.344 -27.578 -32.656 1 88.25 632 HIS A C 1
ATOM 5283 O O . HIS A 1 632 ? 36.812 -27.656 -33.781 1 88.25 632 HIS A O 1
ATOM 5289 N N . GLU A 1 633 ? 37.062 -27.531 -31.5 1 89.56 633 GLU A N 1
ATOM 5290 C CA . GLU A 1 633 ? 38.531 -27.594 -31.625 1 89.56 633 GLU A CA 1
ATOM 5291 C C . GLU A 1 633 ? 39.125 -28.562 -30.594 1 89.56 633 GLU A C 1
ATOM 5293 O O . GLU A 1 633 ? 39.938 -28.172 -29.766 1 89.56 633 GLU A O 1
ATOM 5298 N N . PRO A 1 634 ? 38.75 -29.844 -30.688 1 89.56 634 PRO A N 1
ATOM 5299 C CA . PRO A 1 634 ? 39.188 -30.812 -29.703 1 89.56 634 PRO A CA 1
ATOM 5300 C C . PRO A 1 634 ? 40.719 -31.016 -29.703 1 89.56 634 PRO A C 1
ATOM 5302 O O . PRO A 1 634 ? 41.281 -31.375 -28.688 1 89.56 634 PRO A O 1
ATOM 5305 N N . GLU A 1 635 ? 41.375 -30.672 -30.875 1 88.69 635 GLU A N 1
ATOM 5306 C CA . GLU A 1 635 ? 42.844 -30.828 -30.969 1 88.69 635 GLU A CA 1
ATOM 5307 C C . GLU A 1 635 ? 43.562 -29.844 -30.047 1 88.69 635 GLU A C 1
ATOM 5309 O O . GLU A 1 635 ? 44.562 -30.203 -29.422 1 88.69 635 GLU A O 1
ATOM 5314 N N . ILE A 1 636 ? 42.969 -28.688 -30 1 89.5 636 ILE A N 1
ATOM 5315 C CA . ILE A 1 636 ? 43.562 -27.688 -29.125 1 89.5 636 ILE A CA 1
ATOM 5316 C C . ILE A 1 636 ? 43.406 -28.125 -27.672 1 89.5 636 ILE A C 1
ATOM 5318 O O . ILE A 1 636 ? 44.344 -27.969 -26.875 1 89.5 636 ILE A O 1
ATOM 5322 N N . VAL A 1 637 ? 42.312 -28.609 -27.344 1 91.06 637 VAL A N 1
ATOM 5323 C CA . VAL A 1 637 ? 42.062 -29.078 -25.984 1 91.06 637 VAL A CA 1
ATOM 5324 C C . VAL A 1 637 ? 43 -30.25 -25.656 1 91.06 637 VAL A C 1
ATOM 5326 O O . VAL A 1 637 ? 43.531 -30.344 -24.547 1 91.06 637 VAL A O 1
ATOM 5329 N N . HIS A 1 638 ? 43.219 -31.078 -26.656 1 91.62 638 HIS A N 1
ATOM 5330 C CA . HIS A 1 638 ? 44.094 -32.25 -26.469 1 91.62 638 HIS A CA 1
ATOM 5331 C C . HIS A 1 638 ? 45.531 -31.812 -26.109 1 91.62 638 HIS A C 1
ATOM 5333 O O . HIS A 1 638 ? 46.125 -32.344 -25.172 1 91.62 638 HIS A O 1
ATOM 5339 N N . LYS A 1 639 ? 46.031 -30.781 -26.828 1 89.62 639 LYS A N 1
ATOM 5340 C CA . LYS A 1 639 ? 47.406 -30.312 -26.609 1 89.62 639 LYS A CA 1
ATOM 5341 C C . LYS A 1 639 ? 47.531 -29.594 -25.266 1 89.62 639 LYS A C 1
ATOM 5343 O O . LYS A 1 639 ? 48.594 -29.594 -24.656 1 89.62 639 LYS A O 1
ATOM 5348 N N . ASN A 1 640 ? 46.438 -29.047 -24.844 1 90.81 640 ASN A N 1
ATOM 5349 C CA . ASN A 1 640 ? 46.469 -28.266 -23.609 1 90.81 640 ASN A CA 1
ATOM 5350 C C . ASN A 1 640 ? 45.469 -28.797 -22.578 1 90.81 640 ASN A C 1
ATOM 5352 O O . ASN A 1 640 ? 44.812 -28.031 -21.891 1 90.81 640 ASN A O 1
ATOM 5356 N N . PHE A 1 641 ? 45.375 -30 -22.438 1 90.69 641 PHE A N 1
ATOM 5357 C CA . PHE A 1 641 ? 44.312 -30.625 -21.656 1 90.69 641 PHE A CA 1
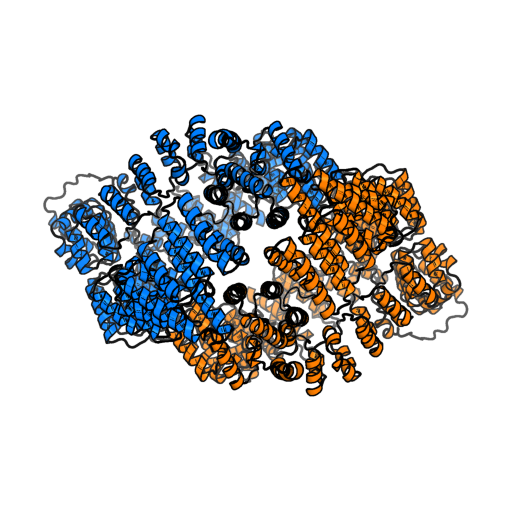ATOM 5358 C C . PHE A 1 641 ? 44.406 -30.25 -20.188 1 90.69 641 PHE A C 1
ATOM 5360 O O . PHE A 1 641 ? 43.406 -29.922 -19.547 1 90.69 641 PHE A O 1
ATOM 5367 N N . ASP A 1 642 ? 45.562 -30.188 -19.625 1 87.12 642 ASP A N 1
ATOM 5368 C CA . ASP A 1 642 ? 45.75 -29.938 -18.203 1 87.12 642 ASP A CA 1
ATOM 5369 C C . ASP A 1 642 ? 45.312 -28.516 -17.828 1 87.12 642 ASP A C 1
ATOM 5371 O O . ASP A 1 642 ? 44.688 -28.312 -16.797 1 87.12 642 ASP A O 1
ATOM 5375 N N . LYS A 1 643 ? 45.625 -27.688 -18.703 1 86.75 643 LYS A N 1
ATOM 5376 C CA . LYS A 1 643 ? 45.25 -26.297 -18.469 1 86.75 643 LYS A CA 1
ATOM 5377 C C . LYS A 1 643 ? 43.75 -26.109 -18.609 1 86.75 643 LYS A C 1
ATOM 5379 O O . LYS A 1 643 ? 43.125 -25.391 -17.828 1 86.75 643 LYS A O 1
ATOM 5384 N N . TRP A 1 644 ? 43.312 -26.75 -19.594 1 88.94 644 TRP A N 1
ATOM 5385 C CA . TRP A 1 644 ? 41.875 -26.672 -19.859 1 88.94 644 TRP A CA 1
ATOM 5386 C C . TRP A 1 644 ? 41.094 -27.328 -18.734 1 88.94 644 TRP A C 1
ATOM 5388 O O . TRP A 1 644 ? 40.062 -26.781 -18.281 1 88.94 644 TRP A O 1
ATOM 5398 N N . ALA A 1 645 ? 41.5 -28.391 -18.172 1 86.06 645 ALA A N 1
ATOM 5399 C CA . ALA A 1 645 ? 40.812 -29.156 -17.141 1 86.06 645 ALA A CA 1
ATOM 5400 C C . ALA A 1 645 ? 40.844 -28.422 -15.805 1 86.06 645 ALA A C 1
ATOM 5402 O O . ALA A 1 645 ? 39.969 -28.609 -14.969 1 86.06 645 ALA A O 1
ATOM 5403 N N . ALA A 1 646 ? 41.75 -27.609 -15.688 1 80.62 646 ALA A N 1
ATOM 5404 C CA . ALA A 1 646 ? 41.906 -26.859 -14.438 1 80.62 646 ALA A CA 1
ATOM 5405 C C . ALA A 1 646 ? 40.781 -25.844 -14.289 1 80.62 646 ALA A C 1
ATOM 5407 O O . ALA A 1 646 ? 40.469 -25.406 -13.18 1 80.62 646 ALA A O 1
ATOM 5408 N N . HIS A 1 647 ? 40.156 -25.594 -15.43 1 76.69 647 HIS A N 1
ATOM 5409 C CA . HIS A 1 647 ? 39.062 -24.625 -15.445 1 76.69 647 HIS A CA 1
ATOM 5410 C C . HIS A 1 647 ? 37.781 -25.234 -14.891 1 76.69 647 HIS A C 1
ATOM 5412 O O . HIS A 1 647 ? 36.875 -24.5 -14.445 1 76.69 647 HIS A O 1
ATOM 5418 N N . ILE A 1 648 ? 37.688 -26.531 -14.922 1 74.94 648 ILE A N 1
ATOM 5419 C CA . ILE A 1 648 ? 36.438 -27.188 -14.625 1 74.94 648 ILE A CA 1
ATOM 5420 C C . ILE A 1 648 ? 36.25 -27.328 -13.117 1 74.94 648 ILE A C 1
ATOM 5422 O O . ILE A 1 648 ? 36.844 -28.25 -12.508 1 74.94 648 ILE A O 1
ATOM 5426 N N . GLN A 1 649 ? 35.719 -26.234 -12.492 1 62.47 649 GLN A N 1
ATOM 5427 C CA . GLN A 1 649 ? 35.469 -26.281 -11.055 1 62.47 649 GLN A CA 1
ATOM 5428 C C . GLN A 1 649 ? 34 -26.672 -10.781 1 62.47 649 GLN A C 1
ATOM 5430 O O . GLN A 1 649 ? 33.688 -27.094 -9.672 1 62.47 649 GLN A O 1
ATOM 5435 N N . ARG A 1 650 ? 33.094 -26.297 -11.805 1 60.78 650 ARG A N 1
ATOM 5436 C CA . ARG A 1 650 ? 31.672 -26.609 -11.664 1 60.78 650 ARG A CA 1
ATOM 5437 C C . ARG A 1 650 ? 31.219 -27.625 -12.719 1 60.78 650 ARG A C 1
ATOM 5439 O O . ARG A 1 650 ? 31.719 -27.594 -13.852 1 60.78 650 ARG A O 1
ATOM 5446 N N . VAL A 1 651 ? 30.422 -28.516 -12.312 1 66.38 651 VAL A N 1
ATOM 5447 C CA . VAL A 1 651 ? 29.969 -29.625 -13.148 1 66.38 651 VAL A CA 1
ATOM 5448 C C . VAL A 1 651 ? 28.984 -29.109 -14.195 1 66.38 651 VAL A C 1
ATOM 5450 O O . VAL A 1 651 ? 27.938 -28.562 -13.852 1 66.38 651 VAL A O 1
ATOM 5453 N N . ASP A 1 652 ? 29.453 -28.891 -15.406 1 70.62 652 ASP A N 1
ATOM 5454 C CA . ASP A 1 652 ? 28.531 -28.734 -16.531 1 70.62 652 ASP A CA 1
ATOM 5455 C C . ASP A 1 652 ? 28.266 -30.062 -17.219 1 70.62 652 ASP A C 1
ATOM 5457 O O . ASP A 1 652 ? 29.172 -30.641 -17.828 1 70.62 652 ASP A O 1
ATOM 5461 N N . LEU A 1 653 ? 27.109 -30.594 -17.172 1 76.38 653 LEU A N 1
ATOM 5462 C CA . LEU A 1 653 ? 26.734 -31.922 -17.656 1 76.38 653 LEU A CA 1
ATOM 5463 C C . LEU A 1 653 ? 26.984 -32.062 -19.156 1 76.38 653 LEU A C 1
ATOM 5465 O O . LEU A 1 653 ? 27.422 -33.125 -19.625 1 76.38 653 LEU A O 1
ATOM 5469 N N . GLN A 1 654 ? 26.797 -31.047 -19.922 1 77.62 654 GLN A N 1
ATOM 5470 C CA . GLN A 1 654 ? 26.984 -31.109 -21.375 1 77.62 654 GLN A CA 1
ATOM 5471 C C . GLN A 1 654 ? 28.469 -31.266 -21.734 1 77.62 654 GLN A C 1
ATOM 5473 O O . GLN A 1 654 ? 28.812 -32 -22.641 1 77.62 654 GLN A O 1
ATOM 5478 N N . LEU A 1 655 ? 29.172 -30.609 -20.969 1 82.44 655 LEU A N 1
ATOM 5479 C CA . LEU A 1 655 ? 30.609 -30.656 -21.219 1 82.44 655 LEU A CA 1
ATOM 5480 C C . LEU A 1 655 ? 31.172 -32.062 -20.922 1 82.44 655 LEU A C 1
ATOM 5482 O O . LEU A 1 655 ? 31.953 -32.594 -21.703 1 82.44 655 LEU A O 1
ATOM 5486 N N . ILE A 1 656 ? 30.672 -32.656 -19.938 1 81.06 656 ILE A N 1
ATOM 5487 C CA . ILE A 1 656 ? 31.172 -33.969 -19.531 1 81.06 656 ILE A CA 1
ATOM 5488 C C . ILE A 1 656 ? 30.688 -35.031 -20.531 1 81.06 656 ILE A C 1
ATOM 5490 O O . ILE A 1 656 ? 31.453 -35.938 -20.875 1 81.06 656 ILE A O 1
ATOM 5494 N N . ASN A 1 657 ? 29.562 -34.875 -20.969 1 78 657 ASN A N 1
ATOM 5495 C CA . ASN A 1 657 ? 29.062 -35.812 -21.969 1 78 657 ASN A CA 1
ATOM 5496 C C . ASN A 1 657 ? 29.844 -35.75 -23.281 1 78 657 ASN A C 1
ATOM 5498 O O . ASN A 1 657 ? 30.047 -36.75 -23.938 1 78 657 ASN A O 1
ATOM 5502 N N . LEU A 1 658 ? 30.266 -34.562 -23.641 1 81.88 658 LEU A N 1
ATOM 5503 C CA . LEU A 1 658 ? 31.062 -34.375 -24.859 1 81.88 658 LEU A CA 1
ATOM 5504 C C . LEU A 1 658 ? 32.438 -35.031 -24.703 1 81.88 658 LEU A C 1
ATOM 5506 O O . LEU A 1 658 ? 33.031 -35.469 -25.688 1 81.88 658 LEU A O 1
ATOM 5510 N N . LEU A 1 659 ? 32.875 -35.094 -23.547 1 85.06 659 LEU A N 1
ATOM 5511 C CA . LEU A 1 659 ? 34.156 -35.719 -23.297 1 85.06 659 LEU A CA 1
ATOM 5512 C C . LEU A 1 659 ? 34.125 -37.219 -23.641 1 85.06 659 LEU A C 1
ATOM 5514 O O . LEU A 1 659 ? 35.094 -37.781 -24.125 1 85.06 659 LEU A O 1
ATOM 5518 N N . LYS A 1 660 ? 33 -37.875 -23.562 1 78.19 660 LYS A N 1
ATOM 5519 C CA . LYS A 1 660 ? 32.812 -39.281 -23.844 1 78.19 660 LYS A CA 1
ATOM 5520 C C . LYS A 1 660 ? 32.844 -39.562 -25.344 1 78.19 660 LYS A C 1
ATOM 5522 O O . LYS A 1 660 ? 33.219 -40.625 -25.781 1 78.19 660 LYS A O 1
ATOM 5527 N N . LYS A 1 661 ? 32.406 -38.594 -26.078 1 76.94 661 LYS A N 1
ATOM 5528 C CA . LYS A 1 661 ? 32.312 -38.75 -27.531 1 76.94 661 LYS A CA 1
ATOM 5529 C C . LYS A 1 661 ? 33.719 -38.781 -28.156 1 76.94 661 LYS A C 1
ATOM 5531 O O . LYS A 1 661 ? 33.906 -39.344 -29.234 1 76.94 661 LYS A O 1
ATOM 5536 N N . TYR A 1 662 ? 34.656 -38.219 -27.438 1 80.44 662 TYR A N 1
ATOM 5537 C CA . TYR A 1 662 ? 36 -38.125 -28 1 80.44 662 TYR A CA 1
ATOM 5538 C C . TYR A 1 662 ? 36.938 -39.125 -27.344 1 80.44 662 TYR A C 1
ATOM 5540 O O . TYR A 1 662 ? 38 -38.75 -26.844 1 80.44 662 TYR A O 1
ATOM 5548 N N . SER A 1 663 ? 36.594 -40.438 -27.453 1 75.62 663 SER A N 1
ATOM 5549 C CA . SER A 1 663 ? 37.344 -41.5 -26.812 1 75.62 663 SER A CA 1
ATOM 5550 C C . SER A 1 663 ? 38.719 -41.688 -27.438 1 75.62 663 SER A C 1
ATOM 5552 O O . SER A 1 663 ? 39.656 -42.125 -26.781 1 75.62 663 SER A O 1
ATOM 5554 N N . HIS A 1 664 ? 38.844 -41.219 -28.75 1 78.31 664 HIS A N 1
ATOM 5555 C CA . HIS A 1 664 ? 40.125 -41.375 -29.453 1 78.31 664 HIS A CA 1
ATOM 5556 C C . HIS A 1 664 ? 41.188 -40.469 -28.859 1 78.31 664 HIS A C 1
ATOM 5558 O O . HIS A 1 664 ? 42.375 -40.75 -28.969 1 78.31 664 HIS A O 1
ATOM 5564 N N . PHE A 1 665 ? 40.844 -39.375 -28.203 1 85.81 665 PHE A N 1
ATOM 5565 C CA . PHE A 1 665 ? 41.781 -38.469 -27.547 1 85.81 665 PHE A CA 1
ATOM 5566 C C . PHE A 1 665 ? 41.938 -38.812 -26.078 1 85.81 665 PHE A C 1
ATOM 5568 O O . PHE A 1 665 ? 42.719 -38.156 -25.359 1 85.81 665 PHE A O 1
ATOM 5575 N N . SER A 1 666 ? 41.25 -39.844 -25.609 1 84.88 666 SER A N 1
ATOM 5576 C CA . SER A 1 666 ? 41.281 -40.312 -24.219 1 84.88 666 SER A CA 1
ATOM 5577 C C . SER A 1 666 ? 40.969 -39.188 -23.234 1 84.88 666 SER A C 1
ATOM 5579 O O . SER A 1 666 ? 41.625 -39.094 -22.188 1 84.88 666 SER A O 1
ATOM 5581 N N . PHE A 1 667 ? 40.156 -38.25 -23.688 1 88.75 667 PHE A N 1
ATOM 5582 C CA . PHE A 1 667 ? 39.812 -37.125 -22.828 1 88.75 667 PHE A CA 1
ATOM 5583 C C . PHE A 1 667 ? 39.188 -37.594 -21.516 1 88.75 667 PHE A C 1
ATOM 5585 O O . PHE A 1 667 ? 39.531 -37.094 -20.438 1 88.75 667 PHE A O 1
ATOM 5592 N N . ALA A 1 668 ? 38.219 -38.469 -21.578 1 87.31 668 ALA A N 1
ATOM 5593 C CA . ALA A 1 668 ? 37.5 -38.969 -20.391 1 87.31 668 ALA A CA 1
ATOM 5594 C C . ALA A 1 668 ? 38.469 -39.625 -19.406 1 87.31 668 ALA A C 1
ATOM 5596 O O . ALA A 1 668 ? 38.406 -39.375 -18.203 1 87.31 668 ALA A O 1
ATOM 5597 N N . GLU A 1 669 ? 39.406 -40.344 -19.875 1 88.19 669 GLU A N 1
ATOM 5598 C CA . GLU A 1 669 ? 40.375 -41.031 -19.031 1 88.19 669 GLU A CA 1
ATOM 5599 C C . GLU A 1 669 ? 41.312 -40.062 -18.359 1 88.19 669 GLU A C 1
ATOM 5601 O O . GLU A 1 669 ? 41.625 -40.219 -17.188 1 88.19 669 GLU A O 1
ATOM 5606 N N . ARG A 1 670 ? 41.812 -39.125 -19.031 1 89.5 670 ARG A N 1
ATOM 5607 C CA . ARG A 1 670 ? 42.719 -38.094 -18.484 1 89.5 670 ARG A CA 1
ATOM 5608 C C . ARG A 1 670 ? 42.031 -37.281 -17.391 1 89.5 670 ARG A C 1
ATOM 5610 O O . ARG A 1 670 ? 42.625 -36.938 -16.375 1 89.5 670 ARG A O 1
ATOM 5617 N N . MET A 1 671 ? 40.781 -36.969 -17.719 1 89.75 671 MET A N 1
ATOM 5618 C CA . MET A 1 671 ? 40.031 -36.219 -16.734 1 89.75 671 MET A CA 1
ATOM 5619 C C . MET A 1 671 ? 39.812 -37.031 -15.469 1 89.75 671 MET A C 1
ATOM 5621 O O . MET A 1 671 ? 39.906 -36.5 -14.359 1 89.75 671 MET A O 1
ATOM 5625 N N . VAL A 1 672 ? 39.438 -38.281 -15.586 1 90.56 672 VAL A N 1
ATOM 5626 C CA . VAL A 1 672 ? 39.25 -39.156 -14.438 1 90.56 672 VAL A CA 1
ATOM 5627 C C . VAL A 1 672 ? 40.531 -39.219 -13.617 1 90.56 672 VAL A C 1
ATOM 5629 O O . VAL A 1 672 ? 40.5 -39.094 -12.391 1 90.56 672 VAL A O 1
ATOM 5632 N N . LYS A 1 673 ? 41.688 -39.344 -14.289 1 88.75 673 LYS A N 1
ATOM 5633 C CA . LYS A 1 673 ? 42.969 -39.375 -13.594 1 88.75 673 LYS A CA 1
ATOM 5634 C C . LYS A 1 673 ? 43.219 -38.094 -12.805 1 88.75 673 LYS A C 1
ATOM 5636 O O . LYS A 1 673 ? 43.656 -38.156 -11.648 1 88.75 673 LYS A O 1
ATOM 5641 N N . ARG A 1 674 ? 42.875 -37.062 -13.344 1 87.5 674 ARG A N 1
ATOM 5642 C CA . ARG A 1 674 ? 43.031 -35.781 -12.68 1 87.5 674 ARG A CA 1
ATOM 5643 C C . ARG A 1 674 ? 42.125 -35.656 -11.461 1 87.5 674 ARG A C 1
ATOM 5645 O O . ARG A 1 674 ? 42.562 -35.188 -10.398 1 87.5 674 ARG A O 1
ATOM 5652 N N . CYS A 1 675 ? 40.906 -36 -11.648 1 88.75 675 CYS A N 1
ATOM 5653 C CA . CYS A 1 675 ? 39.938 -35.875 -10.562 1 88.75 675 CYS A CA 1
ATOM 5654 C C . CYS A 1 675 ? 40.312 -36.781 -9.391 1 88.75 675 CYS A C 1
ATOM 5656 O O . CYS A 1 675 ? 40.188 -36.375 -8.234 1 88.75 675 CYS A O 1
ATOM 5658 N N . VAL A 1 676 ? 40.781 -37.938 -9.641 1 88.12 676 VAL A N 1
ATOM 5659 C CA . VAL A 1 676 ? 41.188 -38.875 -8.594 1 88.12 676 VAL A CA 1
ATOM 5660 C C . VAL A 1 676 ? 42.344 -38.312 -7.797 1 88.12 676 VAL A C 1
ATOM 5662 O O . VAL A 1 676 ? 42.406 -38.438 -6.57 1 88.12 676 VAL A O 1
ATOM 5665 N N . GLU A 1 677 ? 43.25 -37.594 -8.375 1 82.44 677 GLU A N 1
ATOM 5666 C CA . GLU A 1 677 ? 44.406 -37 -7.719 1 82.44 677 GLU A CA 1
ATOM 5667 C C . GLU A 1 677 ? 43.969 -35.844 -6.812 1 82.44 677 GLU A C 1
ATOM 5669 O O . GLU A 1 677 ? 44.531 -35.656 -5.734 1 82.44 677 GLU A O 1
ATOM 5674 N N . ASN A 1 678 ? 42.938 -35.219 -7.219 1 78.69 678 ASN A N 1
ATOM 5675 C CA . ASN A 1 678 ? 42.562 -34 -6.508 1 78.69 678 ASN A CA 1
ATOM 5676 C C . ASN A 1 678 ? 41.5 -34.281 -5.441 1 78.69 678 ASN A C 1
ATOM 5678 O O . ASN A 1 678 ? 41.281 -33.438 -4.555 1 78.69 678 ASN A O 1
ATOM 5682 N N . VAL A 1 679 ? 40.656 -35.25 -5.473 1 76.5 679 VAL A N 1
ATOM 5683 C CA . VAL A 1 679 ? 39.625 -35.562 -4.5 1 76.5 679 VAL A CA 1
ATOM 5684 C C . VAL A 1 679 ? 40.25 -35.719 -3.111 1 76.5 679 VAL A C 1
ATOM 5686 O O . VAL A 1 679 ? 39.594 -35.406 -2.104 1 76.5 679 VAL A O 1
ATOM 5689 N N . LYS A 1 680 ? 41.469 -35.875 -2.984 1 63.62 680 LYS A N 1
ATOM 5690 C CA . LYS A 1 680 ? 42.125 -35.938 -1.691 1 63.62 680 LYS A CA 1
ATOM 5691 C C . LYS A 1 680 ? 42.188 -34.562 -1.04 1 63.62 680 LYS A C 1
ATOM 5693 O O . LYS A 1 680 ? 42.281 -34.438 0.185 1 63.62 680 LYS A O 1
ATOM 5698 N N . ASN A 1 681 ? 42 -33.469 -1.883 1 59.97 681 ASN A N 1
ATOM 5699 C CA . ASN A 1 681 ? 42.094 -32.125 -1.365 1 59.97 681 ASN A CA 1
ATOM 5700 C C . ASN A 1 681 ? 40.719 -31.516 -1.105 1 59.97 681 ASN A C 1
ATOM 5702 O O . ASN A 1 681 ? 40.531 -30.297 -1.184 1 59.97 681 ASN A O 1
ATOM 5706 N N . ASP A 1 682 ? 39.625 -32.344 -0.944 1 60 682 ASP A N 1
ATOM 5707 C CA . ASP A 1 682 ? 38.312 -32.062 -0.382 1 60 682 ASP A CA 1
ATOM 5708 C C . ASP A 1 682 ? 37.469 -31.219 -1.34 1 60 682 ASP A C 1
ATOM 5710 O O . ASP A 1 682 ? 36.75 -30.312 -0.912 1 60 682 ASP A O 1
ATOM 5714 N N . ARG A 1 683 ? 37.656 -31.297 -2.586 1 62.06 683 ARG A N 1
ATOM 5715 C CA . ARG A 1 683 ? 36.75 -30.594 -3.496 1 62.06 683 ARG A CA 1
ATOM 5716 C C . ARG A 1 683 ? 35.531 -31.453 -3.857 1 62.06 683 ARG A C 1
ATOM 5718 O O . ARG A 1 683 ? 35.625 -32.25 -4.797 1 62.06 683 ARG A O 1
ATOM 5725 N N . GLU A 1 684 ? 34.469 -31.266 -3.42 1 67.75 684 GLU A N 1
ATOM 5726 C CA . GLU A 1 684 ? 33.219 -32.062 -3.418 1 67.75 684 GLU A CA 1
ATOM 5727 C C . GLU A 1 684 ? 32.594 -32.094 -4.805 1 67.75 684 GLU A C 1
ATOM 5729 O O . GLU A 1 684 ? 31.953 -33.094 -5.164 1 67.75 684 GLU A O 1
ATOM 5734 N N . THR A 1 685 ? 32.969 -31.219 -5.629 1 72.81 685 THR A N 1
ATOM 5735 C CA . THR A 1 685 ? 32.344 -31.109 -6.945 1 72.81 685 THR A CA 1
ATOM 5736 C C . THR A 1 685 ? 32.938 -32.156 -7.902 1 72.81 685 THR A C 1
ATOM 5738 O O . THR A 1 685 ? 32.312 -32.5 -8.898 1 72.81 685 THR A O 1
ATOM 5741 N N . LEU A 1 686 ? 34.031 -32.719 -7.551 1 83.12 686 LEU A N 1
ATOM 5742 C CA . LEU A 1 686 ? 34.75 -33.625 -8.453 1 83.12 686 LEU A CA 1
ATOM 5743 C C . LEU A 1 686 ? 34.156 -35 -8.453 1 83.12 686 LEU A C 1
ATOM 5745 O O . LEU A 1 686 ? 34.375 -35.781 -9.398 1 83.12 686 LEU A O 1
ATOM 5749 N N . TYR A 1 687 ? 33.375 -35.312 -7.453 1 88.19 687 TYR A N 1
ATOM 5750 C CA . TYR A 1 687 ? 32.75 -36.656 -7.391 1 88.19 687 TYR A CA 1
ATOM 5751 C C . TYR A 1 687 ? 31.688 -36.812 -8.469 1 88.19 687 TYR A C 1
ATOM 5753 O O . TYR A 1 687 ? 31.469 -37.906 -8.992 1 88.19 687 TYR A O 1
ATOM 5761 N N . THR A 1 688 ? 31.078 -35.781 -8.82 1 88.19 688 THR A N 1
ATOM 5762 C CA . THR A 1 688 ? 30.078 -35.812 -9.875 1 88.19 688 THR A CA 1
ATOM 5763 C C . THR A 1 688 ? 30.703 -36.156 -11.219 1 88.19 688 THR A C 1
ATOM 5765 O O . THR A 1 688 ? 30.156 -36.969 -11.977 1 88.19 688 THR A O 1
ATOM 5768 N N . ILE A 1 689 ? 31.844 -35.562 -11.484 1 87.19 689 ILE A N 1
ATOM 5769 C CA . ILE A 1 689 ? 32.562 -35.844 -12.734 1 87.19 689 ILE A CA 1
ATOM 5770 C C . ILE A 1 689 ? 33 -37.281 -12.781 1 87.19 689 ILE A C 1
ATOM 5772 O O . ILE A 1 689 ? 32.844 -37.969 -13.805 1 87.19 689 ILE A O 1
ATOM 5776 N N . LEU A 1 690 ? 33.438 -37.75 -11.695 1 89.81 690 LEU A N 1
ATOM 5777 C CA . LEU A 1 690 ? 33.906 -39.125 -11.609 1 89.81 690 LEU A CA 1
ATOM 5778 C C . LEU A 1 690 ? 32.75 -40.094 -11.797 1 89.81 690 LEU A C 1
ATOM 5780 O O . LEU A 1 690 ? 32.875 -41.125 -12.484 1 89.81 690 LEU A O 1
ATOM 5784 N N . ALA A 1 691 ? 31.641 -39.781 -11.266 1 90.81 691 ALA A N 1
ATOM 5785 C CA . ALA A 1 691 ? 30.453 -40.625 -11.391 1 90.81 691 ALA A CA 1
ATOM 5786 C C . ALA A 1 691 ? 30 -40.75 -12.844 1 90.81 691 ALA A C 1
ATOM 5788 O O . ALA A 1 691 ? 29.531 -41.812 -13.273 1 90.81 691 ALA A O 1
ATOM 5789 N N . MET A 1 692 ? 30.203 -39.781 -13.586 1 87.25 692 MET A N 1
ATOM 5790 C CA . MET A 1 692 ? 29.734 -39.719 -14.969 1 87.25 692 MET A CA 1
ATOM 5791 C C . MET A 1 692 ? 30.719 -40.406 -15.906 1 87.25 692 MET A C 1
ATOM 5793 O O . MET A 1 692 ? 30.328 -41.062 -16.875 1 87.25 692 MET A O 1
ATOM 5797 N N . LEU A 1 693 ? 32 -40.281 -15.562 1 86.62 693 LEU A N 1
ATOM 5798 C CA . LEU A 1 693 ? 33 -40.656 -16.547 1 86.62 693 LEU A CA 1
ATOM 5799 C C . LEU A 1 693 ? 33.594 -42.031 -16.203 1 86.62 693 LEU A C 1
ATOM 5801 O O . LEU A 1 693 ? 34.031 -42.781 -17.094 1 86.62 693 LEU A O 1
ATOM 5805 N N . MET A 1 694 ? 33.688 -42.312 -14.953 1 88.31 694 MET A N 1
ATOM 5806 C CA . MET A 1 694 ? 34.25 -43.594 -14.531 1 88.31 694 MET A CA 1
ATOM 5807 C C . MET A 1 694 ? 33.25 -44.719 -14.68 1 88.31 694 MET A C 1
ATOM 5809 O O . MET A 1 694 ? 32.062 -44.531 -14.453 1 88.31 694 MET A O 1
ATOM 5813 N N . PRO A 1 695 ? 33.75 -45.906 -15.203 1 84.94 695 PRO A N 1
ATOM 5814 C CA . PRO A 1 695 ? 32.844 -47.031 -15.148 1 84.94 695 PRO A CA 1
ATOM 5815 C C . PRO A 1 695 ? 32.25 -47.219 -13.758 1 84.94 695 PRO A C 1
ATOM 5817 O O . PRO A 1 695 ? 32.938 -47.062 -12.758 1 84.94 695 PRO A O 1
ATOM 5820 N N . THR A 1 696 ? 31.016 -47.469 -13.664 1 88.69 696 THR A N 1
ATOM 5821 C CA . THR A 1 696 ? 30.25 -47.5 -12.414 1 88.69 696 THR A CA 1
ATOM 5822 C C . THR A 1 696 ? 30.922 -48.406 -11.398 1 88.69 696 THR A C 1
ATOM 5824 O O . THR A 1 696 ? 30.969 -48.094 -10.211 1 88.69 696 THR A O 1
ATOM 5827 N N . GLN A 1 697 ? 31.453 -49.562 -11.836 1 88.31 697 GLN A N 1
ATOM 5828 C CA . GLN A 1 697 ? 32.094 -50.5 -10.93 1 88.31 697 GLN A CA 1
ATOM 5829 C C . GLN A 1 697 ? 33.344 -49.875 -10.297 1 88.31 697 GLN A C 1
ATOM 5831 O O . GLN A 1 697 ? 33.562 -50.031 -9.086 1 88.31 697 GLN A O 1
ATOM 5836 N N . ASP A 1 698 ? 34.188 -49.125 -11.102 1 89.62 698 ASP A N 1
ATOM 5837 C CA . ASP A 1 698 ? 35.375 -48.5 -10.594 1 89.62 698 ASP A CA 1
ATOM 5838 C C . ASP A 1 698 ? 35.062 -47.344 -9.656 1 89.62 698 ASP A C 1
ATOM 5840 O O . ASP A 1 698 ? 35.719 -47.125 -8.648 1 89.62 698 ASP A O 1
ATOM 5844 N N . PHE A 1 699 ? 34 -46.594 -10.055 1 91.5 699 PHE A N 1
ATOM 5845 C CA . PHE A 1 699 ? 33.594 -45.469 -9.242 1 91.5 699 PHE A CA 1
ATOM 5846 C C . PHE A 1 699 ? 33.094 -45.938 -7.871 1 91.5 699 PHE A C 1
ATOM 5848 O O . PHE A 1 699 ? 33.469 -45.344 -6.848 1 91.5 699 PHE A O 1
ATOM 5855 N N . THR A 1 700 ? 32.219 -47.062 -7.797 1 92.69 700 THR A N 1
ATOM 5856 C CA . THR A 1 700 ? 31.688 -47.562 -6.539 1 92.69 700 THR A CA 1
ATOM 5857 C C . THR A 1 700 ? 32.812 -48.125 -5.664 1 92.69 700 THR A C 1
ATOM 5859 O O . THR A 1 700 ? 32.781 -48 -4.438 1 92.69 700 THR A O 1
ATOM 5862 N N . GLN A 1 701 ? 33.906 -48.656 -6.301 1 91.94 701 GLN A N 1
ATOM 5863 C CA . GLN A 1 701 ? 35.062 -49.156 -5.551 1 91.94 701 GLN A CA 1
ATOM 5864 C C . GLN A 1 701 ? 35.875 -47.969 -4.984 1 91.94 701 GLN A C 1
ATOM 5866 O O . GLN A 1 701 ? 36.375 -48.062 -3.857 1 91.94 701 GLN A O 1
ATOM 5871 N N . LEU A 1 702 ? 35.938 -46.938 -5.691 1 91.25 702 LEU A N 1
ATOM 5872 C CA . LEU A 1 702 ? 36.719 -45.781 -5.266 1 91.25 702 LEU A CA 1
ATOM 5873 C C . LEU A 1 702 ? 36.062 -45.125 -4.043 1 91.25 702 LEU A C 1
ATOM 5875 O O . LEU A 1 702 ? 36.781 -44.656 -3.145 1 91.25 702 LEU A O 1
ATOM 5879 N N . ILE A 1 703 ? 34.75 -45.094 -4 1 92.38 703 ILE A N 1
ATOM 5880 C CA . ILE A 1 703 ? 34.094 -44.344 -2.959 1 92.38 703 ILE A CA 1
ATOM 5881 C C . ILE A 1 703 ? 33.781 -45.25 -1.767 1 92.38 703 ILE A C 1
ATOM 5883 O O . ILE A 1 703 ? 33.375 -44.75 -0.704 1 92.38 703 ILE A O 1
ATOM 5887 N N . ALA A 1 704 ? 33.938 -46.5 -1.77 1 91.19 704 ALA A N 1
ATOM 5888 C CA . ALA A 1 704 ? 33.594 -47.469 -0.75 1 91.19 704 ALA A CA 1
ATOM 5889 C C . ALA A 1 704 ? 34.188 -47.125 0.602 1 91.19 704 ALA A C 1
ATOM 5891 O O . ALA A 1 704 ? 33.5 -47.188 1.632 1 91.19 704 ALA A O 1
ATOM 5892 N N . PRO A 1 705 ? 35.438 -46.562 0.701 1 88.12 705 PRO A N 1
ATOM 5893 C CA . PRO A 1 705 ? 36.031 -46.219 1.995 1 88.12 705 PRO A CA 1
ATOM 5894 C C . PRO A 1 705 ? 35.375 -45 2.637 1 88.12 705 PRO A C 1
ATOM 5896 O O . PRO A 1 705 ? 35.531 -44.75 3.832 1 88.12 705 PRO A O 1
ATOM 5899 N N . PHE A 1 706 ? 34.656 -44.312 1.856 1 88.06 706 PHE A N 1
ATOM 5900 C CA . PHE A 1 706 ? 34.094 -43.062 2.359 1 88.06 706 PHE A CA 1
ATOM 5901 C C . PHE A 1 706 ? 32.625 -43.25 2.748 1 88.06 706 PHE A C 1
ATOM 5903 O O . PHE A 1 706 ? 31.922 -42.25 2.977 1 88.06 706 PHE A O 1
ATOM 5910 N N . TYR A 1 707 ? 32.125 -44.469 2.836 1 89.56 707 TYR A N 1
ATOM 5911 C CA . TYR A 1 707 ? 30.766 -44.719 3.293 1 89.56 707 TYR A CA 1
ATOM 5912 C C . TYR A 1 707 ? 30.578 -44.25 4.723 1 89.56 707 TYR A C 1
ATOM 5914 O O . TYR A 1 707 ? 31.484 -44.312 5.543 1 89.56 707 TYR A O 1
ATOM 5922 N N . PRO A 1 708 ? 29.406 -43.625 4.918 1 86.44 708 PRO A N 1
ATOM 5923 C CA . PRO A 1 708 ? 29.188 -43.125 6.281 1 86.44 708 PRO A CA 1
ATOM 5924 C C . PRO A 1 708 ? 29.234 -44.25 7.324 1 86.44 708 PRO A C 1
ATOM 5926 O O . PRO A 1 708 ? 28.516 -45.219 7.219 1 86.44 708 PRO A O 1
ATOM 5929 N N . PRO A 1 709 ? 30.156 -44.125 8.352 1 77.19 709 PRO A N 1
ATOM 5930 C CA . PRO A 1 709 ? 30.234 -45.156 9.375 1 77.19 709 PRO A CA 1
ATOM 5931 C C . PRO A 1 709 ? 29.031 -45.156 10.32 1 77.19 709 PRO A C 1
ATOM 5933 O O . PRO A 1 709 ? 28.594 -46.219 10.773 1 77.19 709 PRO A O 1
ATOM 5936 N N . ASN A 1 710 ? 28.562 -43.938 10.672 1 83.5 710 ASN A N 1
ATOM 5937 C CA . ASN A 1 710 ? 27.453 -43.781 11.602 1 83.5 710 ASN A CA 1
ATOM 5938 C C . ASN A 1 710 ? 26.281 -43.062 10.969 1 83.5 710 ASN A C 1
ATOM 5940 O O . ASN A 1 710 ? 26.422 -42.438 9.906 1 83.5 710 ASN A O 1
ATOM 5944 N N . ASN A 1 711 ? 25.141 -43.25 11.695 1 86.69 711 ASN A N 1
ATOM 5945 C CA . ASN A 1 711 ? 23.922 -42.594 11.211 1 86.69 711 ASN A CA 1
ATOM 5946 C C . ASN A 1 711 ? 23.969 -41.094 11.43 1 86.69 711 ASN A C 1
ATOM 5948 O O . ASN A 1 711 ? 23.203 -40.344 10.797 1 86.69 711 ASN A O 1
ATOM 5952 N N . LYS A 1 712 ? 24.766 -40.688 12.516 1 87.19 712 LYS A N 1
ATOM 5953 C CA . LYS A 1 712 ? 24.828 -39.281 12.875 1 87.19 712 LYS A CA 1
ATOM 5954 C C . LYS A 1 712 ? 26.234 -38.719 12.672 1 87.19 712 LYS A C 1
ATOM 5956 O O . LYS A 1 712 ? 27.219 -39.406 12.953 1 87.19 712 LYS A O 1
ATOM 5961 N N . ILE A 1 713 ? 26.234 -37.531 12.18 1 86.5 713 ILE A N 1
ATOM 5962 C CA . ILE A 1 713 ? 27.5 -36.812 12.086 1 86.5 713 ILE A CA 1
ATOM 5963 C C . ILE A 1 713 ? 27.797 -36.094 13.414 1 86.5 713 ILE A C 1
ATOM 5965 O O . ILE A 1 713 ? 26.938 -35.406 13.961 1 86.5 713 ILE A O 1
ATOM 5969 N N . ASP A 1 714 ? 28.844 -36.406 13.961 1 83.25 714 ASP A N 1
ATOM 5970 C CA . ASP A 1 714 ? 29.25 -35.75 15.195 1 83.25 714 ASP A CA 1
ATOM 5971 C C . ASP A 1 714 ? 29.703 -34.312 14.922 1 83.25 714 ASP A C 1
ATOM 5973 O O . ASP A 1 714 ? 30.844 -34.062 14.523 1 83.25 714 ASP A O 1
ATOM 5977 N N . GLU A 1 715 ? 28.875 -33.375 15.188 1 76.38 715 GLU A N 1
ATOM 5978 C CA . GLU A 1 715 ? 29.062 -31.984 14.828 1 76.38 715 GLU A CA 1
ATOM 5979 C C . GLU A 1 715 ? 30.109 -31.328 15.719 1 76.38 715 GLU A C 1
ATOM 5981 O O . GLU A 1 715 ? 30.703 -30.312 15.352 1 76.38 715 GLU A O 1
ATOM 5986 N N . ALA A 1 716 ? 30.391 -31.859 16.844 1 72.38 716 ALA A N 1
ATOM 5987 C CA . ALA A 1 716 ? 31.312 -31.25 17.797 1 72.38 716 ALA A CA 1
ATOM 5988 C C . ALA A 1 716 ? 32.75 -31.516 17.422 1 72.38 716 ALA A C 1
ATOM 5990 O O . ALA A 1 716 ? 33.656 -30.75 17.766 1 72.38 716 ALA A O 1
ATOM 5991 N N . ASN A 1 717 ? 32.906 -32.688 16.609 1 78.56 717 ASN A N 1
ATOM 5992 C CA . ASN A 1 717 ? 34.219 -33.094 16.172 1 78.56 717 ASN A CA 1
ATOM 5993 C C . ASN A 1 717 ? 34.531 -32.625 14.75 1 78.56 717 ASN A C 1
ATOM 5995 O O . ASN A 1 717 ? 33.875 -33.094 13.805 1 78.56 717 ASN A O 1
ATOM 5999 N N . ASP A 1 718 ? 35.562 -31.891 14.555 1 76.88 718 ASP A N 1
ATOM 6000 C CA . ASP A 1 718 ? 35.875 -31.281 13.266 1 76.88 718 ASP A CA 1
ATOM 6001 C C . ASP A 1 718 ? 36.188 -32.344 12.219 1 76.88 718 ASP A C 1
ATOM 6003 O O . ASP A 1 718 ? 35.781 -32.25 11.062 1 76.88 718 ASP A O 1
ATOM 6007 N N . GLU A 1 719 ? 36.938 -33.25 12.648 1 79.56 719 GLU A N 1
ATOM 6008 C CA . GLU A 1 719 ? 37.344 -34.312 11.719 1 79.56 719 GLU A CA 1
ATOM 6009 C C . GLU A 1 719 ? 36.125 -35.125 11.258 1 79.56 719 GLU A C 1
ATOM 6011 O O . GLU A 1 719 ? 36 -35.438 10.078 1 79.56 719 GLU A O 1
ATOM 6016 N N . GLU A 1 720 ? 35.312 -35.406 12.141 1 82.81 720 GLU A N 1
ATOM 6017 C CA . GLU A 1 720 ? 34.094 -36.188 11.805 1 82.81 720 GLU A CA 1
ATOM 6018 C C . GLU A 1 720 ? 33.156 -35.344 10.93 1 82.81 720 GLU A C 1
ATOM 6020 O O . GLU A 1 720 ? 32.469 -35.875 10.055 1 82.81 720 GLU A O 1
ATOM 6025 N N . ARG A 1 721 ? 33.219 -34.125 11.078 1 80.06 721 ARG A N 1
ATOM 6026 C CA . ARG A 1 721 ? 32.406 -33.219 10.273 1 80.06 721 ARG A CA 1
ATOM 6027 C C . ARG A 1 721 ? 32.875 -33.219 8.82 1 80.06 721 ARG A C 1
ATOM 6029 O O . ARG A 1 721 ? 32.062 -33.25 7.902 1 80.06 721 ARG A O 1
ATOM 6036 N N . LYS A 1 722 ? 34.125 -33.156 8.664 1 80.12 722 LYS A N 1
ATOM 6037 C CA . LYS A 1 722 ? 34.688 -33.156 7.312 1 80.12 722 LYS A CA 1
ATOM 6038 C C . LYS A 1 722 ? 34.344 -34.469 6.59 1 80.12 722 LYS A C 1
ATOM 6040 O O . LYS A 1 722 ? 33.969 -34.469 5.414 1 80.12 722 LYS A O 1
ATOM 6045 N N . LYS A 1 723 ? 34.438 -35.562 7.309 1 83.38 723 LYS A N 1
ATOM 6046 C CA . LYS A 1 723 ? 34.094 -36.844 6.746 1 83.38 723 LYS A CA 1
ATOM 6047 C C . LYS A 1 723 ? 32.594 -36.906 6.371 1 83.38 723 LYS A C 1
ATOM 6049 O O . LYS A 1 723 ? 32.25 -37.438 5.328 1 83.38 723 LYS A O 1
ATOM 6054 N N . GLY A 1 724 ? 31.906 -36.344 7.227 1 83.56 724 GLY A N 1
ATOM 6055 C CA . GLY A 1 724 ? 30.469 -36.25 6.969 1 83.56 724 GLY A CA 1
ATOM 6056 C C . GLY A 1 724 ? 30.125 -35.469 5.719 1 83.56 724 GLY A C 1
ATOM 6057 O O . GLY A 1 724 ? 29.312 -35.906 4.906 1 83.56 724 GLY A O 1
ATOM 6058 N N . TYR A 1 725 ? 30.844 -34.469 5.445 1 81.75 725 TYR A N 1
ATOM 6059 C CA . TYR A 1 725 ? 30.609 -33.656 4.273 1 81.75 725 TYR A CA 1
ATOM 6060 C C . TYR A 1 725 ? 31 -34.375 2.996 1 81.75 725 TYR A C 1
ATOM 6062 O O . TYR A 1 725 ? 30.328 -34.25 1.972 1 81.75 725 TYR A O 1
ATOM 6070 N N . ARG A 1 726 ? 32 -35 3.127 1 85.19 726 ARG A N 1
ATOM 6071 C CA . ARG A 1 726 ? 32.438 -35.781 1.989 1 85.19 726 ARG A CA 1
ATOM 6072 C C . ARG A 1 726 ? 31.438 -36.875 1.635 1 85.19 726 ARG A C 1
ATOM 6074 O O . ARG A 1 726 ? 31.109 -37.062 0.461 1 85.19 726 ARG A O 1
ATOM 6081 N N . ALA A 1 727 ? 31 -37.438 2.609 1 88.06 727 ALA A N 1
ATOM 6082 C CA . ALA A 1 727 ? 30 -38.5 2.391 1 88.06 727 ALA A CA 1
ATOM 6083 C C . ALA A 1 727 ? 28.734 -37.906 1.774 1 88.06 727 ALA A C 1
ATOM 6085 O O . ALA A 1 727 ? 28.125 -38.531 0.89 1 88.06 727 ALA A O 1
ATOM 6086 N N . LEU A 1 728 ? 28.422 -36.812 2.205 1 87.62 728 LEU A N 1
ATOM 6087 C CA . LEU A 1 728 ? 27.219 -36.156 1.678 1 87.62 728 LEU A CA 1
ATOM 6088 C C . LEU A 1 728 ? 27.422 -35.781 0.21 1 87.62 728 LEU A C 1
ATOM 6090 O O . LEU A 1 728 ? 26.5 -35.969 -0.602 1 87.62 728 LEU A O 1
ATOM 6094 N N . ALA A 1 729 ? 28.547 -35.281 -0.192 1 86.19 729 ALA A N 1
ATOM 6095 C CA . ALA A 1 729 ? 28.844 -34.938 -1.575 1 86.19 729 ALA A CA 1
ATOM 6096 C C . ALA A 1 729 ? 28.812 -36.156 -2.482 1 86.19 729 ALA A C 1
ATOM 6098 O O . ALA A 1 729 ? 28.312 -36.094 -3.611 1 86.19 729 ALA A O 1
ATOM 6099 N N . ILE A 1 730 ? 29.266 -37.219 -2.037 1 90.88 730 ILE A N 1
ATOM 6100 C CA . ILE A 1 730 ? 29.281 -38.469 -2.787 1 90.88 730 ILE A CA 1
ATOM 6101 C C . ILE A 1 730 ? 27.844 -38.969 -3.016 1 90.88 730 ILE A C 1
ATOM 6103 O O . ILE A 1 730 ? 27.484 -39.344 -4.133 1 90.88 730 ILE A O 1
ATOM 6107 N N . CYS A 1 731 ? 27.172 -38.938 -2.023 1 91.38 731 CYS A N 1
ATOM 6108 C CA . CYS A 1 731 ? 25.781 -39.375 -2.096 1 91.38 731 CYS A CA 1
ATOM 6109 C C . CYS A 1 731 ? 25.016 -38.594 -3.156 1 91.38 731 CYS A C 1
ATOM 6111 O O . CYS A 1 731 ? 24.266 -39.188 -3.934 1 91.38 731 CYS A O 1
ATOM 6113 N N . GLU A 1 732 ? 25.234 -37.438 -3.297 1 88.44 732 GLU A N 1
ATOM 6114 C CA . GLU A 1 732 ? 24.547 -36.594 -4.273 1 88.44 732 GLU A CA 1
ATOM 6115 C C . GLU A 1 732 ? 25.031 -36.875 -5.691 1 88.44 732 GLU A C 1
ATOM 6117 O O . GLU A 1 732 ? 24.266 -36.75 -6.648 1 88.44 732 GLU A O 1
ATOM 6122 N N . SER A 1 733 ? 26.266 -37.219 -5.832 1 90.38 733 SER A N 1
ATOM 6123 C CA . SER A 1 733 ? 26.875 -37.438 -7.141 1 90.38 733 SER A CA 1
ATOM 6124 C C . SER A 1 733 ? 26.391 -38.75 -7.762 1 90.38 733 SER A C 1
ATOM 6126 O O . SER A 1 733 ? 26.484 -38.938 -8.977 1 90.38 733 SER A O 1
ATOM 6128 N N . LEU A 1 734 ? 25.75 -39.562 -6.992 1 92.56 734 LEU A N 1
ATOM 6129 C CA . LEU A 1 734 ? 25.344 -40.875 -7.461 1 92.56 734 LEU A CA 1
ATOM 6130 C C . LEU A 1 734 ? 24.172 -40.781 -8.43 1 92.56 734 LEU A C 1
ATOM 6132 O O . LEU A 1 734 ? 23.906 -41.719 -9.195 1 92.56 734 LEU A O 1
ATOM 6136 N N . LYS A 1 735 ? 23.547 -39.719 -8.398 1 89.75 735 LYS A N 1
ATOM 6137 C CA . LYS A 1 735 ? 22.469 -39.469 -9.344 1 89.75 735 LYS A CA 1
ATOM 6138 C C . LYS A 1 735 ? 22.984 -39.5 -10.781 1 89.75 735 LYS A C 1
ATOM 6140 O O . LYS A 1 735 ? 22.25 -39.875 -11.703 1 89.75 735 LYS A O 1
ATOM 6145 N N . TYR A 1 736 ? 24.234 -39.25 -10.977 1 86.81 736 TYR A N 1
ATOM 6146 C CA . TYR A 1 736 ? 24.812 -39.062 -12.305 1 86.81 736 TYR A CA 1
ATOM 6147 C C . TYR A 1 736 ? 25.516 -40.312 -12.781 1 86.81 736 TYR A C 1
ATOM 6149 O O . TYR A 1 736 ? 26.031 -40.375 -13.898 1 86.81 736 TYR A O 1
ATOM 6157 N N . ALA A 1 737 ? 25.469 -41.312 -11.977 1 87.81 737 ALA A N 1
ATOM 6158 C CA . ALA A 1 737 ? 26.094 -42.562 -12.367 1 87.81 737 ALA A CA 1
ATOM 6159 C C . ALA A 1 737 ? 25.297 -43.25 -13.477 1 87.81 737 ALA A C 1
ATOM 6161 O O . ALA A 1 737 ? 24.062 -43.219 -13.469 1 87.81 737 ALA A O 1
ATOM 6162 N N . THR A 1 738 ? 25.922 -43.781 -14.508 1 76.94 738 THR A N 1
ATOM 6163 C CA . THR A 1 738 ? 25.281 -44.344 -15.688 1 76.94 738 THR A CA 1
ATOM 6164 C C . THR A 1 738 ? 24.906 -45.812 -15.445 1 76.94 738 THR A C 1
ATOM 6166 O O . THR A 1 738 ? 24.047 -46.344 -16.125 1 76.94 738 THR A O 1
ATOM 6169 N N . GLY A 1 739 ? 25.547 -46.469 -14.523 1 80.06 739 GLY A N 1
ATOM 6170 C CA . GLY A 1 739 ? 25.266 -47.875 -14.266 1 80.06 739 GLY A CA 1
ATOM 6171 C C . GLY A 1 739 ? 24.406 -48.094 -13.031 1 80.06 739 GLY A C 1
ATOM 6172 O O . GLY A 1 739 ? 23.766 -47.188 -12.547 1 80.06 739 GLY A O 1
ATOM 6173 N N . PHE A 1 740 ? 24.25 -49.344 -12.719 1 88.62 740 PHE A N 1
ATOM 6174 C CA . PHE A 1 740 ? 23.406 -49.75 -11.594 1 88.62 740 PHE A CA 1
ATOM 6175 C C . PHE A 1 740 ? 24.094 -49.438 -10.266 1 88.62 740 PHE A C 1
ATOM 6177 O O . PHE A 1 740 ? 25.125 -50 -9.938 1 88.62 740 PHE A O 1
ATOM 6184 N N . VAL A 1 741 ? 23.578 -48.375 -9.516 1 92.81 741 VAL A N 1
ATOM 6185 C CA . VAL A 1 741 ? 24.25 -47.938 -8.297 1 92.81 741 VAL A CA 1
ATOM 6186 C C . VAL A 1 741 ? 23.25 -47.938 -7.137 1 92.81 741 VAL A C 1
ATOM 6188 O O . VAL A 1 741 ? 23.531 -47.344 -6.078 1 92.81 741 VAL A O 1
ATOM 6191 N N . LEU A 1 742 ? 22.094 -48.5 -7.266 1 93.38 742 LEU A N 1
ATOM 6192 C CA . LEU A 1 742 ? 21.047 -48.438 -6.258 1 93.38 742 LEU A CA 1
ATOM 6193 C C . LEU A 1 742 ? 21.516 -49.031 -4.945 1 93.38 742 LEU A C 1
ATOM 6195 O O . LEU A 1 742 ? 21.25 -48.5 -3.869 1 93.38 742 LEU A O 1
ATOM 6199 N N . PRO A 1 743 ? 22.328 -50.188 -4.941 1 92.62 743 PRO A N 1
ATOM 6200 C CA . PRO A 1 743 ? 22.828 -50.75 -3.674 1 92.62 743 PRO A CA 1
ATOM 6201 C C . PRO A 1 743 ? 23.703 -49.75 -2.91 1 92.62 743 PRO A C 1
ATOM 6203 O O . PRO A 1 743 ? 23.625 -49.656 -1.683 1 92.62 743 PRO A O 1
ATOM 6206 N N . THR A 1 744 ? 24.5 -48.969 -3.627 1 93.81 744 THR A N 1
ATOM 6207 C CA . THR A 1 744 ? 25.375 -47.969 -3.012 1 93.81 744 THR A CA 1
ATOM 6208 C C . THR A 1 744 ? 24.547 -46.844 -2.395 1 93.81 744 THR A C 1
ATOM 6210 O O . THR A 1 744 ? 24.844 -46.406 -1.281 1 93.81 744 THR A O 1
ATOM 6213 N N . ILE A 1 745 ? 23.547 -46.375 -3.113 1 94.62 745 ILE A N 1
ATOM 6214 C CA . ILE A 1 745 ? 22.719 -45.281 -2.645 1 94.62 745 ILE A CA 1
ATOM 6215 C C . ILE A 1 745 ? 21.984 -45.656 -1.364 1 94.62 745 ILE A C 1
ATOM 6217 O O . ILE A 1 745 ? 21.844 -44.875 -0.445 1 94.62 745 ILE A O 1
ATOM 6221 N N . ILE A 1 746 ? 21.516 -46.906 -1.283 1 93.88 746 ILE A N 1
ATOM 6222 C CA . ILE A 1 746 ? 20.734 -47.375 -0.151 1 93.88 746 ILE A CA 1
ATOM 6223 C C . ILE A 1 746 ? 21.594 -47.344 1.114 1 93.88 746 ILE A C 1
ATOM 6225 O O . ILE A 1 746 ? 21.078 -47.125 2.213 1 93.88 746 ILE A O 1
ATOM 6229 N N . THR A 1 747 ? 22.953 -47.406 1.026 1 92.12 747 THR A N 1
ATOM 6230 C CA . THR A 1 747 ? 23.844 -47.344 2.176 1 92.12 747 THR A CA 1
ATOM 6231 C C . THR A 1 747 ? 23.812 -45.969 2.809 1 92.12 747 THR A C 1
ATOM 6233 O O . THR A 1 747 ? 24.094 -45.812 3.998 1 92.12 747 THR A O 1
ATOM 6236 N N . TYR A 1 748 ? 23.438 -45.031 1.982 1 93.31 748 TYR A N 1
ATOM 6237 C CA . TYR A 1 748 ? 23.406 -43.656 2.459 1 93.31 748 TYR A CA 1
ATOM 6238 C C . TYR A 1 748 ? 22.016 -43.281 2.973 1 93.31 748 TYR A C 1
ATOM 6240 O O . TYR A 1 748 ? 21.828 -42.188 3.541 1 93.31 748 TYR A O 1
ATOM 6248 N N . CYS A 1 749 ? 21.047 -44.156 2.727 1 93.31 749 CYS A N 1
ATOM 6249 C CA . CYS A 1 749 ? 19.672 -43.844 3.113 1 93.31 749 CYS A CA 1
ATOM 6250 C C . CYS A 1 749 ? 19.453 -44.094 4.602 1 93.31 749 CYS A C 1
ATOM 6252 O O . CYS A 1 749 ? 18.656 -44.938 4.988 1 93.31 749 CYS A O 1
ATOM 6254 N N . LYS A 1 750 ? 20.203 -43.281 5.457 1 90.62 750 LYS A N 1
ATOM 6255 C CA . LYS A 1 750 ? 20.109 -43.406 6.91 1 90.62 750 LYS A CA 1
ATOM 6256 C C . LYS A 1 750 ? 20.484 -42.094 7.602 1 90.62 750 LYS A C 1
ATOM 6258 O O . LYS A 1 750 ? 21.375 -41.375 7.133 1 90.62 750 LYS A O 1
ATOM 6263 N N . GLY A 1 751 ? 19.797 -41.812 8.625 1 87.19 751 GLY A N 1
ATOM 6264 C CA . GLY A 1 751 ? 20.125 -40.719 9.547 1 87.19 751 GLY A CA 1
ATOM 6265 C C . GLY A 1 751 ? 20.297 -39.375 8.852 1 87.19 751 GLY A C 1
ATOM 6266 O O . GLY A 1 751 ? 19.422 -38.969 8.086 1 87.19 751 GLY A O 1
ATOM 6267 N N . ASP A 1 752 ? 21.438 -38.75 9.062 1 87.56 752 ASP A N 1
ATOM 6268 C CA . ASP A 1 752 ? 21.703 -37.375 8.602 1 87.56 752 ASP A CA 1
ATOM 6269 C C . ASP A 1 752 ? 21.969 -37.344 7.098 1 87.56 752 ASP A C 1
ATOM 6271 O O . ASP A 1 752 ? 21.953 -36.281 6.48 1 87.56 752 ASP A O 1
ATOM 6275 N N . PHE A 1 753 ? 22.109 -38.5 6.52 1 89.81 753 PHE A N 1
ATOM 6276 C CA . PHE A 1 753 ? 22.5 -38.562 5.117 1 89.81 753 PHE A CA 1
ATOM 6277 C C . PHE A 1 753 ? 21.281 -38.719 4.223 1 89.81 753 PHE A C 1
ATOM 6279 O O . PHE A 1 753 ? 21.359 -38.531 3.006 1 89.81 753 PHE A O 1
ATOM 6286 N N . LEU A 1 754 ? 20.188 -39.094 4.777 1 89.12 754 LEU A N 1
ATOM 6287 C CA . LEU A 1 754 ? 19 -39.406 4.008 1 89.12 754 LEU A CA 1
ATOM 6288 C C . LEU A 1 754 ? 18.547 -38.219 3.156 1 89.12 754 LEU A C 1
ATOM 6290 O O . LEU A 1 754 ? 18.234 -38.406 1.975 1 89.12 754 LEU A O 1
ATOM 6294 N N . GLY A 1 755 ? 18.562 -37.062 3.756 1 85.19 755 GLY A N 1
ATOM 6295 C CA . GLY A 1 755 ? 18.094 -35.875 3.055 1 85.19 755 GLY A CA 1
ATOM 6296 C C . GLY A 1 755 ? 18.797 -35.656 1.729 1 85.19 755 GLY A C 1
ATOM 6297 O O . GLY A 1 755 ? 18.156 -35.312 0.728 1 85.19 755 GLY A O 1
ATOM 6298 N N . ARG A 1 756 ? 20.031 -35.875 1.643 1 85.44 756 ARG A N 1
ATOM 6299 C CA . ARG A 1 756 ? 20.828 -35.625 0.439 1 85.44 756 ARG A CA 1
ATOM 6300 C C . ARG A 1 756 ? 20.797 -36.844 -0.472 1 85.44 756 ARG A C 1
ATOM 6302 O O . ARG A 1 756 ? 21.047 -36.75 -1.676 1 85.44 756 ARG A O 1
ATOM 6309 N N . ALA A 1 757 ? 20.5 -37.938 0.083 1 91.31 757 ALA A N 1
ATOM 6310 C CA . ALA A 1 757 ? 20.484 -39.188 -0.673 1 91.31 757 ALA A CA 1
ATOM 6311 C C . ALA A 1 757 ? 19.188 -39.344 -1.471 1 91.31 757 ALA A C 1
ATOM 6313 O O . ALA A 1 757 ? 19.125 -40.094 -2.443 1 91.31 757 ALA A O 1
ATOM 6314 N N . LEU A 1 758 ? 18.219 -38.656 -1.1 1 90.88 758 LEU A N 1
ATOM 6315 C CA . LEU A 1 758 ? 16.891 -38.844 -1.668 1 90.88 758 LEU A CA 1
ATOM 6316 C C . LEU A 1 758 ? 16.875 -38.469 -3.148 1 90.88 758 LEU A C 1
ATOM 6318 O O . LEU A 1 758 ? 16.25 -39.188 -3.957 1 90.88 758 LEU A O 1
ATOM 6322 N N . GLU A 1 759 ? 17.562 -37.469 -3.498 1 87.94 759 GLU A N 1
ATOM 6323 C CA . GLU A 1 759 ? 17.578 -37.062 -4.906 1 87.94 759 GLU A CA 1
ATOM 6324 C C . GLU A 1 759 ? 18.172 -38.188 -5.777 1 87.94 759 GLU A C 1
ATOM 6326 O O . GLU A 1 759 ? 17.625 -38.5 -6.836 1 87.94 759 GLU A O 1
ATOM 6331 N N . SER A 1 760 ? 19.266 -38.625 -5.316 1 92.75 760 SER A N 1
ATOM 6332 C CA . SER A 1 760 ? 19.922 -39.719 -6.031 1 92.75 760 SER A CA 1
ATOM 6333 C C . SER A 1 760 ? 19.047 -40.969 -6.035 1 92.75 760 SER A C 1
ATOM 6335 O O . SER A 1 760 ? 18.953 -41.656 -7.051 1 92.75 760 SER A O 1
ATOM 6337 N N . LEU A 1 761 ? 18.391 -41.219 -4.973 1 93.75 761 LEU A N 1
ATOM 6338 C CA . LEU A 1 761 ? 17.531 -42.375 -4.844 1 93.75 761 LEU A CA 1
ATOM 6339 C C . LEU A 1 761 ? 16.359 -42.312 -5.82 1 93.75 761 LEU A C 1
ATOM 6341 O O . LEU A 1 761 ? 16.125 -43.25 -6.582 1 93.75 761 LEU A O 1
ATOM 6345 N N . TYR A 1 762 ? 15.664 -41.281 -5.828 1 92.19 762 TYR A N 1
ATOM 6346 C CA . TYR A 1 762 ? 14.5 -41.125 -6.699 1 92.19 762 TYR A CA 1
ATOM 6347 C C . TYR A 1 762 ? 14.906 -41.188 -8.164 1 92.19 762 TYR A C 1
ATOM 6349 O O . TYR A 1 762 ? 14.281 -41.906 -8.945 1 92.19 762 TYR A O 1
ATOM 6357 N N . TYR A 1 763 ? 15.984 -40.469 -8.484 1 91.38 763 TYR A N 1
ATOM 6358 C CA . TYR A 1 763 ? 16.438 -40.5 -9.867 1 91.38 763 TYR A CA 1
ATOM 6359 C C . TYR A 1 763 ? 16.766 -41.906 -10.328 1 91.38 763 TYR A C 1
ATOM 6361 O O . TYR A 1 763 ? 16.297 -42.344 -11.383 1 91.38 763 TYR A O 1
ATOM 6369 N N . GLN A 1 764 ? 17.453 -42.562 -9.586 1 91.69 764 GLN A N 1
ATOM 6370 C CA . GLN A 1 764 ? 17.906 -43.906 -9.977 1 91.69 764 GLN A CA 1
ATOM 6371 C C . GLN A 1 764 ? 16.75 -44.906 -9.969 1 91.69 764 GLN A C 1
ATOM 6373 O O . GLN A 1 764 ? 16.734 -45.844 -10.742 1 91.69 764 GLN A O 1
ATOM 6378 N N . PHE A 1 765 ? 15.758 -44.719 -9.258 1 92.38 765 PHE A N 1
ATOM 6379 C CA . PHE A 1 765 ? 14.578 -45.594 -9.266 1 92.38 765 PHE A CA 1
ATOM 6380 C C . PHE A 1 765 ? 13.812 -45.438 -10.578 1 92.38 765 PHE A C 1
ATOM 6382 O O . PHE A 1 765 ? 13.305 -46.406 -11.125 1 92.38 765 PHE A O 1
ATOM 6389 N N . TYR A 1 766 ? 13.781 -44.281 -11.094 1 91.56 766 TYR A N 1
ATOM 6390 C CA . TYR A 1 766 ? 13.07 -44.031 -12.344 1 91.56 766 TYR A CA 1
ATOM 6391 C C . TYR A 1 766 ? 13.867 -44.531 -13.539 1 91.56 766 TYR A C 1
ATOM 6393 O O . TYR A 1 766 ? 13.305 -44.75 -14.609 1 91.56 766 TYR A O 1
ATOM 6401 N N . HIS A 1 767 ? 15.18 -44.688 -13.352 1 90.94 767 HIS A N 1
ATOM 6402 C CA . HIS A 1 767 ? 16.047 -45 -14.477 1 90.94 767 HIS A CA 1
ATOM 6403 C C . HIS A 1 767 ? 16.578 -46.438 -14.383 1 90.94 767 HIS A C 1
ATOM 6405 O O . HIS A 1 767 ? 17.438 -46.844 -15.172 1 90.94 767 HIS A O 1
ATOM 6411 N N . THR A 1 768 ? 16.062 -47.188 -13.398 1 91.69 768 THR A N 1
ATOM 6412 C CA . THR A 1 768 ? 16.406 -48.594 -13.242 1 91.69 768 THR A CA 1
ATOM 6413 C C . THR A 1 768 ? 15.281 -49.5 -13.734 1 91.69 768 THR A C 1
ATOM 6415 O O . THR A 1 768 ? 14.102 -49.188 -13.539 1 91.69 768 THR A O 1
ATOM 6418 N N . PRO A 1 769 ? 15.672 -50.594 -14.477 1 93 769 PRO A N 1
ATOM 6419 C CA . PRO A 1 769 ? 14.633 -51.469 -14.984 1 93 769 PRO A CA 1
ATOM 6420 C C . PRO A 1 769 ? 13.734 -52.031 -13.875 1 93 769 PRO A C 1
ATOM 6422 O O . PRO A 1 769 ? 14.195 -52.25 -12.758 1 93 769 PRO A O 1
ATOM 6425 N N . GLU A 1 770 ? 12.477 -52.281 -14.172 1 93.19 770 GLU A N 1
ATOM 6426 C CA . GLU A 1 770 ? 11.445 -52.688 -13.227 1 93.19 770 GLU A CA 1
ATOM 6427 C C . GLU A 1 770 ? 11.82 -54 -12.555 1 93.19 770 GLU A C 1
ATOM 6429 O O . GLU A 1 770 ? 11.625 -54.188 -11.344 1 93.19 770 GLU A O 1
ATOM 6434 N N . ASN A 1 771 ? 12.43 -54.969 -13.297 1 90.44 771 ASN A N 1
ATOM 6435 C CA . ASN A 1 771 ? 12.711 -56.312 -12.805 1 90.44 771 ASN A CA 1
ATOM 6436 C C . ASN A 1 771 ? 13.766 -56.281 -11.703 1 90.44 771 ASN A C 1
ATOM 6438 O O . ASN A 1 771 ? 13.898 -57.25 -10.945 1 90.44 771 ASN A O 1
ATOM 6442 N N . LYS A 1 772 ? 14.508 -55.188 -11.5 1 91.25 772 LYS A N 1
ATOM 6443 C CA . LYS A 1 772 ? 15.562 -55.125 -10.492 1 91.25 772 LYS A CA 1
ATOM 6444 C C . LYS A 1 772 ? 15.102 -54.312 -9.273 1 91.25 772 LYS A C 1
ATOM 6446 O O . LYS A 1 772 ? 15.789 -54.281 -8.258 1 91.25 772 LYS A O 1
ATOM 6451 N N . LEU A 1 773 ? 13.977 -53.719 -9.367 1 93.44 773 LEU A N 1
ATOM 6452 C CA . LEU A 1 773 ? 13.586 -52.75 -8.367 1 93.44 773 LEU A CA 1
ATOM 6453 C C . LEU A 1 773 ? 12.961 -53.406 -7.152 1 93.44 773 LEU A C 1
ATOM 6455 O O . LEU A 1 773 ? 13.023 -52.875 -6.039 1 93.44 773 LEU A O 1
ATOM 6459 N N . SER A 1 774 ? 12.359 -54.594 -7.312 1 89.69 774 SER A N 1
ATOM 6460 C CA . SER A 1 774 ? 11.586 -55.219 -6.25 1 89.69 774 SER A CA 1
ATOM 6461 C C . SER A 1 774 ? 12.453 -55.5 -5.023 1 89.69 774 SER A C 1
ATOM 6463 O O . SER A 1 774 ? 12.008 -55.281 -3.889 1 89.69 774 SER A O 1
ATOM 6465 N N . VAL A 1 775 ? 13.695 -55.875 -5.215 1 91.44 775 VAL A N 1
ATOM 6466 C CA . VAL A 1 775 ? 14.602 -56.188 -4.121 1 91.44 775 VAL A CA 1
ATOM 6467 C C . VAL A 1 775 ? 14.898 -54.938 -3.305 1 91.44 775 VAL A C 1
ATOM 6469 O O . VAL A 1 775 ? 14.945 -55 -2.072 1 91.44 775 VAL A O 1
ATOM 6472 N N . PHE A 1 776 ? 15.016 -53.906 -3.963 1 93.75 776 PHE A N 1
ATOM 6473 C CA . PHE A 1 776 ? 15.398 -52.656 -3.293 1 93.75 776 PHE A CA 1
ATOM 6474 C C . PHE A 1 776 ? 14.203 -52.031 -2.605 1 93.75 776 PHE A C 1
ATOM 6476 O O . PHE A 1 776 ? 14.352 -51.375 -1.576 1 93.75 776 PHE A O 1
ATOM 6483 N N . ILE A 1 777 ? 13.016 -52.156 -3.182 1 93.19 777 ILE A N 1
ATOM 6484 C CA . ILE A 1 777 ? 11.797 -51.688 -2.529 1 93.19 777 ILE A CA 1
ATOM 6485 C C . ILE A 1 777 ? 11.617 -52.406 -1.193 1 93.19 777 ILE A C 1
ATOM 6487 O O . ILE A 1 777 ? 11.32 -51.781 -0.178 1 93.19 777 ILE A O 1
ATOM 6491 N N . ASN A 1 778 ? 11.898 -53.688 -1.19 1 91.44 778 ASN A N 1
ATOM 6492 C CA . ASN A 1 778 ? 11.789 -54.469 0.035 1 91.44 778 ASN A CA 1
ATOM 6493 C C . ASN A 1 778 ? 12.828 -54.031 1.069 1 91.44 778 ASN A C 1
ATOM 6495 O O . ASN A 1 778 ? 12.523 -53.969 2.262 1 91.44 778 ASN A O 1
ATOM 6499 N N . GLU A 1 779 ? 13.977 -53.75 0.652 1 93.88 779 GLU A N 1
ATOM 6500 C CA . GLU A 1 779 ? 15.031 -53.312 1.557 1 93.88 779 GLU A CA 1
ATOM 6501 C C . GLU A 1 779 ? 14.688 -51.969 2.189 1 93.88 779 GLU A C 1
ATOM 6503 O O . GLU A 1 779 ? 14.836 -51.781 3.4 1 93.88 779 GLU A O 1
ATOM 6508 N N . LEU A 1 780 ? 14.242 -51.062 1.375 1 94.06 780 LEU A N 1
ATOM 6509 C CA . LEU A 1 780 ? 13.875 -49.75 1.874 1 94.06 780 LEU A CA 1
ATOM 6510 C C . LEU A 1 780 ? 12.703 -49.844 2.848 1 94.06 780 LEU A C 1
ATOM 6512 O O . LEU A 1 780 ? 12.641 -49.094 3.822 1 94.06 780 LEU A O 1
ATOM 6516 N N . SER A 1 781 ? 11.773 -50.75 2.648 1 92.69 781 SER A N 1
ATOM 6517 C CA . SER A 1 781 ? 10.562 -50.906 3.451 1 92.69 781 SER A CA 1
ATOM 6518 C C . SER A 1 781 ? 10.891 -51.469 4.84 1 92.69 781 SER A C 1
ATOM 6520 O O . SER A 1 781 ? 10.07 -51.375 5.758 1 92.69 781 SER A O 1
ATOM 6522 N N . SER A 1 782 ? 12.125 -52 5.066 1 90.94 782 SER A N 1
ATOM 6523 C CA . SER A 1 782 ? 12.492 -52.594 6.344 1 90.94 782 SER A CA 1
ATOM 6524 C C . SER A 1 782 ? 13.391 -51.656 7.152 1 90.94 782 SER A C 1
ATOM 6526 O O . SER A 1 782 ? 13.836 -52.031 8.25 1 90.94 782 SER A O 1
ATOM 6528 N N . ARG A 1 783 ? 13.586 -50.531 6.684 1 92 783 ARG A N 1
ATOM 6529 C CA . ARG A 1 783 ? 14.516 -49.625 7.324 1 92 783 ARG A CA 1
ATOM 6530 C C . ARG A 1 783 ? 13.781 -48.656 8.25 1 92 783 ARG A C 1
ATOM 6532 O O . ARG A 1 783 ? 12.688 -48.969 8.734 1 92 783 ARG A O 1
ATOM 6539 N N . ALA A 1 784 ? 14.492 -47.531 8.609 1 89.94 784 ALA A N 1
ATOM 6540 C CA . ALA A 1 784 ? 13.953 -46.531 9.555 1 89.94 784 ALA A CA 1
ATOM 6541 C C . ALA A 1 784 ? 12.68 -45.906 9.016 1 89.94 784 ALA A C 1
ATOM 6543 O O . ALA A 1 784 ? 12.391 -46 7.82 1 89.94 784 ALA A O 1
ATOM 6544 N N . VAL A 1 785 ? 11.922 -45.25 9.805 1 88.19 785 VAL A N 1
ATOM 6545 C CA . VAL A 1 785 ? 10.594 -44.719 9.539 1 88.19 785 VAL A CA 1
ATOM 6546 C C . VAL A 1 785 ? 10.648 -43.75 8.344 1 88.19 785 VAL A C 1
ATOM 6548 O O . VAL A 1 785 ? 9.844 -43.875 7.414 1 88.19 785 VAL A O 1
ATOM 6551 N N . SER A 1 786 ? 11.578 -42.844 8.258 1 88.25 786 SER A N 1
ATOM 6552 C CA . SER A 1 786 ? 11.688 -41.875 7.18 1 88.25 786 SER A CA 1
ATOM 6553 C C . SER A 1 786 ? 11.945 -42.562 5.836 1 88.25 786 SER A C 1
ATOM 6555 O O . SER A 1 786 ? 11.406 -42.156 4.809 1 88.25 786 SER A O 1
ATOM 6557 N N . VAL A 1 787 ? 12.672 -43.562 5.844 1 93 787 VAL A N 1
ATOM 6558 C CA . VAL A 1 787 ? 13.016 -44.281 4.629 1 93 787 VAL A CA 1
ATOM 6559 C C . VAL A 1 787 ? 11.805 -45.094 4.152 1 93 787 VAL A C 1
ATOM 6561 O O . VAL A 1 787 ? 11.547 -45.188 2.949 1 93 787 VAL A O 1
ATOM 6564 N N . ARG A 1 788 ? 11.039 -45.656 5.086 1 92.75 788 ARG A N 1
ATOM 6565 C CA . ARG A 1 788 ? 9.852 -46.406 4.746 1 92.75 788 ARG A CA 1
ATOM 6566 C C . ARG A 1 788 ? 8.836 -45.562 3.998 1 92.75 788 ARG A C 1
ATOM 6568 O O . ARG A 1 788 ? 8.188 -46.031 3.066 1 92.75 788 ARG A O 1
ATOM 6575 N N . LYS A 1 789 ? 8.727 -44.344 4.383 1 90.75 789 LYS A N 1
ATOM 6576 C CA . LYS A 1 789 ? 7.809 -43.438 3.713 1 90.75 789 LYS A CA 1
ATOM 6577 C C . LYS A 1 789 ? 8.188 -43.25 2.244 1 90.75 789 LYS A C 1
ATOM 6579 O O . LYS A 1 789 ? 7.316 -43.219 1.373 1 90.75 789 LYS A O 1
ATOM 6584 N N . HIS A 1 790 ? 9.445 -43.156 1.987 1 91.5 790 HIS A N 1
ATOM 6585 C CA . HIS A 1 790 ? 9.914 -43 0.614 1 91.5 790 HIS A CA 1
ATOM 6586 C C . HIS A 1 790 ? 9.75 -44.312 -0.168 1 91.5 790 HIS A C 1
ATOM 6588 O O . HIS A 1 790 ? 9.5 -44.281 -1.376 1 91.5 790 HIS A O 1
ATOM 6594 N N . ALA A 1 791 ? 9.883 -45.375 0.513 1 93.88 791 ALA A N 1
ATOM 6595 C CA . ALA A 1 791 ? 9.625 -46.688 -0.116 1 93.88 791 ALA A CA 1
ATOM 6596 C C . ALA A 1 791 ? 8.188 -46.781 -0.622 1 93.88 791 ALA A C 1
ATOM 6598 O O . ALA A 1 791 ? 7.945 -47.219 -1.743 1 93.88 791 ALA A O 1
ATOM 6599 N N . ILE A 1 792 ? 7.301 -46.312 0.165 1 93.38 792 ILE A N 1
ATOM 6600 C CA . ILE A 1 792 ? 5.887 -46.344 -0.199 1 93.38 792 ILE A CA 1
ATOM 6601 C C . ILE A 1 792 ? 5.664 -45.469 -1.43 1 93.38 792 ILE A C 1
ATOM 6603 O O . ILE A 1 792 ? 5.035 -45.906 -2.4 1 93.38 792 ILE A O 1
ATOM 6607 N N . PHE A 1 793 ? 6.207 -44.281 -1.349 1 91.5 793 PHE A N 1
ATOM 6608 C CA . PHE A 1 793 ? 6.051 -43.344 -2.439 1 91.5 793 PHE A CA 1
ATOM 6609 C C . PHE A 1 793 ? 6.617 -43.906 -3.738 1 91.5 793 PHE A C 1
ATOM 6611 O O . PHE A 1 793 ? 5.957 -43.875 -4.777 1 91.5 793 PHE A O 1
ATOM 6618 N N . LEU A 1 794 ? 7.801 -44.406 -3.684 1 93.19 794 LEU A N 1
ATOM 6619 C CA . LEU A 1 794 ? 8.492 -44.906 -4.863 1 93.19 794 LEU A CA 1
ATOM 6620 C C . LEU A 1 794 ? 7.766 -46.125 -5.449 1 93.19 794 LEU A C 1
ATOM 6622 O O . LEU A 1 794 ? 7.66 -46.25 -6.668 1 93.19 794 LEU A O 1
ATOM 6626 N N . THR A 1 795 ? 7.242 -46.938 -4.641 1 93.69 795 THR A N 1
ATOM 6627 C CA . THR A 1 795 ? 6.484 -48.094 -5.105 1 93.69 795 THR A CA 1
ATOM 6628 C C . THR A 1 795 ? 5.242 -47.656 -5.871 1 93.69 795 THR A C 1
ATOM 6630 O O . THR A 1 795 ? 4.953 -48.188 -6.949 1 93.69 795 THR A O 1
ATOM 6633 N N . CYS A 1 796 ? 4.566 -46.688 -5.398 1 92.25 796 CYS A N 1
ATOM 6634 C CA . CYS A 1 796 ? 3.336 -46.219 -6.016 1 92.25 796 CYS A CA 1
ATOM 6635 C C . CYS A 1 796 ? 3.627 -45.531 -7.352 1 92.25 796 CYS A C 1
ATOM 6637 O O . CYS A 1 796 ? 2.729 -45.406 -8.188 1 92.25 796 CYS A O 1
ATOM 6639 N N . GLN A 1 797 ? 4.883 -45.25 -7.562 1 88.38 797 GLN A N 1
ATOM 6640 C CA . GLN A 1 797 ? 5.223 -44.5 -8.781 1 88.38 797 GLN A CA 1
ATOM 6641 C C . GLN A 1 797 ? 5.703 -45.469 -9.875 1 88.38 797 GLN A C 1
ATOM 6643 O O . GLN A 1 797 ? 5.324 -45.312 -11.039 1 88.38 797 GLN A O 1
ATOM 6648 N N . VAL A 1 798 ? 6.52 -46.469 -9.484 1 91.31 798 VAL A N 1
ATOM 6649 C CA . VAL A 1 798 ? 7.266 -47.156 -10.523 1 91.31 798 VAL A CA 1
ATOM 6650 C C . VAL A 1 798 ? 6.832 -48.625 -10.57 1 91.31 798 VAL A C 1
ATOM 6652 O O . VAL A 1 798 ? 7.012 -49.281 -11.586 1 91.31 798 VAL A O 1
ATOM 6655 N N . ALA A 1 799 ? 6.188 -49.188 -9.531 1 92 799 ALA A N 1
ATOM 6656 C CA . ALA A 1 799 ? 5.91 -50.594 -9.43 1 92 799 ALA A CA 1
ATOM 6657 C C . ALA A 1 799 ? 4.633 -50.969 -10.172 1 92 799 ALA A C 1
ATOM 6659 O O . ALA A 1 799 ? 3.938 -50.094 -10.695 1 92 799 ALA A O 1
ATOM 6660 N N . THR A 1 800 ? 4.426 -52.281 -10.398 1 94 800 THR A N 1
ATOM 6661 C CA . THR A 1 800 ? 3.199 -52.781 -11 1 94 800 THR A CA 1
ATOM 6662 C C . THR A 1 800 ? 2.012 -52.594 -10.062 1 94 800 THR A C 1
ATOM 6664 O O . THR A 1 800 ? 2.191 -52.344 -8.867 1 94 800 THR A O 1
ATOM 6667 N N . ALA A 1 801 ? 0.809 -52.625 -10.617 1 93.88 801 ALA A N 1
ATOM 6668 C CA . ALA A 1 801 ? -0.396 -52.469 -9.805 1 93.88 801 ALA A CA 1
ATOM 6669 C C . ALA A 1 801 ? -0.471 -53.562 -8.727 1 93.88 801 ALA A C 1
ATOM 6671 O O . ALA A 1 801 ? -0.851 -53.281 -7.59 1 93.88 801 ALA A O 1
ATOM 6672 N N . GLU A 1 802 ? -0.031 -54.75 -9.109 1 91.06 802 GLU A N 1
ATOM 6673 C CA . GLU A 1 802 ? -0.057 -55.875 -8.172 1 91.06 802 GLU A CA 1
ATOM 6674 C C . GLU A 1 802 ? 0.941 -55.656 -7.039 1 91.06 802 GLU A C 1
ATOM 6676 O O . GLU A 1 802 ? 0.609 -55.875 -5.867 1 91.06 802 GLU A O 1
ATOM 6681 N N . ASP A 1 803 ? 2.156 -55.25 -7.391 1 91.56 803 ASP A N 1
ATOM 6682 C CA . ASP A 1 803 ? 3.186 -55 -6.383 1 91.56 803 ASP A CA 1
ATOM 6683 C C . ASP A 1 803 ? 2.777 -53.875 -5.441 1 91.56 803 ASP A C 1
ATOM 6685 O O . ASP A 1 803 ? 3.066 -53.906 -4.242 1 91.56 803 ASP A O 1
ATOM 6689 N N . THR A 1 804 ? 2.176 -52.875 -5.984 1 94.25 804 THR A N 1
ATOM 6690 C CA . THR A 1 804 ? 1.716 -51.75 -5.176 1 94.25 804 THR A CA 1
ATOM 6691 C C . THR A 1 804 ? 0.64 -52.188 -4.188 1 94.25 804 THR A C 1
ATOM 6693 O O . THR A 1 804 ? 0.692 -51.844 -3.008 1 94.25 804 THR A O 1
ATOM 6696 N N . GLN A 1 805 ? -0.308 -52.938 -4.672 1 93.12 805 GLN A N 1
ATOM 6697 C CA . GLN A 1 805 ? -1.37 -53.469 -3.814 1 93.12 805 GLN A CA 1
ATOM 6698 C C . GLN A 1 805 ? -0.801 -54.344 -2.695 1 93.12 805 GLN A C 1
ATOM 6700 O O . GLN A 1 805 ? -1.21 -54.219 -1.539 1 93.12 805 GLN A O 1
ATOM 6705 N N . ASN A 1 806 ? 0.148 -55.156 -3.072 1 91.56 806 ASN A N 1
ATOM 6706 C CA . ASN A 1 806 ? 0.77 -56.031 -2.09 1 91.56 806 ASN A CA 1
ATOM 6707 C C . ASN A 1 806 ? 1.525 -55.25 -1.025 1 91.56 806 ASN A C 1
ATOM 6709 O O . ASN A 1 806 ? 1.475 -55.594 0.158 1 91.56 806 ASN A O 1
ATOM 6713 N N . LEU A 1 807 ? 2.201 -54.25 -1.426 1 93.12 807 LEU A N 1
ATOM 6714 C CA . LEU A 1 807 ? 2.951 -53.438 -0.477 1 93.12 807 LEU A CA 1
ATOM 6715 C C . LEU A 1 807 ? 2.008 -52.719 0.479 1 93.12 807 LEU A C 1
ATOM 6717 O O . LEU A 1 807 ? 2.262 -52.656 1.685 1 93.12 807 LEU A O 1
ATOM 6721 N N . ILE A 1 808 ? 0.993 -52.125 -0.077 1 94.12 808 ILE A N 1
ATOM 6722 C CA . ILE A 1 808 ? 0.037 -51.406 0.75 1 94.12 808 ILE A CA 1
ATOM 6723 C C . ILE A 1 808 ? -0.595 -52.344 1.767 1 94.12 808 ILE A C 1
ATOM 6725 O O . ILE A 1 808 ? -0.685 -52.031 2.953 1 94.12 808 ILE A O 1
ATOM 6729 N N . LYS A 1 809 ? -0.974 -53.531 1.311 1 93.25 809 LYS A N 1
ATOM 6730 C CA . LYS A 1 809 ? -1.562 -54.531 2.203 1 93.25 809 LYS A CA 1
ATOM 6731 C C . LYS A 1 809 ? -0.578 -54.938 3.297 1 93.25 809 LYS A C 1
ATOM 6733 O O . LYS A 1 809 ? -0.957 -55.062 4.461 1 93.25 809 LYS A O 1
ATOM 6738 N N . LYS A 1 810 ? 0.637 -55.094 2.916 1 92.12 810 LYS A N 1
ATOM 6739 C CA . LYS A 1 810 ? 1.68 -55.438 3.875 1 92.12 810 LYS A CA 1
ATOM 6740 C C . LYS A 1 810 ? 1.81 -54.375 4.961 1 92.12 810 LYS A C 1
ATOM 6742 O O . LYS A 1 810 ? 1.868 -54.688 6.148 1 92.12 810 LYS A O 1
ATOM 6747 N N . TYR A 1 811 ? 1.886 -53.156 4.566 1 94 811 TYR A N 1
ATOM 6748 C CA . TYR A 1 811 ? 2.033 -52.062 5.512 1 94 811 TYR A CA 1
ATOM 6749 C C . TYR A 1 811 ? 0.804 -51.938 6.406 1 94 811 TYR A C 1
ATOM 6751 O O . TYR A 1 811 ? 0.914 -51.594 7.578 1 94 811 TYR A O 1
ATOM 6759 N N . LEU A 1 812 ? -0.329 -52.219 5.879 1 93.62 812 LEU A N 1
ATOM 6760 C CA . LEU A 1 812 ? -1.562 -52.156 6.656 1 93.62 812 LEU A CA 1
ATOM 6761 C C . LEU A 1 812 ? -1.547 -53.188 7.785 1 93.62 812 LEU A C 1
ATOM 6763 O O . LEU A 1 812 ? -2.031 -52.906 8.883 1 93.62 812 LEU A O 1
ATOM 6767 N N . GLU A 1 813 ? -0.924 -54.25 7.531 1 90.44 813 GLU A N 1
ATOM 6768 C CA . GLU A 1 813 ? -0.881 -55.344 8.508 1 90.44 813 GLU A CA 1
ATOM 6769 C C . GLU A 1 813 ? 0.236 -55.125 9.523 1 90.44 813 GLU A C 1
ATOM 6771 O O . GLU A 1 813 ? 0.071 -55.406 10.711 1 90.44 813 GLU A O 1
ATOM 6776 N N . THR A 1 814 ? 1.336 -54.5 9.117 1 90.5 814 THR A N 1
ATOM 6777 C CA . THR A 1 814 ? 2.535 -54.562 9.945 1 90.5 814 THR A CA 1
ATOM 6778 C C . THR A 1 814 ? 2.838 -53.188 10.547 1 90.5 814 THR A C 1
ATOM 6780 O O . THR A 1 814 ? 3.436 -53.125 11.625 1 90.5 814 THR A O 1
ATOM 6783 N N . GLU A 1 815 ? 2.494 -52.125 9.914 1 91.12 815 GLU A N 1
ATOM 6784 C CA . GLU A 1 815 ? 2.967 -50.812 10.305 1 91.12 815 GLU A CA 1
ATOM 6785 C C . GLU A 1 815 ? 2.115 -50.219 11.438 1 91.12 815 GLU A C 1
ATOM 6787 O O . GLU A 1 815 ? 0.887 -50.188 11.344 1 91.12 815 GLU A O 1
ATOM 6792 N N . ARG A 1 816 ? 2.867 -49.719 12.555 1 87.69 816 ARG A N 1
ATOM 6793 C CA . ARG A 1 816 ? 2.168 -49.188 13.711 1 87.69 816 ARG A CA 1
ATOM 6794 C C . ARG A 1 816 ? 2.539 -47.719 13.945 1 87.69 816 ARG A C 1
ATOM 6796 O O . ARG A 1 816 ? 1.896 -47.031 14.742 1 87.69 816 ARG A O 1
ATOM 6803 N N . ASN A 1 817 ? 3.537 -47.344 13.25 1 89.31 817 ASN A N 1
ATOM 6804 C CA . ASN A 1 817 ? 3.971 -45.969 13.43 1 89.31 817 ASN A CA 1
ATOM 6805 C C . ASN A 1 817 ? 2.971 -45 12.836 1 89.31 817 ASN A C 1
ATOM 6807 O O . ASN A 1 817 ? 2.605 -45.094 11.664 1 89.31 817 ASN A O 1
ATOM 6811 N N . ILE A 1 818 ? 2.584 -43.906 13.516 1 87.62 818 ILE A N 1
ATOM 6812 C CA . ILE A 1 818 ? 1.505 -43 13.164 1 87.62 818 ILE A CA 1
ATOM 6813 C C . ILE A 1 818 ? 1.902 -42.188 11.938 1 87.62 818 ILE A C 1
ATOM 6815 O O . ILE A 1 818 ? 1.084 -41.969 11.047 1 87.62 818 ILE A O 1
ATOM 6819 N N . SER A 1 819 ? 3.092 -41.781 11.859 1 87.25 819 SER A N 1
ATOM 6820 C CA . SER A 1 819 ? 3.553 -40.938 10.75 1 87.25 819 SER A CA 1
ATOM 6821 C C . SER A 1 819 ? 3.594 -41.719 9.445 1 87.25 819 SER A C 1
ATOM 6823 O O . SER A 1 819 ? 3.26 -41.188 8.383 1 87.25 819 SER A O 1
ATOM 6825 N N . VAL A 1 820 ? 3.932 -42.938 9.508 1 90.81 820 VAL A N 1
ATOM 6826 C CA . VAL A 1 820 ? 3.98 -43.781 8.32 1 90.81 820 VAL A CA 1
ATOM 6827 C C . VAL A 1 820 ? 2.561 -44.125 7.867 1 90.81 820 VAL A C 1
ATOM 6829 O O . VAL A 1 820 ? 2.279 -44.156 6.664 1 90.81 820 VAL A O 1
ATOM 6832 N N . GLN A 1 821 ? 1.739 -44.281 8.828 1 91.44 821 GLN A N 1
ATOM 6833 C CA . GLN A 1 821 ? 0.344 -44.562 8.508 1 91.44 821 GLN A CA 1
ATOM 6834 C C . GLN A 1 821 ? -0.295 -43.406 7.754 1 91.44 821 GLN A C 1
ATOM 6836 O O . GLN A 1 821 ? -1.044 -43.625 6.797 1 91.44 821 GLN A O 1
ATOM 6841 N N . LYS A 1 822 ? 0.014 -42.281 8.18 1 91.56 822 LYS A N 1
ATOM 6842 C CA . LYS A 1 822 ? -0.477 -41.094 7.484 1 91.56 822 LYS A CA 1
ATOM 6843 C C . LYS A 1 822 ? 0.034 -41.031 6.047 1 91.56 822 LYS A C 1
ATOM 6845 O O . LYS A 1 822 ? -0.729 -40.781 5.117 1 91.56 822 LYS A O 1
ATOM 6850 N N . HIS A 1 823 ? 1.312 -41.312 5.922 1 91.62 823 HIS A N 1
ATOM 6851 C CA . HIS A 1 823 ? 1.897 -41.281 4.586 1 91.62 823 HIS A CA 1
ATOM 6852 C C . HIS A 1 823 ? 1.305 -42.406 3.721 1 91.62 823 HIS A C 1
ATOM 6854 O O . HIS A 1 823 ? 1.083 -42.219 2.523 1 91.62 823 HIS A O 1
ATOM 6860 N N . LEU A 1 824 ? 1.122 -43.5 4.328 1 94.12 824 LEU A N 1
ATOM 6861 C CA . LEU A 1 824 ? 0.499 -44.625 3.633 1 94.12 824 LEU A CA 1
ATOM 6862 C C . LEU A 1 824 ? -0.896 -44.25 3.141 1 94.12 824 LEU A C 1
ATOM 6864 O O . LEU A 1 824 ? -1.247 -44.531 1.991 1 94.12 824 LEU A O 1
ATOM 6868 N N . PHE A 1 825 ? -1.625 -43.656 3.977 1 93.38 825 PHE A N 1
ATOM 6869 C CA . PHE A 1 825 ? -2.965 -43.219 3.607 1 93.38 825 PHE A CA 1
ATOM 6870 C C . PHE A 1 825 ? -2.914 -42.281 2.412 1 93.38 825 PHE A C 1
ATOM 6872 O O . PHE A 1 825 ? -3.623 -42.469 1.424 1 93.38 825 PHE A O 1
ATOM 6879 N N . THR A 1 826 ? -2.109 -41.188 2.529 1 91.5 826 THR A N 1
ATOM 6880 C CA . THR A 1 826 ? -2.014 -40.188 1.473 1 91.5 826 THR A CA 1
ATOM 6881 C C . THR A 1 826 ? -1.606 -40.844 0.152 1 91.5 826 THR A C 1
ATOM 6883 O O . THR A 1 826 ? -2.176 -40.531 -0.897 1 91.5 826 THR A O 1
ATOM 6886 N N . ALA A 1 827 ? -0.61 -41.75 0.242 1 93.06 827 ALA A N 1
ATOM 6887 C CA . ALA A 1 827 ? -0.134 -42.438 -0.955 1 93.06 827 ALA A CA 1
ATOM 6888 C C . ALA A 1 827 ? -1.213 -43.344 -1.526 1 93.06 827 ALA A C 1
ATOM 6890 O O . ALA A 1 827 ? -1.433 -43.375 -2.74 1 93.06 827 ALA A O 1
ATOM 6891 N N . ALA A 1 828 ? -1.856 -44.031 -0.682 1 94.12 828 ALA A N 1
ATOM 6892 C CA . ALA A 1 828 ? -2.91 -44.938 -1.101 1 94.12 828 ALA A CA 1
ATOM 6893 C C . ALA A 1 828 ? -4.078 -44.188 -1.729 1 94.12 828 ALA A C 1
ATOM 6895 O O . ALA A 1 828 ? -4.605 -44.594 -2.766 1 94.12 828 ALA A O 1
ATOM 6896 N N . LEU A 1 829 ? -4.457 -43.188 -1.088 1 93.69 829 LEU A N 1
ATOM 6897 C CA . LEU A 1 829 ? -5.555 -42.375 -1.617 1 93.69 829 LEU A CA 1
ATOM 6898 C C . LEU A 1 829 ? -5.207 -41.812 -2.992 1 93.69 829 LEU A C 1
ATOM 6900 O O . LEU A 1 829 ? -6.012 -41.906 -3.924 1 93.69 829 LEU A O 1
ATOM 6904 N N . LYS A 1 830 ? -4.02 -41.219 -3.129 1 90.56 830 LYS A N 1
ATOM 6905 C CA . LYS A 1 830 ? -3.588 -40.688 -4.41 1 90.56 830 LYS A CA 1
ATOM 6906 C C . LYS A 1 830 ? -3.535 -41.75 -5.484 1 90.56 830 LYS A C 1
ATOM 6908 O O . LYS A 1 830 ? -3.938 -41.531 -6.625 1 90.56 830 LYS A O 1
ATOM 6913 N N . TYR A 1 831 ? -3.02 -42.906 -5.109 1 93.81 831 TYR A N 1
ATOM 6914 C CA . TYR A 1 831 ? -2.953 -44.031 -6.047 1 93.81 831 TYR A CA 1
ATOM 6915 C C . TYR A 1 831 ? -4.352 -44.469 -6.453 1 93.81 831 TYR A C 1
ATOM 6917 O O . TYR A 1 831 ? -4.609 -44.75 -7.633 1 93.81 831 TYR A O 1
ATOM 6925 N N . PHE A 1 832 ? -5.27 -44.531 -5.535 1 92.94 832 PHE A N 1
ATOM 6926 C CA . PHE A 1 832 ? -6.648 -44.938 -5.777 1 92.94 832 PHE A CA 1
ATOM 6927 C C . PHE A 1 832 ? -7.34 -43.969 -6.727 1 92.94 832 PHE A C 1
ATOM 6929 O O . PHE A 1 832 ? -8.062 -44.375 -7.633 1 92.94 832 PHE A O 1
ATOM 6936 N N . THR A 1 833 ? -7.141 -42.75 -6.492 1 90.94 833 THR A N 1
ATOM 6937 C CA . THR A 1 833 ? -7.773 -41.75 -7.336 1 90.94 833 THR A CA 1
ATOM 6938 C C . THR A 1 833 ? -7.316 -41.875 -8.789 1 90.94 833 THR A C 1
ATOM 6940 O O . THR A 1 833 ? -8.094 -41.656 -9.711 1 90.94 833 THR A O 1
ATOM 6943 N N . LYS A 1 834 ? -6.066 -42.375 -8.961 1 88.56 834 LYS A N 1
ATOM 6944 C CA . LYS A 1 834 ? -5.523 -42.562 -10.305 1 88.56 834 LYS A CA 1
ATOM 6945 C C . LYS A 1 834 ? -5.91 -43.938 -10.852 1 88.56 834 LYS A C 1
ATOM 6947 O O . LYS A 1 834 ? -6.098 -44.094 -12.055 1 88.56 834 LYS A O 1
ATOM 6952 N N . ASN A 1 835 ? -5.961 -44.938 -9.945 1 92.12 835 ASN A N 1
ATOM 6953 C CA . ASN A 1 835 ? -6.266 -46.344 -10.289 1 92.12 835 ASN A CA 1
ATOM 6954 C C . ASN A 1 835 ? -7.426 -46.875 -9.469 1 92.12 835 ASN A C 1
ATOM 6956 O O . ASN A 1 835 ? -7.242 -47.781 -8.648 1 92.12 835 ASN A O 1
ATOM 6960 N N . PRO A 1 836 ? -8.633 -46.375 -9.82 1 91.69 836 PRO A N 1
ATOM 6961 C CA . PRO A 1 836 ? -9.773 -46.781 -8.984 1 91.69 836 PRO A CA 1
ATOM 6962 C C . PRO A 1 836 ? -10.133 -48.25 -9.156 1 91.69 836 PRO A C 1
ATOM 6964 O O . PRO A 1 836 ? -10.219 -48.75 -10.289 1 91.69 836 PRO A O 1
ATOM 6967 N N . SER A 1 837 ? -10.219 -49.062 -8.195 1 90.19 837 SER A N 1
ATOM 6968 C CA . SER A 1 837 ? -10.664 -50.469 -8.156 1 90.19 837 SER A CA 1
ATOM 6969 C C . SER A 1 837 ? -11.242 -50.812 -6.785 1 90.19 837 SER A C 1
ATOM 6971 O O . SER A 1 837 ? -10.984 -50.125 -5.801 1 90.19 837 SER A O 1
ATOM 6973 N N . GLU A 1 838 ? -12.055 -51.812 -6.738 1 92.75 838 GLU A N 1
ATOM 6974 C CA . GLU A 1 838 ? -12.695 -52.188 -5.484 1 92.75 838 GLU A CA 1
ATOM 6975 C C . GLU A 1 838 ? -11.656 -52.625 -4.453 1 92.75 838 GLU A C 1
ATOM 6977 O O . GLU A 1 838 ? -11.789 -52.344 -3.264 1 92.75 838 GLU A O 1
ATOM 6982 N N . ASP A 1 839 ? -10.609 -53.281 -4.957 1 91.31 839 ASP A N 1
ATOM 6983 C CA . ASP A 1 839 ? -9.555 -53.75 -4.062 1 91.31 839 ASP A CA 1
ATOM 6984 C C . ASP A 1 839 ? -8.82 -52.562 -3.424 1 91.31 839 ASP A C 1
ATOM 6986 O O . ASP A 1 839 ? -8.562 -52.562 -2.219 1 91.31 839 ASP A O 1
ATOM 6990 N N . PHE A 1 840 ? -8.516 -51.625 -4.223 1 93.69 840 PHE A N 1
ATOM 6991 C CA . PHE A 1 840 ? -7.789 -50.469 -3.707 1 93.69 840 PHE A CA 1
ATOM 6992 C C . PHE A 1 840 ? -8.688 -49.625 -2.803 1 93.69 840 PHE A C 1
ATOM 6994 O O . PHE A 1 840 ? -8.211 -49.031 -1.834 1 93.69 840 PHE A O 1
ATOM 7001 N N . TRP A 1 841 ? -9.953 -49.594 -3.119 1 94.94 841 TRP A N 1
ATOM 7002 C CA . TRP A 1 841 ? -10.891 -48.906 -2.252 1 94.94 841 TRP A CA 1
ATOM 7003 C C . TRP A 1 841 ? -10.906 -49.5 -0.854 1 94.94 841 TRP A C 1
ATOM 7005 O O . TRP A 1 841 ? -10.891 -48.781 0.146 1 94.94 841 TRP A O 1
ATOM 7015 N N . GLU A 1 842 ? -10.898 -50.781 -0.792 1 94.56 842 GLU A N 1
ATOM 7016 C CA . GLU A 1 842 ? -10.867 -51.469 0.5 1 94.56 842 GLU A CA 1
ATOM 7017 C C . GLU A 1 842 ? -9.609 -51.094 1.283 1 94.56 842 GLU A C 1
ATOM 7019 O O . GLU A 1 842 ? -9.672 -50.875 2.492 1 94.56 842 GLU A O 1
ATOM 7024 N N . CYS A 1 843 ? -8.508 -51.031 0.578 1 94.62 843 CYS A N 1
ATOM 7025 C CA . CYS A 1 843 ? -7.258 -50.625 1.219 1 94.62 843 CYS A CA 1
ATOM 7026 C C . CYS A 1 843 ? -7.352 -49.219 1.771 1 94.62 843 CYS A C 1
ATOM 7028 O O . CYS A 1 843 ? -6.945 -48.969 2.906 1 94.62 843 CYS A O 1
ATOM 7030 N N . VAL A 1 844 ? -7.887 -48.312 0.999 1 95.31 844 VAL A N 1
ATOM 7031 C CA . VAL A 1 844 ? -8.016 -46.906 1.397 1 95.31 844 VAL A CA 1
ATOM 7032 C C . VAL A 1 844 ? -8.914 -46.781 2.625 1 95.31 844 VAL A C 1
ATOM 7034 O O . VAL A 1 844 ? -8.617 -46.062 3.561 1 95.31 844 VAL A O 1
ATOM 7037 N N . THR A 1 845 ? -10 -47.562 2.639 1 95.06 845 THR A N 1
ATOM 7038 C CA . THR A 1 845 ? -10.938 -47.531 3.754 1 95.06 845 THR A CA 1
ATOM 7039 C C . THR A 1 845 ? -10.25 -47.938 5.047 1 95.06 845 THR A C 1
ATOM 7041 O O . THR A 1 845 ? -10.461 -47.344 6.098 1 95.06 845 THR A O 1
ATOM 7044 N N . ILE A 1 846 ? -9.406 -48.938 4.949 1 94.12 846 ILE A N 1
ATOM 7045 C CA . ILE A 1 846 ? -8.672 -49.406 6.125 1 94.12 846 ILE A CA 1
ATOM 7046 C C . ILE A 1 846 ? -7.699 -48.344 6.586 1 94.12 846 ILE A C 1
ATOM 7048 O O . ILE A 1 846 ? -7.562 -48.094 7.785 1 94.12 846 ILE A O 1
ATOM 7052 N N . CYS A 1 847 ? -7.035 -47.719 5.637 1 94.31 847 CYS A N 1
ATOM 7053 C CA . CYS A 1 847 ? -6.117 -46.625 5.957 1 94.31 847 CYS A CA 1
ATOM 7054 C C . CYS A 1 847 ? -6.848 -45.5 6.664 1 94.31 847 CYS A C 1
ATOM 7056 O O . CYS A 1 847 ? -6.316 -44.906 7.605 1 94.31 847 CYS A O 1
ATOM 7058 N N . MET A 1 848 ? -7.984 -45.219 6.227 1 92.94 848 MET A N 1
ATOM 7059 C CA . MET A 1 848 ? -8.789 -44.156 6.785 1 92.94 848 MET A CA 1
ATOM 7060 C C . MET A 1 848 ? -9.133 -44.438 8.242 1 92.94 848 MET A C 1
ATOM 7062 O O . MET A 1 848 ? -9.07 -43.531 9.086 1 92.94 848 MET A O 1
ATOM 7066 N N . THR A 1 849 ? -9.453 -45.594 8.547 1 89.5 849 THR A N 1
ATOM 7067 C CA . THR A 1 849 ? -9.859 -45.969 9.898 1 89.5 849 THR A CA 1
ATOM 7068 C C . THR A 1 849 ? -8.672 -45.875 10.859 1 89.5 849 THR A C 1
ATOM 7070 O O . THR A 1 849 ? -8.859 -45.688 12.062 1 89.5 849 THR A O 1
ATOM 7073 N N . ASN A 1 850 ? -7.48 -45.938 10.305 1 88.88 850 ASN A N 1
ATOM 7074 C CA . ASN A 1 850 ? -6.277 -45.938 11.125 1 88.88 850 ASN A CA 1
ATOM 7075 C C . ASN A 1 850 ? -5.734 -44.5 11.305 1 88.88 850 ASN A C 1
ATOM 7077 O O . ASN A 1 850 ? -4.711 -44.312 11.953 1 88.88 850 ASN A O 1
ATOM 7081 N N . LEU A 1 851 ? -6.375 -43.562 10.797 1 89.44 851 LEU A N 1
ATOM 7082 C CA . LEU A 1 851 ? -5.902 -42.188 10.875 1 89.44 851 LEU A CA 1
ATOM 7083 C C . LEU A 1 851 ? -6.035 -41.656 12.297 1 89.44 851 LEU A C 1
ATOM 7085 O O . LEU A 1 851 ? -7.004 -41.969 12.992 1 89.44 851 LEU A O 1
ATOM 7089 N N . ASP A 1 852 ? -5.051 -40.906 12.664 1 87.69 852 ASP A N 1
ATOM 7090 C CA . ASP A 1 852 ? -5.066 -40.281 13.984 1 87.69 852 ASP A CA 1
ATOM 7091 C C . ASP A 1 852 ? -6.066 -39.125 14.031 1 87.69 852 ASP A C 1
ATOM 7093 O O . ASP A 1 852 ? -6.18 -38.344 13.078 1 87.69 852 ASP A O 1
ATOM 7097 N N . LYS A 1 853 ? -6.66 -38.938 15.148 1 81.69 853 LYS A N 1
ATOM 7098 C CA . LYS A 1 853 ? -7.703 -37.938 15.336 1 81.69 853 LYS A CA 1
ATOM 7099 C C . LYS A 1 853 ? -7.133 -36.531 15.242 1 81.69 853 LYS A C 1
ATOM 7101 O O . LYS A 1 853 ? -7.852 -35.594 14.922 1 81.69 853 LYS A O 1
ATOM 7106 N N . ASN A 1 854 ? -5.895 -36.438 15.477 1 81.12 854 ASN A N 1
ATOM 7107 C CA . ASN A 1 854 ? -5.281 -35.125 15.5 1 81.12 854 ASN A CA 1
ATOM 7108 C C . ASN A 1 854 ? -4.715 -34.75 14.141 1 81.12 854 ASN A C 1
ATOM 7110 O O . ASN A 1 854 ? -4.156 -33.656 13.977 1 81.12 854 ASN A O 1
ATOM 7114 N N . ASP A 1 855 ? -4.934 -35.625 13.133 1 88.19 855 ASP A N 1
ATOM 7115 C CA . ASP A 1 855 ? -4.383 -35.375 11.805 1 88.19 855 ASP A CA 1
ATOM 7116 C C . ASP A 1 855 ? -5.32 -34.5 10.969 1 88.19 855 ASP A C 1
ATOM 7118 O O . ASP A 1 855 ? -5.957 -35 10.031 1 88.19 855 ASP A O 1
ATOM 7122 N N . ASN A 1 856 ? -5.246 -33.25 11.164 1 83.19 856 ASN A N 1
ATOM 7123 C CA . ASN A 1 856 ? -6.133 -32.312 10.484 1 83.19 856 ASN A CA 1
ATOM 7124 C C . ASN A 1 856 ? -5.855 -32.281 8.984 1 83.19 856 ASN A C 1
ATOM 7126 O O . ASN A 1 856 ? -6.777 -32.094 8.188 1 83.19 856 ASN A O 1
ATOM 7130 N N . GLU A 1 857 ? -4.582 -32.469 8.594 1 87.56 857 GLU A N 1
ATOM 7131 C CA . GLU A 1 857 ? -4.203 -32.438 7.188 1 87.56 857 GLU A CA 1
ATOM 7132 C C . GLU A 1 857 ? -4.898 -33.531 6.391 1 87.56 857 GLU A C 1
ATOM 7134 O O . GLU A 1 857 ? -5.414 -33.281 5.301 1 87.56 857 GLU A O 1
ATOM 7139 N N . SER A 1 858 ? -4.887 -34.719 6.898 1 90.88 858 SER A N 1
ATOM 7140 C CA . SER A 1 858 ? -5.52 -35.844 6.227 1 90.88 858 SER A CA 1
ATOM 7141 C C . SER A 1 858 ? -7.031 -35.688 6.148 1 90.88 858 SER A C 1
ATOM 7143 O O . SER A 1 858 ? -7.648 -36 5.129 1 90.88 858 SER A O 1
ATOM 7145 N N . PHE A 1 859 ? -7.59 -35.156 7.141 1 90.31 859 PHE A N 1
ATOM 7146 C CA . PHE A 1 859 ? -9.031 -34.969 7.141 1 90.31 859 PHE A CA 1
ATOM 7147 C C . PHE A 1 859 ? -9.43 -33.875 6.133 1 90.31 859 PHE A C 1
ATOM 7149 O O . PHE A 1 859 ? -10.492 -33.969 5.516 1 90.31 859 PHE A O 1
ATOM 7156 N N . ASP A 1 860 ? -8.625 -32.938 6.031 1 88.56 860 ASP A N 1
ATOM 7157 C CA . ASP A 1 860 ? -8.891 -31.906 5.02 1 88.56 860 ASP A CA 1
ATOM 7158 C C . ASP A 1 860 ? -8.914 -32.531 3.619 1 88.56 860 ASP A C 1
ATOM 7160 O O . ASP A 1 860 ? -9.695 -32.094 2.766 1 88.56 860 ASP A O 1
ATOM 7164 N N . LEU A 1 861 ? -8 -33.531 3.369 1 89.81 861 LEU A N 1
ATOM 7165 C CA . LEU A 1 861 ? -7.988 -34.219 2.09 1 89.81 861 LEU A CA 1
ATOM 7166 C C . LEU A 1 861 ? -9.273 -35.031 1.899 1 89.81 861 LEU A C 1
ATOM 7168 O O . LEU A 1 861 ? -9.812 -35.094 0.793 1 89.81 861 LEU A O 1
ATOM 7172 N N . LEU A 1 862 ? -9.766 -35.531 2.947 1 92.31 862 LEU A N 1
ATOM 7173 C CA . LEU A 1 862 ? -10.93 -36.406 2.904 1 92.31 862 LEU A CA 1
ATOM 7174 C C . LEU A 1 862 ? -12.203 -35.594 2.662 1 92.31 862 LEU A C 1
ATOM 7176 O O . LEU A 1 862 ? -13.164 -36.125 2.076 1 92.31 862 LEU A O 1
ATOM 7180 N N . ILE A 1 863 ? -12.234 -34.406 3.057 1 91.19 863 ILE A N 1
ATOM 7181 C CA . ILE A 1 863 ? -13.422 -33.562 2.959 1 91.19 863 ILE A CA 1
ATOM 7182 C C . ILE A 1 863 ? -13.648 -33.156 1.503 1 91.19 863 ILE A C 1
ATOM 7184 O O . ILE A 1 863 ? -14.781 -32.938 1.081 1 91.19 863 ILE A O 1
ATOM 7188 N N . ASP A 1 864 ? -12.633 -33.125 0.703 1 89.5 864 ASP A N 1
ATOM 7189 C CA . ASP A 1 864 ? -12.75 -32.75 -0.708 1 89.5 864 ASP A CA 1
ATOM 7190 C C . ASP A 1 864 ? -13.281 -33.938 -1.524 1 89.5 864 ASP A C 1
ATOM 7192 O O . ASP A 1 864 ? -12.5 -34.719 -2.096 1 89.5 864 ASP A O 1
ATOM 7196 N N . VAL A 1 865 ? -14.555 -33.938 -1.757 1 91.69 865 VAL A N 1
ATOM 7197 C CA . VAL A 1 865 ? -15.234 -35.062 -2.398 1 91.69 865 VAL A CA 1
ATOM 7198 C C . VAL A 1 865 ? -15.031 -35 -3.91 1 91.69 865 VAL A C 1
ATOM 7200 O O . VAL A 1 865 ? -15.172 -36 -4.609 1 91.69 865 VAL A O 1
ATOM 7203 N N . SER A 1 866 ? -14.656 -33.906 -4.457 1 86.56 866 SER A N 1
ATOM 7204 C CA . SER A 1 866 ? -14.508 -33.719 -5.895 1 86.56 866 SER A CA 1
ATOM 7205 C C . SER A 1 866 ? -13.375 -34.562 -6.461 1 86.56 866 SER A C 1
ATOM 7207 O O . SER A 1 866 ? -13.391 -34.906 -7.641 1 86.56 866 SER A O 1
ATOM 7209 N N . LYS A 1 867 ? -12.445 -35.031 -5.637 1 86.75 867 LYS A N 1
ATOM 7210 C CA . LYS A 1 867 ? -11.273 -35.75 -6.102 1 86.75 867 LYS A CA 1
ATOM 7211 C C . LYS A 1 867 ? -11.523 -37.25 -6.102 1 86.75 867 LYS A C 1
ATOM 7213 O O . LYS A 1 867 ? -10.75 -38.031 -6.676 1 86.75 867 LYS A O 1
ATOM 7218 N N . ILE A 1 868 ? -12.656 -37.625 -5.492 1 91.5 868 ILE A N 1
ATOM 7219 C CA . ILE A 1 868 ? -12.992 -39.031 -5.391 1 91.5 868 ILE A CA 1
ATOM 7220 C C . ILE A 1 868 ? -13.742 -39.469 -6.641 1 91.5 868 ILE A C 1
ATOM 7222 O O . ILE A 1 868 ? -14.609 -38.75 -7.145 1 91.5 868 ILE A O 1
ATOM 7226 N N . PRO A 1 869 ? -13.328 -40.688 -7.234 1 88.94 869 PRO A N 1
ATOM 7227 C CA . PRO A 1 869 ? -14.062 -41.219 -8.391 1 88.94 869 PRO A CA 1
ATOM 7228 C C . PRO A 1 869 ? -15.562 -41.312 -8.141 1 88.94 869 PRO A C 1
ATOM 7230 O O . PRO A 1 869 ? -15.977 -41.688 -7.035 1 88.94 869 PRO A O 1
ATOM 7233 N N . GLN A 1 870 ? -16.422 -41.156 -9.078 1 87 870 GLN A N 1
ATOM 7234 C CA . GLN A 1 870 ? -17.875 -41 -8.992 1 87 870 GLN A CA 1
ATOM 7235 C C . GLN A 1 870 ? -18.516 -42.219 -8.344 1 87 870 GLN A C 1
ATOM 7237 O O . GLN A 1 870 ? -19.375 -42.094 -7.477 1 87 870 GLN A O 1
ATOM 7242 N N . LYS A 1 871 ? -18 -43.406 -8.727 1 87.44 871 LYS A N 1
ATOM 7243 C CA . LYS A 1 871 ? -18.594 -44.656 -8.266 1 87.44 871 LYS A CA 1
ATOM 7244 C C . LYS A 1 871 ? -18.453 -44.781 -6.75 1 87.44 871 LYS A C 1
ATOM 7246 O O . LYS A 1 871 ? -19.234 -45.5 -6.113 1 87.44 871 LYS A O 1
ATOM 7251 N N . TYR A 1 872 ? -17.516 -44.094 -6.148 1 92.19 872 TYR A N 1
ATOM 7252 C CA . TYR A 1 872 ? -17.188 -44.344 -4.75 1 92.19 872 TYR A CA 1
ATOM 7253 C C . TYR A 1 872 ? -17.531 -43.156 -3.889 1 92.19 872 TYR A C 1
ATOM 7255 O O . TYR A 1 872 ? -17.297 -43.156 -2.678 1 92.19 872 TYR A O 1
ATOM 7263 N N . LYS A 1 873 ? -18.125 -42.062 -4.367 1 92.44 873 LYS A N 1
ATOM 7264 C CA . LYS A 1 873 ? -18.375 -40.812 -3.643 1 92.44 873 LYS A CA 1
ATOM 7265 C C . LYS A 1 873 ? -19.359 -41.031 -2.496 1 92.44 873 LYS A C 1
ATOM 7267 O O . LYS A 1 873 ? -19.125 -40.594 -1.373 1 92.44 873 LYS A O 1
ATOM 7272 N N . GLY A 1 874 ? -20.484 -41.688 -2.84 1 93.44 874 GLY A N 1
ATOM 7273 C CA . GLY A 1 874 ? -21.484 -41.938 -1.815 1 93.44 874 GLY A CA 1
ATOM 7274 C C . GLY A 1 874 ? -20.922 -42.688 -0.612 1 93.44 874 GLY A C 1
ATOM 7275 O O . GLY A 1 874 ? -21.109 -42.25 0.528 1 93.44 874 GLY A O 1
ATOM 7276 N N . ARG A 1 875 ? -20.172 -43.812 -0.766 1 93.38 875 ARG A N 1
ATOM 7277 C CA . ARG A 1 875 ? -19.578 -44.625 0.301 1 93.38 875 ARG A CA 1
ATOM 7278 C C . ARG A 1 875 ? -18.531 -43.812 1.067 1 93.38 875 ARG A C 1
ATOM 7280 O O . ARG A 1 875 ? -18.422 -43.938 2.291 1 93.38 875 ARG A O 1
ATOM 7287 N N . HIS A 1 876 ? -17.797 -43.094 0.234 1 94.69 876 HIS A N 1
ATOM 7288 C CA . HIS A 1 876 ? -16.766 -42.25 0.831 1 94.69 876 HIS A CA 1
ATOM 7289 C C . HIS A 1 876 ? -17.359 -41.25 1.813 1 94.69 876 HIS A C 1
ATOM 7291 O O . HIS A 1 876 ? -16.891 -41.156 2.953 1 94.69 876 HIS A O 1
ATOM 7297 N N . VAL A 1 877 ? -18.422 -40.562 1.437 1 95.12 877 VAL A N 1
ATOM 7298 C CA . VAL A 1 877 ? -19.062 -39.531 2.271 1 95.12 877 VAL A CA 1
ATOM 7299 C C . VAL A 1 877 ? -19.578 -40.156 3.562 1 95.12 877 VAL A C 1
ATOM 7301 O O . VAL A 1 877 ? -19.375 -39.625 4.652 1 95.12 877 VAL A O 1
ATOM 7304 N N . MET A 1 878 ? -20.203 -41.281 3.465 1 94.75 878 MET A N 1
ATOM 7305 C CA . MET A 1 878 ? -20.766 -41.969 4.625 1 94.75 878 MET A CA 1
ATOM 7306 C C . MET A 1 878 ? -19.672 -42.375 5.605 1 94.75 878 MET A C 1
ATOM 7308 O O . MET A 1 878 ? -19.812 -42.188 6.816 1 94.75 878 MET A O 1
ATOM 7312 N N . LEU A 1 879 ? -18.594 -42.844 5.07 1 93.75 879 LEU A N 1
ATOM 7313 C CA . LEU A 1 879 ? -17.469 -43.25 5.918 1 93.75 879 LEU A CA 1
ATOM 7314 C C . LEU A 1 879 ? -16.844 -42.062 6.609 1 93.75 879 LEU A C 1
ATOM 7316 O O . LEU A 1 879 ? -16.562 -42.094 7.812 1 93.75 879 LEU A O 1
ATOM 7320 N N . VAL A 1 880 ? -16.562 -41 5.836 1 93.94 880 VAL A N 1
ATOM 7321 C CA . VAL A 1 880 ? -15.93 -39.781 6.379 1 93.94 880 VAL A CA 1
ATOM 7322 C C . VAL A 1 880 ? -16.812 -39.188 7.469 1 93.94 880 VAL A C 1
ATOM 7324 O O . VAL A 1 880 ? -16.312 -38.75 8.508 1 93.94 880 VAL A O 1
ATOM 7327 N N . TRP A 1 881 ? -18.109 -39.188 7.23 1 92.94 881 TRP A N 1
ATOM 7328 C CA . TRP A 1 881 ? -19.047 -38.656 8.227 1 92.94 881 TRP A CA 1
ATOM 7329 C C . TRP A 1 881 ? -18.938 -39.438 9.539 1 92.94 881 TRP A C 1
ATOM 7331 O O . TRP A 1 881 ? -18.875 -38.844 10.609 1 92.94 881 TRP A O 1
ATOM 7341 N N . GLU A 1 882 ? -18.844 -40.719 9.477 1 91.38 882 GLU A N 1
ATOM 7342 C CA . GLU A 1 882 ? -18.719 -41.531 10.672 1 91.38 882 GLU A CA 1
ATOM 7343 C C . GLU A 1 882 ? -17.422 -41.25 11.422 1 91.38 882 GLU A C 1
ATOM 7345 O O . GLU A 1 882 ? -17.406 -41.219 12.656 1 91.38 882 GLU A O 1
ATOM 7350 N N . MET A 1 883 ? -16.438 -41 10.719 1 90.69 883 MET A N 1
ATOM 7351 C CA . MET A 1 883 ? -15.141 -40.688 11.32 1 90.69 883 MET A CA 1
ATOM 7352 C C . MET A 1 883 ? -15.18 -39.344 12.039 1 90.69 883 MET A C 1
ATOM 7354 O O . MET A 1 883 ? -14.578 -39.188 13.102 1 90.69 883 MET A O 1
ATOM 7358 N N . LEU A 1 884 ? -15.812 -38.375 11.453 1 89.44 884 LEU A N 1
ATOM 7359 C CA . LEU A 1 884 ? -15.836 -37.031 11.984 1 89.44 884 LEU A CA 1
ATOM 7360 C C . LEU A 1 884 ? -16.734 -36.938 13.227 1 89.44 884 LEU A C 1
ATOM 7362 O O . LEU A 1 884 ? -16.594 -36.031 14.031 1 89.44 884 LEU A O 1
ATOM 7366 N N . LYS A 1 885 ? -17.625 -37.844 13.492 1 85.62 885 LYS A N 1
ATOM 7367 C CA . LYS A 1 885 ? -18.547 -37.875 14.625 1 85.62 885 LYS A CA 1
ATOM 7368 C C . LYS A 1 885 ? -17.797 -38.188 15.93 1 85.62 885 LYS A C 1
ATOM 7370 O O . LYS A 1 885 ? -18.266 -37.812 17.016 1 85.62 885 LYS A O 1
ATOM 7375 N N . VAL A 1 886 ? -16.656 -38.719 15.844 1 77.62 886 VAL A N 1
ATOM 7376 C CA . VAL A 1 886 ? -15.953 -39.281 17 1 77.62 886 VAL A CA 1
ATOM 7377 C C . VAL A 1 886 ? -15.375 -38.156 17.844 1 77.62 886 VAL A C 1
ATOM 7379 O O . VAL A 1 886 ? -15.367 -38.219 19.078 1 77.62 886 VAL A O 1
ATOM 7382 N N . SER A 1 887 ? -14.867 -37.094 17.219 1 74.12 887 SER A N 1
ATOM 7383 C CA . SER A 1 887 ? -14.203 -36.062 18.016 1 74.12 887 SER A CA 1
ATOM 7384 C C . SER A 1 887 ? -14.852 -34.719 17.812 1 74.12 887 SER A C 1
ATOM 7386 O O . SER A 1 887 ? -15.188 -34.344 16.688 1 74.12 887 SER A O 1
ATOM 7388 N N . GLU A 1 888 ? -14.992 -34.031 18.953 1 71.75 888 GLU A N 1
ATOM 7389 C CA . GLU A 1 888 ? -15.57 -32.688 18.922 1 71.75 888 GLU A CA 1
ATOM 7390 C C . GLU A 1 888 ? -14.633 -31.703 18.234 1 71.75 888 GLU A C 1
ATOM 7392 O O . GLU A 1 888 ? -15.086 -30.703 17.656 1 71.75 888 GLU A O 1
ATOM 7397 N N . ASP A 1 889 ? -13.367 -32 18.188 1 71.12 889 ASP A N 1
ATOM 7398 C CA . ASP A 1 889 ? -12.383 -31.125 17.578 1 71.12 889 ASP A CA 1
ATOM 7399 C C . ASP A 1 889 ? -12.531 -31.078 16.062 1 71.12 889 ASP A C 1
ATOM 7401 O O . ASP A 1 889 ? -12.078 -30.125 15.422 1 71.12 889 ASP A O 1
ATOM 7405 N N . LEU A 1 890 ? -13.258 -32 15.523 1 79.12 890 LEU A N 1
ATOM 7406 C CA . LEU A 1 890 ? -13.398 -32.125 14.078 1 79.12 890 LEU A CA 1
ATOM 7407 C C . LEU A 1 890 ? -14.742 -31.578 13.609 1 79.12 890 LEU A C 1
ATOM 7409 O O . LEU A 1 890 ? -15.094 -31.703 12.438 1 79.12 890 LEU A O 1
ATOM 7413 N N . ALA A 1 891 ? -15.383 -30.875 14.516 1 76.88 891 ALA A N 1
ATOM 7414 C CA . ALA A 1 891 ? -16.75 -30.406 14.25 1 76.88 891 ALA A CA 1
ATOM 7415 C C . ALA A 1 891 ? -16.781 -29.438 13.086 1 76.88 891 ALA A C 1
ATOM 7417 O O . ALA A 1 891 ? -17.641 -29.531 12.203 1 76.88 891 ALA A O 1
ATOM 7418 N N . PRO A 1 892 ? -15.844 -28.562 13.055 1 77.19 892 PRO A N 1
ATOM 7419 C CA . PRO A 1 892 ? -15.891 -27.625 11.93 1 77.19 892 PRO A CA 1
ATOM 7420 C C . PRO A 1 892 ? -15.75 -28.328 10.578 1 77.19 892 PRO A C 1
ATOM 7422 O O . PRO A 1 892 ? -16.234 -27.812 9.562 1 77.19 892 PRO A O 1
ATOM 7425 N N . LYS A 1 893 ? -15.156 -29.484 10.516 1 87 893 LYS A N 1
ATOM 7426 C CA . LYS A 1 893 ? -14.938 -30.219 9.273 1 87 893 LYS A CA 1
ATOM 7427 C C . LYS A 1 893 ? -16.219 -30.891 8.805 1 87 893 LYS A C 1
ATOM 7429 O O . LYS A 1 893 ? -16.344 -31.25 7.625 1 87 893 LYS A O 1
ATOM 7434 N N . ARG A 1 894 ? -17.219 -31.016 9.688 1 88.44 894 ARG A N 1
ATOM 7435 C CA . ARG A 1 894 ? -18.516 -31.578 9.32 1 88.44 894 ARG A CA 1
ATOM 7436 C C . ARG A 1 894 ? -19.281 -30.641 8.391 1 88.44 894 ARG A C 1
ATOM 7438 O O . ARG A 1 894 ? -19.875 -31.078 7.406 1 88.44 894 ARG A O 1
ATOM 7445 N N . THR A 1 895 ? -19.125 -29.391 8.758 1 88.5 895 THR A N 1
ATOM 7446 C CA . THR A 1 895 ? -19.766 -28.375 7.93 1 88.5 895 THR A CA 1
ATOM 7447 C C . THR A 1 895 ? -19.172 -28.359 6.527 1 88.5 895 THR A C 1
ATOM 7449 O O . THR A 1 895 ? -19.906 -28.328 5.535 1 88.5 895 THR A O 1
ATOM 7452 N N . SER A 1 896 ? -17.891 -28.531 6.488 1 89.12 896 SER A N 1
ATOM 7453 C CA . SER A 1 896 ? -17.203 -28.516 5.203 1 89.12 896 SER A CA 1
ATOM 7454 C C . SER A 1 896 ? -17.547 -29.734 4.371 1 89.12 896 SER A C 1
ATOM 7456 O O . SER A 1 896 ? -17.672 -29.656 3.148 1 89.12 896 SER A O 1
ATOM 7458 N N . LEU A 1 897 ? -17.688 -30.859 4.965 1 92.31 897 LEU A N 1
ATOM 7459 C CA . LEU A 1 897 ? -18.047 -32.094 4.258 1 92.31 897 LEU A CA 1
ATOM 7460 C C . LEU A 1 897 ? -19.422 -31.984 3.627 1 92.31 897 LEU A C 1
ATOM 7462 O O . LEU A 1 897 ? -19.594 -32.281 2.441 1 92.31 897 LEU A O 1
ATOM 7466 N N . LEU A 1 898 ? -20.375 -31.406 4.367 1 91.44 898 LEU A N 1
ATOM 7467 C CA . LEU A 1 898 ? -21.75 -31.312 3.889 1 91.44 898 LEU A CA 1
ATOM 7468 C C . LEU A 1 898 ? -21.844 -30.359 2.697 1 91.44 898 LEU A C 1
ATOM 7470 O O . LEU A 1 898 ? -22.609 -30.609 1.76 1 91.44 898 LEU A O 1
ATOM 7474 N N . SER A 1 899 ? -21.078 -29.406 2.766 1 88.88 899 SER A N 1
ATOM 7475 C CA . SER A 1 899 ? -21.094 -28.406 1.699 1 88.88 899 SER A CA 1
ATOM 7476 C C . SER A 1 899 ? -20.406 -28.938 0.446 1 88.88 899 SER A C 1
ATOM 7478 O O . SER A 1 899 ? -20.641 -28.438 -0.657 1 88.88 899 SER A O 1
ATOM 7480 N N . SER A 1 900 ? -19.531 -29.938 0.609 1 90.62 900 SER A N 1
ATOM 7481 C CA . SER A 1 900 ? -18.719 -30.422 -0.501 1 90.62 900 SER A CA 1
ATOM 7482 C C . SER A 1 900 ? -19.453 -31.531 -1.267 1 90.62 900 SER A C 1
ATOM 7484 O O . SER A 1 900 ? -18.984 -31.953 -2.328 1 90.62 900 SER A O 1
ATOM 7486 N N . ILE A 1 901 ? -20.656 -31.953 -0.859 1 92.81 901 ILE A N 1
ATOM 7487 C CA . ILE A 1 901 ? -21.359 -33.062 -1.478 1 92.81 901 ILE A CA 1
ATOM 7488 C C . ILE A 1 901 ? -22.078 -32.594 -2.742 1 92.81 901 ILE A C 1
ATOM 7490 O O . ILE A 1 901 ? -22.938 -31.734 -2.682 1 92.81 901 ILE A O 1
ATOM 7494 N N . PRO A 1 902 ? -21.75 -33.156 -3.885 1 89.44 902 PRO A N 1
ATOM 7495 C CA . PRO A 1 902 ? -22.469 -32.812 -5.109 1 89.44 902 PRO A CA 1
ATOM 7496 C C . PRO A 1 902 ? -23.906 -33.344 -5.125 1 89.44 902 PRO A C 1
ATOM 7498 O O . PRO A 1 902 ? -24.188 -34.375 -4.484 1 89.44 902 PRO A O 1
ATOM 7501 N N . SER A 1 903 ? -24.797 -32.812 -5.863 1 88.44 903 SER A N 1
ATOM 7502 C CA . SER A 1 903 ? -26.219 -33.125 -5.902 1 88.44 903 SER A CA 1
ATOM 7503 C C . SER A 1 903 ? -26.453 -34.531 -6.418 1 88.44 903 SER A C 1
ATOM 7505 O O . SER A 1 903 ? -27.375 -35.219 -5.969 1 88.44 903 SER A O 1
ATOM 7507 N N . ASP A 1 904 ? -25.578 -35.031 -7.293 1 87.56 904 ASP A N 1
ATOM 7508 C CA . ASP A 1 904 ? -25.766 -36.312 -7.941 1 87.56 904 ASP A CA 1
ATOM 7509 C C . ASP A 1 904 ? -25.469 -37.469 -6.984 1 87.56 904 ASP A C 1
ATOM 7511 O O . ASP A 1 904 ? -25.859 -38.625 -7.227 1 87.56 904 ASP A O 1
ATOM 7515 N N . VAL A 1 905 ? -24.875 -37.219 -5.863 1 92.94 905 VAL A N 1
ATOM 7516 C CA . VAL A 1 905 ? -24.453 -38.25 -4.926 1 92.94 905 VAL A CA 1
ATOM 7517 C C . VAL A 1 905 ? -25.578 -38.562 -3.955 1 92.94 905 VAL A C 1
ATOM 7519 O O . VAL A 1 905 ? -25.578 -39.625 -3.32 1 92.94 905 VAL A O 1
ATOM 7522 N N . PHE A 1 906 ? -26.547 -37.656 -3.811 1 93.88 906 PHE A N 1
ATOM 7523 C CA . PHE A 1 906 ? -27.609 -37.812 -2.818 1 93.88 906 PHE A CA 1
ATOM 7524 C C . PHE A 1 906 ? -28.484 -39 -3.127 1 93.88 906 PHE A C 1
ATOM 7526 O O . PHE A 1 906 ? -29.047 -39.625 -2.219 1 93.88 906 PHE A O 1
ATOM 7533 N N . LYS A 1 907 ? -28.578 -39.344 -4.363 1 91.62 907 LYS A N 1
ATOM 7534 C CA . LYS A 1 907 ? -29.391 -40.5 -4.77 1 91.62 907 LYS A CA 1
ATOM 7535 C C . LYS A 1 907 ? -28.828 -41.781 -4.199 1 91.62 907 LYS A C 1
ATOM 7537 O O . LYS A 1 907 ? -29.562 -42.781 -4.035 1 91.62 907 LYS A O 1
ATOM 7542 N N . ASP A 1 908 ? -27.547 -41.781 -3.896 1 91.56 908 ASP A N 1
ATOM 7543 C CA . ASP A 1 908 ? -26.859 -43 -3.473 1 91.56 908 ASP A CA 1
ATOM 7544 C C . ASP A 1 908 ? -26.938 -43.156 -1.958 1 91.56 908 ASP A C 1
ATOM 7546 O O . ASP A 1 908 ? -26.516 -44.188 -1.427 1 91.56 908 ASP A O 1
ATOM 7550 N N . PHE A 1 909 ? -27.547 -42.25 -1.219 1 95.06 909 PHE A N 1
ATOM 7551 C CA . PHE A 1 909 ? -27.531 -42.312 0.238 1 95.06 909 PHE A CA 1
ATOM 7552 C C . PHE A 1 909 ? -28.719 -43.125 0.755 1 95.06 909 PHE A C 1
ATOM 7554 O O . PHE A 1 909 ? -29.844 -42.969 0.268 1 95.06 909 PHE A O 1
ATOM 7561 N N . PRO A 1 910 ? -28.484 -43.969 1.752 1 94.44 910 PRO A N 1
ATOM 7562 C CA . PRO A 1 910 ? -29.609 -44.625 2.402 1 94.44 910 PRO A CA 1
ATOM 7563 C C . PRO A 1 910 ? -30.406 -43.719 3.318 1 94.44 910 PRO A C 1
ATOM 7565 O O . PRO A 1 910 ? -29.859 -42.719 3.832 1 94.44 910 PRO A O 1
ATOM 7568 N N . MET A 1 911 ? -31.656 -44 3.652 1 94.88 911 MET A N 1
ATOM 7569 C CA . MET A 1 911 ? -32.594 -43.188 4.426 1 94.88 911 MET A CA 1
ATOM 7570 C C . MET A 1 911 ? -32.094 -43 5.848 1 94.88 911 MET A C 1
ATOM 7572 O O . MET A 1 911 ? -32.188 -41.875 6.398 1 94.88 911 MET A O 1
ATOM 7576 N N . HIS A 1 912 ? -31.516 -44.031 6.367 1 93.75 912 HIS A N 1
ATOM 7577 C CA . HIS A 1 912 ? -31.078 -43.938 7.754 1 93.75 912 HIS A CA 1
ATOM 7578 C C . HIS A 1 912 ? -29.953 -42.938 7.922 1 93.75 912 HIS A C 1
ATOM 7580 O O . HIS A 1 912 ? -29.906 -42.219 8.93 1 93.75 912 HIS A O 1
ATOM 7586 N N . PHE A 1 913 ? -29.062 -42.875 6.867 1 94.31 913 PHE A N 1
ATOM 7587 C CA . PHE A 1 913 ? -27.969 -41.906 6.898 1 94.31 913 PHE A CA 1
ATOM 7588 C C . PHE A 1 913 ? -28.484 -40.469 6.855 1 94.31 913 PHE A C 1
ATOM 7590 O O . PHE A 1 913 ? -28.047 -39.656 7.652 1 94.31 913 PHE A O 1
ATOM 7597 N N . LEU A 1 914 ? -29.375 -40.219 6.039 1 95.88 914 LEU A N 1
ATOM 7598 C CA . LEU A 1 914 ? -29.938 -38.875 5.863 1 95.88 914 LEU A CA 1
ATOM 7599 C C . LEU A 1 914 ? -30.688 -38.438 7.117 1 95.88 914 LEU A C 1
ATOM 7601 O O . LEU A 1 914 ? -30.484 -37.344 7.602 1 95.88 914 LEU A O 1
ATOM 7605 N N . THR A 1 915 ? -31.484 -39.312 7.762 1 95.12 915 THR A N 1
ATOM 7606 C CA . THR A 1 915 ? -32.312 -39 8.93 1 95.12 915 THR A CA 1
ATOM 7607 C C . THR A 1 915 ? -31.422 -38.688 10.141 1 95.12 915 THR A C 1
ATOM 7609 O O . THR A 1 915 ? -31.75 -37.812 10.945 1 95.12 915 THR A O 1
ATOM 7612 N N . GLU A 1 916 ? -30.344 -39.375 10.195 1 93.38 916 GLU A N 1
ATOM 7613 C CA . GLU A 1 916 ? -29.438 -39.188 11.32 1 93.38 916 GLU A CA 1
ATOM 7614 C C . GLU A 1 916 ? -28.828 -37.781 11.281 1 93.38 916 GLU A C 1
ATOM 7616 O O . GLU A 1 916 ? -28.797 -37.094 12.305 1 93.38 916 GLU A O 1
ATOM 7621 N N . ILE A 1 917 ? -28.359 -37.375 10.141 1 92.25 917 ILE A N 1
ATOM 7622 C CA . ILE A 1 917 ? -27.703 -36.094 10 1 92.25 917 ILE A CA 1
ATOM 7623 C C . ILE A 1 917 ? -28.719 -34.969 10.266 1 92.25 917 ILE A C 1
ATOM 7625 O O . ILE A 1 917 ? -28.422 -34.031 11 1 92.25 917 ILE A O 1
ATOM 7629 N N . ILE A 1 918 ? -29.938 -35.062 9.75 1 94.12 918 ILE A N 1
ATOM 7630 C CA . ILE A 1 918 ? -30.953 -34.031 9.859 1 94.12 918 ILE A CA 1
ATOM 7631 C C . ILE A 1 918 ? -31.422 -33.906 11.305 1 94.12 918 ILE A C 1
ATOM 7633 O O . ILE A 1 918 ? -31.469 -32.812 11.867 1 94.12 918 ILE A O 1
ATOM 7637 N N . THR A 1 919 ? -31.688 -35 12.008 1 93.06 919 THR A N 1
ATOM 7638 C CA . THR A 1 919 ? -32.219 -35.031 13.367 1 93.06 919 THR A CA 1
ATOM 7639 C C . THR A 1 919 ? -31.234 -34.406 14.344 1 93.06 919 THR A C 1
ATOM 7641 O O . THR A 1 919 ? -31.625 -33.656 15.258 1 93.06 919 THR A O 1
ATOM 7644 N N . ASN A 1 920 ? -30 -34.625 14.078 1 88.81 920 ASN A N 1
ATOM 7645 C CA . ASN A 1 920 ? -29 -34.219 15.055 1 88.81 920 ASN A CA 1
ATOM 7646 C C . ASN A 1 920 ? -28.516 -32.781 14.812 1 88.81 920 ASN A C 1
ATOM 7648 O O . ASN A 1 920 ? -27.953 -32.156 15.711 1 88.81 920 ASN A O 1
ATOM 7652 N N . ASN A 1 921 ? -28.766 -32.281 13.656 1 89.12 921 ASN A N 1
ATOM 7653 C CA . ASN A 1 921 ? -28.094 -31.016 13.352 1 89.12 921 ASN A CA 1
ATOM 7654 C C . ASN A 1 921 ? -29.094 -29.938 12.914 1 89.12 921 ASN A C 1
ATOM 7656 O O . ASN A 1 921 ? -28.812 -28.75 13.008 1 89.12 921 ASN A O 1
ATOM 7660 N N . PHE A 1 922 ? -30.203 -30.266 12.422 1 91.94 922 PHE A N 1
ATOM 7661 C CA . PHE A 1 922 ? -31.156 -29.344 11.828 1 91.94 922 PHE A CA 1
ATOM 7662 C C . PHE A 1 922 ? -31.875 -28.531 12.906 1 91.94 922 PHE A C 1
ATOM 7664 O O . PHE A 1 922 ? -32.406 -29.109 13.859 1 91.94 922 PHE A O 1
ATOM 7671 N N . LEU A 1 923 ? -31.766 -27.125 12.852 1 90.69 923 LEU A N 1
ATOM 7672 C CA . LEU A 1 923 ? -32.438 -26.141 13.68 1 90.69 923 LEU A CA 1
ATOM 7673 C C . LEU A 1 923 ? -31.922 -26.188 15.109 1 90.69 923 LEU A C 1
ATOM 7675 O O . LEU A 1 923 ? -32.688 -25.953 16.062 1 90.69 923 LEU A O 1
ATOM 7679 N N . GLN A 1 924 ? -30.688 -26.547 15.289 1 83.56 924 GLN A N 1
ATOM 7680 C CA . GLN A 1 924 ? -30.062 -26.5 16.594 1 83.56 924 GLN A CA 1
ATOM 7681 C C . GLN A 1 924 ? -29.25 -25.219 16.781 1 83.56 924 GLN A C 1
ATOM 7683 O O . GLN A 1 924 ? -28.438 -24.875 15.922 1 83.56 924 GLN A O 1
ATOM 7688 N N . CYS A 1 925 ? -29.625 -24.453 17.781 1 68.81 925 CYS A N 1
ATOM 7689 C CA . CYS A 1 925 ? -29.047 -23.141 18.031 1 68.81 925 CYS A CA 1
ATOM 7690 C C . CYS A 1 925 ? -27.531 -23.203 18.047 1 68.81 925 CYS A C 1
ATOM 7692 O O . CYS A 1 925 ? -26.859 -22.312 17.547 1 68.81 925 CYS A O 1
ATOM 7694 N N . ASN A 1 926 ? -26.969 -24.156 18.641 1 66.19 926 ASN A N 1
ATOM 7695 C CA . ASN A 1 926 ? -25.516 -24.266 18.766 1 66.19 926 ASN A CA 1
ATOM 7696 C C . ASN A 1 926 ? -24.938 -25.281 17.797 1 66.19 926 ASN A C 1
ATOM 7698 O O . ASN A 1 926 ? -23.922 -25.922 18.094 1 66.19 926 ASN A O 1
ATOM 7702 N N . SER A 1 927 ? -25.828 -25.234 16.656 1 67.06 927 SER A N 1
ATOM 7703 C CA . SER A 1 927 ? -25.328 -26.25 15.742 1 67.06 927 SER A CA 1
ATOM 7704 C C . SER A 1 927 ? -23.969 -25.844 15.164 1 67.06 927 SER A C 1
ATOM 7706 O O . SER A 1 927 ? -23.75 -24.688 14.836 1 67.06 927 SER A O 1
ATOM 7708 N N . LYS A 1 928 ? -23.094 -26.703 15.062 1 64.62 928 LYS A N 1
ATOM 7709 C CA . LYS A 1 928 ? -21.734 -26.516 14.547 1 64.62 928 LYS A CA 1
ATOM 7710 C C . LYS A 1 928 ? -21.719 -26.516 13.016 1 64.62 928 LYS A C 1
ATOM 7712 O O . LYS A 1 928 ? -20.734 -26.109 12.406 1 64.62 928 LYS A O 1
ATOM 7717 N N . CYS A 1 929 ? -22.891 -27.031 12.383 1 69.44 929 CYS A N 1
ATOM 7718 C CA . CYS A 1 929 ? -22.938 -27.125 10.93 1 69.44 929 CYS A CA 1
ATOM 7719 C C . CYS A 1 929 ? -23.484 -25.859 10.305 1 69.44 929 CYS A C 1
ATOM 7721 O O . CYS A 1 929 ? -23.5 -25.719 9.078 1 69.44 929 CYS A O 1
ATOM 7723 N N . LYS A 1 930 ? -23.609 -24.938 10.969 1 64.5 930 LYS A N 1
ATOM 7724 C CA . LYS A 1 930 ? -24 -23.578 10.586 1 64.5 930 LYS A CA 1
ATOM 7725 C C . LYS A 1 930 ? -25.047 -23.609 9.461 1 64.5 930 LYS A C 1
ATOM 7727 O O . LYS A 1 930 ? -26.047 -24.297 9.562 1 64.5 930 LYS A O 1
ATOM 7732 N N . ASN A 1 931 ? -24.812 -22.984 8.258 1 74.81 931 ASN A N 1
ATOM 7733 C CA . ASN A 1 931 ? -25.719 -22.812 7.129 1 74.81 931 ASN A CA 1
ATOM 7734 C C . ASN A 1 931 ? -25.688 -24 6.188 1 74.81 931 ASN A C 1
ATOM 7736 O O . ASN A 1 931 ? -26.609 -24.219 5.406 1 74.81 931 ASN A O 1
ATOM 7740 N N . SER A 1 932 ? -24.812 -24.953 6.383 1 87.25 932 SER A N 1
ATOM 7741 C CA . SER A 1 932 ? -24.656 -26.078 5.461 1 87.25 932 SER A CA 1
ATOM 7742 C C . SER A 1 932 ? -25.719 -27.156 5.707 1 87.25 932 SER A C 1
ATOM 7744 O O . SER A 1 932 ? -26.094 -27.875 4.785 1 87.25 932 SER A O 1
ATOM 7746 N N . ILE A 1 933 ? -26.266 -27.156 6.906 1 91.12 933 ILE A N 1
ATOM 7747 C CA . ILE A 1 933 ? -27.281 -28.172 7.242 1 91.12 933 ILE A CA 1
ATOM 7748 C C . ILE A 1 933 ? -28.578 -27.859 6.496 1 91.12 933 ILE A C 1
ATOM 7750 O O . ILE A 1 933 ? -29.266 -28.781 6.055 1 91.12 933 ILE A O 1
ATOM 7754 N N . ASN A 1 934 ? -28.812 -26.594 6.289 1 91.38 934 ASN A N 1
ATOM 7755 C CA . ASN A 1 934 ? -30.016 -26.234 5.543 1 91.38 934 ASN A CA 1
ATOM 7756 C C . ASN A 1 934 ? -29.938 -26.672 4.086 1 91.38 934 ASN A C 1
ATOM 7758 O O . ASN A 1 934 ? -30.891 -27.25 3.555 1 91.38 934 ASN A O 1
ATOM 7762 N N . ASP A 1 935 ? -28.844 -26.484 3.551 1 91.06 935 ASP A N 1
ATOM 7763 C CA . ASP A 1 935 ? -28.641 -26.906 2.168 1 91.06 935 ASP A CA 1
ATOM 7764 C C . ASP A 1 935 ? -28.719 -28.422 2.037 1 91.06 935 ASP A C 1
ATOM 7766 O O . ASP A 1 935 ? -29.281 -28.938 1.063 1 91.06 935 ASP A O 1
ATOM 7770 N N . PHE A 1 936 ? -28.094 -29.078 3.029 1 93.06 936 PHE A N 1
ATOM 7771 C CA . PHE A 1 936 ? -28.141 -30.547 3.049 1 93.06 936 PHE A CA 1
ATOM 7772 C C . PHE A 1 936 ? -29.578 -31.047 3.098 1 93.06 936 PHE A C 1
ATOM 7774 O O . PHE A 1 936 ? -29.953 -31.938 2.338 1 93.06 936 PHE A O 1
ATOM 7781 N N . VAL A 1 937 ? -30.359 -30.391 3.896 1 94.38 937 VAL A N 1
ATOM 7782 C CA . VAL A 1 937 ? -31.75 -30.797 4.059 1 94.38 937 VAL A CA 1
ATOM 7783 C C . VAL A 1 937 ? -32.531 -30.531 2.762 1 94.38 937 VAL A C 1
ATOM 7785 O O . VAL A 1 937 ? -33.25 -31.406 2.291 1 94.38 937 VAL A O 1
ATOM 7788 N N . ILE A 1 938 ? -32.375 -29.453 2.188 1 93.56 938 ILE A N 1
ATOM 7789 C CA . ILE A 1 938 ? -33.062 -29.094 0.95 1 93.56 938 ILE A CA 1
ATOM 7790 C C . ILE A 1 938 ? -32.656 -30.062 -0.165 1 93.56 938 ILE A C 1
ATOM 7792 O O . ILE A 1 938 ? -33.5 -30.547 -0.914 1 93.56 938 ILE A O 1
ATOM 7796 N N . SER A 1 939 ? -31.391 -30.391 -0.248 1 92.69 939 SER A N 1
ATOM 7797 C CA . SER A 1 939 ? -30.922 -31.328 -1.259 1 92.69 939 SER A CA 1
ATOM 7798 C C . SER A 1 939 ? -31.516 -32.719 -1.048 1 92.69 939 SER A C 1
ATOM 7800 O O . SER A 1 939 ? -31.812 -33.438 -2.014 1 92.69 939 SER A O 1
ATOM 7802 N N . THR A 1 940 ? -31.656 -33.094 0.196 1 94.69 940 THR A N 1
ATOM 7803 C CA . THR A 1 940 ? -32.25 -34.406 0.51 1 94.69 940 THR A CA 1
ATOM 7804 C C . THR A 1 940 ? -33.688 -34.469 0.035 1 94.69 940 THR A C 1
ATOM 7806 O O . THR A 1 940 ? -34.156 -35.5 -0.468 1 94.69 940 THR A O 1
ATOM 7809 N N . ILE A 1 941 ? -34.375 -33.375 0.129 1 93.69 941 ILE A N 1
ATOM 7810 C CA . ILE A 1 941 ? -35.75 -33.281 -0.288 1 93.69 941 ILE A CA 1
ATOM 7811 C C . ILE A 1 941 ? -35.844 -33.375 -1.81 1 93.69 941 ILE A C 1
ATOM 7813 O O . ILE A 1 941 ? -36.688 -34.125 -2.346 1 93.69 941 ILE A O 1
ATOM 7817 N N . LEU A 1 942 ? -34.969 -32.844 -2.527 1 92.25 942 LEU A N 1
ATOM 7818 C CA . LEU A 1 942 ? -35.094 -32.656 -3.969 1 92.25 942 LEU A CA 1
ATOM 7819 C C . LEU A 1 942 ? -34.469 -33.812 -4.723 1 92.25 942 LEU A C 1
ATOM 7821 O O . LEU A 1 942 ? -34.938 -34.188 -5.805 1 92.25 942 LEU A O 1
ATOM 7825 N N . HIS A 1 943 ? -33.438 -34.438 -4.176 1 92 943 HIS A N 1
ATOM 7826 C CA . HIS A 1 943 ? -32.625 -35.312 -5.02 1 92 943 HIS A CA 1
ATOM 7827 C C . HIS A 1 943 ? -32.656 -36.75 -4.52 1 92 943 HIS A C 1
ATOM 7829 O O . HIS A 1 943 ? -31.906 -37.594 -4.992 1 92 943 HIS A O 1
ATOM 7835 N N . THR A 1 944 ? -33.469 -37 -3.494 1 93.44 944 THR A N 1
ATOM 7836 C CA . THR A 1 944 ? -33.656 -38.375 -3.039 1 93.44 944 THR A CA 1
ATOM 7837 C C . THR A 1 944 ? -35.062 -38.875 -3.34 1 93.44 944 THR A C 1
ATOM 7839 O O . THR A 1 944 ? -35.938 -38.094 -3.717 1 93.44 944 THR A O 1
ATOM 7842 N N . SER A 1 945 ? -35.25 -40.188 -3.188 1 90.94 945 SER A N 1
ATOM 7843 C CA . SER A 1 945 ? -36.562 -40.781 -3.41 1 90.94 945 SER A CA 1
ATOM 7844 C C . SER A 1 945 ? -37.406 -40.781 -2.139 1 90.94 945 SER A C 1
ATOM 7846 O O . SER A 1 945 ? -38.531 -41.25 -2.135 1 90.94 945 SER A O 1
ATOM 7848 N N . TYR A 1 946 ? -36.906 -40.125 -1.105 1 93.19 946 TYR A N 1
ATOM 7849 C CA . TYR A 1 946 ? -37.562 -40.156 0.196 1 93.19 946 TYR A CA 1
ATOM 7850 C C . TYR A 1 946 ? -38.219 -38.844 0.504 1 93.19 946 TYR A C 1
ATOM 7852 O O . TYR A 1 946 ? -38.312 -38.438 1.667 1 93.19 946 TYR A O 1
ATOM 7860 N N . THR A 1 947 ? -38.688 -38.125 -0.418 1 92.69 947 THR A N 1
ATOM 7861 C CA . THR A 1 947 ? -39.156 -36.75 -0.266 1 92.69 947 THR A CA 1
ATOM 7862 C C . THR A 1 947 ? -40.25 -36.656 0.796 1 92.69 947 THR A C 1
ATOM 7864 O O . THR A 1 947 ? -40.125 -35.875 1.73 1 92.69 947 THR A O 1
ATOM 7867 N N . SER A 1 948 ? -41.312 -37.469 0.802 1 92.94 948 SER A N 1
ATOM 7868 C CA . SER A 1 948 ? -42.469 -37.406 1.708 1 92.94 948 SER A CA 1
ATOM 7869 C C . SER A 1 948 ? -42.031 -37.719 3.143 1 92.94 948 SER A C 1
ATOM 7871 O O . SER A 1 948 ? -42.469 -37.031 4.078 1 92.94 948 SER A O 1
ATOM 7873 N N . ASP A 1 949 ? -41.156 -38.688 3.283 1 93.75 949 ASP A N 1
ATOM 7874 C CA . ASP A 1 949 ? -40.688 -39.094 4.609 1 93.75 949 ASP A CA 1
ATOM 7875 C C . ASP A 1 949 ? -39.844 -38 5.246 1 93.75 949 ASP A C 1
ATOM 7877 O O . ASP A 1 949 ? -39.938 -37.75 6.445 1 93.75 949 ASP A O 1
ATOM 7881 N N . ILE A 1 950 ? -39.031 -37.406 4.402 1 95.25 950 ILE A N 1
ATOM 7882 C CA . ILE A 1 950 ? -38.125 -36.375 4.902 1 95.25 950 ILE A CA 1
ATOM 7883 C C . ILE A 1 950 ? -38.938 -35.125 5.305 1 95.25 950 ILE A C 1
ATOM 7885 O O . ILE A 1 950 ? -38.656 -34.5 6.332 1 95.25 950 ILE A O 1
ATOM 7889 N N . ILE A 1 951 ? -39.938 -34.75 4.566 1 95.19 951 ILE A N 1
ATOM 7890 C CA . ILE A 1 951 ? -40.781 -33.594 4.906 1 95.19 951 ILE A CA 1
ATOM 7891 C C . ILE A 1 951 ? -41.5 -33.875 6.234 1 95.19 951 ILE A C 1
ATOM 7893 O O . ILE A 1 951 ? -41.562 -33 7.094 1 95.19 951 ILE A O 1
ATOM 7897 N N . ASN A 1 952 ? -41.938 -35.094 6.434 1 94.94 952 ASN A N 1
ATOM 7898 C CA . ASN A 1 952 ? -42.562 -35.469 7.699 1 94.94 952 ASN A CA 1
ATOM 7899 C C . ASN A 1 952 ? -41.594 -35.344 8.867 1 94.94 952 ASN A C 1
ATOM 7901 O O . ASN A 1 952 ? -41.938 -34.812 9.93 1 94.94 952 ASN A O 1
ATOM 7905 N N . LEU A 1 953 ? -40.406 -35.75 8.625 1 95.62 953 LEU A N 1
ATOM 7906 C CA . LEU A 1 953 ? -39.375 -35.625 9.656 1 95.62 953 LEU A CA 1
ATOM 7907 C C . LEU A 1 953 ? -39.125 -34.188 10.008 1 95.62 953 LEU A C 1
ATOM 7909 O O . LEU A 1 953 ? -39 -33.844 11.188 1 95.62 953 LEU A O 1
ATOM 7913 N N . ILE A 1 954 ? -38.969 -33.344 9.039 1 95.81 954 ILE A N 1
ATOM 7914 C CA . ILE A 1 954 ? -38.688 -31.922 9.234 1 95.81 954 ILE A CA 1
ATOM 7915 C C . ILE A 1 954 ? -39.781 -31.297 10.094 1 95.81 954 ILE A C 1
ATOM 7917 O O . ILE A 1 954 ? -39.5 -30.562 11.039 1 95.81 954 ILE A O 1
ATOM 7921 N N . PHE A 1 955 ? -41.062 -31.578 9.883 1 96.06 955 PHE A N 1
ATOM 7922 C CA . PHE A 1 955 ? -42.188 -30.984 10.602 1 96.06 955 PHE A CA 1
ATOM 7923 C C . PHE A 1 955 ? -42.312 -31.562 12.008 1 96.06 955 PHE A C 1
ATOM 7925 O O . PHE A 1 955 ? -42.781 -30.891 12.922 1 96.06 955 PHE A O 1
ATOM 7932 N N . ASP A 1 956 ? -41.812 -32.812 12.195 1 94.75 956 ASP A N 1
ATOM 7933 C CA . ASP A 1 956 ? -41.719 -33.344 13.555 1 94.75 956 ASP A CA 1
ATOM 7934 C C . ASP A 1 956 ? -40.719 -32.531 14.375 1 94.75 956 ASP A C 1
ATOM 7936 O O . ASP A 1 956 ? -40.969 -32.188 15.531 1 94.75 956 ASP A O 1
ATOM 7940 N N . ILE A 1 957 ? -39.594 -32.219 13.75 1 94.44 957 ILE A N 1
ATOM 7941 C CA . ILE A 1 957 ? -38.531 -31.453 14.414 1 94.44 957 ILE A CA 1
ATOM 7942 C C . ILE A 1 957 ? -39.062 -30.031 14.688 1 94.44 957 ILE A C 1
ATOM 7944 O O . ILE A 1 957 ? -38.844 -29.484 15.773 1 94.44 957 ILE A O 1
ATOM 7948 N N . LEU A 1 958 ? -39.75 -29.438 13.727 1 94.81 958 LEU A N 1
ATOM 7949 C CA . LEU A 1 958 ? -40.312 -28.109 13.883 1 94.81 958 LEU A CA 1
ATOM 7950 C C . LEU A 1 958 ? -41.281 -28.062 15.047 1 94.81 958 LEU A C 1
ATOM 7952 O O . LEU A 1 958 ? -41.312 -27.094 15.812 1 94.81 958 LEU A O 1
ATOM 7956 N N . THR A 1 959 ? -42.125 -29.094 15.219 1 94.44 959 THR A N 1
ATOM 7957 C CA . THR A 1 959 ? -43.094 -29.188 16.312 1 94.44 959 THR A CA 1
ATOM 7958 C C . THR A 1 959 ? -42.375 -29.219 17.656 1 94.44 959 THR A C 1
ATOM 7960 O O . THR A 1 959 ? -42.781 -28.516 18.594 1 94.44 959 THR A O 1
ATOM 7963 N N . LYS A 1 960 ? -41.312 -29.891 17.719 1 92.5 960 LYS A N 1
ATOM 7964 C CA . LYS A 1 960 ? -40.531 -29.984 18.953 1 92.5 960 LYS A CA 1
ATOM 7965 C C . LYS A 1 960 ? -39.875 -28.641 19.297 1 92.5 960 LYS A C 1
ATOM 7967 O O . LYS A 1 960 ? -39.875 -28.219 20.453 1 92.5 960 LYS A O 1
ATOM 7972 N N . VAL A 1 961 ? -39.281 -28.016 18.312 1 91.06 961 VAL A N 1
ATOM 7973 C CA . VAL A 1 961 ? -38.625 -26.734 18.5 1 91.06 961 VAL A CA 1
ATOM 7974 C C . VAL A 1 961 ? -39.625 -25.688 18.969 1 91.06 961 VAL A C 1
ATOM 7976 O O . VAL A 1 961 ? -39.344 -24.906 19.875 1 91.06 961 VAL A O 1
ATOM 7979 N N . LYS A 1 962 ? -40.812 -25.625 18.344 1 91.06 962 LYS A N 1
ATOM 7980 C CA . LYS A 1 962 ? -41.875 -24.688 18.719 1 91.06 962 LYS A CA 1
ATOM 7981 C C . LYS A 1 962 ? -42.281 -24.875 20.172 1 91.06 962 LYS A C 1
ATOM 7983 O O . LYS A 1 962 ? -42.406 -23.906 20.938 1 91.06 962 LYS A O 1
ATOM 7988 N N . THR A 1 963 ? -42.406 -26.109 20.641 1 90.75 963 THR A N 1
ATOM 7989 C CA . THR A 1 963 ? -42.875 -26.406 21.984 1 90.75 963 THR A CA 1
ATOM 7990 C C . THR A 1 963 ? -41.781 -26.141 23.016 1 90.75 963 THR A C 1
ATOM 7992 O O . THR A 1 963 ? -42.062 -25.625 24.094 1 90.75 963 THR A O 1
ATOM 7995 N N . ALA A 1 964 ? -40.562 -26.25 22.719 1 87.81 964 ALA A N 1
ATOM 7996 C CA . ALA A 1 964 ? -39.469 -26.172 23.656 1 87.81 964 ALA A CA 1
ATOM 7997 C C . ALA A 1 964 ? -38.906 -24.75 23.75 1 87.81 964 ALA A C 1
ATOM 7999 O O . ALA A 1 964 ? -38.438 -24.328 24.797 1 87.81 964 ALA A O 1
ATOM 8000 N N . SER A 1 965 ? -38.844 -24.031 22.719 1 83.44 965 SER A N 1
ATOM 8001 C CA . SER A 1 965 ? -38 -22.828 22.656 1 83.44 965 SER A CA 1
ATOM 8002 C C . SER A 1 965 ? -38.844 -21.578 22.812 1 83.44 965 SER A C 1
ATOM 8004 O O . SER A 1 965 ? -38.312 -20.484 23 1 83.44 965 SER A O 1
ATOM 8006 N N . PHE A 1 966 ? -40.094 -21.547 22.766 1 78.69 966 PHE A N 1
ATOM 8007 C CA . PHE A 1 966 ? -40.906 -20.359 22.859 1 78.69 966 PHE A CA 1
ATOM 8008 C C . PHE A 1 966 ? -41.25 -20.031 24.312 1 78.69 966 PHE A C 1
ATOM 8010 O O . PHE A 1 966 ? -42.406 -19.766 24.656 1 78.69 966 PHE A O 1
ATOM 8017 N N . VAL A 1 967 ? -40.094 -20.172 25.25 1 79.25 967 VAL A N 1
ATOM 8018 C CA . VAL A 1 967 ? -40.281 -19.938 26.672 1 79.25 967 VAL A CA 1
ATOM 8019 C C . VAL A 1 967 ? -39.656 -18.625 27.078 1 79.25 967 VAL A C 1
ATOM 8021 O O . VAL A 1 967 ? -40.312 -17.766 27.688 1 79.25 967 VAL A O 1
ATOM 8024 N N . THR A 1 968 ? -38.406 -18.422 26.766 1 82.81 968 THR A N 1
ATOM 8025 C CA . THR A 1 968 ? -37.719 -17.156 27.062 1 82.81 968 THR A CA 1
ATOM 8026 C C . THR A 1 968 ? -37.562 -16.328 25.797 1 82.81 968 THR A C 1
ATOM 8028 O O . THR A 1 968 ? -37.531 -16.859 24.688 1 82.81 968 THR A O 1
ATOM 8031 N N . LEU A 1 969 ? -37.531 -15.07 25.938 1 82.38 969 LEU A N 1
ATOM 8032 C CA . LEU A 1 969 ? -37.469 -14.148 24.812 1 82.38 969 LEU A CA 1
ATOM 8033 C C . LEU A 1 969 ? -36.25 -14.438 23.938 1 82.38 969 LEU A C 1
ATOM 8035 O O . LEU A 1 969 ? -36.344 -14.438 22.719 1 82.38 969 LEU A O 1
ATOM 8039 N N . GLY A 1 970 ? -35.156 -14.688 24.547 1 82.31 970 GLY A N 1
ATOM 8040 C CA . GLY A 1 970 ? -33.906 -14.961 23.828 1 82.31 970 GLY A CA 1
ATOM 8041 C C . GLY A 1 970 ? -33.969 -16.234 23 1 82.31 970 GLY A C 1
ATOM 8042 O O . GLY A 1 970 ? -33.594 -16.25 21.844 1 82.31 970 GLY A O 1
ATOM 8043 N N . GLU A 1 971 ? -34.5 -17.234 23.578 1 86.69 971 GLU A N 1
ATOM 8044 C CA . GLU A 1 971 ? -34.594 -18.531 22.922 1 86.69 971 GLU A CA 1
ATOM 8045 C C . GLU A 1 971 ? -35.625 -18.484 21.797 1 86.69 971 GLU A C 1
ATOM 8047 O O . GLU A 1 971 ? -35.438 -19.062 20.719 1 86.69 971 GLU A O 1
ATOM 8052 N N . GLU A 1 972 ? -36.719 -17.812 22.062 1 88.06 972 GLU A N 1
ATOM 8053 C CA . GLU A 1 972 ? -37.75 -17.672 21.047 1 88.06 972 GLU A CA 1
ATOM 8054 C C . GLU A 1 972 ? -37.25 -16.938 19.812 1 88.06 972 GLU A C 1
ATOM 8056 O O . GLU A 1 972 ? -37.438 -17.375 18.688 1 88.06 972 GLU A O 1
ATOM 8061 N N . LYS A 1 973 ? -36.625 -15.922 20.078 1 88.44 973 LYS A N 1
ATOM 8062 C CA . LYS A 1 973 ? -36.031 -15.117 19 1 88.44 973 LYS A CA 1
ATOM 8063 C C . LYS A 1 973 ? -35.094 -15.961 18.125 1 88.44 973 LYS A C 1
ATOM 8065 O O . LYS A 1 973 ? -35.219 -15.969 16.906 1 88.44 973 LYS A O 1
ATOM 8070 N N . ASN A 1 974 ? -34.188 -16.688 18.75 1 88.06 974 ASN A N 1
ATOM 8071 C CA . ASN A 1 974 ? -33.188 -17.5 18.031 1 88.06 974 ASN A CA 1
ATOM 8072 C C . ASN A 1 974 ? -33.875 -18.594 17.219 1 88.06 974 ASN A C 1
ATOM 8074 O O . ASN A 1 974 ? -33.531 -18.812 16.062 1 88.06 974 ASN A O 1
ATOM 8078 N N . ALA A 1 975 ? -34.844 -19.203 17.797 1 89.69 975 ALA A N 1
ATOM 8079 C CA . ALA A 1 975 ? -35.562 -20.281 17.125 1 89.69 975 ALA A CA 1
ATOM 8080 C C . ALA A 1 975 ? -36.312 -19.766 15.906 1 89.69 975 ALA A C 1
ATOM 8082 O O . ALA A 1 975 ? -36.25 -20.375 14.836 1 89.69 975 ALA A O 1
ATOM 8083 N N . ARG A 1 976 ? -36.969 -18.672 16.031 1 91.06 976 ARG A N 1
ATOM 8084 C CA . ARG A 1 976 ? -37.75 -18.094 14.93 1 91.06 976 ARG A CA 1
ATOM 8085 C C . ARG A 1 976 ? -36.844 -17.703 13.773 1 91.06 976 ARG A C 1
ATOM 8087 O O . ARG A 1 976 ? -37.188 -17.891 12.609 1 91.06 976 ARG A O 1
ATOM 8094 N N . GLN A 1 977 ? -35.812 -17.234 14.117 1 90.38 977 GLN A N 1
ATOM 8095 C CA . GLN A 1 977 ? -34.875 -16.797 13.086 1 90.38 977 GLN A CA 1
ATOM 8096 C C . GLN A 1 977 ? -34.312 -18 12.312 1 90.38 977 GLN A C 1
ATOM 8098 O O . GLN A 1 977 ? -34.156 -17.938 11.086 1 90.38 977 GLN A O 1
ATOM 8103 N N . LEU A 1 978 ? -33.938 -19.078 13.031 1 90.75 978 LEU A N 1
ATOM 8104 C CA . LEU A 1 978 ? -33.469 -20.297 12.375 1 90.75 978 LEU A CA 1
ATOM 8105 C C . LEU A 1 978 ? -34.531 -20.859 11.43 1 90.75 978 LEU A C 1
ATOM 8107 O O . LEU A 1 978 ? -34.219 -21.25 10.305 1 90.75 978 LEU A O 1
ATOM 8111 N N . VAL A 1 979 ? -35.75 -20.797 11.867 1 92.56 979 VAL A N 1
ATOM 8112 C CA . VAL A 1 979 ? -36.875 -21.328 11.086 1 92.56 979 VAL A CA 1
ATOM 8113 C C . VAL A 1 979 ? -37.094 -20.469 9.844 1 92.56 979 VAL A C 1
ATOM 8115 O O . VAL A 1 979 ? -37.219 -20.984 8.734 1 92.56 979 VAL A O 1
ATOM 8118 N N . LEU A 1 980 ? -37.094 -19.234 10.109 1 93.19 980 LEU A N 1
ATOM 8119 C CA . LEU A 1 980 ? -37.281 -18.312 8.992 1 93.19 980 LEU A CA 1
ATOM 8120 C C . LEU A 1 980 ? -36.188 -18.484 7.949 1 93.19 980 LEU A C 1
ATOM 8122 O O . LEU A 1 980 ? -36.469 -18.484 6.75 1 93.19 980 LEU A O 1
ATOM 8126 N N . ARG A 1 981 ? -34.969 -18.656 8.312 1 90.62 981 ARG A N 1
ATOM 8127 C CA . ARG A 1 981 ? -33.844 -18.859 7.398 1 90.62 981 ARG A CA 1
ATOM 8128 C C . ARG A 1 981 ? -34 -20.125 6.574 1 90.62 981 ARG A C 1
ATOM 8130 O O . ARG A 1 981 ? -33.719 -20.125 5.371 1 90.62 981 ARG A O 1
ATOM 8137 N N . PHE A 1 982 ? -34.469 -21.188 7.246 1 92.88 982 PHE A N 1
ATOM 8138 C CA . PHE A 1 982 ? -34.719 -22.438 6.531 1 92.88 982 PHE A CA 1
ATOM 8139 C C . PHE A 1 982 ? -35.781 -22.266 5.469 1 92.88 982 PHE A C 1
ATOM 8141 O O . PHE A 1 982 ? -35.594 -22.609 4.305 1 92.88 982 PHE A O 1
ATOM 8148 N N . VAL A 1 983 ? -36.875 -21.656 5.891 1 94.31 983 VAL A N 1
ATOM 8149 C CA . VAL A 1 983 ? -38 -21.484 4.977 1 94.31 983 VAL A CA 1
ATOM 8150 C C . VAL A 1 983 ? -37.594 -20.578 3.811 1 94.31 983 VAL A C 1
ATOM 8152 O O . VAL A 1 983 ? -37.875 -20.891 2.652 1 94.31 983 VAL A O 1
ATOM 8155 N N . ALA A 1 984 ? -36.938 -19.578 4.148 1 92.19 984 ALA A N 1
ATOM 8156 C CA . ALA A 1 984 ? -36.469 -18.656 3.113 1 92.19 984 ALA A CA 1
ATOM 8157 C C . ALA A 1 984 ? -35.562 -19.359 2.111 1 92.19 984 ALA A C 1
ATOM 8159 O O . ALA A 1 984 ? -35.719 -19.188 0.9 1 92.19 984 ALA A O 1
ATOM 8160 N N . ASN A 1 985 ? -34.625 -20.172 2.592 1 91.38 985 ASN A N 1
ATOM 8161 C CA . ASN A 1 985 ? -33.75 -20.922 1.72 1 91.38 985 ASN A CA 1
ATOM 8162 C C . ASN A 1 985 ? -34.5 -21.953 0.879 1 91.38 985 ASN A C 1
ATOM 8164 O O . ASN A 1 985 ? -34.188 -22.109 -0.309 1 91.38 985 ASN A O 1
ATOM 8168 N N . PHE A 1 986 ? -35.375 -22.656 1.488 1 92.69 986 PHE A N 1
ATOM 8169 C CA . PHE A 1 986 ? -36.156 -23.672 0.811 1 92.69 986 PHE A CA 1
ATOM 8170 C C . PHE A 1 986 ? -36.969 -23.078 -0.342 1 92.69 986 PHE A C 1
ATOM 8172 O O . PHE A 1 986 ? -36.906 -23.562 -1.471 1 92.69 986 PHE A O 1
ATOM 8179 N N . VAL A 1 987 ? -37.562 -21.938 -0.025 1 92.94 987 VAL A N 1
ATOM 8180 C CA . VAL A 1 987 ? -38.406 -21.266 -1.009 1 92.94 987 VAL A CA 1
ATOM 8181 C C . VAL A 1 987 ? -37.531 -20.703 -2.139 1 92.94 987 VAL A C 1
ATOM 8183 O O . VAL A 1 987 ? -37.906 -20.812 -3.312 1 92.94 987 VAL A O 1
ATOM 8186 N N . SER A 1 988 ? -36.531 -20.203 -1.793 1 89.25 988 SER A N 1
ATOM 8187 C CA . SER A 1 988 ? -35.625 -19.656 -2.793 1 89.25 988 SER A CA 1
ATOM 8188 C C . SER A 1 988 ? -35.125 -20.75 -3.752 1 89.25 988 SER A C 1
ATOM 8190 O O . SER A 1 988 ? -35 -20.5 -4.953 1 89.25 988 SER A O 1
ATOM 8192 N N . THR A 1 989 ? -34.844 -21.938 -3.213 1 89.38 989 THR A N 1
ATOM 8193 C CA . THR A 1 989 ? -34.406 -23.062 -4.035 1 89.38 989 THR A CA 1
ATOM 8194 C C . THR A 1 989 ? -35.562 -23.531 -4.938 1 89.38 989 THR A C 1
ATOM 8196 O O . THR A 1 989 ? -35.312 -23.906 -6.09 1 89.38 989 THR A O 1
ATOM 8199 N N . MET A 1 990 ? -36.812 -23.438 -4.484 1 88.88 990 MET A N 1
ATOM 8200 C CA . MET A 1 990 ? -37.969 -23.859 -5.25 1 88.88 990 MET A CA 1
ATOM 8201 C C . MET A 1 990 ? -38.25 -22.906 -6.402 1 88.88 990 MET A C 1
ATOM 8203 O O . MET A 1 990 ? -38.938 -23.266 -7.371 1 88.88 990 MET A O 1
ATOM 8207 N N . GLU A 1 991 ? -37.75 -21.781 -6.266 1 82.5 991 GLU A N 1
ATOM 8208 C CA . GLU A 1 991 ? -37.969 -20.766 -7.301 1 82.5 991 GLU A CA 1
ATOM 8209 C C . GLU A 1 991 ? -36.969 -20.953 -8.453 1 82.5 991 GLU A C 1
ATOM 8211 O O . GLU A 1 991 ? -37.125 -20.312 -9.508 1 82.5 991 GLU A O 1
ATOM 8216 N N . THR A 1 992 ? -36.031 -21.781 -8.203 1 80.44 992 THR A N 1
ATOM 8217 C CA . THR A 1 992 ? -35.062 -22.047 -9.273 1 80.44 992 THR A CA 1
ATOM 8218 C C . THR A 1 992 ? -35.625 -23.109 -10.219 1 80.44 992 THR A C 1
ATOM 8220 O O . THR A 1 992 ? -36.781 -23.531 -10.094 1 80.44 992 THR A O 1
ATOM 8223 N N . ASP A 1 993 ? -34.844 -23.391 -11.266 1 74 993 ASP A N 1
ATOM 8224 C CA . ASP A 1 993 ? -35.25 -24.359 -12.281 1 74 993 ASP A CA 1
ATOM 8225 C C . ASP A 1 993 ? -35.5 -25.734 -11.656 1 74 993 ASP A C 1
ATOM 8227 O O . ASP A 1 993 ? -36.156 -26.578 -12.25 1 74 993 ASP A O 1
ATOM 8231 N N . GLU A 1 994 ? -35.094 -25.953 -10.492 1 75.94 994 GLU A N 1
ATOM 8232 C CA . GLU A 1 994 ? -35.25 -27.234 -9.812 1 75.94 994 GLU A CA 1
ATOM 8233 C C . GLU A 1 994 ? -36.531 -27.312 -9.031 1 75.94 994 GLU A C 1
ATOM 8235 O O . GLU A 1 994 ? -36.844 -28.344 -8.438 1 75.94 994 GLU A O 1
ATOM 8240 N N . GLY A 1 995 ? -37.281 -26.219 -9.055 1 80.06 995 GLY A N 1
ATOM 8241 C CA . GLY A 1 995 ? -38.469 -26.125 -8.219 1 80.06 995 GLY A CA 1
ATOM 8242 C C . GLY A 1 995 ? -39.594 -27.031 -8.688 1 80.06 995 GLY A C 1
ATOM 8243 O O . GLY A 1 995 ? -39.75 -27.281 -9.883 1 80.06 995 GLY A O 1
ATOM 8244 N N . ASP A 1 996 ? -40.281 -27.766 -7.645 1 87.62 996 ASP A N 1
ATOM 8245 C CA . ASP A 1 996 ? -41.375 -28.672 -7.887 1 87.62 996 ASP A CA 1
ATOM 8246 C C . ASP A 1 996 ? -42.625 -28.219 -7.145 1 87.62 996 ASP A C 1
ATOM 8248 O O . ASP A 1 996 ? -42.656 -28.156 -5.914 1 87.62 996 ASP A O 1
ATOM 8252 N N . TYR A 1 997 ? -43.719 -27.953 -7.926 1 92.12 997 TYR A N 1
ATOM 8253 C CA . TYR A 1 997 ? -45 -27.453 -7.379 1 92.12 997 TYR A CA 1
ATOM 8254 C C . TYR A 1 997 ? -45.562 -28.422 -6.359 1 92.12 997 TYR A C 1
ATOM 8256 O O . TYR A 1 997 ? -46.062 -28.016 -5.301 1 92.12 997 TYR A O 1
ATOM 8264 N N . GLN A 1 998 ? -45.438 -29.734 -6.598 1 92.44 998 GLN A N 1
ATOM 8265 C CA . GLN A 1 998 ? -46.031 -30.734 -5.73 1 92.44 998 GLN A CA 1
ATOM 8266 C C . GLN A 1 998 ? -45.344 -30.797 -4.379 1 92.44 998 GLN A C 1
ATOM 8268 O O . GLN A 1 998 ? -46 -30.906 -3.336 1 92.44 998 GLN A O 1
ATOM 8273 N N . ILE A 1 999 ? -44.062 -30.672 -4.438 1 93.88 999 ILE A N 1
ATOM 8274 C CA . ILE A 1 999 ? -43.281 -30.719 -3.207 1 93.88 999 ILE A CA 1
ATOM 8275 C C . ILE A 1 999 ? -43.562 -29.484 -2.354 1 93.88 999 ILE A C 1
ATOM 8277 O O . ILE A 1 999 ? -43.75 -29.594 -1.143 1 93.88 999 ILE A O 1
ATOM 8281 N N . LEU A 1 1000 ? -43.656 -28.359 -2.979 1 94.81 1000 LEU A N 1
ATOM 8282 C CA . LEU A 1 1000 ? -43.938 -27.125 -2.242 1 94.81 1000 LEU A CA 1
ATOM 8283 C C . LEU A 1 1000 ? -45.344 -27.125 -1.679 1 94.81 1000 LEU A C 1
ATOM 8285 O O . LEU A 1 1000 ? -45.594 -26.641 -0.573 1 94.81 1000 LEU A O 1
ATOM 8289 N N . GLN A 1 1001 ? -46.312 -27.656 -2.428 1 94.94 1001 GLN A N 1
ATOM 8290 C CA . GLN A 1 1001 ? -47.688 -27.766 -1.969 1 94.94 1001 GLN A CA 1
ATOM 8291 C C . GLN A 1 1001 ? -47.812 -28.656 -0.735 1 94.94 1001 GLN A C 1
ATOM 8293 O O . GLN A 1 1001 ? -48.5 -28.312 0.229 1 94.94 1001 GLN A O 1
ATOM 8298 N N . LEU A 1 1002 ? -47.125 -29.75 -0.803 1 94.56 1002 LEU A N 1
ATOM 8299 C CA . LEU A 1 1002 ? -47.094 -30.656 0.344 1 94.56 1002 LEU A CA 1
ATOM 8300 C C . LEU A 1 1002 ? -46.5 -29.953 1.57 1 94.56 1002 LEU A C 1
ATOM 8302 O O . LEU A 1 1002 ? -47.062 -30.062 2.668 1 94.56 1002 LEU A O 1
ATOM 8306 N N . PHE A 1 1003 ? -45.375 -29.25 1.378 1 95.5 1003 PHE A N 1
ATOM 8307 C CA . PHE A 1 1003 ? -44.75 -28.5 2.455 1 95.5 1003 PHE A CA 1
ATOM 8308 C C . PHE A 1 1003 ? -45.688 -27.422 3 1 95.5 1003 PHE A C 1
ATOM 8310 O O . PHE A 1 1003 ? -45.812 -27.266 4.215 1 95.5 1003 PHE A O 1
ATOM 8317 N N . SER A 1 1004 ? -46.406 -26.703 2.148 1 95.88 1004 SER A N 1
ATOM 8318 C CA . SER A 1 1004 ? -47.312 -25.641 2.518 1 95.88 1004 SER A CA 1
ATOM 8319 C C . SER A 1 1004 ? -48.469 -26.172 3.377 1 95.88 1004 SER A C 1
ATOM 8321 O O . SER A 1 1004 ? -48.812 -25.578 4.398 1 95.88 1004 SER A O 1
ATOM 8323 N N . ASP A 1 1005 ? -49.062 -27.297 3.004 1 95.38 1005 ASP A N 1
ATOM 8324 C CA . ASP A 1 1005 ? -50.156 -27.891 3.74 1 95.38 1005 ASP A CA 1
ATOM 8325 C C . ASP A 1 1005 ? -49.75 -28.25 5.168 1 95.38 1005 ASP A C 1
ATOM 8327 O O . ASP A 1 1005 ? -50.5 -27.969 6.117 1 95.38 1005 ASP A O 1
ATOM 8331 N N . ARG A 1 1006 ? -48.594 -28.734 5.309 1 95.25 1006 ARG A N 1
ATOM 8332 C CA . ARG A 1 1006 ? -48.094 -29.109 6.629 1 95.25 1006 ARG A CA 1
ATOM 8333 C C . ARG A 1 1006 ? -47.75 -27.859 7.453 1 95.25 1006 ARG A C 1
ATOM 8335 O O . ARG A 1 1006 ? -48 -27.844 8.664 1 95.25 1006 ARG A O 1
ATOM 8342 N N . TRP A 1 1007 ? -47.188 -26.859 6.785 1 96.5 1007 TRP A N 1
ATOM 8343 C CA . TRP A 1 1007 ? -46.844 -25.609 7.465 1 96.5 1007 TRP A CA 1
ATOM 8344 C C . TRP A 1 1007 ? -48.094 -24.953 8.055 1 96.5 1007 TRP A C 1
ATOM 8346 O O . TRP A 1 1007 ? -48.094 -24.562 9.227 1 96.5 1007 TRP A O 1
ATOM 8356 N N . HIS A 1 1008 ? -49.188 -24.859 7.324 1 94.62 1008 HIS A N 1
ATOM 8357 C CA . HIS A 1 1008 ? -50.438 -24.234 7.75 1 94.62 1008 HIS A CA 1
ATOM 8358 C C . HIS A 1 1008 ? -51.062 -25 8.914 1 94.62 1008 HIS A C 1
ATOM 8360 O O . HIS A 1 1008 ? -51.781 -24.422 9.734 1 94.62 1008 HIS A O 1
ATOM 8366 N N . GLY A 1 1009 ? -50.75 -26.203 8.953 1 93.38 1009 GLY A N 1
ATOM 8367 C CA . GLY A 1 1009 ? -51.25 -27.016 10.055 1 93.38 1009 GLY A CA 1
ATOM 8368 C C . GLY A 1 1009 ? -50.5 -26.766 11.359 1 93.38 1009 GLY A C 1
ATOM 8369 O O . GLY A 1 1009 ? -51.094 -26.891 12.438 1 93.38 1009 GLY A O 1
ATOM 8370 N N . LEU A 1 1010 ? -49.312 -26.359 11.344 1 94.56 1010 LEU A N 1
ATOM 8371 C CA . LEU A 1 1010 ? -48.469 -26.219 12.531 1 94.56 1010 LEU A CA 1
ATOM 8372 C C . LEU A 1 1010 ? -48.438 -24.781 13.008 1 94.56 1010 LEU A C 1
ATOM 8374 O O . LEU A 1 1010 ? -48.469 -24.516 14.211 1 94.56 1010 LEU A O 1
ATOM 8378 N N . PHE A 1 1011 ? -48.25 -23.797 12.078 1 94.25 1011 PHE A N 1
ATOM 8379 C CA . PHE A 1 1011 ? -48.125 -22.391 12.422 1 94.25 1011 PHE A CA 1
ATOM 8380 C C . PHE A 1 1011 ? -49.312 -21.594 11.883 1 94.25 1011 PHE A C 1
ATOM 8382 O O . PHE A 1 1011 ? -49.594 -21.641 10.68 1 94.25 1011 PHE A O 1
ATOM 8389 N N . GLY A 1 1012 ? -49.938 -20.797 12.797 1 92.44 1012 GLY A N 1
ATOM 8390 C CA . GLY A 1 1012 ? -50.938 -19.859 12.328 1 92.44 1012 GLY A CA 1
ATOM 8391 C C . GLY A 1 1012 ? -50.344 -18.656 11.617 1 92.44 1012 GLY A C 1
ATOM 8392 O O . GLY A 1 1012 ? -49.156 -18.344 11.789 1 92.44 1012 GLY A O 1
ATOM 8393 N N . VAL A 1 1013 ? -51.031 -17.984 10.859 1 93.75 1013 VAL A N 1
ATOM 8394 C CA . VAL A 1 1013 ? -50.594 -16.828 10.086 1 93.75 1013 VAL A CA 1
ATOM 8395 C C . VAL A 1 1013 ? -50.062 -15.742 11.031 1 93.75 1013 VAL A C 1
ATOM 8397 O O . VAL A 1 1013 ? -49.031 -15.148 10.789 1 93.75 1013 VAL A O 1
ATOM 8400 N N . GLY A 1 1014 ? -50.75 -15.492 12.125 1 91 1014 GLY A N 1
ATOM 8401 C CA . GLY A 1 1014 ? -50.375 -14.477 13.086 1 91 1014 GLY A CA 1
ATOM 8402 C C . GLY A 1 1014 ? -49.062 -14.805 13.797 1 91 1014 GLY A C 1
ATOM 8403 O O . GLY A 1 1014 ? -48.344 -13.898 14.242 1 91 1014 GLY A O 1
ATOM 8404 N N . GLU A 1 1015 ? -48.75 -16.047 13.789 1 91.69 1015 GLU A N 1
ATOM 8405 C CA . GLU A 1 1015 ? -47.562 -16.531 14.492 1 91.69 1015 GLU A CA 1
ATOM 8406 C C . GLU A 1 1015 ? -46.344 -16.422 13.602 1 91.69 1015 GLU A C 1
ATOM 8408 O O . GLU A 1 1015 ? -45.25 -16.078 14.086 1 91.69 1015 GLU A O 1
ATOM 8413 N N . ALA A 1 1016 ? -46.5 -16.719 12.32 1 94.44 1016 ALA A N 1
ATOM 8414 C CA . ALA A 1 1016 ? -45.375 -16.75 11.375 1 94.44 1016 ALA A CA 1
ATOM 8415 C C . ALA A 1 1016 ? -45.781 -16.125 10.039 1 94.44 1016 ALA A C 1
ATOM 8417 O O . ALA A 1 1016 ? -45.719 -16.781 9 1 94.44 1016 ALA A O 1
ATOM 8418 N N . ILE A 1 1017 ? -46.062 -14.938 10.008 1 94.94 1017 ILE A N 1
ATOM 8419 C CA . ILE A 1 1017 ? -46.625 -14.266 8.844 1 94.94 1017 ILE A CA 1
ATOM 8420 C C . ILE A 1 1017 ? -45.594 -14.227 7.723 1 94.94 1017 ILE A C 1
ATOM 8422 O O . ILE A 1 1017 ? -45.938 -14.414 6.551 1 94.94 1017 ILE A O 1
ATOM 8426 N N . GLN A 1 1018 ? -44.375 -13.992 8.023 1 94.94 1018 GLN A N 1
ATOM 8427 C CA . GLN A 1 1018 ? -43.344 -13.883 6.992 1 94.94 1018 GLN A CA 1
ATOM 8428 C C . GLN A 1 1018 ? -43.188 -15.188 6.223 1 94.94 1018 GLN A C 1
ATOM 8430 O O . GLN A 1 1018 ? -43.156 -15.188 4.988 1 94.94 1018 GLN A O 1
ATOM 8435 N N . GLU A 1 1019 ? -43.125 -16.266 6.953 1 95.62 1019 GLU A N 1
ATOM 8436 C CA . GLU A 1 1019 ? -43 -17.578 6.344 1 95.62 1019 GLU A CA 1
ATOM 8437 C C . GLU A 1 1019 ? -44.219 -17.922 5.5 1 95.62 1019 GLU A C 1
ATOM 8439 O O . GLU A 1 1019 ? -44.094 -18.422 4.375 1 95.62 1019 GLU A O 1
ATOM 8444 N N . HIS A 1 1020 ? -45.438 -17.625 6.074 1 96.06 1020 HIS A N 1
ATOM 8445 C CA . HIS A 1 1020 ? -46.688 -17.906 5.352 1 96.06 1020 HIS A CA 1
ATOM 8446 C C . HIS A 1 1020 ? -46.719 -17.156 4.027 1 96.06 1020 HIS A C 1
ATOM 8448 O O . HIS A 1 1020 ? -47.094 -17.719 2.998 1 96.06 1020 HIS A O 1
ATOM 8454 N N . LEU A 1 1021 ? -46.281 -15.945 4.074 1 96.12 1021 LEU A N 1
ATOM 8455 C CA . LEU A 1 1021 ? -46.281 -15.125 2.865 1 96.12 1021 LEU A CA 1
ATOM 8456 C C . LEU A 1 1021 ? -45.281 -15.656 1.846 1 96.12 1021 LEU A C 1
ATOM 8458 O O . LEU A 1 1021 ? -45.594 -15.789 0.663 1 96.12 1021 LEU A O 1
ATOM 8462 N N . LYS A 1 1022 ? -44.094 -15.961 2.25 1 95 1022 LYS A N 1
ATOM 8463 C CA . LYS A 1 1022 ? -43.062 -16.469 1.352 1 95 1022 LYS A CA 1
ATOM 8464 C C . LYS A 1 1022 ? -43.531 -17.75 0.662 1 95 1022 LYS A C 1
ATOM 8466 O O . LYS A 1 1022 ? -43.406 -17.891 -0.555 1 95 1022 LYS A O 1
ATOM 8471 N N . ILE A 1 1023 ? -44.094 -18.688 1.426 1 95.81 1023 ILE A N 1
ATOM 8472 C CA . ILE A 1 1023 ? -44.594 -19.953 0.898 1 95.81 1023 ILE A CA 1
ATOM 8473 C C . ILE A 1 1023 ? -45.719 -19.703 -0.097 1 95.81 1023 ILE A C 1
ATOM 8475 O O . ILE A 1 1023 ? -45.719 -20.25 -1.201 1 95.81 1023 ILE A O 1
ATOM 8479 N N . SER A 1 1024 ? -46.656 -18.828 0.277 1 95.88 1024 SER A N 1
ATOM 8480 C CA . SER A 1 1024 ? -47.812 -18.547 -0.57 1 95.88 1024 SER A CA 1
ATOM 8481 C C . SER A 1 1024 ? -47.375 -17.922 -1.892 1 95.88 1024 SER A C 1
ATOM 8483 O O . SER A 1 1024 ? -47.844 -18.328 -2.959 1 95.88 1024 SER A O 1
ATOM 8485 N N . PHE A 1 1025 ? -46.531 -17.016 -1.808 1 95.31 1025 PHE A N 1
ATOM 8486 C CA . PHE A 1 1025 ? -46.094 -16.328 -3.02 1 95.31 1025 PHE A CA 1
ATOM 8487 C C . PHE A 1 1025 ? -45.375 -17.297 -3.957 1 95.31 1025 PHE A C 1
ATOM 8489 O O . PHE A 1 1025 ? -45.562 -17.25 -5.172 1 95.31 1025 PHE A O 1
ATOM 8496 N N . ALA A 1 1026 ? -44.531 -18.094 -3.369 1 94.25 1026 ALA A N 1
ATOM 8497 C CA . ALA A 1 1026 ? -43.812 -19.109 -4.176 1 94.25 1026 ALA A CA 1
ATOM 8498 C C . ALA A 1 1026 ? -44.812 -20.047 -4.844 1 94.25 1026 ALA A C 1
ATOM 8500 O O . ALA A 1 1026 ? -44.656 -20.391 -6.02 1 94.25 1026 ALA A O 1
ATOM 8501 N N . LEU A 1 1027 ? -45.844 -20.5 -4.129 1 94.88 1027 LEU A N 1
ATOM 8502 C CA . LEU A 1 1027 ? -46.875 -21.359 -4.672 1 94.88 1027 LEU A CA 1
ATOM 8503 C C . LEU A 1 1027 ? -47.625 -20.688 -5.824 1 94.88 1027 LEU A C 1
ATOM 8505 O O . LEU A 1 1027 ? -47.812 -21.281 -6.875 1 94.88 1027 LEU A O 1
ATOM 8509 N N . PHE A 1 1028 ? -48 -19.438 -5.633 1 94.81 1028 PHE A N 1
ATOM 8510 C CA . PHE A 1 1028 ? -48.688 -18.672 -6.656 1 94.81 1028 PHE A CA 1
ATOM 8511 C C . PHE A 1 1028 ? -47.844 -18.562 -7.918 1 94.81 1028 PHE A C 1
ATOM 8513 O O . PHE A 1 1028 ? -48.375 -18.688 -9.031 1 94.81 1028 PHE A O 1
ATOM 8520 N N . ASN A 1 1029 ? -46.625 -18.312 -7.688 1 92.31 1029 ASN A N 1
ATOM 8521 C CA . ASN A 1 1029 ? -45.719 -18.141 -8.82 1 92.31 1029 ASN A CA 1
ATOM 8522 C C . ASN A 1 1029 ? -45.594 -19.438 -9.633 1 92.31 1029 ASN A C 1
ATOM 8524 O O . ASN A 1 1029 ? -45.656 -19.406 -10.867 1 92.31 1029 ASN A O 1
ATOM 8528 N N . LEU A 1 1030 ? -45.375 -20.531 -8.93 1 91.25 1030 LEU A N 1
ATOM 8529 C CA . LEU A 1 1030 ? -45.281 -21.828 -9.602 1 91.25 1030 LEU A CA 1
ATOM 8530 C C . LEU A 1 1030 ? -46.562 -22.172 -10.336 1 91.25 1030 LEU A C 1
ATOM 8532 O O . LEU A 1 1030 ? -46.531 -22.719 -11.438 1 91.25 1030 LEU A O 1
ATOM 8536 N N . GLU A 1 1031 ? -47.719 -21.812 -9.773 1 91.94 1031 GLU A N 1
ATOM 8537 C CA . GLU A 1 1031 ? -49 -22.078 -10.375 1 91.94 1031 GLU A CA 1
ATOM 8538 C C . GLU A 1 1031 ? -49.25 -21.188 -11.586 1 91.94 1031 GLU A C 1
ATOM 8540 O O . GLU A 1 1031 ? -49.844 -21.625 -12.578 1 91.94 1031 GLU A O 1
ATOM 8545 N N . ALA A 1 1032 ? -48.906 -19.953 -11.523 1 90.81 1032 ALA A N 1
ATOM 8546 C CA . ALA A 1 1032 ? -49.125 -18.969 -12.578 1 90.81 1032 ALA A CA 1
ATOM 8547 C C . ALA A 1 1032 ? -48.281 -19.266 -13.805 1 90.81 1032 ALA A C 1
ATOM 8549 O O . ALA A 1 1032 ? -48.562 -18.828 -14.906 1 90.81 1032 ALA A O 1
ATOM 8550 N N . LYS A 1 1033 ? -47.25 -20.172 -13.758 1 83.69 1033 LYS A N 1
ATOM 8551 C CA . LYS A 1 1033 ? -46.375 -20.531 -14.852 1 83.69 1033 LYS A CA 1
ATOM 8552 C C . LYS A 1 1033 ? -45.969 -19.297 -15.664 1 83.69 1033 LYS A C 1
ATOM 8554 O O . LYS A 1 1033 ? -46.094 -19.281 -16.891 1 83.69 1033 LYS A O 1
ATOM 8559 N N . LYS A 1 1034 ? -45.625 -18.094 -15.156 1 79.5 1034 LYS A N 1
ATOM 8560 C CA . LYS A 1 1034 ? -45.062 -16.875 -15.742 1 79.5 1034 LYS A CA 1
ATOM 8561 C C . LYS A 1 1034 ? -46.188 -15.922 -16.172 1 79.5 1034 LYS A C 1
ATOM 8563 O O . LYS A 1 1034 ? -45.906 -14.906 -16.828 1 79.5 1034 LYS A O 1
ATOM 8568 N N . ASP A 1 1035 ? -47.5 -16.312 -15.828 1 90.12 1035 ASP A N 1
ATOM 8569 C CA . ASP A 1 1035 ? -48.625 -15.398 -16.094 1 90.12 1035 ASP A CA 1
ATOM 8570 C C . ASP A 1 1035 ? -48.75 -14.352 -14.977 1 90.12 1035 ASP A C 1
ATOM 8572 O O . ASP A 1 1035 ? -49.156 -14.672 -13.867 1 90.12 1035 ASP A O 1
ATOM 8576 N N . LEU A 1 1036 ? -48.531 -13.164 -15.344 1 92 1036 LEU A N 1
ATOM 8577 C CA . LEU A 1 1036 ? -48.438 -12.094 -14.359 1 92 1036 LEU A CA 1
ATOM 8578 C C . LEU A 1 1036 ? -49.844 -11.688 -13.875 1 92 1036 LEU A C 1
ATOM 8580 O O . LEU A 1 1036 ? -50 -11.258 -12.734 1 92 1036 LEU A O 1
ATOM 8584 N N . ILE A 1 1037 ? -50.844 -11.766 -14.688 1 93.88 1037 ILE A N 1
ATOM 8585 C CA . ILE A 1 1037 ? -52.219 -11.391 -14.328 1 93.88 1037 ILE A CA 1
ATOM 8586 C C . ILE A 1 1037 ? -52.75 -12.367 -13.289 1 93.88 1037 ILE A C 1
ATOM 8588 O O . ILE A 1 1037 ? -53.312 -11.953 -12.273 1 93.88 1037 ILE A O 1
ATOM 8592 N N . LYS A 1 1038 ? -52.531 -13.672 -13.547 1 93.88 1038 LYS A N 1
ATOM 8593 C CA . LYS A 1 1038 ? -52.969 -14.688 -12.594 1 93.88 1038 LYS A CA 1
ATOM 8594 C C . LYS A 1 1038 ? -52.25 -14.523 -11.25 1 93.88 1038 LYS A C 1
ATOM 8596 O O . LYS A 1 1038 ? -52.875 -14.633 -10.195 1 93.88 1038 LYS A O 1
ATOM 8601 N N . PHE A 1 1039 ? -51 -14.25 -11.344 1 94.75 1039 PHE A N 1
ATOM 8602 C CA . PHE A 1 1039 ? -50.188 -14.055 -10.133 1 94.75 1039 PHE A CA 1
ATOM 8603 C C . PHE A 1 1039 ? -50.688 -12.836 -9.359 1 94.75 1039 PHE A C 1
ATOM 8605 O O . PHE A 1 1039 ? -50.875 -12.906 -8.148 1 94.75 1039 PHE A O 1
ATOM 8612 N N . SER A 1 1040 ? -50.938 -11.68 -10.016 1 96.25 1040 SER A N 1
ATOM 8613 C CA . SER A 1 1040 ? -51.406 -10.453 -9.359 1 96.25 1040 SER A CA 1
ATOM 8614 C C . SER A 1 1040 ? -52.75 -10.648 -8.695 1 96.25 1040 SER A C 1
ATOM 8616 O O . SER A 1 1040 ? -52.969 -10.18 -7.578 1 96.25 1040 SER A O 1
ATOM 8618 N N . ASN A 1 1041 ? -53.625 -11.383 -9.32 1 95.38 1041 ASN A N 1
ATOM 8619 C CA . ASN A 1 1041 ? -54.938 -11.633 -8.766 1 95.38 1041 ASN A CA 1
ATOM 8620 C C . ASN A 1 1041 ? -54.875 -12.5 -7.512 1 95.38 1041 ASN A C 1
ATOM 8622 O O . ASN A 1 1041 ? -55.594 -12.25 -6.539 1 95.38 1041 ASN A O 1
ATOM 8626 N N . ALA A 1 1042 ? -54.031 -13.469 -7.578 1 95.88 1042 ALA A N 1
ATOM 8627 C CA . ALA A 1 1042 ? -53.844 -14.336 -6.414 1 95.88 1042 ALA A CA 1
ATOM 8628 C C . ALA A 1 1042 ? -53.281 -13.562 -5.227 1 95.88 1042 ALA A C 1
ATOM 8630 O O . ALA A 1 1042 ? -53.75 -13.742 -4.09 1 95.88 1042 ALA A O 1
ATOM 8631 N N . VAL A 1 1043 ? -52.312 -12.688 -5.496 1 96.5 1043 VAL A N 1
ATOM 8632 C CA . VAL A 1 1043 ? -51.656 -11.867 -4.465 1 96.5 1043 VAL A CA 1
ATOM 8633 C C . VAL A 1 1043 ? -52.719 -10.93 -3.848 1 96.5 1043 VAL A C 1
ATOM 8635 O O . VAL A 1 1043 ? -52.812 -10.828 -2.623 1 96.5 1043 VAL A O 1
ATOM 8638 N N . ALA A 1 1044 ? -53.531 -10.234 -4.676 1 96.69 1044 ALA A N 1
ATOM 8639 C CA . ALA A 1 1044 ? -54.562 -9.328 -4.199 1 96.69 1044 ALA A CA 1
ATOM 8640 C C . ALA A 1 1044 ? -55.625 -10.07 -3.373 1 96.69 1044 ALA A C 1
ATOM 8642 O O . ALA A 1 1044 ? -56.062 -9.578 -2.342 1 96.69 1044 ALA A O 1
ATOM 8643 N N . GLY A 1 1045 ? -55.938 -11.305 -3.859 1 94.94 1045 GLY A N 1
ATOM 8644 C CA . GLY A 1 1045 ? -56.875 -12.125 -3.121 1 94.94 1045 GLY A CA 1
ATOM 8645 C C . GLY A 1 1045 ? -56.406 -12.477 -1.725 1 94.94 1045 GLY A C 1
ATOM 8646 O O . GLY A 1 1045 ? -57.156 -12.406 -0.764 1 94.94 1045 GLY A O 1
ATOM 8647 N N . LEU A 1 1046 ? -55.156 -12.789 -1.582 1 96.31 1046 LEU A N 1
ATOM 8648 C CA . LEU A 1 1046 ? -54.594 -13.133 -0.288 1 96.31 1046 LEU A CA 1
ATOM 8649 C C . LEU A 1 1046 ? -54.562 -11.93 0.641 1 96.31 1046 LEU A C 1
ATOM 8651 O O . LEU A 1 1046 ? -54.906 -12.039 1.821 1 96.31 1046 LEU A O 1
ATOM 8655 N N . LEU A 1 1047 ? -54.188 -10.766 0.133 1 96.56 1047 LEU A N 1
ATOM 8656 C CA . LEU A 1 1047 ? -54.125 -9.555 0.941 1 96.56 1047 LEU A CA 1
ATOM 8657 C C . LEU A 1 1047 ? -55.5 -9.211 1.476 1 96.56 1047 LEU A C 1
ATOM 8659 O O . LEU A 1 1047 ? -55.656 -8.852 2.646 1 96.56 1047 LEU A O 1
ATOM 8663 N N . ASN A 1 1048 ? -56.594 -9.32 0.657 1 94.5 1048 ASN A N 1
ATOM 8664 C CA . ASN A 1 1048 ? -57.969 -8.992 1.027 1 94.5 1048 ASN A CA 1
ATOM 8665 C C . ASN A 1 1048 ? -58.5 -9.953 2.084 1 94.5 1048 ASN A C 1
ATOM 8667 O O . ASN A 1 1048 ? -59.438 -9.633 2.791 1 94.5 1048 ASN A O 1
ATOM 8671 N N . THR A 1 1049 ? -57.812 -11.094 2.23 1 94.44 1049 THR A N 1
ATOM 8672 C CA . THR A 1 1049 ? -58.219 -12.039 3.277 1 94.44 1049 THR A CA 1
ATOM 8673 C C . THR A 1 1049 ? -57.5 -11.703 4.59 1 94.44 1049 THR A C 1
ATOM 8675 O O . THR A 1 1049 ? -58.062 -11.945 5.668 1 94.44 1049 THR A O 1
ATOM 8678 N N . LEU A 1 1050 ? -56.375 -11.078 4.555 1 95.62 1050 LEU A N 1
ATOM 8679 C CA . LEU A 1 1050 ? -55.562 -10.844 5.738 1 95.62 1050 LEU A CA 1
ATOM 8680 C C . LEU A 1 1050 ? -55.938 -9.516 6.398 1 95.62 1050 LEU A C 1
ATOM 8682 O O . LEU A 1 1050 ? -55.938 -9.414 7.625 1 95.62 1050 LEU A O 1
ATOM 8686 N N . VAL A 1 1051 ? -56.312 -8.469 5.664 1 95 1051 VAL A N 1
ATOM 8687 C CA . VAL A 1 1051 ? -56.531 -7.109 6.164 1 95 1051 VAL A CA 1
ATOM 8688 C C . VAL A 1 1051 ? -57.719 -7.086 7.121 1 95 1051 VAL A C 1
ATOM 8690 O O . VAL A 1 1051 ? -57.625 -6.5 8.203 1 95 1051 VAL A O 1
ATOM 8693 N N . PRO A 1 1052 ? -58.875 -7.773 6.738 1 93.25 1052 PRO A N 1
ATOM 8694 C CA . PRO A 1 1052 ? -60 -7.754 7.676 1 93.25 1052 PRO A CA 1
ATOM 8695 C C . PRO A 1 1052 ? -59.656 -8.414 9.008 1 93.25 1052 PRO A C 1
ATOM 8697 O O . PRO A 1 1052 ? -60.188 -8.008 10.055 1 93.25 1052 PRO A O 1
ATOM 8700 N N . LYS A 1 1053 ? -58.688 -9.234 9.031 1 92.56 1053 LYS A N 1
ATOM 8701 C CA . LYS A 1 1053 ? -58.344 -9.984 10.234 1 92.56 1053 LYS A CA 1
ATOM 8702 C C . LYS A 1 1053 ? -57.281 -9.273 11.055 1 92.56 1053 LYS A C 1
ATOM 8704 O O . LYS A 1 1053 ? -57.375 -9.195 12.281 1 92.56 1053 LYS A O 1
ATOM 8709 N N . TYR A 1 1054 ? -56.281 -8.664 10.461 1 93 1054 TYR A N 1
ATOM 8710 C CA . TYR A 1 1054 ? -55.125 -8.148 11.172 1 93 1054 TYR A CA 1
ATOM 8711 C C . TYR A 1 1054 ? -55 -6.641 11 1 93 1054 TYR A C 1
ATOM 8713 O O . TYR A 1 1054 ? -54.062 -6.02 11.523 1 93 1054 TYR A O 1
ATOM 8721 N N . GLY A 1 1055 ? -55.906 -6.035 10.289 1 89.25 1055 GLY A N 1
ATOM 8722 C CA . GLY A 1 1055 ? -55.906 -4.59 10.109 1 89.25 1055 GLY A CA 1
ATOM 8723 C C . GLY A 1 1055 ? -55 -4.133 8.977 1 89.25 1055 GLY A C 1
ATOM 8724 O O . GLY A 1 1055 ? -54.25 -4.93 8.406 1 89.25 1055 GLY A O 1
ATOM 8725 N N . ILE A 1 1056 ? -54.969 -2.949 8.672 1 90.56 1056 ILE A N 1
ATOM 8726 C CA . ILE A 1 1056 ? -54.281 -2.355 7.531 1 90.56 1056 ILE A CA 1
ATOM 8727 C C . ILE A 1 1056 ? -52.781 -2.355 7.785 1 90.56 1056 ILE A C 1
ATOM 8729 O O . ILE A 1 1056 ? -51.969 -2.242 6.848 1 90.56 1056 ILE A O 1
ATOM 8733 N N . ILE A 1 1057 ? -52.344 -2.598 8.977 1 88.94 1057 ILE A N 1
ATOM 8734 C CA . ILE A 1 1057 ? -50.938 -2.541 9.367 1 88.94 1057 ILE A CA 1
ATOM 8735 C C . ILE A 1 1057 ? -50.156 -3.682 8.703 1 88.94 1057 ILE A C 1
ATOM 8737 O O . ILE A 1 1057 ? -48.969 -3.576 8.477 1 88.94 1057 ILE A O 1
ATOM 8741 N N . VAL A 1 1058 ? -50.844 -4.738 8.281 1 93 1058 VAL A N 1
ATOM 8742 C CA . VAL A 1 1058 ? -50.219 -5.93 7.707 1 93 1058 VAL A CA 1
ATOM 8743 C C . VAL A 1 1058 ? -49.719 -5.617 6.309 1 93 1058 VAL A C 1
ATOM 8745 O O . VAL A 1 1058 ? -48.844 -6.32 5.797 1 93 1058 VAL A O 1
ATOM 8748 N N . VAL A 1 1059 ? -50.219 -4.516 5.742 1 93.81 1059 VAL A N 1
ATOM 8749 C CA . VAL A 1 1059 ? -49.844 -4.176 4.371 1 93.81 1059 VAL A CA 1
ATOM 8750 C C . VAL A 1 1059 ? -48.344 -3.92 4.285 1 93.81 1059 VAL A C 1
ATOM 8752 O O . VAL A 1 1059 ? -47.688 -4.293 3.301 1 93.81 1059 VAL A O 1
ATOM 8755 N N . ASN A 1 1060 ? -47.781 -3.371 5.305 1 90.81 1060 ASN A N 1
ATOM 8756 C CA . ASN A 1 1060 ? -46.344 -3.076 5.297 1 90.81 1060 ASN A CA 1
ATOM 8757 C C . ASN A 1 1060 ? -45.5 -4.352 5.227 1 90.81 1060 ASN A C 1
ATOM 8759 O O . ASN A 1 1060 ? -44.594 -4.461 4.402 1 90.81 1060 ASN A O 1
ATOM 8763 N N . THR A 1 1061 ? -45.812 -5.273 6.043 1 92.88 1061 THR A N 1
ATOM 8764 C CA . THR A 1 1061 ? -45.094 -6.543 6.055 1 92.88 1061 THR A CA 1
ATOM 8765 C C . THR A 1 1061 ? -45.344 -7.309 4.758 1 92.88 1061 THR A C 1
ATOM 8767 O O . THR A 1 1061 ? -44.406 -7.867 4.18 1 92.88 1061 THR A O 1
ATOM 8770 N N . PHE A 1 1062 ? -46.625 -7.254 4.371 1 95.62 1062 PHE A N 1
ATOM 8771 C CA . PHE A 1 1062 ? -47.031 -7.906 3.123 1 95.62 1062 PHE A CA 1
ATOM 8772 C C . PHE A 1 1062 ? -46.188 -7.363 1.957 1 95.62 1062 PHE A C 1
ATOM 8774 O O . PHE A 1 1062 ? -45.625 -8.133 1.177 1 95.62 1062 PHE A O 1
ATOM 8781 N N . ALA A 1 1063 ? -46.094 -6.086 1.919 1 95.19 1063 ALA A N 1
ATOM 8782 C CA . ALA A 1 1063 ? -45.375 -5.426 0.834 1 95.19 1063 ALA A CA 1
ATOM 8783 C C . ALA A 1 1063 ? -43.875 -5.777 0.873 1 95.19 1063 ALA A C 1
ATOM 8785 O O . ALA A 1 1063 ? -43.281 -6.047 -0.166 1 95.19 1063 ALA A O 1
ATOM 8786 N N . SER A 1 1064 ? -43.344 -5.75 2.031 1 93.56 1064 SER A N 1
ATOM 8787 C CA . SER A 1 1064 ? -41.906 -6.023 2.186 1 93.56 1064 SER A CA 1
ATOM 8788 C C . SER A 1 1064 ? -41.562 -7.43 1.71 1 93.56 1064 SER A C 1
ATOM 8790 O O . SER A 1 1064 ? -40.625 -7.613 0.935 1 93.56 1064 SER A O 1
ATOM 8792 N N . GLU A 1 1065 ? -42.312 -8.398 2.117 1 94.25 1065 GLU A N 1
ATOM 8793 C CA . GLU A 1 1065 ? -42.094 -9.781 1.726 1 94.25 1065 GLU A CA 1
ATOM 8794 C C . GLU A 1 1065 ? -42.344 -9.992 0.238 1 94.25 1065 GLU A C 1
ATOM 8796 O O . GLU A 1 1065 ? -41.625 -10.734 -0.43 1 94.25 1065 GLU A O 1
ATOM 8801 N N . LEU A 1 1066 ? -43.375 -9.336 -0.244 1 95.31 1066 LEU A N 1
ATOM 8802 C CA . LEU A 1 1066 ? -43.688 -9.438 -1.663 1 95.31 1066 LEU A CA 1
ATOM 8803 C C . LEU A 1 1066 ? -42.594 -8.852 -2.52 1 95.31 1066 LEU A C 1
ATOM 8805 O O . LEU A 1 1066 ? -42.219 -9.43 -3.549 1 95.31 1066 LEU A O 1
ATOM 8809 N N . LYS A 1 1067 ? -42.156 -7.758 -2.09 1 93 1067 LYS A N 1
ATOM 8810 C CA . LYS A 1 1067 ? -41.062 -7.113 -2.797 1 93 1067 LYS A CA 1
ATOM 8811 C C . LYS A 1 1067 ? -39.875 -8.039 -2.896 1 93 1067 LYS A C 1
ATOM 8813 O O . LYS A 1 1067 ? -39.25 -8.18 -3.967 1 93 1067 LYS A O 1
ATOM 8818 N N . ASN A 1 1068 ? -39.5 -8.664 -1.86 1 90.44 1068 ASN A N 1
ATOM 8819 C CA . ASN A 1 1068 ? -38.406 -9.602 -1.833 1 90.44 1068 ASN A CA 1
ATOM 8820 C C . ASN A 1 1068 ? -38.625 -10.797 -2.754 1 90.44 1068 ASN A C 1
ATOM 8822 O O . ASN A 1 1068 ? -37.75 -11.219 -3.486 1 90.44 1068 ASN A O 1
ATOM 8826 N N . SER A 1 1069 ? -39.781 -11.32 -2.748 1 91.19 1069 SER A N 1
ATOM 8827 C CA . SER A 1 1069 ? -40.156 -12.469 -3.576 1 91.19 1069 SER A CA 1
ATOM 8828 C C . SER A 1 1069 ? -40.156 -12.102 -5.059 1 91.19 1069 SER A C 1
ATOM 8830 O O . SER A 1 1069 ? -39.688 -12.867 -5.895 1 91.19 1069 SER A O 1
ATOM 8832 N N . LEU A 1 1070 ? -40.719 -10.906 -5.301 1 91.5 1070 LEU A N 1
ATOM 8833 C CA . LEU A 1 1070 ? -40.75 -10.445 -6.684 1 91.5 1070 LEU A CA 1
ATOM 8834 C C . LEU A 1 1070 ? -39.344 -10.266 -7.25 1 91.5 1070 LEU A C 1
ATOM 8836 O O . LEU A 1 1070 ? -39.125 -10.555 -8.422 1 91.5 1070 LEU A O 1
ATOM 8840 N N . ALA A 1 1071 ? -38.594 -9.742 -6.438 1 89.06 1071 ALA A N 1
ATOM 8841 C CA . ALA A 1 1071 ? -37.219 -9.562 -6.875 1 89.06 1071 ALA A CA 1
ATOM 8842 C C . ALA A 1 1071 ? -36.594 -10.898 -7.309 1 89.06 1071 ALA A C 1
ATOM 8844 O O . ALA A 1 1071 ? -35.875 -10.961 -8.305 1 89.06 1071 ALA A O 1
ATOM 8845 N N . SER A 1 1072 ? -36.875 -11.906 -6.602 1 85.62 1072 SER A N 1
ATOM 8846 C CA . SER A 1 1072 ? -36.375 -13.242 -6.898 1 85.62 1072 SER A CA 1
ATOM 8847 C C . SER A 1 1072 ? -37.062 -13.836 -8.125 1 85.62 1072 SER A C 1
ATOM 8849 O O . SER A 1 1072 ? -36.406 -14.352 -9.023 1 85.62 1072 SER A O 1
ATOM 8851 N N . PHE A 1 1073 ? -38.438 -13.688 -8.266 1 87.06 1073 PHE A N 1
ATOM 8852 C CA . PHE A 1 1073 ? -39.25 -14.273 -9.328 1 87.06 1073 PHE A CA 1
ATOM 8853 C C . PHE A 1 1073 ? -38.906 -13.641 -10.68 1 87.06 1073 PHE A C 1
ATOM 8855 O O . PHE A 1 1073 ? -38.812 -14.344 -11.688 1 87.06 1073 PHE A O 1
ATOM 8862 N N . LEU A 1 1074 ? -38.688 -12.367 -10.539 1 86.38 1074 LEU A N 1
ATOM 8863 C CA . LEU A 1 1074 ? -38.5 -11.633 -11.781 1 86.38 1074 LEU A CA 1
ATOM 8864 C C . LEU A 1 1074 ? -37.031 -11.453 -12.086 1 86.38 1074 LEU A C 1
ATOM 8866 O O . LEU A 1 1074 ? -36.656 -10.812 -13.078 1 86.38 1074 LEU A O 1
ATOM 8870 N N . ARG A 1 1075 ? -36.094 -11.977 -11.234 1 75.31 1075 ARG A N 1
ATOM 8871 C CA . ARG A 1 1075 ? -34.625 -11.945 -11.383 1 75.31 1075 ARG A CA 1
ATOM 8872 C C . ARG A 1 1075 ? -34.125 -10.516 -11.57 1 75.31 1075 ARG A C 1
ATOM 8874 O O . ARG A 1 1075 ? -33.344 -10.242 -12.484 1 75.31 1075 ARG A O 1
ATOM 8881 N N . CYS A 1 1076 ? -34.719 -9.602 -10.789 1 80.62 1076 CYS A N 1
ATOM 8882 C CA . CYS A 1 1076 ? -34.375 -8.188 -10.852 1 80.62 1076 CYS A CA 1
ATOM 8883 C C . CYS A 1 1076 ? -33.719 -7.73 -9.555 1 80.62 1076 CYS A C 1
ATOM 8885 O O . CYS A 1 1076 ? -34.281 -6.945 -8.805 1 80.62 1076 CYS A O 1
ATOM 8887 N N . TYR A 1 1077 ? -32.656 -8.18 -9.125 1 65.25 1077 TYR A N 1
ATOM 8888 C CA . TYR A 1 1077 ? -32.031 -7.855 -7.844 1 65.25 1077 TYR A CA 1
ATOM 8889 C C . TYR A 1 1077 ? -31.5 -6.426 -7.836 1 65.25 1077 TYR A C 1
ATOM 8891 O O . TYR A 1 1077 ? -31.375 -5.809 -6.773 1 65.25 1077 TYR A O 1
ATOM 8899 N N . GLY A 1 1078 ? -31.203 -5.727 -8.977 1 67.5 1078 GLY A N 1
ATOM 8900 C CA . GLY A 1 1078 ? -30.75 -4.344 -9.016 1 67.5 1078 GLY A CA 1
ATOM 8901 C C . GLY A 1 1078 ? -31.859 -3.365 -9.391 1 67.5 1078 GLY A C 1
ATOM 8902 O O . GLY A 1 1078 ? -32.406 -2.678 -8.531 1 67.5 1078 GLY A O 1
ATOM 8903 N N . ASP A 1 1079 ? -32.219 -3.234 -10.617 1 77.38 1079 ASP A N 1
ATOM 8904 C CA . ASP A 1 1079 ? -33.281 -2.379 -11.148 1 77.38 1079 ASP A CA 1
ATOM 8905 C C . ASP A 1 1079 ? -34.5 -3.207 -11.578 1 77.38 1079 ASP A C 1
ATOM 8907 O O . ASP A 1 1079 ? -34.344 -4.27 -12.188 1 77.38 1079 ASP A O 1
ATOM 8911 N N . TRP A 1 1080 ? -35.688 -2.711 -10.984 1 88.75 1080 TRP A N 1
ATOM 8912 C CA . TRP A 1 1080 ? -36.938 -3.391 -11.352 1 88.75 1080 TRP A CA 1
ATOM 8913 C C . TRP A 1 1080 ? -37.125 -3.393 -12.859 1 88.75 1080 TRP A C 1
ATOM 8915 O O . TRP A 1 1080 ? -36.812 -2.412 -13.539 1 88.75 1080 TRP A O 1
ATOM 8925 N N . ASN A 1 1081 ? -37.594 -4.488 -13.5 1 87.44 1081 ASN A N 1
ATOM 8926 C CA . ASN A 1 1081 ? -37.844 -4.613 -14.938 1 87.44 1081 ASN A CA 1
ATOM 8927 C C . ASN A 1 1081 ? -39.281 -4.262 -15.297 1 87.44 1081 ASN A C 1
ATOM 8929 O O . ASN A 1 1081 ? -40.062 -3.838 -14.445 1 87.44 1081 ASN A O 1
ATOM 8933 N N . GLU A 1 1082 ? -39.688 -4.324 -16.578 1 89.94 1082 GLU A N 1
ATOM 8934 C CA . GLU A 1 1082 ? -41 -3.973 -17.094 1 89.94 1082 GLU A CA 1
ATOM 8935 C C . GLU A 1 1082 ? -42.094 -4.82 -16.453 1 89.94 1082 GLU A C 1
ATOM 8937 O O . GLU A 1 1082 ? -43.188 -4.328 -16.188 1 89.94 1082 GLU A O 1
ATOM 8942 N N . ASP A 1 1083 ? -41.75 -6.105 -16.141 1 90.88 1083 ASP A N 1
ATOM 8943 C CA . ASP A 1 1083 ? -42.719 -7.027 -15.586 1 90.88 1083 ASP A CA 1
ATOM 8944 C C . ASP A 1 1083 ? -43.188 -6.582 -14.195 1 90.88 1083 ASP A C 1
ATOM 8946 O O . ASP A 1 1083 ? -44.344 -6.754 -13.828 1 90.88 1083 ASP A O 1
ATOM 8950 N N . PHE A 1 1084 ? -42.312 -5.953 -13.445 1 93.44 1084 PHE A N 1
ATOM 8951 C CA . PHE A 1 1084 ? -42.656 -5.457 -12.117 1 93.44 1084 PHE A CA 1
ATOM 8952 C C . PHE A 1 1084 ? -43.719 -4.359 -12.211 1 93.44 1084 PHE A C 1
ATOM 8954 O O . PHE A 1 1084 ? -44.719 -4.375 -11.477 1 93.44 1084 PHE A O 1
ATOM 8961 N N . TYR A 1 1085 ? -43.562 -3.422 -13.117 1 94 1085 TYR A N 1
ATOM 8962 C CA . TYR A 1 1085 ? -44.469 -2.305 -13.25 1 94 1085 TYR A CA 1
ATOM 8963 C C . TYR A 1 1085 ? -45.812 -2.762 -13.852 1 94 1085 TYR A C 1
ATOM 8965 O O . TYR A 1 1085 ? -46.875 -2.252 -13.492 1 94 1085 TYR A O 1
ATOM 8973 N N . LYS A 1 1086 ? -45.688 -3.764 -14.781 1 93.62 1086 LYS A N 1
ATOM 8974 C CA . LYS A 1 1086 ? -46.906 -4.363 -15.297 1 93.62 1086 LYS A CA 1
ATOM 8975 C C . LYS A 1 1086 ? -47.719 -5.051 -14.188 1 93.62 1086 LYS A C 1
ATOM 8977 O O . LYS A 1 1086 ? -48.938 -4.984 -14.156 1 93.62 1086 LYS A O 1
ATOM 8982 N N . PHE A 1 1087 ? -47.031 -5.688 -13.336 1 94.56 1087 PHE A N 1
ATOM 8983 C CA . PHE A 1 1087 ? -47.656 -6.301 -12.164 1 94.56 1087 PHE A CA 1
ATOM 8984 C C . PHE A 1 1087 ? -48.406 -5.262 -11.336 1 94.56 1087 PHE A C 1
ATOM 8986 O O . PHE A 1 1087 ? -49.562 -5.461 -10.977 1 94.56 1087 PHE A O 1
ATOM 8993 N N . CYS A 1 1088 ? -47.781 -4.164 -10.984 1 95.81 1088 CYS A N 1
ATOM 8994 C CA . CYS A 1 1088 ? -48.375 -3.1 -10.195 1 95.81 1088 CYS A CA 1
ATOM 8995 C C . CYS A 1 1088 ? -49.594 -2.521 -10.906 1 95.81 1088 CYS A C 1
ATOM 8997 O O . CYS A 1 1088 ? -50.625 -2.258 -10.273 1 95.81 1088 CYS A O 1
ATOM 8999 N N . LEU A 1 1089 ? -49.531 -2.311 -12.234 1 95.44 1089 LEU A N 1
ATOM 9000 C CA . LEU A 1 1089 ? -50.625 -1.773 -13.023 1 95.44 1089 LEU A CA 1
ATOM 9001 C C . LEU A 1 1089 ? -51.812 -2.738 -13.031 1 95.44 1089 LEU A C 1
ATOM 9003 O O . LEU A 1 1089 ? -52.969 -2.314 -12.922 1 95.44 1089 LEU A O 1
ATOM 9007 N N . ASN A 1 1090 ? -51.5 -4.043 -13.141 1 95.25 1090 ASN A N 1
ATOM 9008 C CA . ASN A 1 1090 ? -52.562 -5.051 -13.094 1 95.25 1090 ASN A CA 1
ATOM 9009 C C . ASN A 1 1090 ? -53.344 -5 -11.781 1 95.25 1090 ASN A C 1
ATOM 9011 O O . ASN A 1 1090 ? -54.562 -5.137 -11.766 1 95.25 1090 ASN A O 1
ATOM 9015 N N . LEU A 1 1091 ? -52.625 -4.797 -10.734 1 96.19 1091 LEU A N 1
ATOM 9016 C CA . LEU A 1 1091 ? -53.25 -4.688 -9.43 1 96.19 1091 LEU A CA 1
ATOM 9017 C C . LEU A 1 1091 ? -54.219 -3.5 -9.383 1 96.19 1091 LEU A C 1
ATOM 9019 O O . LEU A 1 1091 ? -55.344 -3.627 -8.914 1 96.19 1091 LEU A O 1
ATOM 9023 N N . LEU A 1 1092 ? -53.812 -2.33 -9.898 1 95 1092 LEU A N 1
ATOM 9024 C CA . LEU A 1 1092 ? -54.594 -1.102 -9.836 1 95 1092 LEU A CA 1
ATOM 9025 C C . LEU A 1 1092 ? -55.812 -1.18 -10.773 1 95 1092 LEU A C 1
ATOM 9027 O O . LEU A 1 1092 ? -56.844 -0.578 -10.5 1 95 1092 LEU A O 1
ATOM 9031 N N . GLU A 1 1093 ? -55.75 -1.872 -11.875 1 93.75 1093 GLU A N 1
ATOM 9032 C CA . GLU A 1 1093 ? -56.812 -1.979 -12.867 1 93.75 1093 GLU A CA 1
ATOM 9033 C C . GLU A 1 1093 ? -57.906 -2.924 -12.398 1 93.75 1093 GLU A C 1
ATOM 9035 O O . GLU A 1 1093 ? -59.094 -2.629 -12.555 1 93.75 1093 GLU A O 1
ATOM 9040 N N . ASN A 1 1094 ? -57.469 -4.02 -11.734 1 92.69 1094 ASN A N 1
ATOM 9041 C CA . ASN A 1 1094 ? -58.406 -5.078 -11.414 1 92.69 1094 ASN A CA 1
ATOM 9042 C C . ASN A 1 1094 ? -59 -4.879 -10.031 1 92.69 1094 ASN A C 1
ATOM 9044 O O . ASN A 1 1094 ? -60.094 -5.402 -9.734 1 92.69 1094 ASN A O 1
ATOM 9048 N N . TRP A 1 1095 ? -58.25 -4.156 -9.148 1 91.5 1095 TRP A N 1
ATOM 9049 C CA . TRP A 1 1095 ? -58.719 -4.008 -7.766 1 91.5 1095 TRP A CA 1
ATOM 9050 C C . TRP A 1 1095 ? -58.719 -2.541 -7.348 1 91.5 1095 TRP A C 1
ATOM 9052 O O . TRP A 1 1095 ? -57.656 -1.904 -7.289 1 91.5 1095 TRP A O 1
ATOM 9062 N N . LYS A 1 1096 ? -59.906 -1.871 -6.988 1 86.19 1096 LYS A N 1
ATOM 9063 C CA . LYS A 1 1096 ? -60 -0.444 -6.695 1 86.19 1096 LYS A CA 1
ATOM 9064 C C . LYS A 1 1096 ? -60.188 -0.201 -5.199 1 86.19 1096 LYS A C 1
ATOM 9066 O O . LYS A 1 1096 ? -60.781 0.81 -4.801 1 86.19 1096 LYS A O 1
ATOM 9071 N N . ASP A 1 1097 ? -59.688 -1.132 -4.414 1 89.88 1097 ASP A N 1
ATOM 9072 C CA . ASP A 1 1097 ? -59.781 -1.022 -2.965 1 89.88 1097 ASP A CA 1
ATOM 9073 C C . ASP A 1 1097 ? -58.625 -0.228 -2.389 1 89.88 1097 ASP A C 1
ATOM 9075 O O . ASP A 1 1097 ? -57.531 -0.214 -2.965 1 89.88 1097 ASP A O 1
ATOM 9079 N N . LEU A 1 1098 ? -58.844 0.451 -1.275 1 91.12 1098 LEU A N 1
ATOM 9080 C CA . LEU A 1 1098 ? -57.844 1.278 -0.586 1 91.12 1098 LEU A CA 1
ATOM 9081 C C . LEU A 1 1098 ? -56.594 0.472 -0.251 1 91.12 1098 LEU A C 1
ATOM 9083 O O . LEU A 1 1098 ? -55.469 0.969 -0.386 1 91.12 1098 LEU A O 1
ATOM 9087 N N . THR A 1 1099 ? -56.781 -0.758 0.078 1 93.69 1099 THR A N 1
ATOM 9088 C CA . THR A 1 1099 ? -55.688 -1.625 0.521 1 93.69 1099 THR A CA 1
ATOM 9089 C C . THR A 1 1099 ? -54.719 -1.896 -0.621 1 93.69 1099 THR A C 1
ATOM 9091 O O . THR A 1 1099 ? -53.5 -1.942 -0.409 1 93.69 1099 THR A O 1
ATOM 9094 N N . ILE A 1 1100 ? -55.156 -1.993 -1.769 1 95.31 1100 ILE A N 1
ATOM 9095 C CA . ILE A 1 1100 ? -54.344 -2.293 -2.926 1 95.31 1100 ILE A CA 1
ATOM 9096 C C . ILE A 1 1100 ? -53.531 -1.054 -3.314 1 95.31 1100 ILE A C 1
ATOM 9098 O O . ILE A 1 1100 ? -52.344 -1.156 -3.67 1 95.31 1100 ILE A O 1
ATOM 9102 N N . TYR A 1 1101 ? -54.188 0.109 -3.215 1 94.81 1101 TYR A N 1
ATOM 9103 C CA . TYR A 1 1101 ? -53.469 1.346 -3.496 1 94.81 1101 TYR A CA 1
ATOM 9104 C C . TYR A 1 1101 ? -52.312 1.538 -2.521 1 94.81 1101 TYR A C 1
ATOM 9106 O O . TYR A 1 1101 ? -51.219 1.939 -2.918 1 94.81 1101 TYR A O 1
ATOM 9114 N N . LEU A 1 1102 ? -52.562 1.156 -1.327 1 94.31 1102 LEU A N 1
ATOM 9115 C CA . LEU A 1 1102 ? -51.531 1.234 -0.314 1 94.31 1102 LEU A CA 1
ATOM 9116 C C . LEU A 1 1102 ? -50.375 0.269 -0.633 1 94.31 1102 LEU A C 1
ATOM 9118 O O . LEU A 1 1102 ? -49.219 0.625 -0.512 1 94.31 1102 LEU A O 1
ATOM 9122 N N . LEU A 1 1103 ? -50.688 -0.882 -1.014 1 95.56 1103 LEU A N 1
ATOM 9123 C CA . LEU A 1 1103 ? -49.719 -1.902 -1.353 1 95.56 1103 LEU A CA 1
ATOM 9124 C C . LEU A 1 1103 ? -48.812 -1.428 -2.482 1 95.56 1103 LEU A C 1
ATOM 9126 O O . LEU A 1 1103 ? -47.562 -1.526 -2.385 1 95.56 1103 LEU A O 1
ATOM 9130 N N . VAL A 1 1104 ? -49.375 -0.851 -3.508 1 96.06 1104 VAL A N 1
ATOM 9131 C CA . VAL A 1 1104 ? -48.625 -0.436 -4.684 1 96.06 1104 VAL A CA 1
ATOM 9132 C C . VAL A 1 1104 ? -47.656 0.688 -4.312 1 96.06 1104 VAL A C 1
ATOM 9134 O O . VAL A 1 1104 ? -46.531 0.697 -4.75 1 96.06 1104 VAL A O 1
ATOM 9137 N N . ILE A 1 1105 ? -48.125 1.592 -3.461 1 94.69 1105 ILE A N 1
ATOM 9138 C CA . ILE A 1 1105 ? -47.25 2.68 -3.033 1 94.69 1105 ILE A CA 1
ATOM 9139 C C . ILE A 1 1105 ? -46.031 2.111 -2.309 1 94.69 1105 ILE A C 1
ATOM 9141 O O . ILE A 1 1105 ? -44.906 2.555 -2.537 1 94.69 1105 ILE A O 1
ATOM 9145 N N . LYS A 1 1106 ? -46.219 1.106 -1.488 1 93.62 1106 LYS A N 1
ATOM 9146 C CA . LYS A 1 1106 ? -45.156 0.513 -0.683 1 93.62 1106 LYS A CA 1
ATOM 9147 C C . LYS A 1 1106 ? -44.219 -0.319 -1.546 1 93.62 1106 LYS A C 1
ATOM 9149 O O . LYS A 1 1106 ? -43.062 -0.539 -1.178 1 93.62 1106 LYS A O 1
ATOM 9154 N N . LEU A 1 1107 ? -44.688 -0.751 -2.652 1 94.19 1107 LEU A N 1
ATOM 9155 C CA . LEU A 1 1107 ? -43.875 -1.582 -3.543 1 94.19 1107 LEU A CA 1
ATOM 9156 C C . LEU A 1 1107 ? -43 -0.721 -4.438 1 94.19 1107 LEU A C 1
ATOM 9158 O O . LEU A 1 1107 ? -41.938 -1.172 -4.895 1 94.19 1107 LEU A O 1
ATOM 9162 N N . LEU A 1 1108 ? -43.438 0.435 -4.688 1 93.06 1108 LEU A N 1
ATOM 9163 C CA . LEU A 1 1108 ? -42.75 1.298 -5.645 1 93.06 1108 LEU A CA 1
ATOM 9164 C C . LEU A 1 1108 ? -41.312 1.592 -5.188 1 93.06 1108 LEU A C 1
ATOM 9166 O O . LEU A 1 1108 ? -41.094 1.808 -3.996 1 93.06 1108 LEU A O 1
ATOM 9170 N N . PRO A 1 1109 ? -40.438 1.539 -6.125 1 89.62 1109 PRO A N 1
ATOM 9171 C CA . PRO A 1 1109 ? -39.031 1.837 -5.77 1 89.62 1109 PRO A CA 1
ATOM 9172 C C . PRO A 1 1109 ? -38.812 3.316 -5.469 1 89.62 1109 PRO A C 1
ATOM 9174 O O . PRO A 1 1109 ? -39.562 4.168 -5.93 1 89.62 1109 PRO A O 1
ATOM 9177 N N . SER A 1 1110 ? -37.812 3.594 -4.734 1 86.69 1110 SER A N 1
ATOM 9178 C CA . SER A 1 1110 ? -37.469 4.961 -4.344 1 86.69 1110 SER A CA 1
ATOM 9179 C C . SER A 1 1110 ? -36.781 5.707 -5.469 1 86.69 1110 SER A C 1
ATOM 9181 O O . SER A 1 1110 ? -36.719 6.938 -5.461 1 86.69 1110 SER A O 1
ATOM 9183 N N . LYS A 1 1111 ? -36.281 5.031 -6.566 1 84 1111 LYS A N 1
ATOM 9184 C CA . LYS A 1 1111 ? -35.562 5.652 -7.684 1 84 1111 LYS A CA 1
ATOM 9185 C C . LYS A 1 1111 ? -36.375 5.531 -8.977 1 84 1111 LYS A C 1
ATOM 9187 O O . LYS A 1 1111 ? -37 4.492 -9.242 1 84 1111 LYS A O 1
ATOM 9192 N N . GLU A 1 1112 ? -36.281 6.574 -9.586 1 83 1112 GLU A N 1
ATOM 9193 C CA . GLU A 1 1112 ? -36.875 6.527 -10.914 1 83 1112 GLU A CA 1
ATOM 9194 C C . GLU A 1 1112 ? -36.094 5.609 -11.852 1 83 1112 GLU A C 1
ATOM 9196 O O . GLU A 1 1112 ? -34.875 5.609 -11.852 1 83 1112 GLU A O 1
ATOM 9201 N N . PRO A 1 1113 ? -36.938 4.781 -12.445 1 83.94 1113 PRO A N 1
ATOM 9202 C CA . PRO A 1 1113 ? -36.25 3.887 -13.383 1 83.94 1113 PRO A CA 1
ATOM 9203 C C . PRO A 1 1113 ? -35.5 4.645 -14.477 1 83.94 1113 PRO A C 1
ATOM 9205 O O . PRO A 1 1113 ? -35.906 5.742 -14.867 1 83.94 1113 PRO A O 1
ATOM 9208 N N . SER A 1 1114 ? -34.469 4.102 -14.969 1 71.88 1114 SER A N 1
ATOM 9209 C CA . SER A 1 1114 ? -33.594 4.75 -15.953 1 71.88 1114 SER A CA 1
ATOM 9210 C C . SER A 1 1114 ? -34.062 4.469 -17.375 1 71.88 1114 SER A C 1
ATOM 9212 O O . SER A 1 1114 ? -33.906 5.309 -18.266 1 71.88 1114 SER A O 1
ATOM 9214 N N . GLN A 1 1115 ? -34.781 3.289 -17.609 1 75.44 1115 GLN A N 1
ATOM 9215 C CA . GLN A 1 1115 ? -35.25 2.887 -18.938 1 75.44 1115 GLN A CA 1
ATOM 9216 C C . GLN A 1 1115 ? -36.562 3.57 -19.312 1 75.44 1115 GLN A C 1
ATOM 9218 O O . GLN A 1 1115 ? -37.438 3.689 -18.469 1 75.44 1115 GLN A O 1
ATOM 9223 N N . ASP A 1 1116 ? -36.719 4.125 -20.516 1 75.38 1116 ASP A N 1
ATOM 9224 C CA . ASP A 1 1116 ? -37.844 4.93 -20.953 1 75.38 1116 ASP A CA 1
ATOM 9225 C C . ASP A 1 1116 ? -39.156 4.156 -20.812 1 75.38 1116 ASP A C 1
ATOM 9227 O O . ASP A 1 1116 ? -40.156 4.699 -20.328 1 75.38 1116 ASP A O 1
ATOM 9231 N N . GLN A 1 1117 ? -39.031 2.834 -21.281 1 82.06 1117 GLN A N 1
ATOM 9232 C CA . GLN A 1 1117 ? -40.25 2.061 -21.188 1 82.06 1117 GLN A CA 1
ATOM 9233 C C . GLN A 1 1117 ? -40.719 1.904 -19.734 1 82.06 1117 GLN A C 1
ATOM 9235 O O . GLN A 1 1117 ? -41.875 2.088 -19.422 1 82.06 1117 GLN A O 1
ATOM 9240 N N . THR A 1 1118 ? -39.844 1.591 -18.922 1 88 1118 THR A N 1
ATOM 9241 C CA . THR A 1 1118 ? -40.156 1.418 -17.5 1 88 1118 THR A CA 1
ATOM 9242 C C . THR A 1 1118 ? -40.5 2.754 -16.859 1 88 1118 THR A C 1
ATOM 9244 O O . THR A 1 1118 ? -41.344 2.809 -15.961 1 88 1118 THR A O 1
ATOM 9247 N N . LYS A 1 1119 ? -40 3.885 -17.359 1 87.75 1119 LYS A N 1
ATOM 9248 C CA . LYS A 1 1119 ? -40.312 5.219 -16.859 1 87.75 1119 LYS A CA 1
ATOM 9249 C C . LYS A 1 1119 ? -41.75 5.613 -17.203 1 87.75 1119 LYS A C 1
ATOM 9251 O O . LYS A 1 1119 ? -42.438 6.207 -16.375 1 87.75 1119 LYS A O 1
ATOM 9256 N N . ALA A 1 1120 ? -42.125 5.27 -18.391 1 90.31 1120 ALA A N 1
ATOM 9257 C CA . ALA A 1 1120 ? -43.469 5.559 -18.812 1 90.31 1120 ALA A CA 1
ATOM 9258 C C . ALA A 1 1120 ? -44.5 4.812 -17.938 1 90.31 1120 ALA A C 1
ATOM 9260 O O . ALA A 1 1120 ? -45.5 5.387 -17.516 1 90.31 1120 ALA A O 1
ATOM 9261 N N . LEU A 1 1121 ? -44.219 3.568 -17.688 1 93.44 1121 LEU A N 1
ATOM 9262 C CA . LEU A 1 1121 ? -45.094 2.771 -16.844 1 93.44 1121 LEU A CA 1
ATOM 9263 C C . LEU A 1 1121 ? -45.094 3.307 -15.414 1 93.44 1121 LEU A C 1
ATOM 9265 O O . LEU A 1 1121 ? -46.156 3.387 -14.781 1 93.44 1121 LEU A O 1
ATOM 9269 N N . PHE A 1 1122 ? -43.969 3.695 -14.969 1 93.06 1122 PHE A N 1
ATOM 9270 C CA . PHE A 1 1122 ? -43.844 4.27 -13.633 1 93.06 1122 PHE A CA 1
ATOM 9271 C C . PHE A 1 1122 ? -44.656 5.551 -13.516 1 93.06 1122 PHE A C 1
ATOM 9273 O O . PHE A 1 1122 ? -45.406 5.734 -12.539 1 93.06 1122 PHE A O 1
ATOM 9280 N N . LYS A 1 1123 ? -44.594 6.414 -14.508 1 90.69 1123 LYS A N 1
ATOM 9281 C CA . LYS A 1 1123 ? -45.344 7.668 -14.5 1 90.69 1123 LYS A CA 1
ATOM 9282 C C . LYS A 1 1123 ? -46.844 7.41 -14.516 1 90.69 1123 LYS A C 1
ATOM 9284 O O . LYS A 1 1123 ? -47.625 8.086 -13.82 1 90.69 1123 LYS A O 1
ATOM 9289 N N . GLU A 1 1124 ? -47.219 6.426 -15.273 1 93.25 1124 GLU A N 1
ATOM 9290 C CA . GLU A 1 1124 ? -48.625 6.066 -15.32 1 93.25 1124 GLU A CA 1
ATOM 9291 C C . GLU A 1 1124 ? -49.156 5.621 -13.953 1 93.25 1124 GLU A C 1
ATOM 9293 O O . GLU A 1 1124 ? -50.219 6.031 -13.516 1 93.25 1124 GLU A O 1
ATOM 9298 N N . ILE A 1 1125 ? -48.344 4.859 -13.242 1 94.94 1125 ILE A N 1
ATOM 9299 C CA . ILE A 1 1125 ? -48.719 4.355 -11.922 1 94.94 1125 ILE A CA 1
ATOM 9300 C C . ILE A 1 1125 ? -48.812 5.516 -10.938 1 94.94 1125 ILE A C 1
ATOM 9302 O O . ILE A 1 1125 ? -49.781 5.637 -10.188 1 94.94 1125 ILE A O 1
ATOM 9306 N N . VAL A 1 1126 ? -47.844 6.387 -10.945 1 93.31 1126 VAL A N 1
ATOM 9307 C CA . VAL A 1 1126 ? -47.812 7.512 -10.023 1 93.31 1126 VAL A CA 1
ATOM 9308 C C . VAL A 1 1126 ? -49 8.445 -10.281 1 93.31 1126 VAL A C 1
ATOM 9310 O O . VAL A 1 1126 ? -49.625 8.922 -9.336 1 93.31 1126 VAL A O 1
ATOM 9313 N N . ASP A 1 1127 ? -49.375 8.695 -11.555 1 91.56 1127 ASP A N 1
ATOM 9314 C CA . ASP A 1 1127 ? -50.5 9.555 -11.906 1 91.56 1127 ASP A CA 1
ATOM 9315 C C . ASP A 1 1127 ? -51.844 8.961 -11.406 1 91.56 1127 ASP A C 1
ATOM 9317 O O . ASP A 1 1127 ? -52.656 9.68 -10.867 1 91.56 1127 ASP A O 1
ATOM 9321 N N . ARG A 1 1128 ? -51.906 7.684 -11.484 1 92.88 1128 ARG A N 1
ATOM 9322 C CA . ARG A 1 1128 ? -53.125 7.016 -11.016 1 92.88 1128 ARG A CA 1
ATOM 9323 C C . ARG A 1 1128 ? -53.25 7.098 -9.5 1 92.88 1128 ARG A C 1
ATOM 9325 O O . ARG A 1 1128 ? -54.312 7.312 -8.969 1 92.88 1128 ARG A O 1
ATOM 9332 N N . LEU A 1 1129 ? -52.156 6.965 -8.836 1 94.19 1129 LEU A N 1
ATOM 9333 C CA . LEU A 1 1129 ? -52.125 7.004 -7.379 1 94.19 1129 LEU A CA 1
ATOM 9334 C C . LEU A 1 1129 ? -52.406 8.414 -6.871 1 94.19 1129 LEU A C 1
ATOM 9336 O O . LEU A 1 1129 ? -53.125 8.594 -5.879 1 94.19 1129 LEU A O 1
ATOM 9340 N N . LYS A 1 1130 ? -51.906 9.414 -7.555 1 90 1130 LYS A N 1
ATOM 9341 C CA . LYS A 1 1130 ? -52.125 10.812 -7.172 1 90 1130 LYS A CA 1
ATOM 9342 C C . LYS A 1 1130 ? -53.594 11.211 -7.328 1 90 1130 LYS A C 1
ATOM 9344 O O . LYS A 1 1130 ? -54.094 12.086 -6.605 1 90 1130 LYS A O 1
ATOM 9349 N N . GLN A 1 1131 ? -54.312 10.594 -8.219 1 89.62 1131 GLN A N 1
ATOM 9350 C CA . GLN A 1 1131 ? -55.688 10.969 -8.539 1 89.62 1131 GLN A CA 1
ATOM 9351 C C . GLN A 1 1131 ? -56.688 10.305 -7.582 1 89.62 1131 GLN A C 1
ATOM 9353 O O . GLN A 1 1131 ? -57.844 10.688 -7.52 1 89.62 1131 GLN A O 1
ATOM 9358 N N . PHE A 1 1132 ? -56.219 9.398 -6.754 1 91.19 1132 PHE A N 1
ATOM 9359 C CA . PHE A 1 1132 ? -57.125 8.742 -5.816 1 91.19 1132 PHE A CA 1
ATOM 9360 C C . PHE A 1 1132 ? -57.469 9.68 -4.668 1 91.19 1132 PHE A C 1
ATOM 9362 O O . PHE A 1 1132 ? -56.594 10.195 -3.975 1 91.19 1132 PHE A O 1
ATOM 9369 N N . PRO A 1 1133 ? -58.625 10.055 -4.332 1 88.81 1133 PRO A N 1
ATOM 9370 C CA . PRO A 1 1133 ? -59.031 11.148 -3.438 1 88.81 1133 PRO A CA 1
ATOM 9371 C C . PRO A 1 1133 ? -58.969 10.758 -1.964 1 88.81 1133 PRO A C 1
ATOM 9373 O O . PRO A 1 1133 ? -59.344 11.547 -1.095 1 88.81 1133 PRO A O 1
ATOM 9376 N N . ASP A 1 1134 ? -58.406 9.711 -1.478 1 91.44 1134 ASP A N 1
ATOM 9377 C CA . ASP A 1 1134 ? -58.312 9.32 -0.077 1 91.44 1134 ASP A CA 1
ATOM 9378 C C . ASP A 1 1134 ? -57.156 10.031 0.604 1 91.44 1134 ASP A C 1
ATOM 9380 O O . ASP A 1 1134 ? -56.031 10.102 0.053 1 91.44 1134 ASP A O 1
ATOM 9384 N N . GLU A 1 1135 ? -57.438 10.586 1.807 1 91.62 1135 GLU A N 1
ATOM 9385 C CA . GLU A 1 1135 ? -56.469 11.414 2.512 1 91.62 1135 GLU A CA 1
ATOM 9386 C C . GLU A 1 1135 ? -55.219 10.609 2.895 1 91.62 1135 GLU A C 1
ATOM 9388 O O . GLU A 1 1135 ? -54.125 11.133 2.898 1 91.62 1135 GLU A O 1
ATOM 9393 N N . SER A 1 1136 ? -55.469 9.383 3.25 1 91.81 1136 SER A N 1
ATOM 9394 C CA . SER A 1 1136 ? -54.344 8.523 3.633 1 91.81 1136 SER A CA 1
ATOM 9395 C C . SER A 1 1136 ? -53.406 8.273 2.455 1 91.81 1136 SER A C 1
ATOM 9397 O O . SER A 1 1136 ? -52.188 8.32 2.607 1 91.81 1136 SER A O 1
ATOM 9399 N N . ILE A 1 1137 ? -54 8.094 1.328 1 93.44 1137 ILE A N 1
ATOM 9400 C CA . ILE A 1 1137 ? -53.219 7.82 0.121 1 93.44 1137 ILE A CA 1
ATOM 9401 C C . ILE A 1 1137 ? -52.5 9.086 -0.318 1 93.44 1137 ILE A C 1
ATOM 9403 O O . ILE A 1 1137 ? -51.312 9.023 -0.708 1 93.44 1137 ILE A O 1
ATOM 9407 N N . GLN A 1 1138 ? -53.156 10.219 -0.102 1 93.38 1138 GLN A N 1
ATOM 9408 C CA . GLN A 1 1138 ? -52.531 11.477 -0.469 1 93.38 1138 GLN A CA 1
ATOM 9409 C C . GLN A 1 1138 ? -51.312 11.758 0.417 1 93.38 1138 GLN A C 1
ATOM 9411 O O . GLN A 1 1138 ? -50.25 12.195 -0.07 1 93.38 1138 GLN A O 1
ATOM 9416 N N . LEU A 1 1139 ? -51.469 11.523 1.607 1 94 1139 LEU A N 1
ATOM 9417 C CA . LEU A 1 1139 ? -50.375 11.703 2.553 1 94 1139 LEU A CA 1
ATOM 9418 C C . LEU A 1 1139 ? -49.188 10.82 2.184 1 94 1139 LEU A C 1
ATOM 9420 O O . LEU A 1 1139 ? -48.062 11.297 2.125 1 94 1139 LEU A O 1
ATOM 9424 N N . LEU A 1 1140 ? -49.469 9.586 1.903 1 93.25 1140 LEU A N 1
ATOM 9425 C CA . LEU A 1 1140 ? -48.406 8.617 1.614 1 93.25 1140 LEU A CA 1
ATOM 9426 C C . LEU A 1 1140 ? -47.75 8.93 0.282 1 93.25 1140 LEU A C 1
ATOM 9428 O O . LEU A 1 1140 ? -46.531 8.727 0.129 1 93.25 1140 LEU A O 1
ATOM 9432 N N . MET A 1 1141 ? -48.5 9.398 -0.608 1 92.75 1141 MET A N 1
ATOM 9433 C CA . MET A 1 1141 ? -47.938 9.75 -1.906 1 92.75 1141 MET A CA 1
ATOM 9434 C C . MET A 1 1141 ? -47 10.945 -1.78 1 92.75 1141 MET A C 1
ATOM 9436 O O . MET A 1 1141 ? -45.938 10.953 -2.371 1 92.75 1141 MET A O 1
ATOM 9440 N N . ASN A 1 1142 ? -47.469 11.898 -1.006 1 91.88 1142 ASN A N 1
ATOM 9441 C CA . ASN A 1 1142 ? -46.594 13.047 -0.778 1 91.88 1142 ASN A CA 1
ATOM 9442 C C . ASN A 1 1142 ? -45.312 12.633 -0.07 1 91.88 1142 ASN A C 1
ATOM 9444 O O . ASN A 1 1142 ? -44.219 13.141 -0.39 1 91.88 1142 ASN A O 1
ATOM 9448 N N . LEU A 1 1143 ? -45.438 11.734 0.804 1 93.06 1143 LEU A N 1
ATOM 9449 C CA . LEU A 1 1143 ? -44.25 11.203 1.505 1 93.06 1143 LEU A CA 1
ATOM 9450 C C . LEU A 1 1143 ? -43.344 10.438 0.549 1 93.06 1143 LEU A C 1
ATOM 9452 O O . LEU A 1 1143 ? -42.125 10.562 0.618 1 93.06 1143 LEU A O 1
ATOM 9456 N N . TYR A 1 1144 ? -44 9.68 -0.254 1 92.62 1144 TYR A N 1
ATOM 9457 C CA . TYR A 1 1144 ? -43.25 8.914 -1.247 1 92.62 1144 TYR A CA 1
ATOM 9458 C C . TYR A 1 1144 ? -42.438 9.836 -2.15 1 92.62 1144 TYR A C 1
ATOM 9460 O O . TYR A 1 1144 ? -41.25 9.609 -2.373 1 92.62 1144 TYR A O 1
ATOM 9468 N N . ILE A 1 1145 ? -43.031 10.844 -2.594 1 91.38 1145 ILE A N 1
ATOM 9469 C CA . ILE A 1 1145 ? -42.375 11.773 -3.502 1 91.38 1145 ILE A CA 1
ATOM 9470 C C . ILE A 1 1145 ? -41.219 12.477 -2.781 1 91.38 1145 ILE A C 1
ATOM 9472 O O . ILE A 1 1145 ? -40.125 12.648 -3.348 1 91.38 1145 ILE A O 1
ATOM 9476 N N . THR A 1 1146 ? -41.438 12.773 -1.604 1 91.38 1146 THR A N 1
ATOM 9477 C CA . THR A 1 1146 ? -40.406 13.461 -0.805 1 91.38 1146 THR A CA 1
ATOM 9478 C C . THR A 1 1146 ? -39.188 12.57 -0.59 1 91.38 1146 THR A C 1
ATOM 9480 O O . THR A 1 1146 ? -38.062 13.055 -0.551 1 91.38 1146 THR A O 1
ATOM 9483 N N . ASN A 1 1147 ? -39.375 11.289 -0.469 1 89.62 1147 ASN A N 1
ATOM 9484 C CA . ASN A 1 1147 ? -38.312 10.375 -0.106 1 89.62 1147 ASN A CA 1
ATOM 9485 C C . ASN A 1 1147 ? -37.719 9.688 -1.334 1 89.62 1147 ASN A C 1
ATOM 9487 O O . ASN A 1 1147 ? -36.938 8.758 -1.207 1 89.62 1147 ASN A O 1
ATOM 9491 N N . MET A 1 1148 ? -38.125 10.078 -2.459 1 89.44 1148 MET A N 1
ATOM 9492 C CA . MET A 1 1148 ? -37.594 9.523 -3.691 1 89.44 1148 MET A CA 1
ATOM 9493 C C . MET A 1 1148 ? -36.125 9.883 -3.842 1 89.44 1148 MET A C 1
ATOM 9495 O O . MET A 1 1148 ? -35.688 10.961 -3.439 1 89.44 1148 MET A O 1
ATOM 9499 N N . GLU A 1 1149 ? -35.312 8.984 -4.328 1 81.5 1149 GLU A N 1
ATOM 9500 C CA . GLU A 1 1149 ? -33.906 9.242 -4.57 1 81.5 1149 GLU A CA 1
ATOM 9501 C C . GLU A 1 1149 ? -33.688 9.922 -5.918 1 81.5 1149 GLU A C 1
ATOM 9503 O O . GLU A 1 1149 ? -34.312 9.562 -6.91 1 81.5 1149 GLU A O 1
ATOM 9508 N N . MET B 1 1 ? 6.941 17.375 -5.297 1 18.44 1 MET B N 1
ATOM 9509 C CA . MET B 1 1 ? 6.523 18.766 -5.512 1 18.44 1 MET B CA 1
ATOM 9510 C C . MET B 1 1 ? 7.203 19.688 -4.516 1 18.44 1 MET B C 1
ATOM 9512 O O . MET B 1 1 ? 6.746 20.812 -4.301 1 18.44 1 MET B O 1
ATOM 9516 N N . PRO B 1 2 ? 8.281 19.188 -3.977 1 23.53 2 PRO B N 1
ATOM 9517 C CA . PRO B 1 2 ? 8.953 19.469 -2.705 1 23.53 2 PRO B CA 1
ATOM 9518 C C . PRO B 1 2 ? 9.82 20.719 -2.754 1 23.53 2 PRO B C 1
ATOM 9520 O O . PRO B 1 2 ? 10.234 21.219 -1.71 1 23.53 2 PRO B O 1
ATOM 9523 N N . PHE B 1 3 ? 10.211 21.125 -4.074 1 23.58 3 PHE B N 1
ATOM 9524 C CA . PHE B 1 3 ? 11.461 21.875 -4.062 1 23.58 3 PHE B CA 1
ATOM 9525 C C . PHE B 1 3 ? 11.211 23.344 -3.738 1 23.58 3 PHE B C 1
ATOM 9527 O O . PHE B 1 3 ? 12.086 24.031 -3.191 1 23.58 3 PHE B O 1
ATOM 9534 N N . PHE B 1 4 ? 10.164 23.906 -4.367 1 28.42 4 PHE B N 1
ATOM 9535 C CA . PHE B 1 4 ? 9.938 25.344 -4.18 1 28.42 4 PHE B CA 1
ATOM 9536 C C . PHE B 1 4 ? 9.57 25.656 -2.732 1 28.42 4 PHE B C 1
ATOM 9538 O O . PHE B 1 4 ? 9.781 26.766 -2.262 1 28.42 4 PHE B O 1
ATOM 9545 N N . GLU B 1 5 ? 8.805 24.781 -2.072 1 30.95 5 GLU B N 1
ATOM 9546 C CA . GLU B 1 5 ? 8.484 24.875 -0.652 1 30.95 5 GLU B CA 1
ATOM 9547 C C . GLU B 1 5 ? 9.734 24.766 0.209 1 30.95 5 GLU B C 1
ATOM 9549 O O . GLU B 1 5 ? 9.797 25.328 1.306 1 30.95 5 GLU B O 1
ATOM 9554 N N . GLU B 1 6 ? 10.82 24.203 -0.432 1 30.75 6 GLU B N 1
ATOM 9555 C CA . GLU B 1 6 ? 12.094 24.078 0.271 1 30.75 6 GLU B CA 1
ATOM 9556 C C . GLU B 1 6 ? 12.883 25.375 0.226 1 30.75 6 GLU B C 1
ATOM 9558 O O . GLU B 1 6 ? 13.5 25.766 1.219 1 30.75 6 GLU B O 1
ATOM 9563 N N . GLU B 1 7 ? 12.812 26.125 -0.931 1 32.41 7 GLU B N 1
ATOM 9564 C CA . GLU B 1 7 ? 13.523 27.391 -0.966 1 32.41 7 GLU B CA 1
ATOM 9565 C C . GLU B 1 7 ? 12.828 28.438 -0.097 1 32.41 7 GLU B C 1
ATOM 9567 O O . GLU B 1 7 ? 13.484 29.172 0.644 1 32.41 7 GLU B O 1
ATOM 9572 N N . GLN B 1 8 ? 11.516 28.469 -0.226 1 36.62 8 GLN B N 1
ATOM 9573 C CA . GLN B 1 8 ? 10.781 29.375 0.651 1 36.62 8 GLN B CA 1
ATOM 9574 C C . GLN B 1 8 ? 10.828 28.891 2.1 1 36.62 8 GLN B C 1
ATOM 9576 O O . GLN B 1 8 ? 10.945 29.703 3.021 1 36.62 8 GLN B O 1
ATOM 9581 N N . ALA B 1 9 ? 10.938 27.703 2.326 1 40.03 9 ALA B N 1
ATOM 9582 C CA . ALA B 1 9 ? 11.164 27.078 3.627 1 40.03 9 ALA B CA 1
ATOM 9583 C C . ALA B 1 9 ? 12.617 27.266 4.074 1 40.03 9 ALA B C 1
ATOM 9585 O O . ALA B 1 9 ? 12.883 27.516 5.25 1 40.03 9 ALA B O 1
ATOM 9586 N N . ARG B 1 10 ? 13.523 27.234 3.135 1 39.62 10 ARG B N 1
ATOM 9587 C CA . ARG B 1 10 ? 14.906 27.609 3.414 1 39.62 10 ARG B CA 1
ATOM 9588 C C . ARG B 1 10 ? 15.023 29.094 3.73 1 39.62 10 ARG B C 1
ATOM 9590 O O . ARG B 1 10 ? 15.695 29.484 4.691 1 39.62 10 ARG B O 1
ATOM 9597 N N . LEU B 1 11 ? 14.344 29.828 2.898 1 41.19 11 LEU B N 1
ATOM 9598 C CA . LEU B 1 11 ? 14.336 31.25 3.193 1 41.19 11 LEU B CA 1
ATOM 9599 C C . LEU B 1 11 ? 13.5 31.547 4.438 1 41.19 11 LEU B C 1
ATOM 9601 O O . LEU B 1 11 ? 13.898 32.375 5.277 1 41.19 11 LEU B O 1
ATOM 9605 N N . GLN B 1 12 ? 12.398 30.797 4.547 1 40.75 12 GLN B N 1
ATOM 9606 C CA . GLN B 1 12 ? 11.641 30.953 5.785 1 40.75 12 GLN B CA 1
ATOM 9607 C C . GLN B 1 12 ? 12.414 30.375 6.973 1 40.75 12 GLN B C 1
ATOM 9609 O O . GLN B 1 12 ? 12.383 30.938 8.07 1 40.75 12 GLN B O 1
ATOM 9614 N N . ARG B 1 13 ? 13.188 29.484 6.754 1 39.94 13 ARG B N 1
ATOM 9615 C CA . ARG B 1 13 ? 14.102 29 7.785 1 39.94 13 ARG B CA 1
ATOM 9616 C C . ARG B 1 13 ? 15.219 30 8.039 1 39.94 13 ARG B C 1
ATOM 9618 O O . ARG B 1 13 ? 15.664 30.172 9.18 1 39.94 13 ARG B O 1
ATOM 9625 N N . LEU B 1 14 ? 15.531 30.5 6.945 1 34.97 14 LEU B N 1
ATOM 9626 C CA . LEU B 1 14 ? 16.516 31.562 7.164 1 34.97 14 LEU B CA 1
ATOM 9627 C C . LEU B 1 14 ? 15.906 32.688 7.973 1 34.97 14 LEU B C 1
ATOM 9629 O O . LEU B 1 14 ? 16.547 33.25 8.867 1 34.97 14 LEU B O 1
ATOM 9633 N N . VAL B 1 15 ? 14.672 32.969 7.52 1 36.62 15 VAL B N 1
ATOM 9634 C CA . VAL B 1 15 ? 13.969 33.969 8.305 1 36.62 15 VAL B CA 1
ATOM 9635 C C . VAL B 1 15 ? 13.602 33.406 9.672 1 36.62 15 VAL B C 1
ATOM 9637 O O . VAL B 1 15 ? 13.742 34.094 10.695 1 36.62 15 VAL B O 1
ATOM 9640 N N . ASP B 1 16 ? 13.109 32.188 9.648 1 36.81 16 ASP B N 1
ATOM 9641 C CA . ASP B 1 16 ? 12.875 31.562 10.953 1 36.81 16 ASP B CA 1
ATOM 9642 C C . ASP B 1 16 ? 14.172 31.406 11.734 1 36.81 16 ASP B C 1
ATOM 9644 O O . ASP B 1 16 ? 14.18 31.5 12.961 1 36.81 16 ASP B O 1
ATOM 9648 N N . VAL B 1 17 ? 15.219 31.156 11.047 1 31.36 17 VAL B N 1
ATOM 9649 C CA . VAL B 1 17 ? 16.5 31.234 11.758 1 31.36 17 VAL B CA 1
ATOM 9650 C C . VAL B 1 17 ? 16.688 32.656 12.312 1 31.36 17 VAL B C 1
ATOM 9652 O O . VAL B 1 17 ? 17.25 32.812 13.391 1 31.36 17 VAL B O 1
ATOM 9655 N N . LEU B 1 18 ? 16.203 33.531 11.516 1 30.31 18 LEU B N 1
ATOM 9656 C CA . LEU B 1 18 ? 16.266 34.844 12.117 1 30.31 18 LEU B CA 1
ATOM 9657 C C . LEU B 1 18 ? 15.328 34.969 13.312 1 30.31 18 LEU B C 1
ATOM 9659 O O . LEU B 1 18 ? 15.516 35.812 14.188 1 30.31 18 LEU B O 1
ATOM 9663 N N . ASP B 1 19 ? 14.195 34.344 13.055 1 32.38 19 ASP B N 1
ATOM 9664 C CA . ASP B 1 19 ? 13.438 34.312 14.297 1 32.38 19 ASP B CA 1
ATOM 9665 C C . ASP B 1 19 ? 14.211 33.594 15.398 1 32.38 19 ASP B C 1
ATOM 9667 O O . ASP B 1 19 ? 13.789 33.562 16.562 1 32.38 19 ASP B O 1
ATOM 9671 N N . GLU B 1 20 ? 15.07 32.656 14.945 1 29.42 20 GLU B N 1
ATOM 9672 C CA . GLU B 1 20 ? 16 32.188 15.961 1 29.42 20 GLU B CA 1
ATOM 9673 C C . GLU B 1 20 ? 17.094 33.219 16.234 1 29.42 20 GLU B C 1
ATOM 9675 O O . GLU B 1 20 ? 18.172 33.156 15.648 1 29.42 20 GLU B O 1
ATOM 9680 N N . ILE B 1 21 ? 16.938 34.5 15.883 1 27.95 21 ILE B N 1
ATOM 9681 C CA . ILE B 1 21 ? 17.906 35.219 16.719 1 27.95 21 ILE B CA 1
ATOM 9682 C C . ILE B 1 21 ? 18.266 34.344 17.922 1 27.95 21 ILE B C 1
ATOM 9684 O O . ILE B 1 21 ? 17.406 33.969 18.703 1 27.95 21 ILE B O 1
ATOM 9688 N N . PRO B 1 22 ? 19.344 33.531 17.641 1 29.02 22 PRO B N 1
ATOM 9689 C CA . PRO B 1 22 ? 19.641 32.719 18.828 1 29.02 22 PRO B CA 1
ATOM 9690 C C . PRO B 1 22 ? 19.109 33.344 20.109 1 29.02 22 PRO B C 1
ATOM 9692 O O . PRO B 1 22 ? 19.453 34.469 20.453 1 29.02 22 PRO B O 1
ATOM 9695 N N . SER B 1 23 ? 17.922 33.312 20.219 1 30.08 23 SER B N 1
ATOM 9696 C CA . SER B 1 23 ? 17.641 33.531 21.641 1 30.08 23 SER B CA 1
ATOM 9697 C C . SER B 1 23 ? 18.719 32.906 22.516 1 30.08 23 SER B C 1
ATOM 9699 O O . SER B 1 23 ? 19 31.719 22.406 1 30.08 23 SER B O 1
ATOM 9701 N N . ASP B 1 24 ? 19.938 33.5 22.562 1 27.23 24 ASP B N 1
ATOM 9702 C CA . ASP B 1 24 ? 20.75 33.062 23.688 1 27.23 24 ASP B CA 1
ATOM 9703 C C . ASP B 1 24 ? 19.922 32.312 24.719 1 27.23 24 ASP B C 1
ATOM 9705 O O . ASP B 1 24 ? 18.969 32.844 25.281 1 27.23 24 ASP B O 1
ATOM 9709 N N . PRO B 1 25 ? 19.625 31.078 24.469 1 31.09 25 PRO B N 1
ATOM 9710 C CA . PRO B 1 25 ? 18.984 30.328 25.547 1 31.09 25 PRO B CA 1
ATOM 9711 C C . PRO B 1 25 ? 19.359 30.844 26.938 1 31.09 25 PRO B C 1
ATOM 9713 O O . PRO B 1 25 ? 19.266 30.125 27.922 1 31.09 25 PRO B O 1
ATOM 9716 N N . GLU B 1 26 ? 20.234 31.781 27.156 1 32.28 26 GLU B N 1
ATOM 9717 C CA . GLU B 1 26 ? 20.359 32.031 28.594 1 32.28 26 GLU B CA 1
ATOM 9718 C C . GLU B 1 26 ? 19 32.062 29.266 1 32.28 26 GLU B C 1
ATOM 9720 O O . GLU B 1 26 ? 18.219 33 29.078 1 32.28 26 GLU B O 1
ATOM 9725 N N . SER B 1 27 ? 18.25 30.953 29.109 1 37.47 27 SER B N 1
ATOM 9726 C CA . SER B 1 27 ? 17 30.531 29.734 1 37.47 27 SER B CA 1
ATOM 9727 C C . SER B 1 27 ? 16.75 31.281 31.047 1 37.47 27 SER B C 1
ATOM 9729 O O . SER B 1 27 ? 17.688 31.609 31.766 1 37.47 27 SER B O 1
ATOM 9731 N N . ILE B 1 28 ? 15.562 31.875 31.172 1 42.81 28 ILE B N 1
ATOM 9732 C CA . ILE B 1 28 ? 15.086 32.344 32.469 1 42.81 28 ILE B CA 1
ATOM 9733 C C . ILE B 1 28 ? 15.633 31.438 33.562 1 42.81 28 ILE B C 1
ATOM 9735 O O . ILE B 1 28 ? 15.805 31.891 34.719 1 42.81 28 ILE B O 1
ATOM 9739 N N . ASP B 1 29 ? 15.945 30.109 33.281 1 37.5 29 ASP B N 1
ATOM 9740 C CA . ASP B 1 29 ? 16.453 29.172 34.281 1 37.5 29 ASP B CA 1
ATOM 9741 C C . ASP B 1 29 ? 17.938 29.375 34.531 1 37.5 29 ASP B C 1
ATOM 9743 O O . ASP B 1 29 ? 18.422 29.234 35.656 1 37.5 29 ASP B O 1
ATOM 9747 N N . GLU B 1 30 ? 18.922 29.422 33.5 1 36.53 30 GLU B N 1
ATOM 9748 C CA . GLU B 1 30 ? 20.359 29.422 33.781 1 36.53 30 GLU B CA 1
ATOM 9749 C C . GLU B 1 30 ? 20.828 30.797 34.281 1 36.53 30 GLU B C 1
ATOM 9751 O O . GLU B 1 30 ? 22.016 30.984 34.562 1 36.53 30 GLU B O 1
ATOM 9756 N N . GLU B 1 31 ? 20.203 31.828 34.094 1 34.41 31 GLU B N 1
ATOM 9757 C CA . GLU B 1 31 ? 20.719 33.062 34.688 1 34.41 31 GLU B CA 1
ATOM 9758 C C . GLU B 1 31 ? 21.031 32.875 36.156 1 34.41 31 GLU B C 1
ATOM 9760 O O . GLU B 1 31 ? 21.625 33.75 36.812 1 34.41 31 GLU B O 1
ATOM 9765 N N . GLU B 1 32 ? 20.438 31.859 36.812 1 31.72 32 GLU B N 1
ATOM 9766 C CA . GLU B 1 32 ? 20.812 31.844 38.219 1 31.72 32 GLU B CA 1
ATOM 9767 C C . GLU B 1 32 ? 22.281 31.484 38.406 1 31.72 32 GLU B C 1
ATOM 9769 O O . GLU B 1 32 ? 22.953 31.969 39.312 1 31.72 32 GLU B O 1
ATOM 9774 N N . ASP B 1 33 ? 22.766 30.406 37.719 1 32.38 33 ASP B N 1
ATOM 9775 C CA . ASP B 1 33 ? 24.031 29.859 38.219 1 32.38 33 ASP B CA 1
ATOM 9776 C C . ASP B 1 33 ? 25.219 30.625 37.625 1 32.38 33 ASP B C 1
ATOM 9778 O O . ASP B 1 33 ? 26.359 30.406 38.031 1 32.38 33 ASP B O 1
ATOM 9782 N N . ASP B 1 34 ? 25.234 31.031 36.406 1 31.83 34 ASP B N 1
ATOM 9783 C CA . ASP B 1 34 ? 26.516 31.578 36 1 31.83 34 ASP B CA 1
ATOM 9784 C C . ASP B 1 34 ? 26.781 32.906 36.688 1 31.83 34 ASP B C 1
ATOM 9786 O O . ASP B 1 34 ? 26.359 33.969 36.188 1 31.83 34 ASP B O 1
ATOM 9790 N N . VAL B 1 35 ? 26.719 32.938 37.938 1 29.56 35 VAL B N 1
ATOM 9791 C CA . VAL B 1 35 ? 27.406 33.969 38.719 1 29.56 35 VAL B CA 1
ATOM 9792 C C . VAL B 1 35 ? 28.75 34.25 38.062 1 29.56 35 VAL B C 1
ATOM 9794 O O . VAL B 1 35 ? 29.625 33.406 38.031 1 29.56 35 VAL B O 1
ATOM 9797 N N . ASP B 1 36 ? 28.812 34.875 37.031 1 30.11 36 ASP B N 1
ATOM 9798 C CA . ASP B 1 36 ? 30.094 35.5 36.719 1 30.11 36 ASP B CA 1
ATOM 9799 C C . ASP B 1 36 ? 30.906 35.781 37.969 1 30.11 36 ASP B C 1
ATOM 9801 O O . ASP B 1 36 ? 30.375 36.312 38.938 1 30.11 36 ASP B O 1
ATOM 9805 N N . GLU B 1 37 ? 31.781 34.906 38.312 1 29.05 37 GLU B N 1
ATOM 9806 C CA . GLU B 1 37 ? 32.844 35.281 39.25 1 29.05 37 GLU B CA 1
ATOM 9807 C C . GLU B 1 37 ? 33.25 36.719 39.062 1 29.05 37 GLU B C 1
ATOM 9809 O O . GLU B 1 37 ? 33.844 37.062 38.031 1 29.05 37 GLU B O 1
ATOM 9814 N N . ASP B 1 38 ? 32.438 37.625 39.406 1 30.25 38 ASP B N 1
ATOM 9815 C CA . ASP B 1 38 ? 32.875 39 39.656 1 30.25 38 ASP B CA 1
ATOM 9816 C C . ASP B 1 38 ? 34.312 39.031 40.25 1 30.25 38 ASP B C 1
ATOM 9818 O O . ASP B 1 38 ? 34.531 38.531 41.344 1 30.25 38 ASP B O 1
ATOM 9822 N N . ILE B 1 39 ? 35.281 38.75 39.5 1 30.88 39 ILE B N 1
ATOM 9823 C CA . ILE B 1 39 ? 36.594 39.156 40 1 30.88 39 ILE B CA 1
ATOM 9824 C C . ILE B 1 39 ? 36.531 40.562 40.594 1 30.88 39 ILE B C 1
ATOM 9826 O O . ILE B 1 39 ? 36.344 41.531 39.875 1 30.88 39 ILE B O 1
ATOM 9830 N N . GLU B 1 40 ? 35.969 40.688 41.781 1 31.08 40 GLU B N 1
ATOM 9831 C CA . GLU B 1 40 ? 36.031 41.875 42.625 1 31.08 40 GLU B CA 1
ATOM 9832 C C . GLU B 1 40 ? 37.438 42.406 42.75 1 31.08 40 GLU B C 1
ATOM 9834 O O . GLU B 1 40 ? 38.156 42.094 43.719 1 31.08 40 GLU B O 1
ATOM 9839 N N . GLY B 1 41 ? 38.406 42.031 41.906 1 31.95 41 GLY B N 1
ATOM 9840 C CA . GLY B 1 41 ? 39.594 42.75 42.281 1 31.95 41 GLY B CA 1
ATOM 9841 C C . GLY B 1 41 ? 39.406 44.25 42.281 1 31.95 41 GLY B C 1
ATOM 9842 O O . GLY B 1 41 ? 38.844 44.844 41.344 1 31.95 41 GLY B O 1
ATOM 9843 N N . THR B 1 42 ? 39.125 44.844 43.469 1 33.84 42 THR B N 1
ATOM 9844 C CA . THR B 1 42 ? 39.094 46.25 43.812 1 33.84 42 THR B CA 1
ATOM 9845 C C . THR B 1 42 ? 40.25 47 43.188 1 33.84 42 THR B C 1
ATOM 9847 O O . THR B 1 42 ? 41.406 46.906 43.625 1 33.84 42 THR B O 1
ATOM 9850 N N . TYR B 1 43 ? 40.469 46.875 41.938 1 37.56 43 TYR B N 1
ATOM 9851 C CA . TYR B 1 43 ? 41.531 47.75 41.469 1 37.56 43 TYR B CA 1
ATOM 9852 C C . TYR B 1 43 ? 41.125 49.219 41.625 1 37.56 43 TYR B C 1
ATOM 9854 O O . TYR B 1 43 ? 3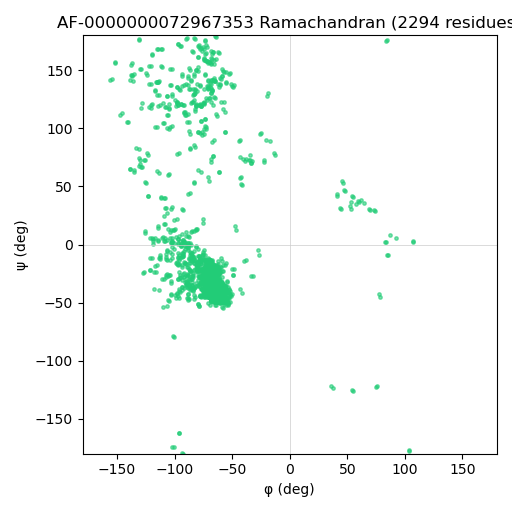9.969 49.562 41.469 1 37.56 43 TYR B O 1
ATOM 9862 N N . SER B 1 44 ? 41.844 49.844 42.531 1 41.38 44 SER B N 1
ATOM 9863 C CA . SER B 1 44 ? 41.719 51.312 42.688 1 41.38 44 SER B CA 1
ATOM 9864 C C . SER B 1 44 ? 41.688 52.031 41.344 1 41.38 44 SER B C 1
ATOM 9866 O O . SER B 1 44 ? 42.625 51.906 40.562 1 41.38 44 SER B O 1
ATOM 9868 N N . LEU B 1 45 ? 40.594 52.219 40.781 1 49.91 45 LEU B N 1
ATOM 9869 C CA . LEU B 1 45 ? 40.375 52.969 39.531 1 49.91 45 LEU B CA 1
ATOM 9870 C C . LEU B 1 45 ? 40.906 54.375 39.625 1 49.91 45 LEU B C 1
ATOM 9872 O O . LEU B 1 45 ? 40.781 55.031 40.688 1 49.91 45 LEU B O 1
ATOM 9876 N N . PRO B 1 46 ? 41.875 54.781 38.938 1 52.75 46 PRO B N 1
ATOM 9877 C CA . PRO B 1 46 ? 42.375 56.156 39.062 1 52.75 46 PRO B CA 1
ATOM 9878 C C . PRO B 1 46 ? 41.281 57.219 39 1 52.75 46 PRO B C 1
ATOM 9880 O O . PRO B 1 46 ? 40.188 56.938 38.469 1 52.75 46 PRO B O 1
ATOM 9883 N N . SER B 1 47 ? 41.219 58.219 39.75 1 55.59 47 SER B N 1
ATOM 9884 C CA . SER B 1 47 ? 40.312 59.344 39.969 1 55.59 47 SER B CA 1
ATOM 9885 C C . SER B 1 47 ? 39.844 59.938 38.656 1 55.59 47 SER B C 1
ATOM 9887 O O . SER B 1 47 ? 38.656 60.344 38.531 1 55.59 47 SER B O 1
ATOM 9889 N N . ASP B 1 48 ? 40.594 60.094 37.562 1 62.72 48 ASP B N 1
ATOM 9890 C CA . ASP B 1 48 ? 40.125 60.781 36.375 1 62.72 48 ASP B CA 1
ATOM 9891 C C . ASP B 1 48 ? 39.625 59.781 35.344 1 62.72 48 ASP B C 1
ATOM 9893 O O . ASP B 1 48 ? 40.375 59.344 34.438 1 62.72 48 ASP B O 1
ATOM 9897 N N . GLN B 1 49 ? 38.469 59.156 35.344 1 70.38 49 GLN B N 1
ATOM 9898 C CA . GLN B 1 49 ? 37.812 58.094 34.562 1 70.38 49 GLN B CA 1
ATOM 9899 C C . GLN B 1 49 ? 37.656 58.531 33.094 1 70.38 49 GLN B C 1
ATOM 9901 O O . GLN B 1 49 ? 37.844 57.719 32.188 1 70.38 49 GLN B O 1
ATOM 9906 N N . SER B 1 50 ? 37.406 59.719 32.812 1 73.31 50 SER B N 1
ATOM 9907 C CA . SER B 1 50 ? 37.156 60.219 31.469 1 73.31 50 SER B CA 1
ATOM 9908 C C . SER B 1 50 ? 38.438 60.219 30.641 1 73.31 50 SER B C 1
ATOM 9910 O O . SER B 1 50 ? 38.406 59.875 29.453 1 73.31 50 SER B O 1
ATOM 9912 N N . ALA B 1 51 ? 39.469 60.562 31.25 1 73.25 51 ALA B N 1
ATOM 9913 C CA . ALA B 1 51 ? 40.75 60.594 30.547 1 73.25 51 ALA B CA 1
ATOM 9914 C C . ALA B 1 51 ? 41.188 59.156 30.156 1 73.25 51 ALA B C 1
ATOM 9916 O O . ALA B 1 51 ? 41.75 58.969 29.078 1 73.25 51 ALA B O 1
ATOM 9917 N N . LEU B 1 52 ? 40.812 58.156 30.922 1 76.06 52 LEU B N 1
ATOM 9918 C CA . LEU B 1 52 ? 41.188 56.781 30.641 1 76.06 52 LEU B CA 1
ATOM 9919 C C . LEU B 1 52 ? 40.406 56.25 29.438 1 76.06 52 LEU B C 1
ATOM 9921 O O . LEU B 1 52 ? 40.969 55.594 28.578 1 76.06 52 LEU B O 1
ATOM 9925 N N . ILE B 1 53 ? 39.188 56.531 29.391 1 78.94 53 ILE B N 1
ATOM 9926 C CA . ILE B 1 53 ? 38.344 56 28.328 1 78.94 53 ILE B CA 1
ATOM 9927 C C . ILE B 1 53 ? 38.781 56.625 26.984 1 78.94 53 ILE B C 1
ATOM 9929 O O . ILE B 1 53 ? 38.812 55.906 25.984 1 78.94 53 ILE B O 1
ATOM 9933 N N . THR B 1 54 ? 39.125 57.875 27 1 77.75 54 THR B N 1
ATOM 9934 C CA . THR B 1 54 ? 39.5 58.562 25.766 1 77.75 54 THR B CA 1
ATOM 9935 C C . THR B 1 54 ? 40.875 58.125 25.297 1 77.75 54 THR B C 1
ATOM 9937 O O . THR B 1 54 ? 41.156 58.156 24.094 1 77.75 54 THR B O 1
ATOM 9940 N N . SER B 1 55 ? 41.656 57.625 26.141 1 77.06 55 SER B N 1
ATOM 9941 C CA . SER B 1 55 ? 43 57.219 25.797 1 77.06 55 SER B CA 1
ATOM 9942 C C . SER B 1 55 ? 43.062 55.844 25.141 1 77.06 55 SER B C 1
ATOM 9944 O O . SER B 1 55 ? 44.031 55.5 24.469 1 77.06 55 SER B O 1
ATOM 9946 N N . ILE B 1 56 ? 41.938 55.031 25.312 1 79.38 56 ILE B N 1
ATOM 9947 C CA . ILE B 1 56 ? 41.906 53.688 24.734 1 79.38 56 ILE B CA 1
ATOM 9948 C C . ILE B 1 56 ? 41.406 53.75 23.297 1 79.38 56 ILE B C 1
ATOM 9950 O O . ILE B 1 56 ? 40.188 53.906 23.078 1 79.38 56 ILE B O 1
ATOM 9954 N N . THR B 1 57 ? 42.219 53.812 22.359 1 79.94 57 THR B N 1
ATOM 9955 C CA . THR B 1 57 ? 41.844 53.75 20.953 1 79.94 57 THR B CA 1
ATOM 9956 C C . THR B 1 57 ? 42.125 52.375 20.375 1 79.94 57 THR B C 1
ATOM 9958 O O . THR B 1 57 ? 43.25 52.062 19.984 1 79.94 57 THR B O 1
ATOM 9961 N N . PRO B 1 58 ? 40.969 51.594 20.25 1 77.19 58 PRO B N 1
ATOM 9962 C CA . PRO B 1 58 ? 41.156 50.188 19.828 1 77.19 58 PRO B CA 1
ATOM 9963 C C . PRO B 1 58 ? 41.625 50.062 18.391 1 77.19 58 PRO B C 1
ATOM 9965 O O . PRO B 1 58 ? 41.094 50.75 17.5 1 77.19 58 PRO B O 1
ATOM 9968 N N . LYS B 1 59 ? 42.562 49.281 18.094 1 66.69 59 LYS B N 1
ATOM 9969 C CA . LYS B 1 59 ? 43.125 49.062 16.75 1 66.69 59 LYS B CA 1
ATOM 9970 C C . LYS B 1 59 ? 42.719 47.719 16.203 1 66.69 59 LYS B C 1
ATOM 9972 O O . LYS B 1 59 ? 42.781 47.469 15 1 66.69 59 LYS B O 1
ATOM 9977 N N . ASN B 1 60 ? 42.5 46.844 17.125 1 70.62 60 ASN B N 1
ATOM 9978 C CA . ASN B 1 60 ? 42.094 45.5 16.719 1 70.62 60 ASN B CA 1
ATOM 9979 C C . ASN B 1 60 ? 40.875 45.031 17.5 1 70.62 60 ASN B C 1
ATOM 9981 O O . ASN B 1 60 ? 40.375 45.75 18.359 1 70.62 60 ASN B O 1
ATOM 9985 N N . HIS B 1 61 ? 40.406 43.906 17.156 1 72.44 61 HIS B N 1
ATOM 9986 C CA . HIS B 1 61 ? 39.188 43.344 17.719 1 72.44 61 HIS B CA 1
ATOM 9987 C C . HIS B 1 61 ? 39.312 43.125 19.234 1 72.44 61 HIS B C 1
ATOM 9989 O O . HIS B 1 61 ? 38.406 43.438 19.984 1 72.44 61 HIS B O 1
ATOM 9995 N N . LEU B 1 62 ? 40.406 42.688 19.734 1 75.56 62 LEU B N 1
ATOM 9996 C CA . LEU B 1 62 ? 40.594 42.375 21.141 1 75.56 62 LEU B CA 1
ATOM 9997 C C . LEU B 1 62 ? 40.625 43.688 21.969 1 75.56 62 LEU B C 1
ATOM 9999 O O . LEU B 1 62 ? 40.094 43.719 23.094 1 75.56 62 LEU B O 1
ATOM 10003 N N . GLU B 1 63 ? 41.219 44.656 21.375 1 77.25 63 GLU B N 1
ATOM 10004 C CA . GLU B 1 63 ? 41.281 45.938 22.047 1 77.25 63 GLU B CA 1
ATOM 10005 C C . GLU B 1 63 ? 39.875 46.562 22.172 1 77.25 63 GLU B C 1
ATOM 10007 O O . GLU B 1 63 ? 39.562 47.219 23.156 1 77.25 63 GLU B O 1
ATOM 10012 N N . GLN B 1 64 ? 39.156 46.281 21.203 1 80.62 64 GLN B N 1
ATOM 10013 C CA . GLN B 1 64 ? 37.75 46.781 21.25 1 80.62 64 GLN B CA 1
ATOM 10014 C C . GLN B 1 64 ? 37 46.094 22.375 1 80.62 64 GLN B C 1
ATOM 10016 O O . GLN B 1 64 ? 36.219 46.75 23.094 1 80.62 64 GLN B O 1
ATOM 10021 N N . LEU B 1 65 ? 37.125 44.844 22.516 1 82.31 65 LEU B N 1
ATOM 10022 C CA . LEU B 1 65 ? 36.469 44.094 23.594 1 82.31 65 LEU B CA 1
ATOM 10023 C C . LEU B 1 65 ? 36.938 44.594 24.953 1 82.31 65 LEU B C 1
ATOM 10025 O O . LEU B 1 65 ? 36.156 44.656 25.906 1 82.31 65 LEU B O 1
ATOM 10029 N N . PHE B 1 66 ? 38.25 44.812 24.922 1 83 66 PHE B N 1
ATOM 10030 C CA . PHE B 1 66 ? 38.844 45.312 26.172 1 83 66 PHE B CA 1
ATOM 10031 C C . PHE B 1 66 ? 38.219 46.656 26.547 1 83 66 PHE B C 1
ATOM 10033 O O . PHE B 1 66 ? 37.875 46.875 27.703 1 83 66 PHE B O 1
ATOM 10040 N N . LYS B 1 67 ? 38.094 47.5 25.672 1 85.44 67 LYS B N 1
ATOM 10041 C CA . LYS B 1 67 ? 37.469 48.781 25.922 1 85.44 67 LYS B CA 1
ATOM 10042 C C . LYS B 1 67 ? 36.062 48.625 26.453 1 85.44 67 LYS B C 1
ATOM 10044 O O . LYS B 1 67 ? 35.656 49.344 27.375 1 85.44 67 LYS B O 1
ATOM 10049 N N . LEU B 1 68 ? 35.25 47.781 25.875 1 89.38 68 LEU B N 1
ATOM 10050 C CA . LEU B 1 68 ? 33.875 47.562 26.312 1 89.38 68 LEU B CA 1
ATOM 10051 C C . LEU B 1 68 ? 33.844 47.031 27.75 1 89.38 68 LEU B C 1
ATOM 10053 O O . LEU B 1 68 ? 33.031 47.5 28.547 1 89.38 68 LEU B O 1
ATOM 10057 N N . GLU B 1 69 ? 34.781 46.188 28.109 1 87.5 69 GLU B N 1
ATOM 10058 C CA . GLU B 1 69 ? 34.844 45.656 29.469 1 87.5 69 GLU B CA 1
ATOM 10059 C C . GLU B 1 69 ? 35.156 46.75 30.484 1 87.5 69 GLU B C 1
ATOM 10061 O O . GLU B 1 69 ? 34.625 46.75 31.594 1 87.5 69 GLU B O 1
ATOM 10066 N N . VAL B 1 70 ? 36 47.562 30.062 1 86.06 70 VAL B N 1
ATOM 10067 C CA . VAL B 1 70 ? 36.375 48.656 30.938 1 86.06 70 VAL B CA 1
ATOM 10068 C C . VAL B 1 70 ? 35.156 49.594 31.141 1 86.06 70 VAL B C 1
ATOM 10070 O O . VAL B 1 70 ? 34.875 50 32.281 1 86.06 70 VAL B O 1
ATOM 10073 N N . LEU B 1 71 ? 34.406 49.875 30.141 1 90.12 71 LEU B N 1
ATOM 10074 C CA . LEU B 1 71 ? 33.25 50.75 30.219 1 90.12 71 LEU B CA 1
ATOM 10075 C C . LEU B 1 71 ? 32.188 50.125 31.141 1 90.12 71 LEU B C 1
ATOM 10077 O O . LEU B 1 71 ? 31.531 50.812 31.906 1 90.12 71 LEU B O 1
ATOM 10081 N N . ILE B 1 72 ? 31.969 48.844 31.078 1 90.12 72 ILE B N 1
ATOM 10082 C CA . ILE B 1 72 ? 31 48.125 31.891 1 90.12 72 ILE B CA 1
ATOM 10083 C C . ILE B 1 72 ? 31.406 48.188 33.375 1 90.12 72 ILE B C 1
ATOM 10085 O O . ILE B 1 72 ? 30.578 48.469 34.25 1 90.12 72 ILE B O 1
ATOM 10089 N N . ARG B 1 73 ? 32.688 48.031 33.594 1 84 73 ARG B N 1
ATOM 10090 C CA . ARG B 1 73 ? 33.188 48.031 34.969 1 84 73 ARG B CA 1
ATOM 10091 C C . ARG B 1 73 ? 33.094 49.406 35.594 1 84 73 ARG B C 1
ATOM 10093 O O . ARG B 1 73 ? 32.875 49.531 36.812 1 84 73 ARG B O 1
ATOM 10100 N N . LEU B 1 74 ? 33.312 50.406 34.75 1 86.94 74 LEU B N 1
ATOM 10101 C CA . LEU B 1 74 ? 33.25 51.781 35.219 1 86.94 74 LEU B CA 1
ATOM 10102 C C . LEU B 1 74 ? 31.781 52.25 35.312 1 86.94 74 LEU B C 1
ATOM 10104 O O . LEU B 1 74 ? 31.516 53.344 35.844 1 86.94 74 LEU B O 1
ATOM 10108 N N . GLN B 1 75 ? 30.844 51.531 34.812 1 88.88 75 GLN B N 1
ATOM 10109 C CA . GLN B 1 75 ? 29.406 51.781 34.812 1 88.88 75 GLN B CA 1
ATOM 10110 C C . GLN B 1 75 ? 29.094 53.125 34.156 1 88.88 75 GLN B C 1
ATOM 10112 O O . GLN B 1 75 ? 28.328 53.938 34.719 1 88.88 75 GLN B O 1
ATOM 10117 N N . ASN B 1 76 ? 29.875 53.469 33.156 1 89 76 ASN B N 1
ATOM 10118 C CA . ASN B 1 76 ? 29.641 54.688 32.406 1 89 76 ASN B CA 1
ATOM 10119 C C . ASN B 1 76 ? 28.469 54.562 31.422 1 89 76 ASN B C 1
ATOM 10121 O O . ASN B 1 76 ? 28.672 54.25 30.25 1 89 76 ASN B O 1
ATOM 10125 N N . ILE B 1 77 ? 27.344 54.938 31.781 1 89.44 77 ILE B N 1
ATOM 10126 C CA . ILE B 1 77 ? 26.078 54.625 31.094 1 89.44 77 ILE B CA 1
ATOM 10127 C C . ILE B 1 77 ? 26.016 55.375 29.766 1 89.44 77 ILE B C 1
ATOM 10129 O O . ILE B 1 77 ? 25.688 54.781 28.734 1 89.44 77 ILE B O 1
ATOM 10133 N N . PRO B 1 78 ? 26.344 56.625 29.672 1 88.12 78 PRO B N 1
ATOM 10134 C CA . PRO B 1 78 ? 26.219 57.344 28.406 1 88.12 78 PRO B CA 1
ATOM 10135 C C . PRO B 1 78 ? 27.078 56.719 27.297 1 88.12 78 PRO B C 1
ATOM 10137 O O . PRO B 1 78 ? 26.609 56.594 26.156 1 88.12 78 PRO B O 1
ATOM 10140 N N . HIS B 1 79 ? 28.25 56.312 27.703 1 88.88 79 HIS B N 1
ATOM 10141 C CA . HIS B 1 79 ? 29.141 55.688 26.703 1 88.88 79 HIS B CA 1
ATOM 10142 C C . HIS B 1 79 ? 28.672 54.281 26.328 1 88.88 79 HIS B C 1
ATOM 10144 O O . HIS B 1 79 ? 28.844 53.844 25.203 1 88.88 79 HIS B O 1
ATOM 10150 N N . LEU B 1 80 ? 28.078 53.688 27.281 1 93.38 80 LEU B N 1
ATOM 10151 C CA . LEU B 1 80 ? 27.562 52.344 27.016 1 93.38 80 LEU B CA 1
ATOM 10152 C C . LEU B 1 80 ? 26.359 52.406 26.062 1 93.38 80 LEU B C 1
ATOM 10154 O O . LEU B 1 80 ? 26.203 51.562 25.203 1 93.38 80 LEU B O 1
ATOM 10158 N N . ILE B 1 81 ? 25.516 53.344 26.203 1 93.12 81 ILE B N 1
ATOM 10159 C CA . ILE B 1 81 ? 24.391 53.531 25.297 1 93.12 81 ILE B CA 1
ATOM 10160 C C . ILE B 1 81 ? 24.906 53.844 23.891 1 93.12 81 ILE B C 1
ATOM 10162 O O . ILE B 1 81 ? 24.312 53.406 22.906 1 93.12 81 ILE B O 1
ATOM 10166 N N . GLU B 1 82 ? 26.078 54.469 23.781 1 90.44 82 GLU B N 1
ATOM 10167 C CA . GLU B 1 82 ? 26.672 54.75 22.484 1 90.44 82 GLU B CA 1
ATOM 10168 C C . GLU B 1 82 ? 27.188 53.5 21.812 1 90.44 82 GLU B C 1
ATOM 10170 O O . GLU B 1 82 ? 27.172 53.375 20.594 1 90.44 82 GLU B O 1
ATOM 10175 N N . VAL B 1 83 ? 27.547 52.562 22.641 1 92.12 83 VAL B N 1
ATOM 10176 C CA . VAL B 1 83 ? 28.031 51.281 22.125 1 92.12 83 VAL B CA 1
ATOM 10177 C C . VAL B 1 83 ? 26.906 50.562 21.391 1 92.12 83 VAL B C 1
ATOM 10179 O O . VAL B 1 83 ? 27.156 49.781 20.453 1 92.12 83 VAL B O 1
ATOM 10182 N N . LEU B 1 84 ? 25.719 50.781 21.734 1 93 84 LEU B N 1
ATOM 10183 C CA . LEU B 1 84 ? 24.578 50.156 21.094 1 93 84 LEU B CA 1
ATOM 10184 C C . LEU B 1 84 ? 24.422 50.625 19.656 1 93 84 LEU B C 1
ATOM 10186 O O . LEU B 1 84 ? 23.812 49.906 18.828 1 93 84 LEU B O 1
ATOM 10190 N N . LYS B 1 85 ? 24.984 51.719 19.312 1 90.44 85 LYS B N 1
ATOM 10191 C CA . LYS B 1 85 ? 24.891 52.281 17.969 1 90.44 85 LYS B CA 1
ATOM 10192 C C . LYS B 1 85 ? 26 51.75 17.062 1 90.44 85 LYS B C 1
ATOM 10194 O O . LYS B 1 85 ? 26.031 52.031 15.875 1 90.44 85 LYS B O 1
ATOM 10199 N N . CYS B 1 86 ? 26.828 50.875 17.609 1 86 86 CYS B N 1
ATOM 10200 C CA . CYS B 1 86 ? 27.969 50.375 16.844 1 86 86 CYS B CA 1
ATOM 10201 C C . CYS B 1 86 ? 27.516 49.5 15.695 1 86 86 CYS B C 1
ATOM 10203 O O . CYS B 1 86 ? 26.594 48.688 15.852 1 86 86 CYS B O 1
ATOM 10205 N N . GLU B 1 87 ? 28.172 49.625 14.641 1 79.19 87 GLU B N 1
ATOM 10206 C CA . GLU B 1 87 ? 27.812 48.875 13.438 1 79.19 87 GLU B CA 1
ATOM 10207 C C . GLU B 1 87 ? 28.281 47.438 13.516 1 79.19 87 GLU B C 1
ATOM 10209 O O . GLU B 1 87 ? 27.75 46.562 12.82 1 79.19 87 GLU B O 1
ATOM 10214 N N . GLU B 1 88 ? 29.344 47.219 14.273 1 76.94 88 GLU B N 1
ATOM 10215 C CA . GLU B 1 88 ? 29.75 45.844 14.531 1 76.94 88 GLU B CA 1
ATOM 10216 C C . GLU B 1 88 ? 28.859 45.188 15.578 1 76.94 88 GLU B C 1
ATOM 10218 O O . GLU B 1 88 ? 29.078 45.375 16.781 1 76.94 88 GLU B O 1
ATOM 10223 N N . GLU B 1 89 ? 28.031 44.344 15.188 1 82.31 89 GLU B N 1
ATOM 10224 C CA . GLU B 1 89 ? 26.953 43.781 16.016 1 82.31 89 GLU B CA 1
ATOM 10225 C C . GLU B 1 89 ? 27.516 43 17.188 1 82.31 89 GLU B C 1
ATOM 10227 O O . GLU B 1 89 ? 26.828 42.812 18.203 1 82.31 89 GLU B O 1
ATOM 10232 N N . LEU B 1 90 ? 28.688 42.656 17.125 1 78.31 90 LEU B N 1
ATOM 10233 C CA . LEU B 1 90 ? 29.25 41.812 18.172 1 78.31 90 LEU B CA 1
ATOM 10234 C C . LEU B 1 90 ? 29.344 42.562 19.484 1 78.31 90 LEU B C 1
ATOM 10236 O O . LEU B 1 90 ? 29.156 42 20.562 1 78.31 90 LEU B O 1
ATOM 10240 N N . LEU B 1 91 ? 29.656 43.812 19.422 1 86.69 91 LEU B N 1
ATOM 10241 C CA . LEU B 1 91 ? 29.844 44.625 20.625 1 86.69 91 LEU B CA 1
ATOM 10242 C C . LEU B 1 91 ? 28.516 44.844 21.344 1 86.69 91 LEU B C 1
ATOM 10244 O O . LEU B 1 91 ? 28.391 44.562 22.531 1 86.69 91 LEU B O 1
ATOM 10248 N N . PRO B 1 92 ? 27.531 45.312 20.609 1 91.25 92 PRO B N 1
ATOM 10249 C CA . PRO B 1 92 ? 26.234 45.438 21.281 1 91.25 92 PRO B CA 1
ATOM 10250 C C . PRO B 1 92 ? 25.719 44.094 21.812 1 91.25 92 PRO B C 1
ATOM 10252 O O . PRO B 1 92 ? 25.094 44.062 22.875 1 91.25 92 PRO B O 1
ATOM 10255 N N . ALA B 1 93 ? 25.953 43.094 21.078 1 88.12 93 ALA B N 1
ATOM 10256 C CA . ALA B 1 93 ? 25.484 41.75 21.5 1 88.12 93 ALA B CA 1
ATOM 10257 C C . ALA B 1 93 ? 26.125 41.344 22.828 1 88.12 93 ALA B C 1
ATOM 10259 O O . ALA B 1 93 ? 25.453 40.781 23.703 1 88.12 93 ALA B O 1
ATOM 10260 N N . LYS B 1 94 ? 27.359 41.594 22.953 1 86.69 94 LYS B N 1
ATOM 10261 C CA . LYS B 1 94 ? 28.062 41.281 24.188 1 86.69 94 LYS B CA 1
ATOM 10262 C C . LYS B 1 94 ? 27.578 42.156 25.344 1 86.69 94 LYS B C 1
ATOM 10264 O O . LYS B 1 94 ? 27.438 41.719 26.469 1 86.69 94 LYS B O 1
ATOM 10269 N N . LEU B 1 95 ? 27.359 43.375 25.031 1 92.38 95 LEU B N 1
ATOM 10270 C CA . LEU B 1 95 ? 26.875 44.312 26.047 1 92.38 95 LEU B CA 1
ATOM 10271 C C . LEU B 1 95 ? 25.516 43.875 26.578 1 92.38 95 LEU B C 1
ATOM 10273 O O . LEU B 1 95 ? 25.266 43.938 27.781 1 92.38 95 LEU B O 1
ATOM 10277 N N . LEU B 1 96 ? 24.656 43.406 25.797 1 92.75 96 LEU B N 1
ATOM 10278 C CA . LEU B 1 96 ? 23.297 43.031 26.156 1 92.75 96 LEU B CA 1
ATOM 10279 C C . LEU B 1 96 ? 23.266 41.75 26.953 1 92.75 96 LEU B C 1
ATOM 10281 O O . LEU B 1 96 ? 22.234 41.375 27.516 1 92.75 96 LEU B O 1
ATOM 10285 N N . LYS B 1 97 ? 24.359 41.125 27.031 1 88 97 LYS B N 1
ATOM 10286 C CA . LYS B 1 97 ? 24.453 39.969 27.875 1 88 97 LYS B CA 1
ATOM 10287 C C . LYS B 1 97 ? 24.703 40.344 29.328 1 88 97 LYS B C 1
ATOM 10289 O O . LYS B 1 97 ? 24.5 39.562 30.25 1 88 97 LYS B O 1
ATOM 10294 N N . ASN B 1 98 ? 25.062 41.594 29.516 1 88.19 98 ASN B N 1
ATOM 10295 C CA . ASN B 1 98 ? 25.328 42.094 30.859 1 88.19 98 ASN B CA 1
ATOM 10296 C C . ASN B 1 98 ? 24.031 42.469 31.594 1 88.19 98 ASN B C 1
ATOM 10298 O O . ASN B 1 98 ? 23.359 43.438 31.203 1 88.19 98 ASN B O 1
ATOM 10302 N N . LYS B 1 99 ? 23.719 41.906 32.688 1 89.25 99 LYS B N 1
ATOM 10303 C CA . LYS B 1 99 ? 22.484 42.062 33.438 1 89.25 99 LYS B CA 1
ATOM 10304 C C . LYS B 1 99 ? 22.359 43.469 34.031 1 89.25 99 LYS B C 1
ATOM 10306 O O . LYS B 1 99 ? 21.297 44.094 33.969 1 89.25 99 LYS B O 1
ATOM 10311 N N . TRP B 1 100 ? 23.469 43.844 34.656 1 91.62 100 TRP B N 1
ATOM 10312 C CA . TRP B 1 100 ? 23.453 45.156 35.281 1 91.62 100 TRP B CA 1
ATOM 10313 C C . TRP B 1 100 ? 23.062 46.25 34.312 1 91.62 100 TRP B C 1
ATOM 10315 O O . TRP B 1 100 ? 22.203 47.062 34.594 1 91.62 100 TRP B O 1
ATOM 10325 N N . PHE B 1 101 ? 23.625 46.281 33.25 1 93.88 101 PHE B N 1
ATOM 10326 C CA . PHE B 1 101 ? 23.359 47.281 32.219 1 93.88 101 PHE B CA 1
ATOM 10327 C C . PHE B 1 101 ? 21.891 47.25 31.797 1 93.88 101 PHE B C 1
ATOM 10329 O O . PHE B 1 101 ? 21.25 48.281 31.688 1 93.88 101 PHE B O 1
ATOM 10336 N N . CYS B 1 102 ? 21.422 46.062 31.531 1 94.25 102 CYS B N 1
ATOM 10337 C CA . CYS B 1 102 ? 20.047 45.906 31.062 1 94.25 102 CYS B CA 1
ATOM 10338 C C . CYS B 1 102 ? 19.047 46.406 32.094 1 94.25 102 CYS B C 1
ATOM 10340 O O . CYS B 1 102 ? 18.047 47.031 31.766 1 94.25 102 CYS B O 1
ATOM 10342 N N . GLN B 1 103 ? 19.281 46.156 33.375 1 92.88 103 GLN B N 1
ATOM 10343 C CA . GLN B 1 103 ? 18.422 46.594 34.469 1 92.88 103 GLN B CA 1
ATOM 10344 C C . GLN B 1 103 ? 18.438 48.125 34.562 1 92.88 103 GLN B C 1
ATOM 10346 O O . GLN B 1 103 ? 17.391 48.75 34.75 1 92.88 103 GLN B O 1
ATOM 10351 N N . LYS B 1 104 ? 19.672 48.625 34.5 1 92.56 104 LYS B N 1
ATOM 10352 C CA . LYS B 1 104 ? 19.812 50.062 34.594 1 92.56 104 LYS B CA 1
ATOM 10353 C C . LYS B 1 104 ? 19.141 50.75 33.406 1 92.56 104 LYS B C 1
ATOM 10355 O O . LYS B 1 104 ? 18.5 51.812 33.562 1 92.56 104 LYS B O 1
ATOM 10360 N N . LEU B 1 105 ? 19.344 50.219 32.25 1 93.69 105 LEU B N 1
ATOM 10361 C CA . LEU B 1 105 ? 18.703 50.781 31.047 1 93.69 105 LEU B CA 1
ATOM 10362 C C . LEU B 1 105 ? 17.188 50.75 31.188 1 93.69 105 LEU B C 1
ATOM 10364 O O . LEU B 1 105 ? 16.531 51.75 30.844 1 93.69 105 LEU B O 1
ATOM 10368 N N . ALA B 1 106 ? 16.625 49.719 31.609 1 94.25 106 ALA B N 1
ATOM 10369 C CA . ALA B 1 106 ? 15.188 49.594 31.812 1 94.25 106 ALA B CA 1
ATOM 10370 C C . ALA B 1 106 ? 14.672 50.656 32.781 1 94.25 106 ALA B C 1
ATOM 10372 O O . ALA B 1 106 ? 13.617 51.25 32.531 1 94.25 106 ALA B O 1
ATOM 10373 N N . SER B 1 107 ? 15.438 50.906 33.875 1 91.5 107 SER B N 1
ATOM 10374 C CA . SER B 1 107 ? 15.047 51.906 34.875 1 91.5 107 SER B CA 1
ATOM 10375 C C . SER B 1 107 ? 15.062 53.312 34.281 1 91.5 107 SER B C 1
ATOM 10377 O O . SER B 1 107 ? 14.172 54.094 34.594 1 91.5 107 SER B O 1
ATOM 10379 N N . ILE B 1 108 ? 16.016 53.531 33.5 1 92.25 108 ILE B N 1
ATOM 10380 C CA . ILE B 1 108 ? 16.141 54.844 32.875 1 92.25 108 ILE B CA 1
ATOM 10381 C C . ILE B 1 108 ? 14.984 55.062 31.906 1 92.25 108 ILE B C 1
ATOM 10383 O O . ILE B 1 108 ? 14.414 56.156 31.844 1 92.25 108 ILE B O 1
ATOM 10387 N N . LEU B 1 109 ? 14.625 54.031 31.203 1 93.06 109 LEU B N 1
ATOM 10388 C CA . LEU B 1 109 ? 13.633 54.156 30.141 1 93.06 109 LEU B CA 1
ATOM 10389 C C . LEU B 1 109 ? 12.219 54.156 30.719 1 93.06 109 LEU B C 1
ATOM 10391 O O . LEU B 1 109 ? 11.281 54.594 30.047 1 93.06 109 LEU B O 1
ATOM 10395 N N . ASP B 1 110 ? 12.086 53.656 31.875 1 87.62 110 ASP B N 1
ATOM 10396 C CA . ASP B 1 110 ? 10.797 53.719 32.562 1 87.62 110 ASP B CA 1
ATOM 10397 C C . ASP B 1 110 ? 10.359 55.156 32.781 1 87.62 110 ASP B C 1
ATOM 10399 O O . ASP B 1 110 ? 9.164 55.469 32.781 1 87.62 110 ASP B O 1
ATOM 10403 N N . GLU B 1 111 ? 11.375 56.094 33.031 1 86.06 111 GLU B N 1
ATOM 10404 C CA . GLU B 1 111 ? 11.102 57.5 33.281 1 86.06 111 GLU B CA 1
ATOM 10405 C C . GLU B 1 111 ? 10.852 58.25 31.969 1 86.06 111 GLU B C 1
ATOM 10407 O O . GLU B 1 111 ? 9.867 58.969 31.844 1 86.06 111 GLU B O 1
ATOM 10412 N N . ASP B 1 112 ? 11.766 58.094 31.031 1 87.38 112 ASP B N 1
ATOM 10413 C CA . ASP B 1 112 ? 11.609 58.75 29.734 1 87.38 112 ASP B CA 1
ATOM 10414 C C . ASP B 1 112 ? 12.211 57.906 28.625 1 87.38 112 ASP B C 1
ATOM 10416 O O . ASP B 1 112 ? 13.43 57.719 28.562 1 87.38 112 ASP B O 1
ATOM 10420 N N . SER B 1 113 ? 11.336 57.344 27.734 1 93.19 113 SER B N 1
ATOM 10421 C CA . SER B 1 113 ? 11.805 56.406 26.719 1 93.19 113 SER B CA 1
ATOM 10422 C C . SER B 1 113 ? 11.797 57.062 25.328 1 93.19 113 SER B C 1
ATOM 10424 O O . SER B 1 113 ? 12.352 56.5 24.375 1 93.19 113 SER B O 1
ATOM 10426 N N . SER B 1 114 ? 11.281 58.219 25.078 1 93.06 114 SER B N 1
ATOM 10427 C CA . SER B 1 114 ? 11.047 58.812 23.781 1 93.06 114 SER B CA 1
ATOM 10428 C C . SER B 1 114 ? 12.352 59.062 23.031 1 93.06 114 SER B C 1
ATOM 10430 O O . SER B 1 114 ? 12.469 58.781 21.844 1 93.06 114 SER B O 1
ATOM 10432 N N . ASN B 1 115 ? 13.281 59.562 23.828 1 91.88 115 ASN B N 1
ATOM 10433 C CA . ASN B 1 115 ? 14.57 59.875 23.203 1 91.88 115 ASN B CA 1
ATOM 10434 C C . ASN B 1 115 ? 15.305 58.625 22.781 1 91.88 115 ASN B C 1
ATOM 10436 O O . ASN B 1 115 ? 15.93 58.562 21.719 1 91.88 115 ASN B O 1
ATOM 10440 N N . PHE B 1 116 ? 15.219 57.594 23.594 1 94.81 116 PHE B N 1
ATOM 10441 C CA . PHE B 1 116 ? 15.891 56.344 23.281 1 94.81 116 PHE B CA 1
ATOM 10442 C C . PHE B 1 116 ? 15.289 55.688 22.047 1 94.81 116 PHE B C 1
ATOM 10444 O O . PHE B 1 116 ? 16.016 55.25 21.156 1 94.81 116 PHE B O 1
ATOM 10451 N N . VAL B 1 117 ? 14.016 55.656 21.938 1 96.06 117 VAL B N 1
ATOM 10452 C CA . VAL B 1 117 ? 13.328 54.969 20.844 1 96.06 117 VAL B CA 1
ATOM 10453 C C . VAL B 1 117 ? 13.5 55.75 19.547 1 96.06 117 VAL B C 1
ATOM 10455 O O . VAL B 1 117 ? 13.664 55.156 18.484 1 96.06 117 VAL B O 1
ATOM 10458 N N . ASN B 1 118 ? 13.57 57.031 19.562 1 93.5 118 ASN B N 1
ATOM 10459 C CA . ASN B 1 118 ? 13.562 57.844 18.344 1 93.5 118 ASN B CA 1
ATOM 10460 C C . ASN B 1 118 ? 14.969 58.25 17.922 1 93.5 118 ASN B C 1
ATOM 10462 O O . ASN B 1 118 ? 15.203 58.594 16.766 1 93.5 118 ASN B O 1
ATOM 10466 N N . THR B 1 119 ? 15.969 58.125 18.906 1 92.69 119 THR B N 1
ATOM 10467 C CA . THR B 1 119 ? 17.281 58.625 18.547 1 92.69 119 THR B CA 1
ATOM 10468 C C . THR B 1 119 ? 18.328 57.5 18.641 1 92.69 119 THR B C 1
ATOM 10470 O O . THR B 1 119 ? 19.406 57.625 18.047 1 92.69 119 THR B O 1
ATOM 10473 N N . ILE B 1 120 ? 18.094 56.5 19.359 1 94.19 120 ILE B N 1
ATOM 10474 C CA . ILE B 1 120 ? 19.109 55.469 19.547 1 94.19 120 ILE B CA 1
ATOM 10475 C C . ILE B 1 120 ? 18.734 54.25 18.734 1 94.19 120 ILE B C 1
ATOM 10477 O O . ILE B 1 120 ? 19.547 53.75 17.938 1 94.19 120 ILE B O 1
ATOM 10481 N N . LEU B 1 121 ? 17.531 53.75 18.781 1 94.62 121 LEU B N 1
ATOM 10482 C CA . LEU B 1 121 ? 17.109 52.5 18.156 1 94.62 121 LEU B CA 1
ATOM 10483 C C . LEU B 1 121 ? 17.281 52.594 16.641 1 94.62 121 LEU B C 1
ATOM 10485 O O . LEU B 1 121 ? 17.609 51.594 16 1 94.62 121 LEU B O 1
ATOM 10489 N N . PRO B 1 122 ? 17.047 53.719 16.031 1 94.5 122 PRO B N 1
ATOM 10490 C CA . PRO B 1 122 ? 17.219 53.781 14.578 1 94.5 122 PRO B CA 1
ATOM 10491 C C . PRO B 1 122 ? 18.656 53.5 14.141 1 94.5 122 PRO B C 1
ATOM 10493 O O . PRO B 1 122 ? 18.891 53.156 12.969 1 94.5 122 PRO B O 1
ATOM 10496 N N . PHE B 1 123 ? 19.609 53.531 15.07 1 94.12 123 PHE B N 1
ATOM 10497 C CA . PHE B 1 123 ? 21.016 53.281 14.75 1 94.12 123 PHE B CA 1
ATOM 10498 C C . PHE B 1 123 ? 21.375 51.844 15.008 1 94.12 123 PHE B C 1
ATOM 10500 O O . PHE B 1 123 ? 22.547 51.469 14.914 1 94.12 123 PHE B O 1
ATOM 10507 N N . THR B 1 124 ? 20.391 51.062 15.305 1 93.62 124 THR B N 1
ATOM 10508 C CA . THR B 1 124 ? 20.625 49.625 15.523 1 93.62 124 THR B CA 1
ATOM 10509 C C . THR B 1 124 ? 20.016 48.812 14.398 1 93.62 124 THR B C 1
ATOM 10511 O O . THR B 1 124 ? 19.094 49.25 13.711 1 93.62 124 THR B O 1
ATOM 10514 N N . SER B 1 125 ? 20.578 47.625 14.125 1 92.38 125 SER B N 1
ATOM 10515 C CA . SER B 1 125 ? 20 46.688 13.172 1 92.38 125 SER B CA 1
ATOM 10516 C C . SER B 1 125 ? 18.734 46.031 13.727 1 92.38 125 SER B C 1
ATOM 10518 O O . SER B 1 125 ? 18.453 46.125 14.922 1 92.38 125 SER B O 1
ATOM 10520 N N . PHE B 1 126 ? 17.953 45.406 12.906 1 92.31 126 PHE B N 1
ATOM 10521 C CA . PHE B 1 126 ? 16.719 44.719 13.336 1 92.31 126 PHE B CA 1
ATOM 10522 C C . PHE B 1 126 ? 17.031 43.656 14.375 1 92.31 126 PHE B C 1
ATOM 10524 O O . PHE B 1 126 ? 16.312 43.531 15.375 1 92.31 126 PHE B O 1
ATOM 10531 N N . VAL B 1 127 ? 18.109 42.906 14.211 1 90.12 127 VAL B N 1
ATOM 10532 C CA . VAL B 1 127 ? 18.484 41.812 15.102 1 90.12 127 VAL B CA 1
ATOM 10533 C C . VAL B 1 127 ? 18.828 42.375 16.484 1 90.12 127 VAL B C 1
ATOM 10535 O O . VAL B 1 127 ? 18.359 41.875 17.5 1 90.12 127 VAL B O 1
ATOM 10538 N N . ILE B 1 128 ? 19.609 43.406 16.547 1 92.5 128 ILE B N 1
ATOM 10539 C CA . ILE B 1 128 ? 20.016 44.031 17.812 1 92.5 128 ILE B CA 1
ATOM 10540 C C . ILE B 1 128 ? 18.812 44.688 18.484 1 92.5 128 ILE B C 1
ATOM 10542 O O . ILE B 1 128 ? 18.656 44.625 19.703 1 92.5 128 ILE B O 1
ATOM 10546 N N . ARG B 1 129 ? 17.984 45.312 17.719 1 93.38 129 ARG B N 1
ATOM 10547 C CA . ARG B 1 129 ? 16.781 45.969 18.234 1 93.38 129 ARG B CA 1
ATOM 10548 C C . ARG B 1 129 ? 15.883 44.938 18.938 1 93.38 129 ARG B C 1
ATOM 10550 O O . ARG B 1 129 ? 15.406 45.188 20.047 1 93.38 129 ARG B O 1
ATOM 10557 N N . MET B 1 130 ? 15.711 43.875 18.328 1 92.56 130 MET B N 1
ATOM 10558 C CA . MET B 1 130 ? 14.859 42.844 18.906 1 92.56 130 MET B CA 1
ATOM 10559 C C . MET B 1 130 ? 15.477 42.281 20.188 1 92.56 130 MET B C 1
ATOM 10561 O O . MET B 1 130 ? 14.758 41.969 21.125 1 92.56 130 MET B O 1
ATOM 10565 N N . ARG B 1 131 ? 16.797 42.219 20.266 1 92.12 131 ARG B N 1
ATOM 10566 C CA . ARG B 1 131 ? 17.469 41.781 21.484 1 92.12 131 ARG B CA 1
ATOM 10567 C C . ARG B 1 131 ? 17.266 42.781 22.609 1 92.12 131 ARG B C 1
ATOM 10569 O O . ARG B 1 131 ? 17.047 42.375 23.766 1 92.12 131 ARG B O 1
ATOM 10576 N N . ILE B 1 132 ? 17.359 44 22.266 1 93.88 132 ILE B N 1
ATOM 10577 C CA . ILE B 1 132 ? 17.156 45.062 23.25 1 93.88 132 ILE B CA 1
ATOM 10578 C C . ILE B 1 132 ? 15.734 44.969 23.812 1 93.88 132 ILE B C 1
ATOM 10580 O O . ILE B 1 132 ? 15.539 44.969 25.031 1 93.88 132 ILE B O 1
ATOM 10584 N N . ILE B 1 133 ? 14.773 44.875 22.938 1 93.69 133 ILE B N 1
ATOM 10585 C CA . ILE B 1 133 ? 13.367 44.844 23.328 1 93.69 133 ILE B CA 1
ATOM 10586 C C . ILE B 1 133 ? 13.102 43.594 24.203 1 93.69 133 ILE B C 1
ATOM 10588 O O . ILE B 1 133 ? 12.406 43.688 25.203 1 93.69 133 ILE B O 1
ATOM 10592 N N . ALA B 1 134 ? 13.648 42.562 23.844 1 91 134 ALA B N 1
ATOM 10593 C CA . ALA B 1 134 ? 13.484 41.312 24.609 1 91 134 ALA B CA 1
ATOM 10594 C C . ALA B 1 134 ? 14.055 41.469 26.016 1 91 134 ALA B C 1
ATOM 10596 O O . ALA B 1 134 ? 13.461 41 26.984 1 91 134 ALA B O 1
ATOM 10597 N N . LYS B 1 135 ? 15.242 42.125 26.141 1 92.94 135 LYS B N 1
ATOM 10598 C CA . LYS B 1 135 ? 15.875 42.312 27.453 1 92.94 135 LYS B CA 1
ATOM 10599 C C . LYS B 1 135 ? 15.086 43.312 28.297 1 92.94 135 LYS B C 1
ATOM 10601 O O . LYS B 1 135 ? 15.016 43.156 29.516 1 92.94 135 LYS B O 1
ATOM 10606 N N . LEU B 1 136 ? 14.508 44.25 27.688 1 93.75 136 LEU B N 1
ATOM 10607 C CA . LEU B 1 136 ? 13.664 45.188 28.406 1 93.75 136 LEU B CA 1
ATOM 10608 C C . LEU B 1 136 ? 12.422 44.5 28.953 1 93.75 136 LEU B C 1
ATOM 10610 O O . LEU B 1 136 ? 11.977 44.812 30.062 1 93.75 136 LEU B O 1
ATOM 10614 N N . ALA B 1 137 ? 11.844 43.625 28.156 1 92.75 137 ALA B N 1
ATOM 10615 C CA . ALA B 1 137 ? 10.688 42.844 28.609 1 92.75 137 ALA B CA 1
ATOM 10616 C C . ALA B 1 137 ? 11.031 42 29.828 1 92.75 137 ALA B C 1
ATOM 10618 O O . ALA B 1 137 ? 10.219 41.875 30.75 1 92.75 137 ALA B O 1
ATOM 10619 N N . LEU B 1 138 ? 12.188 41.531 29.812 1 90.88 138 LEU B N 1
ATOM 10620 C CA . LEU B 1 138 ? 12.625 40.625 30.875 1 90.88 138 LEU B CA 1
ATOM 10621 C C . LEU B 1 138 ? 12.914 41.406 32.156 1 90.88 138 LEU B C 1
ATOM 10623 O O . LEU B 1 138 ? 12.508 41 33.25 1 90.88 138 LEU B O 1
ATOM 10627 N N . TYR B 1 139 ? 13.602 42.594 32.125 1 91.19 139 TYR B N 1
ATOM 10628 C CA . TYR B 1 139 ? 14.125 43.25 33.312 1 91.19 139 TYR B CA 1
ATOM 10629 C C . TYR B 1 139 ? 13.297 44.5 33.656 1 91.19 139 TYR B C 1
ATOM 10631 O O . TYR B 1 139 ? 13.406 45.031 34.75 1 91.19 139 TYR B O 1
ATOM 10639 N N . GLY B 1 140 ? 12.453 44.906 32.719 1 89.44 140 GLY B N 1
ATOM 10640 C CA . GLY B 1 140 ? 11.625 46.094 33 1 89.44 140 GLY B CA 1
ATOM 10641 C C . GLY B 1 140 ? 10.422 45.75 33.875 1 89.44 140 GLY B C 1
ATOM 10642 O O . GLY B 1 140 ? 9.953 44.625 33.906 1 89.44 140 GLY B O 1
ATOM 10643 N N . THR B 1 141 ? 9.883 46.75 34.688 1 85 141 THR B N 1
ATOM 10644 C CA . THR B 1 141 ? 8.727 46.562 35.562 1 85 141 THR B CA 1
ATOM 10645 C C . THR B 1 141 ? 7.574 47.469 35.156 1 85 141 THR B C 1
ATOM 10647 O O . THR B 1 141 ? 6.41 47.156 35.406 1 85 141 THR B O 1
ATOM 10650 N N . LYS B 1 142 ? 7.805 48.656 34.75 1 90.06 142 LYS B N 1
ATOM 10651 C CA . LYS B 1 142 ? 6.793 49.625 34.312 1 90.06 142 LYS B CA 1
ATOM 10652 C C . LYS B 1 142 ? 7.164 50.25 32.969 1 90.06 142 LYS B C 1
ATOM 10654 O O . LYS B 1 142 ? 7.324 51.469 32.844 1 90.06 142 LYS B O 1
ATOM 10659 N N . MET B 1 143 ? 7.109 49.344 31.969 1 94.88 143 MET B N 1
ATOM 10660 C CA . MET B 1 143 ? 7.59 49.75 30.656 1 94.88 143 MET B CA 1
ATOM 10661 C C . MET B 1 143 ? 6.449 50.281 29.797 1 94.88 143 MET B C 1
ATOM 10663 O O . MET B 1 143 ? 6.438 50.094 28.578 1 94.88 143 MET B O 1
ATOM 10667 N N . ASP B 1 144 ? 5.445 50.875 30.375 1 95.31 144 ASP B N 1
ATOM 10668 C CA . ASP B 1 144 ? 4.254 51.344 29.672 1 95.31 144 ASP B CA 1
ATOM 10669 C C . ASP B 1 144 ? 4.613 52.406 28.625 1 95.31 144 ASP B C 1
ATOM 10671 O O . ASP B 1 144 ? 4.125 52.344 27.484 1 95.31 144 ASP B O 1
ATOM 10675 N N . ASN B 1 145 ? 5.512 53.344 29.031 1 94.06 145 ASN B N 1
ATOM 10676 C CA . ASN B 1 145 ? 5.91 54.406 28.094 1 94.06 145 ASN B CA 1
ATOM 10677 C C . ASN B 1 145 ? 6.723 53.844 26.938 1 94.06 145 ASN B C 1
ATOM 10679 O O . ASN B 1 145 ? 6.57 54.281 25.797 1 94.06 145 ASN B O 1
ATOM 10683 N N . VAL B 1 146 ? 7.531 52.875 27.25 1 96.19 146 VAL B N 1
ATOM 10684 C CA . VAL B 1 146 ? 8.344 52.25 26.219 1 96.19 146 VAL B CA 1
ATOM 10685 C C . VAL B 1 146 ? 7.434 51.531 25.219 1 96.19 146 VAL B C 1
ATOM 10687 O O . VAL B 1 146 ? 7.652 51.625 24 1 96.19 146 VAL B O 1
ATOM 10690 N N . TYR B 1 147 ? 6.41 50.812 25.734 1 96 147 TYR B N 1
ATOM 10691 C CA . TYR B 1 147 ? 5.434 50.125 24.891 1 96 147 TYR B CA 1
ATOM 10692 C C . TYR B 1 147 ? 4.773 51.125 23.938 1 96 147 TYR B C 1
ATOM 10694 O O . TYR B 1 147 ? 4.688 50.875 22.734 1 96 147 TYR B O 1
ATOM 10702 N N . ASP B 1 148 ? 4.348 52.219 24.422 1 95.75 148 ASP B N 1
ATOM 10703 C CA . ASP B 1 148 ? 3.617 53.188 23.625 1 95.75 148 ASP B CA 1
ATOM 10704 C C . ASP B 1 148 ? 4.516 53.812 22.562 1 95.75 148 ASP B C 1
ATOM 10706 O O . ASP B 1 148 ? 4.078 54.031 21.438 1 95.75 148 ASP B O 1
ATOM 10710 N N . ASP B 1 149 ? 5.758 54.094 22.891 1 96.19 149 ASP B N 1
ATOM 10711 C CA . ASP B 1 149 ? 6.695 54.688 21.938 1 96.19 149 ASP B CA 1
ATOM 10712 C C . ASP B 1 149 ? 7.055 53.688 20.844 1 96.19 149 ASP B C 1
ATOM 10714 O O . ASP B 1 149 ? 7.172 54.094 19.672 1 96.19 149 ASP B O 1
ATOM 10718 N N . ILE B 1 150 ? 7.246 52.469 21.25 1 95.88 150 ILE B N 1
ATOM 10719 C CA . ILE B 1 150 ? 7.559 51.438 20.281 1 95.88 150 ILE B CA 1
ATOM 10720 C C . ILE B 1 150 ? 6.348 51.188 19.375 1 95.88 150 ILE B C 1
ATOM 10722 O O . ILE B 1 150 ? 6.492 50.969 18.172 1 95.88 150 ILE B O 1
ATOM 10726 N N . TYR B 1 151 ? 5.191 51.094 20 1 94.62 151 TYR B N 1
ATOM 10727 C CA . TYR B 1 151 ? 3.953 50.938 19.25 1 94.62 151 TYR B CA 1
ATOM 10728 C C . TYR B 1 151 ? 3.814 52.031 18.188 1 94.62 151 TYR B C 1
ATOM 10730 O O . TYR B 1 151 ? 3.471 51.75 17.047 1 94.62 151 TYR B O 1
ATOM 10738 N N . LYS B 1 152 ? 4.102 53.219 18.531 1 94 152 LYS B N 1
ATOM 10739 C CA . LYS B 1 152 ? 3.971 54.344 17.625 1 94 152 LYS B CA 1
ATOM 10740 C C . LYS B 1 152 ? 4.977 54.25 16.484 1 94 152 LYS B C 1
ATOM 10742 O O . LYS B 1 152 ? 4.637 54.531 15.32 1 94 152 LYS B O 1
ATOM 10747 N N . ARG B 1 153 ? 6.129 53.844 16.688 1 95.25 153 ARG B N 1
ATOM 10748 C CA . ARG B 1 153 ? 7.184 53.844 15.688 1 95.25 153 ARG B CA 1
ATOM 10749 C C . ARG B 1 153 ? 7.176 52.594 14.852 1 95.25 153 ARG B C 1
ATOM 10751 O O . ARG B 1 153 ? 7.32 52.625 13.625 1 95.25 153 ARG B O 1
ATOM 10758 N N . TYR B 1 154 ? 7.055 51.438 15.586 1 94.88 154 TYR B N 1
ATOM 10759 C CA . TYR B 1 154 ? 7.301 50.188 14.883 1 94.88 154 TYR B CA 1
ATOM 10760 C C . TYR B 1 154 ? 6.016 49.375 14.758 1 94.88 154 TYR B C 1
ATOM 10762 O O . TYR B 1 154 ? 5.996 48.344 14.094 1 94.88 154 TYR B O 1
ATOM 10770 N N . GLY B 1 155 ? 4.969 49.688 15.383 1 92.12 155 GLY B N 1
ATOM 10771 C CA . GLY B 1 155 ? 3.689 49 15.227 1 92.12 155 GLY B CA 1
ATOM 10772 C C . GLY B 1 155 ? 3.359 48.062 16.375 1 92.12 155 GLY B C 1
ATOM 10773 O O . GLY B 1 155 ? 4.164 47.906 17.281 1 92.12 155 GLY B O 1
ATOM 10774 N N . PHE B 1 156 ? 2.281 47.375 16.281 1 91.19 156 PHE B N 1
ATOM 10775 C CA . PHE B 1 156 ? 1.683 46.594 17.344 1 91.19 156 PHE B CA 1
ATOM 10776 C C . PHE B 1 156 ? 2.471 45.281 17.562 1 91.19 156 PHE B C 1
ATOM 10778 O O . PHE B 1 156 ? 2.764 44.938 18.703 1 91.19 156 PHE B O 1
ATOM 10785 N N . HIS B 1 157 ? 2.857 44.656 16.531 1 90.81 157 HIS B N 1
ATOM 10786 C CA . HIS B 1 157 ? 3.494 43.344 16.609 1 90.81 157 HIS B CA 1
ATOM 10787 C C . HIS B 1 157 ? 4.801 43.406 17.391 1 90.81 157 HIS B C 1
ATOM 10789 O O . HIS B 1 157 ? 5.039 42.594 18.281 1 90.81 157 HIS B O 1
ATOM 10795 N N . ILE B 1 158 ? 5.605 44.375 17.125 1 92.81 158 ILE B N 1
ATOM 10796 C CA . ILE B 1 158 ? 6.887 44.531 17.797 1 92.81 158 ILE B CA 1
ATOM 10797 C C . ILE B 1 158 ? 6.664 45 19.234 1 92.81 158 ILE B C 1
ATOM 10799 O O . ILE B 1 158 ? 7.359 44.562 20.156 1 92.81 158 ILE B O 1
ATOM 10803 N N . ALA B 1 159 ? 5.727 45.875 19.422 1 94 159 ALA B N 1
ATOM 10804 C CA . ALA B 1 159 ? 5.426 46.406 20.75 1 94 159 ALA B CA 1
ATOM 10805 C C . ALA B 1 159 ? 4.988 45.281 21.703 1 94 159 ALA B C 1
ATOM 10807 O O . ALA B 1 159 ? 5.277 45.344 22.891 1 94 159 ALA B O 1
ATOM 10808 N N . THR B 1 160 ? 4.277 44.344 21.203 1 91.69 160 THR B N 1
ATOM 10809 C CA . THR B 1 160 ? 3.781 43.25 22.031 1 91.69 160 THR B CA 1
ATOM 10810 C C . THR B 1 160 ? 4.938 42.438 22.625 1 91.69 160 THR B C 1
ATOM 10812 O O . THR B 1 160 ? 4.77 41.75 23.641 1 91.69 160 THR B O 1
ATOM 10815 N N . LYS B 1 161 ? 6.117 42.594 22.062 1 91.81 161 LYS B N 1
ATOM 10816 C CA . LYS B 1 161 ? 7.273 41.875 22.562 1 91.81 161 LYS B CA 1
ATOM 10817 C C . LYS B 1 161 ? 7.762 42.469 23.875 1 91.81 161 LYS B C 1
ATOM 10819 O O . LYS B 1 161 ? 8.469 41.781 24.641 1 91.81 161 LYS B O 1
ATOM 10824 N N . VAL B 1 162 ? 7.414 43.719 24.203 1 94.62 162 VAL B N 1
ATOM 10825 C CA . VAL B 1 162 ? 7.809 44.344 25.453 1 94.62 162 VAL B CA 1
ATOM 10826 C C . VAL B 1 162 ? 6.625 44.344 26.422 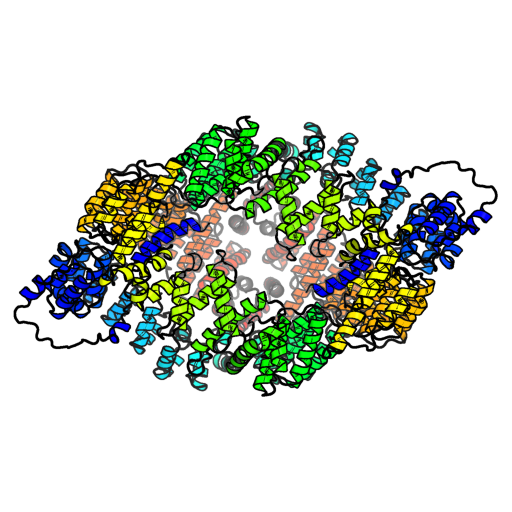1 94.62 162 VAL B C 1
ATOM 10828 O O . VAL B 1 162 ? 6.773 44.719 27.594 1 94.62 162 VAL B O 1
ATOM 10831 N N . LEU B 1 163 ? 5.516 43.812 26.078 1 94.25 163 LEU B N 1
ATOM 10832 C CA . LEU B 1 163 ? 4.254 43.938 26.797 1 94.25 163 LEU B CA 1
ATOM 10833 C C . LEU B 1 163 ? 4.363 43.344 28.188 1 94.25 163 LEU B C 1
ATOM 10835 O O . LEU B 1 163 ? 3.869 43.906 29.172 1 94.25 163 LEU B O 1
ATOM 10839 N N . VAL B 1 164 ? 5.035 42.219 28.312 1 93.44 164 VAL B N 1
ATOM 10840 C CA . VAL B 1 164 ? 5.086 41.5 29.578 1 93.44 164 VAL B CA 1
ATOM 10841 C C . VAL B 1 164 ? 5.918 42.281 30.578 1 93.44 164 VAL B C 1
ATOM 10843 O O . VAL B 1 164 ? 5.855 42.031 31.781 1 93.44 164 VAL B O 1
ATOM 10846 N N . GLY B 1 165 ? 6.762 43.281 30.125 1 93.38 165 GLY B N 1
ATOM 10847 C CA . GLY B 1 165 ? 7.52 44.156 31.016 1 93.38 165 GLY B CA 1
ATOM 10848 C C . GLY B 1 165 ? 6.738 45.375 31.469 1 93.38 165 GLY B C 1
ATOM 10849 O O . GLY B 1 165 ? 7.227 46.156 32.281 1 93.38 165 GLY B O 1
ATOM 10850 N N . CYS B 1 166 ? 5.457 45.5 31.031 1 95.62 166 CYS B N 1
ATOM 10851 C CA . CYS B 1 166 ? 4.621 46.656 31.344 1 95.62 166 CYS B CA 1
ATOM 10852 C C . CYS B 1 166 ? 3.832 46.438 32.625 1 95.62 166 CYS B C 1
ATOM 10854 O O . CYS B 1 166 ? 3.971 45.375 33.25 1 95.62 166 CYS B O 1
ATOM 10856 N N . SER B 1 167 ? 3.061 47.5 33.031 1 93.69 167 SER B N 1
ATOM 10857 C CA . SER B 1 167 ? 2.219 47.406 34.219 1 93.69 167 SER B CA 1
ATOM 10858 C C . SER B 1 167 ? 1.055 46.469 34 1 93.69 167 SER B C 1
ATOM 10860 O O . SER B 1 167 ? 0.649 46.219 32.844 1 93.69 167 SER B O 1
ATOM 10862 N N . GLU B 1 168 ? 0.511 45.938 35.031 1 93.75 168 GLU B N 1
ATOM 10863 C CA . GLU B 1 168 ? -0.585 45 34.938 1 93.75 168 GLU B CA 1
ATOM 10864 C C . GLU B 1 168 ? -1.783 45.562 34.188 1 93.75 168 GLU B C 1
ATOM 10866 O O . GLU B 1 168 ? -2.416 44.875 33.406 1 93.75 168 GLU B O 1
ATOM 10871 N N . SER B 1 169 ? -2.061 46.75 34.5 1 92.69 169 SER B N 1
ATOM 10872 C CA . SER B 1 169 ? -3.213 47.406 33.906 1 92.69 169 SER B CA 1
ATOM 10873 C C . SER B 1 169 ? -3.039 47.531 32.375 1 92.69 169 SER B C 1
ATOM 10875 O O . SER B 1 169 ? -3.98 47.281 31.625 1 92.69 169 SER B O 1
ATOM 10877 N N . LYS B 1 170 ? -1.923 47.844 31.984 1 93.81 170 LYS B N 1
ATOM 10878 C CA . LYS B 1 170 ? -1.643 47.969 30.562 1 93.81 170 LYS B CA 1
ATOM 10879 C C . LYS B 1 170 ? -1.728 46.625 29.859 1 93.81 170 LYS B C 1
ATOM 10881 O O . LYS B 1 170 ? -2.287 46.531 28.766 1 93.81 170 LYS B O 1
ATOM 10886 N N . ILE B 1 171 ? -1.176 45.594 30.453 1 94.88 171 ILE B N 1
ATOM 10887 C CA . ILE B 1 171 ? -1.179 44.281 29.859 1 94.88 171 ILE B CA 1
ATOM 10888 C C . ILE B 1 171 ? -2.615 43.781 29.672 1 94.88 171 ILE B C 1
ATOM 10890 O O . ILE B 1 171 ? -2.984 43.312 28.609 1 94.88 171 ILE B O 1
ATOM 10894 N N . ARG B 1 172 ? -3.42 43.906 30.703 1 92.19 172 ARG B N 1
ATOM 10895 C CA . ARG B 1 172 ? -4.812 43.469 30.656 1 92.19 172 ARG B CA 1
ATOM 10896 C C . ARG B 1 172 ? -5.578 44.188 29.562 1 92.19 172 ARG B C 1
ATOM 10898 O O . ARG B 1 172 ? -6.383 43.594 28.844 1 92.19 172 ARG B O 1
ATOM 10905 N N . ASN B 1 173 ? -5.305 45.438 29.484 1 91.31 173 ASN B N 1
ATOM 10906 C CA . ASN B 1 173 ? -5.984 46.25 28.469 1 91.31 173 ASN B CA 1
ATOM 10907 C C . ASN B 1 173 ? -5.648 45.781 27.062 1 91.31 173 ASN B C 1
ATOM 10909 O O . ASN B 1 173 ? -6.531 45.688 26.203 1 91.31 173 ASN B O 1
ATOM 10913 N N . VAL B 1 174 ? -4.43 45.531 26.844 1 91.12 174 VAL B N 1
ATOM 10914 C CA . VAL B 1 174 ? -3.982 45.156 25.5 1 91.12 174 VAL B CA 1
ATOM 10915 C C . VAL B 1 174 ? -4.5 43.75 25.172 1 91.12 174 VAL B C 1
ATOM 10917 O O . VAL B 1 174 ? -4.898 43.469 24.031 1 91.12 174 VAL B O 1
ATOM 10920 N N . LEU B 1 175 ? -4.465 42.906 26.141 1 89.19 175 LEU B N 1
ATOM 10921 C CA . LEU B 1 175 ? -4.918 41.531 25.922 1 89.19 175 LEU B CA 1
ATOM 10922 C C . LEU B 1 175 ? -6.418 41.5 25.656 1 89.19 175 LEU B C 1
ATOM 10924 O O . LEU B 1 175 ? -6.891 40.656 24.859 1 89.19 175 LEU B O 1
ATOM 10928 N N . GLN B 1 176 ? -7.148 42.25 26.25 1 84.81 176 GLN B N 1
ATOM 10929 C CA . GLN B 1 176 ? -8.602 42.281 26.109 1 84.81 176 GLN B CA 1
ATOM 10930 C C . GLN B 1 176 ? -9 42.844 24.75 1 84.81 176 GLN B C 1
ATOM 10932 O O . GLN B 1 176 ? -9.969 42.375 24.141 1 84.81 176 GLN B O 1
ATOM 10937 N N . ASN B 1 177 ? -8.273 43.812 24.312 1 76.62 177 ASN B N 1
ATOM 10938 C CA . ASN B 1 177 ? -8.672 44.531 23.109 1 76.62 177 ASN B CA 1
ATOM 10939 C C . ASN B 1 177 ? -7.953 44 21.875 1 76.62 177 ASN B C 1
ATOM 10941 O O . ASN B 1 177 ? -8.383 44.219 20.75 1 76.62 177 ASN B O 1
ATOM 10945 N N . GLY B 1 178 ? -6.961 43.344 22.281 1 73.25 178 GLY B N 1
ATOM 10946 C CA . GLY B 1 178 ? -6.16 42.906 21.156 1 73.25 178 GLY B CA 1
ATOM 10947 C C . GLY B 1 178 ? -6.094 41.375 21.031 1 73.25 178 GLY B C 1
ATOM 10948 O O . GLY B 1 178 ? -6.293 40.656 22 1 73.25 178 GLY B O 1
ATOM 10949 N N . ASP B 1 179 ? -6.312 40.781 19.875 1 73.81 179 ASP B N 1
ATOM 10950 C CA . ASP B 1 179 ? -6.102 39.344 19.625 1 73.81 179 ASP B CA 1
ATOM 10951 C C . ASP B 1 179 ? -4.617 39 19.672 1 73.81 179 ASP B C 1
ATOM 10953 O O . ASP B 1 179 ? -3.982 38.812 18.625 1 73.81 179 ASP B O 1
ATOM 10957 N N . VAL B 1 180 ? -4.059 39 21 1 82.44 180 VAL B N 1
ATOM 10958 C CA . VAL B 1 180 ? -2.621 38.812 21.156 1 82.44 180 VAL B CA 1
ATOM 10959 C C . VAL B 1 180 ? -2.342 37.375 21.594 1 82.44 180 VAL B C 1
ATOM 10961 O O . VAL B 1 180 ? -2.965 36.875 22.531 1 82.44 180 VAL B O 1
ATOM 10964 N N . VAL B 1 181 ? -1.529 36.75 20.938 1 81.38 181 VAL B N 1
ATOM 10965 C CA . VAL B 1 181 ? -1.029 35.438 21.359 1 81.38 181 VAL B CA 1
ATOM 10966 C C . VAL B 1 181 ? 0.414 35.594 21.844 1 81.38 181 VAL B C 1
ATOM 10968 O O . VAL B 1 181 ? 1.304 35.938 21.078 1 81.38 181 VAL B O 1
ATOM 10971 N N . LEU B 1 182 ? 0.628 35.281 23.094 1 88 182 LEU B N 1
ATOM 10972 C CA . LEU B 1 182 ? 1.955 35.438 23.688 1 88 182 LEU B CA 1
ATOM 10973 C C . LEU B 1 182 ? 2.816 34.188 23.422 1 88 182 LEU B C 1
ATOM 10975 O O . LEU B 1 182 ? 2.305 33.062 23.328 1 88 182 LEU B O 1
ATOM 10979 N N . SER B 1 183 ? 4.082 34.438 23.141 1 86.62 183 SER B N 1
ATOM 10980 C CA . SER B 1 183 ? 5.027 33.344 22.984 1 86.62 183 SER B CA 1
ATOM 10981 C C . SER B 1 183 ? 5.266 32.625 24.297 1 86.62 183 SER B C 1
ATOM 10983 O O . SER B 1 183 ? 4.996 33.156 25.375 1 86.62 183 SER B O 1
ATOM 10985 N N . PRO B 1 184 ? 5.844 31.391 24.375 1 86.25 184 PRO B N 1
ATOM 10986 C CA . PRO B 1 184 ? 6.141 30.656 25.609 1 86.25 184 PRO B CA 1
ATOM 10987 C C . PRO B 1 184 ? 7.105 31.406 26.531 1 86.25 184 PRO B C 1
ATOM 10989 O O . PRO B 1 184 ? 6.953 31.375 27.75 1 86.25 184 PRO B O 1
ATOM 10992 N N . ARG B 1 185 ? 8.117 32.094 25.891 1 86.81 185 ARG B N 1
ATOM 10993 C CA . ARG B 1 185 ? 9.039 32.906 26.688 1 86.81 185 ARG B CA 1
ATOM 10994 C C . ARG B 1 185 ? 8.289 34.031 27.422 1 86.81 185 ARG B C 1
ATOM 10996 O O . ARG B 1 185 ? 8.508 34.25 28.609 1 86.81 185 ARG B O 1
ATOM 11003 N N . ASP B 1 186 ? 7.41 34.562 26.734 1 90.12 186 ASP B N 1
ATOM 11004 C CA . ASP B 1 186 ? 6.652 35.688 27.297 1 90.12 186 ASP B CA 1
ATOM 11005 C C . ASP B 1 186 ? 5.684 35.188 28.375 1 90.12 186 ASP B C 1
ATOM 11007 O O . ASP B 1 186 ? 5.469 35.875 29.375 1 90.12 186 ASP B O 1
ATOM 11011 N N . LEU B 1 187 ? 5.199 34.094 28.188 1 91 187 LEU B N 1
ATOM 11012 C CA . LEU B 1 187 ? 4.289 33.531 29.172 1 91 187 LEU B CA 1
ATOM 11013 C C . LEU B 1 187 ? 5.023 33.219 30.484 1 91 187 LEU B C 1
ATOM 11015 O O . LEU B 1 187 ? 4.484 33.406 31.562 1 91 187 LEU B O 1
ATOM 11019 N N . LYS B 1 188 ? 6.227 32.688 30.344 1 89.56 188 LYS B N 1
ATOM 11020 C CA . LYS B 1 188 ? 7.027 32.406 31.547 1 89.56 188 LYS B CA 1
ATOM 11021 C C . LYS B 1 188 ? 7.32 33.688 32.312 1 89.56 188 LYS B C 1
ATOM 11023 O O . LYS B 1 188 ? 7.223 33.719 33.531 1 89.56 188 LYS B O 1
ATOM 11028 N N . ILE B 1 189 ? 7.637 34.719 31.531 1 91.81 189 ILE B N 1
ATOM 11029 C CA . ILE B 1 189 ? 7.91 36 32.156 1 91.81 189 ILE B CA 1
ATOM 11030 C C . ILE B 1 189 ? 6.633 36.562 32.781 1 91.81 189 ILE B C 1
ATOM 11032 O O . ILE B 1 189 ? 6.668 37.094 33.906 1 91.81 189 ILE B O 1
ATOM 11036 N N . LEU B 1 190 ? 5.582 36.438 32.094 1 92.62 190 LEU B N 1
ATOM 11037 C CA . LEU B 1 190 ? 4.297 36.906 32.625 1 92.62 190 LEU B CA 1
ATOM 11038 C C . LEU B 1 190 ? 3.953 36.219 33.938 1 92.62 190 LEU B C 1
ATOM 11040 O O . LEU B 1 190 ? 3.475 36.844 34.875 1 92.62 190 LEU B O 1
ATOM 11044 N N . TYR B 1 191 ? 4.141 35 34.062 1 91.5 191 TYR B N 1
ATOM 11045 C CA . TYR B 1 191 ? 3.861 34.25 35.281 1 91.5 191 TYR B CA 1
ATOM 11046 C C . TYR B 1 191 ? 4.746 34.719 36.406 1 91.5 191 TYR B C 1
ATOM 11048 O O . TYR B 1 191 ? 4.289 34.844 37.562 1 91.5 191 TYR B O 1
ATOM 11056 N N . LEU B 1 192 ? 6.039 34.969 36.125 1 89.44 192 LEU B N 1
ATOM 11057 C CA . LEU B 1 192 ? 6.996 35.375 37.156 1 89.44 192 LEU B CA 1
ATOM 11058 C C . LEU B 1 192 ? 6.652 36.781 37.688 1 89.44 192 LEU B C 1
ATOM 11060 O O . LEU B 1 192 ? 6.711 37 38.906 1 89.44 192 LEU B O 1
ATOM 11064 N N . LYS B 1 193 ? 6.172 37.625 36.812 1 90.94 193 LYS B N 1
ATOM 11065 C CA . LYS B 1 193 ? 5.973 39 37.219 1 90.94 193 LYS B CA 1
ATOM 11066 C C . LYS B 1 193 ? 4.527 39.25 37.656 1 90.94 193 LYS B C 1
ATOM 11068 O O . LYS B 1 193 ? 4.277 39.969 38.625 1 90.94 193 LYS B O 1
ATOM 11073 N N . HIS B 1 194 ? 3.576 38.719 36.781 1 92.38 194 HIS B N 1
ATOM 11074 C CA . HIS B 1 194 ? 2.16 38.969 37.031 1 92.38 194 HIS B CA 1
ATOM 11075 C C . HIS B 1 194 ? 1.354 37.656 36.969 1 92.38 194 HIS B C 1
ATOM 11077 O O . HIS B 1 194 ? 0.584 37.438 36.031 1 92.38 194 HIS B O 1
ATOM 11083 N N . PRO B 1 195 ? 1.334 36.938 37.969 1 89.94 195 PRO B N 1
ATOM 11084 C CA . PRO B 1 195 ? 0.652 35.625 37.938 1 89.94 195 PRO B CA 1
ATOM 11085 C C . PRO B 1 195 ? -0.855 35.781 37.75 1 89.94 195 PRO B C 1
ATOM 11087 O O . PRO B 1 195 ? -1.478 34.906 37.125 1 89.94 195 PRO B O 1
ATOM 11090 N N . GLN B 1 196 ? -1.428 36.781 38.281 1 89.12 196 GLN B N 1
ATOM 11091 C CA . GLN B 1 196 ? -2.867 36.969 38.125 1 89.12 196 GLN B CA 1
ATOM 11092 C C . GLN B 1 196 ? -3.248 37.219 36.688 1 89.12 196 GLN B C 1
ATOM 11094 O O . GLN B 1 196 ? -4.301 36.781 36.219 1 89.12 196 GLN B O 1
ATOM 11099 N N . VAL B 1 197 ? -2.371 38 36.062 1 91.44 197 VAL B N 1
ATOM 11100 C CA . VAL B 1 197 ? -2.631 38.281 34.656 1 91.44 197 VAL B CA 1
ATOM 11101 C C . VAL B 1 197 ? -2.445 37 33.844 1 91.44 197 VAL B C 1
ATOM 11103 O O . VAL B 1 197 ? -3.119 36.812 32.812 1 91.44 197 VAL B O 1
ATOM 11106 N N . PHE B 1 198 ? -1.547 36.219 34.281 1 90.94 198 PHE B N 1
ATOM 11107 C CA . PHE B 1 198 ? -1.342 34.938 33.656 1 90.94 198 PHE B CA 1
ATOM 11108 C C . PHE B 1 198 ? -2.625 34.094 33.656 1 90.94 198 PHE B C 1
ATOM 11110 O O . PHE B 1 198 ? -3.002 33.531 32.625 1 90.94 198 PHE B O 1
ATOM 11117 N N . GLN B 1 199 ? -3.326 34.031 34.688 1 88.56 199 GLN B N 1
ATOM 11118 C CA . GLN B 1 199 ? -4.598 33.312 34.812 1 88.56 199 GLN B CA 1
ATOM 11119 C C . GLN B 1 199 ? -5.66 33.969 33.906 1 88.56 199 GLN B C 1
ATOM 11121 O O . GLN B 1 199 ? -6.48 33.25 33.312 1 88.56 199 GLN B O 1
ATOM 11126 N N . PHE B 1 200 ? -5.539 35.25 33.938 1 88.5 200 PHE B N 1
ATOM 11127 C CA . PHE B 1 200 ? -6.453 36 33.062 1 88.5 200 PHE B CA 1
ATOM 11128 C C . PHE B 1 200 ? -6.234 35.594 31.594 1 88.5 200 PHE B C 1
ATOM 11130 O O . PHE B 1 200 ? -7.195 35.406 30.859 1 88.5 200 PHE B O 1
ATOM 11137 N N . TYR B 1 201 ? -5.023 35.562 31.219 1 89.56 201 TYR B N 1
ATOM 11138 C CA . TYR B 1 201 ? -4.664 35.188 29.859 1 89.56 201 TYR B CA 1
ATOM 11139 C C . TYR B 1 201 ? -5.199 33.781 29.547 1 89.56 201 TYR B C 1
ATOM 11141 O O . TYR B 1 201 ? -5.695 33.531 28.438 1 89.56 201 TYR B O 1
ATOM 11149 N N . LEU B 1 202 ? -5.121 32.875 30.422 1 87.25 202 LEU B N 1
ATOM 11150 C CA . LEU B 1 202 ? -5.574 31.5 30.219 1 87.25 202 LEU B CA 1
ATOM 11151 C C . LEU B 1 202 ? -7.09 31.438 30.078 1 87.25 202 LEU B C 1
ATOM 11153 O O . LEU B 1 202 ? -7.613 30.625 29.328 1 87.25 202 LEU B O 1
ATOM 11157 N N . LYS B 1 203 ? -7.742 32.188 30.781 1 85 203 LYS B N 1
ATOM 11158 C CA . LYS B 1 203 ? -9.203 32.219 30.703 1 85 203 LYS B CA 1
ATOM 11159 C C . LYS B 1 203 ? -9.664 32.719 29.328 1 85 203 LYS B C 1
ATOM 11161 O O . LYS B 1 203 ? -10.68 32.281 28.812 1 85 203 LYS B O 1
ATOM 11166 N N . GLN B 1 204 ? -8.852 33.656 28.844 1 80.56 204 GLN B N 1
ATOM 11167 C CA . GLN B 1 204 ? -9.211 34.25 27.578 1 80.56 204 GLN B CA 1
ATOM 11168 C C . GLN B 1 204 ? -8.898 33.312 26.406 1 80.56 204 GLN B C 1
ATOM 11170 O O . GLN B 1 204 ? -9.68 33.188 25.469 1 80.56 204 GLN B O 1
ATOM 11175 N N . ASN B 1 205 ? -7.777 32.75 26.469 1 76.88 205 ASN B N 1
ATOM 11176 C CA . ASN B 1 205 ? -7.316 31.953 25.344 1 76.88 205 ASN B CA 1
ATOM 11177 C C . ASN B 1 205 ? -7.707 30.484 25.5 1 76.88 205 ASN B C 1
ATOM 11179 O O . ASN B 1 205 ? -7.719 29.734 24.531 1 76.88 205 ASN B O 1
ATOM 11183 N N . GLY B 1 206 ? -8.109 30.016 26.656 1 68.44 206 GLY B N 1
ATOM 11184 C CA . GLY B 1 206 ? -8.609 28.672 26.922 1 68.44 206 GLY B CA 1
ATOM 11185 C C . GLY B 1 206 ? -7.504 27.641 27.031 1 68.44 206 GLY B C 1
ATOM 11186 O O . GLY B 1 206 ? -7.668 26.625 27.703 1 68.44 206 GLY B O 1
ATOM 11187 N N . SER B 1 207 ? -6.418 27.609 26.062 1 71.38 207 SER B N 1
ATOM 11188 C CA . SER B 1 207 ? -5.434 26.531 26.094 1 71.38 207 SER B CA 1
ATOM 11189 C C . SER B 1 207 ? -4.02 27.062 25.891 1 71.38 207 SER B C 1
ATOM 11191 O O . SER B 1 207 ? -3.836 28.172 25.391 1 71.38 207 SER B O 1
ATOM 11193 N N . ILE B 1 208 ? -2.986 26.328 26.672 1 74.81 208 ILE B N 1
ATOM 11194 C CA . ILE B 1 208 ? -1.571 26.562 26.406 1 74.81 208 ILE B CA 1
ATOM 11195 C C . ILE B 1 208 ? -0.992 25.375 25.641 1 74.81 208 ILE B C 1
ATOM 11197 O O . ILE B 1 208 ? -1.042 24.234 26.109 1 74.81 208 ILE B O 1
ATOM 11201 N N . ASP B 1 209 ? -0.624 25.5 24.391 1 64.25 209 ASP B N 1
ATOM 11202 C CA . ASP B 1 209 ? -0.167 24.375 23.578 1 64.25 209 ASP B CA 1
ATOM 11203 C C . ASP B 1 209 ? 1.286 24.031 23.891 1 64.25 209 ASP B C 1
ATOM 11205 O O . ASP B 1 209 ? 1.812 23.031 23.391 1 64.25 209 ASP B O 1
ATOM 11209 N N . ASP B 1 210 ? 2.037 24.781 24.766 1 72.25 210 ASP B N 1
ATOM 11210 C CA . ASP B 1 210 ? 3.459 24.516 24.969 1 72.25 210 ASP B CA 1
ATOM 11211 C C . ASP B 1 210 ? 3.713 23.922 26.359 1 72.25 210 ASP B C 1
ATOM 11213 O O . ASP B 1 210 ? 3.494 24.578 27.375 1 72.25 210 ASP B O 1
ATOM 11217 N N . ASP B 1 211 ? 4.27 22.797 26.422 1 78.44 211 ASP B N 1
ATOM 11218 C CA . ASP B 1 211 ? 4.539 22.031 27.641 1 78.44 211 ASP B CA 1
ATOM 11219 C C . ASP B 1 211 ? 5.594 22.719 28.5 1 78.44 211 ASP B C 1
ATOM 11221 O O . ASP B 1 211 ? 5.613 22.547 29.719 1 78.44 211 ASP B O 1
ATOM 11225 N N . SER B 1 212 ? 6.469 23.562 27.875 1 83.75 212 SER B N 1
ATOM 11226 C CA . SER B 1 212 ? 7.566 24.172 28.625 1 83.75 212 SER B CA 1
ATOM 11227 C C . SER B 1 212 ? 7.055 25.188 29.625 1 83.75 212 SER B C 1
ATOM 11229 O O . SER B 1 212 ? 7.652 25.391 30.688 1 83.75 212 SER B O 1
ATOM 11231 N N . VAL B 1 213 ? 5.934 25.781 29.359 1 88.69 213 VAL B N 1
ATOM 11232 C CA . VAL B 1 213 ? 5.379 26.797 30.25 1 88.69 213 VAL B CA 1
ATOM 11233 C C . VAL B 1 213 ? 4.793 26.141 31.484 1 88.69 213 VAL B C 1
ATOM 11235 O O . VAL B 1 213 ? 5.07 26.547 32.625 1 88.69 213 VAL B O 1
ATOM 11238 N N . LEU B 1 214 ? 4.066 25.094 31.297 1 87.81 214 LEU B N 1
ATOM 11239 C CA . LEU B 1 214 ? 3.432 24.422 32.438 1 87.81 214 LEU B CA 1
ATOM 11240 C C . LEU B 1 214 ? 4.465 23.703 33.281 1 87.81 214 LEU B C 1
ATOM 11242 O O . LEU B 1 214 ? 4.328 23.641 34.5 1 87.81 214 LEU B O 1
ATOM 11246 N N . SER B 1 215 ? 5.445 23.156 32.688 1 86.44 215 SER B N 1
ATOM 11247 C CA . SER B 1 215 ? 6.535 22.562 33.438 1 86.44 215 SER B CA 1
ATOM 11248 C C . SER B 1 215 ? 7.25 23.594 34.281 1 86.44 215 SER B C 1
ATOM 11250 O O . SER B 1 215 ? 7.648 23.297 35.438 1 86.44 215 SER B O 1
ATOM 11252 N N . PHE B 1 216 ? 7.418 24.797 33.719 1 88 216 PHE B N 1
ATOM 11253 C CA . PHE B 1 216 ? 8.031 25.891 34.438 1 88 216 PHE B CA 1
ATOM 11254 C C . PHE B 1 216 ? 7.172 26.281 35.656 1 88 216 PHE B C 1
ATOM 11256 O O . PHE B 1 216 ? 7.691 26.469 36.75 1 88 216 PHE B O 1
ATOM 11263 N N . VAL B 1 217 ? 5.957 26.344 35.469 1 89.25 217 VAL B N 1
ATOM 11264 C CA . VAL B 1 217 ? 5.047 26.688 36.562 1 89.25 217 VAL B CA 1
ATOM 11265 C C . VAL B 1 217 ? 5.082 25.594 37.625 1 89.25 217 VAL B C 1
ATOM 11267 O O . VAL B 1 217 ? 5.113 25.891 38.844 1 89.25 217 VAL B O 1
ATOM 11270 N N . ALA B 1 218 ? 5.047 24.422 37.219 1 88.88 218 ALA B N 1
ATOM 11271 C CA . ALA B 1 218 ? 5.066 23.281 38.125 1 88.88 218 ALA B CA 1
ATOM 11272 C C . ALA B 1 218 ? 6.344 23.281 38.969 1 88.88 218 ALA B C 1
ATOM 11274 O O . ALA B 1 218 ? 6.328 22.891 40.125 1 88.88 218 ALA B O 1
ATOM 11275 N N . ARG B 1 219 ? 7.453 23.719 38.531 1 87 219 ARG B N 1
ATOM 11276 C CA . ARG B 1 219 ? 8.734 23.75 39.219 1 87 219 ARG B CA 1
ATOM 11277 C C . ARG B 1 219 ? 8.758 24.875 40.281 1 87 219 ARG B C 1
ATOM 11279 O O . ARG B 1 219 ? 9.336 24.719 41.344 1 87 219 ARG B O 1
ATOM 11286 N N . ARG B 1 220 ? 8.18 25.875 39.875 1 88 220 ARG B N 1
ATOM 11287 C CA . ARG B 1 220 ? 8.234 27.047 40.719 1 88 220 ARG B CA 1
ATOM 11288 C C . ARG B 1 220 ? 7.164 26.984 41.812 1 88 220 ARG B C 1
ATOM 11290 O O . ARG B 1 220 ? 7.434 27.297 42.969 1 88 220 ARG B O 1
ATOM 11297 N N . ASP B 1 221 ? 5.902 26.609 41.312 1 89.31 221 ASP B N 1
ATOM 11298 C CA . ASP B 1 221 ? 4.789 26.547 42.25 1 89.31 221 ASP B CA 1
ATOM 11299 C C . ASP B 1 221 ? 3.883 25.344 41.969 1 89.31 221 ASP B C 1
ATOM 11301 O O . ASP B 1 221 ? 2.953 25.453 41.156 1 89.31 221 ASP B O 1
ATOM 11305 N N . LYS B 1 222 ? 4 24.391 42.781 1 89 222 LYS B N 1
ATOM 11306 C CA . LYS B 1 222 ? 3.289 23.141 42.562 1 89 222 LYS B CA 1
ATOM 11307 C C . LYS B 1 222 ? 1.8 23.297 42.844 1 89 222 LYS B C 1
ATOM 11309 O O . LYS B 1 222 ? 0.963 22.703 42.156 1 89 222 LYS B O 1
ATOM 11314 N N . LYS B 1 223 ? 1.508 24.062 43.844 1 87.62 223 LYS B N 1
ATOM 11315 C CA . LYS B 1 223 ? 0.114 24.25 44.219 1 87.62 223 LYS B CA 1
ATOM 11316 C C . LYS B 1 223 ? -0.675 24.953 43.125 1 87.62 223 LYS B C 1
ATOM 11318 O O . LYS B 1 223 ? -1.771 24.516 42.781 1 87.62 223 LYS B O 1
ATOM 11323 N N . THR B 1 224 ? -0.064 26.031 42.625 1 88.12 224 THR B N 1
ATOM 11324 C CA . THR B 1 224 ? -0.729 26.766 41.562 1 88.12 224 THR B CA 1
ATOM 11325 C C . THR B 1 224 ? -0.886 25.906 40.312 1 88.12 224 THR B C 1
ATOM 11327 O O . THR B 1 224 ? -1.902 25.984 39.625 1 88.12 224 THR B O 1
ATOM 11330 N N . PHE B 1 225 ? 0.05 25.109 39.969 1 88.19 225 PHE B N 1
ATOM 11331 C CA . PHE B 1 225 ? 0.014 24.219 38.812 1 88.19 225 PHE B CA 1
ATOM 11332 C C . PHE B 1 225 ? -1.19 23.281 38.906 1 88.19 225 PHE B C 1
ATOM 11334 O O . PHE B 1 225 ? -1.928 23.125 37.938 1 88.19 225 PHE B O 1
ATOM 11341 N N . LEU B 1 226 ? -1.401 22.625 40.094 1 88.88 226 LEU B N 1
ATOM 11342 C CA . LEU B 1 226 ? -2.498 21.688 40.281 1 88.88 226 LEU B CA 1
ATOM 11343 C C . LEU B 1 226 ? -3.846 22.391 40.188 1 88.88 226 LEU B C 1
ATOM 11345 O O . LEU B 1 226 ? -4.801 21.828 39.625 1 88.88 226 LEU B O 1
ATOM 11349 N N . GLU B 1 227 ? -3.9 23.578 40.656 1 87.62 227 GLU B N 1
ATOM 11350 C CA . GLU B 1 227 ? -5.133 24.359 40.562 1 87.62 227 GLU B CA 1
ATOM 11351 C C . GLU B 1 227 ? -5.461 24.703 39.125 1 87.62 227 GLU B C 1
ATOM 11353 O O . GLU B 1 227 ? -6.621 24.641 38.719 1 87.62 227 GLU B O 1
ATOM 11358 N N . LEU B 1 228 ? -4.449 25.125 38.469 1 87.19 228 LEU B N 1
ATOM 11359 C CA . LEU B 1 228 ? -4.648 25.469 37.062 1 87.19 228 LEU B CA 1
ATOM 11360 C C . LEU B 1 228 ? -5.117 24.266 36.25 1 87.19 228 LEU B C 1
ATOM 11362 O O . LEU B 1 228 ? -5.977 24.391 35.375 1 87.19 228 LEU B O 1
ATOM 11366 N N . MET B 1 229 ? -4.523 23.141 36.562 1 86 229 MET B N 1
ATOM 11367 C CA . MET B 1 229 ? -4.902 21.922 35.844 1 86 229 MET B CA 1
ATOM 11368 C C . MET B 1 229 ? -6.367 21.578 36.125 1 86 229 MET B C 1
ATOM 11370 O O . MET B 1 229 ? -7.062 21.109 35.219 1 86 229 MET B O 1
ATOM 11374 N N . LYS B 1 230 ? -6.777 21.781 37.219 1 82.06 230 LYS B N 1
ATOM 11375 C CA . LYS B 1 230 ? -8.148 21.469 37.625 1 82.06 230 LYS B CA 1
ATOM 11376 C C . LYS B 1 230 ? -9.141 22.422 36.938 1 82.06 230 LYS B C 1
ATOM 11378 O O . LYS B 1 230 ? -10.18 21.984 36.438 1 82.06 230 LYS B O 1
ATOM 11383 N N . ILE B 1 231 ? -8.75 23.672 36.875 1 81.06 231 ILE B N 1
ATOM 11384 C CA . ILE B 1 231 ? -9.672 24.703 36.375 1 81.06 231 ILE B CA 1
ATOM 11385 C C . ILE B 1 231 ? -9.742 24.656 34.844 1 81.06 231 ILE B C 1
ATOM 11387 O O . ILE B 1 231 ? -10.828 24.734 34.281 1 81.06 231 ILE B O 1
ATOM 11391 N N . PHE B 1 232 ? -8.633 24.531 34.219 1 81.69 232 PHE B N 1
ATOM 11392 C CA . PHE B 1 232 ? -8.609 24.719 32.781 1 81.69 232 PHE B CA 1
ATOM 11393 C C . PHE B 1 232 ? -8.406 23.391 32.062 1 81.69 232 PHE B C 1
ATOM 11395 O O . PHE B 1 232 ? -8.414 23.344 30.828 1 81.69 232 PHE B O 1
ATOM 11402 N N . ASN B 1 233 ? -8.336 22.234 32.719 1 77.75 233 ASN B N 1
ATOM 11403 C CA . ASN B 1 233 ? -8.133 20.922 32.125 1 77.75 233 ASN B CA 1
ATOM 11404 C C . ASN B 1 233 ? -7.012 20.938 31.094 1 77.75 233 ASN B C 1
ATOM 11406 O O . ASN B 1 233 ? -7.215 20.531 29.938 1 77.75 233 ASN B O 1
ATOM 11410 N N . LEU B 1 234 ? -5.844 21.422 31.469 1 79.88 234 LEU B N 1
ATOM 11411 C CA . LEU B 1 234 ? -4.695 21.594 30.578 1 79.88 234 LEU B CA 1
ATOM 11412 C C . LEU B 1 234 ? -3.973 20.266 30.359 1 79.88 234 LEU B C 1
ATOM 11414 O O . LEU B 1 234 ? -4.18 19.312 31.125 1 79.88 234 LEU B O 1
ATOM 11418 N N . ARG B 1 235 ? -3.178 20.188 29.328 1 71.94 235 ARG B N 1
ATOM 11419 C CA . ARG B 1 235 ? -2.344 19.016 29.031 1 71.94 235 ARG B CA 1
ATOM 11420 C C . ARG B 1 235 ? -0.863 19.359 29.156 1 71.94 235 ARG B C 1
ATOM 11422 O O . ARG B 1 235 ? -0.399 20.344 28.578 1 71.94 235 ARG B O 1
ATOM 11429 N N . ALA B 1 236 ? -0.233 18.656 30.078 1 80.62 236 ALA B N 1
ATOM 11430 C CA . ALA B 1 236 ? 1.192 18.922 30.25 1 80.62 236 ALA B CA 1
ATOM 11431 C C . ALA B 1 236 ? 1.978 17.609 30.375 1 80.62 236 ALA B C 1
ATOM 11433 O O . ALA B 1 236 ? 1.45 16.609 30.859 1 80.62 236 ALA B O 1
ATOM 11434 N N . ASN B 1 237 ? 3.104 17.562 29.922 1 80.31 237 ASN B N 1
ATOM 11435 C CA . ASN B 1 237 ? 4.023 16.453 30.125 1 80.31 237 ASN B CA 1
ATOM 11436 C C . ASN B 1 237 ? 5.117 16.797 31.125 1 80.31 237 ASN B C 1
ATOM 11438 O O . ASN B 1 237 ? 6.105 17.453 30.766 1 80.31 237 ASN B O 1
ATOM 11442 N N . ILE B 1 238 ? 4.855 16.328 32.312 1 85.62 238 ILE B N 1
ATOM 11443 C CA . ILE B 1 238 ? 5.812 16.641 33.375 1 85.62 238 ILE B CA 1
ATOM 11444 C C . ILE B 1 238 ? 6.852 15.539 33.469 1 85.62 238 ILE B C 1
ATOM 11446 O O . ILE B 1 238 ? 6.539 14.359 33.281 1 85.62 238 ILE B O 1
ATOM 11450 N N . GLY B 1 239 ? 8.172 15.812 33.625 1 84.38 239 GLY B N 1
ATOM 11451 C CA . GLY B 1 239 ? 9.273 14.867 33.719 1 84.38 239 GLY B CA 1
ATOM 11452 C C . GLY B 1 239 ? 9.211 13.977 34.938 1 84.38 239 GLY B C 1
ATOM 11453 O O . GLY B 1 239 ? 8.32 14.141 35.781 1 84.38 239 GLY B O 1
ATOM 11454 N N . LYS B 1 240 ? 10.102 12.938 35.312 1 85.06 240 LYS B N 1
ATOM 11455 C CA . LYS B 1 240 ? 10.164 11.945 36.406 1 85.06 240 LYS B CA 1
ATOM 11456 C C . LYS B 1 240 ? 10.391 12.609 37.75 1 85.06 240 LYS B C 1
ATOM 11458 O O . LYS B 1 240 ? 9.719 12.273 38.719 1 85.06 240 LYS B O 1
ATOM 11463 N N . ARG B 1 241 ? 11.266 13.711 37.75 1 88 241 ARG B N 1
ATOM 11464 C CA . ARG B 1 241 ? 11.633 14.352 39 1 88 241 ARG B CA 1
ATOM 11465 C C . ARG B 1 241 ? 10.477 15.188 39.562 1 88 241 ARG B C 1
ATOM 11467 O O . ARG B 1 241 ? 10.164 15.133 40.75 1 88 241 ARG B O 1
ATOM 11474 N N . LEU B 1 242 ? 9.914 15.844 38.719 1 88 242 LEU B N 1
ATOM 11475 C CA . LEU B 1 242 ? 8.797 16.703 39.125 1 88 242 LEU B CA 1
ATOM 11476 C C . LEU B 1 242 ? 7.598 15.859 39.562 1 88 242 LEU B C 1
ATOM 11478 O O . LEU B 1 242 ? 6.902 16.203 40.5 1 88 242 LEU B O 1
ATOM 11482 N N . THR B 1 243 ? 7.336 14.828 38.844 1 91.19 243 THR B N 1
ATOM 11483 C CA . THR B 1 243 ? 6.262 13.922 39.25 1 91.19 243 THR B CA 1
ATOM 11484 C C . THR B 1 243 ? 6.488 13.406 40.656 1 91.19 243 THR B C 1
ATOM 11486 O O . THR B 1 243 ? 5.562 13.391 41.469 1 91.19 243 THR B O 1
ATOM 11489 N N . ARG B 1 244 ? 7.738 13 41.094 1 91.25 244 ARG B N 1
ATOM 11490 C CA . ARG B 1 244 ? 8.07 12.484 42.406 1 91.25 244 ARG B CA 1
ATOM 11491 C C . ARG B 1 244 ? 7.852 13.547 43.469 1 91.25 244 ARG B C 1
ATOM 11493 O O . ARG B 1 244 ? 7.293 13.258 44.531 1 91.25 244 ARG B O 1
ATOM 11500 N N . HIS B 1 245 ? 8.203 14.758 43.062 1 90.88 245 HIS B N 1
ATOM 11501 C CA . HIS B 1 245 ? 8.055 15.844 44 1 90.88 245 HIS B CA 1
ATOM 11502 C C . HIS B 1 245 ? 6.59 16.172 44.25 1 90.88 245 HIS B C 1
ATOM 11504 O O . HIS B 1 245 ? 6.191 16.438 45.406 1 90.88 245 HIS B O 1
ATOM 11510 N N . LEU B 1 246 ? 5.871 16.172 43.312 1 91.25 246 LEU B N 1
ATOM 11511 C CA . LEU B 1 246 ? 4.445 16.453 43.438 1 91.25 246 LEU B CA 1
ATOM 11512 C C . LEU B 1 246 ? 3.744 15.398 44.25 1 91.25 246 LEU B C 1
ATOM 11514 O O . LEU B 1 246 ? 2.908 15.719 45.125 1 91.25 246 LEU B O 1
ATOM 11518 N N . LEU B 1 247 ? 4.078 14.188 44.031 1 92.44 247 LEU B N 1
ATOM 11519 C CA . LEU B 1 247 ? 3.455 13.078 44.75 1 92.44 247 LEU B CA 1
ATOM 11520 C C . LEU B 1 247 ? 3.83 13.117 46.219 1 92.44 247 LEU B C 1
ATOM 11522 O O . LEU B 1 247 ? 3.014 12.781 47.094 1 92.44 247 LEU B O 1
ATOM 11526 N N . ASN B 1 248 ? 5.031 13.461 46.5 1 90.56 248 ASN B N 1
ATOM 11527 C CA . ASN B 1 248 ? 5.48 13.516 47.875 1 90.56 248 ASN B CA 1
ATOM 11528 C C . ASN B 1 248 ? 4.789 14.641 48.656 1 90.56 248 ASN B C 1
ATOM 11530 O O . ASN B 1 248 ? 4.52 14.5 49.844 1 90.56 248 ASN B O 1
ATOM 11534 N N . THR B 1 249 ? 4.441 15.68 47.969 1 90.5 249 THR B N 1
ATOM 11535 C CA . THR B 1 249 ? 3.895 16.859 48.625 1 90.5 249 THR B CA 1
ATOM 11536 C C . THR B 1 249 ? 2.369 16.828 48.625 1 90.5 249 THR B C 1
ATOM 11538 O O . THR B 1 249 ? 1.728 17.219 49.594 1 90.5 249 THR B O 1
ATOM 11541 N N . TYR B 1 250 ? 1.791 16.438 47.594 1 92.25 250 TYR B N 1
ATOM 11542 C CA . TYR B 1 250 ? 0.342 16.516 47.438 1 92.25 250 TYR B CA 1
ATOM 11543 C C . TYR B 1 250 ? -0.247 15.156 47.094 1 92.25 250 TYR B C 1
ATOM 11545 O O . TYR B 1 250 ? -1.054 15.047 46.156 1 92.25 250 TYR B O 1
ATOM 11553 N N . LYS B 1 251 ? 0.014 14.18 47.812 1 90.69 251 LYS B N 1
ATOM 11554 C CA . LYS B 1 251 ? -0.365 12.797 47.531 1 90.69 251 LYS B CA 1
ATOM 11555 C C . LYS B 1 251 ? -1.882 12.633 47.5 1 90.69 251 LYS B C 1
ATOM 11557 O O . LYS B 1 251 ? -2.439 12.141 46.531 1 90.69 251 LYS B O 1
ATOM 11562 N N . ASP B 1 252 ? -2.518 13.07 48.406 1 90.44 252 ASP B N 1
ATOM 11563 C CA . ASP B 1 252 ? -3.947 12.836 48.594 1 90.44 252 ASP B CA 1
ATOM 11564 C C . ASP B 1 252 ? -4.754 13.562 47.5 1 90.44 252 ASP B C 1
ATOM 11566 O O . ASP B 1 252 ? -5.742 13.031 47 1 90.44 252 ASP B O 1
ATOM 11570 N N . LEU B 1 253 ? -4.305 14.703 47.281 1 90.25 253 LEU B N 1
ATOM 11571 C CA . LEU B 1 253 ? -5.004 15.477 46.25 1 90.25 253 LEU B CA 1
ATOM 11572 C C . LEU B 1 253 ? -4.855 14.836 44.875 1 90.25 253 LEU B C 1
ATOM 11574 O O . LEU B 1 253 ? -5.816 14.781 44.094 1 90.25 253 LEU B O 1
ATOM 11578 N N . ILE B 1 254 ? -3.68 14.391 44.594 1 90.69 254 ILE B N 1
ATOM 11579 C CA . ILE B 1 254 ? -3.387 13.773 43.281 1 90.69 254 ILE B CA 1
ATOM 11580 C C . ILE B 1 254 ? -4.188 12.484 43.156 1 90.69 254 ILE B C 1
ATOM 11582 O O . ILE B 1 254 ? -4.723 12.203 42.062 1 90.69 254 ILE B O 1
ATOM 11586 N N . ILE B 1 255 ? -4.277 11.734 44.156 1 92.75 255 ILE B N 1
ATOM 11587 C CA . ILE B 1 255 ? -5.027 10.484 44.125 1 92.75 255 ILE B CA 1
ATOM 11588 C C . ILE B 1 255 ? -6.508 10.781 43.906 1 92.75 255 ILE B C 1
ATOM 11590 O O . ILE B 1 255 ? -7.176 10.07 43.125 1 92.75 255 ILE B O 1
ATOM 11594 N N . ALA B 1 256 ? -6.922 11.82 44.531 1 89.25 256 ALA B N 1
ATOM 11595 C CA . ALA B 1 256 ? -8.328 12.188 44.406 1 89.25 256 ALA B CA 1
ATOM 11596 C C . ALA B 1 256 ? -8.656 12.664 42.969 1 89.25 256 ALA B C 1
ATOM 11598 O O . ALA B 1 256 ? -9.781 12.492 42.5 1 89.25 256 ALA B O 1
ATOM 11599 N N . GLN B 1 257 ? -7.75 13.289 42.375 1 89.12 257 GLN B N 1
ATOM 11600 C CA . GLN B 1 257 ? -7.969 13.828 41.062 1 89.12 257 GLN B CA 1
ATOM 11601 C C . GLN B 1 257 ? -7.168 13.055 40 1 89.12 257 GLN B C 1
ATOM 11603 O O . GLN B 1 257 ? -6.594 13.648 39.094 1 89.12 257 GLN B O 1
ATOM 11608 N N . ALA B 1 258 ? -7.148 11.867 40.156 1 87.56 258 ALA B N 1
ATOM 11609 C CA . ALA B 1 258 ? -6.277 11.016 39.344 1 87.56 258 ALA B CA 1
ATOM 11610 C C . ALA B 1 258 ? -6.668 11.055 37.875 1 87.56 258 ALA B C 1
ATOM 11612 O O . ALA B 1 258 ? -5.805 11.086 37 1 87.56 258 ALA B O 1
ATOM 11613 N N . LYS B 1 259 ? -7.844 11.141 37.5 1 83 259 LYS B N 1
ATOM 11614 C CA . LYS B 1 259 ? -8.336 11.117 36.125 1 83 259 LYS B CA 1
ATOM 11615 C C . LYS B 1 259 ? -7.797 12.297 35.344 1 83 259 LYS B C 1
ATOM 11617 O O . LYS B 1 259 ? -7.344 12.125 34.188 1 83 259 LYS B O 1
ATOM 11622 N N . THR B 1 260 ? -7.797 13.445 35.906 1 82.75 260 THR B N 1
ATOM 11623 C CA . THR B 1 260 ? -7.371 14.672 35.219 1 82.75 260 THR B CA 1
ATOM 11624 C C . THR B 1 260 ? -5.848 14.734 35.125 1 82.75 260 THR B C 1
ATOM 11626 O O . THR B 1 260 ? -5.305 15.195 34.125 1 82.75 260 THR B O 1
ATOM 11629 N N . LEU B 1 261 ? -5.227 14.141 36.125 1 86.88 261 LEU B N 1
ATOM 11630 C CA . LEU B 1 261 ? -3.785 14.344 36.25 1 86.88 261 LEU B CA 1
ATOM 11631 C C . LEU B 1 261 ? -3.023 13.188 35.625 1 86.88 261 LEU B C 1
ATOM 11633 O O . LEU B 1 261 ? -1.81 13.273 35.406 1 86.88 261 LEU B O 1
ATOM 11637 N N . SER B 1 262 ? -3.818 12.195 35.25 1 82.88 262 SER B N 1
ATOM 11638 C CA . SER B 1 262 ? -3.174 11.016 34.688 1 8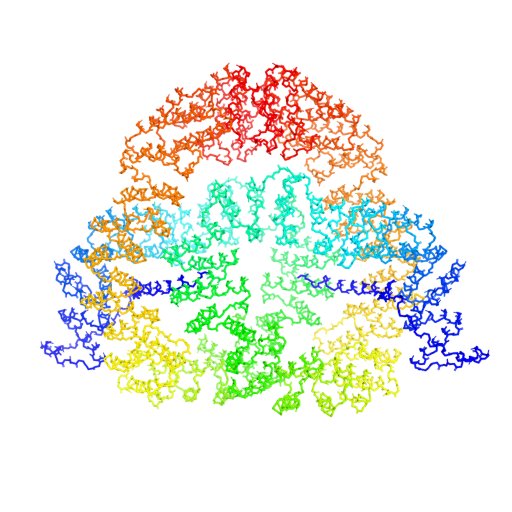2.88 262 SER B CA 1
ATOM 11639 C C . SER B 1 262 ? -2.51 11.328 33.344 1 82.88 262 SER B C 1
ATOM 11641 O O . SER B 1 262 ? -1.539 10.672 32.969 1 82.88 262 SER B O 1
ATOM 11643 N N . THR B 1 263 ? -2.971 12.359 32.688 1 76.06 263 THR B N 1
ATOM 11644 C CA . THR B 1 263 ? -2.451 12.719 31.359 1 76.06 263 THR B CA 1
ATOM 11645 C C . THR B 1 263 ? -1.145 13.492 31.484 1 76.06 263 THR B C 1
ATOM 11647 O O . THR B 1 263 ? -0.369 13.57 30.531 1 76.06 263 THR B O 1
ATOM 11650 N N . CYS B 1 264 ? -0.857 14.016 32.688 1 85 264 CYS B N 1
ATOM 11651 C CA . CYS B 1 264 ? 0.308 14.867 32.875 1 85 264 CYS B CA 1
ATOM 11652 C C . CYS B 1 264 ? 1.424 14.117 33.594 1 85 264 CYS B C 1
ATOM 11654 O O . CYS B 1 264 ? 2.602 14.445 33.438 1 85 264 CYS B O 1
ATOM 11656 N N . LEU B 1 265 ? 1.082 13.078 34.406 1 87.38 265 LEU B N 1
ATOM 11657 C CA . LEU B 1 265 ? 2.059 12.422 35.281 1 87.38 265 LEU B CA 1
ATOM 11658 C C . LEU B 1 265 ? 2.666 11.203 34.594 1 87.38 265 LEU B C 1
ATOM 11660 O O . LEU B 1 265 ? 2.008 10.562 33.75 1 87.38 265 LEU B O 1
ATOM 11664 N N . ARG B 1 266 ? 3.885 11.031 34.906 1 87.12 266 ARG B N 1
ATOM 11665 C CA . ARG B 1 266 ? 4.523 9.82 34.406 1 87.12 266 ARG B CA 1
ATOM 11666 C C . ARG B 1 266 ? 4.109 8.602 35.219 1 87.12 266 ARG B C 1
ATOM 11668 O O . ARG B 1 266 ? 4.598 8.398 36.312 1 87.12 266 ARG B O 1
ATOM 11675 N N . MET B 1 267 ? 3.553 7.746 34.594 1 86 267 MET B N 1
ATOM 11676 C CA . MET B 1 267 ? 2.895 6.625 35.25 1 86 267 MET B CA 1
ATOM 11677 C C . MET B 1 267 ? 3.914 5.73 35.938 1 86 267 MET B C 1
ATOM 11679 O O . MET B 1 267 ? 3.686 5.27 37.062 1 86 267 MET B O 1
ATOM 11683 N N . LYS B 1 268 ? 5 5.434 35.344 1 85.31 268 LYS B N 1
ATOM 11684 C CA . LYS B 1 268 ? 6.016 4.578 35.938 1 85.31 268 LYS B CA 1
ATOM 11685 C C . LYS B 1 268 ? 6.539 5.172 37.25 1 85.31 268 LYS B C 1
ATOM 11687 O O . LYS B 1 268 ? 6.789 4.445 38.219 1 85.31 268 LYS B O 1
ATOM 11692 N N . THR B 1 269 ? 6.66 6.449 37.281 1 88.44 269 THR B N 1
ATOM 11693 C CA . THR B 1 269 ? 7.113 7.137 38.5 1 88.44 269 THR B CA 1
ATOM 11694 C C . THR B 1 269 ? 6.02 7.137 39.562 1 88.44 269 THR B C 1
ATOM 11696 O O . THR B 1 269 ? 6.309 7.008 40.75 1 88.44 269 THR B O 1
ATOM 11699 N N . VAL B 1 270 ? 4.875 7.234 39.188 1 90.69 270 VAL B N 1
ATOM 11700 C CA . VAL B 1 270 ? 3.76 7.184 40.125 1 90.69 270 VAL B CA 1
ATOM 11701 C C . VAL B 1 270 ? 3.723 5.82 40.812 1 90.69 270 VAL B C 1
ATOM 11703 O O . VAL B 1 270 ? 3.602 5.738 42.062 1 90.69 270 VAL B O 1
ATOM 11706 N N . MET B 1 271 ? 3.879 4.82 40.125 1 88.44 271 MET B N 1
ATOM 11707 C CA . MET B 1 271 ? 3.842 3.453 40.625 1 88.44 271 MET B CA 1
ATOM 11708 C C . MET B 1 271 ? 4.98 3.207 41.625 1 88.44 271 MET B C 1
ATOM 11710 O O . MET B 1 271 ? 4.797 2.535 42.625 1 88.44 271 MET B O 1
ATOM 11714 N N . LYS B 1 272 ? 6.098 3.689 41.312 1 87.5 272 LYS B N 1
ATOM 11715 C CA . LYS B 1 272 ? 7.273 3.475 42.156 1 87.5 272 LYS B CA 1
ATOM 11716 C C . LYS B 1 272 ? 7.188 4.297 43.438 1 87.5 272 LYS B C 1
ATOM 11718 O O . LYS B 1 272 ? 7.668 3.869 44.469 1 87.5 272 LYS B O 1
ATOM 11723 N N . THR B 1 273 ? 6.602 5.508 43.406 1 90.75 273 THR B N 1
ATOM 11724 C CA . THR B 1 273 ? 6.621 6.457 44.531 1 90.75 273 THR B CA 1
ATOM 11725 C C . THR B 1 273 ? 5.469 6.188 45.469 1 90.75 273 THR B C 1
ATOM 11727 O O . THR B 1 273 ? 5.637 6.285 46.688 1 90.75 273 THR B O 1
ATOM 11730 N N . LEU B 1 274 ? 4.418 5.852 45.031 1 92 274 LEU B N 1
ATOM 11731 C CA . LEU B 1 274 ? 3.264 5.621 45.875 1 92 274 LEU B CA 1
ATOM 11732 C C . LEU B 1 274 ? 3.322 4.23 46.5 1 92 274 LEU B C 1
ATOM 11734 O O . LEU B 1 274 ? 3.9 3.309 45.938 1 92 274 LEU B O 1
ATOM 11738 N N . SER B 1 275 ? 2.707 4.184 47.719 1 89.06 275 SER B N 1
ATOM 11739 C CA . SER B 1 275 ? 2.551 2.869 48.344 1 89.06 275 SER B CA 1
ATOM 11740 C C . SER B 1 275 ? 1.575 2.004 47.531 1 89.06 275 SER B C 1
ATOM 11742 O O . SER B 1 275 ? 0.784 2.518 46.75 1 89.06 275 SER B O 1
ATOM 11744 N N . GLN B 1 276 ? 1.535 0.796 47.75 1 89.44 276 GLN B N 1
ATOM 11745 C CA . GLN B 1 276 ? 0.671 -0.129 47.031 1 89.44 276 GLN B CA 1
ATOM 11746 C C . GLN B 1 276 ? -0.8 0.232 47.188 1 89.44 276 GLN B C 1
ATOM 11748 O O . GLN B 1 276 ? -1.574 0.212 46.25 1 89.44 276 GLN B O 1
ATOM 11753 N N . ASP B 1 277 ? -1.045 0.625 48.375 1 89.56 277 ASP B N 1
ATOM 11754 C CA . ASP B 1 277 ? -2.436 0.954 48.656 1 89.56 277 ASP B CA 1
ATOM 11755 C C . ASP B 1 277 ? -2.836 2.281 48.031 1 89.56 277 ASP B C 1
ATOM 11757 O O . ASP B 1 277 ? -3.951 2.422 47.531 1 89.56 277 ASP B O 1
ATOM 11761 N N . ASP B 1 278 ? -1.876 3.178 48.094 1 92.19 278 ASP B N 1
ATOM 11762 C CA . ASP B 1 278 ? -2.146 4.484 47.5 1 92.19 278 ASP B CA 1
ATOM 11763 C C . ASP B 1 278 ? -2.25 4.391 46 1 92.19 278 ASP B C 1
ATOM 11765 O O . ASP B 1 278 ? -3.07 5.074 45.375 1 92.19 278 ASP B O 1
ATOM 11769 N N . PHE B 1 279 ? -1.443 3.58 45.531 1 92.69 279 PHE B N 1
ATOM 11770 C CA . PHE B 1 279 ? -1.465 3.424 44.062 1 92.69 279 PHE B CA 1
ATOM 11771 C C . PHE B 1 279 ? -2.756 2.754 43.625 1 92.69 279 PHE B C 1
ATOM 11773 O O . PHE B 1 279 ? -3.309 3.1 42.562 1 92.69 279 PHE B O 1
ATOM 11780 N N . LYS B 1 280 ? -3.133 1.768 44.375 1 90.88 280 LYS B N 1
ATOM 11781 C CA . LYS B 1 280 ? -4.406 1.113 44.094 1 90.88 280 LYS B CA 1
ATOM 11782 C C . LYS B 1 280 ? -5.543 2.129 44 1 90.88 280 LYS B C 1
ATOM 11784 O O . LYS B 1 280 ? -6.352 2.098 43.094 1 90.88 280 LYS B O 1
ATOM 11789 N N . ARG B 1 281 ? -5.617 2.975 44.969 1 90.44 281 ARG B N 1
ATOM 11790 C CA . ARG B 1 281 ? -6.641 4.012 45 1 90.44 281 ARG B CA 1
ATOM 11791 C C . ARG B 1 281 ? -6.52 4.949 43.812 1 90.44 281 ARG B C 1
ATOM 11793 O O . ARG B 1 281 ? -7.527 5.332 43.219 1 90.44 281 ARG B O 1
ATOM 11800 N N . TYR B 1 282 ? -5.246 5.266 43.562 1 91.44 282 TYR B N 1
ATOM 11801 C CA . TYR B 1 282 ? -4.973 6.117 42.406 1 91.44 282 TYR B CA 1
ATOM 11802 C C . TYR B 1 282 ? -5.484 5.473 41.125 1 91.44 282 TYR B C 1
ATOM 11804 O O . TYR B 1 282 ? -6.172 6.117 40.344 1 91.44 282 TYR B O 1
ATOM 11812 N N . PHE B 1 283 ? -5.156 4.211 40.969 1 90.81 283 PHE B N 1
ATOM 11813 C CA . PHE B 1 283 ? -5.551 3.461 39.781 1 90.81 283 PHE B CA 1
ATOM 11814 C C . PHE B 1 283 ? -7.066 3.396 39.688 1 90.81 283 PHE B C 1
ATOM 11816 O O . PHE B 1 283 ? -7.617 3.584 38.594 1 90.81 283 PHE B O 1
ATOM 11823 N N . PHE B 1 284 ? -7.723 3.143 40.688 1 91.06 284 PHE B N 1
ATOM 11824 C CA . PHE B 1 284 ? -9.172 3.018 40.688 1 91.06 284 PHE B CA 1
ATOM 11825 C C . PHE B 1 284 ? -9.836 4.328 40.281 1 91.06 284 PHE B C 1
ATOM 11827 O O . PHE B 1 284 ? -10.844 4.328 39.594 1 91.06 284 PHE B O 1
ATOM 11834 N N . ASN B 1 285 ? -9.219 5.387 40.656 1 89.06 285 ASN B N 1
ATOM 11835 C CA . ASN B 1 285 ? -9.773 6.699 40.344 1 89.06 285 ASN B CA 1
ATOM 11836 C C . ASN B 1 285 ? -9.516 7.094 38.906 1 89.06 285 ASN B C 1
ATOM 11838 O O . ASN B 1 285 ? -10.188 7.98 38.375 1 89.06 285 ASN B O 1
ATOM 11842 N N . CYS B 1 286 ? -8.609 6.445 38.25 1 88.25 286 CYS B N 1
ATOM 11843 C CA . CYS B 1 286 ? -8.297 6.715 36.844 1 88.25 286 CYS B CA 1
ATOM 11844 C C . CYS B 1 286 ? -9.266 5.992 35.938 1 88.25 286 CYS B C 1
ATOM 11846 O O . CYS B 1 286 ? -9.391 6.348 34.75 1 88.25 286 CYS B O 1
ATOM 11848 N N . LEU B 1 287 ? -9.93 4.934 36.406 1 87.88 287 LEU B N 1
ATOM 11849 C CA . LEU B 1 287 ? -10.82 4.121 35.594 1 87.88 287 LEU B CA 1
ATOM 11850 C C . LEU B 1 287 ? -12.039 4.926 35.156 1 87.88 287 LEU B C 1
ATOM 11852 O O . LEU B 1 287 ? -12.539 5.766 35.906 1 87.88 287 LEU B O 1
ATOM 11856 N N . PRO B 1 288 ? -12.461 4.688 33.906 1 83.75 288 PRO B N 1
ATOM 11857 C CA . PRO B 1 288 ? -13.625 5.426 33.406 1 83.75 288 PRO B CA 1
ATOM 11858 C C . PRO B 1 288 ? -14.906 5.102 34.188 1 83.75 288 PRO B C 1
ATOM 11860 O O . PRO B 1 288 ? -15.023 4.02 34.75 1 83.75 288 PRO B O 1
ATOM 11863 N N . GLU B 1 289 ? -15.742 5.965 34.062 1 78.12 289 GLU B N 1
ATOM 11864 C CA . GLU B 1 289 ? -17.031 5.762 34.719 1 78.12 289 GLU B CA 1
ATOM 11865 C C . GLU B 1 289 ? -17.875 4.746 33.969 1 78.12 289 GLU B C 1
ATOM 11867 O O . GLU B 1 289 ? -18.594 3.943 34.594 1 78.12 289 GLU B O 1
ATOM 11872 N N . ASN B 1 290 ? -17.719 4.75 32.656 1 73.5 290 ASN B N 1
ATOM 11873 C CA . ASN B 1 290 ? -18.438 3.809 31.812 1 73.5 290 ASN B CA 1
ATOM 11874 C C . ASN B 1 290 ? -17.609 2.562 31.516 1 73.5 290 ASN B C 1
ATOM 11876 O O . ASN B 1 290 ? -16.516 2.658 30.969 1 73.5 290 ASN B O 1
ATOM 11880 N N . PHE B 1 291 ? -18.172 1.421 31.922 1 79.62 291 PHE B N 1
ATOM 11881 C CA . PHE B 1 291 ? -17.469 0.144 31.812 1 79.62 291 PHE B CA 1
ATOM 11882 C C . PHE B 1 291 ? -17.094 -0.132 30.359 1 79.62 291 PHE B C 1
ATOM 11884 O O . PHE B 1 291 ? -16.031 -0.703 30.094 1 79.62 291 PHE B O 1
ATOM 11891 N N . LYS B 1 292 ? -17.906 0.204 29.344 1 70.38 292 LYS B N 1
ATOM 11892 C CA . LYS B 1 292 ? -17.641 -0.088 27.938 1 70.38 292 LYS B CA 1
ATOM 11893 C C . LYS B 1 292 ? -16.375 0.61 27.453 1 70.38 292 LYS B C 1
ATOM 11895 O O . LYS B 1 292 ? -15.734 0.162 26.5 1 70.38 292 LYS B O 1
ATOM 11900 N N . ARG B 1 293 ? -16.031 1.747 28.203 1 75.75 293 ARG B N 1
ATOM 11901 C CA . ARG B 1 293 ? -14.867 2.52 27.781 1 75.75 293 ARG B CA 1
ATOM 11902 C C . ARG B 1 293 ? -13.586 1.917 28.344 1 75.75 293 ARG B C 1
ATOM 11904 O O . ARG B 1 293 ? -12.484 2.336 27.984 1 75.75 293 ARG B O 1
ATOM 11911 N N . LEU B 1 294 ? -13.844 0.994 29.25 1 81.62 294 LEU B N 1
ATOM 11912 C CA . LEU B 1 294 ? -12.688 0.384 29.891 1 81.62 294 LEU B CA 1
ATOM 11913 C C . LEU B 1 294 ? -11.789 -0.299 28.875 1 81.62 294 LEU B C 1
ATOM 11915 O O . LEU B 1 294 ? -10.562 -0.263 28.984 1 81.62 294 LEU B O 1
ATOM 11919 N N . ARG B 1 295 ? -12.344 -0.806 27.844 1 72.38 295 ARG B N 1
ATOM 11920 C CA . ARG B 1 295 ? -11.586 -1.554 26.844 1 72.38 295 ARG B CA 1
ATOM 11921 C C . ARG B 1 295 ? -10.609 -0.646 26.094 1 72.38 295 ARG B C 1
ATOM 11923 O O . ARG B 1 295 ? -9.484 -1.047 25.797 1 72.38 295 ARG B O 1
ATOM 11930 N N . ASN B 1 296 ? -11.078 0.559 25.875 1 65.31 296 ASN B N 1
ATOM 11931 C CA . ASN B 1 296 ? -10.258 1.504 25.125 1 65.31 296 ASN B CA 1
ATOM 11932 C C . ASN B 1 296 ? -9.07 1.99 25.953 1 65.31 296 ASN B C 1
ATOM 11934 O O . ASN B 1 296 ? -7.977 2.193 25.438 1 65.31 296 ASN B O 1
ATOM 11938 N N . VAL B 1 297 ? -9.266 2.139 27.203 1 70.81 297 VAL B N 1
ATOM 11939 C CA . VAL B 1 297 ? -8.258 2.699 28.094 1 70.81 297 VAL B CA 1
ATOM 11940 C C . VAL B 1 297 ? -7.332 1.594 28.594 1 70.81 297 VAL B C 1
ATOM 11942 O O . VAL B 1 297 ? -6.184 1.856 28.969 1 70.81 297 VAL B O 1
ATOM 11945 N N . SER B 1 298 ? -7.832 0.425 28.531 1 72.19 298 SER B N 1
ATOM 11946 C CA . SER B 1 298 ? -7.152 -0.719 29.125 1 72.19 298 SER B CA 1
ATOM 11947 C C . SER B 1 298 ? -5.812 -0.985 28.438 1 72.19 298 SER B C 1
ATOM 11949 O O . SER B 1 298 ? -4.816 -1.259 29.109 1 72.19 298 SER B O 1
ATOM 11951 N N . TYR B 1 299 ? -5.816 -0.753 27.188 1 69.19 299 TYR B N 1
ATOM 11952 C CA . TYR B 1 299 ? -4.59 -1.104 26.484 1 69.19 299 TYR B CA 1
ATOM 11953 C C . TYR B 1 299 ? -3.449 -0.174 26.875 1 69.19 299 TYR B C 1
ATOM 11955 O O . TYR B 1 299 ? -2.346 -0.631 27.188 1 69.19 299 TYR B O 1
ATOM 11963 N N . GLU B 1 300 ? -3.658 1.165 26.922 1 70.31 300 GLU B N 1
ATOM 11964 C CA . GLU B 1 300 ? -2.637 2.145 27.281 1 70.31 300 GLU B CA 1
ATOM 11965 C C . GLU B 1 300 ? -2.172 1.955 28.719 1 70.31 300 GLU B C 1
ATOM 11967 O O . GLU B 1 300 ? -0.977 2.035 29.016 1 70.31 300 GLU B O 1
ATOM 11972 N N . MET B 1 301 ? -3.014 1.608 29.594 1 80.56 301 MET B N 1
ATOM 11973 C CA . MET B 1 301 ? -2.695 1.437 31 1 80.56 301 MET B CA 1
ATOM 11974 C C . MET B 1 301 ? -1.867 0.175 31.219 1 80.56 301 MET B C 1
ATOM 11976 O O . MET B 1 301 ? -0.941 0.169 32.031 1 80.56 301 MET B O 1
ATOM 11980 N N . GLN B 1 302 ? -2.188 -0.762 30.484 1 78.75 302 GLN B N 1
ATOM 11981 C CA . GLN B 1 302 ? -1.466 -2.023 30.609 1 78.75 302 GLN B CA 1
ATOM 11982 C C . GLN B 1 302 ? 0.002 -1.854 30.219 1 78.75 302 GLN B C 1
ATOM 11984 O O . GLN B 1 302 ? 0.89 -2.369 30.906 1 78.75 302 GLN B O 1
ATOM 11989 N N . GLN B 1 303 ? 0.199 -1.19 29.188 1 75.94 303 GLN B N 1
ATOM 11990 C CA . GLN B 1 303 ? 1.567 -0.973 28.719 1 75.94 303 GLN B CA 1
ATOM 11991 C C . GLN B 1 303 ? 2.373 -0.187 29.75 1 75.94 303 GLN B C 1
ATOM 11993 O O . GLN B 1 303 ? 3.557 -0.458 29.969 1 75.94 303 GLN B O 1
ATOM 11998 N N . LYS B 1 304 ? 1.737 0.689 30.453 1 75.88 304 LYS B N 1
ATOM 11999 C CA . LYS B 1 304 ? 2.41 1.587 31.375 1 75.88 304 LYS B CA 1
ATOM 12000 C C . LYS B 1 304 ? 2.645 0.904 32.719 1 75.88 304 LYS B C 1
ATOM 12002 O O . LYS B 1 304 ? 3.695 1.086 33.344 1 75.88 304 LYS B O 1
ATOM 12007 N N . ILE B 1 305 ? 1.676 0.088 33.156 1 81.25 305 ILE B N 1
ATOM 12008 C CA . ILE B 1 305 ? 1.706 -0.493 34.5 1 81.25 305 ILE B CA 1
ATOM 12009 C C . ILE B 1 305 ? 2.396 -1.855 34.469 1 81.25 305 ILE B C 1
ATOM 12011 O O . ILE B 1 305 ? 3.062 -2.252 35.406 1 81.25 305 ILE B O 1
ATOM 12015 N N . GLY B 1 306 ? 2.32 -2.557 33.281 1 77.25 306 GLY B N 1
ATOM 12016 C CA . GLY B 1 306 ? 3.027 -3.816 33.094 1 77.25 306 GLY B CA 1
ATOM 12017 C C . GLY B 1 306 ? 2.367 -4.977 33.812 1 77.25 306 GLY B C 1
ATOM 12018 O O . GLY B 1 306 ? 1.163 -5.199 33.688 1 77.25 306 GLY B O 1
ATOM 12019 N N . GLU B 1 307 ? 3.111 -5.742 34.812 1 79.31 307 GLU B N 1
ATOM 12020 C CA . GLU B 1 307 ? 2.729 -7.012 35.406 1 79.31 307 GLU B CA 1
ATOM 12021 C C . GLU B 1 307 ? 1.634 -6.82 36.469 1 79.31 307 GLU B C 1
ATOM 12023 O O . GLU B 1 307 ? 0.807 -7.707 36.656 1 79.31 307 GLU B O 1
ATOM 12028 N N . LYS B 1 308 ? 1.542 -5.641 37 1 82.38 308 LYS B N 1
ATOM 12029 C CA . LYS B 1 308 ? 0.626 -5.418 38.125 1 82.38 308 LYS B CA 1
ATOM 12030 C C . LYS B 1 308 ? -0.773 -5.07 37.625 1 82.38 308 LYS B C 1
ATOM 12032 O O . LYS B 1 308 ? -1.727 -5.039 38.406 1 82.38 308 LYS B O 1
ATOM 12037 N N . TYR B 1 309 ? -0.758 -4.824 36.438 1 87.31 309 TYR B N 1
ATOM 12038 C CA . TYR B 1 309 ? -2.004 -4.312 35.875 1 87.31 309 TYR B CA 1
ATOM 12039 C C . TYR B 1 309 ? -3.133 -5.32 36.031 1 87.31 309 TYR B C 1
ATOM 12041 O O . TYR B 1 309 ? -4.254 -4.949 36.406 1 87.31 309 TYR B O 1
ATOM 12049 N N . TYR B 1 310 ? -2.857 -6.668 35.844 1 87.44 310 TYR B N 1
ATOM 12050 C CA . TYR B 1 310 ? -3.904 -7.684 35.906 1 87.44 310 TYR B CA 1
ATOM 12051 C C . TYR B 1 310 ? -4.57 -7.691 37.25 1 87.44 310 TYR B C 1
ATOM 12053 O O . TYR B 1 310 ? -5.797 -7.645 37.375 1 87.44 310 TYR B O 1
ATOM 12061 N N . LYS B 1 311 ? -3.791 -7.727 38.219 1 86.62 311 LYS B N 1
ATOM 12062 C CA . LYS B 1 311 ? -4.328 -7.777 39.594 1 86.62 311 LYS B CA 1
ATOM 12063 C C . LYS B 1 311 ? -5.109 -6.512 39.906 1 86.62 311 LYS B C 1
ATOM 12065 O O . LYS B 1 311 ? -6.152 -6.57 40.562 1 86.62 311 LYS B O 1
ATOM 12070 N N . LEU B 1 312 ? -4.613 -5.398 39.438 1 89.25 312 LEU B N 1
ATOM 12071 C CA . LEU B 1 312 ? -5.273 -4.121 39.688 1 89.25 312 LEU B CA 1
ATOM 12072 C C . LEU B 1 312 ? -6.605 -4.055 38.938 1 89.25 312 LEU B C 1
ATOM 12074 O O . LEU B 1 312 ? -7.594 -3.545 39.469 1 89.25 312 LEU B O 1
ATOM 12078 N N . LEU B 1 313 ? -6.59 -4.59 37.844 1 89 313 LEU B N 1
ATOM 12079 C CA . LEU B 1 313 ? -7.816 -4.598 37.062 1 89 313 LEU B CA 1
ATOM 12080 C C . LEU B 1 313 ? -8.867 -5.504 37.688 1 89 313 LEU B C 1
ATOM 12082 O O . LEU B 1 313 ? -10.047 -5.152 37.75 1 89 313 LEU B O 1
ATOM 12086 N N . LEU B 1 314 ? -8.461 -6.711 38.094 1 88.81 314 LEU B N 1
ATOM 12087 C CA . LEU B 1 314 ? -9.359 -7.645 38.75 1 88.81 314 LEU B CA 1
ATOM 12088 C C . LEU B 1 314 ? -10.023 -6.992 39.969 1 88.81 314 LEU B C 1
ATOM 12090 O O . LEU B 1 314 ? -11.242 -7.043 40.125 1 88.81 314 LEU B O 1
ATOM 12094 N N . GLU B 1 315 ? -9.219 -6.348 40.719 1 89.44 315 GLU B N 1
ATOM 12095 C CA . GLU B 1 315 ? -9.727 -5.691 41.938 1 89.44 315 GLU B CA 1
ATOM 12096 C C . GLU B 1 315 ? -10.547 -4.457 41.562 1 89.44 315 GLU B C 1
ATOM 12098 O O . GLU B 1 315 ? -11.586 -4.195 42.188 1 89.44 315 GLU B O 1
ATOM 12103 N N . GLY B 1 316 ? -10.07 -3.691 40.594 1 89.62 316 GLY B N 1
ATOM 12104 C CA . GLY B 1 316 ? -10.75 -2.48 40.188 1 89.62 316 GLY B CA 1
ATOM 12105 C C . GLY B 1 316 ? -12.125 -2.746 39.594 1 89.62 316 GLY B C 1
ATOM 12106 O O . GLY B 1 316 ? -13.078 -2.014 39.875 1 89.62 316 GLY B O 1
ATOM 12107 N N . MET B 1 317 ? -12.234 -3.799 38.875 1 89.06 317 MET B N 1
ATOM 12108 C CA . MET B 1 317 ? -13.531 -4.148 38.281 1 89.06 317 MET B CA 1
ATOM 12109 C C . MET B 1 317 ? -14.531 -4.52 39.375 1 89.06 317 MET B C 1
ATOM 12111 O O . MET B 1 317 ? -15.703 -4.148 39.312 1 89.06 317 MET B O 1
ATOM 12115 N N . LYS B 1 318 ? -14.07 -5.23 40.25 1 89.25 318 LYS B N 1
ATOM 12116 C CA . LYS B 1 318 ? -14.93 -5.629 41.375 1 89.25 318 LYS B CA 1
ATOM 12117 C C . LYS B 1 318 ? -15.336 -4.426 42.219 1 89.25 318 LYS B C 1
ATOM 12119 O O . LYS B 1 318 ? -16.516 -4.246 42.531 1 89.25 318 LYS B O 1
ATOM 12124 N N . GLU B 1 319 ? -14.312 -3.562 42.5 1 90.31 319 GLU B N 1
ATOM 12125 C CA . GLU B 1 319 ? -14.523 -2.463 43.438 1 90.31 319 GLU B CA 1
ATOM 12126 C C . GLU B 1 319 ? -15.281 -1.312 42.781 1 90.31 319 GLU B C 1
ATOM 12128 O O . GLU B 1 319 ? -16.156 -0.71 43.375 1 90.31 319 GLU B O 1
ATOM 12133 N N . VAL B 1 320 ? -14.938 -0.951 41.594 1 88.94 320 VAL B N 1
ATOM 12134 C CA . VAL B 1 320 ? -15.477 0.24 40.969 1 88.94 320 VAL B CA 1
ATOM 12135 C C . VAL B 1 320 ? -16.766 -0.114 40.219 1 88.94 320 VAL B C 1
ATOM 12137 O O . VAL B 1 320 ? -17.734 0.648 40.219 1 88.94 320 VAL B O 1
ATOM 12140 N N . TYR B 1 321 ? -16.781 -1.339 39.594 1 87.19 321 TYR B N 1
ATOM 12141 C CA . TYR B 1 321 ? -17.906 -1.656 38.719 1 87.19 321 TYR B CA 1
ATOM 12142 C C . TYR B 1 321 ? -18.75 -2.791 39.281 1 87.19 321 TYR B C 1
ATOM 12144 O O . TYR B 1 321 ? -19.844 -3.08 38.812 1 87.19 321 TYR B O 1
ATOM 12152 N N . ASN B 1 322 ? -18.328 -3.482 40.25 1 84.12 322 ASN B N 1
ATOM 12153 C CA . ASN B 1 322 ? -18.969 -4.66 40.844 1 84.12 322 ASN B CA 1
ATOM 12154 C C . ASN B 1 322 ? -19.141 -5.762 39.781 1 84.12 322 ASN B C 1
ATOM 12156 O O . ASN B 1 322 ? -20.234 -6.328 39.656 1 84.12 322 ASN B O 1
ATOM 12160 N N . LYS B 1 323 ? -18.266 -5.902 38.969 1 86.19 323 LYS B N 1
ATOM 12161 C CA . LYS B 1 323 ? -18.266 -6.93 37.938 1 86.19 323 LYS B CA 1
ATOM 12162 C C . LYS B 1 323 ? -17.047 -7.832 38.062 1 86.19 323 LYS B C 1
ATOM 12164 O O . LYS B 1 323 ? -16.031 -7.43 38.625 1 86.19 323 LYS B O 1
ATOM 12169 N N . SER B 1 324 ? -17.281 -9.047 37.562 1 86.56 324 SER B N 1
ATOM 12170 C CA . SER B 1 324 ? -16.156 -9.977 37.562 1 86.56 324 SER B CA 1
ATOM 12171 C C . SER B 1 324 ? -15.469 -10.016 36.188 1 86.56 324 SER B C 1
ATOM 12173 O O . SER B 1 324 ? -16.141 -10 35.156 1 86.56 324 SER B O 1
ATOM 12175 N N . LEU B 1 325 ? -14.211 -9.984 36.281 1 84.94 325 LEU B N 1
ATOM 12176 C CA . LEU B 1 325 ? -13.438 -10.047 35.062 1 84.94 325 LEU B CA 1
ATOM 12177 C C . LEU B 1 325 ? -13.758 -11.32 34.281 1 84.94 325 LEU B C 1
ATOM 12179 O O . LEU B 1 325 ? -13.68 -11.336 33.031 1 84.94 325 LEU B O 1
ATOM 12183 N N . TYR B 1 326 ? -14.281 -12.383 34.938 1 82.75 326 TYR B N 1
ATOM 12184 C CA . TYR B 1 326 ? -14.531 -13.688 34.344 1 82.75 326 TYR B CA 1
ATOM 12185 C C . TYR B 1 326 ? -15.812 -13.68 33.531 1 82.75 326 TYR B C 1
ATOM 12187 O O . TYR B 1 326 ? -16.031 -14.547 32.656 1 82.75 326 TYR B O 1
ATOM 12195 N N . ASP B 1 327 ? -16.531 -12.633 33.75 1 82.69 327 ASP B N 1
ATOM 12196 C CA . ASP B 1 327 ? -17.75 -12.492 32.969 1 82.69 327 ASP B CA 1
ATOM 12197 C C . ASP B 1 327 ? -17.453 -11.844 31.609 1 82.69 327 ASP B C 1
ATOM 12199 O O . ASP B 1 327 ? -18.281 -11.875 30.703 1 82.69 327 ASP B O 1
ATOM 12203 N N . TYR B 1 328 ? -16.312 -11.359 31.641 1 85.12 328 TYR B N 1
ATOM 12204 C CA . TYR B 1 328 ? -15.898 -10.672 30.422 1 85.12 328 TYR B CA 1
ATOM 12205 C C . TYR B 1 328 ? -14.531 -11.148 29.953 1 85.12 328 TYR B C 1
ATOM 12207 O O . TYR B 1 328 ? -13.57 -10.375 29.922 1 85.12 328 TYR B O 1
ATOM 12215 N N . PRO B 1 329 ? -14.453 -12.328 29.422 1 83.88 329 PRO B N 1
ATOM 12216 C CA . PRO B 1 329 ? -13.148 -12.922 29.125 1 83.88 329 PRO B CA 1
ATOM 12217 C C . PRO B 1 329 ? -12.406 -12.164 28.016 1 83.88 329 PRO B C 1
ATOM 12219 O O . PRO B 1 329 ? -11.172 -12.227 27.938 1 83.88 329 PRO B O 1
ATOM 12222 N N . ASP B 1 330 ? -13.062 -11.43 27.234 1 81.69 330 ASP B N 1
ATOM 12223 C CA . ASP B 1 330 ? -12.453 -10.727 26.109 1 81.69 330 ASP B CA 1
ATOM 12224 C C . ASP B 1 330 ? -11.648 -9.516 26.594 1 81.69 330 ASP B C 1
ATOM 12226 O O . ASP B 1 330 ? -10.859 -8.953 25.828 1 81.69 330 ASP B O 1
ATOM 12230 N N . TYR B 1 331 ? -11.828 -9.109 27.844 1 82.5 331 TYR B N 1
ATOM 12231 C CA . TYR B 1 331 ? -11.102 -7.977 28.406 1 82.5 331 TYR B CA 1
ATOM 12232 C C . TYR B 1 331 ? -9.688 -8.383 28.812 1 82.5 331 TYR B C 1
ATOM 12234 O O . TYR B 1 331 ? -8.852 -7.527 29.094 1 82.5 331 TYR B O 1
ATOM 12242 N N . VAL B 1 332 ? -9.469 -9.727 28.781 1 84.81 332 VAL B N 1
ATOM 12243 C CA . VAL B 1 332 ? -8.141 -10.227 29.109 1 84.81 332 VAL B CA 1
ATOM 12244 C C . VAL B 1 332 ? -7.297 -10.328 27.844 1 84.81 332 VAL B C 1
ATOM 12246 O O . VAL B 1 332 ? -7.617 -11.102 26.938 1 84.81 332 VAL B O 1
ATOM 12249 N N . SER B 1 333 ? -6.332 -9.453 27.844 1 78.31 333 SER B N 1
ATOM 12250 C CA . SER B 1 333 ? -5.43 -9.516 26.703 1 78.31 333 SER B CA 1
ATOM 12251 C C . SER B 1 333 ? -4.484 -10.711 26.812 1 78.31 333 SER B C 1
ATOM 12253 O O . SER B 1 333 ? -4.285 -11.258 27.906 1 78.31 333 SER B O 1
ATOM 12255 N N . GLU B 1 334 ? -3.73 -11.109 25.766 1 78.62 334 GLU B N 1
ATOM 12256 C CA . GLU B 1 334 ? -2.766 -12.203 25.75 1 78.62 334 GLU B CA 1
ATOM 12257 C C . GLU B 1 334 ? -1.595 -11.922 26.688 1 78.62 334 GLU B C 1
ATOM 12259 O O . GLU B 1 334 ? -1.115 -12.82 27.391 1 78.62 334 GLU B O 1
ATOM 12264 N N . ASP B 1 335 ? -1.256 -10.656 26.781 1 78.81 335 ASP B N 1
ATOM 12265 C CA . ASP B 1 335 ? -0.135 -10.281 27.641 1 78.81 335 ASP B CA 1
ATOM 12266 C C . ASP B 1 335 ? -0.496 -10.422 29.109 1 78.81 335 ASP B C 1
ATOM 12268 O O . ASP B 1 335 ? 0.348 -10.797 29.938 1 78.81 335 ASP B O 1
ATOM 12272 N N . MET B 1 336 ? -1.732 -10.242 29.453 1 84.75 336 MET B N 1
ATOM 12273 C CA . MET B 1 336 ? -2.188 -10.328 30.844 1 84.75 336 MET B CA 1
ATOM 12274 C C . MET B 1 336 ? -2.176 -11.773 31.328 1 84.75 336 MET B C 1
ATOM 12276 O O . MET B 1 336 ? -2.016 -12.031 32.531 1 84.75 336 MET B O 1
ATOM 12280 N N . THR B 1 337 ? -2.301 -12.672 30.406 1 84.56 337 THR B N 1
ATOM 12281 C CA . THR B 1 337 ? -2.385 -14.086 30.766 1 84.56 337 THR B CA 1
ATOM 12282 C C . THR B 1 337 ? -1.064 -14.57 31.359 1 84.56 337 THR B C 1
ATOM 12284 O O . THR B 1 337 ? -1.043 -15.516 32.156 1 84.56 337 THR B O 1
ATOM 12287 N N . ARG B 1 338 ? -0.02 -13.938 31.109 1 78.94 338 ARG B N 1
ATOM 12288 C CA . ARG B 1 338 ? 1.306 -14.281 31.609 1 78.94 338 ARG B CA 1
ATOM 12289 C C . ARG B 1 338 ? 1.401 -14.031 33.125 1 78.94 338 ARG B C 1
ATOM 12291 O O . ARG B 1 338 ? 2.221 -14.648 33.812 1 78.94 338 ARG B O 1
ATOM 12298 N N . PHE B 1 339 ? 0.566 -13.109 33.531 1 82.06 339 PHE B N 1
ATOM 12299 C CA . PHE B 1 339 ? 0.677 -12.711 34.938 1 82.06 339 PHE B CA 1
ATOM 12300 C C . PHE B 1 339 ? -0.423 -13.352 35.781 1 82.06 339 PHE B C 1
ATOM 12302 O O . PHE B 1 339 ? -0.471 -13.164 37 1 82.06 339 PHE B O 1
ATOM 12309 N N . MET B 1 340 ? -1.211 -14.148 35.094 1 85.38 340 MET B N 1
ATOM 12310 C CA . MET B 1 340 ? -2.258 -14.883 35.812 1 85.38 340 MET B CA 1
ATOM 12311 C C . MET B 1 340 ? -1.695 -16.141 36.438 1 85.38 340 MET B C 1
ATOM 12313 O O . MET B 1 340 ? -0.766 -16.766 35.938 1 85.38 340 MET B O 1
ATOM 12317 N N . ASP B 1 341 ? -2.305 -16.438 37.688 1 82.69 341 ASP B N 1
ATOM 12318 C CA . ASP B 1 341 ? -1.972 -17.734 38.25 1 82.69 341 ASP B CA 1
ATOM 12319 C C . ASP B 1 341 ? -2.516 -18.875 37.375 1 82.69 341 ASP B C 1
ATOM 12321 O O . ASP B 1 341 ? -3.48 -18.688 36.656 1 82.69 341 ASP B O 1
ATOM 12325 N N . VAL B 1 342 ? -1.899 -20.031 37.469 1 85 342 VAL B N 1
ATOM 12326 C CA . VAL B 1 342 ? -2.199 -21.156 36.594 1 85 342 VAL B CA 1
ATOM 12327 C C . VAL B 1 342 ? -3.67 -21.547 36.719 1 85 342 VAL B C 1
ATOM 12329 O O . VAL B 1 342 ? -4.344 -21.828 35.719 1 85 342 VAL B O 1
ATOM 12332 N N . GLU B 1 343 ? -4.191 -21.438 37.938 1 84.38 343 GLU B N 1
ATOM 12333 C CA . GLU B 1 343 ? -5.574 -21.844 38.188 1 84.38 343 GLU B CA 1
ATOM 12334 C C . GLU B 1 343 ? -6.551 -20.844 37.562 1 84.38 343 GLU B C 1
ATOM 12336 O O . GLU B 1 343 ? -7.562 -21.25 37 1 84.38 343 GLU B O 1
ATOM 12341 N N . GLU B 1 344 ? -6.234 -19.578 37.75 1 86.5 344 GLU B N 1
ATOM 12342 C CA . GLU B 1 344 ? -7.07 -18.531 37.156 1 86.5 344 GLU B CA 1
ATOM 12343 C C . GLU B 1 344 ? -7.062 -18.609 35.625 1 86.5 344 GLU B C 1
ATOM 12345 O O . GLU B 1 344 ? -8.094 -18.391 35 1 86.5 344 GLU B O 1
ATOM 12350 N N . ARG B 1 345 ? -5.969 -18.891 35.094 1 88.81 345 ARG B N 1
ATOM 12351 C CA . ARG B 1 345 ? -5.832 -19 33.625 1 88.81 345 ARG B CA 1
ATOM 12352 C C . ARG B 1 345 ? -6.645 -20.172 33.094 1 88.81 345 ARG B C 1
ATOM 12354 O O . ARG B 1 345 ? -7.254 -20.062 32.031 1 88.81 345 ARG B O 1
ATOM 12361 N N . GLU B 1 346 ? -6.621 -21.281 33.812 1 88.56 346 GLU B N 1
ATOM 12362 C CA . GLU B 1 346 ? -7.391 -22.453 33.375 1 88.56 346 GLU B CA 1
ATOM 12363 C C . GLU B 1 346 ? -8.883 -22.156 33.344 1 88.56 346 GLU B C 1
ATOM 12365 O O . GLU B 1 346 ? -9.602 -22.594 32.438 1 88.56 346 GLU B O 1
ATOM 12370 N N . LYS B 1 347 ? -9.281 -21.359 34.375 1 87.38 347 LYS B N 1
ATOM 12371 C CA . LYS B 1 347 ? -10.672 -20.938 34.406 1 87.38 347 LYS B CA 1
ATOM 12372 C C . LYS B 1 347 ? -11 -20.047 33.188 1 87.38 347 LYS B C 1
ATOM 12374 O O . LYS B 1 347 ? -12.047 -20.203 32.562 1 87.38 347 LYS B O 1
ATOM 12379 N N . TRP B 1 348 ? -10.109 -19.203 33 1 88.94 348 TRP B N 1
ATOM 12380 C CA . TRP B 1 348 ? -10.258 -18.312 31.844 1 88.94 348 TRP B CA 1
ATOM 12381 C C . TRP B 1 348 ? -10.312 -19.109 30.547 1 88.94 348 TRP B C 1
ATOM 12383 O O . TRP B 1 348 ? -11.133 -18.812 29.672 1 88.94 348 TRP B O 1
ATOM 12393 N N . ILE B 1 349 ? -9.562 -20.141 30.344 1 90.12 349 ILE B N 1
ATOM 12394 C CA . ILE B 1 349 ? -9.516 -20.969 29.156 1 90.12 349 ILE B CA 1
ATOM 12395 C C . ILE B 1 349 ? -10.852 -21.688 28.969 1 90.12 349 ILE B C 1
ATOM 12397 O O . ILE B 1 349 ? -11.383 -21.75 27.859 1 90.12 349 ILE B O 1
ATOM 12401 N N . GLU B 1 350 ? -11.367 -22.141 30 1 88.06 350 GLU B N 1
ATOM 12402 C CA . GLU B 1 350 ? -12.648 -22.844 29.953 1 88.06 350 GLU B CA 1
ATOM 12403 C C . GLU B 1 350 ? -13.758 -21.922 29.469 1 88.06 350 GLU B C 1
ATOM 12405 O O . GLU B 1 350 ? -14.617 -22.312 28.688 1 88.06 350 GLU B O 1
ATOM 12410 N N . LEU B 1 351 ? -13.711 -20.734 29.953 1 87.44 351 LEU B N 1
ATOM 12411 C CA . LEU B 1 351 ? -14.711 -19.75 29.547 1 87.44 351 LEU B CA 1
ATOM 12412 C C . LEU B 1 351 ? -14.57 -19.406 28.078 1 87.44 351 LEU B C 1
ATOM 12414 O O . LEU B 1 351 ? -15.578 -19.266 27.375 1 87.44 351 LEU B O 1
ATOM 12418 N N . LYS B 1 352 ? -13.406 -19.266 27.656 1 86.62 352 LYS B N 1
ATOM 12419 C CA . LYS B 1 352 ? -13.148 -18.953 26.266 1 86.62 352 LYS B CA 1
ATOM 12420 C C . LYS B 1 352 ? -13.562 -20.094 25.344 1 86.62 352 LYS B C 1
ATOM 12422 O O . LYS B 1 352 ? -14.086 -19.859 24.25 1 86.62 352 LYS B O 1
ATOM 12427 N N . LYS B 1 353 ? -13.289 -21.312 25.766 1 81.5 353 LYS B N 1
ATOM 12428 C CA . LYS B 1 353 ? -13.727 -22.469 25 1 81.5 353 LYS B CA 1
ATOM 12429 C C . LYS B 1 353 ? -15.242 -22.484 24.844 1 81.5 353 LYS B C 1
ATOM 12431 O O . LYS B 1 353 ? -15.75 -22.766 23.75 1 81.5 353 LYS B O 1
ATOM 12436 N N . LYS B 1 354 ? -15.828 -22.062 25.828 1 77.56 354 LYS B N 1
ATOM 12437 C CA . LYS B 1 354 ? -17.297 -22.031 25.828 1 77.56 354 LYS B CA 1
ATOM 12438 C C . LYS B 1 354 ? -17.812 -20.953 24.891 1 77.56 354 LYS B C 1
ATOM 12440 O O . LYS B 1 354 ? -18.891 -21.094 24.297 1 77.56 354 LYS B O 1
ATOM 12445 N N . SER B 1 355 ? -16.969 -19.922 24.812 1 75.56 355 SER B N 1
ATOM 12446 C CA . SER B 1 355 ? -17.359 -18.812 23.938 1 75.56 355 SER B CA 1
ATOM 12447 C C . SER B 1 355 ? -17.031 -19.125 22.469 1 75.56 355 SER B C 1
ATOM 12449 O O . SER B 1 355 ? -17.328 -18.328 21.578 1 75.56 355 SER B O 1
ATOM 12451 N N . GLY B 1 356 ? -16.406 -20.297 22.156 1 72.75 356 GLY B N 1
ATOM 12452 C CA . GLY B 1 356 ? -16.234 -20.719 20.781 1 72.75 356 GLY B CA 1
ATOM 12453 C C . GLY B 1 356 ? -14.805 -20.609 20.281 1 72.75 356 GLY B C 1
ATOM 12454 O O . GLY B 1 356 ? -14.531 -20.812 19.094 1 72.75 356 GLY B O 1
ATOM 12455 N N . THR B 1 357 ? -13.914 -20.188 21.203 1 78.19 357 THR B N 1
ATOM 12456 C CA . THR B 1 357 ? -12.523 -20.094 20.781 1 78.19 357 THR B CA 1
ATOM 12457 C C . THR B 1 357 ? -11.914 -21.484 20.609 1 78.19 357 THR B C 1
ATOM 12459 O O . THR B 1 357 ? -12.016 -22.328 21.516 1 78.19 357 THR B O 1
ATOM 12462 N N . PRO B 1 358 ? -11.375 -21.797 19.469 1 77.25 358 PRO B N 1
ATOM 12463 C CA . PRO B 1 358 ? -10.781 -23.125 19.25 1 77.25 358 PRO B CA 1
ATOM 12464 C C . PRO B 1 358 ? -9.656 -23.422 20.234 1 77.25 358 PRO B C 1
ATOM 12466 O O . PRO B 1 358 ? -8.906 -22.531 20.625 1 77.25 358 PRO B O 1
ATOM 12469 N N . GLU B 1 359 ? -9.555 -24.609 20.609 1 78.81 359 GLU B N 1
ATOM 12470 C CA . GLU B 1 359 ? -8.547 -25.078 21.562 1 78.81 359 GLU B CA 1
ATOM 12471 C C . GLU B 1 359 ? -7.137 -24.797 21.047 1 78.81 359 GLU B C 1
ATOM 12473 O O . GLU B 1 359 ? -6.242 -24.469 21.844 1 78.81 359 GLU B O 1
ATOM 12478 N N . ALA B 1 360 ? -6.949 -24.828 19.828 1 78.56 360 ALA B N 1
ATOM 12479 C CA . ALA B 1 360 ? -5.641 -24.641 19.203 1 78.56 360 ALA B CA 1
ATOM 12480 C C . ALA B 1 360 ? -5.086 -23.25 19.484 1 78.56 360 ALA B C 1
ATOM 12482 O O . ALA B 1 360 ? -3.869 -23.078 19.594 1 78.56 360 ALA B O 1
ATOM 12483 N N . ASP B 1 361 ? -6.02 -22.328 19.703 1 81.62 361 ASP B N 1
ATOM 12484 C CA . ASP B 1 361 ? -5.598 -20.938 19.938 1 81.62 361 ASP B CA 1
ATOM 12485 C C . ASP B 1 361 ? -5.301 -20.703 21.422 1 81.62 361 ASP B C 1
ATOM 12487 O O . ASP B 1 361 ? -4.656 -19.719 21.781 1 81.62 361 ASP B O 1
ATOM 12491 N N . LEU B 1 362 ? -5.785 -21.656 22.266 1 89.25 362 LEU B N 1
ATOM 12492 C CA . LEU B 1 362 ? -5.695 -21.453 23.719 1 89.25 362 LEU B CA 1
ATOM 12493 C C . LEU B 1 362 ? -4.625 -22.359 24.328 1 89.25 362 LEU B C 1
ATOM 12495 O O . LEU B 1 362 ? -4.297 -22.219 25.5 1 89.25 362 LEU B O 1
ATOM 12499 N N . VAL B 1 363 ? -4.039 -23.219 23.547 1 90.62 363 VAL B N 1
ATOM 12500 C CA . VAL B 1 363 ? -3.154 -24.281 24.016 1 90.62 363 VAL B CA 1
ATOM 12501 C C . VAL B 1 363 ? -1.914 -23.672 24.672 1 90.62 363 VAL B C 1
ATOM 12503 O O . VAL B 1 363 ? -1.423 -24.188 25.672 1 90.62 363 VAL B O 1
ATOM 12506 N N . LYS B 1 364 ? -1.426 -22.578 24.156 1 90.12 364 LYS B N 1
ATOM 12507 C CA . LYS B 1 364 ? -0.193 -22 24.672 1 90.12 364 LYS B CA 1
ATOM 12508 C C . LYS B 1 364 ? -0.382 -21.484 26.094 1 90.12 364 LYS B C 1
ATOM 12510 O O . LYS B 1 364 ? 0.588 -21.328 26.844 1 90.12 364 LYS B O 1
ATOM 12515 N N . PHE B 1 365 ? -1.642 -21.25 26.484 1 90.81 365 PHE B N 1
ATOM 12516 C CA . PHE B 1 365 ? -1.914 -20.672 27.797 1 90.81 365 PHE B CA 1
ATOM 12517 C C . PHE B 1 365 ? -2.156 -21.766 28.828 1 90.81 365 PHE B C 1
ATOM 12519 O O . PHE B 1 365 ? -2.229 -21.5 30.016 1 90.81 365 PHE B O 1
ATOM 12526 N N . MET B 1 366 ? -2.242 -23.031 28.406 1 90.31 366 MET B N 1
ATOM 12527 C CA . MET B 1 366 ? -2.473 -24.156 29.297 1 90.31 366 MET B CA 1
ATOM 12528 C C . MET B 1 366 ? -1.198 -24.531 30.047 1 90.31 366 MET B C 1
ATOM 12530 O O . MET B 1 366 ? -0.115 -24.047 29.719 1 90.31 366 MET B O 1
ATOM 12534 N N . ARG B 1 367 ? -1.392 -25.422 31.078 1 88.38 367 ARG B N 1
ATOM 12535 C CA . ARG B 1 367 ? -0.235 -25.922 31.812 1 88.38 367 ARG B CA 1
ATOM 12536 C C . ARG B 1 367 ? 0.67 -26.766 30.922 1 88.38 367 ARG B C 1
ATOM 12538 O O . ARG B 1 367 ? 0.187 -27.531 30.078 1 88.38 367 ARG B O 1
ATOM 12545 N N . PRO B 1 368 ? 2.049 -26.625 31.094 1 92.62 368 PRO B N 1
ATOM 12546 C CA . PRO B 1 368 ? 2.986 -27.328 30.219 1 92.62 368 PRO B CA 1
ATOM 12547 C C . PRO B 1 368 ? 2.74 -28.828 30.188 1 92.62 368 PRO B C 1
ATOM 12549 O O . PRO B 1 368 ? 2.9 -29.469 29.141 1 92.62 368 PRO B O 1
ATOM 12552 N N . SER B 1 369 ? 2.252 -29.406 31.312 1 92.12 369 SER B N 1
ATOM 12553 C CA . SER B 1 369 ? 2.033 -30.844 31.391 1 92.12 369 SER B CA 1
ATOM 12554 C C . SER B 1 369 ? 0.935 -31.297 30.438 1 92.12 369 SER B C 1
ATOM 12556 O O . SER B 1 369 ? 0.896 -32.469 30.016 1 92.12 369 SER B O 1
ATOM 12558 N N . LEU B 1 370 ? 0.063 -30.359 30.078 1 91.94 370 LEU B N 1
ATOM 12559 C CA . LEU B 1 370 ? -1.036 -30.672 29.188 1 91.94 370 LEU B CA 1
ATOM 12560 C C . LEU B 1 370 ? -0.746 -30.156 27.766 1 91.94 370 LEU B C 1
ATOM 12562 O O . LEU B 1 370 ? -0.975 -30.859 26.797 1 91.94 370 LEU B O 1
ATOM 12566 N N . SER B 1 371 ? -0.225 -28.938 27.703 1 92.69 371 SER B N 1
ATOM 12567 C CA . SER B 1 371 ? -0.042 -28.234 26.438 1 92.69 371 SER B CA 1
ATOM 12568 C C . SER B 1 371 ? 1.062 -28.875 25.609 1 92.69 371 SER B C 1
ATOM 12570 O O . SER B 1 371 ? 0.883 -29.125 24.406 1 92.69 371 SER B O 1
ATOM 12572 N N . ILE B 1 372 ? 2.207 -29.25 26.172 1 95.44 372 ILE B N 1
ATOM 12573 C CA . ILE B 1 372 ? 3.387 -29.719 25.453 1 95.44 372 ILE B CA 1
ATOM 12574 C C . ILE B 1 372 ? 3.092 -31.062 24.781 1 95.44 372 ILE B C 1
ATOM 12576 O O . ILE B 1 372 ? 3.334 -31.234 23.594 1 95.44 372 ILE B O 1
ATOM 12580 N N . PRO B 1 373 ? 2.465 -32 25.547 1 93.56 373 PRO B N 1
ATOM 12581 C CA . PRO B 1 373 ? 2.135 -33.25 24.891 1 93.56 373 PRO B CA 1
ATOM 12582 C C . PRO B 1 373 ? 1.146 -33.062 23.734 1 93.56 373 PRO B C 1
ATOM 12584 O O . PRO B 1 373 ? 1.267 -33.75 22.703 1 93.56 373 PRO B O 1
ATOM 12587 N N . TRP B 1 374 ? 0.231 -32.219 23.938 1 90.88 374 TRP B N 1
ATOM 12588 C CA . TRP B 1 374 ? -0.745 -31.953 22.891 1 90.88 374 TRP B CA 1
ATOM 12589 C C . TRP B 1 374 ? -0.059 -31.438 21.641 1 90.88 374 TRP B C 1
ATOM 12591 O O . TRP B 1 374 ? -0.341 -31.891 20.531 1 90.88 374 TRP B O 1
ATOM 12601 N N . ILE B 1 375 ? 0.838 -30.5 21.828 1 93.12 375 ILE B N 1
ATOM 12602 C CA . ILE B 1 375 ? 1.536 -29.891 20.703 1 93.12 375 ILE B CA 1
ATOM 12603 C C . ILE B 1 375 ? 2.434 -30.906 20.016 1 93.12 375 ILE B C 1
ATOM 12605 O O . ILE B 1 375 ? 2.473 -31 18.797 1 93.12 375 ILE B O 1
ATOM 12609 N N . LYS B 1 376 ? 3.143 -31.719 20.828 1 92.38 376 LYS B N 1
ATOM 12610 C CA . LYS B 1 376 ? 4.012 -32.75 20.281 1 92.38 376 LYS B CA 1
ATOM 12611 C C . LYS B 1 376 ? 3.219 -33.75 19.422 1 92.38 376 LYS B C 1
ATOM 12613 O O . LYS B 1 376 ? 3.676 -34.156 18.344 1 92.38 376 LYS B O 1
ATOM 12618 N N . ASN B 1 377 ? 2.037 -34.031 19.875 1 89 377 ASN B N 1
ATOM 12619 C CA . ASN B 1 377 ? 1.183 -34.938 19.125 1 89 377 ASN B CA 1
ATOM 12620 C C . ASN B 1 377 ? 0.753 -34.312 17.781 1 89 377 ASN B C 1
ATOM 12622 O O . ASN B 1 377 ? 0.717 -35 16.766 1 89 377 ASN B O 1
ATOM 12626 N N . LYS B 1 378 ? 0.479 -33.125 17.812 1 89.06 378 LYS B N 1
ATOM 12627 C CA . LYS B 1 378 ? 0.096 -32.438 16.578 1 89.06 378 LYS B CA 1
ATOM 12628 C C . LYS B 1 378 ? 1.269 -32.375 15.609 1 89.06 378 LYS B C 1
ATOM 12630 O O . LYS B 1 378 ? 1.085 -32.5 14.398 1 89.06 378 LYS B O 1
ATOM 12635 N N . ILE B 1 379 ? 2.479 -32.156 16.141 1 90.88 379 ILE B N 1
ATOM 12636 C CA . ILE B 1 379 ? 3.678 -32.094 15.305 1 90.88 379 ILE B CA 1
ATOM 12637 C C . ILE B 1 379 ? 3.895 -33.406 14.602 1 90.88 379 ILE B C 1
ATOM 12639 O O . ILE B 1 379 ? 4.254 -33.438 13.422 1 90.88 379 ILE B O 1
ATOM 12643 N N . ASN B 1 380 ? 3.594 -34.438 15.227 1 87.25 380 ASN B N 1
ATOM 12644 C CA . ASN B 1 380 ? 3.844 -35.781 14.711 1 87.25 380 ASN B CA 1
ATOM 12645 C C . ASN B 1 380 ? 2.975 -36.094 13.492 1 87.25 380 ASN B C 1
ATOM 12647 O O . ASN B 1 380 ? 3.332 -36.938 12.664 1 87.25 380 ASN B O 1
ATOM 12651 N N . VAL B 1 381 ? 1.862 -35.438 13.422 1 88.19 381 VAL B N 1
ATOM 12652 C CA . VAL B 1 381 ? 0.943 -35.719 12.328 1 88.19 381 VAL B CA 1
ATOM 12653 C C . VAL B 1 381 ? 0.945 -34.594 11.312 1 88.19 381 VAL B C 1
ATOM 12655 O O . VAL B 1 381 ? 0.153 -34.594 10.367 1 88.19 381 VAL B O 1
ATOM 12658 N N . THR B 1 382 ? 1.816 -33.625 11.539 1 88 382 THR B N 1
ATOM 12659 C CA . THR B 1 382 ? 1.875 -32.469 10.625 1 88 382 THR B CA 1
ATOM 12660 C C . THR B 1 382 ? 2.996 -32.656 9.609 1 88 382 THR B C 1
ATOM 12662 O O . THR B 1 382 ? 4.156 -32.844 9.984 1 88 382 THR B O 1
ATOM 12665 N N . SER B 1 383 ? 2.625 -32.625 8.359 1 84.75 383 SER B N 1
ATOM 12666 C CA . SER B 1 383 ? 3.623 -32.812 7.309 1 84.75 383 SER B CA 1
ATOM 12667 C C . SER B 1 383 ? 4.094 -31.469 6.77 1 84.75 383 SER B C 1
ATOM 12669 O O . SER B 1 383 ? 5.242 -31.328 6.34 1 84.75 383 SER B O 1
ATOM 12671 N N . ALA B 1 384 ? 3.209 -30.453 6.816 1 83.56 384 ALA B N 1
ATOM 12672 C CA . ALA B 1 384 ? 3.549 -29.141 6.293 1 83.56 384 ALA B CA 1
ATOM 12673 C C . ALA B 1 384 ? 4.637 -28.484 7.137 1 83.56 384 ALA B C 1
ATOM 12675 O O . ALA B 1 384 ? 4.523 -28.422 8.367 1 83.56 384 ALA B O 1
ATOM 12676 N N . VAL B 1 385 ? 5.633 -27.938 6.547 1 87.06 385 VAL B N 1
ATOM 12677 C CA . VAL B 1 385 ? 6.801 -27.375 7.219 1 87.06 385 VAL B CA 1
ATOM 12678 C C . VAL B 1 385 ? 6.391 -26.141 8.008 1 87.06 385 VAL B C 1
ATOM 12680 O O . VAL B 1 385 ? 6.785 -25.969 9.164 1 87.06 385 VAL B O 1
ATOM 12683 N N . THR B 1 386 ? 5.547 -25.266 7.398 1 85.62 386 THR B N 1
ATOM 12684 C CA . THR B 1 386 ? 5.141 -24.016 8.031 1 85.62 386 THR B CA 1
ATOM 12685 C C . THR B 1 386 ? 4.328 -24.297 9.297 1 85.62 386 THR B C 1
ATOM 12687 O O . THR B 1 386 ? 4.52 -23.641 10.312 1 85.62 386 THR B O 1
ATOM 12690 N N . SER B 1 387 ? 3.463 -25.266 9.141 1 88.12 387 SER B N 1
ATOM 12691 C CA . SER B 1 387 ? 2.645 -25.625 10.297 1 88.12 387 SER B CA 1
ATOM 12692 C C . SER B 1 387 ? 3.496 -26.203 11.422 1 88.12 387 SER B C 1
ATOM 12694 O O . SER B 1 387 ? 3.25 -25.938 12.594 1 88.12 387 SER B O 1
ATOM 12696 N N . ARG B 1 388 ? 4.441 -27 11.047 1 89.56 388 ARG B N 1
ATOM 12697 C CA . ARG B 1 388 ? 5.344 -27.562 12.039 1 89.56 388 ARG B CA 1
ATOM 12698 C C . ARG B 1 388 ? 6.168 -26.469 12.719 1 89.56 388 ARG B C 1
ATOM 12700 O O . ARG B 1 388 ? 6.402 -26.531 13.93 1 89.56 388 ARG B O 1
ATOM 12707 N N . ASP B 1 389 ? 6.574 -25.516 11.883 1 92.44 389 ASP B N 1
ATOM 12708 C CA . ASP B 1 389 ? 7.309 -24.359 12.406 1 92.44 389 ASP B CA 1
ATOM 12709 C C . ASP B 1 389 ? 6.48 -23.609 13.445 1 92.44 389 ASP B C 1
ATOM 12711 O O . ASP B 1 389 ? 6.973 -23.297 14.531 1 92.44 389 ASP B O 1
ATOM 12715 N N . ASP B 1 390 ? 5.254 -23.438 13.141 1 92.06 390 ASP B N 1
ATOM 12716 C CA . ASP B 1 390 ? 4.359 -22.719 14.047 1 92.06 390 ASP B CA 1
ATOM 12717 C C . ASP B 1 390 ? 4.152 -23.5 15.336 1 92.06 390 ASP B C 1
ATOM 12719 O O . ASP B 1 390 ? 4.137 -22.922 16.422 1 92.06 390 ASP B O 1
ATOM 12723 N N . LEU B 1 391 ? 4.039 -24.766 15.219 1 94.06 391 LEU B N 1
ATOM 12724 C CA . LEU B 1 391 ? 3.809 -25.625 16.375 1 94.06 391 LEU B CA 1
ATOM 12725 C C . LEU B 1 391 ? 5.051 -25.703 17.25 1 94.06 391 LEU B C 1
ATOM 12727 O O . LEU B 1 391 ? 4.953 -25.688 18.484 1 94.06 391 LEU B O 1
ATOM 12731 N N . ALA B 1 392 ? 6.191 -25.812 16.594 1 95 392 ALA B N 1
ATOM 12732 C CA . ALA B 1 392 ? 7.441 -25.828 17.344 1 95 392 ALA B CA 1
ATOM 12733 C C . ALA B 1 392 ? 7.617 -24.531 18.141 1 95 392 ALA B C 1
ATOM 12735 O O . ALA B 1 392 ? 8.016 -24.562 19.312 1 95 392 ALA B O 1
ATOM 12736 N N . CYS B 1 393 ? 7.324 -23.484 17.516 1 93.44 393 CYS B N 1
ATOM 12737 C CA . CYS B 1 393 ? 7.422 -22.188 18.188 1 93.44 393 CYS B CA 1
ATOM 12738 C C . CYS B 1 393 ? 6.402 -22.078 19.312 1 93.44 393 CYS B C 1
ATOM 12740 O O . CYS B 1 393 ? 6.668 -21.438 20.328 1 93.44 393 CYS B O 1
ATOM 12742 N N . LEU B 1 394 ? 5.285 -22.703 19.109 1 94.38 394 LEU B N 1
ATOM 12743 C CA . LEU B 1 394 ? 4.242 -22.719 20.125 1 94.38 394 LEU B CA 1
ATOM 12744 C C . LEU B 1 394 ? 4.734 -23.406 21.391 1 94.38 394 LEU B C 1
ATOM 12746 O O . LEU B 1 394 ? 4.332 -23.047 22.5 1 94.38 394 LEU B O 1
ATOM 12750 N N . LEU B 1 395 ? 5.578 -24.375 21.297 1 96.38 395 LEU B N 1
ATOM 12751 C CA . LEU B 1 395 ? 6.184 -25.062 22.453 1 96.38 395 LEU B CA 1
ATOM 12752 C C . LEU B 1 395 ? 6.973 -24.078 23.297 1 96.38 395 LEU B C 1
ATOM 12754 O O . LEU B 1 395 ? 6.836 -24.062 24.531 1 96.38 395 LEU B O 1
ATOM 12758 N N . LEU B 1 396 ? 7.766 -23.281 22.594 1 95.44 396 LEU B N 1
ATOM 12759 C CA . LEU B 1 396 ? 8.578 -22.281 23.281 1 95.44 396 LEU B CA 1
ATOM 12760 C C . LEU B 1 396 ? 7.691 -21.25 23.984 1 95.44 396 LEU B C 1
ATOM 12762 O O . LEU B 1 396 ? 7.949 -20.875 25.125 1 95.44 396 LEU B O 1
ATOM 12766 N N . GLU B 1 397 ? 6.719 -20.844 23.344 1 92.19 397 GLU B N 1
ATOM 12767 C CA . GLU B 1 397 ? 5.797 -19.859 23.891 1 92.19 397 GLU B CA 1
ATOM 12768 C C . GLU B 1 397 ? 5.105 -20.406 25.141 1 92.19 397 GLU B C 1
ATOM 12770 O O . GLU B 1 397 ? 4.918 -19.672 26.125 1 92.19 397 GLU B O 1
ATOM 12775 N N . THR B 1 398 ? 4.723 -21.594 25.078 1 93.94 398 THR B N 1
ATOM 12776 C CA . THR B 1 398 ? 4.094 -22.25 26.219 1 93.94 398 THR B CA 1
ATOM 12777 C C . THR B 1 398 ? 5.012 -22.188 27.438 1 93.94 398 THR B C 1
ATOM 12779 O O . THR B 1 398 ? 4.566 -21.891 28.547 1 93.94 398 THR B O 1
ATOM 12782 N N . CYS B 1 399 ? 6.238 -22.5 27.188 1 94.62 399 CYS B N 1
ATOM 12783 C CA . CYS B 1 399 ? 7.199 -22.484 28.281 1 94.62 399 CYS B CA 1
ATOM 12784 C C . CYS B 1 399 ? 7.375 -21.078 28.844 1 94.62 399 CYS B C 1
ATOM 12786 O O . CYS B 1 399 ? 7.453 -20.875 30.047 1 94.62 399 CYS B O 1
ATOM 12788 N N . LYS B 1 400 ? 7.41 -20.109 28.016 1 91.88 400 LYS B N 1
ATOM 12789 C CA . LYS B 1 400 ? 7.633 -18.719 28.422 1 91.88 400 LYS B CA 1
ATOM 12790 C C . LYS B 1 400 ? 6.449 -18.188 29.219 1 91.88 400 LYS B C 1
ATOM 12792 O O . LYS B 1 400 ? 6.625 -17.594 30.281 1 91.88 400 LYS B O 1
ATOM 12797 N N . ILE B 1 401 ? 5.238 -18.406 28.672 1 88.69 401 ILE B N 1
ATOM 12798 C CA . ILE B 1 401 ? 4.02 -17.922 29.312 1 88.69 401 ILE B CA 1
ATOM 12799 C C . ILE B 1 401 ? 3.912 -18.516 30.719 1 88.69 401 ILE B C 1
ATOM 12801 O O . ILE B 1 401 ? 3.486 -17.828 31.656 1 88.69 401 ILE B O 1
ATOM 12805 N N . ASN B 1 402 ? 4.398 -19.75 30.922 1 89.88 402 ASN B N 1
ATOM 12806 C CA . ASN B 1 402 ? 4.328 -20.422 32.219 1 89.88 402 ASN B CA 1
ATOM 12807 C C . ASN B 1 402 ? 5.613 -20.219 33.031 1 89.88 402 ASN B C 1
ATOM 12809 O O . ASN B 1 402 ? 5.73 -20.734 34.156 1 89.88 402 ASN B O 1
ATOM 12813 N N . ASN B 1 403 ? 6.629 -19.516 32.531 1 88.25 403 ASN B N 1
ATOM 12814 C CA . ASN B 1 403 ? 7.93 -19.281 33.156 1 88.25 403 ASN B CA 1
ATOM 12815 C C . ASN B 1 403 ? 8.531 -20.562 33.719 1 88.25 403 ASN B C 1
ATOM 12817 O O . ASN B 1 403 ? 8.93 -20.625 34.875 1 88.25 403 ASN B O 1
ATOM 12821 N N . ASP B 1 404 ? 8.5 -21.609 32.938 1 91.94 404 ASP B N 1
ATOM 12822 C CA . ASP B 1 404 ? 8.977 -22.922 33.344 1 91.94 404 ASP B CA 1
ATOM 12823 C C . ASP B 1 404 ? 10.258 -23.281 32.594 1 91.94 404 ASP B C 1
ATOM 12825 O O . ASP B 1 404 ? 10.219 -23.797 31.469 1 91.94 404 ASP B O 1
ATOM 12829 N N . LEU B 1 405 ? 11.422 -23.203 33.25 1 93.62 405 LEU B N 1
ATOM 12830 C CA . LEU B 1 405 ? 12.719 -23.422 32.625 1 93.62 405 LEU B CA 1
ATOM 12831 C C . LEU B 1 405 ? 13 -24.906 32.469 1 93.62 405 LEU B C 1
ATOM 12833 O O . LEU B 1 405 ? 13.766 -25.328 31.594 1 93.62 405 LEU B O 1
ATOM 12837 N N . ASP B 1 406 ? 12.391 -25.672 33.344 1 94.19 406 ASP B N 1
ATOM 12838 C CA . ASP B 1 406 ? 12.555 -27.125 33.219 1 94.19 406 ASP B CA 1
ATOM 12839 C C . ASP B 1 406 ? 11.836 -27.672 32 1 94.19 406 ASP B C 1
ATOM 12841 O O . ASP B 1 406 ? 12.367 -28.516 31.281 1 94.19 406 ASP B O 1
ATOM 12845 N N . ALA B 1 407 ? 10.648 -27.109 31.828 1 95.62 407 ALA B N 1
ATOM 12846 C CA . ALA B 1 407 ? 9.914 -27.5 30.625 1 95.62 407 ALA B CA 1
ATOM 12847 C C . ALA B 1 407 ? 10.648 -27.062 29.359 1 95.62 407 ALA B C 1
ATOM 12849 O O . ALA B 1 407 ? 10.656 -27.781 28.359 1 95.62 407 ALA B O 1
ATOM 12850 N N . LEU B 1 408 ? 11.297 -25.922 29.453 1 96.31 408 LEU B N 1
ATOM 12851 C CA . LEU B 1 408 ? 12.07 -25.422 28.312 1 96.31 408 LEU B CA 1
ATOM 12852 C C . LEU B 1 408 ? 13.203 -26.391 27.969 1 96.31 408 LEU B C 1
ATOM 12854 O O . LEU B 1 408 ? 13.453 -26.672 26.797 1 96.31 408 LEU B O 1
ATOM 12858 N N . ALA B 1 409 ? 13.883 -26.906 29.016 1 96.69 409 ALA B N 1
ATOM 12859 C CA . ALA B 1 409 ? 14.977 -27.859 28.812 1 96.69 409 ALA B CA 1
ATOM 12860 C C . ALA B 1 409 ? 14.477 -29.125 28.109 1 96.69 409 ALA B C 1
ATOM 12862 O O . ALA B 1 409 ? 15.133 -29.641 27.203 1 96.69 409 ALA B O 1
ATOM 12863 N N . GLU B 1 410 ? 13.305 -29.516 28.531 1 96.12 410 GLU B N 1
ATOM 12864 C CA . GLU B 1 410 ? 12.727 -30.719 27.938 1 96.12 410 GLU B CA 1
ATOM 12865 C C . GLU B 1 410 ? 12.336 -30.484 26.469 1 96.12 410 GLU B C 1
ATOM 12867 O O . GLU B 1 410 ? 12.531 -31.344 25.625 1 96.12 410 GLU B O 1
ATOM 12872 N N . VAL B 1 411 ? 11.734 -29.328 26.234 1 96.75 411 VAL B N 1
ATOM 12873 C CA . VAL B 1 411 ? 11.312 -28.969 24.891 1 96.75 411 VAL B CA 1
ATOM 12874 C C . VAL B 1 411 ? 12.531 -28.875 23.969 1 96.75 411 VAL B C 1
ATOM 12876 O O . VAL B 1 411 ? 12.5 -29.328 22.828 1 96.75 411 VAL B O 1
ATOM 12879 N N . LEU B 1 412 ? 13.633 -28.281 24.5 1 96.81 412 LEU B N 1
ATOM 12880 C CA . LEU B 1 412 ? 14.859 -28.172 23.719 1 96.81 412 LEU B CA 1
ATOM 12881 C C . LEU B 1 412 ? 15.43 -29.547 23.391 1 96.81 412 LEU B C 1
ATOM 12883 O O . LEU B 1 412 ? 15.867 -29.797 22.266 1 96.81 412 LEU B O 1
ATOM 12887 N N . GLU B 1 413 ? 15.445 -30.391 24.328 1 95.75 413 GLU B N 1
ATOM 12888 C CA . GLU B 1 413 ? 15.914 -31.75 24.125 1 95.75 413 GLU B CA 1
ATOM 12889 C C . GLU B 1 413 ? 15.062 -32.469 23.078 1 95.75 413 GLU B C 1
ATOM 12891 O O . GLU B 1 413 ? 15.594 -33.156 22.188 1 95.75 413 GLU B O 1
ATOM 12896 N N . TYR B 1 414 ? 13.805 -32.375 23.312 1 94.44 414 TYR B N 1
ATOM 12897 C CA . TYR B 1 414 ? 12.883 -32.969 22.344 1 94.44 414 TYR B CA 1
ATOM 12898 C C . TYR B 1 414 ? 13.172 -32.438 20.938 1 94.44 414 TYR B C 1
ATOM 12900 O O . TYR B 1 414 ? 13.273 -33.219 19.984 1 94.44 414 TYR B O 1
ATOM 12908 N N . PHE B 1 415 ? 13.242 -31.109 20.766 1 95.31 415 PHE B N 1
ATOM 12909 C CA . PHE B 1 415 ? 13.43 -30.469 19.469 1 95.31 415 PHE B CA 1
ATOM 12910 C C . PHE B 1 415 ? 14.742 -30.922 18.828 1 95.31 415 PHE B C 1
ATOM 12912 O O . PHE B 1 415 ? 14.789 -31.203 17.625 1 95.31 415 PHE B O 1
ATOM 12919 N N . CYS B 1 416 ? 15.789 -31.016 19.594 1 93.06 416 CYS B N 1
ATOM 12920 C CA . CYS B 1 416 ? 17.109 -31.422 19.109 1 93.06 416 CYS B CA 1
ATOM 12921 C C . CYS B 1 416 ? 17.062 -32.844 18.547 1 93.06 416 CYS B C 1
ATOM 12923 O O . CYS B 1 416 ? 17.75 -33.156 17.578 1 93.06 416 CYS B O 1
ATOM 12925 N N . ASN B 1 417 ? 16.25 -33.594 19.109 1 89.25 417 ASN B N 1
ATOM 12926 C CA . ASN B 1 417 ? 16.219 -35 18.703 1 89.25 417 ASN B CA 1
ATOM 12927 C C . ASN B 1 417 ? 15.242 -35.219 17.547 1 89.25 417 ASN B C 1
ATOM 12929 O O . ASN B 1 417 ? 15.594 -35.812 16.531 1 89.25 417 ASN B O 1
ATOM 12933 N N . ARG B 1 418 ? 14.109 -34.656 17.703 1 90.06 418 ARG B N 1
ATOM 12934 C CA . ARG B 1 418 ? 13.039 -34.938 16.75 1 90.06 418 ARG B CA 1
ATOM 12935 C C . ARG B 1 418 ? 13.234 -34.125 15.469 1 90.06 418 ARG B C 1
ATOM 12937 O O . ARG B 1 418 ? 12.898 -34.594 14.375 1 90.06 418 ARG B O 1
ATOM 12944 N N . HIS B 1 419 ? 13.789 -33 15.516 1 90.06 419 HIS B N 1
ATOM 12945 C CA . HIS B 1 419 ? 13.812 -32.094 14.383 1 90.06 419 HIS B CA 1
ATOM 12946 C C . HIS B 1 419 ? 15.227 -31.891 13.859 1 90.06 419 HIS B C 1
ATOM 12948 O O . HIS B 1 419 ? 15.5 -30.938 13.117 1 90.06 419 HIS B O 1
ATOM 12954 N N . ARG B 1 420 ? 16.141 -32.719 14.266 1 87.06 420 ARG B N 1
ATOM 12955 C CA . ARG B 1 420 ? 17.531 -32.656 13.859 1 87.06 420 ARG B CA 1
ATOM 12956 C C . ARG B 1 420 ? 17.656 -32.625 12.336 1 87.06 420 ARG B C 1
ATOM 12958 O O . ARG B 1 420 ? 18.469 -31.859 11.797 1 87.06 420 ARG B O 1
ATOM 12965 N N . ASN B 1 421 ? 16.844 -33.375 11.648 1 84.44 421 ASN B N 1
ATOM 12966 C CA . ASN B 1 421 ? 16.922 -33.5 10.195 1 84.44 421 ASN B CA 1
ATOM 12967 C C . ASN B 1 421 ? 15.742 -32.812 9.516 1 84.44 421 ASN B C 1
ATOM 12969 O O . ASN B 1 421 ? 15.398 -33.125 8.375 1 84.44 421 ASN B O 1
ATOM 12973 N N . ASP B 1 422 ? 15.102 -31.953 10.297 1 87.56 422 ASP B N 1
ATOM 12974 C CA . ASP B 1 422 ? 13.992 -31.172 9.734 1 87.56 422 ASP B CA 1
ATOM 12975 C C . ASP B 1 422 ? 14.508 -30.078 8.812 1 87.56 422 ASP B C 1
ATOM 12977 O O . ASP B 1 422 ? 15.711 -29.922 8.641 1 87.56 422 ASP B O 1
ATOM 12981 N N . ASN B 1 423 ? 13.617 -29.453 8.258 1 85.19 423 ASN B N 1
ATOM 12982 C CA . ASN B 1 423 ? 13.961 -28.328 7.379 1 85.19 423 ASN B CA 1
ATOM 12983 C C . ASN B 1 423 ? 14.711 -27.25 8.133 1 85.19 423 ASN B C 1
ATOM 12985 O O . ASN B 1 423 ? 14.406 -26.953 9.289 1 85.19 423 ASN B O 1
ATOM 12989 N N . GLU B 1 424 ? 15.648 -26.656 7.48 1 84.06 424 GLU B N 1
ATOM 12990 C CA . GLU B 1 424 ? 16.516 -25.641 8.086 1 84.06 424 GLU B CA 1
ATOM 12991 C C . GLU B 1 424 ? 15.703 -24.469 8.609 1 84.06 424 GLU B C 1
ATOM 12993 O O . GLU B 1 424 ? 16.031 -23.891 9.648 1 84.06 424 GLU B O 1
ATOM 12998 N N . SER B 1 425 ? 14.656 -24.188 7.922 1 85.19 425 SER B N 1
ATOM 12999 C CA . SER B 1 425 ? 13.836 -23.031 8.297 1 85.19 425 SER B CA 1
ATOM 13000 C C . SER B 1 425 ? 13.156 -23.25 9.641 1 85.19 425 SER B C 1
ATOM 13002 O O . SER B 1 425 ? 13 -22.312 10.43 1 85.19 425 SER B O 1
ATOM 13004 N N . VAL B 1 426 ? 12.812 -24.484 9.977 1 91.69 426 VAL B N 1
ATOM 13005 C CA . VAL B 1 426 ? 12.148 -24.812 11.234 1 91.69 426 VAL B CA 1
ATOM 13006 C C . VAL B 1 426 ? 13.117 -24.609 12.391 1 91.69 426 VAL B C 1
ATOM 13008 O O . VAL B 1 426 ? 12.766 -24.016 13.414 1 91.69 426 VAL B O 1
ATOM 13011 N N . ILE B 1 427 ? 14.344 -25.062 12.18 1 90.69 427 ILE B N 1
ATOM 13012 C CA . ILE B 1 427 ? 15.359 -24.953 13.219 1 90.69 427 ILE B CA 1
ATOM 13013 C C . ILE B 1 427 ? 15.727 -23.484 13.43 1 90.69 427 ILE B C 1
ATOM 13015 O O . ILE B 1 427 ? 15.789 -23.016 14.57 1 90.69 427 ILE B O 1
ATOM 13019 N N . ARG B 1 428 ? 15.906 -22.812 12.367 1 88.38 428 ARG B N 1
ATOM 13020 C CA . ARG B 1 428 ? 16.266 -21.406 12.43 1 88.38 428 ARG B CA 1
ATOM 13021 C C . ARG B 1 428 ? 15.18 -20.594 13.117 1 88.38 428 ARG B C 1
ATOM 13023 O O . ARG B 1 428 ? 15.469 -19.766 13.992 1 88.38 428 ARG B O 1
ATOM 13030 N N . ASN B 1 429 ? 13.938 -20.812 12.75 1 89.94 429 ASN B N 1
ATOM 13031 C CA . ASN B 1 429 ? 12.828 -20.078 13.336 1 89.94 429 ASN B CA 1
ATOM 13032 C C . ASN B 1 429 ? 12.648 -20.422 14.812 1 89.94 429 ASN B C 1
ATOM 13034 O O . ASN B 1 429 ? 12.289 -19.562 15.617 1 89.94 429 ASN B O 1
ATOM 13038 N N . PHE B 1 430 ? 12.891 -21.641 15.156 1 93.38 430 PHE B N 1
ATOM 13039 C CA . PHE B 1 430 ? 12.828 -22.078 16.547 1 93.38 430 PHE B CA 1
ATOM 13040 C C . PHE B 1 430 ? 13.852 -21.344 17.391 1 93.38 430 PHE B C 1
ATOM 13042 O O . PHE B 1 430 ? 13.523 -20.828 18.469 1 93.38 430 PHE B O 1
ATOM 13049 N N . LEU B 1 431 ? 15.039 -21.156 16.828 1 91.94 431 LEU B N 1
ATOM 13050 C CA . LEU B 1 431 ? 16.109 -20.469 17.562 1 91.94 431 LEU B CA 1
ATOM 13051 C C . LEU B 1 431 ? 15.844 -18.969 17.609 1 91.94 431 LEU B C 1
ATOM 13053 O O . LEU B 1 431 ? 16.109 -18.328 18.625 1 91.94 431 LEU B O 1
ATOM 13057 N N . PHE B 1 432 ? 15.391 -18.531 16.547 1 91.19 432 PHE B N 1
ATOM 13058 C CA . PHE B 1 432 ? 15.039 -17.125 16.516 1 91.19 432 PHE B CA 1
ATOM 13059 C C . PHE B 1 432 ? 13.969 -16.797 17.547 1 91.19 432 PHE B C 1
ATOM 13061 O O . PHE B 1 432 ? 14.07 -15.812 18.266 1 91.19 432 PHE B O 1
ATOM 13068 N N . LYS B 1 433 ? 12.977 -17.641 17.672 1 93.5 433 LYS B N 1
ATOM 13069 C CA . LYS B 1 433 ? 11.906 -17.453 18.641 1 93.5 433 LYS B CA 1
ATOM 13070 C C . LYS B 1 433 ? 12.445 -17.578 20.078 1 93.5 433 LYS B C 1
ATOM 13072 O O . LYS B 1 433 ? 12.023 -16.828 20.953 1 93.5 433 LYS B O 1
ATOM 13077 N N . LEU B 1 434 ? 13.289 -18.469 20.25 1 94.94 434 LEU B N 1
ATOM 13078 C CA . LEU B 1 434 ? 13.898 -18.641 21.562 1 94.94 434 LEU B CA 1
ATOM 13079 C C . LEU B 1 434 ? 14.609 -17.375 22 1 94.94 434 LEU B C 1
ATOM 13081 O O . LEU B 1 434 ? 14.43 -16.922 23.141 1 94.94 434 LEU B O 1
ATOM 13085 N N . LYS B 1 435 ? 15.344 -16.781 21.156 1 91 435 LYS B N 1
ATOM 13086 C CA . LYS B 1 435 ? 16.109 -15.57 21.469 1 91 435 LYS B CA 1
ATOM 13087 C C . LYS B 1 435 ? 15.188 -14.398 21.766 1 91 435 LYS B C 1
ATOM 13089 O O . LYS B 1 435 ? 15.492 -13.555 22.609 1 91 435 LYS B O 1
ATOM 13094 N N . ASN B 1 436 ? 14.117 -14.398 21.109 1 88.94 436 ASN B N 1
ATOM 13095 C CA . ASN B 1 436 ? 13.172 -13.305 21.297 1 88.94 436 ASN B CA 1
ATOM 13096 C C . ASN B 1 436 ? 12.398 -13.438 22.594 1 88.94 436 ASN B C 1
ATOM 13098 O O . ASN B 1 436 ? 12 -12.438 23.188 1 88.94 436 ASN B O 1
ATOM 13102 N N . LEU B 1 437 ? 12.219 -14.625 22.984 1 91.06 437 LEU B N 1
ATOM 13103 C CA . LEU B 1 437 ? 11.398 -14.875 24.172 1 91.06 437 LEU B CA 1
ATOM 13104 C C . LEU B 1 437 ? 12.25 -14.844 25.438 1 91.06 437 LEU B C 1
ATOM 13106 O O . LEU B 1 437 ? 11.758 -14.469 26.5 1 91.06 437 LEU B O 1
ATOM 13110 N N . TYR B 1 438 ? 13.5 -15.297 25.281 1 92.25 438 TYR B N 1
ATOM 13111 C CA . TYR B 1 438 ? 14.344 -15.461 26.453 1 92.25 438 TYR B CA 1
ATOM 13112 C C . TYR B 1 438 ? 15.641 -14.68 26.312 1 92.25 438 TYR B C 1
ATOM 13114 O O . TYR B 1 438 ? 16.141 -14.5 25.203 1 92.25 438 TYR B O 1
ATOM 13122 N N . GLU B 1 439 ? 16.141 -14.164 27.406 1 91 439 GLU B N 1
ATOM 13123 C CA . GLU B 1 439 ? 17.547 -13.797 27.469 1 91 439 GLU B CA 1
ATOM 13124 C C . GLU B 1 439 ? 18.438 -15.031 27.578 1 91 439 GLU B C 1
ATOM 13126 O O . GLU B 1 439 ? 18.734 -15.492 28.688 1 91 439 GLU B O 1
ATOM 13131 N N . VAL B 1 440 ? 18.922 -15.508 26.641 1 91.06 440 VAL B N 1
ATOM 13132 C CA . VAL B 1 440 ? 19.516 -16.828 26.5 1 91.06 440 VAL B CA 1
ATOM 13133 C C . VAL B 1 440 ? 20.797 -16.906 27.328 1 91.06 440 VAL B C 1
ATOM 13135 O O . VAL B 1 440 ? 21.203 -17.984 27.75 1 91.06 440 VAL B O 1
ATOM 13138 N N . GLU B 1 441 ? 21.438 -15.742 27.609 1 88.56 441 GLU B N 1
ATOM 13139 C CA . GLU B 1 441 ? 22.656 -15.727 28.422 1 88.56 441 GLU B CA 1
ATOM 13140 C C . GLU B 1 441 ? 22.375 -16.109 29.859 1 88.56 441 GLU B C 1
ATOM 13142 O O . GLU B 1 441 ? 23.281 -16.5 30.594 1 88.56 441 GLU B O 1
ATOM 13147 N N . LYS B 1 442 ? 21.109 -16.016 30.234 1 90.06 442 LYS B N 1
ATOM 13148 C CA . LYS B 1 442 ? 20.75 -16.297 31.625 1 90.06 442 LYS B CA 1
ATOM 13149 C C . LYS B 1 442 ? 20.25 -17.734 31.781 1 90.06 442 LYS B C 1
ATOM 13151 O O . LYS B 1 442 ? 19.906 -18.172 32.875 1 90.06 442 LYS B O 1
ATOM 13156 N N . LEU B 1 443 ? 20.297 -18.484 30.75 1 93.81 443 LEU B N 1
ATOM 13157 C CA . LEU B 1 443 ? 19.859 -19.875 30.797 1 93.81 443 LEU B CA 1
ATOM 13158 C C . LEU B 1 443 ? 20.938 -20.766 31.406 1 93.81 443 LEU B C 1
ATOM 13160 O O . LEU B 1 443 ? 22.016 -20.281 31.75 1 93.81 443 LEU B O 1
ATOM 13164 N N . GLU B 1 444 ? 20.547 -21.984 31.656 1 93.19 444 GLU B N 1
ATOM 13165 C CA . GLU B 1 444 ? 21.453 -22.906 32.344 1 93.19 444 GLU B CA 1
ATOM 13166 C C . GLU B 1 444 ? 22.219 -23.766 31.344 1 93.19 444 GLU B C 1
ATOM 13168 O O . GLU B 1 444 ? 21.953 -23.719 30.141 1 93.19 444 GLU B O 1
ATOM 13173 N N . GLU B 1 445 ? 23.188 -24.5 31.812 1 93.56 445 GLU B N 1
ATOM 13174 C CA . GLU B 1 445 ? 24.062 -25.328 31 1 93.56 445 GLU B CA 1
ATOM 13175 C C . GLU B 1 445 ? 23.281 -26.391 30.234 1 93.56 445 GLU B C 1
ATOM 13177 O O . GLU B 1 445 ? 23.625 -26.734 29.094 1 93.56 445 GLU B O 1
ATOM 13182 N N . ARG B 1 446 ? 22.328 -26.984 30.938 1 92.19 446 ARG B N 1
ATOM 13183 C CA . ARG B 1 446 ? 21.484 -28 30.312 1 92.19 446 ARG B CA 1
ATOM 13184 C C . ARG B 1 446 ? 20.797 -27.469 29.062 1 92.19 446 ARG B C 1
ATOM 13186 O O . ARG B 1 446 ? 20.641 -28.188 28.078 1 92.19 446 ARG B O 1
ATOM 13193 N N . HIS B 1 447 ? 20.375 -26.156 29.031 1 95.94 447 HIS B N 1
ATOM 13194 C CA . HIS B 1 447 ? 19.766 -25.5 27.891 1 95.94 447 HIS B CA 1
ATOM 13195 C C . HIS B 1 447 ? 20.766 -25.281 26.766 1 95.94 447 HIS B C 1
ATOM 13197 O O . HIS B 1 447 ? 20.484 -25.562 25.609 1 95.94 447 HIS B O 1
ATOM 13203 N N . TRP B 1 448 ? 21.969 -24.859 27.078 1 94.25 448 TRP B N 1
ATOM 13204 C CA . TRP B 1 448 ? 22.984 -24.484 26.094 1 94.25 448 TRP B CA 1
ATOM 13205 C C . TRP B 1 448 ? 23.531 -25.703 25.359 1 94.25 448 TRP B C 1
ATOM 13207 O O . TRP B 1 448 ? 23.906 -25.609 24.188 1 94.25 448 TRP B O 1
ATOM 13217 N N . LYS B 1 449 ? 23.547 -26.797 25.984 1 92.88 449 LYS B N 1
ATOM 13218 C CA . LYS B 1 449 ? 23.953 -28.016 25.297 1 92.88 449 LYS B CA 1
ATOM 13219 C C . LYS B 1 449 ? 23.094 -28.25 24.062 1 92.88 449 LYS B C 1
ATOM 13221 O O . LYS B 1 449 ? 23.625 -28.531 22.969 1 92.88 449 LYS B O 1
ATOM 13226 N N . CYS B 1 450 ? 21.844 -28.125 24.203 1 94.44 450 CYS B N 1
ATOM 13227 C CA . CYS B 1 450 ? 20.922 -28.328 23.109 1 94.44 450 CYS B CA 1
ATOM 13228 C C . CYS B 1 450 ? 21.016 -27.188 22.094 1 94.44 450 CYS B C 1
ATOM 13230 O O . CYS B 1 450 ? 21.016 -27.422 20.875 1 94.44 450 CYS B O 1
ATOM 13232 N N . ILE B 1 451 ? 21.125 -25.969 22.547 1 93.5 451 ILE B N 1
ATOM 13233 C CA . ILE B 1 451 ? 21.219 -24.797 21.688 1 93.5 451 ILE B CA 1
ATOM 13234 C C . ILE B 1 451 ? 22.453 -24.906 20.797 1 93.5 451 ILE B C 1
ATOM 13236 O O . ILE B 1 451 ? 22.375 -24.672 19.578 1 93.5 451 ILE B O 1
ATOM 13240 N N . ASN B 1 452 ? 23.531 -25.266 21.359 1 90.88 452 ASN B N 1
ATOM 13241 C CA . ASN B 1 452 ? 24.781 -25.422 20.609 1 90.88 452 ASN B CA 1
ATOM 13242 C C . ASN B 1 452 ? 24.656 -26.516 19.562 1 90.88 452 ASN B C 1
ATOM 13244 O O . ASN B 1 452 ? 25.188 -26.375 18.453 1 90.88 452 ASN B O 1
ATOM 13248 N N . THR B 1 453 ? 24.016 -27.562 19.953 1 90 453 THR B N 1
ATOM 13249 C CA . THR B 1 453 ? 23.797 -28.641 19 1 90 453 THR B CA 1
ATOM 13250 C C . THR B 1 453 ? 23 -28.156 17.797 1 90 453 THR B C 1
ATOM 13252 O O . THR B 1 453 ? 23.375 -28.422 16.656 1 90 453 THR B O 1
ATOM 13255 N N . LEU B 1 454 ? 21.984 -27.484 18.031 1 90.31 454 LEU B N 1
ATOM 13256 C CA . LEU B 1 454 ? 21.125 -26.969 16.969 1 90.31 454 LEU B CA 1
ATOM 13257 C C . LEU B 1 454 ? 21.891 -25.984 16.094 1 90.31 454 LEU B C 1
ATOM 13259 O O . LEU B 1 454 ? 21.75 -25.984 14.875 1 90.31 454 LEU B O 1
ATOM 13263 N N . ASN B 1 455 ? 22.656 -25.172 16.703 1 88.31 455 ASN B N 1
ATOM 13264 C CA . ASN B 1 455 ? 23.469 -24.219 15.969 1 88.31 455 ASN B CA 1
ATOM 13265 C C . ASN B 1 455 ? 24.469 -24.922 15.047 1 88.31 455 ASN B C 1
ATOM 13267 O O . ASN B 1 455 ? 24.688 -24.484 13.922 1 88.31 455 ASN B O 1
ATOM 13271 N N . ASN B 1 456 ? 25.016 -25.891 15.508 1 83.75 456 ASN B N 1
ATOM 13272 C CA . ASN B 1 456 ? 25.969 -26.672 14.719 1 83.75 456 ASN B CA 1
ATOM 13273 C C . ASN B 1 456 ? 25.281 -27.344 13.531 1 83.75 456 ASN B C 1
ATOM 13275 O O . ASN B 1 456 ? 25.859 -27.453 12.453 1 83.75 456 ASN B O 1
ATOM 13279 N N . ILE B 1 457 ? 24.141 -27.828 13.836 1 84.56 457 ILE B N 1
ATOM 13280 C CA . ILE B 1 457 ? 23.375 -28.484 12.773 1 84.56 457 ILE B CA 1
ATOM 13281 C C . ILE B 1 457 ? 23.078 -27.469 11.664 1 84.56 457 ILE B C 1
ATOM 13283 O O . ILE B 1 457 ? 23.188 -27.797 10.477 1 84.56 457 ILE B O 1
ATOM 13287 N N . LEU B 1 458 ? 22.719 -26.328 12.031 1 81.75 458 LEU B N 1
ATOM 13288 C CA . LEU B 1 458 ? 22.438 -25.281 11.055 1 81.75 458 LEU B CA 1
ATOM 13289 C C . LEU B 1 458 ? 23.688 -24.953 10.234 1 81.75 458 LEU B C 1
ATOM 13291 O O . LEU B 1 458 ? 23.578 -24.703 9.031 1 81.75 458 LEU B O 1
ATOM 13295 N N . ASP B 1 459 ? 24.781 -24.938 10.805 1 76.88 459 ASP B N 1
ATOM 13296 C CA . ASP B 1 459 ? 26.047 -24.688 10.125 1 76.88 459 ASP B CA 1
ATOM 13297 C C . ASP B 1 459 ? 26.344 -25.781 9.109 1 76.88 459 ASP B C 1
ATOM 13299 O O . ASP B 1 459 ? 26.812 -25.5 8.008 1 76.88 459 ASP B O 1
ATOM 13303 N N . MET B 1 460 ? 26.031 -26.953 9.477 1 73.88 460 MET B N 1
ATOM 13304 C CA . MET B 1 460 ? 26.266 -28.109 8.609 1 73.88 460 MET B CA 1
ATOM 13305 C C . MET B 1 460 ? 25.391 -28.047 7.363 1 73.88 460 MET B C 1
ATOM 13307 O O . MET B 1 460 ? 25.781 -28.516 6.297 1 73.88 460 MET B O 1
ATOM 13311 N N . LYS B 1 461 ? 24.281 -27.578 7.504 1 73.12 461 LYS B N 1
ATOM 13312 C CA . LYS B 1 461 ? 23.344 -27.5 6.383 1 73.12 461 LYS B CA 1
ATOM 13313 C C . LYS B 1 461 ? 23.656 -26.297 5.492 1 73.12 461 LYS B C 1
ATOM 13315 O O . LYS B 1 461 ? 23 -26.094 4.469 1 73.12 461 LYS B O 1
ATOM 13320 N N . GLY B 1 462 ? 24.875 -25.578 5.605 1 61.81 462 GLY B N 1
ATOM 13321 C CA . GLY B 1 462 ? 25.453 -24.562 4.738 1 61.81 462 GLY B CA 1
ATOM 13322 C C . GLY B 1 462 ? 24.922 -23.172 5.016 1 61.81 462 GLY B C 1
ATOM 13323 O O . GLY B 1 462 ? 25.109 -22.266 4.219 1 61.81 462 GLY B O 1
ATOM 13324 N N . HIS B 1 463 ? 24.141 -22.922 5.883 1 55.56 463 HIS B N 1
ATOM 13325 C CA . HIS B 1 463 ? 23.531 -21.609 6.02 1 55.56 463 HIS B CA 1
ATOM 13326 C C . HIS B 1 463 ? 24.016 -20.906 7.285 1 55.56 463 HIS B C 1
ATOM 13328 O O . HIS B 1 463 ? 23.203 -20.422 8.07 1 55.56 463 HIS B O 1
ATOM 13334 N N . ASN B 1 464 ? 25.344 -21.062 7.543 1 56.31 464 ASN B N 1
ATOM 13335 C CA . ASN B 1 464 ? 25.703 -20.344 8.758 1 56.31 464 ASN B CA 1
ATOM 13336 C C . ASN B 1 464 ? 25.578 -18.844 8.586 1 56.31 464 ASN B C 1
ATOM 13338 O O . ASN B 1 464 ? 26.391 -18.219 7.883 1 56.31 464 ASN B O 1
ATOM 13342 N N . SER B 1 465 ? 24.359 -18.281 8.594 1 59.69 465 SER B N 1
ATOM 13343 C CA . SER B 1 465 ? 23.906 -16.906 8.461 1 59.69 465 SER B CA 1
ATOM 13344 C C . SER B 1 465 ? 24.234 -16.078 9.695 1 59.69 465 SER B C 1
ATOM 13346 O O . SER B 1 465 ? 24.797 -16.609 10.664 1 59.69 465 SER B O 1
ATOM 13348 N N . TYR B 1 466 ? 24.094 -14.898 9.695 1 61.12 466 TYR B N 1
ATOM 13349 C CA . TYR B 1 466 ? 24.156 -13.867 10.734 1 61.12 466 TYR B CA 1
ATOM 13350 C C . TYR B 1 466 ? 23.547 -14.367 12.031 1 61.12 466 TYR B C 1
ATOM 13352 O O . TYR B 1 466 ? 24.016 -14.031 13.117 1 61.12 466 TYR B O 1
ATOM 13360 N N . PHE B 1 467 ? 22.859 -15.445 11.992 1 68.62 467 PHE B N 1
ATOM 13361 C CA . PHE B 1 467 ? 22.156 -15.969 13.156 1 68.62 467 PHE B CA 1
ATOM 13362 C C . PHE B 1 467 ? 23.062 -16.844 13.992 1 68.62 467 PHE B C 1
ATOM 13364 O O . PHE B 1 467 ? 23.016 -16.812 15.227 1 68.62 467 PHE B O 1
ATOM 13371 N N . GLY B 1 468 ? 24 -17.469 13.375 1 76.38 468 GLY B N 1
ATOM 13372 C CA . GLY B 1 468 ? 24.953 -18.328 14.078 1 76.38 468 GLY B CA 1
ATOM 13373 C C . GLY B 1 468 ? 25.969 -17.531 14.891 1 76.38 468 GLY B C 1
ATOM 13374 O O . GLY B 1 468 ? 26.297 -17.922 16.016 1 76.38 468 GLY B O 1
ATOM 13375 N N . TYR B 1 469 ? 26.203 -16.312 14.508 1 77.5 469 TYR B N 1
ATOM 13376 C CA . TYR B 1 469 ? 27.156 -15.461 15.195 1 77.5 469 TYR B CA 1
ATOM 13377 C C . TYR B 1 469 ? 26.578 -14.938 16.5 1 77.5 469 TYR B C 1
ATOM 13379 O O . TYR B 1 469 ? 27.281 -14.867 17.516 1 77.5 469 TYR B O 1
ATOM 13387 N N . ASP B 1 470 ? 25.406 -14.664 16.422 1 82.5 470 ASP B N 1
ATOM 13388 C CA . ASP B 1 470 ? 24.734 -14.094 17.594 1 82.5 470 ASP B CA 1
ATOM 13389 C C . ASP B 1 470 ? 24.672 -15.117 18.734 1 82.5 470 ASP B C 1
ATOM 13391 O O . ASP B 1 470 ? 24.922 -14.773 19.891 1 82.5 470 ASP B O 1
ATOM 13395 N N . TYR B 1 471 ? 24.406 -16.328 18.438 1 88.81 471 TYR B N 1
ATOM 13396 C CA . TYR B 1 471 ? 24.312 -17.359 19.469 1 88.81 471 TYR B CA 1
ATOM 13397 C C . TYR B 1 471 ? 25.688 -17.688 20.031 1 88.81 471 TYR B C 1
ATOM 13399 O O . TYR B 1 471 ? 25.812 -17.969 21.219 1 88.81 471 TYR B O 1
ATOM 13407 N N . GLU B 1 472 ? 26.594 -17.672 19.188 1 87.62 472 GLU B N 1
ATOM 13408 C CA . GLU B 1 472 ? 27.953 -17.906 19.688 1 87.62 472 GLU B CA 1
ATOM 13409 C C . GLU B 1 472 ? 28.375 -16.828 20.672 1 87.62 472 GLU B C 1
ATOM 13411 O O . GLU B 1 472 ? 28.969 -17.125 21.703 1 87.62 472 GLU B O 1
ATOM 13416 N N . LEU B 1 473 ? 28.109 -15.648 20.344 1 88.5 473 LEU B N 1
ATOM 13417 C CA . LEU B 1 473 ? 28.422 -14.547 21.234 1 88.5 473 LEU B CA 1
ATOM 13418 C C . LEU B 1 473 ? 27.688 -14.711 22.562 1 88.5 473 LEU B C 1
ATOM 13420 O O . LEU B 1 473 ? 28.297 -14.547 23.641 1 88.5 473 LEU B O 1
ATOM 13424 N N . LYS B 1 474 ? 26.422 -15.031 22.531 1 90.5 474 LYS B N 1
ATOM 13425 C CA . LYS B 1 474 ? 25.641 -15.195 23.75 1 90.5 474 LYS B CA 1
ATOM 13426 C C . LYS B 1 474 ? 26.141 -16.375 24.578 1 90.5 474 LYS B C 1
ATOM 13428 O O . LYS B 1 474 ? 26.062 -16.359 25.797 1 90.5 474 LYS B O 1
ATOM 13433 N N . TYR B 1 475 ? 26.625 -17.328 23.953 1 91.81 475 TYR B N 1
ATOM 13434 C CA . TYR B 1 475 ? 27.203 -18.469 24.656 1 91.81 475 TYR B CA 1
ATOM 13435 C C . TYR B 1 475 ? 28.469 -18.047 25.406 1 91.81 475 TYR B C 1
ATOM 13437 O O . TYR B 1 475 ? 28.672 -18.469 26.547 1 91.81 475 TYR B O 1
ATOM 13445 N N . VAL B 1 476 ? 29.25 -17.281 24.781 1 91.06 476 VAL B N 1
ATOM 13446 C CA . VAL B 1 476 ? 30.453 -16.781 25.438 1 91.06 476 VAL B CA 1
ATOM 13447 C C . VAL B 1 476 ? 30.062 -15.961 26.672 1 91.06 476 VAL B C 1
ATOM 13449 O O . VAL B 1 476 ? 30.688 -16.078 27.719 1 91.06 476 VAL B O 1
ATOM 13452 N N . GLU B 1 477 ? 29.078 -15.195 26.547 1 90.69 477 GLU B N 1
ATOM 13453 C CA . GLU B 1 477 ? 28.578 -14.422 27.688 1 90.69 477 GLU B CA 1
ATOM 13454 C C . GLU B 1 477 ? 28.109 -15.328 28.812 1 90.69 477 GLU B C 1
ATOM 13456 O O . GLU B 1 477 ? 28.375 -15.055 29.984 1 90.69 477 GLU B O 1
ATOM 13461 N N . PHE B 1 478 ? 27.438 -16.375 28.484 1 93.06 478 PHE B N 1
ATOM 13462 C CA . PHE B 1 478 ? 27 -17.359 29.453 1 93.06 478 PHE B CA 1
ATOM 13463 C C . PHE B 1 478 ? 28.188 -17.984 30.172 1 93.06 478 PHE B C 1
ATOM 13465 O O . PHE B 1 478 ? 28.203 -18.094 31.391 1 93.06 478 PHE B O 1
ATOM 13472 N N . LEU B 1 479 ? 29.156 -18.328 29.391 1 94 479 LEU B N 1
ATOM 13473 C CA . LEU B 1 479 ? 30.328 -18.953 29.984 1 94 479 LEU B CA 1
ATOM 13474 C C . LEU B 1 479 ? 31.062 -17.969 30.906 1 94 479 LEU B C 1
ATOM 13476 O O . LEU B 1 479 ? 31.594 -18.359 31.938 1 94 479 LEU B O 1
ATOM 13480 N N . PHE B 1 480 ? 31.125 -16.75 30.562 1 92.56 480 PHE B N 1
ATOM 13481 C CA . PHE B 1 480 ? 31.75 -15.719 31.359 1 92.56 480 PHE B CA 1
ATOM 13482 C C . PHE B 1 480 ? 31.016 -15.531 32.688 1 92.56 480 PHE B C 1
ATOM 13484 O O . PHE B 1 480 ? 31.641 -15.492 33.75 1 92.56 480 PHE B O 1
ATOM 13491 N N . SER B 1 481 ? 29.703 -15.414 32.594 1 89.88 481 SER B N 1
ATOM 13492 C CA . SER B 1 481 ? 28.906 -15.227 33.781 1 89.88 481 SER B CA 1
ATOM 13493 C C . SER B 1 481 ? 29 -16.438 34.719 1 89.88 481 SER B C 1
ATOM 13495 O O . SER B 1 481 ? 28.906 -16.297 35.938 1 89.88 481 SER B O 1
ATOM 13497 N N . SER B 1 482 ? 29.203 -17.609 34.125 1 92.31 482 SER B N 1
ATOM 13498 C CA . SER B 1 482 ? 29.312 -18.844 34.906 1 92.31 482 SER B CA 1
ATOM 13499 C C . SER B 1 482 ? 30.766 -19.141 35.281 1 92.31 482 SER B C 1
ATOM 13501 O O . SER B 1 482 ? 31.062 -20.203 35.812 1 92.31 482 SER B O 1
ATOM 13503 N N . LYS B 1 483 ? 31.766 -18.297 34.938 1 89.31 483 LYS B N 1
ATOM 13504 C CA . LYS B 1 483 ? 33.188 -18.391 35.219 1 89.31 483 LYS B CA 1
ATOM 13505 C C . LYS B 1 483 ? 33.812 -19.625 34.594 1 89.31 483 LYS B C 1
ATOM 13507 O O . LYS B 1 483 ? 34.656 -20.297 35.188 1 89.31 483 LYS B O 1
ATOM 13512 N N . LYS B 1 484 ? 33.375 -19.969 33.406 1 92.25 484 LYS B N 1
ATOM 13513 C CA . LYS B 1 484 ? 33.875 -21.141 32.719 1 92.25 484 LYS B CA 1
ATOM 13514 C C . LYS B 1 484 ? 34.5 -20.75 31.359 1 92.25 484 LYS B C 1
ATOM 13516 O O . LYS B 1 484 ? 34.781 -21.609 30.531 1 92.25 484 LYS B O 1
ATOM 13521 N N . LEU B 1 485 ? 34.562 -19.469 31.156 1 92.44 485 LEU B N 1
ATOM 13522 C CA . LEU B 1 485 ? 35.094 -19 29.891 1 92.44 485 LEU B CA 1
ATOM 13523 C C . LEU B 1 485 ? 36.562 -19.359 29.719 1 92.44 485 LEU B C 1
ATOM 13525 O O . LEU B 1 485 ? 37.375 -19.141 30.641 1 92.44 485 LEU B O 1
ATOM 13529 N N . THR B 1 486 ? 36.875 -20.031 28.594 1 90.62 486 THR B N 1
ATOM 13530 C CA . THR B 1 486 ? 38.281 -20.375 28.297 1 90.62 486 THR B CA 1
ATOM 13531 C C . THR B 1 486 ? 38.75 -19.641 27.062 1 90.62 486 THR B C 1
ATOM 13533 O O . THR B 1 486 ? 37.969 -19.094 26.297 1 90.62 486 THR B O 1
ATOM 13536 N N . ASP B 1 487 ? 40.094 -19.641 26.781 1 87.19 487 ASP B N 1
ATOM 13537 C CA . ASP B 1 487 ? 40.688 -18.953 25.641 1 87.19 487 ASP B CA 1
ATOM 13538 C C . ASP B 1 487 ? 40.25 -19.594 24.328 1 87.19 487 ASP B C 1
ATOM 13540 O O . ASP B 1 487 ? 40.156 -18.922 23.297 1 87.19 487 ASP B O 1
ATOM 13544 N N . LYS B 1 488 ? 39.906 -20.797 24.516 1 86.44 488 LYS B N 1
ATOM 13545 C CA . LYS B 1 488 ? 39.5 -21.531 23.312 1 86.44 488 LYS B CA 1
ATOM 13546 C C . LYS B 1 488 ? 38.156 -21.016 22.797 1 86.44 488 LYS B C 1
ATOM 13548 O O . LYS B 1 488 ? 37.969 -20.922 21.578 1 86.44 488 LYS B O 1
ATOM 13553 N N . HIS B 1 489 ? 37.344 -20.719 23.75 1 88.81 489 HIS B N 1
ATOM 13554 C CA . HIS B 1 489 ? 36.031 -20.219 23.375 1 88.81 489 HIS B CA 1
ATOM 13555 C C . HIS B 1 489 ? 36.094 -18.844 22.719 1 88.81 489 HIS B C 1
ATOM 13557 O O . HIS B 1 489 ? 35.406 -18.578 21.734 1 88.81 489 HIS B O 1
ATOM 13563 N N . VAL B 1 490 ? 36.906 -18.109 23.234 1 87.62 490 VAL B N 1
ATOM 13564 C CA . VAL B 1 490 ? 37.094 -16.75 22.719 1 87.62 490 VAL B CA 1
ATOM 13565 C C . VAL B 1 490 ? 37.688 -16.828 21.312 1 87.62 490 VAL B C 1
ATOM 13567 O O . VAL B 1 490 ? 37.25 -16.109 20.406 1 87.62 490 VAL B O 1
ATOM 13570 N N . TYR B 1 491 ? 38.594 -17.688 21.156 1 86.69 491 TYR B N 1
ATOM 13571 C CA . TYR B 1 491 ? 39.219 -17.875 19.859 1 86.69 491 TYR B CA 1
ATOM 13572 C C . TYR B 1 491 ? 38.219 -18.312 18.797 1 86.69 491 TYR B C 1
ATOM 13574 O O . TYR B 1 491 ? 38.219 -17.797 17.688 1 86.69 491 TYR B O 1
ATOM 13582 N N . LYS B 1 492 ? 37.438 -19.234 19.203 1 82.44 492 LYS B N 1
ATOM 13583 C CA . LYS B 1 492 ? 36.469 -19.75 18.266 1 82.44 492 LYS B CA 1
ATOM 13584 C C . LYS B 1 492 ? 35.531 -18.641 17.781 1 82.44 492 LYS B C 1
ATOM 13586 O O . LYS B 1 492 ? 35.219 -18.562 16.594 1 82.44 492 LYS B O 1
ATOM 13591 N N . PHE B 1 493 ? 35.031 -17.844 18.609 1 83.12 493 PHE B N 1
ATOM 13592 C CA . PHE B 1 493 ? 34.125 -16.766 18.266 1 83.12 493 PHE B CA 1
ATOM 13593 C C . PHE B 1 493 ? 34.812 -15.75 17.344 1 83.12 493 PHE B C 1
ATOM 13595 O O . PHE B 1 493 ? 34.219 -15.312 16.359 1 83.12 493 PHE B O 1
ATOM 13602 N N . LEU B 1 494 ? 36 -15.383 17.672 1 82.12 494 LEU B N 1
ATOM 13603 C CA . LEU B 1 494 ? 36.719 -14.375 16.891 1 82.12 494 LEU B CA 1
ATOM 13604 C C . LEU B 1 494 ? 37 -14.883 15.484 1 82.12 494 LEU B C 1
ATOM 13606 O O . LEU B 1 494 ? 36.969 -14.117 14.523 1 82.12 494 LEU B O 1
ATOM 13610 N N . LYS B 1 495 ? 37.281 -16.109 15.383 1 78.94 495 LYS B N 1
ATOM 13611 C CA . LYS B 1 495 ? 37.531 -16.703 14.086 1 78.94 495 LYS B CA 1
ATOM 13612 C C . LYS B 1 495 ? 36.281 -16.703 13.211 1 78.94 495 LYS B C 1
ATOM 13614 O O . LYS B 1 495 ? 36.344 -16.469 12 1 78.94 495 LYS B O 1
ATOM 13619 N N . LEU B 1 496 ? 35.219 -17.016 13.867 1 76.94 496 LEU B N 1
ATOM 13620 C CA . LEU B 1 496 ? 33.938 -17.062 13.164 1 76.94 496 LEU B CA 1
ATOM 13621 C C . LEU B 1 496 ? 33.594 -15.688 12.594 1 76.94 496 LEU B C 1
ATOM 13623 O O . LEU B 1 496 ? 33.062 -15.586 11.484 1 76.94 496 LEU B O 1
ATOM 13627 N N . THR B 1 497 ? 33.781 -14.586 13.32 1 71.88 497 THR B N 1
ATOM 13628 C CA . THR B 1 497 ? 33.406 -13.234 12.906 1 71.88 497 THR B CA 1
ATOM 13629 C C . THR B 1 497 ? 34.5 -12.602 12.07 1 71.88 497 THR B C 1
ATOM 13631 O O . THR B 1 497 ? 34.344 -11.484 11.57 1 71.88 497 THR B O 1
ATOM 13634 N N . LYS B 1 498 ? 35.438 -13.367 11.672 1 64.12 498 LYS B N 1
ATOM 13635 C CA . LYS B 1 498 ? 36.594 -12.914 10.922 1 64.12 498 LYS B CA 1
ATOM 13636 C C . LYS B 1 498 ? 37.188 -11.625 11.508 1 64.12 498 LYS B C 1
ATOM 13638 O O . LYS B 1 498 ? 37.531 -10.711 10.773 1 64.12 498 LYS B O 1
ATOM 13643 N N . GLY B 1 499 ? 37.062 -11.453 12.844 1 58.81 499 GLY B N 1
ATOM 13644 C CA . GLY B 1 499 ? 37.688 -10.336 13.555 1 58.81 499 GLY B CA 1
ATOM 13645 C C . GLY B 1 499 ? 36.844 -9.078 13.539 1 58.81 499 GLY B C 1
ATOM 13646 O O . GLY B 1 499 ? 37.219 -8.062 14.133 1 58.81 499 GLY B O 1
ATOM 13647 N N . VAL B 1 500 ? 35.719 -9.18 12.672 1 56.34 500 VAL B N 1
ATOM 13648 C CA . VAL B 1 500 ? 34.906 -7.98 12.609 1 56.34 500 VAL B CA 1
ATOM 13649 C C . VAL B 1 500 ? 34.188 -7.762 13.953 1 56.34 500 VAL B C 1
ATOM 13651 O O . VAL B 1 500 ? 33.688 -8.703 14.555 1 56.34 500 VAL B O 1
ATOM 13654 N N . ASN B 1 501 ? 34.469 -6.641 14.453 1 62 501 ASN B N 1
ATOM 13655 C CA . ASN B 1 501 ? 34.031 -6.293 15.797 1 62 501 ASN B CA 1
ATOM 13656 C C . ASN B 1 501 ? 32.5 -6.289 15.891 1 62 501 ASN B C 1
ATOM 13658 O O . ASN B 1 501 ? 31.891 -5.258 16.203 1 62 501 ASN B O 1
ATOM 13662 N N . TYR B 1 502 ? 31.922 -7.398 15.672 1 64.69 502 TYR B N 1
ATOM 13663 C CA . TYR B 1 502 ? 30.5 -7.656 15.758 1 64.69 502 TYR B CA 1
ATOM 13664 C C . TYR B 1 502 ? 30 -7.539 17.188 1 64.69 502 TYR B C 1
ATOM 13666 O O . TYR B 1 502 ? 28.844 -7.184 17.422 1 64.69 502 TYR B O 1
ATOM 13674 N N . TRP B 1 503 ? 30.812 -7.57 18.234 1 68.62 503 TRP B N 1
ATOM 13675 C CA . TRP B 1 503 ? 30.438 -7.75 19.625 1 68.62 503 TRP B CA 1
ATOM 13676 C C . TRP B 1 503 ? 30.297 -6.406 20.328 1 68.62 503 TRP B C 1
ATOM 13678 O O . TRP B 1 503 ? 29.672 -6.316 21.391 1 68.62 503 TRP B O 1
ATOM 13688 N N . GLU B 1 504 ? 30.719 -5.336 19.766 1 66 504 GLU B N 1
ATOM 13689 C CA . GLU B 1 504 ? 30.828 -4.07 20.484 1 66 504 GLU B CA 1
ATOM 13690 C C . GLU B 1 504 ? 29.438 -3.541 20.859 1 66 504 GLU B C 1
ATOM 13692 O O . GLU B 1 504 ? 29.219 -3.135 22.016 1 66 504 GLU B O 1
ATOM 13697 N N . ASN B 1 505 ? 28.531 -3.602 19.859 1 65.75 505 ASN B N 1
ATOM 13698 C CA . ASN B 1 505 ? 27.219 -3.006 20.109 1 65.75 505 ASN B CA 1
ATOM 13699 C C . ASN B 1 505 ? 26.266 -4.012 20.734 1 65.75 505 ASN B C 1
ATOM 13701 O O . ASN B 1 505 ? 25.203 -3.633 21.25 1 65.75 505 ASN B O 1
ATOM 13705 N N . LYS B 1 506 ? 26.781 -5.27 20.984 1 75.06 506 LYS B N 1
ATOM 13706 C CA . LYS B 1 506 ? 25.828 -6.293 21.391 1 75.06 506 LYS B CA 1
ATOM 13707 C C . LYS B 1 506 ? 26.141 -6.812 22.781 1 75.06 506 LYS B C 1
ATOM 13709 O O . LYS B 1 506 ? 25.234 -7.27 23.5 1 75.06 506 LYS B O 1
ATOM 13714 N N . LEU B 1 507 ? 27.453 -6.609 23.094 1 82.25 507 LEU B N 1
ATOM 13715 C CA . LEU B 1 507 ? 27.844 -7.113 24.406 1 82.25 507 LEU B CA 1
ATOM 13716 C C . LEU B 1 507 ? 27.516 -6.098 25.5 1 82.25 507 LEU B C 1
ATOM 13718 O O . LEU B 1 507 ? 27.859 -4.918 25.359 1 82.25 507 LEU B O 1
ATOM 13722 N N . LYS B 1 508 ? 26.844 -6.457 26.562 1 73.25 508 LYS B N 1
ATOM 13723 C CA . LYS B 1 508 ? 26.484 -5.574 27.672 1 73.25 508 LYS B CA 1
ATOM 13724 C C . LYS B 1 508 ? 27.578 -5.578 28.75 1 73.25 508 LYS B C 1
ATOM 13726 O O . LYS B 1 508 ? 27.844 -4.551 29.375 1 73.25 508 LYS B O 1
ATOM 13731 N N . SER B 1 509 ? 28.297 -6.773 28.906 1 84.19 509 SER B N 1
ATOM 13732 C CA . SER B 1 509 ? 29.281 -6.906 29.969 1 84.19 509 SER B CA 1
ATOM 13733 C C . SER B 1 509 ? 30.594 -6.199 29.609 1 84.19 509 SER B C 1
ATOM 13735 O O . SER B 1 509 ? 31.266 -6.59 28.656 1 84.19 509 SER B O 1
ATOM 13737 N N . GLU B 1 510 ? 31.016 -5.207 30.422 1 86.81 510 GLU B N 1
ATOM 13738 C CA . GLU B 1 510 ? 32.219 -4.41 30.156 1 86.81 510 GLU B CA 1
ATOM 13739 C C . GLU B 1 510 ? 33.469 -5.234 30.344 1 86.81 510 GLU B C 1
ATOM 13741 O O . GLU B 1 510 ? 34.406 -5.176 29.516 1 86.81 510 GLU B O 1
ATOM 13746 N N . PRO B 1 511 ? 33.469 -6.121 31.391 1 87.12 511 PRO B N 1
ATOM 13747 C CA . PRO B 1 511 ? 34.688 -6.926 31.531 1 87.12 511 PRO B CA 1
ATOM 13748 C C . PRO B 1 511 ? 34.906 -7.863 30.344 1 87.12 511 PRO B C 1
ATOM 13750 O O . PRO B 1 511 ? 36.062 -8.062 29.922 1 87.12 511 PRO B O 1
ATOM 13753 N N . LEU B 1 512 ? 33.906 -8.359 29.906 1 88.5 512 LEU B N 1
ATOM 13754 C CA . LEU B 1 512 ? 34.031 -9.273 28.781 1 88.5 512 LEU B CA 1
ATOM 13755 C C . LEU B 1 512 ? 34.469 -8.523 27.531 1 88.5 512 LEU B C 1
ATOM 13757 O O . LEU B 1 512 ? 35.25 -9.055 26.719 1 88.5 512 LEU B O 1
ATOM 13761 N N . LYS B 1 513 ? 34.062 -7.34 27.312 1 88.25 513 LYS B N 1
ATOM 13762 C CA . LYS B 1 513 ? 34.5 -6.52 26.203 1 88.25 513 LYS B CA 1
ATOM 13763 C C . LYS B 1 513 ? 36.031 -6.328 26.234 1 88.25 513 LYS B C 1
ATOM 13765 O O . LYS B 1 513 ? 36.688 -6.391 25.203 1 88.25 513 LYS B O 1
ATOM 13770 N N . LYS B 1 514 ? 36.5 -6.023 27.391 1 88.94 514 LYS B N 1
ATOM 13771 C CA . LYS B 1 514 ? 37.938 -5.832 27.547 1 88.94 514 LYS B CA 1
ATOM 13772 C C . LYS B 1 514 ? 38.688 -7.098 27.156 1 88.94 514 LYS B C 1
ATOM 13774 O O . LYS B 1 514 ? 39.719 -7.023 26.469 1 88.94 514 LYS B O 1
ATOM 13779 N N . ILE B 1 515 ? 38.188 -8.258 27.594 1 88.31 515 ILE B N 1
ATOM 13780 C CA . ILE B 1 515 ? 38.844 -9.523 27.266 1 88.31 515 ILE B CA 1
ATOM 13781 C C . ILE B 1 515 ? 38.875 -9.719 25.75 1 88.31 515 ILE B C 1
ATOM 13783 O O . ILE B 1 515 ? 39.875 -10.109 25.188 1 88.31 515 ILE B O 1
ATOM 13787 N N . PHE B 1 516 ? 37.781 -9.414 25.078 1 88.62 516 PHE B N 1
ATOM 13788 C CA . PHE B 1 516 ? 37.688 -9.57 23.625 1 88.62 516 PHE B CA 1
ATOM 13789 C C . PHE B 1 516 ? 38.688 -8.648 22.938 1 88.62 516 PHE B C 1
ATOM 13791 O O . PHE B 1 516 ? 39.344 -9.047 21.969 1 88.62 516 PHE B O 1
ATOM 13798 N N . LEU B 1 517 ? 38.75 -7.492 23.406 1 87.94 517 LEU B N 1
ATOM 13799 C CA . LEU B 1 517 ? 39.688 -6.523 22.812 1 87.94 517 LEU B CA 1
ATOM 13800 C C . LEU B 1 517 ? 41.125 -6.996 22.922 1 87.94 517 LEU B C 1
ATOM 13802 O O . LEU B 1 517 ? 41.844 -7.02 21.922 1 87.94 517 LEU B O 1
ATOM 13806 N N . LEU B 1 518 ? 41.531 -7.402 24.125 1 89.38 518 LEU B N 1
ATOM 13807 C CA . LEU B 1 518 ? 42.875 -7.844 24.359 1 89.38 518 LEU B CA 1
ATOM 13808 C C . LEU B 1 518 ? 43.188 -9.125 23.594 1 89.38 518 LEU B C 1
ATOM 13810 O O . LEU B 1 518 ? 44.281 -9.266 23.016 1 89.38 518 LEU B O 1
ATOM 13814 N N . LYS B 1 519 ? 42.281 -10.008 23.516 1 88 519 LYS B N 1
ATOM 13815 C CA . LYS B 1 519 ? 42.5 -11.281 22.828 1 88 519 LYS B CA 1
ATOM 13816 C C . LYS B 1 519 ? 42.5 -11.086 21.312 1 88 519 LYS B C 1
ATOM 13818 O O . LYS B 1 519 ? 43.188 -11.82 20.609 1 88 519 LYS B O 1
ATOM 13823 N N . THR B 1 520 ? 41.719 -10.156 20.844 1 86.62 520 THR B N 1
ATOM 13824 C CA . THR B 1 520 ? 41.781 -9.836 19.422 1 86.62 520 THR B CA 1
ATOM 13825 C C . THR B 1 520 ? 43.188 -9.391 19.016 1 86.62 520 THR B C 1
ATOM 13827 O O . THR B 1 520 ? 43.688 -9.766 17.953 1 86.62 520 THR B O 1
ATOM 13830 N N . ILE B 1 521 ? 43.781 -8.57 19.859 1 87.38 521 ILE B N 1
ATOM 13831 C CA . ILE B 1 521 ? 45.125 -8.094 19.609 1 87.38 521 ILE B CA 1
ATOM 13832 C C . ILE B 1 521 ? 46.094 -9.273 19.562 1 87.38 521 ILE B C 1
ATOM 13834 O O . ILE B 1 521 ? 46.906 -9.375 18.641 1 87.38 521 ILE B O 1
ATOM 13838 N N . GLU B 1 522 ? 45.906 -10.18 20.438 1 86.81 522 GLU B N 1
ATOM 13839 C CA . GLU B 1 522 ? 46.812 -11.305 20.594 1 86.81 522 GLU B CA 1
ATOM 13840 C C . GLU B 1 522 ? 46.656 -12.312 19.469 1 86.81 522 GLU B C 1
ATOM 13842 O O . GLU B 1 522 ? 47.625 -12.805 18.922 1 86.81 522 GLU B O 1
ATOM 13847 N N . LEU B 1 523 ? 45.438 -12.641 19.016 1 84.38 523 LEU B N 1
ATOM 13848 C CA . LEU B 1 523 ? 45.156 -13.781 18.156 1 84.38 523 LEU B CA 1
ATOM 13849 C C . LEU B 1 523 ? 45 -13.344 16.703 1 84.38 523 LEU B C 1
ATOM 13851 O O . LEU B 1 523 ? 44.75 -14.172 15.82 1 84.38 523 LEU B O 1
ATOM 13855 N N . MET B 1 524 ? 45.031 -12.117 16.266 1 80.12 524 MET B N 1
ATOM 13856 C CA . MET B 1 524 ? 44.719 -11.562 14.961 1 80.12 524 MET B CA 1
ATOM 13857 C C . MET B 1 524 ? 45.469 -12.289 13.852 1 80.12 524 MET B C 1
ATOM 13859 O O . MET B 1 524 ? 44.875 -12.672 12.844 1 80.12 524 MET B O 1
ATOM 13863 N N . PRO B 1 525 ? 46.719 -12.609 13.984 1 75.69 525 PRO B N 1
ATOM 13864 C CA . PRO B 1 525 ? 47.438 -13.266 12.891 1 75.69 525 PRO B CA 1
ATOM 13865 C C . PRO B 1 525 ? 46.906 -14.648 12.562 1 75.69 525 PRO B C 1
ATOM 13867 O O . PRO B 1 525 ? 47.062 -15.133 11.438 1 75.69 525 PRO B O 1
ATOM 13870 N N . GLU B 1 526 ? 46.188 -15.203 13.539 1 77.88 526 GLU B N 1
ATOM 13871 C CA . GLU B 1 526 ? 45.656 -16.562 13.359 1 77.88 526 GLU B CA 1
ATOM 13872 C C . GLU B 1 526 ? 44.219 -16.516 12.797 1 77.88 526 GLU B C 1
ATOM 13874 O O . GLU B 1 526 ? 43.719 -17.531 12.289 1 77.88 526 GLU B O 1
ATOM 13879 N N . LEU B 1 527 ? 43.594 -15.391 12.906 1 76.5 527 LEU B N 1
ATOM 13880 C CA . LEU B 1 527 ? 42.188 -15.297 12.547 1 76.5 527 LEU B CA 1
ATOM 13881 C C . LEU B 1 527 ? 42 -15.211 11.031 1 76.5 527 LEU B C 1
ATOM 13883 O O . LEU B 1 527 ? 40.969 -15.617 10.5 1 76.5 527 LEU B O 1
ATOM 13887 N N . THR B 1 528 ? 42.875 -14.562 10.352 1 69.56 528 THR B N 1
ATOM 13888 C CA . THR B 1 528 ? 42.781 -14.477 8.898 1 69.56 528 THR B CA 1
ATOM 13889 C C . THR B 1 528 ? 44.125 -14.695 8.25 1 69.56 528 THR B C 1
ATOM 13891 O O . THR B 1 528 ? 45.156 -14.344 8.828 1 69.56 528 THR B O 1
ATOM 13894 N N . ASP B 1 529 ? 44.031 -15.438 7.117 1 63.97 529 ASP B N 1
ATOM 13895 C CA . ASP B 1 529 ? 45.281 -15.719 6.395 1 63.97 529 ASP B CA 1
ATOM 13896 C C . ASP B 1 529 ? 45.625 -14.586 5.43 1 63.97 529 ASP B C 1
ATOM 13898 O O . ASP B 1 529 ? 46.719 -14.555 4.859 1 63.97 529 ASP B O 1
ATOM 13902 N N . LYS B 1 530 ? 44.719 -13.633 5.266 1 59.91 530 LYS B N 1
ATOM 13903 C CA . LYS B 1 530 ? 44.938 -12.555 4.309 1 59.91 530 LYS B CA 1
ATOM 13904 C C . LYS B 1 530 ? 45.594 -11.352 4.977 1 59.91 530 LYS B C 1
ATOM 13906 O O . LYS B 1 530 ? 45.031 -10.734 5.871 1 59.91 530 LYS B O 1
ATOM 13911 N N . LYS B 1 531 ? 46.688 -10.945 4.586 1 64.75 531 LYS B N 1
ATOM 13912 C CA . LYS B 1 531 ? 47.5 -9.891 5.188 1 64.75 531 LYS B CA 1
ATOM 13913 C C . LYS B 1 531 ? 46.781 -8.547 5.141 1 64.75 531 LYS B C 1
ATOM 13915 O O . LYS B 1 531 ? 46.812 -7.781 6.102 1 64.75 531 LYS B O 1
ATOM 13920 N N . GLU B 1 532 ? 46.125 -8.266 4.152 1 65.12 532 GLU B N 1
ATOM 13921 C CA . GLU B 1 532 ? 45.469 -6.977 3.986 1 65.12 532 GLU B CA 1
ATOM 13922 C C . GLU B 1 532 ? 44.281 -6.84 4.938 1 65.12 532 GLU B C 1
ATOM 13924 O O . GLU B 1 532 ? 44 -5.754 5.465 1 65.12 532 GLU B O 1
ATOM 13929 N N . GLU B 1 533 ? 43.688 -7.902 5.199 1 73.81 533 GLU B N 1
ATOM 13930 C CA . GLU B 1 533 ? 42.562 -7.887 6.121 1 73.81 533 GLU B CA 1
ATOM 13931 C C . GLU B 1 533 ? 43 -7.664 7.559 1 73.81 533 GLU B C 1
ATOM 13933 O O . GLU B 1 533 ? 42.312 -7.02 8.344 1 73.81 533 GLU B O 1
ATOM 13938 N N . ILE B 1 534 ? 44.219 -8.039 7.785 1 79.19 534 ILE B N 1
ATOM 13939 C CA . ILE B 1 534 ? 44.75 -7.887 9.133 1 79.19 534 ILE B CA 1
ATOM 13940 C C . ILE B 1 534 ? 44.938 -6.402 9.438 1 79.19 534 ILE B C 1
ATOM 13942 O O . ILE B 1 534 ? 44.594 -5.941 10.531 1 79.19 534 ILE B O 1
ATOM 13946 N N . HIS B 1 535 ? 45.406 -5.691 8.438 1 79.62 535 HIS B N 1
ATOM 13947 C CA . HIS B 1 535 ? 45.656 -4.27 8.656 1 79.62 535 HIS B CA 1
ATOM 13948 C C . HIS B 1 535 ? 44.375 -3.502 8.914 1 79.62 535 HIS B C 1
ATOM 13950 O O . HIS B 1 535 ? 44.312 -2.625 9.773 1 79.62 535 HIS B O 1
ATOM 13956 N N . LEU B 1 536 ? 43.469 -3.84 8.164 1 79.56 536 LEU B N 1
ATOM 13957 C CA . LEU B 1 536 ? 42.188 -3.174 8.344 1 79.56 536 LEU B CA 1
ATOM 13958 C C . LEU B 1 536 ? 41.594 -3.484 9.711 1 79.56 536 LEU B C 1
ATOM 13960 O O . LEU B 1 536 ? 41.062 -2.598 10.375 1 79.56 536 LEU B O 1
ATOM 13964 N N . LEU B 1 537 ? 41.688 -4.703 10.125 1 82.81 537 LEU B N 1
ATOM 13965 C CA . LEU B 1 537 ? 41.188 -5.117 11.422 1 82.81 537 LEU B CA 1
ATOM 13966 C C . LEU B 1 537 ? 41.969 -4.465 12.555 1 82.81 537 LEU B C 1
ATOM 13968 O O . LEU B 1 537 ? 41.406 -4.102 13.586 1 82.81 537 LEU B O 1
ATOM 13972 N N . ASP B 1 538 ? 43.188 -4.254 12.344 1 86.81 538 ASP B N 1
ATOM 13973 C CA . ASP B 1 538 ? 44.031 -3.592 13.336 1 86.81 538 ASP B CA 1
ATOM 13974 C C . ASP B 1 538 ? 43.594 -2.141 13.547 1 86.81 538 ASP B C 1
ATOM 13976 O O . ASP B 1 538 ? 43.5 -1.666 14.68 1 86.81 538 ASP B O 1
ATOM 13980 N N . LEU B 1 539 ? 43.344 -1.499 12.5 1 86.94 539 LEU B N 1
ATOM 13981 C CA . LEU B 1 539 ? 42.906 -0.112 12.602 1 86.94 539 LEU B CA 1
ATOM 13982 C C . LEU B 1 539 ? 41.562 -0.016 13.336 1 86.94 539 LEU B C 1
ATOM 13984 O O . LEU B 1 539 ? 41.375 0.874 14.172 1 86.94 539 LEU B O 1
ATOM 13988 N N . SER B 1 540 ? 40.75 -0.921 13.039 1 85.25 540 SER B N 1
ATOM 13989 C CA . SER B 1 540 ? 39.469 -0.964 13.734 1 85.25 540 SER B CA 1
ATOM 13990 C C . SER B 1 540 ? 39.656 -1.257 15.219 1 85.25 540 SER B C 1
ATOM 13992 O O . SER B 1 540 ? 38.969 -0.691 16.062 1 85.25 540 SER B O 1
ATOM 13994 N N . THR B 1 541 ? 40.531 -2.129 15.516 1 87.19 541 THR B N 1
ATOM 13995 C CA . THR B 1 541 ? 40.812 -2.477 16.906 1 87.19 541 THR B CA 1
ATOM 13996 C C . THR B 1 541 ? 41.344 -1.261 17.672 1 87.19 541 THR B C 1
ATOM 13998 O O . THR B 1 541 ? 40.969 -1.035 18.812 1 87.19 541 THR B O 1
ATOM 14001 N N . ILE B 1 542 ? 42.156 -0.459 17 1 89.12 542 ILE B N 1
ATOM 14002 C CA . ILE B 1 542 ? 42.656 0.757 17.625 1 89.12 542 ILE B CA 1
ATOM 14003 C C . ILE B 1 542 ? 41.5 1.685 17.969 1 89.12 542 ILE B C 1
ATOM 14005 O O . ILE B 1 542 ? 41.438 2.254 19.062 1 89.12 542 ILE B O 1
ATOM 14009 N N . ASN B 1 543 ? 40.688 1.812 17.062 1 87.19 543 ASN B N 1
ATOM 14010 C CA . ASN B 1 543 ? 39.5 2.637 17.297 1 87.19 543 ASN B CA 1
ATOM 14011 C C . ASN B 1 543 ? 38.688 2.135 18.484 1 87.19 543 ASN B C 1
ATOM 14013 O O . ASN B 1 543 ? 38.25 2.93 19.297 1 87.19 543 ASN B O 1
ATOM 14017 N N . TRP B 1 544 ? 38.594 0.952 18.641 1 86.56 544 TRP B N 1
ATOM 14018 C CA . TRP B 1 544 ? 37.844 0.381 19.75 1 86.56 544 TRP B CA 1
ATOM 14019 C C . TRP B 1 544 ? 38.594 0.568 21.078 1 86.56 544 TRP B C 1
ATOM 14021 O O . TRP B 1 544 ? 37.969 0.746 22.125 1 86.56 544 TRP B O 1
ATOM 14031 N N . ILE B 1 545 ? 39.812 0.513 21.016 1 89 545 ILE B N 1
ATOM 14032 C CA . ILE B 1 545 ? 40.594 0.798 22.203 1 89 545 ILE B CA 1
ATOM 14033 C C . ILE B 1 545 ? 40.312 2.219 22.688 1 89 545 ILE B C 1
ATOM 14035 O O . ILE B 1 545 ? 40.062 2.443 23.875 1 89 545 ILE B O 1
ATOM 14039 N N . PHE B 1 546 ? 40.219 3.082 21.766 1 88.31 546 PHE B N 1
ATOM 14040 C CA . PHE B 1 546 ? 39.938 4.465 22.125 1 88.31 546 PHE B CA 1
ATOM 14041 C C . PHE B 1 546 ? 38.531 4.598 22.703 1 88.31 546 PHE B C 1
ATOM 14043 O O . PHE B 1 546 ? 38.312 5.332 23.672 1 88.31 546 PHE B O 1
ATOM 14050 N N . CYS B 1 547 ? 37.688 3.949 22.172 1 85.62 547 CYS B N 1
ATOM 14051 C CA . CYS B 1 547 ? 36.312 3.969 22.703 1 85.62 547 CYS B CA 1
ATOM 14052 C C . CYS B 1 547 ? 36.281 3.395 24.109 1 85.62 547 CYS B C 1
ATOM 14054 O O . CYS B 1 547 ? 35.625 3.943 25 1 85.62 547 CYS B O 1
ATOM 14056 N N . TRP B 1 548 ? 36.969 2.324 24.328 1 88.19 548 TRP B N 1
ATOM 14057 C CA . TRP B 1 548 ? 37.094 1.712 25.656 1 88.19 548 TRP B CA 1
ATOM 14058 C C . TRP B 1 548 ? 37.719 2.68 26.656 1 88.19 548 TRP B C 1
ATOM 14060 O O . TRP B 1 548 ? 37.188 2.869 27.75 1 88.19 548 TRP B O 1
ATOM 14070 N N . ASN B 1 549 ? 38.688 3.344 26.188 1 88 549 ASN B N 1
ATOM 14071 C CA . ASN B 1 549 ? 39.406 4.25 27.078 1 88 549 ASN B CA 1
ATOM 14072 C C . ASN B 1 549 ? 38.562 5.449 27.469 1 88 549 ASN B C 1
ATOM 14074 O O . ASN B 1 549 ? 38.656 5.945 28.594 1 88 549 ASN B O 1
ATOM 14078 N N . LYS B 1 550 ? 37.781 5.906 26.594 1 85.38 550 LYS B N 1
ATOM 14079 C CA . LYS B 1 550 ? 36.875 7.027 26.875 1 85.38 550 LYS B CA 1
ATOM 14080 C C . LYS B 1 550 ? 35.812 6.641 27.906 1 85.38 550 LYS B C 1
ATOM 14082 O O . LYS B 1 550 ? 35.531 7.422 28.812 1 85.38 550 LYS B O 1
ATOM 14087 N N . LYS B 1 551 ? 35.438 5.438 27.891 1 84.19 551 LYS B N 1
ATOM 14088 C CA . LYS B 1 551 ? 34.375 4.949 28.797 1 84.19 551 LYS B CA 1
ATOM 14089 C C . LYS B 1 551 ? 34.969 4.52 30.125 1 84.19 551 LYS B C 1
ATOM 14091 O O . LYS B 1 551 ? 34.312 4.598 31.172 1 84.19 551 LYS B O 1
ATOM 14096 N N . HIS B 1 552 ? 36.312 4.031 30.062 1 90.94 552 HIS B N 1
ATOM 14097 C CA . HIS B 1 552 ? 36.938 3.506 31.266 1 90.94 552 HIS B CA 1
ATOM 14098 C C . HIS B 1 552 ? 38.25 4.246 31.547 1 90.94 552 HIS B C 1
ATOM 14100 O O . HIS B 1 552 ? 39.344 3.678 31.406 1 90.94 552 HIS B O 1
ATOM 14106 N N . PRO B 1 553 ? 38.188 5.418 32.094 1 87.56 553 PRO B N 1
ATOM 14107 C CA . PRO B 1 553 ? 39.406 6.227 32.312 1 87.56 553 PRO B CA 1
ATOM 14108 C C . PRO B 1 553 ? 40.375 5.598 33.312 1 87.56 553 PRO B C 1
ATOM 14110 O O . PRO B 1 553 ? 41.562 5.852 33.25 1 87.56 553 PRO B O 1
ATOM 14113 N N . ASN B 1 554 ? 39.812 4.809 34.25 1 87.56 554 ASN B N 1
ATOM 14114 C CA . ASN B 1 554 ? 40.688 4.23 35.281 1 87.56 554 ASN B CA 1
ATOM 14115 C C . ASN B 1 554 ? 41.312 2.922 34.812 1 87.56 554 ASN B C 1
ATOM 14117 O O . ASN B 1 554 ? 42.188 2.375 35.5 1 87.56 554 ASN B O 1
ATOM 14121 N N . ASP B 1 555 ? 40.875 2.316 33.719 1 90.06 555 ASP B N 1
ATOM 14122 C CA . ASP B 1 555 ? 41.375 1.063 33.156 1 90.06 555 ASP B CA 1
ATOM 14123 C C . ASP B 1 555 ? 41.688 1.197 31.688 1 90.06 555 ASP B C 1
ATOM 14125 O O . ASP B 1 555 ? 41.062 0.54 30.844 1 90.06 555 ASP B O 1
ATOM 14129 N N . GLN B 1 556 ? 42.719 2.018 31.391 1 90.69 556 GLN B N 1
ATOM 14130 C CA . GLN B 1 556 ? 43 2.361 30.016 1 90.69 556 GLN B CA 1
ATOM 14131 C C . GLN B 1 556 ? 43.938 1.338 29.375 1 90.69 556 GLN B C 1
ATOM 14133 O O . GLN B 1 556 ? 44.781 0.743 30.047 1 90.69 556 GLN B O 1
ATOM 14138 N N . ILE B 1 557 ? 43.719 1.058 28.109 1 91.5 557 ILE B N 1
ATOM 14139 C CA . ILE B 1 557 ? 44.594 0.238 27.297 1 91.5 557 ILE B CA 1
ATOM 14140 C C . ILE B 1 557 ? 45.406 1.131 26.344 1 91.5 557 ILE B C 1
ATOM 14142 O O . ILE B 1 557 ? 44.812 1.876 25.547 1 91.5 557 ILE B O 1
ATOM 14146 N N . ASN B 1 558 ? 46.75 1.167 26.438 1 89.75 558 ASN B N 1
ATOM 14147 C CA . ASN B 1 558 ? 47.562 1.955 25.547 1 89.75 558 ASN B CA 1
ATOM 14148 C C . ASN B 1 558 ? 47.969 1.156 24.312 1 89.75 558 ASN B C 1
ATOM 14150 O O . ASN B 1 558 ? 48.781 0.224 24.391 1 89.75 558 ASN B O 1
ATOM 14154 N N . PHE B 1 559 ? 47.5 1.468 23.234 1 91.31 559 PHE B N 1
ATOM 14155 C CA . PHE B 1 559 ? 47.719 0.672 22.047 1 91.31 559 PHE B CA 1
ATOM 14156 C C . PHE B 1 559 ? 49.188 0.741 21.609 1 91.31 559 PHE B C 1
ATOM 14158 O O . PHE B 1 559 ? 49.656 -0.109 20.844 1 91.31 559 PHE B O 1
ATOM 14165 N N . LEU B 1 560 ? 49.969 1.773 22.094 1 90.19 560 LEU B N 1
ATOM 14166 C CA . LEU B 1 560 ? 51.375 1.919 21.75 1 90.19 560 LEU B CA 1
ATOM 14167 C C . LEU B 1 560 ? 52.188 0.745 22.281 1 90.19 560 LEU B C 1
ATOM 14169 O O . LEU B 1 560 ? 53.312 0.487 21.812 1 90.19 560 LEU B O 1
ATOM 14173 N N . ASN B 1 561 ? 51.656 0.02 23.297 1 90.56 561 ASN B N 1
ATOM 14174 C CA . ASN B 1 561 ? 52.344 -1.121 23.891 1 90.56 561 ASN B CA 1
ATOM 14175 C C . ASN B 1 561 ? 52.281 -2.346 22.969 1 90.56 561 ASN B C 1
ATOM 14177 O O . ASN B 1 561 ? 52.906 -3.361 23.25 1 90.56 561 ASN B O 1
ATOM 14181 N N . TYR B 1 562 ? 51.531 -2.203 21.906 1 92.75 562 TYR B N 1
ATOM 14182 C CA . TYR B 1 562 ? 51.406 -3.316 20.969 1 92.75 562 TYR B CA 1
ATOM 14183 C C . TYR B 1 562 ? 52 -2.979 19.609 1 92.75 562 TYR B C 1
ATOM 14185 O O . TYR B 1 562 ? 51.344 -2.326 18.797 1 92.75 562 TYR B O 1
ATOM 14193 N N . PRO B 1 563 ? 53.094 -3.385 19.297 1 90.75 563 PRO B N 1
ATOM 14194 C CA . PRO B 1 563 ? 53.844 -2.98 18.109 1 90.75 563 PRO B CA 1
ATOM 14195 C C . PRO B 1 563 ? 53.094 -3.242 16.812 1 90.75 563 PRO B C 1
ATOM 14197 O O . PRO B 1 563 ? 53.188 -2.449 15.867 1 90.75 563 PRO B O 1
ATOM 14200 N N . ARG B 1 564 ? 52.375 -4.305 16.828 1 90.12 564 ARG B N 1
ATOM 14201 C CA . ARG B 1 564 ? 51.656 -4.609 15.602 1 90.12 564 ARG B CA 1
ATOM 14202 C C . ARG B 1 564 ? 50.625 -3.521 15.273 1 90.12 564 ARG B C 1
ATOM 14204 O O . ARG B 1 564 ? 50.469 -3.131 14.117 1 90.12 564 ARG B O 1
ATOM 14211 N N . LEU B 1 565 ? 49.875 -3.141 16.156 1 91.5 565 LEU B N 1
ATOM 14212 C CA . LEU B 1 565 ? 48.875 -2.09 15.961 1 91.5 565 LEU B CA 1
ATOM 14213 C C . LEU B 1 565 ? 49.531 -0.792 15.508 1 91.5 565 LEU B C 1
ATOM 14215 O O . LEU B 1 565 ? 49.031 -0.107 14.625 1 91.5 565 LEU B O 1
ATOM 14219 N N . VAL B 1 566 ? 50.719 -0.496 16.078 1 91.81 566 VAL B N 1
ATOM 14220 C CA . VAL B 1 566 ? 51.469 0.717 15.719 1 91.81 566 VAL B CA 1
ATOM 14221 C C . VAL B 1 566 ? 51.938 0.625 14.273 1 91.81 566 VAL B C 1
ATOM 14223 O O . VAL B 1 566 ? 51.875 1.598 13.523 1 91.81 566 VAL B O 1
ATOM 14226 N N . GLU B 1 567 ? 52.344 -0.534 13.977 1 90.5 567 GLU B N 1
ATOM 14227 C CA . GLU B 1 567 ? 52.844 -0.744 12.617 1 90.5 567 GLU B CA 1
ATOM 14228 C C . GLU B 1 567 ? 51.719 -0.567 11.602 1 90.5 567 GLU B C 1
ATOM 14230 O O . GLU B 1 567 ? 51.906 0.055 10.555 1 90.5 567 GLU B O 1
ATOM 14235 N N . SER B 1 568 ? 50.594 -1.22 11.914 1 89.12 568 SER B N 1
ATOM 14236 C CA . SER B 1 568 ? 49.469 -1.087 11.016 1 89.12 568 SER B CA 1
ATOM 14237 C C . SER B 1 568 ? 49.031 0.37 10.883 1 89.12 568 SER B C 1
ATOM 14239 O O . SER B 1 568 ? 48.625 0.808 9.805 1 89.12 568 SER B O 1
ATOM 14241 N N . PHE B 1 569 ? 49.094 1.114 11.945 1 91.25 569 PHE B N 1
ATOM 14242 C CA . PHE B 1 569 ? 48.75 2.533 11.938 1 91.25 569 PHE B CA 1
ATOM 14243 C C . PHE B 1 569 ? 49.719 3.309 11.047 1 91.25 569 PHE B C 1
ATOM 14245 O O . PHE B 1 569 ? 49.281 4.105 10.211 1 91.25 569 PHE B O 1
ATOM 14252 N N . HIS B 1 570 ? 51 3.008 11.148 1 88.94 570 HIS B N 1
ATOM 14253 C CA . HIS B 1 570 ? 52 3.695 10.344 1 88.94 570 HIS B CA 1
ATOM 14254 C C . HIS B 1 570 ? 51.875 3.326 8.867 1 88.94 570 HIS B C 1
ATOM 14256 O O . HIS B 1 570 ? 52.062 4.172 7.996 1 88.94 570 HIS B O 1
ATOM 14262 N N . LYS B 1 571 ? 51.5 2.168 8.734 1 86.81 571 LYS B N 1
ATOM 14263 C CA . LYS B 1 571 ? 51.312 1.741 7.348 1 86.81 571 LYS B CA 1
ATOM 14264 C C . LYS B 1 571 ? 50.156 2.477 6.695 1 86.81 571 LYS B C 1
ATOM 14266 O O . LYS B 1 571 ? 50.25 2.9 5.539 1 86.81 571 LYS B O 1
ATOM 14271 N N . ALA B 1 572 ? 49.094 2.475 7.379 1 85.94 572 ALA B N 1
ATOM 14272 C CA . ALA B 1 572 ? 47.938 3.211 6.871 1 85.94 572 ALA B CA 1
ATOM 14273 C C . ALA B 1 572 ? 48.281 4.672 6.609 1 85.94 572 ALA B C 1
ATOM 14275 O O . ALA B 1 572 ? 47.844 5.258 5.621 1 85.94 572 ALA B O 1
ATOM 14276 N N . GLN B 1 573 ? 49.062 5.258 7.465 1 86.25 573 GLN B N 1
ATOM 14277 C CA . GLN B 1 573 ? 49.5 6.641 7.309 1 86.25 573 GLN B CA 1
ATOM 14278 C C . GLN B 1 573 ? 50.375 6.809 6.055 1 86.25 573 GLN B C 1
ATOM 14280 O O . GLN B 1 573 ? 50.156 7.75 5.285 1 86.25 573 GLN B O 1
ATOM 14285 N N . ASN B 1 574 ? 51.188 5.914 5.902 1 83.62 574 ASN B N 1
ATOM 14286 C CA . ASN B 1 574 ? 52.062 5.988 4.75 1 83.62 574 ASN B CA 1
ATOM 14287 C C . ASN B 1 574 ? 51.312 5.797 3.439 1 83.62 574 ASN B C 1
ATOM 14289 O O . ASN B 1 574 ? 51.594 6.449 2.441 1 83.62 574 ASN B O 1
ATOM 14293 N N . GLU B 1 575 ? 50.469 4.922 3.617 1 79.62 575 GLU B N 1
ATOM 14294 C CA . GLU B 1 575 ? 49.625 4.719 2.436 1 79.62 575 GLU B CA 1
ATOM 14295 C C . GLU B 1 575 ? 48.844 5.98 2.094 1 79.62 575 GLU B C 1
ATOM 14297 O O . GLU B 1 575 ? 48.688 6.324 0.919 1 79.62 575 GLU B O 1
ATOM 14302 N N . ALA B 1 576 ? 48.281 6.559 3.078 1 78.62 576 ALA B N 1
ATOM 14303 C CA . ALA B 1 576 ? 47.531 7.793 2.887 1 78.62 576 ALA B CA 1
ATOM 14304 C C . ALA B 1 576 ? 48.406 8.898 2.309 1 78.62 576 ALA B C 1
ATOM 14306 O O . ALA B 1 576 ? 47.969 9.688 1.476 1 78.62 576 ALA B O 1
ATOM 14307 N N . LEU B 1 577 ? 49.594 8.914 2.729 1 79.94 577 LEU B N 1
ATOM 14308 C CA . LEU B 1 577 ? 50.531 9.922 2.254 1 79.94 577 LEU B CA 1
ATOM 14309 C C . LEU B 1 577 ? 50.906 9.672 0.797 1 79.94 577 LEU B C 1
ATOM 14311 O O . LEU B 1 577 ? 51.125 10.617 0.031 1 79.94 577 LEU B O 1
ATOM 14315 N N . ASN B 1 578 ? 50.969 8.422 0.535 1 67.69 578 ASN B N 1
ATOM 14316 C CA . ASN B 1 578 ? 51.375 8.094 -0.821 1 67.69 578 ASN B CA 1
ATOM 14317 C C . ASN B 1 578 ? 50.188 7.98 -1.771 1 67.69 578 ASN B C 1
ATOM 14319 O O . ASN B 1 578 ? 50.375 8.062 -2.988 1 67.69 578 ASN B O 1
ATOM 14323 N N . LYS B 1 579 ? 49.156 7.488 -1.121 1 58.03 579 LYS B N 1
ATOM 14324 C CA . LYS B 1 579 ? 48.031 7.164 -1.997 1 58.03 579 LYS B CA 1
ATOM 14325 C C . LYS B 1 579 ? 47 8.281 -1.993 1 58.03 579 LYS B C 1
ATOM 14327 O O . LYS B 1 579 ? 46.656 8.828 -0.938 1 58.03 579 LYS B O 1
ATOM 14332 N N . ALA B 1 580 ? 46.719 8.82 -3.064 1 50.44 580 ALA B N 1
ATOM 14333 C CA . ALA B 1 580 ? 45.719 9.859 -3.246 1 50.44 580 ALA B CA 1
ATOM 14334 C C . ALA B 1 580 ? 44.312 9.32 -2.939 1 50.44 580 ALA B C 1
ATOM 14336 O O . ALA B 1 580 ? 43.312 10.031 -3.121 1 50.44 580 ALA B O 1
ATOM 14337 N N . LYS B 1 581 ? 43.938 7.832 -2.984 1 48.03 581 LYS B N 1
ATOM 14338 C CA . LYS B 1 581 ? 42.531 7.48 -3.113 1 48.03 581 LYS B CA 1
ATOM 14339 C C . LYS B 1 581 ? 41.906 7.199 -1.75 1 48.03 581 LYS B C 1
ATOM 14341 O O . LYS B 1 581 ? 42.531 6.562 -0.896 1 48.03 581 LYS B O 1
ATOM 14346 N N . PHE B 1 582 ? 40.812 7.699 -1.445 1 51.09 582 PHE B N 1
ATOM 14347 C CA . PHE B 1 582 ? 39.969 7.504 -0.282 1 51.09 582 PHE B CA 1
ATOM 14348 C C . PHE B 1 582 ? 39.406 6.09 -0.262 1 51.09 582 PHE B C 1
ATOM 14350 O O . PHE B 1 582 ? 38.75 5.66 -1.224 1 51.09 582 PHE B O 1
ATOM 14357 N N . ASN B 1 583 ? 40.031 5.078 0.289 1 57.97 583 ASN B N 1
ATOM 14358 C CA . ASN B 1 583 ? 39.5 3.736 0.501 1 57.97 583 ASN B CA 1
ATOM 14359 C C . ASN B 1 583 ? 38.969 3.568 1.915 1 57.97 583 ASN B C 1
ATOM 14361 O O . ASN B 1 583 ? 39 4.5 2.719 1 57.97 583 ASN B O 1
ATOM 14365 N N . GLN B 1 584 ? 38.344 2.512 2.238 1 61 584 GLN B N 1
ATOM 14366 C CA . GLN B 1 584 ? 37.812 2.227 3.557 1 61 584 GLN B CA 1
ATOM 14367 C C . GLN B 1 584 ? 38.844 2.469 4.652 1 61 584 GLN B C 1
ATOM 14369 O O . GLN B 1 584 ? 38.5 2.961 5.73 1 61 584 GLN B O 1
ATOM 14374 N N . ARG B 1 585 ? 40.062 2.381 4.41 1 62.44 585 ARG B N 1
ATOM 14375 C CA . ARG B 1 585 ? 41.156 2.576 5.367 1 62.44 585 ARG B CA 1
ATOM 14376 C C . ARG B 1 585 ? 41.375 4.059 5.652 1 62.44 585 ARG B C 1
ATOM 14378 O O . ARG B 1 585 ? 41.656 4.441 6.793 1 62.44 585 ARG B O 1
ATOM 14385 N N . SER B 1 586 ? 41 4.699 4.609 1 67.69 586 SER B N 1
ATOM 14386 C CA . SER B 1 586 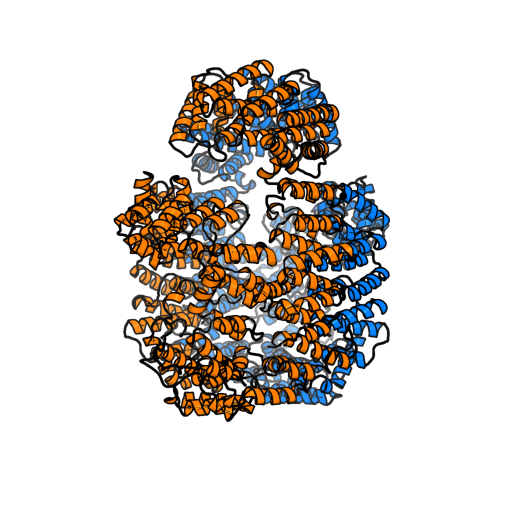? 41.188 6.137 4.75 1 67.69 586 SER B CA 1
ATOM 14387 C C . SER B 1 586 ? 40.125 6.75 5.656 1 67.69 586 SER B C 1
ATOM 14389 O O . SER B 1 586 ? 40.438 7.645 6.453 1 67.69 586 SER B O 1
ATOM 14391 N N . THR B 1 587 ? 39.031 6.195 5.551 1 70.56 587 THR B N 1
ATOM 14392 C CA . THR B 1 587 ? 37.969 6.703 6.406 1 70.56 587 THR B CA 1
ATOM 14393 C C . THR B 1 587 ? 38.25 6.375 7.871 1 70.56 587 THR B C 1
ATOM 14395 O O . THR B 1 587 ? 38.062 7.219 8.75 1 70.56 587 THR B O 1
ATOM 14398 N N . THR B 1 588 ? 38.719 5.16 8.133 1 78.62 588 THR B N 1
ATOM 14399 C CA . THR B 1 588 ? 39.031 4.758 9.5 1 78.62 588 THR B CA 1
ATOM 14400 C C . THR B 1 588 ? 40.188 5.555 10.039 1 78.62 588 THR B C 1
ATOM 14402 O O . THR B 1 588 ? 40.188 5.949 11.211 1 78.62 588 THR B O 1
ATOM 14405 N N . LEU B 1 589 ? 41.031 5.84 9.211 1 81.88 589 LEU B N 1
ATOM 14406 C CA . LEU B 1 589 ? 42.219 6.594 9.625 1 81.88 589 LEU B CA 1
ATOM 14407 C C . LEU B 1 589 ? 41.844 8.016 10.031 1 81.88 589 LEU B C 1
ATOM 14409 O O . LEU B 1 589 ? 42.406 8.555 10.992 1 81.88 589 LEU B O 1
ATOM 14413 N N . SER B 1 590 ? 40.969 8.609 9.367 1 80.94 590 SER B N 1
ATOM 14414 C CA . SER B 1 590 ? 40.531 9.969 9.68 1 80.94 590 SER B CA 1
ATOM 14415 C C . SER B 1 590 ? 39.938 10.047 11.078 1 80.94 590 SER B C 1
ATOM 14417 O O . SER B 1 590 ? 40.188 10.992 11.82 1 80.94 590 SER B O 1
ATOM 14419 N N . HIS B 1 591 ? 39.219 9.07 11.398 1 82.94 591 HIS B N 1
ATOM 14420 C CA . HIS B 1 591 ? 38.625 9.031 12.734 1 82.94 591 HIS B CA 1
ATOM 14421 C C . HIS B 1 591 ? 39.719 8.859 13.805 1 82.94 591 HIS B C 1
ATOM 14423 O O . HIS B 1 591 ? 39.625 9.453 14.883 1 82.94 591 HIS B O 1
ATOM 14429 N N . LEU B 1 592 ? 40.625 8.023 13.523 1 87.5 592 LEU B N 1
ATOM 14430 C CA . LEU B 1 592 ? 41.719 7.805 14.469 1 87.5 592 LEU B CA 1
ATOM 14431 C C . LEU B 1 592 ? 42.531 9.078 14.664 1 87.5 592 LEU B C 1
ATOM 14433 O O . LEU B 1 592 ? 42.906 9.414 15.789 1 87.5 592 LEU B O 1
ATOM 14437 N N . TYR B 1 593 ? 42.719 9.797 13.625 1 88 593 TYR B N 1
ATOM 14438 C CA . TYR B 1 593 ? 43.406 11.078 13.727 1 88 593 TYR B CA 1
ATOM 14439 C C . TYR B 1 593 ? 42.688 12.023 14.672 1 88 593 TYR B C 1
ATOM 14441 O O . TYR B 1 593 ? 43.281 12.656 15.531 1 88 593 TYR B O 1
ATOM 14449 N N . LYS B 1 594 ? 41.438 12.125 14.508 1 87.56 594 LYS B N 1
ATOM 14450 C CA . LYS B 1 594 ? 40.625 13.008 15.344 1 87.56 594 LYS B CA 1
ATOM 14451 C C . LYS B 1 594 ? 40.781 12.664 16.828 1 87.56 594 LYS B C 1
ATOM 14453 O O . LYS B 1 594 ? 41 13.547 17.656 1 87.56 594 LYS B O 1
ATOM 14458 N N . THR B 1 595 ? 40.75 11.398 17.109 1 86.81 595 THR B N 1
ATOM 14459 C CA . THR B 1 595 ? 40.812 10.953 18.5 1 86.81 595 THR B CA 1
ATOM 14460 C C . THR B 1 595 ? 42.188 11.18 19.078 1 86.81 595 THR B C 1
ATOM 14462 O O . THR B 1 595 ? 42.312 11.57 20.25 1 86.81 595 THR B O 1
ATOM 14465 N N . ILE B 1 596 ? 43.219 10.984 18.328 1 89.94 596 ILE B N 1
ATOM 14466 C CA . ILE B 1 596 ? 44.594 11.07 18.797 1 89.94 596 ILE B CA 1
ATOM 14467 C C . ILE B 1 596 ? 45.031 12.531 18.922 1 89.94 596 ILE B C 1
ATOM 14469 O O . ILE B 1 596 ? 45.656 12.922 19.891 1 89.94 596 ILE B O 1
ATOM 14473 N N . ILE B 1 597 ? 44.531 13.359 18.062 1 90.19 597 ILE B N 1
ATOM 14474 C CA . ILE B 1 597 ? 45 14.734 17.984 1 90.19 597 ILE B CA 1
ATOM 14475 C C . ILE B 1 597 ? 44.188 15.609 18.938 1 90.19 597 ILE B C 1
ATOM 14477 O O . ILE B 1 597 ? 44.75 16.422 19.672 1 90.19 597 ILE B O 1
ATOM 14481 N N . CYS B 1 598 ? 42.906 15.469 19.031 1 88.62 598 CYS B N 1
ATOM 14482 C CA . CYS B 1 598 ? 42.031 16.359 19.781 1 88.62 598 CYS B CA 1
ATOM 14483 C C . CYS B 1 598 ? 42.031 15.969 21.266 1 88.62 598 CYS B C 1
ATOM 14485 O O . CYS B 1 598 ? 40.969 15.594 21.797 1 88.62 598 CYS B O 1
ATOM 14487 N N . THR B 1 599 ? 43.156 15.883 21.828 1 85.75 599 THR B N 1
ATOM 14488 C CA . THR B 1 599 ? 43.312 15.641 23.25 1 85.75 599 THR B CA 1
ATOM 14489 C C . THR B 1 599 ? 44.25 16.641 23.875 1 85.75 599 THR B C 1
ATOM 14491 O O . THR B 1 599 ? 45.094 17.234 23.188 1 85.75 599 THR B O 1
ATOM 14494 N N . LYS B 1 600 ? 44.219 17.078 25.172 1 80.5 600 LYS B N 1
ATOM 14495 C CA . LYS B 1 600 ? 45.062 18.062 25.844 1 80.5 600 LYS B CA 1
ATOM 14496 C C . LYS B 1 600 ? 46.375 17.438 26.328 1 80.5 600 LYS B C 1
ATOM 14498 O O . LYS B 1 600 ? 47.344 18.141 26.641 1 80.5 600 LYS B O 1
ATOM 14503 N N . GLU B 1 601 ? 46.375 16.109 26.359 1 80 601 GLU B N 1
ATOM 14504 C CA . GLU B 1 601 ? 47.594 15.406 26.828 1 80 601 GLU B CA 1
ATOM 14505 C C . GLU B 1 601 ? 48.656 15.398 25.75 1 80 601 GLU B C 1
ATOM 14507 O O . GLU B 1 601 ? 48.406 15 24.609 1 80 601 GLU B O 1
ATOM 14512 N N . LYS B 1 602 ? 49.844 16.031 26.062 1 82.38 602 LYS B N 1
ATOM 14513 C CA . LYS B 1 602 ? 50.938 16.109 25.094 1 82.38 602 LYS B CA 1
ATOM 14514 C C . LYS B 1 602 ? 51.812 14.836 25.125 1 82.38 602 LYS B C 1
ATOM 14516 O O . LYS B 1 602 ? 52.094 14.305 26.203 1 82.38 602 LYS B O 1
ATOM 14521 N N . SER B 1 603 ? 51.969 14.117 23.938 1 87.44 603 SER B N 1
ATOM 14522 C CA . SER B 1 603 ? 52.875 12.969 23.766 1 87.44 603 SER B CA 1
ATOM 14523 C C . SER B 1 603 ? 53.625 13.055 22.438 1 87.44 603 SER B C 1
ATOM 14525 O O . SER B 1 603 ? 53.219 13.766 21.531 1 87.44 603 SER B O 1
ATOM 14527 N N . GLN B 1 604 ? 54.719 12.43 22.406 1 89.06 604 GLN B N 1
ATOM 14528 C CA . GLN B 1 604 ? 55.531 12.422 21.188 1 89.06 604 GLN B CA 1
ATOM 14529 C C . GLN B 1 604 ? 54.781 11.789 20.031 1 89.06 604 GLN B C 1
ATOM 14531 O O . GLN B 1 604 ? 54.875 12.25 18.891 1 89.06 604 GLN B O 1
ATOM 14536 N N . PHE B 1 605 ? 54.031 10.844 20.422 1 90.06 605 PHE B N 1
ATOM 14537 C CA . PHE B 1 605 ? 53.25 10.164 19.406 1 90.06 605 PHE B CA 1
ATOM 14538 C C . PHE B 1 605 ? 52.219 11.102 18.797 1 90.06 605 PHE B C 1
ATOM 14540 O O . PHE B 1 605 ? 52.031 11.102 17.578 1 90.06 605 PHE B O 1
ATOM 14547 N N . ARG B 1 606 ? 51.531 11.836 19.562 1 91.5 606 ARG B N 1
ATOM 14548 C CA . ARG B 1 606 ? 50.562 12.812 19.109 1 91.5 606 ARG B CA 1
ATOM 14549 C C . ARG B 1 606 ? 51.188 13.844 18.188 1 91.5 606 ARG B C 1
ATOM 14551 O O . ARG B 1 606 ? 50.656 14.188 17.141 1 91.5 606 ARG B O 1
ATOM 14558 N N . GLU B 1 607 ? 52.469 14.32 18.562 1 91.19 607 GLU B N 1
ATOM 14559 C CA . GLU B 1 607 ? 53.156 15.344 17.781 1 91.19 607 GLU B CA 1
ATOM 14560 C C . GLU B 1 607 ? 53.531 14.82 16.406 1 91.19 607 GLU B C 1
ATOM 14562 O O . GLU B 1 607 ? 53.406 15.531 15.406 1 91.19 607 GLU B O 1
ATOM 14567 N N . ASP B 1 608 ? 53.875 13.562 16.453 1 90.5 608 ASP B N 1
ATOM 14568 C CA . ASP B 1 608 ? 54.219 12.953 15.164 1 90.5 608 ASP B CA 1
ATOM 14569 C C . ASP B 1 608 ? 53 12.781 14.289 1 90.5 608 ASP B C 1
ATOM 14571 O O . ASP B 1 608 ? 53.062 12.945 13.07 1 90.5 608 ASP B O 1
ATOM 14575 N N . THR B 1 609 ? 52 12.375 14.938 1 90.44 609 THR B N 1
ATOM 14576 C CA . THR B 1 609 ? 50.75 12.188 14.211 1 90.44 609 THR B CA 1
ATOM 14577 C C . THR B 1 609 ? 50.25 13.508 13.633 1 90.44 609 THR B C 1
ATOM 14579 O O . THR B 1 609 ? 49.719 13.547 12.523 1 90.44 609 THR B O 1
ATOM 14582 N N . ILE B 1 610 ? 50.375 14.617 14.344 1 90.44 610 ILE B N 1
ATOM 14583 C CA . ILE B 1 610 ? 49.969 15.945 13.875 1 90.44 610 ILE B CA 1
ATOM 14584 C C . ILE B 1 610 ? 50.812 16.328 12.648 1 90.44 610 ILE B C 1
ATOM 14586 O O . ILE B 1 610 ? 50.281 16.828 11.664 1 90.44 610 ILE B O 1
ATOM 14590 N N . LYS B 1 611 ? 52.125 16.031 12.68 1 88.38 611 LYS B N 1
ATOM 14591 C CA . LYS B 1 611 ? 53.031 16.328 11.555 1 88.38 611 LYS B CA 1
ATOM 14592 C C . LYS B 1 611 ? 52.562 15.594 10.297 1 88.38 611 LYS B C 1
ATOM 14594 O O . LYS B 1 611 ? 52.531 16.172 9.203 1 88.38 611 LYS B O 1
ATOM 14599 N N . ASN B 1 612 ? 52.219 14.43 10.586 1 87.94 612 ASN B N 1
ATOM 14600 C CA . ASN B 1 612 ? 51.781 13.625 9.445 1 87.94 612 ASN B CA 1
ATOM 14601 C C . ASN B 1 612 ? 50.438 14.102 8.906 1 87.94 612 ASN B C 1
ATOM 14603 O O . ASN B 1 612 ? 50.219 14.109 7.695 1 87.94 612 ASN B O 1
ATOM 14607 N N . TYR B 1 613 ? 49.5 14.375 9.781 1 88.81 613 TYR B N 1
ATOM 14608 C CA . TYR B 1 613 ? 48.188 14.875 9.383 1 88.81 613 TYR B CA 1
ATOM 14609 C C . TYR B 1 613 ? 48.344 16.109 8.508 1 88.81 613 TYR B C 1
ATOM 14611 O O . TYR B 1 613 ? 47.656 16.25 7.492 1 88.81 613 TYR B O 1
ATOM 14619 N N . LEU B 1 614 ? 49.219 16.984 8.812 1 87.94 614 LEU B N 1
ATOM 14620 C CA . LEU B 1 614 ? 49.406 18.25 8.109 1 87.94 614 LEU B CA 1
ATOM 14621 C C . LEU B 1 614 ? 50 18.016 6.723 1 87.94 614 LEU B C 1
ATOM 14623 O O . LEU B 1 614 ? 49.875 18.891 5.848 1 87.94 614 LEU B O 1
ATOM 14627 N N . LEU B 1 615 ? 50.5 16.797 6.449 1 84.81 615 LEU B N 1
ATOM 14628 C CA . LEU B 1 615 ? 51.125 16.484 5.156 1 84.81 615 LEU B CA 1
ATOM 14629 C C . LEU B 1 615 ? 50.094 15.82 4.23 1 84.81 615 LEU B C 1
ATOM 14631 O O . LEU B 1 615 ? 50.344 15.68 3.031 1 84.81 615 LEU B O 1
ATOM 14635 N N . LEU B 1 616 ? 49.062 15.453 4.848 1 81.38 616 LEU B N 1
ATOM 14636 C CA . LEU B 1 616 ? 48.062 14.742 4.055 1 81.38 616 LEU B CA 1
ATOM 14637 C C . LEU B 1 616 ? 47.344 15.688 3.105 1 81.38 616 LEU B C 1
ATOM 14639 O O . LEU B 1 616 ? 47.219 16.891 3.385 1 81.38 616 LEU B O 1
ATOM 14643 N N . ASP B 1 617 ? 46.781 15.078 2.066 1 67.88 617 ASP B N 1
ATOM 14644 C CA . ASP B 1 617 ? 46.062 15.844 1.07 1 67.88 617 ASP B CA 1
ATOM 14645 C C . ASP B 1 617 ? 44.656 16.203 1.58 1 67.88 617 ASP B C 1
ATOM 14647 O O . ASP B 1 617 ? 44.188 15.664 2.592 1 67.88 617 ASP B O 1
ATOM 14651 N N . TYR B 1 618 ? 44.062 17.031 0.862 1 63.38 618 TYR B N 1
ATOM 14652 C CA . TYR B 1 618 ? 42.844 17.656 1.282 1 63.38 618 TYR B CA 1
ATOM 14653 C C . TYR B 1 618 ? 41.719 16.625 1.475 1 63.38 618 TYR B C 1
ATOM 14655 O O . TYR B 1 618 ? 40.781 16.844 2.24 1 63.38 618 TYR B O 1
ATOM 14663 N N . HIS B 1 619 ? 41.844 15.414 0.893 1 62.47 619 HIS B N 1
ATOM 14664 C CA . HIS B 1 619 ? 40.781 14.422 0.945 1 62.47 619 HIS B CA 1
ATOM 14665 C C . HIS B 1 619 ? 40.625 13.844 2.346 1 62.47 619 HIS B C 1
ATOM 14667 O O . HIS B 1 619 ? 39.562 13.359 2.715 1 62.47 619 HIS B O 1
ATOM 14673 N N . PHE B 1 620 ? 41.688 14 3.154 1 64.81 620 PHE B N 1
ATOM 14674 C CA . PHE B 1 620 ? 41.688 13.398 4.48 1 64.81 620 PHE B CA 1
ATOM 14675 C C . PHE B 1 620 ? 41.438 14.453 5.555 1 64.81 620 PHE B C 1
ATOM 14677 O O . PHE B 1 620 ? 41.469 14.148 6.75 1 64.81 620 PHE B O 1
ATOM 14684 N N . TYR B 1 621 ? 41.094 15.516 5.055 1 68.56 621 TYR B N 1
ATOM 14685 C CA . TYR B 1 621 ? 40.938 16.656 5.957 1 68.56 621 TYR B CA 1
ATOM 14686 C C . TYR B 1 621 ? 39.688 16.547 6.793 1 68.56 621 TYR B C 1
ATOM 14688 O O . TYR B 1 621 ? 38.656 16.078 6.301 1 68.56 621 TYR B O 1
ATOM 14696 N N . ASN B 1 622 ? 39.844 16.812 8.156 1 77 622 ASN B N 1
ATOM 14697 C CA . ASN B 1 622 ? 38.75 16.828 9.117 1 77 622 ASN B CA 1
ATOM 14698 C C . ASN B 1 622 ? 38.625 18.188 9.789 1 77 622 ASN B C 1
ATOM 14700 O O . ASN B 1 622 ? 39.531 18.641 10.492 1 77 622 ASN B O 1
ATOM 14704 N N . GLU B 1 623 ? 37.656 18.875 9.688 1 79.81 623 GLU B N 1
ATOM 14705 C CA . GLU B 1 623 ? 37.406 20.219 10.188 1 79.81 623 GLU B CA 1
ATOM 14706 C C . GLU B 1 623 ? 37.531 20.281 11.703 1 79.81 623 GLU B C 1
ATOM 14708 O O . GLU B 1 623 ? 38 21.266 12.258 1 79.81 623 GLU B O 1
ATOM 14713 N N . THR B 1 624 ? 37.188 19.234 12.391 1 84.25 624 THR B N 1
ATOM 14714 C CA . THR B 1 624 ? 37.25 19.219 13.844 1 84.25 624 THR B CA 1
ATOM 14715 C C . THR B 1 624 ? 38.719 19.25 14.32 1 84.25 624 THR B C 1
ATOM 14717 O O . THR B 1 624 ? 39.031 19.906 15.312 1 84.25 624 THR B O 1
ATOM 14720 N N . ILE B 1 625 ? 39.531 18.594 13.609 1 86.81 625 ILE B N 1
ATOM 14721 C CA . ILE B 1 625 ? 40.938 18.562 13.984 1 86.81 625 ILE B CA 1
ATOM 14722 C C . ILE B 1 625 ? 41.562 19.953 13.781 1 86.81 625 ILE B C 1
ATOM 14724 O O . ILE B 1 625 ? 42.25 20.453 14.656 1 86.81 625 ILE B O 1
ATOM 14728 N N . ASP B 1 626 ? 41.188 20.547 12.758 1 86.88 626 ASP B N 1
ATOM 14729 C CA . ASP B 1 626 ? 41.719 21.859 12.445 1 86.88 626 ASP B CA 1
ATOM 14730 C C . ASP B 1 626 ? 41.25 22.906 13.438 1 86.88 626 ASP B C 1
ATOM 14732 O O . ASP B 1 626 ? 42 23.766 13.875 1 86.88 626 ASP B O 1
ATOM 14736 N N . PHE B 1 627 ? 40.062 22.844 13.711 1 87.81 627 PHE B N 1
ATOM 14737 C CA . PHE B 1 627 ? 39.5 23.75 14.711 1 87.81 627 PHE B CA 1
ATOM 14738 C C . PHE B 1 627 ? 40.156 23.547 16.062 1 87.81 627 PHE B C 1
ATOM 14740 O O . PHE B 1 627 ? 40.531 24.516 16.719 1 87.81 627 PHE B O 1
ATOM 14747 N N . TRP B 1 628 ? 40.344 22.281 16.453 1 88.44 628 TRP B N 1
ATOM 14748 C CA . TRP B 1 628 ? 40.938 21.969 17.734 1 88.44 628 TRP B CA 1
ATOM 14749 C C . TRP B 1 628 ? 42.375 22.469 17.797 1 88.44 628 TRP B C 1
ATOM 14751 O O . TRP B 1 628 ? 42.812 23.016 18.812 1 88.44 628 TRP B O 1
ATOM 14761 N N . LEU B 1 629 ? 43.094 22.312 16.781 1 88.88 629 LEU B N 1
ATOM 14762 C CA . LEU B 1 629 ? 44.469 22.734 16.75 1 88.88 629 LEU B CA 1
ATOM 14763 C C . LEU B 1 629 ? 44.594 24.25 16.828 1 88.88 629 LEU B C 1
ATOM 14765 O O . LEU B 1 629 ? 45.438 24.781 17.562 1 88.88 629 LEU B O 1
ATOM 14769 N N . LEU B 1 630 ? 43.75 24.984 16.297 1 89.25 630 LEU B N 1
ATOM 14770 C CA . LEU B 1 630 ? 43.781 26.438 16.312 1 89.25 630 LEU B CA 1
ATOM 14771 C C . LEU B 1 630 ? 43.375 26.969 17.703 1 89.25 630 LEU B C 1
ATOM 14773 O O . LEU B 1 630 ? 43.969 27.922 18.203 1 89.25 630 LEU B O 1
ATOM 14777 N N . LYS B 1 631 ? 42.438 26.359 18.234 1 87.5 631 LYS B N 1
ATOM 14778 C CA . LYS B 1 631 ? 41.938 26.812 19.516 1 87.5 631 LYS B CA 1
ATOM 14779 C C . LYS B 1 631 ? 42.906 26.5 20.656 1 87.5 631 LYS B C 1
ATOM 14781 O O . LYS B 1 631 ? 43.125 27.344 21.531 1 87.5 631 LYS B O 1
ATOM 14786 N N . HIS B 1 632 ? 43.562 25.266 20.656 1 88.12 632 HIS B N 1
ATOM 14787 C CA . HIS B 1 632 ? 44.312 24.781 21.812 1 88.12 632 HIS B CA 1
ATOM 14788 C C . HIS B 1 632 ? 45.812 24.828 21.562 1 88.12 632 HIS B C 1
ATOM 14790 O O . HIS B 1 632 ? 46.594 24.859 22.516 1 88.12 632 HIS B O 1
ATOM 14796 N N . GLU B 1 633 ? 46.156 24.75 20.234 1 89.56 633 GLU B N 1
ATOM 14797 C CA . GLU B 1 633 ? 47.594 24.75 19.922 1 89.56 633 GLU B CA 1
ATOM 14798 C C . GLU B 1 633 ? 47.875 25.688 18.75 1 89.56 633 GLU B C 1
ATOM 14800 O O . GLU B 1 633 ? 48.406 25.25 17.734 1 89.56 633 GLU B O 1
ATOM 14805 N N . PRO B 1 634 ? 47.625 26.969 18.938 1 89.56 634 PRO B N 1
ATOM 14806 C CA . PRO B 1 634 ? 47.812 27.922 17.844 1 89.56 634 PRO B CA 1
ATOM 14807 C C . PRO B 1 634 ? 49.281 28.047 17.406 1 89.56 634 PRO B C 1
ATOM 14809 O O . PRO B 1 634 ? 49.531 28.391 16.25 1 89.56 634 PRO B O 1
ATOM 14812 N N . GLU B 1 635 ? 50.25 27.641 18.328 1 88.69 635 GLU B N 1
ATOM 14813 C CA . GLU B 1 635 ? 51.656 27.734 17.969 1 88.69 635 GLU B CA 1
ATOM 14814 C C . GLU B 1 635 ? 52.031 26.734 16.875 1 88.69 635 GLU B C 1
ATOM 14816 O O . GLU B 1 635 ? 52.812 27.031 15.984 1 88.69 635 GLU B O 1
ATOM 14821 N N . ILE B 1 636 ? 51.375 25.609 17.016 1 89.62 636 ILE B N 1
ATOM 14822 C CA . ILE B 1 636 ? 51.625 24.594 16 1 89.62 636 ILE B CA 1
ATOM 14823 C C . ILE B 1 636 ? 51.094 25.047 14.648 1 89.62 636 ILE B C 1
ATOM 14825 O O . ILE B 1 636 ? 51.719 24.859 13.617 1 89.62 636 ILE B O 1
ATOM 14829 N N . VAL B 1 637 ? 49.969 25.594 14.672 1 91.12 637 VAL B N 1
ATOM 14830 C CA . VAL B 1 637 ? 49.344 26.094 13.445 1 91.12 637 VAL B CA 1
ATOM 14831 C C . VAL B 1 637 ? 50.219 27.219 12.859 1 91.12 637 VAL B C 1
ATOM 14833 O O . VAL B 1 637 ? 50.406 27.297 11.641 1 91.12 637 VAL B O 1
ATOM 14836 N N . HIS B 1 638 ? 50.781 28.031 13.734 1 91.56 638 HIS B N 1
ATOM 14837 C CA . HIS B 1 638 ? 51.625 29.141 13.297 1 91.56 638 HIS B CA 1
ATOM 14838 C C . HIS B 1 638 ? 52.844 28.641 12.523 1 91.56 638 HIS B C 1
ATOM 14840 O O . HIS B 1 638 ? 53.156 29.156 11.445 1 91.56 638 HIS B O 1
ATOM 14846 N N . LYS B 1 639 ? 53.5 27.594 13.07 1 89.56 639 LYS B N 1
ATOM 14847 C CA . LYS B 1 639 ? 54.719 27.062 12.453 1 89.56 639 LYS B CA 1
ATOM 14848 C C . LYS B 1 639 ? 54.375 26.359 11.141 1 89.56 639 LYS B C 1
ATOM 14850 O O . LYS B 1 639 ? 55.219 26.297 10.242 1 89.56 639 LYS B O 1
ATOM 14855 N N . ASN B 1 640 ? 53.156 25.859 11.055 1 90.75 640 ASN B N 1
ATOM 14856 C CA . ASN B 1 640 ? 52.781 25.094 9.867 1 90.75 640 ASN B CA 1
ATOM 14857 C C . ASN B 1 640 ? 51.562 25.688 9.18 1 90.75 640 ASN B C 1
ATOM 14859 O O . ASN B 1 640 ? 50.688 24.953 8.711 1 90.75 640 ASN B O 1
ATOM 14863 N N . PHE B 1 641 ? 51.469 26.875 9.062 1 90.75 641 PHE B N 1
ATOM 14864 C CA . PHE B 1 641 ? 50.25 27.547 8.641 1 90.75 641 PHE B CA 1
ATOM 14865 C C . PHE B 1 641 ? 49.906 27.188 7.203 1 90.75 641 PHE B C 1
ATOM 14867 O O . PHE B 1 641 ? 48.75 26.922 6.891 1 90.75 641 PHE B O 1
ATOM 14874 N N . ASP B 1 642 ? 50.812 27.078 6.32 1 87.12 642 ASP B N 1
ATOM 14875 C CA . ASP B 1 642 ? 50.562 26.844 4.902 1 87.12 642 ASP B CA 1
ATOM 14876 C C . ASP B 1 642 ? 49.969 25.453 4.684 1 87.12 642 ASP B C 1
ATOM 14878 O O . ASP B 1 642 ? 49.062 25.281 3.879 1 87.12 642 ASP B O 1
ATOM 14882 N N . LYS B 1 643 ? 50.5 24.594 5.418 1 86.88 643 LYS B N 1
ATOM 14883 C CA . LYS B 1 643 ? 50 23.219 5.305 1 86.88 643 LYS B CA 1
ATOM 14884 C C . LYS B 1 643 ? 48.594 23.109 5.895 1 86.88 643 LYS B C 1
ATOM 14886 O O . LYS B 1 643 ? 47.719 22.406 5.344 1 86.88 643 LYS B O 1
ATOM 14891 N N . TRP B 1 644 ? 48.5 23.75 6.973 1 89 644 TRP B N 1
ATOM 14892 C CA . TRP B 1 644 ? 47.219 23.75 7.652 1 89 644 TRP B CA 1
ATOM 14893 C C . TRP B 1 644 ? 46.156 24.438 6.812 1 89 644 TRP B C 1
ATOM 14895 O O . TRP B 1 644 ? 45.031 23.938 6.68 1 89 644 TRP B O 1
ATOM 14905 N N . ALA B 1 645 ? 46.438 25.5 6.148 1 86.12 645 ALA B N 1
ATOM 14906 C CA . ALA B 1 645 ? 45.5 26.297 5.367 1 86.12 645 ALA B CA 1
ATOM 14907 C C . ALA B 1 645 ? 45.094 25.578 4.082 1 86.12 645 ALA B C 1
ATOM 14909 O O . ALA B 1 645 ? 44.031 25.828 3.539 1 86.12 645 ALA B O 1
ATOM 14910 N N . ALA B 1 646 ? 45.938 24.734 3.693 1 80.62 646 ALA B N 1
ATOM 14911 C CA . ALA B 1 646 ? 45.656 23.984 2.465 1 80.62 646 ALA B CA 1
ATOM 14912 C C . ALA B 1 646 ? 44.469 23.031 2.646 1 80.62 646 ALA B C 1
ATOM 14914 O O . ALA B 1 646 ? 43.844 22.625 1.671 1 80.62 646 ALA B O 1
ATOM 14915 N N . HIS B 1 647 ? 44.219 22.781 3.92 1 77.12 647 HIS B N 1
ATOM 14916 C CA . HIS B 1 647 ? 43.125 21.859 4.246 1 77.12 647 HIS B CA 1
ATOM 14917 C C . HIS B 1 647 ? 41.781 22.531 4.109 1 77.12 647 HIS B C 1
ATOM 14919 O O . HIS B 1 647 ? 40.75 21.875 3.941 1 77.12 647 HIS B O 1
ATOM 14925 N N . ILE B 1 648 ? 41.781 23.828 4.188 1 74.81 648 ILE B N 1
ATOM 14926 C CA . ILE B 1 648 ? 40.5 24.562 4.289 1 74.81 648 ILE B CA 1
ATOM 14927 C C . ILE B 1 648 ? 39.906 24.75 2.895 1 74.81 648 ILE B C 1
ATOM 14929 O O . ILE B 1 648 ? 40.312 25.656 2.162 1 74.81 648 ILE B O 1
ATOM 14933 N N . GLN B 1 649 ? 39.156 23.719 2.43 1 62.12 649 GLN B N 1
ATOM 14934 C CA . GLN B 1 649 ? 38.469 23.828 1.137 1 62.12 649 GLN B CA 1
ATOM 14935 C C . GLN B 1 649 ? 37.031 24.281 1.3 1 62.12 649 GLN B C 1
ATOM 14937 O O . GLN B 1 649 ? 36.406 24.75 0.344 1 62.12 649 GLN B O 1
ATOM 14942 N N . ARG B 1 650 ? 36.438 23.922 2.52 1 60.22 650 ARG B N 1
ATOM 14943 C CA . ARG B 1 650 ? 35.062 24.297 2.797 1 60.22 650 ARG B CA 1
ATOM 14944 C C . ARG B 1 650 ? 35 25.312 3.943 1 60.22 650 ARG B C 1
ATOM 14946 O O . ARG B 1 650 ? 35.781 25.25 4.875 1 60.22 650 ARG B O 1
ATOM 14953 N N . VAL B 1 651 ? 34.125 26.266 3.822 1 65.81 651 VAL B N 1
ATOM 14954 C CA . VAL B 1 651 ? 34 27.375 4.762 1 65.81 651 VAL B CA 1
ATOM 14955 C C . VAL B 1 651 ? 33.344 26.875 6.055 1 65.81 651 VAL B C 1
ATOM 14957 O O . VAL B 1 651 ? 32.219 26.344 6.047 1 65.81 651 VAL B O 1
ATOM 14960 N N . ASP B 1 652 ? 34.156 26.609 7.074 1 69.56 652 ASP B N 1
ATOM 14961 C CA . ASP B 1 652 ? 33.594 26.484 8.422 1 69.56 652 ASP B CA 1
ATOM 14962 C C . ASP B 1 652 ? 33.625 27.812 9.156 1 69.56 652 ASP B C 1
ATOM 14964 O O . ASP B 1 652 ? 34.688 28.344 9.469 1 69.56 652 ASP B O 1
ATOM 14968 N N . LEU B 1 653 ? 32.531 28.406 9.461 1 75.69 653 LEU B N 1
ATOM 14969 C CA . LEU B 1 653 ? 32.375 29.734 10.023 1 75.69 653 LEU B CA 1
ATOM 14970 C C . LEU B 1 653 ? 33.094 29.844 11.375 1 75.69 653 LEU B C 1
ATOM 14972 O O . LEU B 1 653 ? 33.688 30.859 11.688 1 75.69 653 LEU B O 1
ATOM 14976 N N . GLN B 1 654 ? 33.094 28.812 12.172 1 77.38 654 GLN B N 1
ATOM 14977 C CA . GLN B 1 654 ? 33.688 28.844 13.5 1 77.38 654 GLN B CA 1
ATOM 14978 C C . GLN B 1 654 ? 35.219 28.938 13.398 1 77.38 654 GLN B C 1
ATOM 14980 O O . GLN B 1 654 ? 35.844 29.656 14.164 1 77.38 654 GLN B O 1
ATOM 14985 N N . LEU B 1 655 ? 35.656 28.25 12.484 1 82.25 655 LEU B N 1
ATOM 14986 C CA . LEU B 1 655 ? 37.094 28.234 12.281 1 82.25 655 LEU B CA 1
ATOM 14987 C C . LEU B 1 655 ? 37.594 29.609 11.836 1 82.25 655 LEU B C 1
ATOM 14989 O O . LEU B 1 655 ? 38.625 30.094 12.344 1 82.25 655 LEU B O 1
ATOM 14993 N N . ILE B 1 656 ? 36.875 30.234 11.039 1 80.75 656 ILE B N 1
ATOM 14994 C CA . ILE B 1 656 ? 37.281 31.531 10.492 1 80.75 656 ILE B CA 1
ATOM 14995 C C . ILE B 1 656 ? 37.188 32.594 11.57 1 80.75 656 ILE B C 1
ATOM 14997 O O . ILE B 1 656 ? 38.062 33.469 11.672 1 80.75 656 ILE B O 1
ATOM 15001 N N . ASN B 1 657 ? 36.25 32.531 12.359 1 77.62 657 ASN B N 1
ATOM 15002 C CA . ASN B 1 657 ? 36.094 33.469 13.453 1 77.62 657 ASN B CA 1
ATOM 15003 C C . ASN B 1 657 ? 37.25 33.344 14.461 1 77.62 657 ASN B C 1
ATOM 15005 O O . ASN B 1 657 ? 37.688 34.344 15.039 1 77.62 657 ASN B O 1
ATOM 15009 N N . LEU B 1 658 ? 37.688 32.156 14.688 1 81.69 658 LEU B N 1
ATOM 15010 C CA . LEU B 1 658 ? 38.812 31.922 15.609 1 81.69 658 LEU B CA 1
ATOM 15011 C C . LEU B 1 658 ? 40.094 32.5 15.055 1 81.69 658 LEU B C 1
ATOM 15013 O O . LEU B 1 658 ? 40.969 32.906 15.82 1 81.69 658 LEU B O 1
ATOM 15017 N N . LEU B 1 659 ? 40.156 32.562 13.82 1 85.31 659 LEU B N 1
ATOM 15018 C CA . LEU B 1 659 ? 41.375 33.125 13.195 1 85.31 659 LEU B CA 1
ATOM 15019 C C . LEU B 1 659 ? 41.5 34.594 13.531 1 85.31 659 LEU B C 1
ATOM 15021 O O . LEU B 1 659 ? 42.625 35.094 13.695 1 85.31 659 LEU B O 1
ATOM 15025 N N . LYS B 1 660 ? 40.438 35.312 13.805 1 78.31 660 LYS B N 1
ATOM 15026 C CA . LYS B 1 660 ? 40.438 36.75 14.117 1 78.31 660 LYS B CA 1
ATOM 15027 C C . LYS B 1 660 ? 40.938 37 15.539 1 78.31 660 LYS B C 1
ATOM 15029 O O . LYS B 1 660 ? 41.469 38.062 15.844 1 78.31 660 LYS B O 1
ATOM 15034 N N . LYS B 1 661 ? 40.719 36.062 16.359 1 77 661 LYS B N 1
ATOM 15035 C CA . LYS B 1 661 ? 41.094 36.219 17.766 1 77 661 LYS B CA 1
ATOM 15036 C C . LYS B 1 661 ? 42.625 36.188 17.953 1 77 661 LYS B C 1
ATOM 15038 O O . LYS B 1 661 ? 43.125 36.719 18.938 1 77 661 LYS B O 1
ATOM 15043 N N . TYR B 1 662 ? 43.25 35.562 16.969 1 80.56 662 TYR B N 1
ATOM 15044 C CA . TYR B 1 662 ? 44.688 35.406 17.109 1 80.56 662 TYR B CA 1
ATOM 15045 C C . TYR B 1 662 ? 45.438 36.375 16.203 1 80.56 662 TYR B C 1
ATOM 15047 O O . TYR B 1 662 ? 46.281 35.969 15.398 1 80.56 662 TYR B O 1
ATOM 15055 N N . SER B 1 663 ? 45.219 37.719 16.422 1 75.88 663 SER B N 1
ATOM 15056 C CA . SER B 1 663 ? 45.781 38.75 15.594 1 75.88 663 SER B CA 1
ATOM 15057 C C . SER B 1 663 ? 47.312 38.844 15.773 1 75.88 663 SER B C 1
ATOM 15059 O O . SER B 1 663 ? 48 39.25 14.859 1 75.88 663 SER B O 1
ATOM 15061 N N . HIS B 1 664 ? 47.781 38.375 17 1 78.31 664 HIS B N 1
ATOM 15062 C CA . HIS B 1 664 ? 49.219 38.438 17.266 1 78.31 664 HIS B CA 1
ATOM 15063 C C . HIS B 1 664 ? 50 37.469 16.391 1 78.31 664 HIS B C 1
ATOM 15065 O O . HIS B 1 664 ? 51.188 37.656 16.125 1 78.31 664 HIS B O 1
ATOM 15071 N N . PHE B 1 665 ? 49.406 36.406 15.859 1 86.12 665 PHE B N 1
ATOM 15072 C CA . PHE B 1 665 ? 50.031 35.438 14.953 1 86.12 665 PHE B CA 1
ATOM 15073 C C . PHE B 1 665 ? 49.75 35.812 13.5 1 86.12 665 PHE B C 1
ATOM 15075 O O . PHE B 1 665 ? 50.219 35.125 12.586 1 86.12 665 PHE B O 1
ATOM 15082 N N . SER B 1 666 ? 49.031 36.844 13.258 1 85.19 666 SER B N 1
ATOM 15083 C CA . SER B 1 666 ? 48.656 37.344 11.93 1 85.19 666 SER B CA 1
ATOM 15084 C C . SER B 1 666 ? 48.031 36.25 11.094 1 85.19 666 SER B C 1
ATOM 15086 O O . SER B 1 666 ? 48.312 36.125 9.898 1 85.19 666 SER B O 1
ATOM 15088 N N . PHE B 1 667 ? 47.312 35.344 11.766 1 88.88 667 PHE B N 1
ATOM 15089 C CA . PHE B 1 667 ? 46.688 34.25 11.047 1 88.88 667 PHE B CA 1
ATOM 15090 C C . PHE B 1 667 ? 45.719 34.75 9.984 1 88.88 667 PHE B C 1
ATOM 15092 O O . PHE B 1 667 ? 45.688 34.25 8.859 1 88.88 667 PHE B O 1
ATOM 15099 N N . ALA B 1 668 ? 44.844 35.688 10.328 1 87.62 668 ALA B N 1
ATOM 15100 C CA . ALA B 1 668 ? 43.844 36.219 9.414 1 87.62 668 ALA B CA 1
ATOM 15101 C C . ALA B 1 668 ? 44.5 36.844 8.18 1 87.62 668 ALA B C 1
ATOM 15103 O O . ALA B 1 668 ? 44.062 36.625 7.051 1 87.62 668 ALA B O 1
ATOM 15104 N N . GLU B 1 669 ? 45.562 37.531 8.359 1 88.31 669 GLU B N 1
ATOM 15105 C CA . GLU B 1 669 ? 46.281 38.188 7.258 1 88.31 669 GLU B CA 1
ATOM 15106 C C . GLU B 1 669 ? 46.938 37.156 6.336 1 88.31 669 GLU B C 1
ATOM 15108 O O . GLU B 1 669 ? 46.875 37.281 5.113 1 88.31 669 GLU B O 1
ATOM 15113 N N . ARG B 1 670 ? 47.562 36.188 6.844 1 89.5 670 ARG B N 1
ATOM 15114 C CA . ARG B 1 670 ? 48.188 35.125 6.055 1 89.5 670 ARG B CA 1
ATOM 15115 C C . ARG B 1 670 ? 47.156 34.375 5.223 1 89.5 670 ARG B C 1
ATOM 15117 O O . ARG B 1 670 ? 47.438 34.031 4.074 1 89.5 670 ARG B O 1
ATOM 15124 N N . MET B 1 671 ? 46.062 34.094 5.898 1 89.81 671 MET B N 1
ATOM 15125 C CA . MET B 1 671 ? 45 33.406 5.191 1 89.81 671 MET B CA 1
ATOM 15126 C C . MET B 1 671 ? 44.469 34.219 4.039 1 89.81 671 MET B C 1
ATOM 15128 O O . MET B 1 671 ? 44.188 33.719 2.955 1 89.81 671 MET B O 1
ATOM 15132 N N . VAL B 1 672 ? 44.219 35.469 4.254 1 90.62 672 VAL B N 1
ATOM 15133 C CA . VAL B 1 672 ? 43.75 36.375 3.211 1 90.62 672 VAL B CA 1
ATOM 15134 C C . VAL B 1 672 ? 44.719 36.375 2.041 1 90.62 672 VAL B C 1
ATOM 15136 O O . VAL B 1 672 ? 44.312 36.281 0.881 1 90.62 672 VAL B O 1
ATOM 15139 N N . LYS B 1 673 ? 46.031 36.469 2.33 1 88.81 673 LYS B N 1
ATOM 15140 C CA . LYS B 1 673 ? 47.062 36.438 1.288 1 88.81 673 LYS B CA 1
ATOM 15141 C C . LYS B 1 673 ? 47 35.156 0.465 1 88.81 673 LYS B C 1
ATOM 15143 O O . LYS B 1 673 ? 47.062 35.219 -0.766 1 88.81 673 LYS B O 1
ATOM 15148 N N . ARG B 1 674 ? 46.781 34.125 1.096 1 87.44 674 ARG B N 1
ATOM 15149 C CA . ARG B 1 674 ? 46.688 32.844 0.416 1 87.44 674 ARG B CA 1
ATOM 15150 C C . ARG B 1 674 ? 45.438 32.781 -0.479 1 87.44 674 ARG B C 1
ATOM 15152 O O . ARG B 1 674 ? 45.531 32.312 -1.616 1 87.44 674 ARG B O 1
ATOM 15159 N N . CYS B 1 675 ? 44.344 33.156 0.047 1 88.75 675 CYS B N 1
ATOM 15160 C CA . CYS B 1 675 ? 43.094 33.125 -0.704 1 88.75 675 CYS B CA 1
ATOM 15161 C C . CYS B 1 675 ? 43.156 34 -1.936 1 88.75 675 CYS B C 1
ATOM 15163 O O . CYS B 1 675 ? 42.688 33.625 -3.008 1 88.75 675 CYS B O 1
ATOM 15165 N N . VAL B 1 676 ? 43.75 35.156 -1.852 1 88.31 676 VAL B N 1
ATOM 15166 C CA . VAL B 1 676 ? 43.844 36.094 -2.967 1 88.31 676 VAL B CA 1
ATOM 15167 C C . VAL B 1 676 ? 44.719 35.469 -4.074 1 88.31 676 VAL B C 1
ATOM 15169 O O . VAL B 1 676 ? 44.406 35.625 -5.258 1 88.31 676 VAL B O 1
ATOM 15172 N N . GLU B 1 677 ? 45.688 34.719 -3.789 1 82.75 677 GLU B N 1
ATOM 15173 C CA . GLU B 1 677 ? 46.562 34.062 -4.758 1 82.75 677 GLU B CA 1
ATOM 15174 C C . GLU B 1 677 ? 45.844 32.938 -5.496 1 82.75 677 GLU B C 1
ATOM 15176 O O . GLU B 1 677 ? 46.094 32.719 -6.688 1 82.75 677 GLU B O 1
ATOM 15181 N N . ASN B 1 678 ? 44.938 32.344 -4.801 1 79.19 678 ASN B N 1
ATOM 15182 C CA . ASN B 1 678 ? 44.312 31.156 -5.367 1 79.19 678 ASN B CA 1
ATOM 15183 C C . ASN B 1 678 ? 43 31.484 -6.055 1 79.19 678 ASN B C 1
ATOM 15185 O O . ASN B 1 678 ? 42.469 30.672 -6.797 1 79.19 678 ASN B O 1
ATOM 15189 N N . VAL B 1 679 ? 42.281 32.5 -5.801 1 76.88 679 VAL B N 1
ATOM 15190 C CA . VAL B 1 679 ? 41 32.875 -6.406 1 76.88 679 VAL B CA 1
ATOM 15191 C C . VAL B 1 679 ? 41.156 32.969 -7.922 1 76.88 679 VAL B C 1
ATOM 15193 O O . VAL B 1 679 ? 40.219 32.688 -8.664 1 76.88 679 VAL B O 1
ATOM 15196 N N . LYS B 1 680 ? 42.281 33.062 -8.422 1 63.69 680 LYS B N 1
ATOM 15197 C CA . LYS B 1 680 ? 42.531 33.062 -9.859 1 63.69 680 LYS B CA 1
ATOM 15198 C C . LYS B 1 680 ? 42.312 31.672 -10.453 1 63.69 680 LYS B C 1
ATOM 15200 O O . LYS B 1 680 ? 42 31.547 -11.641 1 63.69 680 LYS B O 1
ATOM 15205 N N . ASN B 1 681 ? 42.375 30.625 -9.562 1 59.81 681 ASN B N 1
ATOM 15206 C CA . ASN B 1 681 ? 42.25 29.25 -10.047 1 59.81 681 ASN B CA 1
ATOM 15207 C C . ASN B 1 681 ? 40.812 28.734 -9.859 1 59.81 681 ASN B C 1
ATOM 15209 O O . ASN B 1 681 ? 40.594 27.531 -9.703 1 59.81 681 ASN B O 1
ATOM 15213 N N . ASP B 1 682 ? 39.75 29.594 -9.727 1 59.78 682 ASP B N 1
ATOM 15214 C CA . ASP B 1 682 ? 38.312 29.375 -9.875 1 59.78 682 ASP B CA 1
ATOM 15215 C C . ASP B 1 682 ? 37.781 28.578 -8.695 1 59.78 682 ASP B C 1
ATOM 15217 O O . ASP B 1 682 ? 36.906 27.703 -8.875 1 59.78 682 ASP B O 1
ATOM 15221 N N . ARG B 1 683 ? 38.312 28.656 -7.559 1 61.94 683 ARG B N 1
ATOM 15222 C CA . ARG B 1 683 ? 37.688 28 -6.418 1 61.94 683 ARG B CA 1
ATOM 15223 C C . ARG B 1 683 ? 36.688 28.938 -5.73 1 61.94 683 ARG B C 1
ATOM 15225 O O . ARG B 1 683 ? 37.062 29.719 -4.859 1 61.94 683 ARG B O 1
ATOM 15232 N N . GLU B 1 684 ? 35.5 28.797 -5.844 1 68.06 684 GLU B N 1
ATOM 15233 C CA . GLU B 1 684 ? 34.375 29.672 -5.492 1 68.06 684 GLU B CA 1
ATOM 15234 C C . GLU B 1 684 ? 34.188 29.734 -3.98 1 68.06 684 GLU B C 1
ATOM 15236 O O . GLU B 1 684 ? 33.719 30.75 -3.453 1 68.06 684 GLU B O 1
ATOM 15241 N N . THR B 1 685 ? 34.719 28.828 -3.303 1 73.62 685 THR B N 1
ATOM 15242 C CA . THR B 1 685 ? 34.531 28.766 -1.861 1 73.62 685 THR B CA 1
ATOM 15243 C C . THR B 1 685 ? 35.438 29.75 -1.133 1 73.62 685 THR B C 1
ATOM 15245 O O . THR B 1 685 ? 35.156 30.141 0.003 1 73.62 685 THR B O 1
ATOM 15248 N N . LEU B 1 686 ? 36.438 30.266 -1.812 1 83.31 686 LEU B N 1
ATOM 15249 C CA . LEU B 1 686 ? 37.438 31.109 -1.178 1 83.31 686 LEU B CA 1
ATOM 15250 C C . LEU B 1 686 ? 36.938 32.531 -1.006 1 83.31 686 LEU B C 1
ATOM 15252 O O . LEU B 1 686 ? 37.438 33.281 -0.169 1 83.31 686 LEU B O 1
ATOM 15256 N N . TYR B 1 687 ? 35.906 32.875 -1.746 1 88.12 687 TYR B N 1
ATOM 15257 C CA . TYR B 1 687 ? 35.344 34.219 -1.629 1 88.12 687 TYR B CA 1
ATOM 15258 C C . TYR B 1 687 ? 34.656 34.438 -0.285 1 88.12 687 TYR B C 1
ATOM 15260 O O . TYR B 1 687 ? 34.656 35.531 0.271 1 88.12 687 TYR B O 1
ATOM 15268 N N . THR B 1 688 ? 34.156 33.438 0.238 1 88.19 688 THR B N 1
ATOM 15269 C CA . THR B 1 688 ? 33.5 33.5 1.539 1 88.19 688 THR B CA 1
ATOM 15270 C C . THR B 1 688 ? 34.5 33.812 2.643 1 88.19 688 THR B C 1
ATOM 15272 O O . THR B 1 688 ? 34.25 34.625 3.529 1 88.19 688 THR B O 1
ATOM 15275 N N . ILE B 1 689 ? 35.625 33.156 2.566 1 87.06 689 ILE B N 1
ATOM 15276 C CA . ILE B 1 689 ? 36.688 33.375 3.553 1 87.06 689 ILE B CA 1
ATOM 15277 C C . ILE B 1 689 ? 37.188 34.812 3.461 1 87.06 689 ILE B C 1
ATOM 15279 O O . ILE B 1 689 ? 37.375 35.469 4.484 1 87.06 689 ILE B O 1
ATOM 15283 N N . LEU B 1 690 ? 37.312 35.25 2.289 1 89.75 690 LEU B N 1
ATOM 15284 C CA . LEU B 1 690 ? 37.812 36.625 2.072 1 89.75 690 LEU B CA 1
ATOM 15285 C C . LEU B 1 690 ? 36.781 37.625 2.586 1 89.75 690 LEU B C 1
ATOM 15287 O O . LEU B 1 690 ? 37.156 38.625 3.193 1 89.75 690 LEU B O 1
ATOM 15291 N N . ALA B 1 691 ? 35.562 37.375 2.412 1 90.75 691 ALA B N 1
ATOM 15292 C CA . ALA B 1 691 ? 34.5 38.25 2.871 1 90.75 691 ALA B CA 1
ATOM 15293 C C . ALA B 1 691 ? 34.5 38.375 4.391 1 90.75 691 ALA B C 1
ATOM 15295 O O . ALA B 1 691 ? 34.219 39.469 4.938 1 90.75 691 ALA B O 1
ATOM 15296 N N . MET B 1 692 ? 34.906 37.438 5.055 1 87.25 692 MET B N 1
ATOM 15297 C CA . MET B 1 692 ? 34.844 37.406 6.512 1 87.25 692 MET B CA 1
ATOM 15298 C C . MET B 1 692 ? 36.094 38.031 7.113 1 87.25 692 MET B C 1
ATOM 15300 O O . MET B 1 692 ? 36.031 38.656 8.172 1 87.25 692 MET B O 1
ATOM 15304 N N . LEU B 1 693 ? 37.219 37.844 6.406 1 86.56 693 LEU B N 1
ATOM 15305 C CA . LEU B 1 693 ? 38.469 38.156 7.047 1 86.56 693 LEU B CA 1
ATOM 15306 C C . LEU B 1 693 ? 39 39.5 6.535 1 86.56 693 LEU B C 1
ATOM 15308 O O . LEU B 1 693 ? 39.719 40.219 7.262 1 86.56 693 LEU B O 1
ATOM 15312 N N . MET B 1 694 ? 38.719 39.812 5.32 1 88.25 694 MET B N 1
ATOM 15313 C CA . MET B 1 694 ? 39.219 41.062 4.746 1 88.25 694 MET B CA 1
ATOM 15314 C C . MET B 1 694 ? 38.344 42.219 5.18 1 88.25 694 MET B C 1
ATOM 15316 O O . MET B 1 694 ? 37.125 42.062 5.316 1 88.25 694 MET B O 1
ATOM 15320 N N . PRO B 1 695 ? 39.031 43.344 5.531 1 85 695 PRO B N 1
ATOM 15321 C CA . PRO B 1 695 ? 38.188 44.531 5.746 1 85 695 PRO B CA 1
ATOM 15322 C C . PRO B 1 695 ? 37.188 44.781 4.594 1 85 695 PRO B C 1
ATOM 15324 O O . PRO B 1 695 ? 37.562 44.594 3.428 1 85 695 PRO B O 1
ATOM 15327 N N . THR B 1 696 ? 36.031 45.062 4.871 1 88.81 696 THR B N 1
ATOM 15328 C CA . THR B 1 696 ? 34.938 45.125 3.902 1 88.81 696 THR B CA 1
ATOM 15329 C C . THR B 1 696 ? 35.312 46.031 2.73 1 88.81 696 THR B C 1
ATOM 15331 O O . THR B 1 696 ? 34.969 45.719 1.58 1 88.81 696 THR B O 1
ATOM 15334 N N . GLN B 1 697 ? 36 47.125 2.984 1 88.44 697 GLN B N 1
ATOM 15335 C CA . GLN B 1 697 ? 36.375 48.062 1.923 1 88.44 697 GLN B CA 1
ATOM 15336 C C . GLN B 1 697 ? 37.375 47.406 0.95 1 88.44 697 GLN B C 1
ATOM 15338 O O . GLN B 1 697 ? 37.219 47.531 -0.267 1 88.44 697 GLN B O 1
ATOM 15343 N N . ASP B 1 698 ? 38.344 46.625 1.46 1 89.69 698 ASP B N 1
ATOM 15344 C CA . ASP B 1 698 ? 39.344 45.938 0.623 1 89.69 698 ASP B CA 1
ATOM 15345 C C . ASP B 1 698 ? 38.688 44.812 -0.173 1 89.69 698 ASP B C 1
ATOM 15347 O O . ASP B 1 698 ? 39 44.594 -1.338 1 89.69 698 ASP B O 1
ATOM 15351 N N . PHE B 1 699 ? 37.75 44.125 0.5 1 91.62 699 PHE B N 1
ATOM 15352 C CA . PHE B 1 699 ? 37.062 43 -0.152 1 91.62 699 PHE B CA 1
ATOM 15353 C C . PHE B 1 699 ? 36.219 43.5 -1.316 1 91.62 699 PHE B C 1
ATOM 15355 O O . PHE B 1 699 ? 36.25 42.906 -2.4 1 91.62 699 PHE B O 1
ATOM 15362 N N . THR B 1 700 ? 35.438 44.656 -1.105 1 92.88 700 THR B N 1
ATOM 15363 C CA . THR B 1 700 ? 34.562 45.188 -2.152 1 92.88 700 THR B CA 1
ATOM 15364 C C . THR B 1 700 ? 35.406 45.719 -3.326 1 92.88 700 THR B C 1
ATOM 15366 O O . THR B 1 700 ? 35 45.594 -4.48 1 92.88 700 THR B O 1
ATOM 15369 N N . GLN B 1 701 ? 36.656 46.188 -3.047 1 91.94 701 GLN B N 1
ATOM 15370 C CA . GLN B 1 701 ? 37.531 46.656 -4.105 1 91.94 701 GLN B CA 1
ATOM 15371 C C . GLN B 1 701 ? 38.094 45.469 -4.887 1 91.94 701 GLN B C 1
ATOM 15373 O O . GLN B 1 701 ? 38.25 45.531 -6.109 1 91.94 701 GLN B O 1
ATOM 15378 N N . LEU B 1 702 ? 38.344 44.406 -4.23 1 91.12 702 LEU B N 1
ATOM 15379 C CA . LEU B 1 702 ? 38.906 43.219 -4.859 1 91.12 702 LEU B CA 1
ATOM 15380 C C . LEU B 1 702 ? 37.906 42.625 -5.84 1 91.12 702 LEU B C 1
ATOM 15382 O O . LEU B 1 702 ? 38.281 42.125 -6.906 1 91.12 702 LEU B O 1
ATOM 15386 N N . ILE B 1 703 ? 36.625 42.625 -5.477 1 92.25 703 ILE B N 1
ATOM 15387 C CA . ILE B 1 703 ? 35.656 41.906 -6.27 1 92.25 703 ILE B CA 1
ATOM 15388 C C . ILE B 1 703 ? 35.031 42.812 -7.32 1 92.25 703 ILE B C 1
ATOM 15390 O O . ILE B 1 703 ? 34.344 42.375 -8.227 1 92.25 703 ILE B O 1
ATOM 15394 N N . ALA B 1 704 ? 35.281 44.062 -7.375 1 91.38 704 ALA B N 1
ATOM 15395 C CA . ALA B 1 704 ? 34.656 45.062 -8.242 1 91.38 704 ALA B CA 1
ATOM 15396 C C . ALA B 1 704 ? 34.812 44.688 -9.711 1 91.38 704 ALA B C 1
ATOM 15398 O O . ALA B 1 704 ? 33.875 44.812 -10.5 1 91.38 704 ALA B O 1
ATOM 15399 N N . PRO B 1 705 ? 35.938 44.094 -10.188 1 87.94 705 PRO B N 1
ATOM 15400 C CA . PRO B 1 705 ? 36.125 43.719 -11.594 1 87.94 705 PRO B CA 1
ATOM 15401 C C . PRO B 1 705 ? 35.219 42.562 -12.008 1 87.94 705 PRO B C 1
ATOM 15403 O O . PRO B 1 705 ? 35.031 42.312 -13.195 1 87.94 705 PRO B O 1
ATOM 15406 N N . PHE B 1 706 ? 34.75 41.906 -11.031 1 87.69 706 PHE B N 1
ATOM 15407 C CA . PHE B 1 706 ? 34 40.688 -11.352 1 87.69 706 PHE B CA 1
ATOM 15408 C C . PHE B 1 706 ? 32.5 40.938 -11.297 1 87.69 706 PHE B C 1
ATOM 15410 O O . PHE B 1 706 ? 31.719 40 -11.305 1 87.69 706 PHE B O 1
ATOM 15417 N N . TYR B 1 707 ? 32.062 42.156 -11.25 1 89.19 707 TYR B N 1
ATOM 15418 C CA . TYR B 1 707 ? 30.656 42.5 -11.289 1 89.19 707 TYR B CA 1
ATOM 15419 C C . TYR B 1 707 ? 30.031 42.031 -12.602 1 89.19 707 TYR B C 1
ATOM 15421 O O . TYR B 1 707 ? 30.672 42.062 -13.656 1 89.19 707 TYR B O 1
ATOM 15429 N N . PRO B 1 708 ? 28.844 41.438 -12.445 1 86.25 708 PRO B N 1
ATOM 15430 C CA . PRO B 1 708 ? 28.203 41 -13.68 1 86.25 708 PRO B CA 1
ATOM 15431 C C . PRO B 1 708 ? 27.984 42.125 -14.695 1 86.25 708 PRO B C 1
ATOM 15433 O O . PRO B 1 708 ? 27.375 43.125 -14.367 1 86.25 708 PRO B O 1
ATOM 15436 N N . PRO B 1 709 ? 28.547 41.938 -15.938 1 77 709 PRO B N 1
ATOM 15437 C CA . PRO B 1 709 ? 28.344 43 -16.938 1 77 709 PRO B CA 1
ATOM 15438 C C . PRO B 1 709 ? 26.922 43.062 -17.469 1 77 709 PRO B C 1
ATOM 15440 O O . PRO B 1 709 ? 26.438 44.125 -17.828 1 77 709 PRO B O 1
ATOM 15443 N N . ASN B 1 710 ? 26.328 41.875 -17.656 1 83.44 710 ASN B N 1
ATOM 15444 C CA . ASN B 1 710 ? 24.984 41.781 -18.219 1 83.44 710 ASN B CA 1
ATOM 15445 C C . ASN B 1 710 ? 24.016 41.094 -17.25 1 83.44 710 ASN B C 1
ATOM 15447 O O . ASN B 1 710 ? 24.453 40.469 -16.281 1 83.44 710 ASN B O 1
ATOM 15451 N N . ASN B 1 711 ? 22.75 41.344 -17.641 1 86.38 711 ASN B N 1
ATOM 15452 C CA . ASN B 1 711 ? 21.688 40.75 -16.812 1 86.38 711 ASN B CA 1
ATOM 15453 C C . ASN B 1 711 ? 21.578 39.25 -17.031 1 86.38 711 ASN B C 1
ATOM 15455 O O . ASN B 1 711 ? 21.016 38.531 -16.219 1 86.38 711 ASN B O 1
ATOM 15459 N N . LYS B 1 712 ? 22 38.844 -18.297 1 86.88 712 LYS B N 1
ATOM 15460 C CA . LYS B 1 712 ? 21.875 37.438 -18.672 1 86.88 712 LYS B CA 1
ATOM 15461 C C . LYS B 1 712 ? 23.25 36.812 -18.906 1 86.88 712 LYS B C 1
ATOM 15463 O O . LYS B 1 712 ? 24.141 37.438 -19.469 1 86.88 712 LYS B O 1
ATOM 15468 N N . ILE B 1 713 ? 23.344 35.625 -18.438 1 86.38 713 ILE B N 1
ATOM 15469 C CA . ILE B 1 713 ? 24.547 34.844 -18.734 1 86.38 713 ILE B CA 1
ATOM 15470 C C . ILE B 1 713 ? 24.406 34.156 -20.094 1 86.38 713 ILE B C 1
ATOM 15472 O O . ILE B 1 713 ? 23.391 33.5 -20.359 1 86.38 713 ILE B O 1
ATOM 15476 N N . ASP B 1 714 ? 25.266 34.406 -20.922 1 82.94 714 ASP B N 1
ATOM 15477 C CA . ASP B 1 714 ? 25.25 33.719 -22.219 1 82.94 714 ASP B CA 1
ATOM 15478 C C . ASP B 1 714 ? 25.703 32.281 -22.094 1 82.94 714 ASP B C 1
ATOM 15480 O O . ASP B 1 714 ? 26.891 31.984 -22.031 1 82.94 714 ASP B O 1
ATOM 15484 N N . GLU B 1 715 ? 24.797 31.406 -22.094 1 76.56 715 GLU B N 1
ATOM 15485 C CA . GLU B 1 715 ? 25.031 30 -21.812 1 76.56 715 GLU B CA 1
ATOM 15486 C C . GLU B 1 715 ? 25.734 29.312 -22.969 1 76.56 715 GLU B C 1
ATOM 15488 O O . GLU B 1 715 ? 26.359 28.266 -22.781 1 76.56 715 GLU B O 1
ATOM 15493 N N . ALA B 1 716 ? 25.688 29.828 -24.109 1 72.44 716 ALA B N 1
ATOM 15494 C CA . ALA B 1 716 ? 26.266 29.172 -25.297 1 72.44 716 ALA B CA 1
ATOM 15495 C C . ALA B 1 716 ? 27.766 29.391 -25.344 1 72.44 716 ALA B C 1
ATOM 15497 O O . ALA B 1 716 ? 28.484 28.609 -25.984 1 72.44 716 ALA B O 1
ATOM 15498 N N . ASN B 1 717 ? 28.203 30.547 -24.609 1 78.69 717 ASN B N 1
ATOM 15499 C CA . ASN B 1 717 ? 29.625 30.875 -24.594 1 78.69 717 ASN B CA 1
ATOM 15500 C C . ASN B 1 717 ? 30.297 30.406 -23.312 1 78.69 717 ASN B C 1
ATOM 15502 O O . ASN B 1 717 ? 29.984 30.875 -22.219 1 78.69 717 ASN B O 1
ATOM 15506 N N . ASP B 1 718 ? 31.312 29.625 -23.422 1 76.5 718 ASP B N 1
ATOM 15507 C CA . ASP B 1 718 ? 31.969 28.984 -22.281 1 76.5 718 ASP B CA 1
ATOM 15508 C C . ASP B 1 718 ? 32.625 30.031 -21.375 1 76.5 718 ASP B C 1
ATOM 15510 O O . ASP B 1 718 ? 32.594 29.906 -20.156 1 76.5 718 ASP B O 1
ATOM 15514 N N . GLU B 1 719 ? 33.281 30.906 -22.016 1 79.06 719 GLU B N 1
ATOM 15515 C CA . GLU B 1 719 ? 33.969 31.938 -21.234 1 79.06 719 GLU B CA 1
ATOM 15516 C C . GLU B 1 719 ? 32.969 32.781 -20.438 1 79.06 719 GLU B C 1
ATOM 15518 O O . GLU B 1 719 ? 33.219 33.094 -19.281 1 79.06 719 GLU B O 1
ATOM 15523 N N . GLU B 1 720 ? 31.953 33.125 -21.031 1 82.56 720 GLU B N 1
ATOM 15524 C CA . GLU B 1 720 ? 30.938 33.938 -20.359 1 82.56 720 GLU B CA 1
ATOM 15525 C C . GLU B 1 720 ? 30.25 33.125 -19.25 1 82.56 720 GLU B C 1
ATOM 15527 O O . GLU B 1 720 ? 29.875 33.688 -18.219 1 82.56 720 GLU B O 1
ATOM 15532 N N . ARG B 1 721 ? 30.203 31.922 -19.422 1 79.62 721 ARG B N 1
ATOM 15533 C CA . ARG B 1 721 ? 29.641 31.047 -18.406 1 79.62 721 ARG B CA 1
ATOM 15534 C C . ARG B 1 721 ? 30.516 31 -17.156 1 79.62 721 ARG B C 1
ATOM 15536 O O . ARG B 1 721 ? 30 31.047 -16.031 1 79.62 721 ARG B O 1
ATOM 15543 N N . LYS B 1 722 ? 31.75 30.875 -17.391 1 79.81 722 LYS B N 1
ATOM 15544 C CA . LYS B 1 722 ? 32.688 30.844 -16.266 1 79.81 722 LYS B CA 1
ATOM 15545 C C . LYS B 1 722 ? 32.625 32.156 -15.477 1 79.81 722 LYS B C 1
ATOM 15547 O O . LYS B 1 722 ? 32.656 32.125 -14.242 1 79.81 722 LYS B O 1
ATOM 15552 N N . LYS B 1 723 ? 32.562 33.219 -16.203 1 82.94 723 LYS B N 1
ATOM 15553 C CA . LYS B 1 723 ? 32.438 34.531 -15.547 1 82.94 723 LYS B CA 1
ATOM 15554 C C . LYS B 1 723 ? 31.141 34.625 -14.758 1 82.94 723 LYS B C 1
ATOM 15556 O O . LYS B 1 723 ? 31.125 35.188 -13.656 1 82.94 723 LYS B O 1
ATOM 15561 N N . GLY B 1 724 ? 30.203 34.094 -15.352 1 83.38 724 GLY B N 1
ATOM 15562 C CA . GLY B 1 724 ? 28.906 34.094 -14.688 1 83.38 724 GLY B CA 1
ATOM 15563 C C . GLY B 1 724 ? 28.922 33.312 -13.391 1 83.38 724 GLY B C 1
ATOM 15564 O O . GLY B 1 724 ? 28.391 33.75 -12.375 1 83.38 724 GLY B O 1
ATOM 15565 N N . TYR B 1 725 ? 29.641 32.281 -13.336 1 81.44 725 TYR B N 1
ATOM 15566 C CA . TYR B 1 725 ? 29.719 31.453 -12.141 1 81.44 725 TYR B CA 1
ATOM 15567 C C . TYR B 1 725 ? 30.5 32.156 -11.039 1 81.44 725 TYR B C 1
ATOM 15569 O O . TYR B 1 725 ? 30.156 32.031 -9.859 1 81.44 725 TYR B O 1
ATOM 15577 N N . ARG B 1 726 ? 31.438 32.719 -11.469 1 84.56 726 ARG B N 1
ATOM 15578 C CA . ARG B 1 726 ? 32.25 33.469 -10.516 1 84.56 726 ARG B CA 1
ATOM 15579 C C . ARG B 1 726 ? 31.422 34.594 -9.883 1 84.56 726 ARG B C 1
ATOM 15581 O O . ARG B 1 726 ? 31.484 34.812 -8.664 1 84.56 726 ARG B O 1
ATOM 15588 N N . ALA B 1 727 ? 30.766 35.219 -10.695 1 87.88 727 ALA B N 1
ATOM 15589 C CA . ALA B 1 727 ? 29.922 36.281 -10.188 1 87.88 727 ALA B CA 1
ATOM 15590 C C . ALA B 1 727 ? 28.859 35.75 -9.219 1 87.88 727 ALA B C 1
ATOM 15592 O O . ALA B 1 727 ? 28.562 36.406 -8.211 1 87.88 727 ALA B O 1
ATOM 15593 N N . LEU B 1 728 ? 28.375 34.688 -9.531 1 87.56 728 LEU B N 1
ATOM 15594 C CA . LEU B 1 728 ? 27.375 34.094 -8.672 1 87.56 728 LEU B CA 1
ATOM 15595 C C . LEU B 1 728 ? 27.969 33.688 -7.324 1 87.56 728 LEU B C 1
ATOM 15597 O O . LEU B 1 728 ? 27.344 33.906 -6.281 1 87.56 728 LEU B O 1
ATOM 15601 N N . ALA B 1 729 ? 29.141 33.125 -7.281 1 86 729 ALA B N 1
ATOM 15602 C CA . ALA B 1 729 ? 29.828 32.75 -6.047 1 86 729 ALA B CA 1
ATOM 15603 C C . ALA B 1 729 ? 30.109 33.969 -5.176 1 86 729 ALA B C 1
ATOM 15605 O O . ALA B 1 729 ? 29.984 33.906 -3.949 1 86 729 ALA B O 1
ATOM 15606 N N . ILE B 1 730 ? 30.469 35 -5.727 1 90.81 730 ILE B N 1
ATOM 15607 C CA . ILE B 1 730 ? 30.766 36.25 -5.023 1 90.81 730 ILE B CA 1
ATOM 15608 C C . ILE B 1 730 ? 29.484 36.781 -4.383 1 90.81 730 ILE B C 1
ATOM 15610 O O . ILE B 1 730 ? 29.484 37.188 -3.211 1 90.81 730 ILE B O 1
ATOM 15614 N N . CYS B 1 731 ? 28.531 36.812 -5.137 1 91.31 731 CYS B N 1
ATOM 15615 C CA . CYS B 1 731 ? 27.25 37.312 -4.652 1 91.31 731 CYS B CA 1
ATOM 15616 C C . CYS B 1 731 ? 26.797 36.562 -3.408 1 91.31 731 CYS B C 1
ATOM 15618 O O . CYS B 1 731 ? 26.344 37.156 -2.441 1 91.31 731 CYS B O 1
ATOM 15620 N N . GLU B 1 732 ? 27 35.375 -3.336 1 88.25 732 GLU B N 1
ATOM 15621 C CA . GLU B 1 732 ? 26.609 34.531 -2.197 1 88.25 732 GLU B CA 1
ATOM 15622 C C . GLU B 1 732 ? 27.5 34.812 -0.989 1 88.25 732 GLU B C 1
ATOM 15624 O O . GLU B 1 732 ? 27.062 34.719 0.155 1 88.25 732 GLU B O 1
ATOM 15629 N N . SER B 1 733 ? 28.734 35.094 -1.216 1 90.31 733 SER B N 1
ATOM 15630 C CA . SER B 1 733 ? 29.719 35.281 -0.153 1 90.31 733 SER B CA 1
ATOM 15631 C C . SER B 1 733 ? 29.5 36.594 0.583 1 90.31 733 SER B C 1
ATOM 15633 O O . SER B 1 733 ? 29.953 36.781 1.718 1 90.31 733 SER B O 1
ATOM 15635 N N . LEU B 1 734 ? 28.703 37.469 0.031 1 92.44 734 LEU B N 1
ATOM 15636 C CA . LEU B 1 734 ? 28.5 38.781 0.6 1 92.44 734 LEU B CA 1
ATOM 15637 C C . LEU B 1 734 ? 27.672 38.719 1.875 1 92.44 734 LEU B C 1
ATOM 15639 O O . LEU B 1 734 ? 27.688 39.625 2.695 1 92.44 734 LEU B O 1
ATOM 15643 N N . LYS B 1 735 ? 27.016 37.688 2.012 1 89.69 735 LYS B N 1
ATOM 15644 C CA . LYS B 1 735 ? 26.25 37.469 3.234 1 89.69 735 LYS B CA 1
ATOM 15645 C C . LYS B 1 735 ? 27.172 37.438 4.457 1 89.69 735 LYS B C 1
ATOM 15647 O O . LYS B 1 735 ? 26.75 37.844 5.547 1 89.69 735 LYS B O 1
ATOM 15652 N N . TYR B 1 736 ? 28.422 37.156 4.281 1 86.75 736 TYR B N 1
ATOM 15653 C CA . TYR B 1 736 ? 29.344 36.938 5.391 1 86.75 736 TYR B CA 1
ATOM 15654 C C . TYR B 1 736 ? 30.219 38.156 5.633 1 86.75 736 TYR B C 1
ATOM 15656 O O . TYR B 1 736 ? 31.031 38.156 6.551 1 86.75 736 TYR B O 1
ATOM 15664 N N . ALA B 1 737 ? 29.969 39.125 4.875 1 87.69 737 ALA B N 1
ATOM 15665 C CA . ALA B 1 737 ? 30.734 40.344 5.066 1 87.69 737 ALA B CA 1
ATOM 15666 C C . ALA B 1 737 ? 30.344 41.062 6.359 1 87.69 737 ALA B C 1
ATOM 15668 O O . ALA B 1 737 ? 29.172 41.094 6.723 1 87.69 737 ALA B O 1
ATOM 15669 N N . THR B 1 738 ? 31.266 41.531 7.156 1 76.88 738 THR B N 1
ATOM 15670 C CA . THR B 1 738 ? 31.031 42.125 8.477 1 76.88 738 THR B CA 1
ATOM 15671 C C . THR B 1 738 ? 30.672 43.594 8.352 1 76.88 738 THR B C 1
ATOM 15673 O O . THR B 1 738 ? 30.078 44.188 9.266 1 76.88 738 THR B O 1
ATOM 15676 N N . GLY B 1 739 ? 31.062 44.281 7.293 1 80.31 739 GLY B N 1
ATOM 15677 C CA . GLY B 1 739 ? 30.766 45.688 7.133 1 80.31 739 GLY B CA 1
ATOM 15678 C C . GLY B 1 739 ? 29.594 45.969 6.211 1 80.31 739 GLY B C 1
ATOM 15679 O O . GLY B 1 739 ? 28.797 45.062 5.934 1 80.31 739 GLY B O 1
ATOM 15680 N N . PHE B 1 740 ? 29.391 47.219 5.961 1 88.62 740 PHE B N 1
ATOM 15681 C CA . PHE B 1 740 ? 28.281 47.656 5.137 1 88.62 740 PHE B CA 1
ATOM 15682 C C . PHE B 1 740 ? 28.516 47.344 3.67 1 88.62 740 PHE B C 1
ATOM 15684 O O . PHE B 1 740 ? 29.422 47.875 3.037 1 88.62 740 PHE B O 1
ATOM 15691 N N . VAL B 1 741 ? 27.75 46.312 3.096 1 92.69 741 VAL B N 1
ATOM 15692 C CA . VAL B 1 741 ? 28.016 45.844 1.737 1 92.69 741 VAL B CA 1
ATOM 15693 C C . VAL B 1 741 ? 26.734 45.906 0.919 1 92.69 741 VAL B C 1
ATOM 15695 O O . VAL B 1 741 ? 26.672 45.375 -0.192 1 92.69 741 VAL B O 1
ATOM 15698 N N . LEU B 1 742 ? 25.688 46.5 1.398 1 93.5 742 LEU B N 1
ATOM 15699 C CA . LEU B 1 742 ? 24.375 46.5 0.747 1 93.5 742 LEU B CA 1
ATOM 15700 C C . LEU B 1 742 ? 24.469 47.125 -0.646 1 93.5 742 LEU B C 1
ATOM 15702 O O . LEU B 1 742 ? 23.859 46.625 -1.593 1 93.5 742 LEU B O 1
ATOM 15706 N N . PRO B 1 743 ? 25.297 48.25 -0.897 1 92.56 743 PRO B N 1
ATOM 15707 C CA . PRO B 1 743 ? 25.422 48.781 -2.252 1 92.56 743 PRO B CA 1
ATOM 15708 C C . PRO B 1 743 ? 25.984 47.781 -3.246 1 92.56 743 PRO B C 1
ATOM 15710 O O . PRO B 1 743 ? 25.531 47.719 -4.395 1 92.56 743 PRO B O 1
ATOM 15713 N N . THR B 1 744 ? 26.906 46.938 -2.807 1 93.69 744 THR B N 1
ATOM 15714 C CA . THR B 1 744 ? 27.516 45.906 -3.66 1 93.69 744 THR B CA 1
ATOM 15715 C C . THR B 1 744 ? 26.5 44.812 -4.008 1 93.69 744 THR B C 1
ATOM 15717 O O . THR B 1 744 ? 26.422 44.375 -5.152 1 93.69 744 THR B O 1
ATOM 15720 N N . ILE B 1 745 ? 25.734 44.406 -3.033 1 94.62 745 ILE B N 1
ATOM 15721 C CA . ILE B 1 745 ? 24.766 43.312 -3.234 1 94.62 745 ILE B CA 1
ATOM 15722 C C . ILE B 1 745 ? 23.703 43.781 -4.238 1 94.62 745 ILE B C 1
ATOM 15724 O O . ILE B 1 745 ? 23.25 42.969 -5.07 1 94.62 745 ILE B O 1
ATOM 15728 N N . ILE B 1 746 ? 23.297 45 -4.164 1 93.94 746 ILE B N 1
ATOM 15729 C CA . ILE B 1 746 ? 22.234 45.562 -5.012 1 93.94 746 ILE B CA 1
ATOM 15730 C C . ILE B 1 746 ? 22.672 45.5 -6.473 1 93.94 746 ILE B C 1
ATOM 15732 O O . ILE B 1 746 ? 21.828 45.312 -7.367 1 93.94 746 ILE B O 1
ATOM 15736 N N . THR B 1 747 ? 23.969 45.5 -6.809 1 92.06 747 THR B N 1
ATOM 15737 C CA . THR B 1 747 ? 24.484 45.406 -8.172 1 92.06 747 THR B CA 1
ATOM 15738 C C . THR B 1 747 ? 24.203 44.031 -8.766 1 92.06 747 THR B C 1
ATOM 15740 O O . THR B 1 747 ? 24.109 43.875 -9.984 1 92.06 747 THR B O 1
ATOM 15743 N N . TYR B 1 748 ? 24.047 43.094 -7.859 1 93.12 748 TYR B N 1
ATOM 15744 C CA . TYR B 1 748 ? 23.812 41.719 -8.305 1 93.12 748 TYR B CA 1
ATOM 15745 C C . TYR B 1 748 ? 22.328 41.438 -8.375 1 93.12 748 TYR B C 1
ATOM 15747 O O . TYR B 1 748 ? 21.922 40.375 -8.875 1 93.12 748 TYR B O 1
ATOM 15755 N N . CYS B 1 749 ? 21.5 42.312 -7.855 1 93.44 749 CYS B N 1
ATOM 15756 C CA . CYS B 1 749 ? 20.062 42.094 -7.82 1 93.44 749 CYS B CA 1
ATOM 15757 C C . CYS B 1 749 ? 19.438 42.344 -9.18 1 93.44 749 CYS B C 1
ATOM 15759 O O . CYS B 1 749 ? 18.578 43.219 -9.305 1 93.44 749 CYS B O 1
ATOM 15761 N N . LYS B 1 750 ? 19.859 41.5 -10.219 1 90.62 750 LYS B N 1
ATOM 15762 C CA . LYS B 1 750 ? 19.328 41.656 -11.57 1 90.62 750 LYS B CA 1
ATOM 15763 C C . LYS B 1 750 ? 19.438 40.344 -12.352 1 90.62 750 LYS B C 1
ATOM 15765 O O . LYS B 1 750 ? 20.391 39.594 -12.156 1 90.62 750 LYS B O 1
ATOM 15770 N N . GLY B 1 751 ? 18.453 40.094 -13.117 1 87 751 GLY B N 1
ATOM 15771 C CA . GLY B 1 751 ? 18.453 39 -14.094 1 87 751 GLY B CA 1
ATOM 15772 C C . GLY B 1 751 ? 18.75 37.656 -13.477 1 87 751 GLY B C 1
ATOM 15773 O O . GLY B 1 751 ? 18.125 37.281 -12.492 1 87 751 GLY B O 1
ATOM 15774 N N . ASP B 1 752 ? 19.75 36.969 -14.023 1 87.62 752 ASP B N 1
ATOM 15775 C CA . ASP B 1 752 ? 20.078 35.594 -13.664 1 87.62 752 ASP B CA 1
ATOM 15776 C C . ASP B 1 752 ? 20.781 35.531 -12.305 1 87.62 752 ASP B C 1
ATOM 15778 O O . ASP B 1 752 ? 20.891 34.469 -11.703 1 87.62 752 ASP B O 1
ATOM 15782 N N . PHE B 1 753 ? 21.125 36.656 -11.781 1 89.81 753 PHE B N 1
ATOM 15783 C CA . PHE B 1 753 ? 21.922 36.688 -10.555 1 89.81 753 PHE B CA 1
ATOM 15784 C C . PHE B 1 753 ? 21.031 36.906 -9.344 1 89.81 753 PHE B C 1
ATOM 15786 O O . PHE B 1 753 ? 21.453 36.688 -8.203 1 89.81 753 PHE B O 1
ATOM 15793 N N . LEU B 1 754 ? 19.844 37.312 -9.547 1 89.06 754 LEU B N 1
ATOM 15794 C CA . LEU B 1 754 ? 18.953 37.688 -8.461 1 89.06 754 LEU B CA 1
ATOM 15795 C C . LEU B 1 754 ? 18.719 36.531 -7.512 1 89.06 754 LEU B C 1
ATOM 15797 O O . LEU B 1 754 ? 18.766 36.688 -6.289 1 89.06 754 LEU B O 1
ATOM 15801 N N . GLY B 1 755 ? 18.516 35.375 -8.078 1 85.38 755 GLY B N 1
ATOM 15802 C CA . GLY B 1 755 ? 18.219 34.219 -7.262 1 85.38 755 GLY B CA 1
ATOM 15803 C C . GLY B 1 755 ? 19.266 33.938 -6.207 1 85.38 755 GLY B C 1
ATOM 15804 O O . GLY B 1 755 ? 18.938 33.625 -5.062 1 85.38 755 GLY B O 1
ATOM 15805 N N . ARG B 1 756 ? 20.469 34.094 -6.492 1 85.38 756 ARG B N 1
ATOM 15806 C CA . ARG B 1 756 ? 21.578 33.812 -5.574 1 85.38 756 ARG B CA 1
ATOM 15807 C C . ARG B 1 756 ? 21.875 35.031 -4.703 1 85.38 756 ARG B C 1
ATOM 15809 O O . ARG B 1 756 ? 22.438 34.906 -3.617 1 85.38 756 ARG B O 1
ATOM 15816 N N . ALA B 1 757 ? 21.5 36.125 -5.164 1 91.38 757 ALA B N 1
ATOM 15817 C CA . ALA B 1 757 ? 21.75 37.375 -4.441 1 91.38 757 ALA B CA 1
ATOM 15818 C C . ALA B 1 757 ? 20.766 37.562 -3.291 1 91.38 757 ALA B C 1
ATOM 15820 O O . ALA B 1 757 ? 21.047 38.281 -2.33 1 91.38 757 ALA B O 1
ATOM 15821 N N . LEU B 1 758 ? 19.703 36.969 -3.359 1 90.94 758 LEU B N 1
ATOM 15822 C CA . LEU B 1 758 ? 18.609 37.188 -2.412 1 90.94 758 LEU B CA 1
ATOM 15823 C C . LEU B 1 758 ? 19.031 36.781 -1.001 1 90.94 758 LEU B C 1
ATOM 15825 O O . LEU B 1 758 ? 18.703 37.469 -0.034 1 90.94 758 LEU B O 1
ATOM 15829 N N . GLU B 1 759 ? 19.734 35.75 -0.88 1 88.19 759 GLU B N 1
ATOM 15830 C CA . GLU B 1 759 ? 20.156 35.312 0.453 1 88.19 759 GLU B CA 1
ATOM 15831 C C . GLU B 1 759 ? 21.047 36.375 1.112 1 88.19 759 GLU B C 1
ATOM 15833 O O . GLU B 1 759 ? 20.859 36.688 2.291 1 88.19 759 GLU B O 1
ATOM 15838 N N . SER B 1 760 ? 21.969 36.812 0.358 1 92.88 760 SER B N 1
ATOM 15839 C CA . SER B 1 760 ? 22.844 37.844 0.852 1 92.88 760 SER B CA 1
ATOM 15840 C C . SER B 1 760 ? 22.078 39.156 1.122 1 92.88 760 SER B C 1
ATOM 15842 O O . SER B 1 760 ? 22.328 39.844 2.115 1 92.88 760 SER B O 1
ATOM 15844 N N . LEU B 1 761 ? 21.141 39.438 0.299 1 94 761 LEU B N 1
ATOM 15845 C CA . LEU B 1 761 ? 20.344 40.625 0.436 1 94 761 LEU B CA 1
ATOM 15846 C C . LEU B 1 761 ? 19.516 40.594 1.717 1 94 761 LEU B C 1
ATOM 15848 O O . LEU B 1 761 ? 19.547 41.531 2.508 1 94 761 LEU B O 1
ATOM 15852 N N . TYR B 1 762 ? 18.812 39.594 1.931 1 92.12 762 TYR B N 1
ATOM 15853 C CA . TYR B 1 762 ? 17.953 39.469 3.107 1 92.12 762 TYR B CA 1
ATOM 15854 C C . TYR B 1 762 ? 18.781 39.531 4.387 1 92.12 762 TYR B C 1
ATOM 15856 O O . TYR B 1 762 ? 18.453 40.25 5.32 1 92.12 762 TYR B O 1
ATOM 15864 N N . TYR B 1 763 ? 19.859 38.75 4.367 1 91.44 763 TYR B N 1
ATOM 15865 C CA . TYR B 1 763 ? 20.719 38.719 5.551 1 91.44 763 TYR B CA 1
ATOM 15866 C C . TYR B 1 763 ? 21.219 40.094 5.902 1 91.44 763 TYR B C 1
ATOM 15868 O O . TYR B 1 763 ? 21.109 40.531 7.051 1 91.44 763 TYR B O 1
ATOM 15876 N N . GLN B 1 764 ? 21.688 40.75 4.984 1 91.81 764 GLN B N 1
ATOM 15877 C CA . GLN B 1 764 ? 22.297 42.062 5.234 1 91.81 764 GLN B CA 1
ATOM 15878 C C . GLN B 1 764 ? 21.234 43.094 5.57 1 91.81 764 GLN B C 1
ATOM 15880 O O . GLN B 1 764 ? 21.5 44.031 6.32 1 91.81 764 GLN B O 1
ATOM 15885 N N . PHE B 1 765 ? 20.078 43 5.176 1 92.56 765 PHE B N 1
ATOM 15886 C CA . PHE B 1 765 ? 18.984 43.875 5.551 1 92.56 765 PHE B CA 1
ATOM 15887 C C . PHE B 1 765 ? 18.656 43.75 7.031 1 92.56 765 PHE B C 1
ATOM 15889 O O . PHE B 1 765 ? 18.375 44.75 7.707 1 92.56 765 PHE B O 1
ATOM 15896 N N . TYR B 1 766 ? 18.734 42.594 7.535 1 91.75 766 TYR B N 1
ATOM 15897 C CA . TYR B 1 766 ? 18.422 42.344 8.938 1 91.75 766 TYR B CA 1
ATOM 15898 C C . TYR B 1 766 ? 19.562 42.812 9.844 1 91.75 766 TYR B C 1
ATOM 15900 O O . TYR B 1 766 ? 19.359 43.062 11.031 1 91.75 766 TYR B O 1
ATOM 15908 N N . HIS B 1 767 ? 20.75 42.938 9.273 1 91.25 767 HIS B N 1
ATOM 15909 C CA . HIS B 1 767 ? 21.938 43.188 10.086 1 91.25 767 HIS B CA 1
ATOM 15910 C C . HIS B 1 767 ? 22.469 44.594 9.836 1 91.25 767 HIS B C 1
ATOM 15912 O O . HIS B 1 767 ? 23.547 44.969 10.32 1 91.25 767 HIS B O 1
ATOM 15918 N N . THR B 1 768 ? 21.734 45.375 9.047 1 91.94 768 THR B N 1
ATOM 15919 C CA . THR B 1 768 ? 22.078 46.781 8.797 1 91.94 768 THR B CA 1
ATOM 15920 C C . THR B 1 768 ? 21.172 47.719 9.602 1 91.94 768 THR B C 1
ATOM 15922 O O . THR B 1 768 ? 19.984 47.438 9.766 1 91.94 768 THR B O 1
ATOM 15925 N N . PRO B 1 769 ? 21.828 48.781 10.195 1 93.12 769 PRO B N 1
ATOM 15926 C CA . PRO B 1 769 ? 21.031 49.719 10.984 1 93.12 769 PRO B CA 1
ATOM 15927 C C . PRO B 1 769 ? 19.859 50.312 10.203 1 93.12 769 PRO B C 1
ATOM 15929 O O . PRO B 1 769 ? 19.969 50.531 8.992 1 93.12 769 PRO B O 1
ATOM 15932 N N . GLU B 1 770 ? 18.75 50.625 10.859 1 93.19 770 GLU B N 1
ATOM 15933 C CA . GLU B 1 770 ? 17.5 51.094 10.273 1 93.19 770 GLU B CA 1
ATOM 15934 C C . GLU B 1 770 ? 17.719 52.406 9.508 1 93.19 770 GLU B C 1
ATOM 15936 O O . GLU B 1 770 ? 17.172 52.562 8.414 1 93.19 770 GLU B O 1
ATOM 15941 N N . ASN B 1 771 ? 18.562 53.312 10.039 1 90.56 771 ASN B N 1
ATOM 15942 C CA . ASN B 1 771 ? 18.734 54.656 9.484 1 90.56 771 ASN B CA 1
ATOM 15943 C C . ASN B 1 771 ? 19.422 54.594 8.117 1 90.56 771 ASN B C 1
ATOM 15945 O O . ASN B 1 771 ? 19.344 55.562 7.352 1 90.56 771 ASN B O 1
ATOM 15949 N N . LYS B 1 772 ? 20.031 53.469 7.715 1 91.5 772 LYS B N 1
ATOM 15950 C CA . LYS B 1 772 ? 20.734 53.344 6.441 1 91.5 772 LYS B CA 1
ATOM 15951 C C . LYS B 1 772 ? 19.891 52.594 5.414 1 91.5 772 LYS B C 1
ATOM 15953 O O . LYS B 1 772 ? 20.25 52.531 4.234 1 91.5 772 LYS B O 1
ATOM 15958 N N . LEU B 1 773 ? 18.828 52.062 5.824 1 93.56 773 LEU B N 1
ATOM 15959 C CA . LEU B 1 773 ? 18.109 51.094 4.988 1 93.56 773 LEU B CA 1
ATOM 15960 C C . LEU B 1 773 ? 17.172 51.812 4.016 1 93.56 773 LEU B C 1
ATOM 15962 O O . LEU B 1 773 ? 16.875 51.312 2.939 1 93.56 773 LEU B O 1
ATOM 15966 N N . SER B 1 774 ? 16.688 53 4.352 1 89.75 774 SER B N 1
ATOM 15967 C CA . SER B 1 774 ? 15.672 53.688 3.572 1 89.75 774 SER B CA 1
ATOM 15968 C C . SER B 1 774 ? 16.141 53.938 2.141 1 89.75 774 SER B C 1
ATOM 15970 O O . SER B 1 774 ? 15.367 53.781 1.193 1 89.75 774 SER B O 1
ATOM 15972 N N . VAL B 1 775 ? 17.406 54.281 1.949 1 91.69 775 VAL B N 1
ATOM 15973 C CA . VAL B 1 775 ? 17.953 54.562 0.634 1 91.69 775 VAL B CA 1
ATOM 15974 C C . VAL B 1 775 ? 17.938 53.312 -0.235 1 91.69 775 VAL B C 1
ATOM 15976 O O . VAL B 1 775 ? 17.625 53.375 -1.427 1 91.69 775 VAL B O 1
ATOM 15979 N N . PHE B 1 776 ? 18.188 52.281 0.353 1 93.94 776 PHE B N 1
ATOM 15980 C CA . PHE B 1 776 ? 18.312 51.031 -0.406 1 93.94 776 PHE B CA 1
ATOM 15981 C C . PHE B 1 776 ? 16.938 50.438 -0.703 1 93.94 776 PHE B C 1
ATOM 15983 O O . PHE B 1 776 ? 16.734 49.781 -1.729 1 93.94 776 PHE B O 1
ATOM 15990 N N . ILE B 1 777 ? 15.992 50.625 0.21 1 93.31 777 ILE B N 1
ATOM 15991 C CA . ILE B 1 777 ? 14.609 50.219 -0.052 1 93.31 777 ILE B CA 1
ATOM 15992 C C . ILE B 1 777 ? 14.078 50.969 -1.273 1 93.31 777 ILE B C 1
ATOM 15994 O O . ILE B 1 777 ? 13.445 50.375 -2.145 1 93.31 777 ILE B O 1
ATOM 15998 N N . ASN B 1 778 ? 14.391 52.219 -1.351 1 91.62 778 ASN B N 1
ATOM 15999 C CA . ASN B 1 778 ? 13.961 53.031 -2.486 1 91.62 778 ASN B CA 1
ATOM 16000 C C . ASN B 1 778 ? 14.625 52.562 -3.783 1 91.62 778 ASN B C 1
ATOM 16002 O O . ASN B 1 778 ? 13.984 52.531 -4.836 1 91.62 778 ASN B O 1
ATOM 16006 N N . GLU B 1 779 ? 15.836 52.219 -3.738 1 94 779 GLU B N 1
ATOM 16007 C CA . GLU B 1 779 ? 16.547 51.75 -4.914 1 94 779 GLU B CA 1
ATOM 16008 C C . GLU B 1 779 ? 15.977 50.438 -5.422 1 94 779 GLU B C 1
ATOM 16010 O O . GLU B 1 779 ? 15.758 50.25 -6.625 1 94 779 GLU B O 1
ATOM 16015 N N . LEU B 1 780 ? 15.742 49.531 -4.508 1 94.12 780 LEU B N 1
ATOM 16016 C CA . LEU B 1 780 ? 15.188 48.25 -4.879 1 94.12 780 LEU B CA 1
ATOM 16017 C C . LEU B 1 780 ? 13.781 48.406 -5.461 1 94.12 780 LEU B C 1
ATOM 16019 O O . LEU B 1 780 ? 13.398 47.656 -6.371 1 94.12 780 LEU B O 1
ATOM 16023 N N . SER B 1 781 ? 13.016 49.344 -4.988 1 92.75 781 SER B N 1
ATOM 16024 C CA . SER B 1 781 ? 11.633 49.562 -5.395 1 92.75 781 SER B CA 1
ATOM 16025 C C . SER B 1 781 ? 11.555 50.125 -6.816 1 92.75 781 SER B C 1
ATOM 16027 O O . SER B 1 781 ? 10.5 50.062 -7.453 1 92.75 781 SER B O 1
ATOM 16029 N N . SER B 1 782 ? 12.68 50.625 -7.395 1 90.88 782 SER B N 1
ATOM 16030 C CA . SER B 1 782 ? 12.68 51.219 -8.727 1 90.88 782 SER B CA 1
ATOM 16031 C C . SER B 1 782 ? 13.242 50.25 -9.766 1 90.88 782 SER B C 1
ATOM 16033 O O . SER B 1 782 ? 13.352 50.594 -10.938 1 90.88 782 SER B O 1
ATOM 16035 N N . ARG B 1 783 ? 13.516 49.094 -9.383 1 92.06 783 ARG B N 1
ATOM 16036 C CA . ARG B 1 783 ? 14.164 48.156 -10.273 1 92.06 783 ARG B CA 1
ATOM 16037 C C . ARG B 1 783 ? 13.133 47.25 -10.938 1 92.06 783 ARG B C 1
ATOM 16039 O O . ARG B 1 783 ? 11.969 47.594 -11.078 1 92.06 783 ARG B O 1
ATOM 16046 N N . ALA B 1 784 ? 13.656 46.094 -11.5 1 89.75 784 ALA B N 1
ATOM 16047 C CA . ALA B 1 784 ? 12.82 45.156 -12.242 1 89.75 784 ALA B CA 1
ATOM 16048 C C . ALA B 1 784 ? 11.727 44.562 -11.344 1 89.75 784 ALA B C 1
ATOM 16050 O O . ALA B 1 784 ? 11.82 44.625 -10.117 1 89.75 784 ALA B O 1
ATOM 16051 N N . VAL B 1 785 ? 10.75 43.938 -11.859 1 88.06 785 VAL B N 1
ATOM 16052 C CA . VAL B 1 785 ? 9.539 43.438 -11.219 1 88.06 785 VAL B CA 1
ATOM 16053 C C . VAL B 1 785 ? 9.906 42.469 -10.086 1 88.06 785 VAL B C 1
ATOM 16055 O O . VAL B 1 785 ? 9.414 42.594 -8.961 1 88.06 785 VAL B O 1
ATOM 16058 N N . SER B 1 786 ? 10.766 41.531 -10.281 1 88.19 786 SER B N 1
ATOM 16059 C CA . SER B 1 786 ? 11.148 40.531 -9.281 1 88.19 786 SER B CA 1
ATOM 16060 C C . SER B 1 786 ? 11.828 41.188 -8.086 1 88.19 786 SER B C 1
ATOM 16062 O O . SER B 1 786 ? 11.594 40.781 -6.941 1 88.19 786 SER B O 1
ATOM 16064 N N . VAL B 1 787 ? 12.562 42.156 -8.312 1 92.94 787 VAL B N 1
ATOM 16065 C CA . VAL B 1 787 ? 13.281 42.844 -7.254 1 92.94 787 VAL B CA 1
ATOM 16066 C C . VAL B 1 787 ? 12.312 43.688 -6.441 1 92.94 787 VAL B C 1
ATOM 16068 O O . VAL B 1 787 ? 12.438 43.781 -5.219 1 92.94 787 VAL B O 1
ATOM 16071 N N . ARG B 1 788 ? 11.328 44.312 -7.109 1 92.88 788 ARG B N 1
ATOM 16072 C CA . ARG B 1 788 ? 10.336 45.125 -6.43 1 92.88 788 ARG B CA 1
ATOM 16073 C C . ARG B 1 788 ? 9.555 44.312 -5.406 1 92.88 788 ARG B C 1
ATOM 16075 O O . ARG B 1 788 ? 9.227 44.812 -4.324 1 92.88 788 ARG B O 1
ATOM 16082 N N . LYS B 1 789 ? 9.266 43.094 -5.746 1 90.81 789 LYS B N 1
ATOM 16083 C CA . LYS B 1 789 ? 8.555 42.219 -4.828 1 90.81 789 LYS B CA 1
ATOM 16084 C C . LYS B 1 789 ? 9.352 42 -3.545 1 90.81 789 LYS B C 1
ATOM 16086 O O . LYS B 1 789 ? 8.781 41.969 -2.451 1 90.81 789 LYS B O 1
ATOM 16091 N N . HIS B 1 790 ? 10.625 41.875 -3.67 1 91.81 790 HIS B N 1
ATOM 16092 C CA . HIS B 1 790 ? 11.477 41.688 -2.502 1 91.81 790 HIS B CA 1
ATOM 16093 C C . HIS B 1 790 ? 11.617 42.969 -1.71 1 91.81 790 HIS B C 1
ATOM 16095 O O . HIS B 1 790 ? 11.758 42.938 -0.485 1 91.81 790 HIS B O 1
ATOM 16101 N N . ALA B 1 791 ? 11.586 44.031 -2.4 1 94 791 ALA B N 1
ATOM 16102 C CA . ALA B 1 791 ? 11.586 45.344 -1.725 1 94 791 ALA B CA 1
ATOM 16103 C C . ALA B 1 791 ? 10.375 45.469 -0.808 1 94 791 ALA B C 1
ATOM 16105 O O . ALA B 1 791 ? 10.5 45.938 0.328 1 94 791 ALA B O 1
ATOM 16106 N N . ILE B 1 792 ? 9.273 45.094 -1.291 1 93.5 792 ILE B N 1
ATOM 16107 C CA . ILE B 1 792 ? 8.039 45.156 -0.515 1 93.5 792 ILE B CA 1
ATOM 16108 C C . ILE B 1 792 ? 8.156 44.25 0.721 1 93.5 792 ILE B C 1
ATOM 16110 O O . ILE B 1 792 ? 7.855 44.688 1.836 1 93.5 792 ILE B O 1
ATOM 16114 N N . PHE B 1 793 ? 8.609 43.062 0.469 1 91.56 793 PHE B N 1
ATOM 16115 C CA . PHE B 1 793 ? 8.75 42.094 1.553 1 91.56 793 PHE B CA 1
ATOM 16116 C C . PHE B 1 793 ? 9.695 42.625 2.625 1 91.56 793 PHE B C 1
ATOM 16118 O O . PHE B 1 793 ? 9.367 42.594 3.814 1 91.56 793 PHE B O 1
ATOM 16125 N N . LEU B 1 794 ? 10.828 43.094 2.225 1 93.38 794 LEU B N 1
ATOM 16126 C CA . LEU B 1 794 ? 11.859 43.562 3.145 1 93.38 794 LEU B CA 1
ATOM 16127 C C . LEU B 1 794 ? 11.391 44.781 3.922 1 93.38 794 LEU B C 1
ATOM 16129 O O . LEU B 1 794 ? 11.664 44.906 5.117 1 93.38 794 LEU B O 1
ATOM 16133 N N . THR B 1 795 ? 10.672 45.656 3.314 1 93.69 795 THR B N 1
ATOM 16134 C CA . THR B 1 795 ? 10.133 46.812 3.984 1 93.69 795 THR B CA 1
ATOM 16135 C C . THR B 1 795 ? 9.164 46.438 5.09 1 93.69 795 THR B C 1
ATOM 16137 O O . THR B 1 795 ? 9.227 46.938 6.203 1 93.69 795 THR B O 1
ATOM 16140 N N . CYS B 1 796 ? 8.336 45.5 4.84 1 92.38 796 CYS B N 1
ATOM 16141 C CA . CYS B 1 796 ? 7.332 45.062 5.797 1 92.38 796 CYS B CA 1
ATOM 16142 C C . CYS B 1 796 ? 7.984 44.344 6.984 1 92.38 796 CYS B C 1
ATOM 16144 O O . CYS B 1 796 ? 7.375 44.219 8.047 1 92.38 796 CYS B O 1
ATOM 16146 N N . GLN B 1 797 ? 9.234 44 6.824 1 88.62 797 GLN B N 1
ATOM 16147 C CA . GLN B 1 797 ? 9.898 43.25 7.883 1 88.62 797 GLN B CA 1
ATOM 16148 C C . GLN B 1 797 ? 10.727 44.188 8.781 1 88.62 797 GLN B C 1
ATOM 16150 O O . GLN B 1 797 ? 10.703 44.031 10 1 88.62 797 GLN B O 1
ATOM 16155 N N . VAL B 1 798 ? 11.438 45.125 8.148 1 91.62 798 VAL B N 1
ATOM 16156 C CA . VAL B 1 798 ? 12.492 45.781 8.914 1 91.62 798 VAL B CA 1
ATOM 16157 C C . VAL B 1 798 ? 12.164 47.25 9.086 1 91.62 798 VAL B C 1
ATOM 16159 O O . VAL B 1 798 ? 12.664 47.906 10 1 91.62 798 VAL B O 1
ATOM 16162 N N . ALA B 1 799 ? 11.242 47.844 8.289 1 92.19 799 ALA B N 1
ATOM 16163 C CA . ALA B 1 799 ? 11.008 49.312 8.273 1 92.19 799 ALA B CA 1
ATOM 16164 C C . ALA B 1 799 ? 10.031 49.719 9.375 1 92.19 799 ALA B C 1
ATOM 16166 O O . ALA B 1 799 ? 9.484 48.844 10.078 1 92.19 799 ALA B O 1
ATOM 16167 N N . THR B 1 800 ? 9.953 51.031 9.648 1 94.19 800 THR B N 1
ATOM 16168 C CA . THR B 1 800 ? 8.992 51.594 10.602 1 94.19 800 THR B CA 1
ATOM 16169 C C . THR B 1 800 ? 7.57 51.438 10.062 1 94.19 800 THR B C 1
ATOM 16171 O O . THR B 1 800 ? 7.367 51.219 8.875 1 94.19 800 THR B O 1
ATOM 16174 N N . ALA B 1 801 ? 6.594 51.5 10.969 1 93.94 801 ALA B N 1
ATOM 16175 C CA . ALA B 1 801 ? 5.191 51.438 10.562 1 93.94 801 ALA B CA 1
ATOM 16176 C C . ALA B 1 801 ? 4.848 52.531 9.562 1 93.94 801 ALA B C 1
ATOM 16178 O O . ALA B 1 801 ? 4.117 52.281 8.594 1 93.94 801 ALA B O 1
ATOM 16179 N N . GLU B 1 802 ? 5.445 53.688 9.781 1 91.12 802 GLU B N 1
ATOM 16180 C CA . GLU B 1 802 ? 5.191 54.812 8.898 1 91.12 802 GLU B CA 1
ATOM 16181 C C . GLU B 1 802 ? 5.789 54.594 7.512 1 91.12 802 GLU B C 1
ATOM 16183 O O . GLU B 1 802 ? 5.129 54.844 6.5 1 91.12 802 GLU B O 1
ATOM 16188 N N . ASP B 1 803 ? 7.027 54.125 7.477 1 91.88 803 ASP B N 1
ATOM 16189 C CA . ASP B 1 803 ? 7.691 53.844 6.207 1 91.88 803 ASP B CA 1
ATOM 16190 C C . ASP B 1 803 ? 6.973 52.75 5.434 1 91.88 803 ASP B C 1
ATOM 16192 O O . ASP B 1 803 ? 6.895 52.781 4.203 1 91.88 803 ASP B O 1
ATOM 16196 N N . THR B 1 804 ? 6.527 51.75 6.137 1 94.19 804 THR B N 1
ATOM 16197 C CA . THR B 1 804 ? 5.801 50.656 5.504 1 94.19 804 THR B CA 1
ATOM 16198 C C . THR B 1 804 ? 4.5 51.156 4.887 1 94.19 804 THR B C 1
ATOM 16200 O O . THR B 1 804 ? 4.172 50.812 3.748 1 94.19 804 THR B O 1
ATOM 16203 N N . GLN B 1 805 ? 3.764 51.969 5.633 1 93.25 805 GLN B N 1
ATOM 16204 C CA . GLN B 1 805 ? 2.518 52.531 5.133 1 93.25 805 GLN B CA 1
ATOM 16205 C C . GLN B 1 805 ? 2.76 53.375 3.895 1 93.25 805 GLN B C 1
ATOM 16207 O O . GLN B 1 805 ? 2.018 53.281 2.916 1 93.25 805 GLN B O 1
ATOM 16212 N N . ASN B 1 806 ? 3.803 54.156 3.971 1 91.25 806 ASN B N 1
ATOM 16213 C CA . ASN B 1 806 ? 4.137 55.031 2.846 1 91.25 806 ASN B CA 1
ATOM 16214 C C . ASN B 1 806 ? 4.496 54.219 1.602 1 91.25 806 ASN B C 1
ATOM 16216 O O . ASN B 1 806 ? 4.113 54.594 0.488 1 91.25 806 ASN B O 1
ATOM 16220 N N . LEU B 1 807 ? 5.223 53.188 1.767 1 93.06 807 LEU B N 1
ATOM 16221 C CA . LEU B 1 807 ? 5.613 52.375 0.634 1 93.06 807 LEU B CA 1
ATOM 16222 C C . LEU B 1 807 ? 4.395 51.688 0.009 1 93.06 807 LEU B C 1
ATOM 16224 O O . LEU B 1 807 ? 4.273 51.625 -1.217 1 93.06 807 LEU B O 1
ATOM 16228 N N . ILE B 1 808 ? 3.58 51.125 0.857 1 93.94 808 ILE B N 1
ATOM 16229 C CA . ILE B 1 808 ? 2.391 50.469 0.357 1 93.94 808 ILE B CA 1
ATOM 16230 C C . ILE B 1 808 ? 1.521 51.438 -0.421 1 93.94 808 ILE B C 1
ATOM 16232 O O . ILE B 1 808 ? 1.059 51.125 -1.522 1 93.94 808 ILE B O 1
ATOM 16236 N N . LYS B 1 809 ? 1.345 52.656 0.12 1 93.06 809 LYS B N 1
ATOM 16237 C CA . LYS B 1 809 ? 0.558 53.656 -0.555 1 93.06 809 LYS B CA 1
ATOM 16238 C C . LYS B 1 809 ? 1.183 54.062 -1.894 1 93.06 809 LYS B C 1
ATOM 16240 O O . LYS B 1 809 ? 0.476 54.219 -2.891 1 93.06 809 LYS B O 1
ATOM 16245 N N . LYS B 1 810 ? 2.457 54.156 -1.89 1 92.12 810 LYS B N 1
ATOM 16246 C CA . LYS B 1 810 ? 3.176 54.469 -3.119 1 92.12 810 LYS B CA 1
ATOM 16247 C C . LYS B 1 810 ? 2.926 53.406 -4.195 1 92.12 810 LYS B C 1
ATOM 16249 O O . LYS B 1 810 ? 2.637 53.75 -5.344 1 92.12 810 LYS B O 1
ATOM 16254 N N . TYR B 1 811 ? 3.076 52.219 -3.846 1 94 811 TYR B N 1
ATOM 16255 C CA . TYR B 1 811 ? 2.885 51.125 -4.797 1 94 811 TYR B CA 1
ATOM 16256 C C . TYR B 1 811 ? 1.438 51.062 -5.273 1 94 811 TYR B C 1
ATOM 16258 O O . TYR B 1 811 ? 1.171 50.719 -6.426 1 94 811 TYR B O 1
ATOM 16266 N N . LEU B 1 812 ? 0.529 51.375 -4.426 1 93.62 812 LEU B N 1
ATOM 16267 C CA . LEU B 1 812 ? -0.883 51.375 -4.793 1 93.62 812 LEU B CA 1
ATOM 16268 C C . LEU B 1 812 ? -1.164 52.406 -5.875 1 93.62 812 LEU B C 1
ATOM 16270 O O . LEU B 1 812 ? -1.984 52.156 -6.766 1 93.62 812 LEU B O 1
ATOM 16274 N N . GLU B 1 813 ? -0.446 53.438 -5.82 1 90.44 813 GLU B N 1
ATOM 16275 C CA . GLU B 1 813 ? -0.657 54.531 -6.758 1 90.44 813 GLU B CA 1
ATOM 16276 C C . GLU B 1 813 ? 0.089 54.281 -8.07 1 90.44 813 GLU B C 1
ATOM 16278 O O . GLU B 1 813 ? -0.416 54.625 -9.148 1 90.44 813 GLU B O 1
ATOM 16283 N N . THR B 1 814 ? 1.247 53.656 -8.008 1 90.56 814 THR B N 1
ATOM 16284 C CA . THR B 1 814 ? 2.139 53.688 -9.164 1 90.56 814 THR B CA 1
ATOM 16285 C C . THR B 1 814 ? 2.195 52.312 -9.836 1 90.56 814 THR B C 1
ATOM 16287 O O . THR B 1 814 ? 2.457 52.219 -11.039 1 90.56 814 THR B O 1
ATOM 16290 N N . GLU B 1 815 ? 2.02 51.25 -9.133 1 91.06 815 GLU B N 1
ATOM 16291 C CA . GLU B 1 815 ? 2.293 49.906 -9.656 1 91.06 815 GLU B CA 1
ATOM 16292 C C . GLU B 1 815 ? 1.122 49.375 -10.484 1 91.06 815 GLU B C 1
ATOM 16294 O O . GLU B 1 815 ? -0.025 49.406 -10.031 1 91.06 815 GLU B O 1
ATOM 16299 N N . ARG B 1 816 ? 1.477 48.844 -11.758 1 88.25 816 ARG B N 1
ATOM 16300 C CA . ARG B 1 816 ? 0.438 48.375 -12.656 1 88.25 816 ARG B CA 1
ATOM 16301 C C . ARG B 1 816 ? 0.66 46.906 -13 1 88.25 816 ARG B C 1
ATOM 16303 O O . ARG B 1 816 ? -0.227 46.25 -13.555 1 88.25 816 ARG B O 1
ATOM 16310 N N . ASN B 1 817 ? 1.804 46.5 -12.633 1 89.19 817 ASN B N 1
ATOM 16311 C CA . ASN B 1 817 ? 2.102 45.094 -12.945 1 89.19 817 ASN B CA 1
ATOM 16312 C C . ASN B 1 817 ? 1.281 44.125 -12.078 1 89.19 817 ASN B C 1
ATOM 16314 O O . ASN B 1 817 ? 1.284 44.25 -10.852 1 89.19 817 ASN B O 1
ATOM 16318 N N . ILE B 1 818 ? 0.662 43.094 -12.625 1 87.44 818 ILE B N 1
ATOM 16319 C CA . ILE B 1 818 ? -0.305 42.219 -11.969 1 87.44 818 ILE B CA 1
ATOM 16320 C C . ILE B 1 818 ? 0.401 41.344 -10.922 1 87.44 818 ILE B C 1
ATOM 16322 O O . ILE B 1 818 ? -0.128 41.125 -9.828 1 87.44 818 ILE B O 1
ATOM 16326 N N . SER B 1 819 ? 1.535 40.875 -11.211 1 86.88 819 SER B N 1
ATOM 16327 C CA . SER B 1 819 ? 2.264 40 -10.289 1 86.88 819 SER B CA 1
ATOM 16328 C C . SER B 1 819 ? 2.729 40.781 -9.055 1 86.88 819 SER B C 1
ATOM 16330 O O . SER B 1 819 ? 2.707 40.25 -7.945 1 86.88 819 SER B O 1
ATOM 16332 N N . VAL B 1 820 ? 3.1 41.969 -9.203 1 90.75 820 VAL B N 1
ATOM 16333 C CA . VAL B 1 820 ? 3.535 42.781 -8.086 1 90.75 820 VAL B CA 1
ATOM 16334 C C . VAL B 1 820 ? 2.334 43.188 -7.227 1 90.75 820 VAL B C 1
ATOM 16336 O O . VAL B 1 820 ? 2.428 43.219 -5.996 1 90.75 820 VAL B O 1
ATOM 16339 N N . GLN B 1 821 ? 1.258 43.375 -7.898 1 91.38 821 GLN B N 1
ATOM 16340 C CA . GLN B 1 821 ? 0.037 43.719 -7.172 1 91.38 821 GLN B CA 1
ATOM 16341 C C . GLN B 1 821 ? -0.398 42.562 -6.266 1 91.38 821 GLN B C 1
ATOM 16343 O O . GLN B 1 821 ? -0.823 42.812 -5.133 1 91.38 821 GLN B O 1
ATOM 16348 N N . LYS B 1 822 ? -0.294 41.438 -6.762 1 91.38 822 LYS B N 1
ATOM 16349 C CA . LYS B 1 822 ? -0.605 40.281 -5.949 1 91.38 822 LYS B CA 1
ATOM 16350 C C . LYS B 1 822 ? 0.314 40.188 -4.734 1 91.38 822 LYS B C 1
ATOM 16352 O O . LYS B 1 822 ? -0.143 39.938 -3.619 1 91.38 822 LYS B O 1
ATOM 16357 N N . HIS B 1 823 ? 1.59 40.375 -5.012 1 91.5 823 HIS B N 1
ATOM 16358 C CA . HIS B 1 823 ? 2.549 40.312 -3.912 1 91.5 823 HIS B CA 1
ATOM 16359 C C . HIS B 1 823 ? 2.291 41.438 -2.904 1 91.5 823 HIS B C 1
ATOM 16361 O O . HIS B 1 823 ? 2.453 41.25 -1.697 1 91.5 823 HIS B O 1
ATOM 16367 N N . LEU B 1 824 ? 1.986 42.562 -3.42 1 94.06 824 LEU B N 1
ATOM 16368 C CA . LEU B 1 824 ? 1.652 43.688 -2.568 1 94.06 824 LEU B CA 1
ATOM 16369 C C . LEU B 1 824 ? 0.454 43.375 -1.681 1 94.06 824 LEU B C 1
ATOM 16371 O O . LEU B 1 824 ? 0.474 43.656 -0.479 1 94.06 824 LEU B O 1
ATOM 16375 N N . PHE B 1 825 ? -0.514 42.812 -2.264 1 93.31 825 PHE B N 1
ATOM 16376 C CA . PHE B 1 825 ? -1.7 42.438 -1.51 1 93.31 825 PHE B CA 1
ATOM 16377 C C . PHE B 1 825 ? -1.336 41.469 -0.384 1 93.31 825 PHE B C 1
ATOM 16379 O O . PHE B 1 825 ? -1.705 41.688 0.771 1 93.31 825 PHE B O 1
ATOM 16386 N N . THR B 1 826 ? -0.664 40.375 -0.731 1 91.38 826 THR B N 1
ATOM 16387 C CA . THR B 1 826 ? -0.3 39.375 0.252 1 91.38 826 THR B CA 1
ATOM 16388 C C . THR B 1 826 ? 0.518 39.969 1.385 1 91.38 826 THR B C 1
ATOM 16390 O O . THR B 1 826 ? 0.285 39.688 2.559 1 91.38 826 THR B O 1
ATOM 16393 N N . ALA B 1 827 ? 1.474 40.844 1.006 1 92.94 827 ALA B N 1
ATOM 16394 C CA . ALA B 1 827 ? 2.32 41.5 1.999 1 92.94 827 ALA B CA 1
ATOM 16395 C C . ALA B 1 827 ? 1.507 42.438 2.871 1 92.94 827 ALA B C 1
ATOM 16397 O O . ALA B 1 827 ? 1.676 42.469 4.094 1 92.94 827 ALA B O 1
ATOM 16398 N N . ALA B 1 828 ? 0.665 43.156 2.266 1 94 828 ALA B N 1
ATOM 16399 C CA . ALA B 1 828 ? -0.171 44.125 2.984 1 94 828 ALA B CA 1
ATOM 16400 C C . ALA B 1 828 ? -1.125 43.406 3.938 1 94 828 ALA B C 1
ATOM 16402 O O . ALA B 1 828 ? -1.302 43.844 5.082 1 94 828 ALA B O 1
ATOM 16403 N N . LEU B 1 829 ? -1.719 42.406 3.443 1 93.5 829 LEU B N 1
ATOM 16404 C CA . LEU B 1 829 ? -2.641 41.656 4.281 1 93.5 829 LEU B CA 1
ATOM 16405 C C . LEU B 1 829 ? -1.916 41.062 5.484 1 93.5 829 LEU B C 1
ATOM 16407 O O . LEU B 1 829 ? -2.404 41.156 6.613 1 93.5 829 LEU B O 1
ATOM 16411 N N . LYS B 1 830 ? -0.779 40.406 5.254 1 90.44 830 LYS B N 1
ATOM 16412 C CA . LYS B 1 830 ? -0.004 39.844 6.344 1 90.44 830 LYS B CA 1
ATOM 16413 C C . LYS B 1 830 ? 0.42 40.906 7.355 1 90.44 830 LYS B C 1
ATOM 16415 O O . LYS B 1 830 ? 0.382 40.656 8.562 1 90.44 830 LYS B O 1
ATOM 16420 N N . TYR B 1 831 ? 0.844 42.031 6.848 1 93.81 831 TYR B N 1
ATOM 16421 C CA . TYR B 1 831 ? 1.242 43.125 7.727 1 93.81 831 TYR B CA 1
ATOM 16422 C C . TYR B 1 831 ? 0.056 43.625 8.539 1 93.81 831 TYR B C 1
ATOM 16424 O O . TYR B 1 831 ? 0.182 43.906 9.734 1 93.81 831 TYR B O 1
ATOM 16432 N N . PHE B 1 832 ? -1.103 43.719 7.918 1 93.12 832 PHE B N 1
ATOM 16433 C CA . PHE B 1 832 ? -2.322 44.188 8.57 1 93.12 832 PHE B CA 1
ATOM 16434 C C . PHE B 1 832 ? -2.738 43.25 9.68 1 93.12 832 PHE B C 1
ATOM 16436 O O . PHE B 1 832 ? -3.141 43.656 10.758 1 93.12 832 PHE B O 1
ATOM 16443 N N . THR B 1 833 ? -2.668 42.031 9.406 1 90.81 833 THR B N 1
ATOM 16444 C CA . THR B 1 833 ? -3.055 41.031 10.406 1 90.81 833 THR B CA 1
ATOM 16445 C C . THR B 1 833 ? -2.18 41.156 11.656 1 90.81 833 THR B C 1
ATOM 16447 O O . THR B 1 833 ? -2.646 40.938 12.773 1 90.81 833 THR B O 1
ATOM 16450 N N . LYS B 1 834 ? -0.907 41.562 11.445 1 88.5 834 LYS B N 1
ATOM 16451 C CA . LYS B 1 834 ? 0.023 41.75 12.562 1 88.5 834 LYS B CA 1
ATOM 16452 C C . LYS B 1 834 ? -0.119 43.125 13.195 1 88.5 834 LYS B C 1
ATOM 16454 O O . LYS B 1 834 ? 0.084 43.281 14.406 1 88.5 834 LYS B O 1
ATOM 16459 N N . ASN B 1 835 ? -0.403 44.125 12.352 1 92.12 835 ASN B N 1
ATOM 16460 C CA . ASN B 1 835 ? -0.525 45.531 12.781 1 92.12 835 ASN B CA 1
ATOM 16461 C C . ASN B 1 835 ? -1.855 46.125 12.336 1 92.12 835 ASN B C 1
ATOM 16463 O O . ASN B 1 835 ? -1.885 47.031 11.492 1 92.12 835 ASN B O 1
ATOM 16467 N N . PRO B 1 836 ? -2.914 45.656 13.031 1 91.56 836 PRO B N 1
ATOM 16468 C CA . PRO B 1 836 ? -4.227 46.125 12.578 1 91.56 836 PRO B CA 1
ATOM 16469 C C . PRO B 1 836 ? -4.457 47.625 12.859 1 91.56 836 PRO B C 1
ATOM 16471 O O . PRO B 1 836 ? -4.184 48.094 13.961 1 91.56 836 PRO B O 1
ATOM 16474 N N . SER B 1 837 ? -4.801 48.469 11.977 1 89.88 837 SER B N 1
ATOM 16475 C CA . SER B 1 837 ? -5.176 49.875 12.07 1 89.88 837 SER B CA 1
ATOM 16476 C C . SER B 1 837 ? -6.129 50.281 10.953 1 89.88 837 SER B C 1
ATOM 16478 O O . SER B 1 837 ? -6.215 49.594 9.93 1 89.88 837 SER B O 1
ATOM 16480 N N . GLU B 1 838 ? -6.879 51.281 11.156 1 92.62 838 GLU B N 1
ATOM 16481 C CA . GLU B 1 838 ? -7.844 51.719 10.156 1 92.62 838 GLU B CA 1
ATOM 16482 C C . GLU B 1 838 ? -7.148 52.125 8.859 1 92.62 838 GLU B C 1
ATOM 16484 O O . GLU B 1 838 ? -7.664 51.875 7.77 1 92.62 838 GLU B O 1
ATOM 16489 N N . ASP B 1 839 ? -5.973 52.719 9.031 1 91.19 839 ASP B N 1
ATOM 16490 C CA . ASP B 1 839 ? -5.219 53.156 7.855 1 91.19 839 ASP B CA 1
ATOM 16491 C C . ASP B 1 839 ? -4.766 51.969 7.023 1 91.19 839 ASP B C 1
ATOM 16493 O O . ASP B 1 839 ? -4.871 51.969 5.797 1 91.19 839 ASP B O 1
ATOM 16497 N N . PHE B 1 840 ? -4.277 51 7.664 1 93.56 840 PHE B N 1
ATOM 16498 C CA . PHE B 1 840 ? -3.799 49.812 6.949 1 93.56 840 PHE B CA 1
ATOM 16499 C C . PHE B 1 840 ? -4.965 49.031 6.359 1 93.56 840 PHE B C 1
ATOM 16501 O O . PHE B 1 840 ? -4.836 48.406 5.293 1 93.56 840 PHE B O 1
ATOM 16508 N N . TRP B 1 841 ? -6.066 49.031 7.059 1 94.88 841 TRP B N 1
ATOM 16509 C CA . TRP B 1 841 ? -7.254 48.375 6.516 1 94.88 841 TRP B CA 1
ATOM 16510 C C . TRP B 1 841 ? -7.66 49 5.188 1 94.88 841 TRP B C 1
ATOM 16512 O O . TRP B 1 841 ? -8 48.312 4.238 1 94.88 841 TRP B O 1
ATOM 16522 N N . GLU B 1 842 ? -7.617 50.312 5.129 1 94.56 842 GLU B N 1
ATOM 16523 C CA . GLU B 1 842 ? -7.945 51 3.887 1 94.56 842 GLU B CA 1
ATOM 16524 C C . GLU B 1 842 ? -7.004 50.594 2.758 1 94.56 842 GLU B C 1
ATOM 16526 O O . GLU B 1 842 ? -7.441 50.375 1.622 1 94.56 842 GLU B O 1
ATOM 16531 N N . CYS B 1 843 ? -5.75 50.469 3.088 1 94.5 843 CYS B N 1
ATOM 16532 C CA . CYS B 1 843 ? -4.773 50.031 2.098 1 94.5 843 CYS B CA 1
ATOM 16533 C C . CYS B 1 843 ? -5.094 48.625 1.601 1 94.5 843 CYS B C 1
ATOM 16535 O O . CYS B 1 843 ? -5.062 48.344 0.396 1 94.5 843 CYS B O 1
ATOM 16537 N N . VAL B 1 844 ? -5.406 47.719 2.504 1 95.31 844 VAL B N 1
ATOM 16538 C CA . VAL B 1 844 ? -5.715 46.344 2.164 1 95.31 844 VAL B CA 1
ATOM 16539 C C . VAL B 1 844 ? -6.949 46.281 1.269 1 95.31 844 VAL B C 1
ATOM 16541 O O . VAL B 1 844 ? -6.984 45.531 0.295 1 95.31 844 VAL B O 1
ATOM 16544 N N . THR B 1 845 ? -7.941 47.062 1.592 1 95.06 845 THR B N 1
ATOM 16545 C CA . THR B 1 845 ? -9.18 47.094 0.814 1 95.06 845 THR B CA 1
ATOM 16546 C C . THR B 1 845 ? -8.898 47.531 -0.626 1 95.06 845 THR B C 1
ATOM 16548 O O . THR B 1 845 ? -9.453 46.938 -1.564 1 95.06 845 THR B O 1
ATOM 16551 N N . ILE B 1 846 ? -8.023 48.5 -0.788 1 94 846 ILE B N 1
ATOM 16552 C CA . ILE B 1 846 ? -7.664 48.938 -2.129 1 94 846 ILE B CA 1
ATOM 16553 C C . ILE B 1 846 ? -6.922 47.812 -2.865 1 94 846 ILE B C 1
ATOM 16555 O O . ILE B 1 846 ? -7.164 47.594 -4.051 1 94 846 ILE B O 1
ATOM 16559 N N . CYS B 1 847 ? -6.027 47.156 -2.17 1 94.19 847 CYS B N 1
ATOM 16560 C CA . CYS B 1 847 ? -5.301 46.031 -2.756 1 94.19 847 CYS B CA 1
ATOM 16561 C C . CYS B 1 847 ? -6.262 44.938 -3.207 1 94.19 847 CYS B C 1
ATOM 16563 O O . CYS B 1 847 ? -6.07 44.344 -4.266 1 94.19 847 CYS B O 1
ATOM 16565 N N . MET B 1 848 ? -7.219 44.719 -2.438 1 92.94 848 MET B N 1
ATOM 16566 C CA . MET B 1 848 ? -8.203 43.688 -2.725 1 92.94 848 MET B CA 1
ATOM 16567 C C . MET B 1 848 ? -8.969 44 -4.008 1 92.94 848 MET B C 1
ATOM 16569 O O . MET B 1 848 ? -9.203 43.125 -4.824 1 92.94 848 MET B O 1
ATOM 16573 N N . THR B 1 849 ? -9.312 45.156 -4.199 1 89.38 849 THR B N 1
ATOM 16574 C CA . THR B 1 849 ? -10.094 45.562 -5.363 1 89.38 849 THR B CA 1
ATOM 16575 C C . THR B 1 849 ? -9.266 45.438 -6.637 1 89.3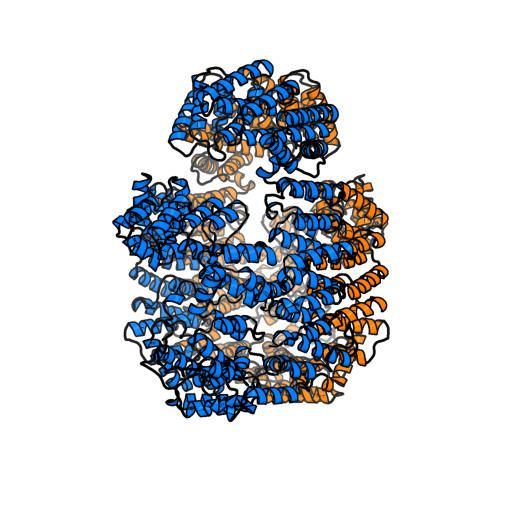8 849 THR B C 1
ATOM 16577 O O . THR B 1 849 ? -9.82 45.312 -7.73 1 89.38 849 THR B O 1
ATOM 16580 N N . ASN B 1 850 ? -7.953 45.469 -6.48 1 88.88 850 ASN B N 1
ATOM 16581 C CA . ASN B 1 850 ? -7.062 45.438 -7.633 1 88.88 850 ASN B CA 1
ATOM 16582 C C . ASN B 1 850 ? -6.664 44 -7.969 1 88.88 850 ASN B C 1
ATOM 16584 O O . ASN B 1 850 ? -5.902 43.75 -8.906 1 88.88 850 ASN B O 1
ATOM 16588 N N . LEU B 1 851 ? -7.152 43.062 -7.293 1 89.38 851 LEU B N 1
ATOM 16589 C CA . LEU B 1 851 ? -6.785 41.656 -7.52 1 89.38 851 LEU B CA 1
ATOM 16590 C C . LEU B 1 851 ? -7.371 41.156 -8.828 1 89.38 851 LEU B C 1
ATOM 16592 O O . LEU B 1 851 ? -8.492 41.531 -9.195 1 89.38 851 LEU B O 1
ATOM 16596 N N . ASP B 1 852 ? -6.562 40.375 -9.477 1 87.56 852 ASP B N 1
ATOM 16597 C CA . ASP B 1 852 ? -7.008 39.781 -10.727 1 87.56 852 ASP B CA 1
ATOM 16598 C C . ASP B 1 852 ? -8.023 38.656 -10.469 1 87.56 852 ASP B C 1
ATOM 16600 O O . ASP B 1 852 ? -7.879 37.875 -9.523 1 87.56 852 ASP B O 1
ATOM 16604 N N . LYS B 1 853 ? -8.945 38.531 -11.367 1 82.06 853 LYS B N 1
ATOM 16605 C CA . LYS B 1 853 ? -10.039 37.562 -11.227 1 82.06 853 LYS B CA 1
ATOM 16606 C C . LYS B 1 853 ? -9.531 36.125 -11.312 1 82.06 853 LYS B C 1
ATOM 16608 O O . LYS B 1 853 ? -10.164 35.219 -10.789 1 82.06 853 LYS B O 1
ATOM 16613 N N . ASN B 1 854 ? -8.422 36 -11.914 1 81.12 854 ASN B N 1
ATOM 16614 C CA . ASN B 1 854 ? -7.914 34.656 -12.133 1 81.12 854 ASN B CA 1
ATOM 16615 C C . ASN B 1 854 ? -6.977 34.219 -11.008 1 81.12 854 ASN B C 1
ATOM 16617 O O . ASN B 1 854 ? -6.461 33.094 -11.016 1 81.12 854 ASN B O 1
ATOM 16621 N N . ASP B 1 855 ? -6.852 35.094 -9.977 1 88.12 855 ASP B N 1
ATOM 16622 C CA . ASP B 1 855 ? -5.934 34.781 -8.875 1 88.12 855 ASP B CA 1
ATOM 16623 C C . ASP B 1 855 ? -6.613 33.938 -7.805 1 88.12 855 ASP B C 1
ATOM 16625 O O . ASP B 1 855 ? -6.934 34.438 -6.723 1 88.12 855 ASP B O 1
ATOM 16629 N N . ASN B 1 856 ? -6.66 32.688 -8.008 1 82.81 856 ASN B N 1
ATOM 16630 C CA . ASN B 1 856 ? -7.344 31.797 -7.094 1 82.81 856 ASN B CA 1
ATOM 16631 C C . ASN B 1 856 ? -6.625 31.703 -5.75 1 82.81 856 ASN B C 1
ATOM 16633 O O . ASN B 1 856 ? -7.266 31.562 -4.707 1 82.81 856 ASN B O 1
ATOM 16637 N N . GLU B 1 857 ? -5.289 31.844 -5.746 1 87.38 857 GLU B N 1
ATOM 16638 C CA . GLU B 1 857 ? -4.504 31.75 -4.52 1 87.38 857 GLU B CA 1
ATOM 16639 C C . GLU B 1 857 ? -4.867 32.875 -3.551 1 87.38 857 GLU B C 1
ATOM 16641 O O . GLU B 1 857 ? -5.031 32.625 -2.352 1 87.38 857 GLU B O 1
ATOM 16646 N N . SER B 1 858 ? -4.969 34.062 -4.039 1 90.81 858 SER B N 1
ATOM 16647 C CA . SER B 1 858 ? -5.309 35.219 -3.201 1 90.81 858 SER B CA 1
ATOM 16648 C C . SER B 1 858 ? -6.73 35.125 -2.664 1 90.81 858 SER B C 1
ATOM 16650 O O . SER B 1 858 ? -6.988 35.438 -1.507 1 90.81 858 SER B O 1
ATOM 16652 N N . PHE B 1 859 ? -7.586 34.625 -3.424 1 90.12 859 PHE B N 1
ATOM 16653 C CA . PHE B 1 859 ? -8.969 34.5 -2.98 1 90.12 859 PHE B CA 1
ATOM 16654 C C . PHE B 1 859 ? -9.086 33.438 -1.9 1 90.12 859 PHE B C 1
ATOM 16656 O O . PHE B 1 859 ? -9.906 33.531 -0.987 1 90.12 859 PHE B O 1
ATOM 16663 N N . ASP B 1 860 ? -8.344 32.438 -2.059 1 88.38 860 ASP B N 1
ATOM 16664 C CA . ASP B 1 860 ? -8.328 31.422 -1.013 1 88.38 860 ASP B CA 1
ATOM 16665 C C . ASP B 1 860 ? -7.898 32 0.327 1 88.38 860 ASP B C 1
ATOM 16667 O O . ASP B 1 860 ? -8.398 31.609 1.379 1 88.38 860 ASP B O 1
ATOM 16671 N N . LEU B 1 861 ? -6.906 32.969 0.294 1 89.69 861 LEU B N 1
ATOM 16672 C CA . LEU B 1 861 ? -6.473 33.656 1.509 1 89.69 861 LEU B CA 1
ATOM 16673 C C . LEU B 1 861 ? -7.594 34.5 2.082 1 89.69 861 LEU B C 1
ATOM 16675 O O . LEU B 1 861 ? -7.762 34.594 3.301 1 89.69 861 LEU B O 1
ATOM 16679 N N . LEU B 1 862 ? -8.367 35.031 1.244 1 92.12 862 LEU B N 1
ATOM 16680 C CA . LEU B 1 862 ? -9.414 35.969 1.643 1 92.12 862 LEU B CA 1
ATOM 16681 C C . LEU B 1 862 ? -10.594 35.219 2.264 1 92.12 862 LEU B C 1
ATOM 16683 O O . LEU B 1 862 ? -11.305 35.75 3.111 1 92.12 862 LEU B O 1
ATOM 16687 N N . ILE B 1 863 ? -10.797 34 1.913 1 91.12 863 ILE B N 1
ATOM 16688 C CA . ILE B 1 863 ? -11.93 33.219 2.375 1 91.12 863 ILE B CA 1
ATOM 16689 C C . ILE B 1 863 ? -11.711 32.812 3.83 1 91.12 863 ILE B C 1
ATOM 16691 O O . ILE B 1 863 ? -12.672 32.625 4.582 1 91.12 863 ILE B O 1
ATOM 16695 N N . ASP B 1 864 ? -10.5 32.719 4.281 1 89.56 864 ASP B N 1
ATOM 16696 C CA . ASP B 1 864 ? -10.203 32.375 5.664 1 89.56 864 ASP B CA 1
ATOM 16697 C C . ASP B 1 864 ? -10.391 33.562 6.598 1 89.56 864 ASP B C 1
ATOM 16699 O O . ASP B 1 864 ? -9.438 34.281 6.902 1 89.56 864 ASP B O 1
ATOM 16703 N N . VAL B 1 865 ? -11.547 33.625 7.207 1 91.56 865 VAL B N 1
ATOM 16704 C CA . VAL B 1 865 ? -11.938 34.781 8.016 1 91.56 865 VAL B CA 1
ATOM 16705 C C . VAL B 1 865 ? -11.289 34.688 9.398 1 91.56 865 VAL B C 1
ATOM 16707 O O . VAL B 1 865 ? -11.156 35.688 10.094 1 91.56 865 VAL B O 1
ATOM 16710 N N . SER B 1 866 ? -10.828 33.562 9.805 1 86.5 866 SER B N 1
ATOM 16711 C CA . SER B 1 866 ? -10.258 33.344 11.133 1 86.5 866 SER B CA 1
ATOM 16712 C C . SER B 1 866 ? -8.969 34.125 11.312 1 86.5 866 SER B C 1
ATOM 16714 O O . SER B 1 866 ? -8.609 34.5 12.438 1 86.5 866 SER B O 1
ATOM 16716 N N . LYS B 1 867 ? -8.312 34.562 10.25 1 86.56 867 LYS B N 1
ATOM 16717 C CA . LYS B 1 867 ? -7.023 35.219 10.328 1 86.56 867 LYS B CA 1
ATOM 16718 C C . LYS B 1 867 ? -7.195 36.75 10.398 1 86.56 867 LYS B C 1
ATOM 16720 O O . LYS B 1 867 ? -6.246 37.469 10.711 1 86.56 867 LYS B O 1
ATOM 16725 N N . ILE B 1 868 ? -8.445 37.156 10.164 1 91.38 868 ILE B N 1
ATOM 16726 C CA . ILE B 1 868 ? -8.734 38.594 10.164 1 91.38 868 ILE B CA 1
ATOM 16727 C C . ILE B 1 868 ? -9.047 39.031 11.586 1 91.38 868 ILE B C 1
ATOM 16729 O O . ILE B 1 868 ? -9.75 38.375 12.328 1 91.38 868 ILE B O 1
ATOM 16733 N N . PRO B 1 869 ? -8.414 40.219 12.023 1 88.88 869 PRO B N 1
ATOM 16734 C CA . PRO B 1 869 ? -8.734 40.75 13.344 1 88.88 869 PRO B CA 1
ATOM 16735 C C . PRO B 1 869 ? -10.227 40.938 13.57 1 88.88 869 PRO B C 1
ATOM 16737 O O . PRO B 1 869 ? -10.945 41.344 12.648 1 88.88 869 PRO B O 1
ATOM 16740 N N . GLN B 1 870 ? -10.766 40.781 14.727 1 86.81 870 GLN B N 1
ATOM 16741 C CA . GLN B 1 870 ? -12.18 40.719 15.094 1 86.81 870 GLN B CA 1
ATOM 16742 C C . GLN B 1 870 ? -12.93 41.969 14.68 1 86.81 870 GLN B C 1
ATOM 16744 O O . GLN B 1 870 ? -14.031 41.875 14.117 1 86.81 870 GLN B O 1
ATOM 16749 N N . LYS B 1 871 ? -12.266 43.125 14.867 1 87.12 871 LYS B N 1
ATOM 16750 C CA . LYS B 1 871 ? -12.914 44.406 14.609 1 87.12 871 LYS B CA 1
ATOM 16751 C C . LYS B 1 871 ? -13.242 44.562 13.125 1 87.12 871 LYS B C 1
ATOM 16753 O O . LYS B 1 871 ? -14.125 45.344 12.766 1 87.12 871 LYS B O 1
ATOM 16758 N N . TYR B 1 872 ? -12.57 43.844 12.281 1 92.12 872 TYR B N 1
ATOM 16759 C CA . TYR B 1 872 ? -12.68 44.094 10.852 1 92.12 872 TYR B CA 1
ATOM 16760 C C . TYR B 1 872 ? -13.32 42.906 10.141 1 92.12 872 TYR B C 1
ATOM 16762 O O . TYR B 1 872 ? -13.477 42.938 8.914 1 92.12 872 TYR B O 1
ATOM 16770 N N . LYS B 1 873 ? -13.773 41.844 10.789 1 92.31 873 LYS B N 1
ATOM 16771 C CA . LYS B 1 873 ? -14.289 40.625 10.172 1 92.31 873 LYS B CA 1
ATOM 16772 C C . LYS B 1 873 ? -15.57 40.906 9.391 1 92.31 873 LYS B C 1
ATOM 16774 O O . LYS B 1 873 ? -15.719 40.469 8.258 1 92.31 873 LYS B O 1
ATOM 16779 N N . GLY B 1 874 ? -16.5 41.594 10.07 1 93.31 874 GLY B N 1
ATOM 16780 C CA . GLY B 1 874 ? -17.75 41.906 9.414 1 93.31 874 GLY B CA 1
ATOM 16781 C C . GLY B 1 874 ? -17.578 42.625 8.094 1 93.31 874 GLY B C 1
ATOM 16782 O O . GLY B 1 874 ? -18.141 42.219 7.074 1 93.31 874 GLY B O 1
ATOM 16783 N N . ARG B 1 875 ? -16.781 43.719 8 1 93.31 875 ARG B N 1
ATOM 16784 C CA . ARG B 1 875 ? -16.516 44.5 6.801 1 93.31 875 ARG B CA 1
ATOM 16785 C C . ARG B 1 875 ? -15.789 43.688 5.746 1 93.31 875 ARG B C 1
ATOM 16787 O O . ARG B 1 875 ? -16.062 43.812 4.551 1 93.31 875 ARG B O 1
ATOM 16794 N N . HIS B 1 876 ? -14.859 42.906 6.309 1 94.56 876 HIS B N 1
ATOM 16795 C CA . HIS B 1 876 ? -14.094 42.031 5.422 1 94.56 876 HIS B CA 1
ATOM 16796 C C . HIS B 1 876 ? -15.008 41.094 4.676 1 94.56 876 HIS B C 1
ATOM 16798 O O . HIS B 1 876 ? -14.914 40.969 3.451 1 94.56 876 HIS B O 1
ATOM 16804 N N . VAL B 1 877 ? -15.93 40.438 5.371 1 95.12 877 VAL B N 1
ATOM 16805 C CA . VAL B 1 877 ? -16.828 39.438 4.773 1 95.12 877 VAL B CA 1
ATOM 16806 C C . VAL B 1 877 ? -17.688 40.125 3.705 1 95.12 877 VAL B C 1
ATOM 16808 O O . VAL B 1 877 ? -17.859 39.562 2.613 1 95.12 877 VAL B O 1
ATOM 16811 N N . MET B 1 878 ? -18.219 41.25 3.996 1 94.75 878 MET B N 1
ATOM 16812 C CA . MET B 1 878 ? -19.078 41.969 3.064 1 94.75 878 MET B CA 1
ATOM 16813 C C . MET B 1 878 ? -18.312 42.312 1.788 1 94.75 878 MET B C 1
ATOM 16815 O O . MET B 1 878 ? -18.844 42.156 0.685 1 94.75 878 MET B O 1
ATOM 16819 N N . LEU B 1 879 ? -17.094 42.75 1.96 1 93.81 879 LEU B N 1
ATOM 16820 C CA . LEU B 1 879 ? -16.281 43.125 0.81 1 93.81 879 LEU B CA 1
ATOM 16821 C C . LEU B 1 879 ? -15.945 41.906 -0.041 1 93.81 879 LEU B C 1
ATOM 16823 O O . LEU B 1 879 ? -16.047 41.969 -1.27 1 93.81 879 LEU B O 1
ATOM 16827 N N . VAL B 1 880 ? -15.492 40.844 0.597 1 93.81 880 VAL B N 1
ATOM 16828 C CA . VAL B 1 880 ? -15.117 39.625 -0.115 1 93.81 880 VAL B CA 1
ATOM 16829 C C . VAL B 1 880 ? -16.312 39.094 -0.878 1 93.81 880 VAL B C 1
ATOM 16831 O O . VAL B 1 880 ? -16.188 38.625 -2.014 1 93.81 880 VAL B O 1
ATOM 16834 N N . TRP B 1 881 ? -17.484 39.125 -0.24 1 92.88 881 TRP B N 1
ATOM 16835 C CA . TRP B 1 881 ? -18.703 38.656 -0.895 1 92.88 881 TRP B CA 1
ATOM 16836 C C . TRP B 1 881 ? -18.969 39.438 -2.18 1 92.88 881 TRP B C 1
ATOM 16838 O O . TRP B 1 881 ? -19.281 38.844 -3.215 1 92.88 881 TRP B O 1
ATOM 16848 N N . GLU B 1 882 ? -18.797 40.688 -2.164 1 91.31 882 GLU B N 1
ATOM 16849 C CA . GLU B 1 882 ? -19 41.531 -3.34 1 91.31 882 GLU B CA 1
ATOM 16850 C C . GLU B 1 882 ? -18.031 41.188 -4.453 1 91.31 882 GLU B C 1
ATOM 16852 O O . GLU B 1 882 ? -18.391 41.188 -5.633 1 91.31 882 GLU B O 1
ATOM 16857 N N . MET B 1 883 ? -16.859 40.875 -4.094 1 90.62 883 MET B N 1
ATOM 16858 C CA . MET B 1 883 ? -15.836 40.531 -5.07 1 90.62 883 MET B CA 1
ATOM 16859 C C . MET B 1 883 ? -16.156 39.188 -5.734 1 90.62 883 MET B C 1
ATOM 16861 O O . MET B 1 883 ? -15.914 39 -6.93 1 90.62 883 MET B O 1
ATOM 16865 N N . LEU B 1 884 ? -16.625 38.281 -4.98 1 89.38 884 LEU B N 1
ATOM 16866 C CA . LEU B 1 884 ? -16.875 36.938 -5.473 1 89.38 884 LEU B CA 1
ATOM 16867 C C . LEU B 1 884 ? -18.109 36.906 -6.375 1 89.38 884 LEU B C 1
ATOM 16869 O O . LEU B 1 884 ? -18.266 36 -7.188 1 89.38 884 LEU B O 1
ATOM 16873 N N . LYS B 1 885 ? -19 37.812 -6.348 1 85.5 885 LYS B N 1
ATOM 16874 C CA . LYS B 1 885 ? -20.219 37.906 -7.145 1 85.5 885 LYS B CA 1
ATOM 16875 C C . LYS B 1 885 ? -19.906 38.188 -8.609 1 85.5 885 LYS B C 1
ATOM 16877 O O . LYS B 1 885 ? -20.688 37.875 -9.5 1 85.5 885 LYS B O 1
ATOM 16882 N N . VAL B 1 886 ? -18.781 38.719 -8.891 1 77.38 886 VAL B N 1
ATOM 16883 C CA . VAL B 1 886 ? -18.453 39.25 -10.211 1 77.38 886 VAL B CA 1
ATOM 16884 C C . VAL B 1 886 ? -18.188 38.094 -11.188 1 77.38 886 VAL B C 1
ATOM 16886 O O . VAL B 1 886 ? -18.547 38.188 -12.359 1 77.38 886 VAL B O 1
ATOM 16889 N N . SER B 1 887 ? -17.531 37.031 -10.742 1 73.94 887 SER B N 1
ATOM 16890 C CA . SER B 1 887 ? -17.172 36 -11.703 1 73.94 887 SER B CA 1
ATOM 16891 C C . SER B 1 887 ? -17.797 34.656 -11.328 1 73.94 887 SER B C 1
ATOM 16893 O O . SER B 1 887 ? -17.797 34.281 -10.156 1 73.94 887 SER B O 1
ATOM 16895 N N . GLU B 1 888 ? -18.281 34 -12.367 1 71.69 888 GLU B N 1
ATOM 16896 C CA . GLU B 1 888 ? -18.891 32.688 -12.188 1 71.69 888 GLU B CA 1
ATOM 16897 C C . GLU B 1 888 ? -17.828 31.641 -11.82 1 71.69 888 GLU B C 1
ATOM 16899 O O . GLU B 1 888 ? -18.125 30.656 -11.148 1 71.69 888 GLU B O 1
ATOM 16904 N N . ASP B 1 889 ? -16.609 31.906 -12.164 1 71.19 889 ASP B N 1
ATOM 16905 C CA . ASP B 1 889 ? -15.516 30.969 -11.898 1 71.19 889 ASP B CA 1
ATOM 16906 C C . ASP B 1 889 ? -15.203 30.906 -10.406 1 71.19 889 ASP B C 1
ATOM 16908 O O . ASP B 1 889 ? -14.578 29.953 -9.938 1 71.19 889 ASP B O 1
ATOM 16912 N N . LEU B 1 890 ? -15.672 31.875 -9.672 1 79.44 890 LEU B N 1
ATOM 16913 C CA . LEU B 1 890 ? -15.359 31.984 -8.25 1 79.44 890 LEU B CA 1
ATOM 16914 C C . LEU B 1 890 ? -16.531 31.484 -7.402 1 79.44 890 LEU B C 1
ATOM 16916 O O . LEU B 1 890 ? -16.484 31.578 -6.172 1 79.44 890 LEU B O 1
ATOM 16920 N N . ALA B 1 891 ? -17.453 30.844 -8.055 1 77.19 891 ALA B N 1
ATOM 16921 C CA . ALA B 1 891 ? -18.703 30.453 -7.398 1 77.19 891 ALA B CA 1
ATOM 16922 C C . ALA B 1 891 ? -18.438 29.438 -6.289 1 77.19 891 ALA B C 1
ATOM 16924 O O . ALA B 1 891 ? -18.984 29.547 -5.191 1 77.19 891 ALA B O 1
ATOM 16925 N N . PRO B 1 892 ? -17.594 28.516 -6.555 1 77.19 892 PRO B N 1
ATOM 16926 C CA . PRO B 1 892 ? -17.344 27.547 -5.484 1 77.19 892 PRO B CA 1
ATOM 16927 C C . PRO B 1 892 ? -16.766 28.203 -4.223 1 77.19 892 PRO B C 1
ATOM 16929 O O . PRO B 1 892 ? -16.938 27.672 -3.123 1 77.19 892 PRO B O 1
ATOM 16932 N N . LYS B 1 893 ? -16.125 29.344 -4.32 1 87.19 893 LYS B N 1
ATOM 16933 C CA . LYS B 1 893 ? -15.5 30.016 -3.191 1 87.19 893 LYS B CA 1
ATOM 16934 C C . LYS B 1 893 ? -16.547 30.75 -2.338 1 87.19 893 LYS B C 1
ATOM 16936 O O . LYS B 1 893 ? -16.281 31.062 -1.178 1 87.19 893 LYS B O 1
ATOM 16941 N N . ARG B 1 894 ? -17.766 30.906 -2.834 1 88.69 894 ARG B N 1
ATOM 16942 C CA . ARG B 1 894 ? -18.844 31.516 -2.074 1 88.69 894 ARG B CA 1
ATOM 16943 C C . ARG B 1 894 ? -19.312 30.609 -0.948 1 88.69 894 ARG B C 1
ATOM 16945 O O . ARG B 1 894 ? -19.562 31.062 0.17 1 88.69 894 ARG B O 1
ATOM 16952 N N . THR B 1 895 ? -19.359 29.359 -1.342 1 88.69 895 THR B N 1
ATOM 16953 C CA . THR B 1 895 ? -19.75 28.359 -0.352 1 88.69 895 THR B CA 1
ATOM 16954 C C . THR B 1 895 ? -18.75 28.312 0.799 1 88.69 895 THR B C 1
ATOM 16956 O O . THR B 1 895 ? -19.141 28.281 1.968 1 88.69 895 THR B O 1
ATOM 16959 N N . SER B 1 896 ? -17.516 28.422 0.439 1 89.25 896 SER B N 1
ATOM 16960 C CA . SER B 1 896 ? -16.469 28.359 1.447 1 89.25 896 SER B CA 1
ATOM 16961 C C . SER B 1 896 ? -16.469 29.594 2.336 1 89.25 896 SER B C 1
ATOM 16963 O O . SER B 1 896 ? -16.219 29.516 3.539 1 89.25 896 SER B O 1
ATOM 16965 N N . LEU B 1 897 ? -16.75 30.734 1.815 1 92.5 897 LEU B N 1
ATOM 16966 C CA . LEU B 1 897 ? -16.797 31.969 2.588 1 92.5 897 LEU B CA 1
ATOM 16967 C C . LEU B 1 897 ? -17.922 31.906 3.615 1 92.5 897 LEU B C 1
ATOM 16969 O O . LEU B 1 897 ? -17.719 32.219 4.793 1 92.5 897 LEU B O 1
ATOM 16973 N N . LEU B 1 898 ? -19.094 31.406 3.215 1 91.56 898 LEU B N 1
ATOM 16974 C CA . LEU B 1 898 ? -20.266 31.359 4.098 1 91.56 898 LEU B CA 1
ATOM 16975 C C . LEU B 1 898 ? -20.016 30.406 5.262 1 91.56 898 LEU B C 1
ATOM 16977 O O . LEU B 1 898 ? -20.453 30.672 6.387 1 91.56 898 LEU B O 1
ATOM 16981 N N . SER B 1 899 ? -19.375 29.406 4.969 1 89.19 899 SER B N 1
ATOM 16982 C CA . SER B 1 899 ? -19.094 28.406 5.988 1 89.19 899 SER B CA 1
ATOM 16983 C C . SER B 1 899 ? -18.031 28.875 6.965 1 89.19 899 SER B C 1
ATOM 16985 O O . SER B 1 899 ? -17.938 28.391 8.094 1 89.19 899 SER B O 1
ATOM 16987 N N . SER B 1 900 ? -17.188 29.844 6.539 1 90.69 900 SER B N 1
ATOM 16988 C CA . SER B 1 900 ? -16.047 30.281 7.344 1 90.69 900 SER B CA 1
ATOM 16989 C C . SER B 1 900 ? -16.453 31.406 8.297 1 90.69 900 SER B C 1
ATOM 16991 O O . SER B 1 900 ? -15.672 31.781 9.172 1 90.69 900 SER B O 1
ATOM 16993 N N . ILE B 1 901 ? -17.719 31.906 8.281 1 92.75 901 ILE B N 1
ATOM 16994 C CA . ILE B 1 901 ? -18.141 33.062 9.078 1 92.75 901 ILE B CA 1
ATOM 16995 C C . ILE B 1 901 ? -18.438 32.594 10.508 1 92.75 901 ILE B C 1
ATOM 16997 O O . ILE B 1 901 ? -19.328 31.766 10.719 1 92.75 901 ILE B O 1
ATOM 17001 N N . PRO B 1 902 ? -17.75 33.094 11.5 1 89.44 902 PRO B N 1
ATOM 17002 C CA . PRO B 1 902 ? -18.078 32.781 12.891 1 89.44 902 PRO B CA 1
ATOM 17003 C C . PRO B 1 902 ? -19.406 33.375 13.344 1 89.44 902 PRO B C 1
ATOM 17005 O O . PRO B 1 902 ? -19.828 34.406 12.828 1 89.44 902 PRO B O 1
ATOM 17008 N N . SER B 1 903 ? -20.062 32.875 14.32 1 88.62 903 SER B N 1
ATOM 17009 C CA . SER B 1 903 ? -21.391 33.25 14.805 1 88.62 903 SER B CA 1
ATOM 17010 C C . SER B 1 903 ? -21.406 34.656 15.367 1 88.62 903 SER B C 1
ATOM 17012 O O . SER B 1 903 ? -22.375 35.406 15.219 1 88.62 903 SER B O 1
ATOM 17014 N N . ASP B 1 904 ? -20.266 35.094 15.938 1 87.44 904 ASP B N 1
ATOM 17015 C CA . ASP B 1 904 ? -20.188 36.406 16.609 1 87.44 904 ASP B CA 1
ATOM 17016 C C . ASP B 1 904 ? -20.141 37.531 15.594 1 87.44 904 ASP B C 1
ATOM 17018 O O . ASP B 1 904 ? -20.406 38.688 15.938 1 87.44 904 ASP B O 1
ATOM 17022 N N . VAL B 1 905 ? -19.922 37.25 14.344 1 92.81 905 VAL B N 1
ATOM 17023 C CA . VAL B 1 905 ? -19.766 38.281 13.32 1 92.81 905 VAL B CA 1
ATOM 17024 C C . VAL B 1 905 ? -21.125 38.656 12.75 1 92.81 905 VAL B C 1
ATOM 17026 O O . VAL B 1 905 ? -21.281 39.719 12.148 1 92.81 905 VAL B O 1
ATOM 17029 N N . PHE B 1 906 ? -22.125 37.812 12.922 1 93.81 906 PHE B N 1
ATOM 17030 C CA . PHE B 1 906 ? -23.438 38 12.312 1 93.81 906 PHE B CA 1
ATOM 17031 C C . PHE B 1 906 ? -24.125 39.25 12.891 1 93.81 906 PHE B C 1
ATOM 17033 O O . PHE B 1 906 ? -24.906 39.906 12.203 1 93.81 906 PHE B O 1
ATOM 17040 N N . LYS B 1 907 ? -23.812 39.594 14.086 1 91.44 907 LYS B N 1
ATOM 17041 C CA . LYS B 1 907 ? -24.406 40.75 14.734 1 91.44 907 LYS B CA 1
ATOM 17042 C C . LYS B 1 907 ? -24 42.031 14.016 1 91.44 907 LYS B C 1
ATOM 17044 O O . LYS B 1 907 ? -24.703 43.062 14.086 1 91.44 907 LYS B O 1
ATOM 17049 N N . ASP B 1 908 ? -22.875 41.969 13.32 1 91.38 908 ASP B N 1
ATOM 17050 C CA . ASP B 1 908 ? -22.297 43.188 12.711 1 91.38 908 ASP B CA 1
ATOM 17051 C C . ASP B 1 908 ? -22.828 43.375 11.289 1 91.38 908 ASP B C 1
ATOM 17053 O O . ASP B 1 908 ? -22.578 44.406 10.664 1 91.38 908 ASP B O 1
ATOM 17057 N N . PHE B 1 909 ? -23.656 42.5 10.781 1 95 909 PHE B N 1
ATOM 17058 C CA . PHE B 1 909 ? -24.094 42.562 9.391 1 95 909 PHE B CA 1
ATOM 17059 C C . PHE B 1 909 ? -25.344 43.438 9.266 1 95 909 PHE B C 1
ATOM 17061 O O . PHE B 1 909 ? -26.25 43.344 10.086 1 95 909 PHE B O 1
ATOM 17068 N N . PRO B 1 910 ? -25.391 44.281 8.25 1 94.44 910 PRO B N 1
ATOM 17069 C CA . PRO B 1 910 ? -26.641 45 7.977 1 94.44 910 PRO B CA 1
ATOM 17070 C C . PRO B 1 910 ? -27.719 44.125 7.363 1 94.44 910 PRO B C 1
ATOM 17072 O O . PRO B 1 910 ? -27.406 43.125 6.703 1 94.44 910 PRO B O 1
ATOM 17075 N N . MET B 1 911 ? -29 44.469 7.434 1 94.88 911 MET B N 1
ATOM 17076 C CA . MET B 1 911 ? -30.156 43.719 6.996 1 94.88 911 MET B CA 1
ATOM 17077 C C . MET B 1 911 ? -30.141 43.5 5.484 1 94.88 911 MET B C 1
ATOM 17079 O O . MET B 1 911 ? -30.453 42.406 4.996 1 94.88 911 MET B O 1
ATOM 17083 N N . HIS B 1 912 ? -29.703 44.5 4.809 1 93.62 912 HIS B N 1
ATOM 17084 C CA . HIS B 1 912 ? -29.734 44.438 3.35 1 93.62 912 HIS B CA 1
ATOM 17085 C C . HIS B 1 912 ? -28.766 43.344 2.84 1 93.62 912 HIS B C 1
ATOM 17087 O O . HIS B 1 912 ? -29.062 42.656 1.866 1 93.62 912 HIS B O 1
ATOM 17093 N N . PHE B 1 913 ? -27.609 43.25 3.566 1 94.31 913 PHE B N 1
ATOM 17094 C CA . PHE B 1 913 ? -26.609 42.25 3.191 1 94.31 913 PHE B CA 1
ATOM 17095 C C . PHE B 1 913 ? -27.156 40.844 3.395 1 94.31 913 PHE B C 1
ATOM 17097 O O . PHE B 1 913 ? -27.031 40 2.508 1 94.31 913 PHE B O 1
ATOM 17104 N N . LEU B 1 914 ? -27.75 40.594 4.461 1 95.94 914 LEU B N 1
ATOM 17105 C CA . LEU B 1 914 ? -28.297 39.312 4.809 1 95.94 914 LEU B CA 1
ATOM 17106 C C . LEU B 1 914 ? -29.422 38.906 3.852 1 95.94 914 LEU B C 1
ATOM 17108 O O . LEU B 1 914 ? -29.438 37.781 3.334 1 95.94 914 LEU B O 1
ATOM 17112 N N . THR B 1 915 ? -30.344 39.812 3.502 1 95.06 915 THR B N 1
ATOM 17113 C CA . THR B 1 915 ? -31.5 39.562 2.652 1 95.06 915 THR B CA 1
ATOM 17114 C C . THR B 1 915 ? -31.062 39.219 1.227 1 95.06 915 THR B C 1
ATOM 17116 O O . THR B 1 915 ? -31.656 38.375 0.563 1 95.06 915 THR B O 1
ATOM 17119 N N . GLU B 1 916 ? -30.031 39.875 0.823 1 93.38 916 GLU B N 1
ATOM 17120 C CA . GLU B 1 916 ? -29.531 39.625 -0.53 1 93.38 916 GLU B CA 1
ATOM 17121 C C . GLU B 1 916 ? -29 38.219 -0.686 1 93.38 916 GLU B C 1
ATOM 17123 O O . GLU B 1 916 ? -29.328 37.531 -1.663 1 93.38 916 GLU B O 1
ATOM 17128 N N . ILE B 1 917 ? -28.219 37.781 0.248 1 92.38 917 ILE B N 1
ATOM 17129 C CA . ILE B 1 917 ? -27.609 36.469 0.181 1 92.38 917 ILE B CA 1
ATOM 17130 C C . ILE B 1 917 ? -28.703 35.375 0.25 1 92.38 917 ILE B C 1
ATOM 17132 O O . ILE B 1 917 ? -28.688 34.438 -0.536 1 92.38 917 ILE B O 1
ATOM 17136 N N . ILE B 1 918 ? -29.688 35.531 1.119 1 94.25 918 ILE B N 1
ATOM 17137 C CA . ILE B 1 918 ? -30.734 34.562 1.34 1 94.25 918 ILE B CA 1
ATOM 17138 C C . ILE B 1 918 ? -31.641 34.469 0.107 1 94.25 918 ILE B C 1
ATOM 17140 O O . ILE B 1 918 ? -31.891 33.375 -0.412 1 94.25 918 ILE B O 1
ATOM 17144 N N . THR B 1 919 ? -32.062 35.594 -0.474 1 93.12 919 THR B N 1
ATOM 17145 C CA . THR B 1 919 ? -33 35.625 -1.595 1 93.12 919 THR B CA 1
ATOM 17146 C C . THR B 1 919 ? -32.375 34.969 -2.834 1 93.12 919 THR B C 1
ATOM 17148 O O . THR B 1 919 ? -33.062 34.281 -3.58 1 93.12 919 THR B O 1
ATOM 17151 N N . ASN B 1 920 ? -31.125 35.125 -2.955 1 88.81 920 ASN B N 1
ATOM 17152 C CA . ASN B 1 920 ? -30.5 34.688 -4.199 1 88.81 920 ASN B CA 1
ATOM 17153 C C . ASN B 1 920 ? -30.031 33.25 -4.117 1 88.81 920 ASN B C 1
ATOM 17155 O O . ASN B 1 920 ? -29.812 32.594 -5.145 1 88.81 920 ASN B O 1
ATOM 17159 N N . ASN B 1 921 ? -29.938 32.719 -2.936 1 89.25 921 ASN B N 1
ATOM 17160 C CA . ASN B 1 921 ? -29.266 31.438 -2.859 1 89.25 921 ASN B CA 1
ATOM 17161 C C . ASN B 1 921 ? -30.125 30.406 -2.121 1 89.25 921 ASN B C 1
ATOM 17163 O O . ASN B 1 921 ? -29.922 29.203 -2.285 1 89.25 921 ASN B O 1
ATOM 17167 N N . PHE B 1 922 ? -31.016 30.766 -1.29 1 91.88 922 PHE B N 1
ATOM 17168 C CA . PHE B 1 922 ? -31.781 29.875 -0.416 1 91.88 922 PHE B CA 1
ATOM 17169 C C . PHE B 1 922 ? -32.844 29.109 -1.205 1 91.88 922 PHE B C 1
ATOM 17171 O O . PHE B 1 922 ? -33.625 29.703 -1.95 1 91.88 922 PHE B O 1
ATOM 17178 N N . LEU B 1 923 ? -32.75 27.703 -1.165 1 90.88 923 LEU B N 1
ATOM 17179 C CA . LEU B 1 923 ? -33.719 26.75 -1.726 1 90.88 923 LEU B CA 1
ATOM 17180 C C . LEU B 1 923 ? -33.688 26.781 -3.25 1 90.88 923 LEU B C 1
ATOM 17182 O O . LEU B 1 923 ? -34.688 26.578 -3.9 1 90.88 923 LEU B O 1
ATOM 17186 N N . GLN B 1 924 ? -32.531 27.094 -3.818 1 84.19 924 GLN B N 1
ATOM 17187 C CA . GLN B 1 924 ? -32.344 27.047 -5.266 1 84.19 924 GLN B CA 1
ATOM 17188 C C . GLN B 1 924 ? -31.703 25.734 -5.68 1 84.19 924 GLN B C 1
ATOM 17190 O O . GLN B 1 924 ? -30.672 25.344 -5.125 1 84.19 924 GLN B O 1
ATOM 17195 N N . CYS B 1 925 ? -32.406 24.984 -6.527 1 69.75 925 CYS B N 1
ATOM 17196 C CA . CYS B 1 925 ? -31.984 23.641 -6.93 1 69.75 925 CYS B CA 1
ATOM 17197 C C . CYS B 1 925 ? -30.531 23.656 -7.43 1 69.75 925 CYS B C 1
ATOM 17199 O O . CYS B 1 925 ? -29.766 22.734 -7.152 1 69.75 925 CYS B O 1
ATOM 17201 N N . ASN B 1 926 ? -30.141 24.578 -8.195 1 66.81 926 ASN B N 1
ATOM 17202 C CA . ASN B 1 926 ? -28.797 24.625 -8.773 1 66.81 926 ASN B CA 1
ATOM 17203 C C . ASN B 1 926 ? -27.906 25.625 -8.047 1 66.81 926 ASN B C 1
ATOM 17205 O O . ASN B 1 926 ? -27.031 26.234 -8.656 1 66.81 926 ASN B O 1
ATOM 17209 N N . SER B 1 927 ? -28.375 25.578 -6.691 1 67.81 927 SER B N 1
ATOM 17210 C CA . SER B 1 927 ? -27.578 26.578 -5.984 1 67.81 927 SER B CA 1
ATOM 17211 C C . SER B 1 927 ? -26.125 26.141 -5.871 1 67.81 927 SER B C 1
ATOM 17213 O O . SER B 1 927 ? -25.844 24.953 -5.625 1 67.81 927 SER B O 1
ATOM 17215 N N . LYS B 1 928 ? -25.234 26.969 -6.035 1 65.12 928 LYS B N 1
ATOM 17216 C CA . LYS B 1 928 ? -23.797 26.734 -5.977 1 65.12 928 LYS B CA 1
ATOM 17217 C C . LYS B 1 928 ? -23.297 26.719 -4.535 1 65.12 928 LYS B C 1
ATOM 17219 O O . LYS B 1 928 ? -22.188 26.266 -4.262 1 65.12 928 LYS B O 1
ATOM 17224 N N . CYS B 1 929 ? -24.203 27.25 -3.562 1 70.5 929 CYS B N 1
ATOM 17225 C CA . CYS B 1 929 ? -23.797 27.344 -2.168 1 70.5 929 CYS B CA 1
ATOM 17226 C C . CYS B 1 929 ? -24.156 26.078 -1.407 1 70.5 929 CYS B C 1
ATOM 17228 O O . CYS B 1 929 ? -23.812 25.922 -0.236 1 70.5 929 CYS B O 1
ATOM 17230 N N . LYS B 1 930 ? -24.562 25.172 -2.004 1 65.31 930 LYS B N 1
ATOM 17231 C CA . LYS B 1 930 ? -24.875 23.844 -1.507 1 65.31 930 LYS B CA 1
ATOM 17232 C C . LYS B 1 930 ? -25.5 23.906 -0.119 1 65.31 930 LYS B C 1
ATOM 17234 O O . LYS B 1 930 ? -26.469 24.641 0.098 1 65.31 930 LYS B O 1
ATOM 17239 N N . ASN B 1 931 ? -24.938 23.219 0.939 1 75.88 931 ASN B N 1
ATOM 17240 C CA . ASN B 1 931 ? -25.453 23.078 2.293 1 75.88 931 ASN B CA 1
ATOM 17241 C C . ASN B 1 931 ? -25.062 24.266 3.176 1 75.88 931 ASN B C 1
ATOM 17243 O O . ASN B 1 931 ? -25.688 24.5 4.211 1 75.88 931 ASN B O 1
ATOM 17247 N N . SER B 1 932 ? -24.234 25.156 2.703 1 87.69 932 SER B N 1
ATOM 17248 C CA . SER B 1 932 ? -23.734 26.266 3.527 1 87.69 932 SER B CA 1
ATOM 17249 C C . SER B 1 932 ? -24.766 27.375 3.629 1 87.69 932 SER B C 1
ATOM 17251 O O . SER B 1 932 ? -24.797 28.125 4.617 1 87.69 932 SER B O 1
ATOM 17253 N N . ILE B 1 933 ? -25.672 27.438 2.672 1 91.31 933 ILE B N 1
ATOM 17254 C CA . ILE B 1 933 ? -26.688 28.484 2.668 1 91.31 933 ILE B CA 1
ATOM 17255 C C . ILE B 1 933 ? -27.703 28.234 3.785 1 91.31 933 ILE B C 1
ATOM 17257 O O . ILE B 1 933 ? -28.188 29.172 4.414 1 91.31 933 ILE B O 1
ATOM 17261 N N . ASN B 1 934 ? -27.938 26.984 4.082 1 91.62 934 ASN B N 1
ATOM 17262 C CA . ASN B 1 934 ? -28.859 26.656 5.168 1 91.62 934 ASN B CA 1
ATOM 17263 C C . ASN B 1 934 ? -28.297 27.078 6.523 1 91.62 934 ASN B C 1
ATOM 17265 O O . ASN B 1 934 ? -29.016 27.688 7.328 1 91.62 934 ASN B O 1
ATOM 17269 N N . ASP B 1 935 ? -27.109 26.844 6.699 1 91.12 935 ASP B N 1
ATOM 17270 C CA . ASP B 1 935 ? -26.453 27.234 7.945 1 91.12 935 ASP B CA 1
ATOM 17271 C C . ASP B 1 935 ? -26.422 28.75 8.086 1 91.12 935 ASP B C 1
ATOM 17273 O O . ASP B 1 935 ? -26.609 29.281 9.188 1 91.12 935 ASP B O 1
ATOM 17277 N N . PHE B 1 936 ? -26.109 29.391 6.949 1 93.19 936 PHE B N 1
ATOM 17278 C CA . PHE B 1 936 ? -26.094 30.859 6.934 1 93.19 936 PHE B CA 1
ATOM 17279 C C . PHE B 1 936 ? -27.453 31.422 7.336 1 93.19 936 PHE B C 1
ATOM 17281 O O . PHE B 1 936 ? -27.516 32.344 8.156 1 93.19 936 PHE B O 1
ATOM 17288 N N . VAL B 1 937 ? -28.469 30.812 6.832 1 94.44 937 VAL B N 1
ATOM 17289 C CA . VAL B 1 937 ? -29.828 31.266 7.113 1 94.44 937 VAL B CA 1
ATOM 17290 C C . VAL B 1 937 ? -30.156 31.031 8.586 1 94.44 937 VAL B C 1
ATOM 17292 O O . VAL B 1 937 ? -30.672 31.938 9.266 1 94.44 937 VAL B O 1
ATOM 17295 N N . ILE B 1 938 ? -29.891 29.953 9.102 1 93.62 938 ILE B N 1
ATOM 17296 C CA . ILE B 1 938 ? -30.156 29.609 10.492 1 93.62 938 ILE B CA 1
ATOM 17297 C C . ILE B 1 938 ? -29.375 30.531 11.422 1 93.62 938 ILE B C 1
ATOM 17299 O O . ILE B 1 938 ? -29.938 31.047 12.391 1 93.62 938 ILE B O 1
ATOM 17303 N N . SER B 1 939 ? -28.141 30.812 11.094 1 92.75 939 SER B N 1
ATOM 17304 C CA . SER B 1 939 ? -27.328 31.719 11.898 1 92.75 939 SER B CA 1
ATOM 17305 C C . SER B 1 939 ? -27.891 33.125 11.883 1 92.75 939 SER B C 1
ATOM 17307 O O . SER B 1 939 ? -27.828 33.844 12.883 1 92.75 939 SER B O 1
ATOM 17309 N N . THR B 1 940 ? -28.406 33.531 10.734 1 94.81 940 THR B N 1
ATOM 17310 C CA . THR B 1 940 ? -29 34.844 10.617 1 94.81 940 THR B CA 1
ATOM 17311 C C . THR B 1 940 ? -30.234 34.969 11.523 1 94.81 940 THR B C 1
ATOM 17313 O O . THR B 1 940 ? -30.453 36.031 12.125 1 94.81 940 THR B O 1
ATOM 17316 N N . ILE B 1 941 ? -30.938 33.938 11.664 1 93.81 941 ILE B N 1
ATOM 17317 C CA . ILE B 1 941 ? -32.125 33.906 12.5 1 93.81 941 ILE B CA 1
ATOM 17318 C C . ILE B 1 941 ? -31.734 34 13.969 1 93.81 941 ILE B C 1
ATOM 17320 O O . ILE B 1 941 ? -32.344 34.75 14.742 1 93.81 941 ILE B O 1
ATOM 17324 N N . LEU B 1 942 ? -30.703 33.375 14.375 1 92.31 942 LEU B N 1
ATOM 17325 C CA . LEU B 1 942 ? -30.375 33.188 15.781 1 92.31 942 LEU B CA 1
ATOM 17326 C C . LEU B 1 942 ? -29.5 34.312 16.297 1 92.31 942 LEU B C 1
ATOM 17328 O O . LEU B 1 942 ? -29.594 34.688 17.469 1 92.31 942 LEU B O 1
ATOM 17332 N N . HIS B 1 943 ? -28.641 34.875 15.453 1 92.06 943 HIS B N 1
ATOM 17333 C CA . HIS B 1 943 ? -27.578 35.719 16 1 92.06 943 HIS B CA 1
ATOM 17334 C C . HIS B 1 943 ? -27.703 37.156 15.531 1 92.06 943 HIS B C 1
ATOM 17336 O O . HIS B 1 943 ? -26.797 37.969 15.734 1 92.06 943 HIS B O 1
ATOM 17342 N N . THR B 1 944 ? -28.781 37.469 14.812 1 93.5 944 THR B N 1
ATOM 17343 C CA . THR B 1 944 ? -29.016 38.844 14.43 1 93.5 944 THR B CA 1
ATOM 17344 C C . THR B 1 944 ? -30.234 39.406 15.164 1 93.5 944 THR B C 1
ATOM 17346 O O . THR B 1 944 ? -30.969 38.688 15.812 1 93.5 944 THR B O 1
ATOM 17349 N N . SER B 1 945 ? -30.406 40.75 15.078 1 91.06 945 SER B N 1
ATOM 17350 C CA . SER B 1 945 ? -31.547 41.406 15.703 1 91.06 945 SER B CA 1
ATOM 17351 C C . SER B 1 945 ? -32.75 41.438 14.766 1 91.06 945 SER B C 1
ATOM 17353 O O . SER B 1 945 ? -33.812 41.938 15.125 1 91.06 945 SER B O 1
ATOM 17355 N N . TYR B 1 946 ? -32.656 40.781 13.617 1 93.25 946 TYR B N 1
ATOM 17356 C CA . TYR B 1 946 ? -33.688 40.875 12.594 1 93.25 946 TYR B CA 1
ATOM 17357 C C . TYR B 1 946 ? -34.469 39.562 12.516 1 93.25 946 TYR B C 1
ATOM 17359 O O . TYR B 1 946 ? -34.938 39.188 11.445 1 93.25 946 TYR B O 1
ATOM 17367 N N . THR B 1 947 ? -34.625 38.875 13.555 1 92.75 947 THR B N 1
ATOM 17368 C CA . THR B 1 947 ? -35.188 37.531 13.562 1 92.75 947 THR B CA 1
ATOM 17369 C C . THR B 1 947 ? -36.562 37.5 12.906 1 92.75 947 THR B C 1
ATOM 17371 O O . THR B 1 947 ? -36.812 36.688 11.992 1 92.75 947 THR B O 1
ATOM 17374 N N . SER B 1 948 ? -37.531 38.312 13.242 1 92.88 948 SER B N 1
ATOM 17375 C CA . SER B 1 948 ? -38.906 38.312 12.75 1 92.88 948 SER B CA 1
ATOM 17376 C C . SER B 1 948 ? -38.969 38.625 11.25 1 92.88 948 SER B C 1
ATOM 17378 O O . SER B 1 948 ? -39.688 37.969 10.508 1 92.88 948 SER B O 1
ATOM 17380 N N . ASP B 1 949 ? -38.125 39.562 10.836 1 93.81 949 ASP B N 1
ATOM 17381 C CA . ASP B 1 949 ? -38.094 39.969 9.43 1 93.81 949 ASP B CA 1
ATOM 17382 C C . ASP B 1 949 ? -37.531 38.844 8.555 1 93.81 949 ASP B C 1
ATOM 17384 O O . ASP B 1 949 ? -38.031 38.625 7.449 1 93.81 949 ASP B O 1
ATOM 17388 N N . ILE B 1 950 ? -36.531 38.219 9.102 1 95.5 950 ILE B N 1
ATOM 17389 C CA . ILE B 1 950 ? -35.875 37.125 8.352 1 95.5 950 ILE B CA 1
ATOM 17390 C C . ILE B 1 950 ? -36.812 35.938 8.227 1 95.5 950 ILE B C 1
ATOM 17392 O O . ILE B 1 950 ? -36.906 35.312 7.164 1 95.5 950 ILE B O 1
ATOM 17396 N N . ILE B 1 951 ? -37.562 35.594 9.25 1 95.44 951 ILE B N 1
ATOM 17397 C CA . ILE B 1 951 ? -38.531 34.5 9.211 1 95.44 951 ILE B CA 1
ATOM 17398 C C . ILE B 1 951 ? -39.594 34.812 8.172 1 95.44 951 ILE B C 1
ATOM 17400 O O . ILE B 1 951 ? -39.969 33.938 7.383 1 95.44 951 ILE B O 1
ATOM 17404 N N . ASN B 1 952 ? -40.031 36.062 8.125 1 94.94 952 ASN B N 1
ATOM 17405 C CA . ASN B 1 952 ? -41 36.469 7.121 1 94.94 952 ASN B CA 1
ATOM 17406 C C . ASN B 1 952 ? -40.469 36.281 5.703 1 94.94 952 ASN B C 1
ATOM 17408 O O . ASN B 1 952 ? -41.156 35.812 4.816 1 94.94 952 ASN B O 1
ATOM 17412 N N . LEU B 1 953 ? -39.25 36.656 5.559 1 95.69 953 LEU B N 1
ATOM 17413 C CA . LEU B 1 953 ? -38.594 36.5 4.258 1 95.69 953 LEU B CA 1
ATOM 17414 C C . LEU B 1 953 ? -38.531 35.062 3.838 1 95.69 953 LEU B C 1
ATOM 17416 O O . LEU B 1 953 ? -38.812 34.719 2.682 1 95.69 953 LEU B O 1
ATOM 17420 N N . ILE B 1 954 ? -38.125 34.188 4.711 1 95.94 954 ILE B N 1
ATOM 17421 C CA . ILE B 1 954 ? -37.969 32.75 4.449 1 95.94 954 ILE B CA 1
ATOM 17422 C C . ILE B 1 954 ? -39.312 32.188 3.988 1 95.94 954 ILE B C 1
ATOM 17424 O O . ILE B 1 954 ? -39.375 31.453 3.004 1 95.94 954 ILE B O 1
ATOM 17428 N N . PHE B 1 955 ? -40.438 32.531 4.598 1 96.12 955 PHE B N 1
ATOM 17429 C CA . PHE B 1 955 ? -41.75 31.984 4.277 1 96.12 955 PHE B CA 1
ATOM 17430 C C . PHE B 1 955 ? -42.281 32.594 2.984 1 96.12 955 PHE B C 1
ATOM 17432 O O . PHE B 1 955 ? -43.062 31.938 2.275 1 96.12 955 PHE B O 1
ATOM 17439 N N . ASP B 1 956 ? -41.844 33.812 2.646 1 94.88 956 ASP B N 1
ATOM 17440 C CA . ASP B 1 956 ? -42.156 34.344 1.324 1 94.88 956 ASP B CA 1
ATOM 17441 C C . ASP B 1 956 ? -41.5 33.5 0.227 1 94.88 956 ASP B C 1
ATOM 17443 O O . ASP B 1 956 ? -42.125 33.219 -0.791 1 94.88 956 ASP B O 1
ATOM 17447 N N . ILE B 1 957 ? -40.281 33.156 0.474 1 94.62 957 ILE B N 1
ATOM 17448 C CA . ILE B 1 957 ? -39.531 32.344 -0.487 1 94.62 957 ILE B CA 1
ATOM 17449 C C . ILE B 1 957 ? -40.156 30.953 -0.579 1 94.62 957 ILE B C 1
ATOM 17451 O O . ILE B 1 957 ? -40.312 30.422 -1.674 1 94.62 957 ILE B O 1
ATOM 17455 N N . LEU B 1 958 ? -40.531 30.375 0.551 1 95 958 LEU B N 1
ATOM 17456 C CA . LEU B 1 958 ? -41.156 29.062 0.587 1 95 958 LEU B CA 1
ATOM 17457 C C . LEU B 1 958 ? -42.469 29.078 -0.196 1 95 958 LEU B C 1
ATOM 17459 O O . LEU B 1 958 ? -42.781 28.125 -0.913 1 95 958 LEU B O 1
ATOM 17463 N N . THR B 1 959 ? -43.25 30.141 -0.08 1 94.69 959 THR B N 1
ATOM 17464 C CA . THR B 1 959 ? -44.531 30.281 -0.806 1 94.69 959 THR B CA 1
ATOM 17465 C C . THR B 1 959 ? -44.281 30.297 -2.312 1 94.69 959 THR B C 1
ATOM 17467 O O . THR B 1 959 ? -45 29.641 -3.066 1 94.69 959 THR B O 1
ATOM 17470 N N . LYS B 1 960 ? -43.25 30.922 -2.727 1 92.81 960 LYS B N 1
ATOM 17471 C CA . LYS B 1 960 ? -42.906 31 -4.141 1 92.81 960 LYS B CA 1
ATOM 17472 C C . LYS B 1 960 ? -42.438 29.625 -4.66 1 92.81 960 LYS B C 1
ATOM 17474 O O . LYS B 1 960 ? -42.812 29.219 -5.754 1 92.81 960 LYS B O 1
ATOM 17479 N N . VAL B 1 961 ? -41.625 28.969 -3.902 1 91.25 961 VAL B N 1
ATOM 17480 C CA . VAL B 1 961 ? -41.094 27.656 -4.285 1 91.25 961 VAL B CA 1
ATOM 17481 C C . VAL B 1 961 ? -42.25 26.656 -4.402 1 91.25 961 VAL B C 1
ATOM 17483 O O . VAL B 1 961 ? -42.312 25.875 -5.348 1 91.25 961 VAL B O 1
ATOM 17486 N N . LYS B 1 962 ? -43.188 26.641 -3.424 1 91.69 962 LYS B N 1
ATOM 17487 C CA . LYS B 1 962 ? -44.344 25.75 -3.439 1 91.69 962 LYS B CA 1
ATOM 17488 C C . LYS B 1 962 ? -45.188 25.984 -4.688 1 91.69 962 LYS B C 1
ATOM 17490 O O . LYS B 1 962 ? -45.562 25.031 -5.363 1 91.69 962 LYS B O 1
ATOM 17495 N N . THR B 1 963 ? -45.406 27.219 -5.09 1 91.31 963 THR B N 1
ATOM 17496 C CA . THR B 1 963 ? -46.25 27.562 -6.219 1 91.31 963 THR B CA 1
ATOM 17497 C C . THR B 1 963 ? -45.562 27.25 -7.543 1 91.31 963 THR B C 1
ATOM 17499 O O . THR B 1 963 ? -46.188 26.766 -8.484 1 91.31 963 THR B O 1
ATOM 17502 N N . ALA B 1 964 ? -44.312 27.312 -7.625 1 88.56 964 ALA B N 1
ATOM 17503 C CA . ALA B 1 964 ? -43.562 27.203 -8.875 1 88.56 964 ALA B CA 1
ATOM 17504 C C . ALA B 1 964 ? -43.125 25.75 -9.117 1 88.56 964 ALA B C 1
ATOM 17506 O O . ALA B 1 964 ? -43.031 25.312 -10.266 1 88.56 964 ALA B O 1
ATOM 17507 N N . SER B 1 965 ? -42.781 25.031 -8.141 1 84.75 965 SER B N 1
ATOM 17508 C CA . SER B 1 965 ? -42.031 23.797 -8.344 1 84.75 965 SER B CA 1
ATOM 17509 C C . SER B 1 965 ? -42.938 22.578 -8.18 1 84.75 965 SER B C 1
ATOM 17511 O O . SER B 1 965 ? -42.562 21.453 -8.531 1 84.75 965 SER B O 1
ATOM 17513 N N . PHE B 1 966 ? -44.094 22.641 -7.672 1 80.5 966 PHE B N 1
ATOM 17514 C CA . PHE B 1 966 ? -44.969 21.484 -7.465 1 80.5 966 PHE B CA 1
ATOM 17515 C C . PHE B 1 966 ? -45.781 21.203 -8.719 1 80.5 966 PHE B C 1
ATOM 17517 O O . PHE B 1 966 ? -47 21.031 -8.641 1 80.5 966 PHE B O 1
ATOM 17524 N N . VAL B 1 967 ? -45.031 21.266 -9.984 1 80 967 VAL B N 1
ATOM 17525 C CA . VAL B 1 967 ? -45.719 21.062 -11.258 1 80 967 VAL B CA 1
ATOM 17526 C C . VAL B 1 967 ? -45.281 19.719 -11.867 1 80 967 VAL B C 1
ATOM 17528 O O . VAL B 1 967 ? -46.156 18.906 -12.195 1 80 967 VAL B O 1
ATOM 17531 N N . THR B 1 968 ? -44.031 19.484 -12.023 1 83.44 968 THR B N 1
ATOM 17532 C CA . THR B 1 968 ? -43.531 18.219 -12.539 1 83.44 968 THR B CA 1
ATOM 17533 C C . THR B 1 968 ? -43 17.344 -11.406 1 83.44 968 THR B C 1
ATOM 17535 O O . THR B 1 968 ? -42.531 17.859 -10.383 1 83.44 968 THR B O 1
ATOM 17538 N N . LEU B 1 969 ? -43.062 16.094 -11.562 1 82.94 969 LEU B N 1
ATOM 17539 C CA . LEU B 1 969 ? -42.688 15.133 -10.531 1 82.94 969 LEU B CA 1
ATOM 17540 C C . LEU B 1 969 ? -41.219 15.359 -10.109 1 82.94 969 LEU B C 1
ATOM 17542 O O . LEU B 1 969 ? -40.906 15.344 -8.922 1 82.94 969 LEU B O 1
ATOM 17546 N N . GLY B 1 970 ? -40.375 15.57 -11.062 1 82.75 970 GLY B N 1
ATOM 17547 C CA . GLY B 1 970 ? -38.969 15.773 -10.773 1 82.75 970 GLY B CA 1
ATOM 17548 C C . GLY B 1 970 ? -38.688 17.031 -9.984 1 82.75 970 GLY B C 1
ATOM 17549 O O . GLY B 1 970 ? -37.906 17.016 -9.016 1 82.75 970 GLY B O 1
ATOM 17550 N N . GLU B 1 971 ? -39.312 18.062 -10.359 1 87.12 971 GLU B N 1
ATOM 17551 C CA . GLU B 1 971 ? -39.125 19.359 -9.695 1 87.12 971 GLU B CA 1
ATOM 17552 C C . GLU B 1 971 ? -39.75 19.344 -8.297 1 87.12 971 GLU B C 1
ATOM 17554 O O . GLU B 1 971 ? -39.156 19.906 -7.359 1 87.12 971 GLU B O 1
ATOM 17559 N N . GLU B 1 972 ? -40.875 18.719 -8.203 1 88.56 972 GLU B N 1
ATOM 17560 C CA . GLU B 1 972 ? -41.531 18.625 -6.898 1 88.56 972 GLU B CA 1
ATOM 17561 C C . GLU B 1 972 ? -40.656 17.844 -5.914 1 88.56 972 GLU B C 1
ATOM 17563 O O . GLU B 1 972 ? -40.469 18.281 -4.777 1 88.56 972 GLU B O 1
ATOM 17568 N N . LYS B 1 973 ? -40.219 16.781 -6.363 1 88.81 973 LYS B N 1
ATOM 17569 C CA . LYS B 1 973 ? -39.344 15.945 -5.535 1 88.81 973 LYS B CA 1
ATOM 17570 C C . LYS B 1 973 ? -38.156 16.734 -5.02 1 88.81 973 LYS B C 1
ATOM 17572 O O . LYS B 1 973 ? -37.875 16.734 -3.816 1 88.81 973 LYS B O 1
ATOM 17577 N N . ASN B 1 974 ? -37.438 17.438 -5.918 1 88.38 974 ASN B N 1
ATOM 17578 C CA . ASN B 1 974 ? -36.25 18.188 -5.551 1 88.38 974 ASN B CA 1
ATOM 17579 C C . ASN B 1 974 ? -36.562 19.297 -4.562 1 88.38 974 ASN B C 1
ATOM 17581 O O . ASN B 1 974 ? -35.844 19.5 -3.582 1 88.38 974 ASN B O 1
ATOM 17585 N N . ALA B 1 975 ? -37.656 19.969 -4.801 1 90.25 975 ALA B N 1
ATOM 17586 C CA . ALA B 1 975 ? -38.062 21.078 -3.936 1 90.25 975 ALA B CA 1
ATOM 17587 C C . ALA B 1 975 ? -38.406 20.578 -2.535 1 90.25 975 ALA B C 1
ATOM 17589 O O . ALA B 1 975 ? -37.969 21.156 -1.537 1 90.25 975 ALA B O 1
ATOM 17590 N N . ARG B 1 976 ? -39.125 19.5 -2.432 1 91.44 976 ARG B N 1
ATOM 17591 C CA . ARG B 1 976 ? -39.531 18.938 -1.146 1 91.44 976 ARG B CA 1
ATOM 17592 C C . ARG B 1 976 ? -38.312 18.5 -0.341 1 91.44 976 ARG B C 1
ATOM 17594 O O . ARG B 1 976 ? -38.281 18.672 0.876 1 91.44 976 ARG B O 1
ATOM 17601 N N . GLN B 1 977 ? -37.469 17.984 -1.007 1 90.56 977 GLN B N 1
ATOM 17602 C CA . GLN B 1 977 ? -36.25 17.5 -0.329 1 90.56 977 GLN B CA 1
ATOM 17603 C C . GLN B 1 977 ? -35.438 18.656 0.222 1 90.56 977 GLN B C 1
ATOM 17605 O O . GLN B 1 977 ? -34.906 18.578 1.328 1 90.56 977 GLN B O 1
ATOM 17610 N N . LEU B 1 978 ? -35.25 19.734 -0.593 1 91 978 LEU B N 1
ATOM 17611 C CA . LEU B 1 978 ? -34.531 20.922 -0.127 1 91 978 LEU B CA 1
ATOM 17612 C C . LEU B 1 978 ? -35.219 21.516 1.102 1 91 978 LEU B C 1
ATOM 17614 O O . LEU B 1 978 ? -34.562 21.875 2.07 1 91 978 LEU B O 1
ATOM 17618 N N . VAL B 1 979 ? -36.531 21.531 1.075 1 93.06 979 VAL B N 1
ATOM 17619 C CA . VAL B 1 979 ? -37.312 22.094 2.174 1 93.06 979 VAL B CA 1
ATOM 17620 C C . VAL B 1 979 ? -37.156 21.234 3.418 1 93.06 979 VAL B C 1
ATOM 17622 O O . VAL B 1 979 ? -36.875 21.734 4.512 1 93.06 979 VAL B O 1
ATOM 17625 N N . LEU B 1 980 ? -37.312 20 3.189 1 93.31 980 LEU B N 1
ATOM 17626 C CA . LEU B 1 980 ? -37.188 19.062 4.305 1 93.31 980 LEU B CA 1
ATOM 17627 C C . LEU B 1 980 ? -35.812 19.188 4.941 1 93.31 980 LEU B C 1
ATOM 17629 O O . LEU B 1 980 ? -35.688 19.172 6.168 1 93.31 980 LEU B O 1
ATOM 17633 N N . ARG B 1 981 ? -34.75 19.328 4.211 1 90.75 981 ARG B N 1
ATOM 17634 C CA . ARG B 1 981 ? -33.375 19.453 4.711 1 90.75 981 ARG B CA 1
ATOM 17635 C C . ARG B 1 981 ? -33.219 20.719 5.547 1 90.75 981 ARG B C 1
ATOM 17637 O O . ARG B 1 981 ? -32.562 20.703 6.586 1 90.75 981 ARG B O 1
ATOM 17644 N N . PHE B 1 982 ? -33.812 21.828 5.047 1 93.06 982 PHE B N 1
ATOM 17645 C CA . PHE B 1 982 ? -33.781 23.078 5.793 1 93.06 982 PHE B CA 1
ATOM 17646 C C . PHE B 1 982 ? -34.469 22.938 7.145 1 93.06 982 PHE B C 1
ATOM 17648 O O . PHE B 1 982 ? -33.875 23.266 8.18 1 93.06 982 PHE B O 1
ATOM 17655 N N . VAL B 1 983 ? -35.625 22.375 7.094 1 94.44 983 VAL B N 1
ATOM 17656 C CA . VAL B 1 983 ? -36.406 22.25 8.32 1 94.44 983 VAL B CA 1
ATOM 17657 C C . VAL B 1 983 ? -35.719 21.328 9.297 1 94.44 983 VAL B C 1
ATOM 17659 O O . VAL B 1 983 ? -35.625 21.625 10.492 1 94.44 983 VAL B O 1
ATOM 17662 N N . ALA B 1 984 ? -35.25 20.266 8.773 1 92.31 984 ALA B N 1
ATOM 17663 C CA . ALA B 1 984 ? -34.531 19.312 9.617 1 92.31 984 ALA B CA 1
ATOM 17664 C C . ALA B 1 984 ? -33.312 19.969 10.266 1 92.31 984 ALA B C 1
ATOM 17666 O O . ALA B 1 984 ? -33.094 19.781 11.461 1 92.31 984 ALA B O 1
ATOM 17667 N N . ASN B 1 985 ? -32.562 20.766 9.516 1 91.44 985 ASN B N 1
ATOM 17668 C CA . ASN B 1 985 ? -31.391 21.453 10.047 1 91.44 985 ASN B CA 1
ATOM 17669 C C . ASN B 1 985 ? -31.781 22.516 11.078 1 91.44 985 ASN B C 1
ATOM 17671 O O . ASN B 1 985 ? -31.125 22.656 12.109 1 91.44 985 ASN B O 1
ATOM 17675 N N . PHE B 1 986 ? -32.781 23.281 10.789 1 92.75 986 PHE B N 1
ATOM 17676 C CA . PHE B 1 986 ? -33.281 24.328 11.68 1 92.75 986 PHE B CA 1
ATOM 17677 C C . PHE B 1 986 ? -33.688 23.75 13.023 1 92.75 986 PHE B C 1
ATOM 17679 O O . PHE B 1 986 ? -33.25 24.219 14.07 1 92.75 986 PHE B O 1
ATOM 17686 N N . VAL B 1 987 ? -34.406 22.641 12.922 1 93 987 VAL B N 1
ATOM 17687 C CA . VAL B 1 987 ? -34.906 22 14.125 1 93 987 VAL B CA 1
ATOM 17688 C C . VAL B 1 987 ? -33.75 21.391 14.922 1 93 987 VAL B C 1
ATOM 17690 O O . VAL B 1 987 ? -33.719 21.5 16.156 1 93 987 VAL B O 1
ATOM 17693 N N . SER B 1 988 ? -32.938 20.828 14.281 1 89.25 988 SER B N 1
ATOM 17694 C CA . SER B 1 988 ? -31.781 20.234 14.945 1 89.25 988 SER B CA 1
ATOM 17695 C C . SER B 1 988 ? -30.969 21.297 15.688 1 89.25 988 SER B C 1
ATOM 17697 O O . SER B 1 988 ? -30.469 21.031 16.781 1 89.25 988 SER B O 1
ATOM 17699 N N . THR B 1 989 ? -30.844 22.484 15.078 1 89.12 989 THR B N 1
ATOM 17700 C CA . THR B 1 989 ? -30.109 23.578 15.711 1 89.12 989 THR B CA 1
ATOM 17701 C C . THR B 1 989 ? -30.875 24.109 16.922 1 89.12 989 THR B C 1
ATOM 17703 O O . THR B 1 989 ? -30.266 24.469 17.938 1 89.12 989 THR B O 1
ATOM 17706 N N . MET B 1 990 ? -32.219 24.062 16.891 1 88.88 990 MET B N 1
ATOM 17707 C CA . MET B 1 990 ? -33.062 24.547 17.984 1 88.88 990 MET B CA 1
ATOM 17708 C C . MET B 1 990 ? -33 23.594 19.172 1 88.88 990 MET B C 1
ATOM 17710 O O . MET B 1 990 ? -33.281 23.984 20.297 1 88.88 990 MET B O 1
ATOM 17714 N N . GLU B 1 991 ? -32.594 22.438 18.906 1 82.31 991 GLU B N 1
ATOM 17715 C CA . GLU B 1 991 ? -32.531 21.438 19.969 1 82.31 991 GLU B CA 1
ATOM 17716 C C . GLU B 1 991 ? -31.219 21.547 20.75 1 82.31 991 GLU B C 1
ATOM 17718 O O . GLU B 1 991 ? -31.062 20.922 21.797 1 82.31 991 GLU B O 1
ATOM 17723 N N . THR B 1 992 ? -30.344 22.344 20.203 1 80.12 992 THR B N 1
ATOM 17724 C CA . THR B 1 992 ? -29.094 22.578 20.922 1 80.12 992 THR B CA 1
ATOM 17725 C C . THR B 1 992 ? -29.266 23.641 21.984 1 80.12 992 THR B C 1
ATOM 17727 O O . THR B 1 992 ? -30.375 24.109 22.234 1 80.12 992 THR B O 1
ATOM 17730 N N . ASP B 1 993 ? -28.188 23.875 22.734 1 72.81 993 ASP B N 1
ATOM 17731 C CA . ASP B 1 993 ? -28.219 24.859 23.812 1 72.81 993 ASP B CA 1
ATOM 17732 C C . ASP B 1 993 ? -28.562 26.25 23.297 1 72.81 993 ASP B C 1
ATOM 17734 O O . ASP B 1 993 ? -28.969 27.125 24.062 1 72.81 993 ASP B O 1
ATOM 17738 N N . GLU B 1 994 ? -28.547 26.438 22.062 1 75.5 994 GLU B N 1
ATOM 17739 C CA . GLU B 1 994 ? -28.828 27.734 21.453 1 75.5 994 GLU B CA 1
ATOM 17740 C C . GLU B 1 994 ? -30.312 27.891 21.125 1 75.5 994 GLU B C 1
ATOM 17742 O O . GLU B 1 994 ? -30.75 28.953 20.672 1 75.5 994 GLU B O 1
ATOM 17747 N N . GLY B 1 995 ? -31.047 26.828 21.375 1 79.62 995 GLY B N 1
ATOM 17748 C CA . GLY B 1 995 ? -32.438 26.797 20.969 1 79.62 995 GLY B CA 1
ATOM 17749 C C . GLY B 1 995 ? -33.312 27.75 21.781 1 79.62 995 GLY B C 1
ATOM 17750 O O . GLY B 1 995 ? -33.062 27.969 22.953 1 79.62 995 GLY B O 1
ATOM 17751 N N . ASP B 1 996 ? -34.25 28.531 21 1 87.5 996 ASP B N 1
ATOM 17752 C CA . ASP B 1 996 ? -35.156 29.5 21.594 1 87.5 996 ASP B CA 1
ATOM 17753 C C . ASP B 1 996 ? -36.625 29.109 21.297 1 87.5 996 ASP B C 1
ATOM 17755 O O . ASP B 1 996 ? -37.031 29.047 20.125 1 87.5 996 ASP B O 1
ATOM 17759 N N . TYR B 1 997 ? -37.406 28.891 22.391 1 91.94 997 TYR B N 1
ATOM 17760 C CA . TYR B 1 997 ? -38.781 28.453 22.281 1 91.94 997 TYR B CA 1
ATOM 17761 C C . TYR B 1 997 ? -39.625 29.453 21.5 1 91.94 997 TYR B C 1
ATOM 17763 O O . TYR B 1 997 ? -40.438 29.062 20.656 1 91.94 997 TYR B O 1
ATOM 17771 N N . GLN B 1 998 ? -39.375 30.766 21.672 1 92.44 998 GLN B N 1
ATOM 17772 C CA . GLN B 1 998 ? -40.156 31.797 21.031 1 92.44 998 GLN B CA 1
ATOM 17773 C C . GLN B 1 998 ? -39.938 31.828 19.531 1 92.44 998 GLN B C 1
ATOM 17775 O O . GLN B 1 998 ? -40.875 31.969 18.75 1 92.44 998 GLN B O 1
ATOM 17780 N N . ILE B 1 999 ? -38.719 31.641 19.156 1 93.81 999 ILE B N 1
ATOM 17781 C CA . ILE B 1 999 ? -38.344 31.656 17.75 1 93.81 999 ILE B CA 1
ATOM 17782 C C . ILE B 1 999 ? -38.969 30.453 17.047 1 93.81 999 ILE B C 1
ATOM 17784 O O . ILE B 1 999 ? -39.531 30.578 15.961 1 93.81 999 ILE B O 1
ATOM 17788 N N . LEU B 1 1000 ? -38.906 29.312 17.672 1 94.75 1000 LEU B N 1
ATOM 17789 C CA . LEU B 1 1000 ? -39.469 28.094 17.078 1 94.75 1000 LEU B CA 1
ATOM 17790 C C . LEU B 1 1000 ? -40.969 28.172 17 1 94.75 1000 LEU B C 1
ATOM 17792 O O . LEU B 1 1000 ? -41.562 27.703 16.031 1 94.75 1000 LEU B O 1
ATOM 17796 N N . GLN B 1 1001 ? -41.625 28.75 18.016 1 94.88 1001 GLN B N 1
ATOM 17797 C CA . GLN B 1 1001 ? -43.062 28.922 18.016 1 94.88 1001 GLN B CA 1
ATOM 17798 C C . GLN B 1 1001 ? -43.5 29.828 16.875 1 94.88 1001 GLN B C 1
ATOM 17800 O O . GLN B 1 1001 ? -44.5 29.531 16.203 1 94.88 1001 GLN B O 1
ATOM 17805 N N . LEU B 1 1002 ? -42.781 30.891 16.703 1 94.62 1002 LEU B N 1
ATOM 17806 C CA . LEU B 1 1002 ? -43.094 31.797 15.602 1 94.62 1002 LEU B CA 1
ATOM 17807 C C . LEU B 1 1002 ? -42.969 31.078 14.258 1 94.62 1002 LEU B C 1
ATOM 17809 O O . LEU B 1 1002 ? -43.844 31.234 13.391 1 94.62 1002 LEU B O 1
ATOM 17813 N N . PHE B 1 1003 ? -41.875 30.328 14.094 1 95.5 1003 PHE B N 1
ATOM 17814 C CA . PHE B 1 1003 ? -41.656 29.562 12.875 1 95.5 1003 PHE B CA 1
ATOM 17815 C C . PHE B 1 1003 ? -42.781 28.531 12.672 1 95.5 1003 PHE B C 1
ATOM 17817 O O . PHE B 1 1003 ? -43.281 28.391 11.562 1 95.5 1003 PHE B O 1
ATOM 17824 N N . SER B 1 1004 ? -43.188 27.828 13.727 1 95.81 1004 SER B N 1
ATOM 17825 C CA . SER B 1 1004 ? -44.219 26.812 13.688 1 95.81 1004 SER B CA 1
ATOM 17826 C C . SER B 1 1004 ? -45.562 27.406 13.234 1 95.81 1004 SER B C 1
ATOM 17828 O O . SER B 1 1004 ? -46.25 26.828 12.391 1 95.81 1004 SER B O 1
ATOM 17830 N N . ASP B 1 1005 ? -45.938 28.547 13.758 1 95.31 1005 ASP B N 1
ATOM 17831 C CA . ASP B 1 1005 ? -47.219 29.203 13.414 1 95.31 1005 ASP B CA 1
ATOM 17832 C C . ASP B 1 1005 ? -47.25 29.547 11.922 1 95.31 1005 ASP B C 1
ATOM 17834 O O . ASP B 1 1005 ? -48.281 29.328 11.258 1 95.31 1005 ASP B O 1
ATOM 17838 N N . ARG B 1 1006 ? -46.188 29.984 11.414 1 95.31 1006 ARG B N 1
ATOM 17839 C CA . ARG B 1 1006 ? -46.125 30.344 10 1 95.31 1006 ARG B CA 1
ATOM 17840 C C . ARG B 1 1006 ? -46.125 29.094 9.125 1 95.31 1006 ARG B C 1
ATOM 17842 O O . ARG B 1 1006 ? -46.719 29.078 8.047 1 95.31 1006 ARG B O 1
ATOM 17849 N N . TRP B 1 1007 ? -45.406 28.062 9.578 1 96.5 1007 TRP B N 1
ATOM 17850 C CA . TRP B 1 1007 ? -45.375 26.797 8.836 1 96.5 1007 TRP B CA 1
ATOM 17851 C C . TRP B 1 1007 ? -46.75 26.203 8.68 1 96.5 1007 TRP B C 1
ATOM 17853 O O . TRP B 1 1007 ? -47.156 25.828 7.574 1 96.5 1007 TRP B O 1
ATOM 17863 N N . HIS B 1 1008 ? -47.562 26.141 9.742 1 94.5 1008 HIS B N 1
ATOM 17864 C CA . HIS B 1 1008 ? -48.906 25.578 9.75 1 94.5 1008 HIS B CA 1
ATOM 17865 C C . HIS B 1 1008 ? -49.844 26.391 8.852 1 94.5 1008 HIS B C 1
ATOM 17867 O O . HIS B 1 1008 ? -50.812 25.844 8.312 1 94.5 1008 HIS B O 1
ATOM 17873 N N . GLY B 1 1009 ? -49.469 27.562 8.695 1 93.38 1009 GLY B N 1
ATOM 17874 C CA . GLY B 1 1009 ? -50.281 28.406 7.812 1 93.38 1009 GLY B CA 1
ATOM 17875 C C . GLY B 1 1009 ? -50.031 28.141 6.34 1 93.38 1009 GLY B C 1
ATOM 17876 O O . GLY B 1 1009 ? -50.906 28.297 5.508 1 93.38 1009 GLY B O 1
ATOM 17877 N N . LEU B 1 1010 ? -48.906 27.688 5.988 1 94.62 1010 LEU B N 1
ATOM 17878 C CA . LEU B 1 1010 ? -48.5 27.531 4.594 1 94.62 1010 LEU B CA 1
ATOM 17879 C C . LEU B 1 1010 ? -48.656 26.078 4.137 1 94.62 1010 LEU B C 1
ATOM 17881 O O . LEU B 1 1010 ? -49.094 25.828 3.006 1 94.62 1010 LEU B O 1
ATOM 17885 N N . PHE B 1 1011 ? -48.25 25.094 4.957 1 94.5 1011 PHE B N 1
ATOM 17886 C CA . PHE B 1 1011 ? -48.312 23.672 4.602 1 94.5 1011 PHE B CA 1
ATOM 17887 C C . PHE B 1 1011 ? -49.281 22.938 5.508 1 94.5 1011 PHE B C 1
ATOM 17889 O O . PHE B 1 1011 ? -49.156 22.984 6.734 1 94.5 1011 PHE B O 1
ATOM 17896 N N . GLY B 1 1012 ? -50.188 22.203 4.84 1 92.62 1012 GLY B N 1
ATOM 17897 C CA . GLY B 1 1012 ? -51.031 21.312 5.613 1 92.62 1012 GLY B CA 1
ATOM 17898 C C . GLY B 1 1012 ? -50.312 20.062 6.094 1 92.62 1012 GLY B C 1
ATOM 17899 O O . GLY B 1 1012 ? -49.281 19.703 5.547 1 92.62 1012 GLY B O 1
ATOM 17900 N N . VAL B 1 1013 ? -50.781 19.406 7.051 1 93.81 1013 VAL B N 1
ATOM 17901 C CA . VAL B 1 1013 ? -50.125 18.219 7.637 1 93.81 1013 VAL B CA 1
ATOM 17902 C C . VAL B 1 1013 ? -50.031 17.125 6.582 1 93.81 1013 VAL B C 1
ATOM 17904 O O . VAL B 1 1013 ? -48.969 16.469 6.473 1 93.81 1013 VAL B O 1
ATOM 17907 N N . GLY B 1 1014 ? -51.031 16.906 5.777 1 90.81 1014 GLY B N 1
ATOM 17908 C CA . GLY B 1 1014 ? -51.031 15.891 4.738 1 90.81 1014 GLY B CA 1
ATOM 17909 C C . GLY B 1 1014 ? -50 16.156 3.648 1 90.81 1014 GLY B C 1
ATOM 17910 O O . GLY B 1 1014 ? -49.531 15.227 2.998 1 90.81 1014 GLY B O 1
ATOM 17911 N N . GLU B 1 1015 ? -49.688 17.391 3.539 1 91.69 1015 GLU B N 1
ATOM 17912 C CA . GLU B 1 1015 ? -48.75 17.812 2.49 1 91.69 1015 GLU B CA 1
ATOM 17913 C C . GLU B 1 1015 ? -47.312 17.641 2.93 1 91.69 1015 GLU B C 1
ATOM 17915 O O . GLU B 1 1015 ? -46.438 17.266 2.127 1 91.69 1015 GLU B O 1
ATOM 17920 N N . ALA B 1 1016 ? -47.031 17.938 4.199 1 94.56 1016 ALA B N 1
ATOM 17921 C CA . ALA B 1 1016 ? -45.656 17.906 4.73 1 94.56 1016 ALA B CA 1
ATOM 17922 C C . ALA B 1 1016 ? -45.625 17.297 6.129 1 94.56 1016 ALA B C 1
ATOM 17924 O O . ALA B 1 1016 ? -45.219 17.938 7.09 1 94.56 1016 ALA B O 1
ATOM 17925 N N . ILE B 1 1017 ? -45.938 16.109 6.25 1 95 1017 ILE B N 1
ATOM 17926 C CA . ILE B 1 1017 ? -46.125 15.461 7.539 1 95 1017 ILE B CA 1
ATOM 17927 C C . ILE B 1 1017 ? -44.781 15.367 8.273 1 95 1017 ILE B C 1
ATOM 17929 O O . ILE B 1 1017 ? -44.719 15.562 9.484 1 95 1017 ILE B O 1
ATOM 17933 N N . GLN B 1 1018 ? -43.75 15.078 7.598 1 95.06 1018 GLN B N 1
ATOM 17934 C CA . GLN B 1 1018 ? -42.438 14.906 8.242 1 95.06 1018 GLN B CA 1
ATOM 17935 C C . GLN B 1 1018 ? -42 16.203 8.914 1 95.06 1018 GLN B C 1
ATOM 17937 O O . GLN B 1 1018 ? -41.594 16.188 10.078 1 95.06 1018 GLN B O 1
ATOM 17942 N N . GLU B 1 1019 ? -42.125 17.281 8.195 1 95.75 1019 GLU B N 1
ATOM 17943 C CA . GLU B 1 1019 ? -41.75 18.594 8.719 1 95.75 1019 GLU B CA 1
ATOM 17944 C C . GLU B 1 1019 ? -42.625 18.984 9.914 1 95.75 1019 GLU B C 1
ATOM 17946 O O . GLU B 1 1019 ? -42.094 19.453 10.93 1 95.75 1019 GLU B O 1
ATOM 17951 N N . HIS B 1 1020 ? -43.969 18.75 9.766 1 96.12 1020 HIS B N 1
ATOM 17952 C CA . HIS B 1 1020 ? -44.906 19.078 10.844 1 96.12 1020 HIS B CA 1
ATOM 17953 C C . HIS B 1 1020 ? -44.531 18.312 12.117 1 96.12 1020 HIS B C 1
ATOM 17955 O O . HIS B 1 1020 ? -44.531 18.891 13.211 1 96.12 1020 HIS B O 1
ATOM 17961 N N . LEU B 1 1021 ? -44.188 17.078 11.938 1 96.19 1021 LEU B N 1
ATOM 17962 C CA . LEU B 1 1021 ? -43.844 16.25 13.094 1 96.19 1021 LEU B CA 1
ATOM 17963 C C . LEU B 1 1021 ? -42.562 16.719 13.727 1 96.19 1021 LEU B C 1
ATOM 17965 O O . LEU B 1 1021 ? -42.469 16.859 14.953 1 96.19 1021 LEU B O 1
ATOM 17969 N N . LYS B 1 1022 ? -41.562 16.984 12.961 1 95.06 1022 LYS B N 1
ATOM 17970 C CA . LYS B 1 1022 ? -40.281 17.438 13.477 1 95.06 1022 LYS B CA 1
ATOM 17971 C C . LYS B 1 1022 ? -40.438 18.734 14.273 1 95.06 1022 LYS B C 1
ATOM 17973 O O . LYS B 1 1022 ? -39.906 18.859 15.375 1 95.06 1022 LYS B O 1
ATOM 17978 N N . ILE B 1 1023 ? -41.156 19.703 13.719 1 95.94 1023 ILE B N 1
ATOM 17979 C CA . ILE B 1 1023 ? -41.406 20.984 14.367 1 95.94 1023 ILE B CA 1
ATOM 17980 C C . ILE B 1 1023 ? -42.156 20.781 15.672 1 95.94 1023 ILE B C 1
ATOM 17982 O O . ILE B 1 1023 ? -41.781 21.328 16.719 1 95.94 1023 ILE B O 1
ATOM 17986 N N . SER B 1 1024 ? -43.188 19.969 15.633 1 95.88 1024 SER B N 1
ATOM 17987 C CA . SER B 1 1024 ? -44.031 19.734 16.812 1 95.88 1024 SER B CA 1
ATOM 17988 C C . SER B 1 1024 ? -43.219 19.062 17.922 1 95.88 1024 SER B C 1
ATOM 17990 O O . SER B 1 1024 ? -43.312 19.484 19.094 1 95.88 1024 SER B O 1
ATOM 17992 N N . PHE B 1 1025 ? -42.5 18.109 17.594 1 95.25 1025 PHE B N 1
ATOM 17993 C CA . PHE B 1 1025 ? -41.719 17.406 18.594 1 95.25 1025 PHE B CA 1
ATOM 17994 C C . PHE B 1 1025 ? -40.719 18.328 19.25 1 95.25 1025 PHE B C 1
ATOM 17996 O O . PHE B 1 1025 ? -40.5 18.281 20.453 1 95.25 1025 PHE B O 1
ATOM 18003 N N . ALA B 1 1026 ? -40.062 19.109 18.391 1 94.31 1026 ALA B N 1
ATOM 18004 C CA . ALA B 1 1026 ? -39.094 20.062 18.922 1 94.31 1026 ALA B CA 1
ATOM 18005 C C . ALA B 1 1026 ? -39.75 21.047 19.875 1 94.31 1026 ALA B C 1
ATOM 18007 O O . ALA B 1 1026 ? -39.219 21.375 20.938 1 94.31 1026 ALA B O 1
ATOM 18008 N N . LEU B 1 1027 ? -40.938 21.547 19.531 1 94.94 1027 LEU B N 1
ATOM 18009 C CA . LEU B 1 1027 ? -41.719 22.453 20.375 1 94.94 1027 LEU B CA 1
ATOM 18010 C C . LEU B 1 1027 ? -42.062 21.797 21.703 1 94.94 1027 LEU B C 1
ATOM 18012 O O . LEU B 1 1027 ? -41.875 22.406 22.766 1 94.94 1027 LEU B O 1
ATOM 18016 N N . PHE B 1 1028 ? -42.531 20.578 21.656 1 94.94 1028 PHE B N 1
ATOM 18017 C CA . PHE B 1 1028 ? -42.906 19.828 22.859 1 94.94 1028 PHE B CA 1
ATOM 18018 C C . PHE B 1 1028 ? -41.688 19.672 23.781 1 94.94 1028 PHE B C 1
ATOM 18020 O O . PHE B 1 1028 ? -41.812 19.812 25 1 94.94 1028 PHE B O 1
ATOM 18027 N N . ASN B 1 1029 ? -40.625 19.359 23.172 1 92.38 1029 ASN B N 1
ATOM 18028 C CA . ASN B 1 1029 ? -39.406 19.156 23.953 1 92.38 1029 ASN B CA 1
ATOM 18029 C C . ASN B 1 1029 ? -39 20.422 24.688 1 92.38 1029 ASN B C 1
ATOM 18031 O O . ASN B 1 1029 ? -38.625 20.375 25.875 1 92.38 1029 ASN B O 1
ATOM 18035 N N . LEU B 1 1030 ? -38.969 21.531 23.953 1 91.44 1030 LEU B N 1
ATOM 18036 C CA . LEU B 1 1030 ? -38.594 22.812 24.547 1 91.44 1030 LEU B CA 1
ATOM 18037 C C . LEU B 1 1030 ? -39.562 23.203 25.641 1 91.44 1030 LEU B C 1
ATOM 18039 O O . LEU B 1 1030 ? -39.156 23.734 26.688 1 91.44 1030 LEU B O 1
ATOM 18043 N N . GLU B 1 1031 ? -40.844 22.906 25.469 1 92.12 1031 GLU B N 1
ATOM 18044 C CA . GLU B 1 1031 ? -41.875 23.219 26.453 1 92.12 1031 GLU B CA 1
ATOM 18045 C C . GLU B 1 1031 ? -41.75 22.328 27.688 1 92.12 1031 GLU B C 1
ATOM 18047 O O . GLU B 1 1031 ? -41.969 22.781 28.812 1 92.12 1031 GLU B O 1
ATOM 18052 N N . ALA B 1 1032 ? -41.469 21.078 27.531 1 91.31 1032 ALA B N 1
ATOM 18053 C CA . ALA B 1 1032 ? -41.375 20.109 28.609 1 91.31 1032 ALA B CA 1
ATOM 18054 C C . ALA B 1 1032 ? -40.156 20.375 29.5 1 91.31 1032 ALA B C 1
ATOM 18056 O O . ALA B 1 1032 ? -40.125 19.938 30.656 1 91.31 1032 ALA B O 1
ATOM 18057 N N . LYS B 1 1033 ? -39.188 21.219 29.125 1 84.62 1033 LYS B N 1
ATOM 18058 C CA . LYS B 1 1033 ? -38 21.547 29.875 1 84.62 1033 LYS B CA 1
ATOM 18059 C C . LYS B 1 1033 ? -37.406 20.297 30.531 1 84.62 1033 LYS B C 1
ATOM 18061 O O . LYS B 1 1033 ? -37.156 20.281 31.734 1 84.62 1033 LYS B O 1
ATOM 18066 N N . LYS B 1 1034 ? -37.281 19.094 29.906 1 80.19 1034 LYS B N 1
ATOM 18067 C CA . LYS B 1 1034 ? -36.625 17.844 30.281 1 80.19 1034 LYS B CA 1
ATOM 18068 C C . LYS B 1 1034 ? -37.531 16.938 31.094 1 80.19 1034 LYS B C 1
ATOM 18070 O O . LYS B 1 1034 ? -37.125 15.922 31.625 1 80.19 1034 LYS B O 1
ATOM 18075 N N . ASP B 1 1035 ? -38.906 17.391 31.188 1 90.38 1035 ASP B N 1
ATOM 18076 C CA . ASP B 1 1035 ? -39.906 16.516 31.812 1 90.38 1035 ASP B CA 1
ATOM 18077 C C . ASP B 1 1035 ? -40.406 15.484 30.812 1 90.38 1035 ASP B C 1
ATOM 18079 O O . ASP B 1 1035 ? -41.188 15.82 29.906 1 90.38 1035 ASP B O 1
ATOM 18083 N N . LEU B 1 1036 ? -40.156 14.281 31.094 1 92.12 1036 LEU B N 1
ATOM 18084 C CA . LEU B 1 1036 ? -40.438 13.211 30.156 1 92.12 1036 LEU B CA 1
ATOM 18085 C C . LEU B 1 1036 ? -41.938 12.883 30.156 1 92.12 1036 LEU B C 1
ATOM 18087 O O . LEU B 1 1036 ? -42.469 12.461 29.141 1 92.12 1036 LEU B O 1
ATOM 18091 N N . ILE B 1 1037 ? -42.594 12.992 31.234 1 93.75 1037 ILE B N 1
ATOM 18092 C CA . ILE B 1 1037 ? -44.031 12.688 31.359 1 93.75 1037 ILE B CA 1
ATOM 18093 C C . ILE B 1 1037 ? -44.844 13.688 30.547 1 93.75 1037 ILE B C 1
ATOM 18095 O O . ILE B 1 1037 ? -45.719 13.305 29.781 1 93.75 1037 ILE B O 1
ATOM 18099 N N . LYS B 1 1038 ? -44.5 14.977 30.688 1 94 1038 LYS B N 1
ATOM 18100 C CA . LYS B 1 1038 ? -45.156 16.016 29.922 1 94 1038 LYS B CA 1
ATOM 18101 C C . LYS B 1 1038 ? -44.938 15.836 28.422 1 94 1038 LYS B C 1
ATOM 18103 O O . LYS B 1 1038 ? -45.875 15.977 27.625 1 94 1038 LYS B O 1
ATOM 18108 N N . PHE B 1 1039 ? -43.719 15.5 28.094 1 95.12 1039 PHE B N 1
ATOM 18109 C CA . PHE B 1 1039 ? -43.375 15.273 26.688 1 95.12 1039 PHE B CA 1
ATOM 18110 C C . PHE B 1 1039 ? -44.156 14.086 26.141 1 95.12 1039 PHE B C 1
ATOM 18112 O O . PHE B 1 1039 ? -44.719 14.172 25.047 1 95.12 1039 PHE B O 1
ATOM 18119 N N . SER B 1 1040 ? -44.219 12.945 26.844 1 96.19 1040 SER B N 1
ATOM 18120 C CA . SER B 1 1040 ? -44.906 11.742 26.391 1 96.19 1040 SER B CA 1
ATOM 18121 C C . SER B 1 1040 ? -46.406 12.008 26.188 1 96.19 1040 SER B C 1
ATOM 18123 O O . SER B 1 1040 ? -47 11.547 25.219 1 96.19 1040 SER B O 1
ATOM 18125 N N . ASN B 1 1041 ? -46.969 12.773 27.062 1 95.31 1041 ASN B N 1
ATOM 18126 C CA . ASN B 1 1041 ? -48.406 13.086 26.969 1 95.31 1041 ASN B CA 1
ATOM 18127 C C . ASN B 1 1041 ? -48.688 13.953 25.75 1 95.31 1041 ASN B C 1
ATOM 18129 O O . ASN B 1 1041 ? -49.719 13.75 25.062 1 95.31 1041 ASN B O 1
ATOM 18133 N N . ALA B 1 1042 ? -47.812 14.883 25.516 1 96.12 1042 ALA B N 1
ATOM 18134 C CA . ALA B 1 1042 ? -48 15.75 24.344 1 96.12 1042 ALA B CA 1
ATOM 18135 C C . ALA B 1 1042 ? -47.875 14.953 23.047 1 96.12 1042 ALA B C 1
ATOM 18137 O O . ALA B 1 1042 ? -48.656 15.164 22.125 1 96.12 1042 ALA B O 1
ATOM 18138 N N . VAL B 1 1043 ? -46.906 14.039 23 1 96.56 1043 VAL B N 1
ATOM 18139 C CA . VAL B 1 1043 ? -46.688 13.195 21.828 1 96.56 1043 VAL B CA 1
ATOM 18140 C C . VAL B 1 1043 ? -47.906 12.312 21.578 1 96.56 1043 VAL B C 1
ATOM 18142 O O . VAL B 1 1043 ? -48.406 12.219 20.453 1 96.56 1043 VAL B O 1
ATOM 18145 N N . ALA B 1 1044 ? -48.438 11.648 22.641 1 96.62 1044 ALA B N 1
ATOM 18146 C CA . ALA B 1 1044 ? -49.625 10.789 22.531 1 96.62 1044 ALA B CA 1
ATOM 18147 C C . ALA B 1 1044 ? -50.844 11.586 22.094 1 96.62 1044 ALA B C 1
ATOM 18149 O O . ALA B 1 1044 ? -51.625 11.117 21.266 1 96.62 1044 ALA B O 1
ATOM 18150 N N . GLY B 1 1045 ? -50.938 12.828 22.641 1 95 1045 GLY B N 1
ATOM 18151 C CA . GLY B 1 1045 ? -52.031 13.695 22.25 1 95 1045 GLY B CA 1
ATOM 18152 C C . GLY B 1 1045 ? -52 14.039 20.781 1 95 1045 GLY B C 1
ATOM 18153 O O . GLY B 1 1045 ? -53.062 14.008 20.109 1 95 1045 GLY B O 1
ATOM 18154 N N . LEU B 1 1046 ? -50.875 14.305 20.234 1 96.31 1046 LEU B N 1
ATOM 18155 C CA . LEU B 1 1046 ? -50.719 14.641 18.812 1 96.31 1046 LEU B CA 1
ATOM 18156 C C . LEU B 1 1046 ? -51.062 13.445 17.938 1 96.31 1046 LEU B C 1
ATOM 18158 O O . LEU B 1 1046 ? -51.781 13.586 16.938 1 96.31 1046 LEU B O 1
ATOM 18162 N N . LEU B 1 1047 ? -50.594 12.266 18.297 1 96.62 1047 LEU B N 1
ATOM 18163 C CA . LEU B 1 1047 ? -50.875 11.055 17.531 1 96.62 1047 LEU B CA 1
ATOM 18164 C C . LEU B 1 1047 ? -52.375 10.781 17.469 1 96.62 1047 LEU B C 1
ATOM 18166 O O . LEU B 1 1047 ? -52.906 10.438 16.422 1 96.62 1047 LEU B O 1
ATOM 18170 N N . ASN B 1 1048 ? -53.094 10.922 18.578 1 94.31 1048 ASN B N 1
ATOM 18171 C CA . ASN B 1 1048 ? -54.531 10.664 18.688 1 94.31 1048 ASN B CA 1
ATOM 18172 C C . ASN B 1 1048 ? -55.344 11.656 17.859 1 94.31 1048 ASN B C 1
ATOM 18174 O O . ASN B 1 1048 ? -56.469 11.391 17.5 1 94.31 1048 ASN B O 1
ATOM 18178 N N . THR B 1 1049 ? -54.688 12.773 17.484 1 94.5 1049 THR B N 1
ATOM 18179 C CA . THR B 1 1049 ? -55.375 13.742 16.625 1 94.5 1049 THR B CA 1
ATOM 18180 C C . THR B 1 1049 ? -55.156 13.391 15.156 1 94.5 1049 THR B C 1
ATOM 18182 O O . THR B 1 1049 ? -56 13.68 14.312 1 94.5 1049 THR B O 1
ATOM 18185 N N . LEU B 1 1050 ? -54.094 12.727 14.82 1 95.56 1050 LEU B N 1
ATOM 18186 C CA . LEU B 1 1050 ? -53.719 12.469 13.438 1 95.56 1050 LEU B CA 1
ATOM 18187 C C . LEU B 1 1050 ? -54.344 11.172 12.938 1 95.56 1050 LEU B C 1
ATOM 18189 O O . LEU B 1 1050 ? -54.75 11.086 11.781 1 95.56 1050 LEU B O 1
ATOM 18193 N N . VAL B 1 1051 ? -54.531 10.117 13.758 1 94.94 1051 VAL B N 1
ATOM 18194 C CA . VAL B 1 1051 ? -54.938 8.781 13.359 1 94.94 1051 VAL B CA 1
ATOM 18195 C C . VAL B 1 1051 ? -56.375 8.82 12.844 1 94.94 1051 VAL B C 1
ATOM 18197 O O . VAL B 1 1051 ? -56.688 8.242 11.805 1 94.94 1051 VAL B O 1
ATOM 18200 N N . PRO B 1 1052 ? -57.281 9.562 13.586 1 93.19 1052 PRO B N 1
ATOM 18201 C CA . PRO B 1 1052 ? -58.656 9.602 13.07 1 93.19 1052 PRO B CA 1
ATOM 18202 C C . PRO B 1 1052 ? -58.75 10.258 11.695 1 93.19 1052 PRO B C 1
ATOM 18204 O O . PRO B 1 1052 ? -59.625 9.891 10.891 1 93.19 1052 PRO B O 1
ATOM 18207 N N . LYS B 1 1053 ? -57.781 11.023 11.336 1 92.62 1053 LYS B N 1
ATOM 18208 C CA . LYS B 1 1053 ? -57.844 11.766 10.086 1 92.62 1053 LYS B CA 1
ATOM 18209 C C . LYS B 1 1053 ? -57.125 11.016 8.969 1 92.62 1053 LYS B C 1
ATOM 18211 O O . LYS B 1 1053 ? -57.594 10.953 7.84 1 92.62 1053 LYS B O 1
ATOM 18216 N N . TYR B 1 1054 ? -56.031 10.375 9.219 1 93.12 1054 TYR B N 1
ATOM 18217 C CA . TYR B 1 1054 ? -55.188 9.82 8.172 1 93.12 1054 TYR B CA 1
ATOM 18218 C C . TYR B 1 1054 ? -55.062 8.305 8.305 1 93.12 1054 TYR B C 1
ATOM 18220 O O . TYR B 1 1054 ? -54.375 7.648 7.523 1 93.12 1054 TYR B O 1
ATOM 18228 N N . GLY B 1 1055 ? -55.75 7.719 9.266 1 89.38 1055 GLY B N 1
ATOM 18229 C CA . GLY B 1 1055 ? -55.75 6.273 9.43 1 89.38 1055 GLY B CA 1
ATOM 18230 C C . GLY B 1 1055 ? -54.531 5.77 10.227 1 89.38 1055 GLY B C 1
ATOM 18231 O O . GLY B 1 1055 ? -53.625 6.527 10.516 1 89.38 1055 GLY B O 1
ATOM 18232 N N . ILE B 1 1056 ? -54.469 4.578 10.516 1 90.62 1056 ILE B N 1
ATOM 18233 C CA . ILE B 1 1056 ? -53.5 3.943 11.375 1 90.62 1056 ILE B CA 1
ATOM 18234 C C . ILE B 1 1056 ? -52.156 3.871 10.648 1 90.62 1056 ILE B C 1
ATOM 18236 O O . ILE B 1 1056 ? -51.094 3.713 11.281 1 90.62 1056 ILE B O 1
ATOM 18240 N N . ILE B 1 1057 ? -52.094 4.098 9.375 1 88.88 1057 ILE B N 1
ATOM 18241 C CA . ILE B 1 1057 ? -50.906 3.975 8.555 1 88.88 1057 ILE B CA 1
ATOM 18242 C C . ILE B 1 1057 ? -49.906 5.07 8.93 1 88.88 1057 ILE B C 1
ATOM 18244 O O . ILE B 1 1057 ? -48.719 4.91 8.742 1 88.88 1057 ILE B O 1
ATOM 18248 N N . VAL B 1 1058 ? -50.375 6.168 9.531 1 92.94 1058 VAL B N 1
ATOM 18249 C CA . VAL B 1 1058 ? -49.531 7.324 9.867 1 92.94 1058 VAL B CA 1
ATOM 18250 C C . VAL B 1 1058 ? -48.594 6.973 11.023 1 92.94 1058 VAL B C 1
ATOM 18252 O O . VAL B 1 1058 ? -47.594 7.629 11.219 1 92.94 1058 VAL B O 1
ATOM 18255 N N . VAL B 1 1059 ? -48.969 5.875 11.727 1 93.81 1059 VAL B N 1
ATOM 18256 C CA . VAL B 1 1059 ? -48.188 5.504 12.914 1 93.81 1059 VAL B CA 1
ATOM 18257 C C . VAL B 1 1059 ? -46.75 5.176 12.516 1 93.81 1059 VAL B C 1
ATOM 18259 O O . VAL B 1 1059 ? -45.812 5.512 13.234 1 93.81 1059 VAL B O 1
ATOM 18262 N N . ASN B 1 1060 ? -46.562 4.609 11.367 1 90.62 1060 ASN B N 1
ATOM 18263 C CA . ASN B 1 1060 ? -45.219 4.246 10.914 1 90.62 1060 ASN B CA 1
ATOM 18264 C C . ASN B 1 1060 ? -44.344 5.484 10.703 1 90.62 1060 ASN B C 1
ATOM 18266 O O . ASN B 1 1060 ? -43.219 5.543 11.188 1 90.62 1060 ASN B O 1
ATOM 18270 N N . THR B 1 1061 ? -44.875 6.422 10.016 1 92.88 1061 THR B N 1
ATOM 18271 C CA . THR B 1 1061 ? -44.156 7.66 9.766 1 92.88 1061 THR B CA 1
ATOM 18272 C C . THR B 1 1061 ? -43.906 8.422 11.062 1 92.88 1061 THR B C 1
ATOM 18274 O O . THR B 1 1061 ? -42.812 8.938 11.305 1 92.88 1061 THR B O 1
ATOM 18277 N N . PHE B 1 1062 ? -45.031 8.438 11.844 1 95.5 1062 PHE B N 1
ATOM 18278 C CA . PHE B 1 1062 ? -44.938 9.094 13.141 1 95.5 1062 PHE B CA 1
ATOM 18279 C C . PHE B 1 1062 ? -43.812 8.5 13.984 1 95.5 1062 PHE B C 1
ATOM 18281 O O . PHE B 1 1062 ? -43 9.234 14.547 1 95.5 1062 PHE B O 1
ATOM 18288 N N . ALA B 1 1063 ? -43.781 7.207 14 1 95.19 1063 ALA B N 1
ATOM 18289 C CA . ALA B 1 1063 ? -42.781 6.504 14.797 1 95.19 1063 ALA B CA 1
ATOM 18290 C C . ALA B 1 1063 ? -41.375 6.781 14.281 1 95.19 1063 ALA B C 1
ATOM 18292 O O . ALA B 1 1063 ? -40.438 7.012 15.07 1 95.19 1063 ALA B O 1
ATOM 18293 N N . SER B 1 1064 ? -41.219 6.73 13.008 1 93.62 1064 SER B N 1
ATOM 18294 C CA . SER B 1 1064 ? -39.906 6.941 12.398 1 93.62 1064 SER B CA 1
ATOM 18295 C C . SER B 1 1064 ? -39.375 8.328 12.734 1 93.62 1064 SER B C 1
ATOM 18297 O O . SER B 1 1064 ? -38.219 8.461 13.156 1 93.62 1064 SER B O 1
ATOM 18299 N N . GLU B 1 1065 ? -40.188 9.336 12.578 1 94.31 1065 GLU B N 1
ATOM 18300 C CA . GLU B 1 1065 ? -39.75 10.703 12.867 1 94.31 1065 GLU B CA 1
ATOM 18301 C C . GLU B 1 1065 ? -39.531 10.906 14.359 1 94.31 1065 GLU B C 1
ATOM 18303 O O . GLU B 1 1065 ? -38.594 11.617 14.758 1 94.31 1065 GLU B O 1
ATOM 18308 N N . LEU B 1 1066 ? -40.375 10.297 15.141 1 95.31 1066 LEU B N 1
ATOM 18309 C CA . LEU B 1 1066 ? -40.219 10.398 16.578 1 95.31 1066 LEU B CA 1
ATOM 18310 C C . LEU B 1 1066 ? -38.906 9.758 17.031 1 95.31 1066 LEU B C 1
ATOM 18312 O O . LEU B 1 1066 ? -38.219 10.297 17.891 1 95.31 1066 LEU B O 1
ATOM 18316 N N . LYS B 1 1067 ? -38.719 8.648 16.516 1 93.12 1067 LYS B N 1
ATOM 18317 C CA . LYS B 1 1067 ? -37.469 7.945 16.828 1 93.12 1067 LYS B CA 1
ATOM 18318 C C . LYS B 1 1067 ? -36.25 8.82 16.531 1 93.12 1067 LYS B C 1
ATOM 18320 O O . LYS B 1 1067 ? -35.344 8.922 17.359 1 93.12 1067 LYS B O 1
ATOM 18325 N N . ASN B 1 1068 ? -36.25 9.43 15.422 1 90.5 1068 ASN B N 1
ATOM 18326 C CA . ASN B 1 1068 ? -35.156 10.32 15.039 1 90.5 1068 ASN B CA 1
ATOM 18327 C C . ASN B 1 1068 ? -35.031 11.516 15.977 1 90.5 1068 ASN B C 1
ATOM 18329 O O . ASN B 1 1068 ? -33.938 11.891 16.391 1 90.5 1068 ASN B O 1
ATOM 18333 N N . SER B 1 1069 ? -36.125 12.094 16.328 1 91.31 1069 SER B N 1
ATOM 18334 C CA . SER B 1 1069 ? -36.125 13.25 17.219 1 91.31 1069 SER B CA 1
ATOM 18335 C C . SER B 1 1069 ? -35.688 12.875 18.625 1 91.31 1069 SER B C 1
ATOM 18337 O O . SER B 1 1069 ? -34.906 13.609 19.25 1 91.31 1069 SER B O 1
ATOM 18339 N N . LEU B 1 1070 ? -36.156 11.703 19.047 1 91.56 1070 LEU B N 1
ATOM 18340 C CA . LEU B 1 1070 ? -35.781 11.242 20.375 1 91.56 1070 LEU B CA 1
ATOM 18341 C C . LEU B 1 1070 ? -34.281 10.984 20.469 1 91.56 1070 LEU B C 1
ATOM 18343 O O . LEU B 1 1070 ? -33.656 11.258 21.484 1 91.56 1070 LEU B O 1
ATOM 18347 N N . ALA B 1 1071 ? -33.844 10.422 19.438 1 89 1071 ALA B N 1
ATOM 18348 C CA . ALA B 1 1071 ? -32.406 10.18 19.406 1 89 1071 ALA B CA 1
ATOM 18349 C C . ALA B 1 1071 ? -31.641 11.477 19.609 1 89 1071 ALA B C 1
ATOM 18351 O O . ALA B 1 1071 ? -30.625 11.5 20.312 1 89 1071 ALA B O 1
ATOM 18352 N N . SER B 1 1072 ? -32.094 12.516 19.031 1 85.69 1072 SER B N 1
ATOM 18353 C CA . SER B 1 1072 ? -31.453 13.82 19.141 1 85.69 1072 SER B CA 1
ATOM 18354 C C . SER B 1 1072 ? -31.672 14.438 20.516 1 85.69 1072 SER B C 1
ATOM 18356 O O . SER B 1 1072 ? -30.734 14.914 21.156 1 85.69 1072 SER B O 1
ATOM 18358 N N . PHE B 1 1073 ? -32.938 14.367 21.094 1 87.31 1073 PHE B N 1
ATOM 18359 C CA . PHE B 1 1073 ? -33.344 14.984 22.359 1 87.31 1073 PHE B CA 1
ATOM 18360 C C . PHE B 1 1073 ? -32.625 14.328 23.531 1 87.31 1073 PHE B C 1
ATOM 18362 O O . PHE B 1 1073 ? -32.156 15.016 24.438 1 87.31 1073 PHE B O 1
ATOM 18369 N N . LEU B 1 1074 ? -32.531 13.039 23.328 1 86.5 1074 LEU B N 1
ATOM 18370 C CA . LEU B 1 1074 ? -31.969 12.289 24.453 1 86.5 1074 LEU B CA 1
ATOM 18371 C C . LEU B 1 1074 ? -30.484 12.039 24.266 1 86.5 1074 LEU B C 1
ATOM 18373 O O . LEU B 1 1074 ? -29.844 11.383 25.094 1 86.5 1074 LEU B O 1
ATOM 18377 N N . ARG B 1 1075 ? -29.844 12.531 23.141 1 75.75 1075 ARG B N 1
ATOM 18378 C CA . ARG B 1 1075 ? -28.422 12.43 22.812 1 75.75 1075 ARG B CA 1
ATOM 18379 C C . ARG B 1 1075 ? -27.953 10.977 22.844 1 75.75 1075 ARG B C 1
ATOM 18381 O O . ARG B 1 1075 ? -26.938 10.656 23.453 1 75.75 1075 ARG B O 1
ATOM 18388 N N . CYS B 1 1076 ? -28.828 10.094 22.281 1 80.75 1076 CYS B N 1
ATOM 18389 C CA . CYS B 1 1076 ? -28.516 8.664 22.25 1 80.75 1076 CYS B CA 1
ATOM 18390 C C . CYS B 1 1076 ? -28.344 8.188 20.812 1 80.75 1076 CYS B C 1
ATOM 18392 O O . CYS B 1 1076 ? -29.141 7.406 20.297 1 80.75 1076 CYS B O 1
ATOM 18394 N N . TYR B 1 1077 ? -27.453 8.586 20.047 1 65.38 1077 TYR B N 1
ATOM 18395 C CA . TYR B 1 1077 ? -27.312 8.242 18.641 1 65.38 1077 TYR B CA 1
ATOM 18396 C C . TYR B 1 1077 ? -26.875 6.789 18.469 1 65.38 1077 TYR B C 1
ATOM 18398 O O . TYR B 1 1077 ? -27.125 6.172 17.438 1 65.38 1077 TYR B O 1
ATOM 18406 N N . GLY B 1 1078 ? -26.25 6.082 19.453 1 67.5 1078 GLY B N 1
ATOM 18407 C CA . GLY B 1 1078 ? -25.875 4.676 19.359 1 67.5 1078 GLY B CA 1
ATOM 18408 C C . GLY B 1 1078 ? -26.844 3.756 20.078 1 67.5 1078 GLY B C 1
ATOM 18409 O O . GLY B 1 1078 ? -27.688 3.123 19.453 1 67.5 1078 GLY B O 1
ATOM 18410 N N . ASP B 1 1079 ? -26.797 3.596 21.375 1 77.62 1079 ASP B N 1
ATOM 18411 C CA . ASP B 1 1079 ? -27.672 2.787 22.219 1 77.62 1079 ASP B CA 1
ATOM 18412 C C . ASP B 1 1079 ? -28.625 3.664 23.016 1 77.62 1079 ASP B C 1
ATOM 18414 O O . ASP B 1 1079 ? -28.234 4.715 23.516 1 77.62 1079 ASP B O 1
ATOM 18418 N N . TRP B 1 1080 ? -29.984 3.252 22.844 1 88.69 1080 TRP B N 1
ATOM 18419 C CA . TRP B 1 1080 ? -31 3.982 23.594 1 88.69 1080 TRP B CA 1
ATOM 18420 C C . TRP B 1 1080 ? -30.688 3.979 25.094 1 88.69 1080 TRP B C 1
ATOM 18422 O O . TRP B 1 1080 ? -30.219 2.979 25.625 1 88.69 1080 TRP B O 1
ATOM 18432 N N . ASN B 1 1081 ? -30.891 5.078 25.844 1 87.31 1081 ASN B N 1
ATOM 18433 C CA . ASN B 1 1081 ? -30.641 5.203 27.281 1 87.31 1081 ASN B CA 1
ATOM 18434 C C . ASN B 1 1081 ? -31.891 4.914 28.094 1 87.31 1081 ASN B C 1
ATOM 18436 O O . ASN B 1 1081 ? -32.906 4.527 27.547 1 87.31 1081 ASN B O 1
ATOM 18440 N N . GLU B 1 1082 ? -31.859 4.992 29.438 1 89.69 1082 GLU B N 1
ATOM 18441 C CA . GLU B 1 1082 ? -32.938 4.699 30.359 1 89.69 1082 GLU B CA 1
ATOM 18442 C C . GLU B 1 1082 ? -34.156 5.602 30.094 1 89.69 1082 GLU B C 1
ATOM 18444 O O . GLU B 1 1082 ? -35.281 5.16 30.203 1 89.69 1082 GLU B O 1
ATOM 18449 N N . ASP B 1 1083 ? -33.844 6.867 29.672 1 90.81 1083 ASP B N 1
ATOM 18450 C CA . ASP B 1 1083 ? -34.906 7.836 29.469 1 90.81 1083 ASP B CA 1
ATOM 18451 C C . ASP B 1 1083 ? -35.812 7.414 28.312 1 90.81 1083 ASP B C 1
ATOM 18453 O O . ASP B 1 1083 ? -37.031 7.645 28.328 1 90.81 1083 ASP B O 1
ATOM 18457 N N . PHE B 1 1084 ? -35.25 6.773 27.328 1 93.62 1084 PHE B N 1
ATOM 18458 C CA . PHE B 1 1084 ? -36.031 6.305 26.188 1 93.62 1084 PHE B CA 1
ATOM 18459 C C . PHE B 1 1084 ? -37.062 5.254 26.625 1 93.62 1084 PHE B C 1
ATOM 18461 O O . PHE B 1 1084 ? -38.219 5.328 26.25 1 93.62 1084 PHE B O 1
ATOM 18468 N N . TYR B 1 1085 ? -36.625 4.293 27.422 1 94.19 1085 TYR B N 1
ATOM 18469 C CA . TYR B 1 1085 ? -37.531 3.221 27.859 1 94.19 1085 TYR B CA 1
ATOM 18470 C C . TYR B 1 1085 ? -38.562 3.734 28.859 1 94.19 1085 TYR B C 1
ATOM 18472 O O . TYR B 1 1085 ? -39.688 3.279 28.875 1 94.19 1085 TYR B O 1
ATOM 18480 N N . LYS B 1 1086 ? -38.094 4.719 29.688 1 93.62 1086 LYS B N 1
ATOM 18481 C CA . LYS B 1 1086 ? -39.062 5.367 30.578 1 93.62 1086 LYS B CA 1
ATOM 18482 C C . LYS B 1 1086 ? -40.125 6.109 29.781 1 93.62 1086 LYS B C 1
ATOM 18484 O O . LYS B 1 1086 ? -41.312 6.102 30.156 1 93.62 1086 LYS B O 1
ATOM 18489 N N . PHE B 1 1087 ? -39.75 6.73 28.766 1 94.62 1087 PHE B N 1
ATOM 18490 C CA . PHE B 1 1087 ? -40.688 7.387 27.859 1 94.62 1087 PHE B CA 1
ATOM 18491 C C . PHE B 1 1087 ? -41.688 6.391 27.312 1 94.62 1087 PHE B C 1
ATOM 18493 O O . PHE B 1 1087 ? -42.906 6.648 27.344 1 94.62 1087 PHE B O 1
ATOM 18500 N N . CYS B 1 1088 ? -41.281 5.266 26.797 1 95.94 1088 CYS B N 1
ATOM 18501 C CA . CYS B 1 1088 ? -42.156 4.238 26.25 1 95.94 1088 CYS B CA 1
ATOM 18502 C C . CYS B 1 1088 ? -43.094 3.711 27.328 1 95.94 1088 CYS B C 1
ATOM 18504 O O . CYS B 1 1088 ? -44.281 3.504 27.062 1 95.94 1088 CYS B O 1
ATOM 18506 N N . LEU B 1 1089 ? -42.625 3.494 28.562 1 95.56 1089 LEU B N 1
ATOM 18507 C CA . LEU B 1 1089 ? -43.438 3.002 29.672 1 95.56 1089 LEU B CA 1
ATOM 18508 C C . LEU B 1 1089 ? -44.5 4.023 30.062 1 95.56 1089 LEU B C 1
ATOM 18510 O O . LEU B 1 1089 ? -45.625 3.654 30.344 1 95.56 1089 LEU B O 1
ATOM 18514 N N . ASN B 1 1090 ? -44.094 5.305 30.062 1 95.12 1090 ASN B N 1
ATOM 18515 C CA . ASN B 1 1090 ? -45.062 6.363 30.344 1 95.12 1090 ASN B CA 1
ATOM 18516 C C . ASN B 1 1090 ? -46.219 6.363 29.359 1 95.12 1090 ASN B C 1
ATOM 18518 O O . ASN B 1 1090 ? -47.375 6.559 29.734 1 95.12 1090 ASN B O 1
ATOM 18522 N N . LEU B 1 1091 ? -45.875 6.141 28.141 1 96.31 1091 LEU B N 1
ATOM 18523 C CA . LEU B 1 1091 ? -46.906 6.07 27.109 1 96.31 1091 LEU B CA 1
ATOM 18524 C C . LEU B 1 1091 ? -47.875 4.934 27.391 1 96.31 1091 LEU B C 1
ATOM 18526 O O . LEU B 1 1091 ? -49.094 5.117 27.328 1 96.31 1091 LEU B O 1
ATOM 18530 N N . LEU B 1 1092 ? -47.375 3.74 27.766 1 95.25 1092 LEU B N 1
ATOM 18531 C CA . LEU B 1 1092 ? -48.219 2.551 27.969 1 95.25 1092 LEU B CA 1
ATOM 18532 C C . LEU B 1 1092 ? -49.031 2.676 29.25 1 95.25 1092 LEU B C 1
ATOM 18534 O O . LEU B 1 1092 ? -50.125 2.111 29.344 1 95.25 1092 LEU B O 1
ATOM 18538 N N . GLU B 1 1093 ? -48.594 3.357 30.266 1 93.81 1093 GLU B N 1
ATOM 18539 C CA . GLU B 1 1093 ? -49.281 3.51 31.547 1 93.81 1093 GLU B CA 1
ATOM 18540 C C . GLU B 1 1093 ? -50.438 4.504 31.453 1 93.81 1093 GLU B C 1
ATOM 18542 O O . GLU B 1 1093 ? -51.5 4.266 31.984 1 93.81 1093 GLU B O 1
ATOM 18547 N N . ASN B 1 1094 ? -50.156 5.578 30.656 1 92.5 1094 ASN B N 1
ATOM 18548 C CA . ASN B 1 1094 ? -51.125 6.676 30.656 1 92.5 1094 ASN B CA 1
ATOM 18549 C C . ASN B 1 1094 ? -52.156 6.508 29.547 1 92.5 1094 ASN B C 1
ATOM 18551 O O . ASN B 1 1094 ? -53.25 7.078 29.609 1 92.5 1094 ASN B O 1
ATOM 18555 N N . TRP B 1 1095 ? -51.719 5.754 28.484 1 91.88 1095 TRP B N 1
ATOM 18556 C CA . TRP B 1 1095 ? -52.625 5.625 27.328 1 91.88 1095 TRP B CA 1
ATOM 18557 C C . TRP B 1 1095 ? -52.812 4.16 26.953 1 91.88 1095 TRP B C 1
ATOM 18559 O O . TRP B 1 1095 ? -51.875 3.467 26.594 1 91.88 1095 TRP B O 1
ATOM 18569 N N . LYS B 1 1096 ? -54.062 3.562 26.938 1 86.62 1096 LYS B N 1
ATOM 18570 C CA . LYS B 1 1096 ? -54.344 2.145 26.719 1 86.62 1096 LYS B CA 1
ATOM 18571 C C . LYS B 1 1096 ? -55 1.918 25.359 1 86.62 1096 LYS B C 1
ATOM 18573 O O . LYS B 1 1096 ? -55.688 0.918 25.172 1 86.62 1096 LYS B O 1
ATOM 18578 N N . ASP B 1 1097 ? -54.75 2.852 24.453 1 90.06 1097 ASP B N 1
ATOM 18579 C CA . ASP B 1 1097 ? -55.344 2.758 23.109 1 90.06 1097 ASP B CA 1
ATOM 18580 C C . ASP B 1 1097 ? -54.438 1.915 22.188 1 90.06 1097 ASP B C 1
ATOM 18582 O O . ASP B 1 1097 ? -53.25 1.845 22.391 1 90.06 1097 ASP B O 1
ATOM 18586 N N . LEU B 1 1098 ? -55.031 1.266 21.203 1 91 1098 LEU B N 1
ATOM 18587 C CA . LEU B 1 1098 ? -54.375 0.404 20.234 1 91 1098 LEU B CA 1
ATOM 18588 C C . LEU B 1 1098 ? -53.281 1.157 19.516 1 91 1098 LEU B C 1
ATOM 18590 O O . LEU B 1 1098 ? -52.188 0.609 19.281 1 91 1098 LEU B O 1
ATOM 18594 N N . THR B 1 1099 ? -53.5 2.395 19.25 1 93.75 1099 THR B N 1
ATOM 18595 C CA . THR B 1 1099 ? -52.562 3.217 18.484 1 93.75 1099 THR B CA 1
ATOM 18596 C C . THR B 1 1099 ? -51.25 3.426 19.234 1 93.75 1099 THR B C 1
ATOM 18598 O O . THR B 1 1099 ? -50.188 3.416 18.641 1 93.75 1099 THR B O 1
ATOM 18601 N N . ILE B 1 1100 ? -51.312 3.545 20.484 1 95.44 1100 ILE B N 1
ATOM 18602 C CA . ILE B 1 1100 ? -50.125 3.789 21.297 1 95.44 1100 ILE B CA 1
ATOM 18603 C C . ILE B 1 1100 ? -49.312 2.512 21.406 1 95.44 1100 ILE B C 1
ATOM 18605 O O . ILE B 1 1100 ? -48.062 2.555 21.359 1 95.44 1100 ILE B O 1
ATOM 18609 N N . TYR B 1 1101 ? -50.031 1.369 21.531 1 94.94 1101 TYR B N 1
ATOM 18610 C CA . TYR B 1 1101 ? -49.312 0.098 21.562 1 94.94 1101 TYR B CA 1
ATOM 18611 C C . TYR B 1 1101 ? -48.562 -0.137 20.266 1 94.94 1101 TYR B C 1
ATOM 18613 O O . TYR B 1 1101 ? -47.406 -0.588 20.297 1 94.94 1101 TYR B O 1
ATOM 18621 N N . LEU B 1 1102 ? -49.156 0.271 19.219 1 94.38 1102 LEU B N 1
ATOM 18622 C CA . LEU B 1 1102 ? -48.5 0.155 17.922 1 94.38 1102 LEU B CA 1
ATOM 18623 C C . LEU B 1 1102 ? -47.281 1.061 17.844 1 94.38 1102 LEU B C 1
ATOM 18625 O O . LEU B 1 1102 ? -46.25 0.649 17.344 1 94.38 1102 LEU B O 1
ATOM 18629 N N . LEU B 1 1103 ? -47.406 2.215 18.297 1 95.5 1103 LEU B N 1
ATOM 18630 C CA . LEU B 1 1103 ? -46.312 3.184 18.297 1 95.5 1103 LEU B CA 1
ATOM 18631 C C . LEU B 1 1103 ? -45.125 2.658 19.078 1 95.5 1103 LEU B C 1
ATOM 18633 O O . LEU B 1 1103 ? -44 2.697 18.578 1 95.5 1103 LEU B O 1
ATOM 18637 N N . VAL B 1 1104 ? -45.375 2.102 20.234 1 96.06 1104 VAL B N 1
ATOM 18638 C CA . VAL B 1 1104 ? -44.312 1.641 21.109 1 96.06 1104 VAL B CA 1
ATOM 18639 C C . VAL B 1 1104 ? -43.562 0.479 20.453 1 96.06 1104 VAL B C 1
ATOM 18641 O O . VAL B 1 1104 ? -42.312 0.414 20.484 1 96.06 1104 VAL B O 1
ATOM 18644 N N . ILE B 1 1105 ? -44.312 -0.398 19.797 1 94.69 1105 ILE B N 1
ATOM 18645 C CA . ILE B 1 1105 ? -43.656 -1.523 19.109 1 94.69 1105 ILE B CA 1
ATOM 18646 C C . ILE B 1 1105 ? -42.719 -1.008 18.031 1 94.69 1105 ILE B C 1
ATOM 18648 O O . ILE B 1 1105 ? -41.594 -1.506 17.891 1 94.69 1105 ILE B O 1
ATOM 18652 N N . LYS B 1 1106 ? -43.125 0.008 17.312 1 93.81 1106 LYS B N 1
ATOM 18653 C CA . LYS B 1 1106 ? -42.375 0.555 16.203 1 93.81 1106 LYS B CA 1
ATOM 18654 C C . LYS B 1 1106 ? -41.156 1.337 16.703 1 93.81 1106 LYS B C 1
ATOM 18656 O O . LYS B 1 1106 ? -40.188 1.509 15.977 1 93.81 1106 LYS B O 1
ATOM 18661 N N . LEU B 1 1107 ? -41.219 1.781 17.906 1 94.06 1107 LEU B N 1
ATOM 18662 C CA . LEU B 1 1107 ? -40.125 2.566 18.484 1 94.06 1107 LEU B CA 1
ATOM 18663 C C . LEU B 1 1107 ? -39.031 1.656 19.047 1 94.06 1107 LEU B C 1
ATOM 18665 O O . LEU B 1 1107 ? -37.875 2.049 19.125 1 94.06 1107 LEU B O 1
ATOM 18669 N N . LEU B 1 1108 ? -39.438 0.519 19.438 1 93.06 1108 LEU B N 1
ATOM 18670 C CA . LEU B 1 1108 ? -38.531 -0.385 20.125 1 93.06 1108 LEU B CA 1
ATOM 18671 C C . LEU B 1 1108 ? -37.344 -0.735 19.234 1 93.06 1108 LEU B C 1
ATOM 18673 O O . LEU B 1 1108 ? -37.5 -0.935 18.031 1 93.06 1108 LEU B O 1
ATOM 18677 N N . PRO B 1 1109 ? -36.188 -0.746 19.828 1 89.81 1109 PRO B N 1
ATOM 18678 C CA . PRO B 1 1109 ? -35 -1.099 19.031 1 89.81 1109 PRO B CA 1
ATOM 18679 C C . PRO B 1 1109 ? -34.969 -2.58 18.672 1 89.81 1109 PRO B C 1
ATOM 18681 O O . PRO B 1 1109 ? -35.594 -3.404 19.344 1 89.81 1109 PRO B O 1
ATOM 18684 N N . SER B 1 1110 ? -34.25 -2.881 17.641 1 86.94 1110 SER B N 1
ATOM 18685 C CA . SER B 1 1110 ? -34.125 -4.254 17.156 1 86.94 1110 SER B CA 1
ATOM 18686 C C . SER B 1 1110 ? -33.156 -5.055 18.016 1 86.94 1110 SER B C 1
ATOM 18688 O O . SER B 1 1110 ? -33.156 -6.285 17.984 1 86.94 1110 SER B O 1
ATOM 18690 N N . LYS B 1 1111 ? -32.312 -4.438 18.906 1 84.12 1111 LYS B N 1
ATOM 18691 C CA . LYS B 1 1111 ? -31.312 -5.109 19.734 1 84.12 1111 LYS B CA 1
ATOM 18692 C C . LYS B 1 1111 ? -31.656 -4.965 21.219 1 84.12 1111 LYS B C 1
ATOM 18694 O O . LYS B 1 1111 ? -32.094 -3.898 21.656 1 84.12 1111 LYS B O 1
ATOM 18699 N N . GLU B 1 1112 ? -31.422 -6.008 21.75 1 83.25 1112 GLU B N 1
ATOM 18700 C CA . GLU B 1 1112 ? -31.578 -5.949 23.203 1 83.25 1112 GLU B CA 1
ATOM 18701 C C . GLU B 1 1112 ? -30.5 -5.07 23.828 1 83.25 1112 GLU B C 1
ATOM 18703 O O . GLU B 1 1112 ? -29.328 -5.129 23.422 1 83.25 1112 GLU B O 1
ATOM 18708 N N . PRO B 1 1113 ? -31.047 -4.211 24.641 1 84 1113 PRO B N 1
ATOM 18709 C CA . PRO B 1 1113 ? -30.047 -3.359 25.312 1 84 1113 PRO B CA 1
ATOM 18710 C C . PRO B 1 1113 ? -29.031 -4.16 26.109 1 84 1113 PRO B C 1
ATOM 18712 O O . PRO B 1 1113 ? -29.344 -5.238 26.625 1 84 1113 PRO B O 1
ATOM 18715 N N . SER B 1 1114 ? -27.844 -3.693 26.234 1 71.75 1114 SER B N 1
ATOM 18716 C CA . SER B 1 1114 ? -26.75 -4.398 26.891 1 71.75 1114 SER B CA 1
ATOM 18717 C C . SER B 1 1114 ? -26.719 -4.113 28.391 1 71.75 1114 SER B C 1
ATOM 18719 O O . SER B 1 1114 ? -26.328 -4.977 29.172 1 71.75 1114 SER B O 1
ATOM 18721 N N . GLN B 1 1115 ? -27.281 -2.885 28.844 1 75.19 1115 GLN B N 1
ATOM 18722 C CA . GLN B 1 1115 ? -27.25 -2.482 30.25 1 75.19 1115 GLN B CA 1
ATOM 18723 C C . GLN B 1 1115 ? -28.406 -3.105 31.031 1 75.19 1115 GLN B C 1
ATOM 18725 O O . GLN B 1 1115 ? -29.531 -3.172 30.531 1 75.19 1115 GLN B O 1
ATOM 18730 N N . ASP B 1 1116 ? -28.156 -3.668 32.219 1 75.44 1116 ASP B N 1
ATOM 18731 C CA . ASP B 1 1116 ? -29.125 -4.414 33 1 75.44 1116 ASP B CA 1
ATOM 18732 C C . ASP B 1 1116 ? -30.375 -3.574 33.312 1 75.44 1116 ASP B C 1
ATOM 18734 O O . ASP B 1 1116 ? -31.5 -4.062 33.188 1 75.44 1116 ASP B O 1
ATOM 18738 N N . GLN B 1 1117 ? -30.031 -2.266 33.688 1 81.81 1117 GLN B N 1
ATOM 18739 C CA . GLN B 1 1117 ? -31.172 -1.428 34 1 81.81 1117 GLN B CA 1
ATOM 18740 C C . GLN B 1 1117 ? -32.062 -1.236 32.781 1 81.81 1117 GLN B C 1
ATOM 18742 O O . GLN B 1 1117 ? -33.281 -1.363 32.875 1 81.81 1117 GLN B O 1
ATOM 18747 N N . THR B 1 1118 ? -31.516 -0.948 31.719 1 88 1118 THR B N 1
ATOM 18748 C CA . THR B 1 1118 ? -32.25 -0.748 30.484 1 88 1118 THR B CA 1
ATOM 18749 C C . THR B 1 1118 ? -32.875 -2.059 30 1 88 1118 THR B C 1
ATOM 18751 O O . THR B 1 1118 ? -33.969 -2.064 29.438 1 88 1118 THR B O 1
ATOM 18754 N N . LYS B 1 1119 ? -32.281 -3.213 30.328 1 87.5 1119 LYS B N 1
ATOM 18755 C CA . LYS B 1 1119 ? -32.812 -4.523 29.969 1 87.5 1119 LYS B CA 1
ATOM 18756 C C . LYS B 1 1119 ? -34.062 -4.852 30.75 1 87.5 1119 LYS B C 1
ATOM 18758 O O . LYS B 1 1119 ? -35.031 -5.402 30.203 1 87.5 1119 LYS B O 1
ATOM 18763 N N . ALA B 1 1120 ? -34 -4.512 32 1 90.12 1120 ALA B N 1
ATOM 18764 C CA . ALA B 1 1120 ? -35.156 -4.742 32.844 1 90.12 1120 ALA B CA 1
ATOM 18765 C C . ALA B 1 1120 ? -36.375 -3.939 32.344 1 90.12 1120 ALA B C 1
ATOM 18767 O O . ALA B 1 1120 ? -37.469 -4.461 32.25 1 90.12 1120 ALA B O 1
ATOM 18768 N N . LEU B 1 1121 ? -36.125 -2.693 32 1 93.56 1121 LEU B N 1
ATOM 18769 C CA . LEU B 1 1121 ? -37.188 -1.847 31.484 1 93.56 1121 LEU B CA 1
ATOM 18770 C C . LEU B 1 1121 ? -37.688 -2.371 30.141 1 93.56 1121 LEU B C 1
ATOM 18772 O O . LEU B 1 1121 ? -38.906 -2.391 29.891 1 93.56 1121 LEU B O 1
ATOM 18776 N N . PHE B 1 1122 ? -36.781 -2.807 29.375 1 93.38 1122 PHE B N 1
ATOM 18777 C CA . PHE B 1 1122 ? -37.125 -3.379 28.062 1 93.38 1122 PHE B CA 1
ATOM 18778 C C . PHE B 1 1122 ? -38 -4.617 28.234 1 93.38 1122 PHE B C 1
ATOM 18780 O O . PHE B 1 1122 ? -39 -4.758 27.547 1 93.38 1122 PHE B O 1
ATOM 18787 N N . LYS B 1 1123 ? -37.656 -5.48 29.141 1 90.69 1123 LYS B N 1
ATOM 18788 C CA . LYS B 1 1123 ? -38.438 -6.699 29.391 1 90.69 1123 LYS B CA 1
ATOM 18789 C C . LYS B 1 1123 ? -39.844 -6.371 29.891 1 90.69 1123 LYS B C 1
ATOM 18791 O O . LYS B 1 1123 ? -40.812 -7.008 29.484 1 90.69 1123 LYS B O 1
ATOM 18796 N N . GLU B 1 1124 ? -39.875 -5.375 30.719 1 93.44 1124 GLU B N 1
ATOM 18797 C CA . GLU B 1 1124 ? -41.188 -4.953 31.219 1 93.44 1124 GLU B CA 1
ATOM 18798 C C . GLU B 1 1124 ? -42.062 -4.473 30.078 1 93.44 1124 GLU B C 1
ATOM 18800 O O . GLU B 1 1124 ? -43.25 -4.828 30.016 1 93.44 1124 GLU B O 1
ATOM 18805 N N . ILE B 1 1125 ? -41.531 -3.748 29.156 1 95 1125 ILE B N 1
ATOM 18806 C CA . ILE B 1 1125 ? -42.281 -3.219 28.016 1 95 1125 ILE B CA 1
ATOM 18807 C C . ILE B 1 1125 ? -42.719 -4.367 27.125 1 95 1125 ILE B C 1
ATOM 18809 O O . ILE B 1 1125 ? -43.875 -4.434 26.734 1 95 1125 ILE B O 1
ATOM 18813 N N . VAL B 1 1126 ? -41.844 -5.266 26.844 1 93.19 1126 VAL B N 1
ATOM 18814 C CA . VAL B 1 1126 ? -42.156 -6.387 25.969 1 93.19 1126 VAL B CA 1
ATOM 18815 C C . VAL B 1 1126 ? -43.25 -7.262 26.594 1 93.19 1126 VAL B C 1
ATOM 18817 O O . VAL B 1 1126 ? -44.156 -7.707 25.922 1 93.19 1126 VAL B O 1
ATOM 18820 N N . ASP B 1 1127 ? -43.219 -7.504 27.938 1 91.5 1127 ASP B N 1
ATOM 18821 C CA . ASP B 1 1127 ? -44.188 -8.312 28.641 1 91.5 1127 ASP B CA 1
ATOM 18822 C C . ASP B 1 1127 ? -45.562 -7.656 28.594 1 91.5 1127 ASP B C 1
ATOM 18824 O O . ASP B 1 1127 ? -46.594 -8.328 28.344 1 91.5 1127 ASP B O 1
ATOM 18828 N N . ARG B 1 1128 ? -45.562 -6.363 28.672 1 92.94 1128 ARG B N 1
ATOM 18829 C CA . ARG B 1 1128 ? -46.844 -5.633 28.625 1 92.94 1128 ARG B CA 1
ATOM 18830 C C . ARG B 1 1128 ? -47.438 -5.699 27.219 1 92.94 1128 ARG B C 1
ATOM 18832 O O . ARG B 1 1128 ? -48.656 -5.859 27.078 1 92.94 1128 ARG B O 1
ATOM 18839 N N . LEU B 1 1129 ? -46.625 -5.617 26.25 1 94.31 1129 LEU B N 1
ATOM 18840 C CA . LEU B 1 1129 ? -47.062 -5.648 24.859 1 94.31 1129 LEU B CA 1
ATOM 18841 C C . LEU B 1 1129 ? -47.562 -7.039 24.484 1 94.31 1129 LEU B C 1
ATOM 18843 O O . LEU B 1 1129 ? -48.594 -7.176 23.781 1 94.31 1129 LEU B O 1
ATOM 18847 N N . LYS B 1 1130 ? -46.938 -8.078 24.984 1 89.94 1130 LYS B N 1
ATOM 18848 C CA . LYS B 1 1130 ? -47.312 -9.453 24.703 1 89.94 1130 LYS B CA 1
ATOM 18849 C C . LYS B 1 1130 ? -48.656 -9.789 25.328 1 89.94 1130 LYS B C 1
ATOM 18851 O O . LYS B 1 1130 ? -49.406 -10.633 24.812 1 89.94 1130 LYS B O 1
ATOM 18856 N N . GLN B 1 1131 ? -49.031 -9.125 26.391 1 89.5 1131 GLN B N 1
ATOM 18857 C CA . GLN B 1 1131 ? -50.25 -9.43 27.141 1 89.5 1131 GLN B CA 1
ATOM 18858 C C . GLN B 1 1131 ? -51.469 -8.711 26.547 1 89.5 1131 GLN B C 1
ATOM 18860 O O . GLN B 1 1131 ? -52.594 -9.047 26.875 1 89.5 1131 GLN B O 1
ATOM 18865 N N . PHE B 1 1132 ? -51.25 -7.836 25.625 1 91.19 1132 PHE B N 1
ATOM 18866 C CA . PHE B 1 1132 ? -52.375 -7.129 25.016 1 91.19 1132 PHE B CA 1
ATOM 18867 C C . PHE B 1 1132 ? -53.125 -8.031 24.062 1 91.19 1132 PHE B C 1
ATOM 18869 O O . PHE B 1 1132 ? -52.531 -8.586 23.125 1 91.19 1132 PHE B O 1
ATOM 18876 N N . PRO B 1 1133 ? -54.344 -8.336 24.109 1 89.19 1133 PRO B N 1
ATOM 18877 C CA . PRO B 1 1133 ? -55.062 -9.398 23.406 1 89.19 1133 PRO B CA 1
ATOM 18878 C C . PRO B 1 1133 ? -55.469 -9 21.984 1 89.19 1133 PRO B C 1
ATOM 18880 O O . PRO B 1 1133 ? -56.125 -9.766 21.281 1 89.19 1133 PRO B O 1
ATOM 18883 N N . ASP B 1 1134 ? -55.062 -7.973 21.344 1 91.56 1134 ASP B N 1
ATOM 18884 C CA . ASP B 1 1134 ? -55.375 -7.574 19.984 1 91.56 1134 ASP B CA 1
ATOM 18885 C C . ASP B 1 1134 ? -54.531 -8.336 18.969 1 91.56 1134 ASP B C 1
ATOM 18887 O O . ASP B 1 1134 ? -53.312 -8.469 19.125 1 91.56 1134 ASP B O 1
ATOM 18891 N N . GLU B 1 1135 ? -55.219 -8.875 17.922 1 91.44 1135 GLU B N 1
ATOM 18892 C CA . GLU B 1 1135 ? -54.594 -9.734 16.938 1 91.44 1135 GLU B CA 1
ATOM 18893 C C . GLU B 1 1135 ? -53.5 -8.977 16.172 1 91.44 1135 GLU B C 1
ATOM 18895 O O . GLU B 1 1135 ? -52.469 -9.555 15.805 1 91.44 1135 GLU B O 1
ATOM 18900 N N . SER B 1 1136 ? -53.781 -7.738 15.914 1 91.88 1136 SER B N 1
ATOM 18901 C CA . SER B 1 1136 ? -52.812 -6.926 15.188 1 91.88 1136 SER B CA 1
ATOM 18902 C C . SER B 1 1136 ? -51.531 -6.738 16 1 91.88 1136 SER B C 1
ATOM 18904 O O . SER B 1 1136 ? -50.438 -6.844 15.461 1 91.88 1136 SER B O 1
ATOM 18906 N N . ILE B 1 1137 ? -51.719 -6.539 17.266 1 93.56 1137 ILE B N 1
ATOM 18907 C CA . ILE B 1 1137 ? -50.562 -6.324 18.156 1 93.56 1137 ILE B CA 1
ATOM 18908 C C . ILE B 1 1137 ? -49.812 -7.629 18.344 1 93.56 1137 ILE B C 1
ATOM 18910 O O . ILE B 1 1137 ? -48.562 -7.633 18.328 1 93.56 1137 ILE B O 1
ATOM 18914 N N . GLN B 1 1138 ? -50.562 -8.727 18.344 1 93.44 1138 GLN B N 1
ATOM 18915 C CA . GLN B 1 1138 ? -49.906 -10.016 18.484 1 93.44 1138 GLN B CA 1
ATOM 18916 C C . GLN B 1 1138 ? -49.062 -10.344 17.25 1 93.44 1138 GLN B C 1
ATOM 18918 O O . GLN B 1 1138 ? -47.938 -10.836 17.375 1 93.44 1138 GLN B O 1
ATOM 18923 N N . LEU B 1 1139 ? -49.594 -10.086 16.172 1 94 1139 LEU B N 1
ATOM 18924 C CA . LEU B 1 1139 ? -48.875 -10.305 14.93 1 94 1139 LEU B CA 1
ATOM 18925 C C . LEU B 1 1139 ? -47.594 -9.484 14.883 1 94 1139 LEU B C 1
ATOM 18927 O O . LEU B 1 1139 ? -46.531 -10.008 14.57 1 94 1139 LEU B O 1
ATOM 18931 N N . LEU B 1 1140 ? -47.719 -8.242 15.234 1 93.38 1140 LEU B N 1
ATOM 18932 C CA . LEU B 1 1140 ? -46.562 -7.332 15.156 1 93.38 1140 LEU B CA 1
ATOM 18933 C C . LEU B 1 1140 ? -45.531 -7.691 16.203 1 93.38 1140 LEU B C 1
ATOM 18935 O O . LEU B 1 1140 ? -44.312 -7.547 15.945 1 93.38 1140 LEU B O 1
ATOM 18939 N N . MET B 1 1141 ? -45.969 -8.141 17.312 1 92.56 1141 MET B N 1
ATOM 18940 C CA . MET B 1 1141 ? -45.031 -8.539 18.359 1 92.56 1141 MET B CA 1
ATOM 18941 C C . MET B 1 1141 ? -44.219 -9.773 17.938 1 92.56 1141 MET B C 1
ATOM 18943 O O . MET B 1 1141 ? -43.031 -9.836 18.141 1 92.56 1141 MET B O 1
ATOM 18947 N N . ASN B 1 1142 ? -44.969 -10.688 17.344 1 91.69 1142 ASN B N 1
ATOM 18948 C CA . ASN B 1 1142 ? -44.281 -11.867 16.844 1 91.69 1142 ASN B CA 1
ATOM 18949 C C . ASN B 1 1142 ? -43.281 -11.516 15.758 1 91.69 1142 ASN B C 1
ATOM 18951 O O . ASN B 1 1142 ? -42.156 -12.07 15.719 1 91.69 1142 ASN B O 1
ATOM 18955 N N . LEU B 1 1143 ? -43.625 -10.594 14.969 1 93.19 1143 LEU B N 1
ATOM 18956 C CA . LEU B 1 1143 ? -42.719 -10.117 13.922 1 93.19 1143 LEU B CA 1
ATOM 18957 C C . LEU B 1 1143 ? -41.531 -9.398 14.523 1 93.19 1143 LEU B C 1
ATOM 18959 O O . LEU B 1 1143 ? -40.406 -9.586 14.062 1 93.19 1143 LEU B O 1
ATOM 18963 N N . TYR B 1 1144 ? -41.844 -8.609 15.484 1 92.69 1144 TYR B N 1
ATOM 18964 C CA . TYR B 1 1144 ? -40.781 -7.891 16.172 1 92.69 1144 TYR B CA 1
ATOM 18965 C C . TYR B 1 1144 ? -39.781 -8.859 16.766 1 92.69 1144 TYR B C 1
ATOM 18967 O O . TYR B 1 1144 ? -38.562 -8.695 16.578 1 92.69 1144 TYR B O 1
ATOM 18975 N N . ILE B 1 1145 ? -40.219 -9.844 17.375 1 91.31 1145 ILE B N 1
ATOM 18976 C CA . ILE B 1 1145 ? -39.344 -10.812 18.031 1 91.31 1145 ILE B CA 1
ATOM 18977 C C . ILE B 1 1145 ? -38.531 -11.562 16.969 1 91.31 1145 ILE B C 1
ATOM 18979 O O . ILE B 1 1145 ? -37.312 -11.789 17.156 1 91.31 1145 ILE B O 1
ATOM 18983 N N . THR B 1 1146 ? -39.094 -11.844 15.922 1 91.31 1146 THR B N 1
ATOM 18984 C CA . THR B 1 1146 ? -38.438 -12.57 14.844 1 91.31 1146 THR B CA 1
ATOM 18985 C C . THR B 1 1146 ? -37.344 -11.727 14.234 1 91.31 1146 THR B C 1
ATOM 18987 O O . THR B 1 1146 ? -36.281 -12.266 13.828 1 91.31 1146 THR B O 1
ATOM 18990 N N . ASN B 1 1147 ? -37.5 -10.453 14.164 1 89.56 1147 ASN B N 1
ATOM 18991 C CA . ASN B 1 1147 ? -36.562 -9.586 13.469 1 89.56 1147 ASN B CA 1
ATOM 18992 C C . ASN B 1 1147 ? -35.562 -8.945 14.422 1 89.56 1147 ASN B C 1
ATOM 18994 O O . ASN B 1 1147 ? -34.812 -8.062 14.031 1 89.56 1147 ASN B O 1
ATOM 18998 N N . MET B 1 1148 ? -35.625 -9.32 15.633 1 89.44 1148 MET B N 1
ATOM 18999 C CA . MET B 1 1148 ? -34.688 -8.805 16.609 1 89.44 1148 MET B CA 1
ATOM 19000 C C . MET B 1 1148 ? -33.25 -9.25 16.281 1 89.44 1148 MET B C 1
ATOM 19002 O O . MET B 1 1148 ? -33.062 -10.359 15.773 1 89.44 1148 MET B O 1
ATOM 19006 N N . GLU B 1 1149 ? -32.312 -8.414 16.453 1 81.38 1149 GLU B N 1
ATOM 19007 C CA . GLU B 1 1149 ? -30.906 -8.758 16.219 1 81.38 1149 GLU B CA 1
ATOM 19008 C C . GLU B 1 1149 ? -30.297 -9.492 17.406 1 81.38 1149 GLU B C 1
ATOM 19010 O O . GLU B 1 1149 ? -30.547 -9.133 18.562 1 81.38 1149 GLU B O 1
#